Protein 6P4W (pdb70)

Secondary structure (DSSP, 8-state):
-EEEEEEETTEEEESS--TT-EEETTTTEEEEEGGGHHHHHHHHHTTT-EEEEE---PPPP----------HHHHHHHHHHHHHSEEEEE--TTS-HHHHHHHHHHHH-S-EEEEESSHHHHHHHHHHHHHHH----EEEEBTEE---SEEEEEHHHHHHTHHHHTTT-SEEEEESGGGTTSHHHHHHHHH---SEEEEEES----TT-GGGGHHHHT--EEEE--HHHHT-TTTSSEEEEEEEE---HHHHHHHHHHHHHHHHHHHHTT---SSHHHHHHHHHHHTT-HHHHHHHHHHHHHHHHHHT-HHHHHHHHHHHHHTTTS-EEEEESSHHHHHHHHHHHT--EE-TTS-HHHHHHHHHHHHHTS-SEEEEE-TT--S-S----SEEEE---SS--HHHHHHHHHHHHTT-SSEEEEEEEESSSPP----/--S-GGG--EEEETTEEEE----GGGHHHHHHHHHH--SS-BHHHHHHHTTTHHHHS-HHHHHHHHHHHHHT-B-PPPPSS-HHHHHHHHHTT-----HHHHHHHHHHHHHHHTS-HHHHTTTTSGGGPBPSB-----HHHHHHHHHHHHHHHHHTTEEEEEEE-SS-HHHHHHHHHHTT--EEEETTTTEEEEEPTTT-SSSHHHHHHHHHHHHHHHHHSSS-EEEEEEEE-SSS-EEEEEEEES-----------S-S--HHHHHHHHHHHHH--SSEEEESPPPEESSSEEE--SEEEEETTEEEEEEEESS--HHHHHHHHHHHGGG-S-EEEEEESTT-SS---BTTEEEESSS--HHHHHHHHHHHH-/-EEEEEEETTEEEESS--TT-EEETTTTEEEEEGGGHHHHHHHHHTTT-EEEEE---PPPPPP--------HHHHHHHHHHHHHSEEEEE--TTS-HHHHHHHHHHHH-S-EEEEESSHHHHHHHHHHHHHHH----EEEETTEEE--SEEEEEHHHHHHTHHHHTTT-SEEEEETGGGTTSTTHHHHHHH---SEEEEEES----TT-GGGGHHHHT--EEEE--HHHHTSTTTSSSEEEEEEE---HHHHHHHHHHHHHHHHHHHHTT---SSHHHHHHHHHHHTT-HHHHHHHHHHHHHHHHHHT-HHHHHHHHHHHHHTTTS-EEEEESSHHHHHHHHHHHT--EE-TTS-HHHHHHHHHHHHHTS-SEEEEE-TTT--------SEEEE---SS--HHHHHHHHHHHHTT-SS-EEEEEEESSPPP----/---GGG--EEEETTEEEE----GGGHHHHHHHHHH--SS-BHHHHHHHTHHHHHHS-HHHHHHHHHHHHTT-EEPPPPSS-HHHHHHHHHTT-----HHHHHHHHHHHHHHHTS-HHHHTTTTSGGGPBEEE-----HHHHHHHHHHHHHHHHHTTEEEEEEE-SS-HHHHHHHHHHHT--EEEETTTTEEEEEPTTT-SSSHHHHHHHHHHHHHHHTTSSS-EEEEEEEE-SSS-EEEEEEEES-----------S-S--HHHHHHHHHHHHH--S-EEEESPPPEESSSEEE--SEEEEETTEEEEEEE-SS--HHHHHHHHHHHHTT-S-EEEEEEGGG-SS---BTTEEEE-SS--HHHHHHHHHTTT-

B-factor: mean 80.22, std 32.06, range [27.76, 237.99]

Organism: Sulfurisphaera tokodaii (strain DSM 16993 / JCM 10545 / NBRC 100140 / 7) (NCBI:txid273063)

Radius of gyration: 48.93 Å; Cα contacts (8 Å, |Δi|>4): 2880; chains: 4; bounding box: 110×141×113 Å

CATH classification: 3.40.50.300

Foldseek 3Di:
DEKEWEAALQKIWIPDDDPPFCADPVVRTGMFGLQCQLVRVVVCVVVVHHYHYDYAPAAQQDDWDAQDDDADLLVVQLVLCVVQLFEEAADDPPNCPLRSVVVNCVVVSGQEEEEEADPVVQVVSQVVCCVRIVDRAAEADPPGGGHHSYYYYYLVVLLVCQSVCQRHTLEYEYEQCCCQLDDSNVSSLRSHNRNGAYYYHNPLADPVRSSVCRCVRGRYHRYHDALVRCLDCVRAQAHEAEDADAADPVLCVLLVVLVVLLVVVCVVVVADDAAVVSVVVLVVPVVPDVSSVVSVVSVVVSQCCFQLGVRLLVVVVVVCVVCVPWQEEEEEADVVSQVVNCVVVVAAEEELPDDPVVVVVRQVCSVVPVGSYHYYHPHVHQLPPHAATQEYEYRGDLPADSSRSVSVSNNNVPHDSYGYYYYYGYPPDDNNNHD/DLDPPVLQAWDDDDQAIGGDADDVVCLVVLVVLLVVFDAFDALLVSVVVCVVVVVVDPVSVSVLSSVVQVVQFDFDDAFPDPLVVLCVQLCVVPDDDDPVVNVVSQVVSCVVVVGNNVVHNCCVPRRGTGTHDGGPDHSLVSSQASRLSSVLSQQLQFQKKKKADDDVVVVLVVLCVLLQWFWWFFVVRTIIITGHLVVDPDVSVSNSVSVSVSVQVQLVDQWIKMWTWGWDDDPDIDTHIYIDINDNSHDHDPPPPPDRDPPALVVLVVCCVVVDDQKDKAAFDDWDAFPGITHGFGIWIDRVPAIETEHEGRADEPVRVVVVVVVVVRRPHQYAYEYEPVRYDPRDDDPRYHYDHPYDDVVVVVVSVVVPVD/DEKEWEAALQKIWIPDDDPVWDADPVVRTTMFGLQCVLVRVVRCVVVVHHYHYDFAPAAAQDAWDAQADAQVLLVVQLVLCVVQLFEEAADDPPNCPLSSVVVNCVVVSWQEEAEEADPVVQVVNQVVCCVRIVDRAAEADPPGGDHHSYYYYYLVVLLVCQSVCQRHTLEYEYEQCCCQLDDSRVVSLRSHNRSGAYYYYNCLADPVRSSVCRCVRGRYHRYHDALVRCLDCPNALAHEAEAADAADPVLCVLLVVLVVLLVVVCVVVVQDDAAVVSVVVLVVCVVPDVSSVSSVVSVVVSQCCFLLGVRLLVVVVVVCVVCVPWQEEEEEADVVSQVVNCVVVVAAEEEQPDDPVVVCVRLVCSVVPPGSYHYYHCYPNSDPPHAATQEYEYRGDLDADSVRSVVVSNNHVPHDSYGYYYYYGYDPDDRDNHD/DDDVVLQAWDDDDQAIGGDADDVVCLVVLVVLLVVFDAFDFLLVSVVVCPVVVVVDPVSVSVLSSVVQVVQFDFDDADPDDLVVLCVQLCVVPDDDDPVVSVVSQVVSCVVVVHNSVVHNCCVPRRGTGTHGGHPDHSLLSSQASRLVSVLVQQLQFQKKKKADDPCVVVLVVQCVLQQWFWWFFVVRTIIITGHLVPDPPPSVSNSVSVSVSVQVQLVDQWIWMWTWGWDDDPDIDIHIYTDIRDNSHDDDPPPPDDRDPPALVVLVVVCVPPPDQKDKAAFDDWDAQPGTTDTFGIWIDHPPQTETEHEGRADEPVRVVVVVVVVVRVPHQYAYEEEQVRYDDRDDDPRYDYDYPYRPVVVVVVPVVVVVD

Sequence (1617 aa):
GSVYLRYFKGLILSDAYAPGLKWSDELKAYSALAFKYRDVRKYFLEKEIEVEENVIDSLPFPLIKDKIELRDYQAEAVKAWLKEKRGIIVLPTGAGKTQVALKIVSIMKVATLIVVPTIDLITQWKERINKYLDFDPGIIGGGEDSLKGITVITYDSAYTRAEELGNKFPLLIFDEVHHLPSEGYSIMAQLFASPYRLGLTATPERDDGKHELYPILVGPIVYRKSVEELAGKYIAKYKIKKLYVSLTNEEKKRYDGLRKKLKDFLSSRGLKLQNLDDFHRLVKLAAKDKEAREALLAWHESLNIAVNSQSKIEKLREILQEYKNEKIIVFTRDTQMAYRISKTFLIPVVTYKTDKDEREEILQKFRDGEYRVIVASTVFDEGVDVPDATLAIVMGGYGTKRQFLQRLGRILRKKDKEALLIEIVTKGTADYRLSMGLPWELARFSIVKDEVLPHFATNEDLDLANEIISLFKAGKKLGEIDEEIEYLEKIYDHKLVRAFVKLLTRLCEFELDSPIPPIQIRRELFKYGPVLDEKEREDIIQKVSKKLGADIMRFVFSDLDEEKKIIKAPTISAEDLIRWYNLSLLQTLLFKAYKLTVYVSSNWKEIIRRAKWLGLMYFAYDKPLRFEFLGPATLVKLTEKYGRNLAVLLQFIISSQNWKIEAELVLGKKFKRVYKLKLANFKELKELVIDEKRFDSSVEEKFYKDFTNVIKGWKIIREPEPLVVDNRVFFIPDFLVEKGNLKVYVEIVGFWTKEYIKEKLDKLKKVKYPILILLNEELGKEKFNGMNVITYKRKIDISLVYKWLRELENGSVYLRYFKGLILSDAYAPGLKWSDELKAYSALAFKYRDVRKYFLEKEIEVEENVIDSLPFPLIKDKIELRDYQAEAVKAWLKEKRGIIVLPTGAGKTQVALKIVSIMKVATLIVVPTIDLITQWKERINKYLDFDPGIIGGGEDSLKGITVITYDSAYTRAEELGNKFPLLIFDEVHHLPSEGYSIMAQLFASPYRLGLTATPERDDGKHELYPILVGPIVYRKSVEELAGKYIAKKYKIKKLYVSLTNEEKKRYDGLRKKLKDFLSSRGLKLQNLDDFHRLVKLAAKDKEAREALLAWHESLNIAVNSQSKIEKLREILQEYKNEKIIVFTRDTQMAYRISKTFLIPVVTYKTDKDEREEILQKFRDGEYRVIVASTVFDEGVDVPDATLAIVMGGYGTKRQFLQRLGRILRKKDKEALLIEIVTKGTADYRLSGLPWELARFSIVKDEVLPHFATNEDLDLANEIISLFKAGKKLGEIDEEIEYLEKIYDHKLVRAFVKLLTRLCEFELDSPIPPIQIRRELFKYGPVLDEKEREDIIQKVSKKLGADIMRFVFSDLDEEKKIIKAPTISAEDLIRWYNLSLLQTLLFKAYYKLTVYVSSNWKEIIRRAKWLGLMYFAYDKPLRFEFLGPATLVKLTEKYGRNLAVLLQFIISSQNWKIEAELVLGKKFKRVYKLKLANFKELKELVIDEKRFDSSVEEKFYKDFTNVIKGWKIIREPEPLVVDNRVFIPDFLVEKGNLKVYVEIVGFWTKEYIKEKLDKLKKVKYPILILLNEELGKEKFNGMNVITYKRKIDISLVYKWLRELEN

InterPro domains:
  IPR001650 Helicase, C-terminal domain-like [PF00271] (311-413)
  IPR001650 Helicase, C-terminal domain-like [PS51194] (311-439)
  IPR001650 Helicase, C-terminal domain-like [SM00490] (313-414)
  IPR006935 Helicase/UvrB, N-terminal [PF04851] (66-205)
  IPR014001 Helicase superfamily 1/2, ATP-binding domain [PS51192] (77-221)
  IPR014001 Helicase superfamily 1/2, ATP-binding domain [SM00487] (65-229)
  IPR027417 P-loop containing nucleoside triphosphate hydrolase [G3DSA:3.40.50.300] (58-232)
  IPR027417 P-loop containing nucleoside triphosphate hydrolase [G3DSA:3.40.50.300] (233-439)
  IPR027417 P-loop containing nucleoside triphosphate hydrolase [SSF52540] (110-434)
  IPR032438 ERCC3/RAD25/XPB helicase, C-terminal domain [cd18789] (282-424)
  IPR040699 DNA 3'-5' translocase XPB, damage recognition domain [PF18458] (4-54)
  IPR050615 ATP-dependent DNA Helicase [PTHR11274] (53-438)

Structure (mmCIF, N/CA/C/O backbone):
data_6P4W
#
_entry.id   6P4W
#
_cell.length_a   56.415
_cell.length_b   101.369
_cell.length_c   114.476
_cell.angle_alpha   83.090
_cell.angle_beta   81.150
_cell.angle_gamma   90.170
#
_symmetry.space_group_name_H-M   'P 1'
#
loop_
_entity.id
_entity.type
_entity.pdbx_description
1 polymer 'DNA-dependent ATPase XPBII'
2 polymer 'Endonuclease Bax1'
3 non-polymer 'PHOSPHATE ION'
4 non-polymer 'MAGNESIUM ION'
5 non-polymer GLYCEROL
6 non-polymer 'CHLORIDE ION'
7 water water
#
loop_
_atom_site.group_PDB
_atom_site.id
_atom_site.type_symbol
_atom_site.label_atom_id
_atom_site.label_alt_id
_atom_site.label_comp_id
_atom_site.label_asym_id
_atom_site.label_entity_id
_atom_site.label_seq_id
_atom_site.pdbx_PDB_ins_code
_atom_site.Cartn_x
_atom_site.Cartn_y
_atom_site.Cartn_z
_atom_site.occupancy
_atom_site.B_iso_or_equiv
_atom_site.auth_seq_id
_atom_site.auth_comp_id
_atom_site.auth_asym_id
_atom_site.auth_atom_id
_atom_site.pdbx_PDB_model_num
ATOM 1 N N . GLY A 1 1 ? 37.225 -71.435 27.119 1.00 88.42 0 GLY A N 1
ATOM 2 C CA . GLY A 1 1 ? 38.396 -70.999 27.858 1.00 97.58 0 GLY A CA 1
ATOM 3 C C . GLY A 1 1 ? 38.141 -70.844 29.350 1.00 113.29 0 GLY A C 1
ATOM 4 O O . GLY A 1 1 ? 37.004 -70.978 29.816 1.00 110.40 0 GLY A O 1
ATOM 5 N N . SER A 1 2 ? 39.211 -70.577 30.100 1.00 103.79 1 SER A N 1
ATOM 6 C CA . SER A 1 2 ? 39.140 -70.355 31.543 1.00 106.53 1 SER A CA 1
ATOM 7 C C . SER A 1 2 ? 39.527 -68.899 31.809 1.00 122.73 1 SER A C 1
ATOM 8 O O . SER A 1 2 ? 40.670 -68.581 32.143 1.00 136.74 1 SER A O 1
ATOM 10 N N . VAL A 1 3 ? 38.542 -68.009 31.657 1.00 113.20 2 VAL A N 1
ATOM 11 C CA . VAL A 1 3 ? 38.701 -66.603 32.014 1.00 95.65 2 VAL A CA 1
ATOM 12 C C . VAL A 1 3 ? 38.672 -66.437 33.532 1.00 80.74 2 VAL A C 1
ATOM 13 O O . VAL A 1 3 ? 37.767 -66.943 34.212 1.00 78.21 2 VAL A O 1
ATOM 17 N N . TYR A 1 4 ? 39.640 -65.684 34.064 1.00 72.41 3 TYR A N 1
ATOM 18 C CA . TYR A 1 4 ? 39.661 -65.240 35.456 1.00 63.78 3 TYR A CA 1
ATOM 19 C C . TYR A 1 4 ? 39.116 -63.824 35.538 1.00 65.51 3 TYR A C 1
ATOM 20 O O . TYR A 1 4 ? 39.524 -62.952 34.765 1.00 65.30 3 TYR A O 1
ATOM 29 N N . LEU A 1 5 ? 38.228 -63.587 36.496 1.00 64.22 4 LEU A N 1
ATOM 30 C CA . LEU A 1 5 ? 37.534 -62.314 36.660 1.00 59.26 4 LEU A CA 1
ATOM 31 C C . LEU A 1 5 ? 37.686 -61.871 38.104 1.00 53.20 4 LEU A C 1
ATOM 32 O O . LEU A 1 5 ? 37.126 -62.502 38.996 1.00 60.41 4 LEU A O 1
ATOM 37 N N . ARG A 1 6 ? 38.446 -60.825 38.371 1.00 48.32 5 ARG A N 1
ATOM 38 C CA . ARG A 1 6 ? 38.736 -60.532 39.772 1.00 54.85 5 ARG A CA 1
ATOM 39 C C . ARG A 1 6 ? 38.545 -59.046 40.094 1.00 50.67 5 ARG A C 1
ATOM 40 O O . ARG A 1 6 ? 38.754 -58.177 39.244 1.00 53.02 5 ARG A O 1
ATOM 48 N N . TYR A 1 7 ? 38.072 -58.773 41.309 1.00 52.47 6 TYR A N 1
ATOM 49 C CA . TYR A 1 7 ? 37.884 -57.408 41.780 1.00 55.49 6 TYR A CA 1
ATOM 50 C C . TYR A 1 7 ? 39.179 -56.827 42.322 1.00 54.55 6 TYR A C 1
ATOM 51 O O . TYR A 1 7 ? 40.008 -57.536 42.899 1.00 59.79 6 TYR A O 1
ATOM 60 N N . PHE A 1 8 ? 39.363 -55.529 42.103 1.00 54.60 7 PHE A N 1
ATOM 61 C CA . PHE A 1 8 ? 40.583 -54.879 42.560 1.00 55.03 7 PHE A CA 1
ATOM 62 C C . PHE A 1 8 ? 40.341 -53.383 42.713 1.00 57.70 7 PHE A C 1
ATOM 63 O O . PHE A 1 8 ? 40.289 -52.659 41.708 1.00 50.74 7 PHE A O 1
ATOM 71 N N . LYS A 1 9 ? 40.244 -52.920 43.962 1.00 55.84 8 LYS A N 1
ATOM 72 C CA . LYS A 1 9 ? 40.292 -51.492 44.277 1.00 60.31 8 LYS A CA 1
ATOM 73 C C . LYS A 1 9 ? 39.356 -50.692 43.367 1.00 60.98 8 LYS A C 1
ATOM 74 O O . LYS A 1 9 ? 39.759 -49.756 42.664 1.00 59.75 8 LYS A O 1
ATOM 80 N N . GLY A 1 10 ? 38.104 -51.141 43.320 1.00 56.02 9 GLY A N 1
ATOM 81 C CA . GLY A 1 10 ? 37.053 -50.484 42.566 1.00 49.74 9 GLY A CA 1
ATOM 82 C C . GLY A 1 10 ? 37.007 -50.782 41.084 1.00 44.16 9 GLY A C 1
ATOM 83 O O . GLY A 1 10 ? 36.255 -50.114 40.363 1.00 41.47 9 GLY A O 1
ATOM 84 N N . LEU A 1 11 ? 37.778 -51.761 40.609 1.00 46.11 10 LEU A N 1
ATOM 85 C CA . LEU A 1 11 ? 37.796 -52.176 39.216 1.00 41.78 10 LEU A CA 1
ATOM 86 C C . LEU A 1 11 ? 37.482 -53.656 39.152 1.00 49.48 10 LEU A C 1
ATOM 87 O O . LEU A 1 11 ? 37.566 -54.372 40.158 1.00 55.00 10 LEU A O 1
ATOM 92 N N . ILE A 1 12 ? 37.101 -54.093 37.950 1.00 46.30 11 ILE A N 1
ATOM 93 C CA . ILE A 1 12 ? 37.075 -55.501 37.582 1.00 47.15 11 ILE A CA 1
ATOM 94 C C . ILE A 1 12 ? 38.180 -55.757 36.554 1.00 53.96 11 ILE A C 1
ATOM 95 O O . ILE A 1 12 ? 38.407 -54.938 35.650 1.00 60.24 11 ILE A O 1
ATOM 100 N N . LEU A 1 13 ? 38.881 -56.885 36.701 1.00 50.02 12 LEU A N 1
ATOM 101 C CA . LEU A 1 13 ? 39.975 -57.263 35.817 1.00 49.32 12 LEU A CA 1
ATOM 102 C C . LEU A 1 13 ? 39.681 -58.610 35.186 1.00 57.79 12 LEU A C 1
ATOM 103 O O . LEU A 1 13 ? 38.921 -59.413 35.741 1.00 65.04 12 LEU A O 1
ATOM 108 N N . SER A 1 14 ? 40.263 -58.850 34.011 1.00 53.99 13 SER A N 1
ATOM 109 C CA . SER A 1 14 ? 39.915 -60.052 33.273 1.00 54.98 13 SER A CA 1
ATOM 110 C C . SER A 1 14 ? 41.087 -60.559 32.448 1.00 59.02 13 SER A C 1
ATOM 111 O O . SER A 1 14 ? 41.790 -59.778 31.812 1.00 54.48 13 SER A O 1
ATOM 114 N N . ASP A 1 15 ? 41.246 -61.888 32.446 1.00 67.15 14 ASP A N 1
ATOM 115 C CA . ASP A 1 15 ? 42.092 -62.594 31.480 1.00 65.12 14 ASP A CA 1
ATOM 116 C C . ASP A 1 15 ? 41.854 -62.120 30.058 1.00 59.94 14 ASP A C 1
ATOM 117 O O . ASP A 1 15 ? 42.802 -61.928 29.289 1.00 56.98 14 ASP A O 1
ATOM 122 N N . ALA A 1 16 ? 40.578 -62.009 29.675 1.00 54.41 15 ALA A N 1
ATOM 123 C CA . ALA A 1 16 ? 40.116 -61.909 28.302 1.00 56.77 15 ALA A CA 1
ATOM 124 C C . ALA A 1 16 ? 39.313 -60.633 28.091 1.00 58.96 15 ALA A C 1
ATOM 125 O O . ALA A 1 16 ? 38.808 -60.022 29.038 1.00 57.22 15 ALA A O 1
ATOM 127 N N . TYR A 1 17 ? 39.153 -60.264 26.822 1.00 55.00 16 TYR A N 1
ATOM 128 C CA . TYR A 1 17 ? 38.360 -59.098 26.480 1.00 55.43 16 TYR A CA 1
ATOM 129 C C . TYR A 1 17 ? 36.897 -59.467 26.547 1.00 60.26 16 TYR A C 1
ATOM 130 O O . TYR A 1 17 ? 36.492 -60.529 26.065 1.00 72.31 16 TYR A O 1
ATOM 139 N N . ALA A 1 18 ? 36.110 -58.569 27.136 1.00 66.84 17 ALA A N 1
ATOM 140 C CA . ALA A 1 18 ? 34.660 -58.472 27.142 1.00 54.25 17 ALA A CA 1
ATOM 141 C C . ALA A 1 18 ? 34.311 -57.058 26.721 1.00 58.95 17 ALA A C 1
ATOM 142 O O . ALA A 1 18 ? 35.100 -56.139 26.968 1.00 56.47 17 ALA A O 1
ATOM 144 N N . PRO A 1 19 ? 33.153 -56.842 26.094 1.00 63.87 18 PRO A N 1
ATOM 145 C CA . PRO A 1 19 ? 32.796 -55.484 25.666 1.00 60.67 18 PRO A CA 1
ATOM 146 C C . PRO A 1 19 ? 32.654 -54.560 26.867 1.00 61.36 18 PRO A C 1
ATOM 147 O O . PRO A 1 19 ? 31.995 -54.890 27.853 1.00 64.43 18 PRO A O 1
ATOM 151 N N . GLY A 1 20 ? 33.272 -53.394 26.782 1.00 58.80 19 GLY A N 1
ATOM 152 C CA . GLY A 1 20 ? 33.292 -52.470 27.893 1.00 53.70 19 GLY A CA 1
ATOM 153 C C . GLY A 1 20 ? 34.532 -52.576 28.745 1.00 53.85 19 GLY A C 1
ATOM 154 O O . GLY A 1 20 ? 34.774 -51.702 29.582 1.00 53.09 19 GLY A O 1
ATOM 155 N N . LEU A 1 21 ? 35.297 -53.645 28.582 1.00 63.83 20 LEU A N 1
ATOM 156 C CA . LEU A 1 21 ? 36.626 -53.725 29.153 1.00 55.67 20 LEU A CA 1
ATOM 157 C C . LEU A 1 21 ? 37.632 -53.085 28.212 1.00 59.07 20 LEU A C 1
ATOM 158 O O . LEU A 1 21 ? 37.475 -53.094 26.986 1.00 65.01 20 LEU A O 1
ATOM 163 N N . LYS A 1 22 ? 38.685 -52.550 28.800 1.00 61.07 21 LYS A N 1
ATOM 164 C CA . LYS A 1 22 ? 39.795 -51.986 28.054 1.00 58.76 21 LYS A CA 1
ATOM 165 C C . LYS A 1 22 ? 41.104 -52.403 28.704 1.00 59.37 21 LYS A C 1
ATOM 166 O O . LYS A 1 22 ? 41.249 -52.344 29.930 1.00 57.98 21 LYS A O 1
ATOM 172 N N . TRP A 1 23 ? 42.063 -52.775 27.871 1.00 54.82 22 TRP A N 1
ATOM 173 C CA . TRP A 1 23 ? 43.336 -53.271 28.360 1.00 48.90 22 TRP A CA 1
ATOM 174 C C . TRP A 1 23 ? 44.049 -52.199 29.174 1.00 47.09 22 TRP A C 1
ATOM 175 O O . TRP A 1 23 ? 44.152 -51.045 28.746 1.00 44.08 22 TRP A O 1
ATOM 186 N N . SER A 1 24 ? 44.548 -52.612 30.345 1.00 49.48 23 SER A N 1
ATOM 187 C CA . SER A 1 24 ? 45.401 -51.826 31.234 1.00 51.52 23 SER A CA 1
ATOM 188 C C . SER A 1 24 ? 46.870 -52.200 31.053 1.00 65.71 23 SER A C 1
ATOM 189 O O . SER A 1 24 ? 47.271 -53.325 31.324 1.00 72.10 23 SER A O 1
ATOM 192 N N . ASP A 1 25 ? 47.681 -51.234 30.663 1.00 68.06 24 ASP A N 1
ATOM 193 C CA . ASP A 1 25 ? 49.113 -51.507 30.678 1.00 73.45 24 ASP A CA 1
ATOM 194 C C . ASP A 1 25 ? 49.639 -51.552 32.105 1.00 70.31 24 ASP A C 1
ATOM 195 O O . ASP A 1 25 ? 50.437 -52.435 32.440 1.00 72.63 24 ASP A O 1
ATOM 200 N N . GLU A 1 26 ? 49.116 -50.698 32.986 1.00 67.27 25 GLU A N 1
ATOM 201 C CA . GLU A 1 26 ? 49.603 -50.671 34.360 1.00 69.68 25 GLU A CA 1
ATOM 202 C C . GLU A 1 26 ? 49.307 -51.987 35.071 1.00 70.05 25 GLU A C 1
ATOM 203 O O . GLU A 1 26 ? 50.135 -52.484 35.838 1.00 75.35 25 GLU A O 1
ATOM 209 N N . LEU A 1 27 ? 48.168 -52.608 34.760 1.00 72.47 26 LEU A N 1
ATOM 210 C CA . LEU A 1 27 ? 47.703 -53.798 35.456 1.00 55.55 26 LEU A CA 1
ATOM 211 C C . LEU A 1 27 ? 47.896 -55.083 34.668 1.00 53.04 26 LEU A C 1
ATOM 212 O O . LEU A 1 27 ? 47.699 -56.164 35.229 1.00 49.21 26 LEU A O 1
ATOM 217 N N . LYS A 1 28 ? 48.271 -54.998 33.392 1.00 58.79 27 LYS A N 1
ATOM 218 C CA . LYS A 1 28 ? 48.391 -56.162 32.511 1.00 61.78 27 LYS A CA 1
ATOM 219 C C . LYS A 1 28 ? 47.098 -56.987 32.502 1.00 56.12 27 LYS A C 1
ATOM 220 O O . LYS A 1 28 ? 47.111 -58.220 32.560 1.00 60.73 27 LYS A O 1
ATOM 226 N N . ALA A 1 29 ? 45.966 -56.300 32.357 1.00 54.87 28 ALA A N 1
ATOM 227 C CA . ALA A 1 29 ? 44.695 -57.003 32.215 1.00 54.12 28 ALA A CA 1
ATOM 228 C C . ALA A 1 29 ? 43.703 -56.149 31.430 1.00 50.99 28 ALA A C 1
ATOM 229 O O . ALA A 1 29 ? 43.923 -54.956 31.199 1.00 49.47 28 ALA A O 1
ATOM 231 N N . TYR A 1 30 ? 42.629 -56.791 30.971 1.00 49.35 29 TYR A N 1
ATOM 232 C CA . TYR A 1 30 ? 41.482 -56.047 30.479 1.00 55.99 29 TYR A CA 1
ATOM 233 C C . TYR A 1 30 ? 40.697 -55.596 31.699 1.00 60.70 29 TYR A C 1
ATOM 234 O O . TYR A 1 30 ? 40.391 -56.404 32.580 1.00 74.13 29 TYR A O 1
ATOM 243 N N . SER A 1 31 ? 40.403 -54.306 31.783 1.00 55.28 30 SER A N 1
ATOM 244 C CA . SER A 1 31 ? 39.842 -53.783 33.015 1.00 56.00 30 SER A CA 1
ATOM 245 C C . SER A 1 31 ? 38.730 -52.800 32.702 1.00 52.19 30 SER A C 1
ATOM 246 O O . SER A 1 31 ? 38.604 -52.307 31.581 1.00 46.93 30 SER A O 1
ATOM 249 N N . ALA A 1 32 ? 37.952 -52.500 33.739 1.00 53.11 31 ALA A N 1
ATOM 250 C CA . ALA A 1 32 ? 36.964 -51.424 33.776 1.00 48.86 31 ALA A CA 1
ATOM 251 C C . ALA A 1 32 ? 36.581 -51.244 35.238 1.00 45.84 31 ALA A C 1
ATOM 252 O O . ALA A 1 32 ? 37.028 -51.996 36.107 1.00 45.11 31 ALA A O 1
ATOM 254 N N . LEU A 1 33 ? 35.765 -50.235 35.508 1.00 44.74 32 LEU A N 1
ATOM 255 C CA . LEU A 1 33 ? 35.307 -49.994 36.868 1.00 42.59 32 LEU A CA 1
ATOM 256 C C . LEU A 1 33 ? 34.330 -51.087 37.293 1.00 45.42 32 LEU A C 1
ATOM 257 O O . LEU A 1 33 ? 33.539 -51.596 36.486 1.00 52.31 32 LEU A O 1
ATOM 262 N N . ALA A 1 34 ? 34.378 -51.435 38.585 1.00 44.49 33 ALA A N 1
ATOM 263 C CA . ALA A 1 34 ? 33.812 -52.705 39.057 1.00 47.21 33 ALA A CA 1
ATOM 264 C C . ALA A 1 34 ? 32.348 -52.868 38.693 1.00 44.87 33 ALA A C 1
ATOM 265 O O . ALA A 1 34 ? 31.870 -54.003 38.589 1.00 49.83 33 ALA A O 1
ATOM 267 N N . PHE A 1 35 ? 31.646 -51.765 38.448 1.00 47.41 34 PHE A N 1
ATOM 268 C CA . PHE A 1 35 ? 30.227 -51.827 38.150 1.00 45.85 34 PHE A CA 1
ATOM 269 C C . PHE A 1 35 ? 29.964 -52.599 36.863 1.00 46.18 34 PHE A C 1
ATOM 270 O O . PHE A 1 35 ? 28.869 -53.142 36.681 1.00 55.03 34 PHE A O 1
ATOM 278 N N . LYS A 1 36 ? 30.963 -52.727 36.000 1.00 46.48 35 LYS A N 1
ATOM 279 C CA . LYS A 1 36 ? 30.778 -53.540 34.811 1.00 43.86 35 LYS A CA 1
ATOM 280 C C . LYS A 1 36 ? 30.848 -55.033 35.098 1.00 41.28 35 LYS A C 1
ATOM 281 O O . LYS A 1 36 ? 30.619 -55.833 34.186 1.00 42.58 35 LYS A O 1
ATOM 287 N N . TYR A 1 37 ? 31.116 -55.424 36.344 1.00 36.94 36 TYR A N 1
ATOM 288 C CA . TYR A 1 37 ? 31.085 -56.829 36.736 1.00 40.14 36 TYR A CA 1
ATOM 289 C C . TYR A 1 37 ? 29.868 -57.599 36.201 1.00 46.62 36 TYR A C 1
ATOM 290 O O . TYR A 1 37 ? 30.008 -58.526 35.393 1.00 48.48 36 TYR A O 1
ATOM 299 N N . ARG A 1 38 ? 28.660 -57.208 36.610 1.00 54.00 37 ARG A N 1
ATOM 300 C CA . ARG A 1 38 ? 27.479 -57.959 36.196 1.00 52.20 37 ARG A CA 1
ATOM 301 C C . ARG A 1 38 ? 27.452 -58.182 34.698 1.00 52.90 37 ARG A C 1
ATOM 302 O O . ARG A 1 38 ? 27.233 -59.306 34.235 1.00 49.98 37 ARG A O 1
ATOM 310 N N . ASP A 1 39 ? 27.675 -57.116 33.921 1.00 55.32 38 ASP A N 1
ATOM 311 C CA . ASP A 1 39 ? 27.527 -57.233 32.478 1.00 54.16 38 ASP A CA 1
ATOM 312 C C . ASP A 1 39 ? 28.611 -58.091 31.843 1.00 54.74 38 ASP A C 1
ATOM 313 O O . ASP A 1 39 ? 28.307 -58.841 30.911 1.00 61.19 38 ASP A O 1
ATOM 318 N N . VAL A 1 40 ? 29.850 -58.063 32.353 1.00 51.15 39 VAL A N 1
ATOM 319 C CA . VAL A 1 40 ? 30.881 -58.863 31.689 1.00 54.60 39 VAL A CA 1
ATOM 320 C C . VAL A 1 40 ? 30.817 -60.316 32.134 1.00 55.01 39 VAL A C 1
ATOM 321 O O . VAL A 1 40 ? 31.113 -61.219 31.347 1.00 59.09 39 VAL A O 1
ATOM 325 N N . ARG A 1 41 ? 30.489 -60.567 33.392 1.00 52.11 40 ARG A N 1
ATOM 326 C CA . ARG A 1 41 ? 30.166 -61.933 33.787 1.00 60.43 40 ARG A CA 1
ATOM 327 C C . ARG A 1 41 ? 29.078 -62.531 32.891 1.00 54.94 40 ARG A C 1
ATOM 328 O O . ARG A 1 41 ? 29.242 -63.624 32.333 1.00 52.38 40 ARG A O 1
ATOM 336 N N . LYS A 1 42 ? 27.972 -61.800 32.702 1.00 56.58 41 LYS A N 1
ATOM 337 C CA . LYS A 1 42 ? 26.894 -62.312 31.860 1.00 58.87 41 LYS A CA 1
ATOM 338 C C . LYS A 1 42 ? 27.323 -62.450 30.409 1.00 56.61 41 LYS A C 1
ATOM 339 O O . LYS A 1 42 ? 26.913 -63.394 29.732 1.00 63.63 41 LYS A O 1
ATOM 345 N N . TYR A 1 43 ? 28.219 -61.595 29.946 1.00 65.10 42 TYR A N 1
ATOM 346 C CA . TYR A 1 43 ? 28.781 -61.790 28.618 1.00 60.95 42 TYR A CA 1
ATOM 347 C C . TYR A 1 43 ? 29.513 -63.129 28.512 1.00 58.93 42 TYR A C 1
ATOM 348 O O . TYR A 1 43 ? 29.404 -63.827 27.500 1.00 67.22 42 TYR A O 1
ATOM 357 N N . PHE A 1 44 ? 30.251 -63.517 29.545 1.00 54.76 43 PHE A N 1
ATOM 358 C CA . PHE A 1 44 ? 31.053 -64.731 29.435 1.00 61.68 43 PHE A CA 1
ATOM 359 C C . PHE A 1 44 ? 30.201 -65.991 29.564 1.00 69.08 43 PHE A C 1
ATOM 360 O O . PHE A 1 44 ? 30.353 -66.925 28.774 1.00 73.49 43 PHE A O 1
ATOM 368 N N . LEU A 1 45 ? 29.325 -66.046 30.573 1.00 65.78 44 LEU A N 1
ATOM 369 C CA . LEU A 1 45 ? 28.380 -67.155 30.713 1.00 66.01 44 LEU A CA 1
ATOM 370 C C . LEU A 1 45 ? 27.598 -67.413 29.422 1.00 69.55 44 LEU A C 1
ATOM 371 O O . LEU A 1 45 ? 27.511 -68.553 28.949 1.00 67.23 44 LEU A O 1
ATOM 376 N N . GLU A 1 46 ? 26.990 -66.363 28.850 1.00 59.62 45 GLU A N 1
ATOM 377 C CA . GLU A 1 46 ? 26.186 -66.530 27.644 1.00 60.23 45 GLU A CA 1
ATOM 378 C C . GLU A 1 46 ? 27.028 -66.943 26.447 1.00 64.83 45 GLU A C 1
ATOM 379 O O . GLU A 1 46 ? 26.491 -67.206 25.364 1.00 74.90 45 GLU A O 1
ATOM 385 N N . LYS A 1 47 ? 28.339 -67.066 26.590 1.00 67.06 46 LYS A N 1
ATOM 386 C CA . LYS A 1 47 ? 29.155 -67.664 25.554 1.00 78.60 46 LYS A CA 1
ATOM 387 C C . LYS A 1 47 ? 29.855 -68.912 26.087 1.00 77.47 46 LYS A C 1
ATOM 388 O O . LYS A 1 47 ? 30.895 -69.313 25.560 1.00 84.40 46 LYS A O 1
ATOM 394 N N . GLU A 1 48 ? 29.351 -69.509 27.159 1.00 81.16 47 GLU A N 1
ATOM 395 C CA . GLU A 1 48 ? 29.825 -70.803 27.656 1.00 90.34 47 GLU A CA 1
ATOM 396 C C . GLU A 1 48 ? 31.324 -70.817 27.997 1.00 85.61 47 GLU A C 1
ATOM 397 O O . GLU A 1 48 ? 31.943 -71.897 28.050 1.00 90.75 47 GLU A O 1
ATOM 403 N N . ILE A 1 49 ? 31.942 -69.658 28.251 1.00 84.07 48 ILE A N 1
ATOM 404 C CA . ILE A 1 49 ? 33.300 -69.632 28.797 1.00 89.49 48 ILE A CA 1
ATOM 405 C C . ILE A 1 49 ? 33.222 -69.849 30.302 1.00 81.72 48 ILE A C 1
ATOM 406 O O . ILE A 1 49 ? 32.418 -69.214 30.997 1.00 77.75 48 ILE A O 1
ATOM 411 N N . GLU A 1 50 ? 34.029 -70.786 30.800 1.00 77.99 49 GLU A N 1
ATOM 412 C CA . GLU A 1 50 ? 34.086 -71.039 32.231 1.00 89.91 49 GLU A CA 1
ATOM 413 C C . GLU A 1 50 ? 34.615 -69.799 32.943 1.00 91.17 49 GLU A C 1
ATOM 414 O O . GLU A 1 50 ? 35.725 -69.335 32.658 1.00 96.36 49 GLU A O 1
ATOM 416 N N . VAL A 1 51 ? 33.824 -69.279 33.881 1.00 84.74 50 VAL A N 1
ATOM 417 C CA . VAL A 1 51 ? 34.107 -68.024 34.574 1.00 91.33 50 VAL A CA 1
ATOM 418 C C . VAL A 1 51 ? 34.613 -68.394 35.964 1.00 90.88 50 VAL A C 1
ATOM 419 O O . VAL A 1 51 ? 33.824 -68.787 36.837 1.00 89.28 50 VAL A O 1
ATOM 423 N N . GLU A 1 52 ? 35.930 -68.289 36.180 1.00 74.23 51 GLU A N 1
ATOM 424 C CA . GLU A 1 52 ? 36.500 -68.438 37.524 1.00 84.50 51 GLU A CA 1
ATOM 425 C C . GLU A 1 52 ? 36.642 -67.041 38.104 1.00 81.87 51 GLU A C 1
ATOM 426 O O . GLU A 1 52 ? 37.535 -66.290 37.708 1.00 99.77 51 GLU A O 1
ATOM 432 N N . GLU A 1 53 ? 35.781 -66.687 39.060 1.00 89.17 52 GLU A N 1
ATOM 433 C CA . GLU A 1 53 ? 35.700 -65.310 39.529 1.00 76.68 52 GLU A CA 1
ATOM 434 C C . GLU A 1 53 ? 35.786 -65.220 41.042 1.00 73.16 52 GLU A C 1
ATOM 435 O O . GLU A 1 53 ? 35.027 -65.888 41.755 1.00 71.48 52 GLU A O 1
ATOM 441 N N . ASN A 1 54 ? 36.650 -64.324 41.520 1.00 74.25 53 ASN A N 1
ATOM 442 C CA . ASN A 1 54 ? 36.614 -63.872 42.903 1.00 78.31 53 ASN A CA 1
ATOM 443 C C . ASN A 1 54 ? 36.435 -62.347 42.892 1.00 77.93 53 ASN A C 1
ATOM 444 O O . ASN A 1 54 ? 37.409 -61.584 42.920 1.00 66.96 53 ASN A O 1
ATOM 449 N N . VAL A 1 55 ? 35.162 -61.924 42.883 1.00 74.76 54 VAL A N 1
ATOM 450 C CA . VAL A 1 55 ? 34.760 -60.527 42.746 1.00 60.11 54 VAL A CA 1
ATOM 451 C C . VAL A 1 55 ? 34.053 -60.050 44.022 1.00 60.49 54 VAL A C 1
ATOM 452 O O . VAL A 1 55 ? 34.472 -59.066 44.642 1.00 54.36 54 VAL A O 1
ATOM 456 N N . ILE A 1 56 ? 32.979 -60.731 44.426 1.00 55.05 55 ILE A N 1
ATOM 457 C CA . ILE A 1 56 ? 32.101 -60.282 45.507 1.00 56.13 55 ILE A CA 1
ATOM 458 C C . ILE A 1 56 ? 32.462 -61.020 46.802 1.00 59.64 55 ILE A C 1
ATOM 459 O O . ILE A 1 56 ? 32.138 -62.199 46.979 1.00 74.86 55 ILE A O 1
ATOM 464 N N . ASP A 1 57 ? 33.076 -60.313 47.745 1.00 65.26 56 ASP A N 1
ATOM 465 C CA . ASP A 1 57 ? 33.403 -60.869 49.062 1.00 64.11 56 ASP A CA 1
ATOM 466 C C . ASP A 1 57 ? 32.324 -60.438 50.059 1.00 69.36 56 ASP A C 1
ATOM 467 O O . ASP A 1 57 ? 32.531 -59.600 50.954 1.00 68.90 56 ASP A O 1
ATOM 472 N N . SER A 1 58 ? 31.141 -61.029 49.870 1.00 63.22 57 SER A N 1
ATOM 473 C CA . SER A 1 58 ? 29.933 -60.499 50.485 1.00 62.83 57 SER A CA 1
ATOM 474 C C . SER A 1 58 ? 29.885 -60.757 51.986 1.00 61.62 57 SER A C 1
ATOM 475 O O . SER A 1 58 ? 30.176 -61.862 52.467 1.00 82.74 57 SER A O 1
ATOM 478 N N . LEU A 1 59 ? 29.489 -59.720 52.724 1.00 60.37 58 LEU A N 1
ATOM 479 C CA . LEU A 1 59 ? 29.126 -59.826 54.124 1.00 65.63 58 LEU A CA 1
ATOM 480 C C . LEU A 1 59 ? 28.030 -60.867 54.269 1.00 80.28 58 LEU A C 1
ATOM 481 O O . LEU A 1 59 ? 27.284 -61.131 53.315 1.00 86.23 58 LEU A O 1
ATOM 486 N N . PRO A 1 60 ? 27.875 -61.455 55.452 1.00 82.35 59 PRO A N 1
ATOM 487 C CA . PRO A 1 60 ? 26.752 -62.373 55.670 1.00 69.12 59 PRO A CA 1
ATOM 488 C C . PRO A 1 60 ? 25.444 -61.594 55.804 1.00 76.85 59 PRO A C 1
ATOM 489 O O . PRO A 1 60 ? 25.378 -60.552 56.469 1.00 72.16 59 PRO A O 1
ATOM 493 N N . PHE A 1 61 ? 24.410 -62.078 55.125 1.00 67.27 60 PHE A N 1
ATOM 494 C CA . PHE A 1 61 ? 23.085 -61.493 55.318 1.00 69.42 60 PHE A CA 1
ATOM 495 C C . PHE A 1 61 ? 22.600 -61.782 56.734 1.00 66.72 60 PHE A C 1
ATOM 496 O O . PHE A 1 61 ? 22.684 -62.929 57.198 1.00 71.29 60 PHE A O 1
ATOM 504 N N . PRO A 1 62 ? 22.113 -60.782 57.448 1.00 69.83 61 PRO A N 1
ATOM 505 C CA . PRO A 1 62 ? 21.723 -60.981 58.840 1.00 75.80 61 PRO A CA 1
ATOM 506 C C . PRO A 1 62 ? 20.363 -61.659 58.977 1.00 89.15 61 PRO A C 1
ATOM 507 O O . PRO A 1 62 ? 19.636 -61.895 58.014 1.00 87.43 61 PRO A O 1
ATOM 511 N N . LEU A 1 63 ? 20.037 -61.952 60.232 1.00 96.90 62 LEU A N 1
ATOM 512 C CA . LEU A 1 63 ? 18.751 -62.511 60.639 1.00 96.42 62 LEU A CA 1
ATOM 513 C C . LEU A 1 63 ? 17.684 -61.413 60.681 1.00 90.71 62 LEU A C 1
ATOM 514 O O . LEU A 1 63 ? 17.866 -60.400 61.350 1.00 81.40 62 LEU A O 1
ATOM 519 N N . ILE A 1 64 ? 16.586 -61.625 59.962 1.00 83.03 63 ILE A N 1
ATOM 520 C CA . ILE A 1 64 ? 15.499 -60.655 59.883 1.00 86.37 63 ILE A CA 1
ATOM 521 C C . ILE A 1 64 ? 14.140 -61.322 60.090 1.00 97.21 63 ILE A C 1
ATOM 522 O O . ILE A 1 64 ? 13.945 -62.510 59.811 1.00 102.67 63 ILE A O 1
ATOM 527 N N . LYS A 1 65 ? 13.204 -60.526 60.627 1.00 97.65 64 LYS A N 1
ATOM 528 C CA . LYS A 1 65 ? 11.770 -60.804 60.619 1.00 89.91 64 LYS A CA 1
ATOM 529 C C . LYS A 1 65 ? 11.095 -59.791 59.688 1.00 84.80 64 LYS A C 1
ATOM 530 O O . LYS A 1 65 ? 11.270 -58.580 59.853 1.00 73.64 64 LYS A O 1
ATOM 536 N N . ASP A 1 66 ? 10.303 -60.260 58.750 1.00 77.79 65 ASP A N 1
ATOM 537 C CA . ASP A 1 66 ? 9.666 -59.344 57.849 1.00 78.48 65 ASP A CA 1
ATOM 538 C C . ASP A 1 66 ? 8.334 -58.935 58.401 1.00 80.27 65 ASP A C 1
ATOM 539 O O . ASP A 1 66 ? 7.417 -59.722 58.447 1.00 100.17 65 ASP A O 1
ATOM 544 N N . LYS A 1 67 ? 8.214 -57.675 58.774 1.00 76.40 66 LYS A N 1
ATOM 545 C CA . LYS A 1 67 ? 6.992 -57.150 59.342 1.00 82.99 66 LYS A CA 1
ATOM 546 C C . LYS A 1 67 ? 6.297 -56.223 58.373 1.00 86.12 66 LYS A C 1
ATOM 547 O O . LYS A 1 67 ? 5.563 -55.345 58.781 1.00 89.83 66 LYS A O 1
ATOM 553 N N . ILE A 1 68 ? 6.553 -56.399 57.087 1.00 84.18 67 ILE A N 1
ATOM 554 C CA . ILE A 1 68 ? 6.000 -55.522 56.087 1.00 83.96 67 ILE A CA 1
ATOM 555 C C . ILE A 1 68 ? 4.821 -56.026 55.311 1.00 80.90 67 ILE A C 1
ATOM 556 O O . ILE A 1 68 ? 4.870 -57.078 54.730 1.00 87.47 67 ILE A O 1
ATOM 561 N N . GLU A 1 69 ? 3.761 -55.238 55.298 1.00 86.02 68 GLU A N 1
ATOM 562 C CA . GLU A 1 69 ? 2.578 -55.527 54.494 1.00 86.97 68 GLU A CA 1
ATOM 563 C C . GLU A 1 69 ? 2.409 -54.394 53.497 1.00 72.47 68 GLU A C 1
ATOM 564 O O . GLU A 1 69 ? 2.265 -53.240 53.895 1.00 75.68 68 GLU A O 1
ATOM 570 N N . LEU A 1 70 ? 2.425 -54.717 52.214 1.00 65.14 69 LEU A N 1
ATOM 571 C CA . LEU A 1 70 ? 2.489 -53.690 51.191 1.00 68.17 69 LEU A CA 1
ATOM 572 C C . LEU A 1 70 ? 1.111 -53.402 50.632 1.00 66.65 69 LEU A C 1
ATOM 573 O O . LEU A 1 70 ? 0.318 -54.321 50.425 1.00 69.45 69 LEU A O 1
ATOM 578 N N . ARG A 1 71 ? 0.859 -52.132 50.319 1.00 61.77 70 ARG A N 1
ATOM 579 C CA . ARG A 1 71 ? -0.232 -51.845 49.406 1.00 66.03 70 ARG A CA 1
ATOM 580 C C . ARG A 1 71 ? 0.113 -52.424 48.038 1.00 68.60 70 ARG A C 1
ATOM 581 O O . ARG A 1 71 ? 1.232 -52.888 47.781 1.00 70.03 70 ARG A O 1
ATOM 589 N N . ASP A 1 72 ? -0.866 -52.421 47.148 1.00 80.36 71 ASP A N 1
ATOM 590 C CA . ASP A 1 72 ? -0.685 -53.253 45.981 1.00 75.39 71 ASP A CA 1
ATOM 591 C C . ASP A 1 72 ? 0.065 -52.545 44.864 1.00 67.40 71 ASP A C 1
ATOM 592 O O . ASP A 1 72 ? 0.797 -53.218 44.133 1.00 64.66 71 ASP A O 1
ATOM 597 N N . TYR A 1 73 ? -0.004 -51.206 44.784 1.00 72.20 72 TYR A N 1
ATOM 598 C CA . TYR A 1 73 ? 0.927 -50.471 43.925 1.00 61.92 72 TYR A CA 1
ATOM 599 C C . TYR A 1 73 ? 2.353 -50.658 44.422 1.00 63.75 72 TYR A C 1
ATOM 600 O O . TYR A 1 73 ? 3.299 -50.709 43.624 1.00 61.88 72 TYR A O 1
ATOM 609 N N . GLN A 1 74 ? 2.519 -50.807 45.737 1.00 56.95 73 GLN A N 1
ATOM 610 C CA . GLN A 1 74 ? 3.842 -51.058 46.286 1.00 63.03 73 GLN A CA 1
ATOM 611 C C . GLN A 1 74 ? 4.417 -52.375 45.778 1.00 68.71 73 GLN A C 1
ATOM 612 O O . GLN A 1 74 ? 5.609 -52.455 45.454 1.00 64.52 73 GLN A O 1
ATOM 618 N N . ALA A 1 75 ? 3.576 -53.411 45.674 1.00 63.60 74 ALA A N 1
ATOM 619 C CA . ALA A 1 75 ? 4.051 -54.714 45.222 1.00 56.73 74 ALA A CA 1
ATOM 620 C C . ALA A 1 75 ? 4.280 -54.755 43.711 1.00 59.03 74 ALA A C 1
ATOM 621 O O . ALA A 1 75 ? 5.234 -55.401 43.257 1.00 66.55 74 ALA A O 1
ATOM 623 N N . GLU A 1 76 ? 3.446 -54.094 42.897 1.00 58.65 75 GLU A N 1
ATOM 624 C CA . GLU A 1 76 ? 3.780 -54.070 41.475 1.00 71.36 75 GLU A CA 1
ATOM 625 C C . GLU A 1 76 ? 5.148 -53.442 41.245 1.00 71.26 75 GLU A C 1
ATOM 626 O O . GLU A 1 76 ? 5.882 -53.856 40.343 1.00 54.99 75 GLU A O 1
ATOM 632 N N . ALA A 1 77 ? 5.512 -52.456 42.071 1.00 66.46 76 ALA A N 1
ATOM 633 C CA . ALA A 1 77 ? 6.848 -51.868 42.003 1.00 60.27 76 ALA A CA 1
ATOM 634 C C . ALA A 1 77 ? 7.921 -52.913 42.323 1.00 61.97 76 ALA A C 1
ATOM 635 O O . ALA A 1 77 ? 8.933 -53.023 41.616 1.00 52.34 76 ALA A O 1
ATOM 637 N N . VAL A 1 78 ? 7.729 -53.667 43.412 1.00 55.02 77 VAL A N 1
ATOM 638 C CA . VAL A 1 78 ? 8.639 -54.767 43.715 1.00 51.44 77 VAL A CA 1
ATOM 639 C C . VAL A 1 78 ? 8.695 -55.747 42.551 1.00 51.79 77 VAL A C 1
ATOM 640 O O . VAL A 1 78 ? 9.767 -56.266 42.213 1.00 60.84 77 VAL A O 1
ATOM 644 N N . LYS A 1 79 ? 7.544 -56.053 41.949 1.00 53.06 78 LYS A N 1
ATOM 645 C CA . LYS A 1 79 ? 7.541 -57.020 40.852 1.00 61.87 78 LYS A CA 1
ATOM 646 C C . LYS A 1 79 ? 8.277 -56.476 39.634 1.00 56.44 78 LYS A C 1
ATOM 647 O O . LYS A 1 79 ? 8.976 -57.232 38.940 1.00 49.25 78 LYS A O 1
ATOM 653 N N . ALA A 1 80 ? 8.169 -55.162 39.402 1.00 55.83 79 ALA A N 1
ATOM 654 C CA . ALA A 1 80 ? 8.888 -54.521 38.308 1.00 54.23 79 ALA A CA 1
ATOM 655 C C . ALA A 1 80 ? 10.378 -54.639 38.513 1.00 48.51 79 ALA A C 1
ATOM 656 O O . ALA A 1 80 ? 11.072 -55.260 37.701 1.00 49.99 79 ALA A O 1
ATOM 658 N N . TRP A 1 81 ? 10.858 -54.146 39.658 1.00 43.38 80 TRP A N 1
ATOM 659 C CA . TRP A 1 81 ? 12.278 -54.158 39.959 1.00 45.99 80 TRP A CA 1
ATOM 660 C C . TRP A 1 81 ? 12.850 -55.553 39.877 1.00 50.18 80 TRP A C 1
ATOM 661 O O . TRP A 1 81 ? 13.975 -55.738 39.395 1.00 69.85 80 TRP A O 1
ATOM 672 N N . LEU A 1 82 ? 12.092 -56.556 40.320 1.00 52.08 81 LEU A N 1
ATOM 673 C CA . LEU A 1 82 ? 12.681 -57.895 40.440 1.00 58.74 81 LEU A CA 1
ATOM 674 C C . LEU A 1 82 ? 13.028 -58.502 39.082 1.00 55.55 81 LEU A C 1
ATOM 675 O O . LEU A 1 82 ? 13.915 -59.375 39.035 1.00 54.31 81 LEU A O 1
ATOM 680 N N . LYS A 1 83 ? 12.422 -58.014 37.985 1.00 57.32 82 LYS A N 1
ATOM 681 C CA . LYS A 1 83 ? 12.685 -58.629 36.696 1.00 59.22 82 LYS A CA 1
ATOM 682 C C . LYS A 1 83 ? 14.144 -58.455 36.274 1.00 60.25 82 LYS A C 1
ATOM 683 O O . LYS A 1 83 ? 14.787 -59.410 35.865 1.00 67.38 82 LYS A O 1
ATOM 689 N N . GLU A 1 84 ? 14.709 -57.296 36.541 1.00 59.53 83 GLU A N 1
ATOM 690 C CA . GLU A 1 84 ? 16.104 -57.047 36.194 1.00 52.95 83 GLU A CA 1
ATOM 691 C C . GLU A 1 84 ? 17.011 -56.729 37.380 1.00 48.14 83 GLU A C 1
ATOM 692 O O . GLU A 1 84 ? 18.235 -56.809 37.225 1.00 55.32 83 GLU A O 1
ATOM 698 N N . LYS A 1 85 ? 16.469 -56.393 38.551 1.00 45.26 84 LYS A N 1
ATOM 699 C CA . LYS A 1 85 ? 17.270 -56.173 39.760 1.00 46.71 84 LYS A CA 1
ATOM 700 C C . LYS A 1 85 ? 18.356 -55.112 39.553 1.00 51.56 84 LYS A C 1
ATOM 701 O O . LYS A 1 85 ? 19.423 -55.140 40.180 1.00 50.32 84 LYS A O 1
ATOM 707 N N . ARG A 1 86 ? 18.063 -54.158 38.670 1.00 52.93 85 ARG A N 1
ATOM 708 C CA . ARG A 1 86 ? 18.943 -53.035 38.386 1.00 49.73 85 ARG A CA 1
ATOM 709 C C . ARG A 1 86 ? 18.015 -51.947 37.838 1.00 52.52 85 ARG A C 1
ATOM 710 O O . ARG A 1 86 ? 17.639 -51.999 36.663 1.00 73.11 85 ARG A O 1
ATOM 718 N N . GLY A 1 87 ? 17.609 -51.008 38.688 1.00 48.89 86 GLY A N 1
ATOM 719 C CA . GLY A 1 87 ? 16.684 -49.982 38.222 1.00 51.84 86 GLY A CA 1
ATOM 720 C C . GLY A 1 87 ? 16.218 -49.038 39.320 1.00 55.56 86 GLY A C 1
ATOM 721 O O . GLY A 1 87 ? 16.501 -49.228 40.508 1.00 50.50 86 GLY A O 1
ATOM 722 N N . ILE A 1 88 ? 15.468 -48.017 38.896 1.00 53.63 87 ILE A N 1
ATOM 723 C CA . ILE A 1 88 ? 14.955 -46.965 39.773 1.00 50.67 87 ILE A CA 1
ATOM 724 C C . ILE A 1 88 ? 13.447 -47.123 39.912 1.00 57.02 87 ILE A C 1
ATOM 725 O O . ILE A 1 88 ? 12.747 -47.382 38.923 1.00 62.15 87 ILE A O 1
ATOM 730 N N . ILE A 1 89 ? 12.944 -46.902 41.126 1.00 53.23 88 ILE A N 1
ATOM 731 C CA . ILE A 1 89 ? 11.512 -46.868 41.419 1.00 48.51 88 ILE A CA 1
ATOM 732 C C . ILE A 1 89 ? 11.124 -45.433 41.772 1.00 49.64 88 ILE A C 1
ATOM 733 O O . ILE A 1 89 ? 11.533 -44.912 42.817 1.00 47.80 88 ILE A O 1
ATOM 738 N N . VAL A 1 90 ? 10.290 -44.808 40.944 1.00 49.99 89 VAL A N 1
ATOM 739 C CA . VAL A 1 90 ? 9.856 -43.433 41.172 1.00 51.04 89 VAL A CA 1
ATOM 740 C C . VAL A 1 90 ? 8.474 -43.454 41.804 1.00 55.54 89 VAL A C 1
ATOM 741 O O . VAL A 1 90 ? 7.490 -43.821 41.163 1.00 55.88 89 VAL A O 1
ATOM 745 N N . LEU A 1 91 ? 8.399 -43.015 43.054 1.00 59.28 90 LEU A N 1
ATOM 746 C CA . LEU A 1 91 ? 7.151 -42.832 43.765 1.00 55.86 90 LEU A CA 1
ATOM 747 C C . LEU A 1 91 ? 7.199 -41.496 44.487 1.00 65.54 90 LEU A C 1
ATOM 748 O O . LEU A 1 91 ? 8.267 -41.081 44.954 1.00 62.38 90 LEU A O 1
ATOM 753 N N . PRO A 1 92 ? 6.064 -40.802 44.593 1.00 68.65 91 PRO A N 1
ATOM 754 C CA . PRO A 1 92 ? 6.045 -39.500 45.273 1.00 66.14 91 PRO A CA 1
ATOM 755 C C . PRO A 1 92 ? 6.327 -39.618 46.767 1.00 67.66 91 PRO A C 1
ATOM 756 O O . PRO A 1 92 ? 6.237 -40.689 47.383 1.00 58.38 91 PRO A O 1
ATOM 760 N N . THR A 1 93 ? 6.640 -38.463 47.359 1.00 73.49 92 THR A N 1
ATOM 761 C CA . THR A 1 93 ? 6.898 -38.403 48.791 1.00 69.04 92 THR A CA 1
ATOM 762 C C . THR A 1 93 ? 5.695 -38.931 49.555 1.00 65.24 92 THR A C 1
ATOM 763 O O . THR A 1 93 ? 4.556 -38.597 49.237 1.00 79.04 92 THR A O 1
ATOM 767 N N . GLY A 1 94 ? 5.950 -39.801 50.530 1.00 70.73 93 GLY A N 1
ATOM 768 C CA . GLY A 1 94 ? 4.900 -40.359 51.359 1.00 62.13 93 GLY A CA 1
ATOM 769 C C . GLY A 1 94 ? 4.176 -41.564 50.799 1.00 66.55 93 GLY A C 1
ATOM 770 O O . GLY A 1 94 ? 3.361 -42.157 51.515 1.00 83.11 93 GLY A O 1
ATOM 771 N N . ALA A 1 95 ? 4.452 -41.967 49.554 1.00 73.47 94 ALA A N 1
ATOM 772 C CA . ALA A 1 95 ? 3.922 -43.214 49.003 1.00 63.59 94 ALA A CA 1
ATOM 773 C C . ALA A 1 95 ? 4.611 -44.460 49.548 1.00 63.01 94 ALA A C 1
ATOM 774 O O . ALA A 1 95 ? 4.300 -45.551 49.074 1.00 58.94 94 ALA A O 1
ATOM 776 N N . GLY A 1 96 ? 5.528 -44.333 50.508 1.00 63.20 95 GLY A N 1
ATOM 777 C CA . GLY A 1 96 ? 6.190 -45.462 51.127 1.00 73.02 95 GLY A CA 1
ATOM 778 C C . GLY A 1 96 ? 7.301 -46.120 50.324 1.00 76.86 95 GLY A C 1
ATOM 779 O O . GLY A 1 96 ? 7.356 -47.351 50.245 1.00 77.22 95 GLY A O 1
ATOM 780 N N . LYS A 1 97 ? 8.235 -45.333 49.778 1.00 80.12 96 LYS A N 1
ATOM 781 C CA . LYS A 1 97 ? 9.344 -45.935 49.034 1.00 70.61 96 LYS A CA 1
ATOM 782 C C . LYS A 1 97 ? 10.173 -46.838 49.934 1.00 64.37 96 LYS A C 1
ATOM 783 O O . LYS A 1 97 ? 10.456 -47.987 49.574 1.00 51.61 96 LYS A O 1
ATOM 789 N N . THR A 1 98 ? 10.485 -46.358 51.147 1.00 63.82 97 THR A N 1
ATOM 790 C CA . THR A 1 98 ? 11.277 -47.122 52.111 1.00 64.70 97 THR A CA 1
ATOM 791 C C . THR A 1 98 ? 10.754 -48.548 52.276 1.00 63.46 97 THR A C 1
ATOM 792 O O . THR A 1 98 ? 11.529 -49.508 52.310 1.00 67.68 97 THR A O 1
ATOM 796 N N . GLN A 1 99 ? 9.446 -48.719 52.355 1.00 63.71 98 GLN A N 1
ATOM 797 C CA . GLN A 1 99 ? 8.977 -50.069 52.623 1.00 72.10 98 GLN A CA 1
ATOM 798 C C . GLN A 1 99 ? 9.012 -50.950 51.380 1.00 63.08 98 GLN A C 1
ATOM 799 O O . GLN A 1 99 ? 9.136 -52.169 51.502 1.00 61.91 98 GLN A O 1
ATOM 805 N N . VAL A 1 100 ? 8.912 -50.372 50.182 1.00 60.05 99 VAL A N 1
ATOM 806 C CA . VAL A 1 100 ? 9.156 -51.159 48.975 1.00 59.31 99 VAL A CA 1
ATOM 807 C C . VAL A 1 100 ? 10.591 -51.647 48.973 1.00 64.51 99 VAL A C 1
ATOM 808 O O . VAL A 1 100 ? 10.872 -52.812 48.664 1.00 62.61 99 VAL A O 1
ATOM 812 N N . ALA A 1 101 ? 11.513 -50.762 49.364 1.00 65.68 100 ALA A N 1
ATOM 813 C CA . ALA A 1 101 ? 12.937 -51.079 49.411 1.00 56.96 100 ALA A CA 1
ATOM 814 C C . ALA A 1 101 ? 13.213 -52.200 50.403 1.00 55.82 100 ALA A C 1
ATOM 815 O O . ALA A 1 101 ? 13.821 -53.222 50.058 1.00 61.42 100 ALA A O 1
ATOM 817 N N . LEU A 1 102 ? 12.773 -52.018 51.650 1.00 55.92 101 LEU A N 1
ATOM 818 C CA . LEU A 1 102 ? 13.019 -53.026 52.672 1.00 55.83 101 LEU A CA 1
ATOM 819 C C . LEU A 1 102 ? 12.348 -54.358 52.333 1.00 64.08 101 LEU A C 1
ATOM 820 O O . LEU A 1 102 ? 12.874 -55.420 52.687 1.00 75.11 101 LEU A O 1
ATOM 825 N N . LYS A 1 103 ? 11.211 -54.341 51.633 1.00 51.95 102 LYS A N 1
ATOM 826 C CA . LYS A 1 103 ? 10.641 -55.605 51.170 1.00 54.78 102 LYS A CA 1
ATOM 827 C C . LYS A 1 103 ? 11.581 -56.281 50.176 1.00 63.54 102 LYS A C 1
ATOM 828 O O . LYS A 1 103 ? 11.826 -57.495 50.254 1.00 72.37 102 LYS A O 1
ATOM 834 N N . ILE A 1 104 ? 12.123 -55.510 49.227 1.00 66.94 103 ILE A N 1
ATOM 835 C CA . ILE A 1 104 ? 13.110 -56.067 48.305 1.00 58.25 103 ILE A CA 1
ATOM 836 C C . ILE A 1 104 ? 14.268 -56.676 49.087 1.00 53.11 103 ILE A C 1
ATOM 837 O O . ILE A 1 104 ? 14.686 -57.806 48.824 1.00 50.70 103 ILE A O 1
ATOM 842 N N . VAL A 1 105 ? 14.773 -55.950 50.087 1.00 49.18 104 VAL A N 1
ATOM 843 C CA . VAL A 1 105 ? 15.887 -56.447 50.898 1.00 54.86 104 VAL A CA 1
ATOM 844 C C . VAL A 1 105 ? 15.589 -57.840 51.443 1.00 63.20 104 VAL A C 1
ATOM 845 O O . VAL A 1 105 ? 16.434 -58.742 51.392 1.00 73.91 104 VAL A O 1
ATOM 849 N N . SER A 1 106 ? 14.383 -58.027 51.986 1.00 63.00 105 SER A N 1
ATOM 850 C CA . SER A 1 106 ? 14.003 -59.308 52.579 1.00 73.65 105 SER A CA 1
ATOM 851 C C . SER A 1 106 ? 13.797 -60.389 51.518 1.00 64.33 105 SER A C 1
ATOM 852 O O . SER A 1 106 ? 14.065 -61.567 51.774 1.00 74.61 105 SER A O 1
ATOM 855 N N . ILE A 1 107 ? 13.223 -60.042 50.363 1.00 56.53 106 ILE A N 1
ATOM 856 C CA . ILE A 1 107 ? 13.117 -61.032 49.293 1.00 59.98 106 ILE A CA 1
ATOM 857 C C . ILE A 1 107 ? 14.498 -61.485 48.823 1.00 63.00 106 ILE A C 1
ATOM 858 O O . ILE A 1 107 ? 14.752 -62.686 48.664 1.00 60.02 106 ILE A O 1
ATOM 863 N N . MET A 1 108 ? 15.418 -60.533 48.616 1.00 67.71 107 MET A N 1
ATOM 864 C CA . MET A 1 108 ? 16.726 -60.844 48.037 1.00 59.73 107 MET A CA 1
ATOM 865 C C . MET A 1 108 ? 17.598 -61.609 49.019 1.00 68.87 107 MET A C 1
ATOM 866 O O . MET A 1 108 ? 18.315 -62.535 48.624 1.00 78.75 107 MET A O 1
ATOM 871 N N . LYS A 1 109 ? 17.620 -61.187 50.285 1.00 65.55 108 LYS A N 1
ATOM 872 C CA . LYS A 1 109 ? 18.343 -61.908 51.327 1.00 68.67 108 LYS A CA 1
ATOM 873 C C . LYS A 1 109 ? 19.855 -61.867 51.092 1.00 69.23 108 LYS A C 1
ATOM 874 O O . LYS A 1 109 ? 20.578 -62.788 51.473 1.00 68.51 108 LYS A O 1
ATOM 880 N N . VAL A 1 110 ? 20.345 -60.813 50.434 1.00 76.47 109 VAL A N 1
ATOM 881 C CA . VAL A 1 110 ? 21.772 -60.592 50.238 1.00 60.55 109 VAL A CA 1
ATOM 882 C C . VAL A 1 110 ? 22.148 -59.330 50.998 1.00 57.69 109 VAL A C 1
ATOM 883 O O . VAL A 1 110 ? 21.305 -58.474 51.279 1.00 70.58 109 VAL A O 1
ATOM 887 N N . ALA A 1 111 ? 23.434 -59.222 51.328 1.00 61.24 110 ALA A N 1
ATOM 888 C CA . ALA A 1 111 ? 23.925 -58.055 52.053 1.00 65.80 110 ALA A CA 1
ATOM 889 C C . ALA A 1 111 ? 23.590 -56.787 51.282 1.00 66.15 110 ALA A C 1
ATOM 890 O O . ALA A 1 111 ? 23.662 -56.750 50.052 1.00 69.00 110 ALA A O 1
ATOM 892 N N . THR A 1 112 ? 23.209 -55.744 52.013 1.00 62.12 111 THR A N 1
ATOM 893 C CA . THR A 1 112 ? 22.606 -54.574 51.398 1.00 59.89 111 THR A CA 1
ATOM 894 C C . THR A 1 112 ? 23.213 -53.300 51.947 1.00 57.57 111 THR A C 1
ATOM 895 O O . THR A 1 112 ? 23.251 -53.097 53.163 1.00 63.52 111 THR A O 1
ATOM 899 N N . LEU A 1 113 ? 23.652 -52.431 51.050 1.00 52.42 112 LEU A N 1
ATOM 900 C CA . LEU A 1 113 ? 24.144 -51.122 51.425 1.00 53.36 112 LEU A CA 1
ATOM 901 C C . LEU A 1 113 ? 23.159 -50.065 50.931 1.00 60.23 112 LEU A C 1
ATOM 902 O O . LEU A 1 113 ? 22.773 -50.060 49.757 1.00 65.65 112 LEU A O 1
ATOM 907 N N . ILE A 1 114 ? 22.729 -49.205 51.848 1.00 53.93 113 ILE A N 1
ATOM 908 C CA . ILE A 1 114 ? 21.710 -48.200 51.613 1.00 46.54 113 ILE A CA 1
ATOM 909 C C . ILE A 1 114 ? 22.363 -46.835 51.740 1.00 46.43 113 ILE A C 1
ATOM 910 O O . ILE A 1 114 ? 22.834 -46.470 52.820 1.00 50.39 113 ILE A O 1
ATOM 915 N N . VAL A 1 115 ? 22.335 -46.060 50.661 1.00 42.99 114 VAL A N 1
ATOM 916 C CA . VAL A 1 115 ? 23.097 -44.824 50.521 1.00 46.79 114 VAL A CA 1
ATOM 917 C C . VAL A 1 115 ? 22.123 -43.663 50.548 1.00 47.69 114 VAL A C 1
ATOM 918 O O . VAL A 1 115 ? 21.227 -43.580 49.704 1.00 59.27 114 VAL A O 1
ATOM 922 N N . VAL A 1 116 ? 22.309 -42.761 51.505 1.00 50.74 115 VAL A N 1
ATOM 923 C CA . VAL A 1 116 ? 21.374 -41.664 51.762 1.00 47.68 115 VAL A CA 1
ATOM 924 C C . VAL A 1 116 ? 22.140 -40.346 51.775 1.00 57.09 115 VAL A C 1
ATOM 925 O O . VAL A 1 116 ? 23.361 -40.309 51.999 1.00 63.38 115 VAL A O 1
ATOM 929 N N . PRO A 1 117 ? 21.456 -39.232 51.506 1.00 57.75 116 PRO A N 1
ATOM 930 C CA . PRO A 1 117 ? 22.169 -37.965 51.320 1.00 53.18 116 PRO A CA 1
ATOM 931 C C . PRO A 1 117 ? 22.338 -37.091 52.546 1.00 56.93 116 PRO A C 1
ATOM 932 O O . PRO A 1 117 ? 23.119 -36.134 52.473 1.00 67.12 116 PRO A O 1
ATOM 936 N N . THR A 1 118 ? 21.629 -37.342 53.646 1.00 55.45 117 THR A N 1
ATOM 937 C CA . THR A 1 118 ? 21.693 -36.457 54.802 1.00 58.86 117 THR A CA 1
ATOM 938 C C . THR A 1 118 ? 21.653 -37.266 56.086 1.00 67.76 117 THR A C 1
ATOM 939 O O . THR A 1 118 ? 21.135 -38.384 56.114 1.00 75.78 117 THR A O 1
ATOM 943 N N . ILE A 1 119 ? 22.143 -36.647 57.170 1.00 65.93 118 ILE A N 1
ATOM 944 C CA . ILE A 1 119 ? 22.257 -37.323 58.467 1.00 73.87 118 ILE A CA 1
ATOM 945 C C . ILE A 1 119 ? 20.880 -37.682 59.031 1.00 77.72 118 ILE A C 1
ATOM 946 O O . ILE A 1 119 ? 20.739 -38.682 59.752 1.00 63.87 118 ILE A O 1
ATOM 951 N N . ASP A 1 120 ? 19.846 -36.885 58.710 1.00 75.55 119 ASP A N 1
ATOM 952 C CA . ASP A 1 120 ? 18.495 -37.181 59.187 1.00 76.76 119 ASP A CA 1
ATOM 953 C C . ASP A 1 120 ? 17.927 -38.415 58.497 1.00 71.91 119 ASP A C 1
ATOM 954 O O . ASP A 1 120 ? 17.164 -39.177 59.101 1.00 65.81 119 ASP A O 1
ATOM 959 N N . LEU A 1 121 ? 18.275 -38.628 57.233 1.00 65.71 120 LEU A N 1
ATOM 960 C CA . LEU A 1 121 ? 17.834 -39.837 56.564 1.00 65.82 120 LEU A CA 1
ATOM 961 C C . LEU A 1 121 ? 18.600 -41.078 57.028 1.00 68.20 120 LEU A C 1
ATOM 962 O O . LEU A 1 121 ? 18.108 -42.196 56.841 1.00 76.74 120 LEU A O 1
ATOM 967 N N . ILE A 1 122 ? 19.796 -40.935 57.598 1.00 64.82 121 ILE A N 1
ATOM 968 C CA . ILE A 1 122 ? 20.406 -42.087 58.266 1.00 70.02 121 ILE A CA 1
ATOM 969 C C . ILE A 1 122 ? 19.526 -42.543 59.423 1.00 71.25 121 ILE A C 1
ATOM 970 O O . ILE A 1 122 ? 19.043 -43.680 59.447 1.00 68.63 121 ILE A O 1
ATOM 975 N N . THR A 1 123 ? 19.304 -41.655 60.399 1.00 67.04 122 THR A N 1
ATOM 976 C CA . THR A 1 123 ? 18.542 -42.032 61.589 1.00 78.31 122 THR A CA 1
ATOM 977 C C . THR A 1 123 ? 17.137 -42.506 61.224 1.00 66.74 122 THR A C 1
ATOM 978 O O . THR A 1 123 ? 16.615 -43.455 61.825 1.00 60.57 122 THR A O 1
ATOM 982 N N . GLN A 1 124 ? 16.528 -41.886 60.215 1.00 66.78 123 GLN A N 1
ATOM 983 C CA . GLN A 1 124 ? 15.228 -42.347 59.738 1.00 67.78 123 GLN A CA 1
ATOM 984 C C . GLN A 1 124 ? 15.305 -43.772 59.184 1.00 63.30 123 GLN A C 1
ATOM 985 O O . GLN A 1 124 ? 14.531 -44.645 59.584 1.00 64.92 123 GLN A O 1
ATOM 991 N N . TRP A 1 125 ? 16.221 -44.032 58.254 1.00 66.53 124 TRP A N 1
ATOM 992 C CA . TRP A 1 125 ? 16.342 -45.387 57.729 1.00 63.84 124 TRP A CA 1
ATOM 993 C C . TRP A 1 125 ? 16.685 -46.394 58.826 1.00 70.42 124 TRP A C 1
ATOM 994 O O . TRP A 1 125 ? 16.216 -47.539 58.797 1.00 64.01 124 TRP A O 1
ATOM 1005 N N . LYS A 1 126 ? 17.552 -45.998 59.771 1.00 64.11 125 LYS A N 1
ATOM 1006 C CA . LYS A 1 126 ? 17.868 -46.838 60.928 1.00 59.77 125 LYS A CA 1
ATOM 1007 C C . LYS A 1 126 ? 16.607 -47.217 61.686 1.00 71.97 125 LYS A C 1
ATOM 1008 O O . LYS A 1 126 ? 16.458 -48.363 62.131 1.00 74.11 125 LYS A O 1
ATOM 1014 N N . GLU A 1 127 ? 15.701 -46.248 61.873 1.00 68.01 126 GLU A N 1
ATOM 1015 C CA . GLU A 1 127 ? 14.473 -46.508 62.616 1.00 68.45 126 GLU A CA 1
ATOM 1016 C C . GLU A 1 127 ? 13.557 -47.437 61.830 1.00 62.44 126 GLU A C 1
ATOM 1017 O O . GLU A 1 127 ? 13.033 -48.414 62.378 1.00 70.87 126 GLU A O 1
ATOM 1023 N N . ARG A 1 128 ? 13.368 -47.162 60.538 1.00 64.63 127 ARG A N 1
ATOM 1024 C CA . ARG A 1 128 ? 12.469 -47.986 59.740 1.00 67.95 127 ARG A CA 1
ATOM 1025 C C . ARG A 1 128 ? 12.953 -49.431 59.653 1.00 71.31 127 ARG A C 1
ATOM 1026 O O . ARG A 1 128 ? 12.131 -50.355 59.606 1.00 73.48 127 ARG A O 1
ATOM 1034 N N . ILE A 1 129 ? 14.277 -49.654 59.680 1.00 67.02 128 ILE A N 1
ATOM 1035 C CA . ILE A 1 129 ? 14.807 -51.016 59.577 1.00 74.00 128 ILE A CA 1
ATOM 1036 C C . ILE A 1 129 ? 14.574 -51.787 60.864 1.00 79.41 128 ILE A C 1
ATOM 1037 O O . ILE A 1 129 ? 14.281 -52.989 60.840 1.00 84.87 128 ILE A O 1
ATOM 1042 N N . ASN A 1 130 ? 14.733 -51.121 62.008 1.00 73.37 129 ASN A N 1
ATOM 1043 C CA . ASN A 1 130 ? 14.365 -51.735 63.277 1.00 77.30 129 ASN A CA 1
ATOM 1044 C C . ASN A 1 130 ? 12.904 -52.156 63.280 1.00 75.77 129 ASN A C 1
ATOM 1045 O O . ASN A 1 130 ? 12.585 -53.311 63.573 1.00 84.06 129 ASN A O 1
ATOM 1050 N N . LYS A 1 131 ? 12.003 -51.230 62.950 1.00 66.78 130 LYS A N 1
ATOM 1051 C CA . LYS A 1 131 ? 10.576 -51.531 62.957 1.00 72.12 130 LYS A CA 1
ATOM 1052 C C . LYS A 1 131 ? 10.245 -52.659 61.993 1.00 75.54 130 LYS A C 1
ATOM 1053 O O . LYS A 1 131 ? 9.743 -53.714 62.396 1.00 84.02 130 LYS A O 1
ATOM 1059 N N . TYR A 1 132 ? 10.511 -52.451 60.708 1.00 73.30 131 TYR A N 1
ATOM 1060 C CA . TYR A 1 132 ? 9.939 -53.304 59.681 1.00 72.21 131 TYR A CA 1
ATOM 1061 C C . TYR A 1 132 ? 10.802 -54.511 59.353 1.00 81.01 131 TYR A C 1
ATOM 1062 O O . TYR A 1 132 ? 10.324 -55.419 58.664 1.00 88.26 131 TYR A O 1
ATOM 1071 N N . LEU A 1 133 ? 12.045 -54.559 59.834 1.00 81.22 132 LEU A N 1
ATOM 1072 C CA . LEU A 1 133 ? 12.904 -55.719 59.610 1.00 81.37 132 LEU A CA 1
ATOM 1073 C C . LEU A 1 133 ? 13.451 -56.325 60.887 1.00 86.18 132 LEU A C 1
ATOM 1074 O O . LEU A 1 133 ? 14.000 -57.431 60.830 1.00 71.53 132 LEU A O 1
ATOM 1079 N N . ASP A 1 134 ? 13.319 -55.644 62.026 1.00 78.70 133 ASP A N 1
ATOM 1080 C CA . ASP A 1 134 ? 13.800 -56.144 63.305 1.00 81.00 133 ASP A CA 1
ATOM 1081 C C . ASP A 1 134 ? 15.280 -56.477 63.200 1.00 68.60 133 ASP A C 1
ATOM 1082 O O . ASP A 1 134 ? 15.721 -57.586 63.504 1.00 75.32 133 ASP A O 1
ATOM 1087 N N . PHE A 1 135 ? 16.050 -55.494 62.747 1.00 71.69 134 PHE A N 1
ATOM 1088 C CA . PHE A 1 135 ? 17.502 -55.579 62.737 1.00 67.51 134 PHE A CA 1
ATOM 1089 C C . PHE A 1 135 ? 18.060 -54.197 63.011 1.00 57.61 134 PHE A C 1
ATOM 1090 O O . PHE A 1 135 ? 17.637 -53.233 62.373 1.00 64.25 134 PHE A O 1
ATOM 1098 N N . ASP A 1 136 ? 18.995 -54.092 63.961 1.00 57.25 135 ASP A N 1
ATOM 1099 C CA . ASP A 1 136 ? 19.671 -52.807 64.146 1.00 70.82 135 ASP A CA 1
ATOM 1100 C C . ASP A 1 136 ? 20.825 -52.759 63.148 1.00 83.24 135 ASP A C 1
ATOM 1101 O O . ASP A 1 136 ? 21.785 -53.533 63.276 1.00 101.32 135 ASP A O 1
ATOM 1106 N N . PRO A 1 137 ? 20.759 -51.900 62.133 1.00 80.02 136 PRO A N 1
ATOM 1107 C CA . PRO A 1 137 ? 21.711 -51.989 61.020 1.00 75.07 136 PRO A CA 1
ATOM 1108 C C . PRO A 1 137 ? 23.054 -51.347 61.354 1.00 72.64 136 PRO A C 1
ATOM 1109 O O . PRO A 1 137 ? 23.213 -50.643 62.350 1.00 76.01 136 PRO A O 1
ATOM 1113 N N . GLY A 1 138 ? 24.039 -51.637 60.510 1.00 62.97 137 GLY A N 1
ATOM 1114 C CA . GLY A 1 138 ? 25.276 -50.895 60.558 1.00 62.96 137 GLY A CA 1
ATOM 1115 C C . GLY A 1 138 ? 25.082 -49.480 60.052 1.00 61.23 137 GLY A C 1
ATOM 1116 O O . GLY A 1 138 ? 24.290 -49.224 59.149 1.00 66.97 137 GLY A O 1
ATOM 1117 N N . ILE A 1 139 ? 25.817 -48.546 60.650 1.00 56.58 138 ILE A N 1
ATOM 1118 C CA . ILE A 1 139 ? 25.732 -47.140 60.285 1.00 59.66 138 ILE A CA 1
ATOM 1119 C C . ILE A 1 139 ? 27.137 -46.603 60.067 1.00 63.46 138 ILE A C 1
ATOM 1120 O O . ILE A 1 139 ? 27.990 -46.698 60.962 1.00 74.57 138 ILE A O 1
ATOM 1125 N N . ILE A 1 140 ? 27.373 -46.041 58.883 1.00 58.11 139 ILE A N 1
ATOM 1126 C CA . ILE A 1 140 ? 28.594 -45.307 58.540 1.00 65.31 139 ILE A CA 1
ATOM 1127 C C . ILE A 1 140 ? 28.168 -43.887 58.154 1.00 64.99 139 ILE A C 1
ATOM 1128 O O . ILE A 1 140 ? 27.529 -43.681 57.111 1.00 61.03 139 ILE A O 1
ATOM 1133 N N . GLY A 1 141 ? 28.475 -42.918 59.007 1.00 68.61 140 GLY A N 1
ATOM 1134 C CA . GLY A 1 141 ? 28.141 -41.525 58.752 1.00 76.65 140 GLY A CA 1
ATOM 1135 C C . GLY A 1 141 ? 27.705 -40.744 59.977 1.00 89.63 140 GLY A C 1
ATOM 1136 O O . GLY A 1 141 ? 27.112 -41.276 60.920 1.00 77.56 140 GLY A O 1
ATOM 1137 N N . GLY A 1 142 ? 27.966 -39.437 59.951 1.00 88.48 141 GLY A N 1
ATOM 1138 C CA . GLY A 1 142 ? 27.753 -38.591 61.111 1.00 95.73 141 GLY A CA 1
ATOM 1139 C C . GLY A 1 142 ? 28.811 -38.690 62.193 1.00 93.53 141 GLY A C 1
ATOM 1140 O O . GLY A 1 142 ? 28.740 -37.933 63.170 1.00 88.32 141 GLY A O 1
ATOM 1141 N N . GLY A 1 143 ? 29.807 -39.569 62.032 1.00 96.94 142 GLY A N 1
ATOM 1142 C CA . GLY A 1 143 ? 30.794 -39.872 63.051 1.00 92.47 142 GLY A CA 1
ATOM 1143 C C . GLY A 1 143 ? 30.685 -41.273 63.621 1.00 93.77 142 GLY A C 1
ATOM 1144 O O . GLY A 1 143 ? 31.562 -41.678 64.401 1.00 102.30 142 GLY A O 1
ATOM 1145 N N . GLU A 1 144 ? 29.659 -42.034 63.236 1.00 86.38 143 GLU A N 1
ATOM 1146 C CA . GLU A 1 144 ? 29.525 -43.430 63.619 1.00 88.12 143 GLU A CA 1
ATOM 1147 C C . GLU A 1 144 ? 30.119 -44.322 62.524 1.00 86.33 143 GLU A C 1
ATOM 1148 O O . GLU A 1 144 ? 30.135 -43.957 61.342 1.00 71.65 143 GLU A O 1
ATOM 1154 N N . ASP A 1 145 ? 30.716 -45.477 62.947 1.00 82.23 144 ASP A N 1
ATOM 1155 C CA . ASP A 1 145 ? 31.336 -46.437 62.012 1.00 72.99 144 ASP A CA 1
ATOM 1156 C C . ASP A 1 145 ? 31.091 -47.878 62.513 1.00 67.17 144 ASP A C 1
ATOM 1157 O O . ASP A 1 145 ? 31.970 -48.514 63.106 1.00 92.28 144 ASP A O 1
ATOM 1162 N N . SER A 1 146 ? 29.916 -48.425 62.193 1.00 63.32 145 SER A N 1
ATOM 1163 C CA . SER A 1 146 ? 29.628 -49.847 62.340 1.00 64.14 145 SER A CA 1
ATOM 1164 C C . SER A 1 146 ? 29.219 -50.426 60.989 1.00 69.67 145 SER A C 1
ATOM 1165 O O . SER A 1 146 ? 28.515 -49.779 60.205 1.00 80.24 145 SER A O 1
ATOM 1168 N N . LEU A 1 147 ? 29.642 -51.655 60.724 1.00 70.28 146 LEU A N 1
ATOM 1169 C CA . LEU A 1 147 ? 29.494 -52.264 59.407 1.00 65.81 146 LEU A CA 1
ATOM 1170 C C . LEU A 1 147 ? 28.874 -53.640 59.595 1.00 64.69 146 LEU A C 1
ATOM 1171 O O . LEU A 1 147 ? 29.516 -54.541 60.137 1.00 83.81 146 LEU A O 1
ATOM 1176 N N . LYS A 1 148 ? 27.634 -53.809 59.160 1.00 65.70 147 LYS A N 1
ATOM 1177 C CA . LYS A 1 148 ? 26.947 -55.085 59.303 1.00 65.31 147 LYS A CA 1
ATOM 1178 C C . LYS A 1 148 ? 26.368 -55.501 57.958 1.00 60.78 147 LYS A C 1
ATOM 1179 O O . LYS A 1 148 ? 26.492 -54.790 56.958 1.00 59.53 147 LYS A O 1
ATOM 1185 N N . GLY A 1 149 ? 25.746 -56.681 57.936 1.00 63.73 148 GLY A N 1
ATOM 1186 C CA . GLY A 1 149 ? 25.236 -57.226 56.685 1.00 66.08 148 GLY A CA 1
ATOM 1187 C C . GLY A 1 149 ? 24.262 -56.295 55.992 1.00 67.77 148 GLY A C 1
ATOM 1188 O O . GLY A 1 149 ? 24.104 -56.345 54.769 1.00 66.01 148 GLY A O 1
ATOM 1189 N N . ILE A 1 150 ? 23.581 -55.455 56.764 1.00 71.35 149 ILE A N 1
ATOM 1190 C CA . ILE A 1 150 ? 22.785 -54.352 56.249 1.00 62.84 149 ILE A CA 1
ATOM 1191 C C . ILE A 1 150 ? 23.351 -53.091 56.870 1.00 64.85 149 ILE A C 1
ATOM 1192 O O . ILE A 1 150 ? 23.496 -53.015 58.096 1.00 70.05 149 ILE A O 1
ATOM 1197 N N . THR A 1 151 ? 23.727 -52.128 56.028 1.00 63.60 150 THR A N 1
ATOM 1198 C CA . THR A 1 151 ? 24.378 -50.906 56.478 1.00 65.51 150 THR A CA 1
ATOM 1199 C C . THR A 1 151 ? 23.764 -49.689 55.800 1.00 68.60 150 THR A C 1
ATOM 1200 O O . THR A 1 151 ? 23.471 -49.724 54.602 1.00 74.92 150 THR A O 1
ATOM 1204 N N . VAL A 1 152 ? 23.552 -48.620 56.580 1.00 56.74 151 VAL A N 1
ATOM 1205 C CA . VAL A 1 152 ? 23.151 -47.314 56.063 1.00 53.25 151 VAL A CA 1
ATOM 1206 C C . VAL A 1 152 ? 24.379 -46.417 56.079 1.00 49.87 151 VAL A C 1
ATOM 1207 O O . VAL A 1 152 ? 25.118 -46.388 57.067 1.00 61.24 151 VAL A O 1
ATOM 1211 N N . ILE A 1 153 ? 24.605 -45.699 54.989 1.00 42.01 152 ILE A N 1
ATOM 1212 C CA . ILE A 1 153 ? 25.806 -44.907 54.802 1.00 45.28 152 ILE A CA 1
ATOM 1213 C C . ILE A 1 153 ? 25.418 -43.651 54.033 1.00 50.17 152 ILE A C 1
ATOM 1214 O O . ILE A 1 153 ? 24.435 -43.647 53.291 1.00 52.86 152 ILE A O 1
ATOM 1219 N N . THR A 1 154 ? 26.175 -42.571 54.241 1.00 53.40 153 THR A N 1
ATOM 1220 C CA . THR A 1 154 ? 26.027 -41.348 53.458 1.00 56.26 153 THR A CA 1
ATOM 1221 C C . THR A 1 154 ? 26.587 -41.546 52.048 1.00 59.76 153 THR A C 1
ATOM 1222 O O . THR A 1 154 ? 27.412 -42.432 51.815 1.00 61.35 153 THR A O 1
ATOM 1226 N N . TYR A 1 155 ? 26.165 -40.680 51.103 1.00 53.43 154 TYR A N 1
ATOM 1227 C CA . TYR A 1 155 ? 26.853 -40.658 49.809 1.00 55.13 154 TYR A CA 1
ATOM 1228 C C . TYR A 1 155 ? 28.326 -40.335 49.993 1.00 55.65 154 TYR A C 1
ATOM 1229 O O . TYR A 1 155 ? 29.191 -40.958 49.367 1.00 61.38 154 TYR A O 1
ATOM 1238 N N . ASP A 1 156 ? 28.625 -39.386 50.878 1.00 55.56 155 ASP A N 1
ATOM 1239 C CA . ASP A 1 156 ? 29.993 -38.922 51.036 1.00 53.17 155 ASP A CA 1
ATOM 1240 C C . ASP A 1 156 ? 30.903 -40.052 51.459 1.00 54.37 155 ASP A C 1
ATOM 1241 O O . ASP A 1 156 ? 31.979 -40.246 50.878 1.00 67.60 155 ASP A O 1
ATOM 1246 N N . SER A 1 157 ? 30.473 -40.841 52.443 1.00 56.31 156 SER A N 1
ATOM 1247 C CA . SER A 1 157 ? 31.347 -41.897 52.941 1.00 62.93 156 SER A CA 1
ATOM 1248 C C . SER A 1 157 ? 31.338 -43.140 52.053 1.00 60.36 156 SER A C 1
ATOM 1249 O O . SER A 1 157 ? 32.337 -43.861 52.000 1.00 59.01 156 SER A O 1
ATOM 1252 N N . ALA A 1 158 ? 30.252 -43.394 51.329 1.00 56.92 157 ALA A N 1
ATOM 1253 C CA . ALA A 1 158 ? 30.297 -44.407 50.282 1.00 47.22 157 ALA A CA 1
ATOM 1254 C C . ALA A 1 158 ? 31.331 -44.052 49.230 1.00 44.78 157 ALA A C 1
ATOM 1255 O O . ALA A 1 158 ? 32.070 -44.918 48.751 1.00 46.73 157 ALA A O 1
ATOM 1257 N N . TYR A 1 159 ? 31.402 -42.776 48.864 1.00 45.93 158 TYR A N 1
ATOM 1258 C CA . TYR A 1 159 ? 32.412 -42.357 47.907 1.00 47.74 158 TYR A CA 1
ATOM 1259 C C . TYR A 1 159 ? 33.799 -42.500 48.499 1.00 51.87 158 TYR A C 1
ATOM 1260 O O . TYR A 1 159 ? 34.720 -42.980 47.834 1.00 46.56 158 TYR A O 1
ATOM 1269 N N . THR A 1 160 ? 33.949 -42.105 49.765 1.00 52.44 159 THR A N 1
ATOM 1270 C CA . THR A 1 160 ? 35.251 -42.147 50.418 1.00 51.61 159 THR A CA 1
ATOM 1271 C C . THR A 1 160 ? 35.743 -43.575 50.543 1.00 53.70 159 THR A C 1
ATOM 1272 O O . THR A 1 160 ? 36.929 -43.851 50.322 1.00 70.73 159 THR A O 1
ATOM 1276 N N . ARG A 1 161 ? 34.838 -44.501 50.867 1.00 56.36 160 ARG A N 1
ATOM 1277 C CA . ARG A 1 161 ? 35.181 -45.876 51.218 1.00 56.50 160 ARG A CA 1
ATOM 1278 C C . ARG A 1 161 ? 34.817 -46.872 50.128 1.00 51.04 160 ARG A C 1
ATOM 1279 O O . ARG A 1 161 ? 34.715 -48.069 50.409 1.00 47.59 160 ARG A O 1
ATOM 1287 N N . ALA A 1 162 ? 34.666 -46.403 48.887 1.00 51.71 161 ALA A N 1
ATOM 1288 C CA . ALA A 1 162 ? 34.103 -47.232 47.821 1.00 50.92 161 ALA A CA 1
ATOM 1289 C C . ALA A 1 162 ? 34.983 -48.436 47.512 1.00 53.04 161 ALA A C 1
ATOM 1290 O O . ALA A 1 162 ? 34.488 -49.563 47.414 1.00 59.72 161 ALA A O 1
ATOM 1292 N N . GLU A 1 163 ? 36.286 -48.218 47.309 1.00 49.36 162 GLU A N 1
ATOM 1293 C CA . GLU A 1 163 ? 37.169 -49.330 46.981 1.00 45.15 162 GLU A CA 1
ATOM 1294 C C . GLU A 1 163 ? 37.148 -50.396 48.078 1.00 52.18 162 GLU A C 1
ATOM 1295 O O . GLU A 1 163 ? 37.251 -51.597 47.791 1.00 49.90 162 GLU A O 1
ATOM 1301 N N . GLU A 1 164 ? 36.976 -49.984 49.335 1.00 48.16 163 GLU A N 1
ATOM 1302 C CA . GLU A 1 164 ? 36.894 -50.954 50.421 1.00 48.19 163 GLU A CA 1
ATOM 1303 C C . GLU A 1 164 ? 35.555 -51.701 50.402 1.00 49.26 163 GLU A C 1
ATOM 1304 O O . GLU A 1 164 ? 35.510 -52.918 50.621 1.00 54.76 163 GLU A O 1
ATOM 1310 N N . LEU A 1 165 ? 34.455 -51.011 50.119 1.00 55.99 164 LEU A N 1
ATOM 1311 C CA . LEU A 1 165 ? 33.140 -51.634 50.224 1.00 56.01 164 LEU A CA 1
ATOM 1312 C C . LEU A 1 165 ? 32.585 -52.080 48.881 1.00 52.08 164 LEU A C 1
ATOM 1313 O O . LEU A 1 165 ? 31.509 -52.685 48.842 1.00 57.27 164 LEU A O 1
ATOM 1318 N N . GLY A 1 166 ? 33.291 -51.809 47.786 1.00 46.44 165 GLY A N 1
ATOM 1319 C CA . GLY A 1 166 ? 32.702 -52.013 46.475 1.00 51.57 165 GLY A CA 1
ATOM 1320 C C . GLY A 1 166 ? 32.293 -53.447 46.237 1.00 57.68 165 GLY A C 1
ATOM 1321 O O . GLY A 1 166 ? 31.354 -53.714 45.484 1.00 56.96 165 GLY A O 1
ATOM 1322 N N . ASN A 1 167 ? 32.975 -54.390 46.888 1.00 56.12 166 ASN A N 1
ATOM 1323 C CA . ASN A 1 167 ? 32.735 -55.806 46.649 1.00 59.10 166 ASN A CA 1
ATOM 1324 C C . ASN A 1 167 ? 32.021 -56.508 47.810 1.00 60.29 166 ASN A C 1
ATOM 1325 O O . ASN A 1 167 ? 31.826 -57.731 47.757 1.00 55.52 166 ASN A O 1
ATOM 1330 N N . LYS A 1 168 ? 31.573 -55.762 48.828 1.00 55.08 167 LYS A N 1
ATOM 1331 C CA . LYS A 1 168 ? 31.020 -56.370 50.028 1.00 51.81 167 LYS A CA 1
ATOM 1332 C C . LYS A 1 168 ? 29.501 -56.491 50.019 1.00 48.44 167 LYS A C 1
ATOM 1333 O O . LYS A 1 168 ? 28.970 -57.303 50.774 1.00 57.76 167 LYS A O 1
ATOM 1339 N N . PHE A 1 169 ? 28.779 -55.717 49.219 1.00 53.59 168 PHE A N 1
ATOM 1340 C CA . PHE A 1 169 ? 27.324 -55.788 49.247 1.00 46.62 168 PHE A CA 1
ATOM 1341 C C . PHE A 1 169 ? 26.795 -56.084 47.856 1.00 48.91 168 PHE A C 1
ATOM 1342 O O . PHE A 1 169 ? 27.072 -55.319 46.916 1.00 60.26 168 PHE A O 1
ATOM 1350 N N . PRO A 1 170 ? 26.082 -57.192 47.660 1.00 47.21 169 PRO A N 1
ATOM 1351 C CA . PRO A 1 170 ? 25.518 -57.461 46.327 1.00 50.08 169 PRO A CA 1
ATOM 1352 C C . PRO A 1 170 ? 24.371 -56.528 45.940 1.00 56.60 169 PRO A C 1
ATOM 1353 O O . PRO A 1 170 ? 24.187 -56.242 44.749 1.00 51.97 169 PRO A O 1
ATOM 1357 N N . LEU A 1 171 ? 23.590 -56.071 46.916 1.00 58.39 170 LEU A N 1
ATOM 1358 C CA . LEU A 1 171 ? 22.472 -55.163 46.714 1.00 56.34 170 LEU A CA 1
ATOM 1359 C C . LEU A 1 171 ? 22.904 -53.772 47.131 1.00 58.69 170 LEU A C 1
ATOM 1360 O O . LEU A 1 171 ? 23.523 -53.594 48.186 1.00 62.48 170 LEU A O 1
ATOM 1365 N N . LEU A 1 172 ? 22.576 -52.795 46.306 1.00 50.39 171 LEU A N 1
ATOM 1366 C CA . LEU A 1 172 ? 23.009 -51.431 46.520 1.00 48.87 171 LEU A CA 1
ATOM 1367 C C . LEU A 1 172 ? 21.794 -50.552 46.323 1.00 54.00 171 LEU A C 1
ATOM 1368 O O . LEU A 1 172 ? 21.255 -50.494 45.216 1.00 68.47 171 LEU A O 1
ATOM 1373 N N . ILE A 1 173 ? 21.352 -49.887 47.384 1.00 44.86 172 ILE A N 1
ATOM 1374 C CA . ILE A 1 173 ? 20.118 -49.108 47.363 1.00 48.17 172 ILE A CA 1
ATOM 1375 C C . ILE A 1 173 ? 20.462 -47.640 47.554 1.00 52.90 172 ILE A C 1
ATOM 1376 O O . ILE A 1 173 ? 20.900 -47.237 48.638 1.00 56.85 172 ILE A O 1
ATOM 1381 N N . PHE A 1 174 ? 20.184 -46.833 46.533 1.00 51.75 173 PHE A N 1
ATOM 1382 C CA . PHE A 1 174 ? 20.491 -45.406 46.523 1.00 50.53 173 PHE A CA 1
ATOM 1383 C C . PHE A 1 174 ? 19.216 -44.638 46.802 1.00 54.40 173 PHE A C 1
ATOM 1384 O O . PHE A 1 174 ? 18.424 -44.421 45.887 1.00 54.22 173 PHE A O 1
ATOM 1392 N N . ASP A 1 175 ? 19.011 -44.218 48.050 1.00 51.36 174 ASP A N 1
ATOM 1393 C CA . ASP A 1 175 ? 17.918 -43.304 48.330 1.00 51.55 174 ASP A CA 1
ATOM 1394 C C . ASP A 1 175 ? 18.232 -41.944 47.732 1.00 56.96 174 ASP A C 1
ATOM 1395 O O . ASP A 1 175 ? 19.398 -41.545 47.630 1.00 59.43 174 ASP A O 1
ATOM 1400 N N . GLU A 1 176 ? 17.180 -41.224 47.332 1.00 57.47 175 GLU A N 1
ATOM 1401 C CA . GLU A 1 176 ? 17.340 -39.915 46.703 1.00 51.87 175 GLU A CA 1
ATOM 1402 C C . GLU A 1 176 ? 18.286 -40.032 45.527 1.00 49.15 175 GLU A C 1
ATOM 1403 O O . GLU A 1 176 ? 19.301 -39.344 45.453 1.00 53.30 175 GLU A O 1
ATOM 1409 N N . VAL A 1 177 ? 17.965 -40.949 44.615 1.00 48.46 176 VAL A N 1
ATOM 1410 C CA . VAL A 1 177 ? 18.966 -41.398 43.656 1.00 46.73 176 VAL A CA 1
ATOM 1411 C C . VAL A 1 177 ? 19.299 -40.322 42.646 1.00 48.24 176 VAL A C 1
ATOM 1412 O O . VAL A 1 177 ? 20.313 -40.431 41.950 1.00 58.30 176 VAL A O 1
ATOM 1416 N N . HIS A 1 178 ? 18.522 -39.237 42.621 1.00 47.53 177 HIS A N 1
ATOM 1417 C CA . HIS A 1 178 ? 18.842 -38.114 41.748 1.00 51.70 177 HIS A CA 1
ATOM 1418 C C . HIS A 1 178 ? 20.147 -37.446 42.145 1.00 51.64 177 HIS A C 1
ATOM 1419 O O . HIS A 1 178 ? 20.721 -36.702 41.339 1.00 49.04 177 HIS A O 1
ATOM 1426 N N . HIS A 1 179 ? 20.639 -37.715 43.354 1.00 42.22 178 HIS A N 1
ATOM 1427 C CA . HIS A 1 179 ? 21.951 -37.218 43.713 1.00 42.78 178 HIS A CA 1
ATOM 1428 C C . HIS A 1 179 ? 23.040 -37.958 42.973 1.00 43.19 178 HIS A C 1
ATOM 1429 O O . HIS A 1 179 ? 24.129 -37.404 42.789 1.00 55.08 178 HIS A O 1
ATOM 1436 N N . LEU A 1 180 ? 22.773 -39.180 42.524 1.00 43.06 179 LEU A N 1
ATOM 1437 C CA . LEU A 1 180 ? 23.880 -40.031 42.096 1.00 45.72 179 LEU A CA 1
ATOM 1438 C C . LEU A 1 180 ? 24.633 -39.486 40.893 1.00 43.02 179 LEU A C 1
ATOM 1439 O O . LEU A 1 180 ? 25.863 -39.629 40.866 1.00 44.66 179 LEU A O 1
ATOM 1444 N N . PRO A 1 181 ? 24.004 -38.855 39.897 1.00 46.55 180 PRO A N 1
ATOM 1445 C CA . PRO A 1 181 ? 24.793 -38.330 38.779 1.00 49.10 180 PRO A CA 1
ATOM 1446 C C . PRO A 1 181 ? 25.654 -37.123 39.121 1.00 55.02 180 PRO A C 1
ATOM 1447 O O . PRO A 1 181 ? 26.391 -36.652 38.239 1.00 57.25 180 PRO A O 1
ATOM 1451 N N . SER A 1 182 ? 25.619 -36.604 40.352 1.00 46.08 181 SER A N 1
ATOM 1452 C CA . SER A 1 182 ? 26.455 -35.455 40.662 1.00 54.08 181 SER A CA 1
ATOM 1453 C C . SER A 1 182 ? 27.937 -35.846 40.650 1.00 60.32 181 SER A C 1
ATOM 1454 O O . SER A 1 182 ? 28.302 -37.023 40.674 1.00 64.55 181 SER A O 1
ATOM 1457 N N . GLU A 1 183 ? 28.795 -34.820 40.653 1.00 61.60 182 GLU A N 1
ATOM 1458 C CA . GLU A 1 183 ? 30.186 -34.967 40.224 1.00 65.30 182 GLU A CA 1
ATOM 1459 C C . GLU A 1 183 ? 30.919 -36.058 41.009 1.00 63.17 182 GLU A C 1
ATOM 1460 O O . GLU A 1 183 ? 31.520 -36.975 40.415 1.00 71.79 182 GLU A O 1
ATOM 1466 N N . GLY A 1 184 ? 30.941 -35.962 42.341 1.00 55.38 183 GLY A N 1
ATOM 1467 C CA . GLY A 1 184 ? 31.696 -36.959 43.089 1.00 58.93 183 GLY A CA 1
ATOM 1468 C C . GLY A 1 184 ? 31.031 -38.319 43.049 1.00 55.82 183 GLY A C 1
ATOM 1469 O O . GLY A 1 184 ? 31.679 -39.336 42.800 1.00 48.82 183 GLY A O 1
ATOM 1470 N N . TYR A 1 185 ? 29.708 -38.331 43.189 1.00 55.28 184 TYR A N 1
ATOM 1471 C CA . TYR A 1 185 ? 28.957 -39.541 43.459 1.00 44.07 184 TYR A CA 1
ATOM 1472 C C . TYR A 1 185 ? 28.878 -40.458 42.245 1.00 49.93 184 TYR A C 1
ATOM 1473 O O . TYR A 1 185 ? 28.726 -41.672 42.406 1.00 57.36 184 TYR A O 1
ATOM 1482 N N . SER A 1 186 ? 28.945 -39.909 41.026 1.00 44.60 185 SER A N 1
ATOM 1483 C CA . SER A 1 186 ? 28.806 -40.761 39.851 1.00 47.05 185 SER A CA 1
ATOM 1484 C C . SER A 1 186 ? 29.962 -41.746 39.738 1.00 51.21 185 SER A C 1
ATOM 1485 O O . SER A 1 186 ? 29.767 -42.871 39.270 1.00 67.64 185 SER A O 1
ATOM 1488 N N . ILE A 1 187 ? 31.159 -41.376 40.199 1.00 48.88 186 ILE A N 1
ATOM 1489 C CA . ILE A 1 187 ? 32.260 -42.327 40.133 1.00 50.69 186 ILE A CA 1
ATOM 1490 C C . ILE A 1 187 ? 32.197 -43.270 41.320 1.00 47.30 186 ILE A C 1
ATOM 1491 O O . ILE A 1 187 ? 32.695 -44.398 41.243 1.00 51.25 186 ILE A O 1
ATOM 1496 N N . MET A 1 188 ? 31.503 -42.883 42.380 1.00 41.80 187 MET A N 1
ATOM 1497 C CA . MET A 1 188 ? 31.241 -43.823 43.462 1.00 43.86 187 MET A CA 1
ATOM 1498 C C . MET A 1 188 ? 30.383 -44.989 42.979 1.00 43.16 187 MET A C 1
ATOM 1499 O O . MET A 1 188 ? 30.639 -46.150 43.318 1.00 41.02 187 MET A O 1
ATOM 1504 N N . ALA A 1 189 ? 29.331 -44.684 42.216 1.00 51.22 188 ALA A N 1
ATOM 1505 C CA . ALA A 1 189 ? 28.460 -45.711 41.650 1.00 47.43 188 ALA A CA 1
ATOM 1506 C C . ALA A 1 189 ? 29.244 -46.702 40.800 1.00 47.38 188 ALA A C 1
ATOM 1507 O O . ALA A 1 189 ? 28.993 -47.914 40.857 1.00 41.64 188 ALA A O 1
ATOM 1509 N N . GLN A 1 190 ? 30.199 -46.200 39.997 1.00 44.06 189 GLN A N 1
ATOM 1510 C CA . GLN A 1 190 ? 30.990 -47.044 39.107 1.00 47.54 189 GLN A CA 1
ATOM 1511 C C . GLN A 1 190 ? 32.053 -47.860 39.826 1.00 41.87 189 GLN A C 1
ATOM 1512 O O . GLN A 1 190 ? 32.487 -48.879 39.287 1.00 47.83 189 GLN A O 1
ATOM 1518 N N . LEU A 1 191 ? 32.458 -47.464 41.034 1.00 43.16 190 LEU A N 1
ATOM 1519 C CA . LEU A 1 191 ? 33.450 -48.231 41.780 1.00 41.13 190 LEU A CA 1
ATOM 1520 C C . LEU A 1 191 ? 32.865 -49.475 42.455 1.00 43.98 190 LEU A C 1
ATOM 1521 O O . LEU A 1 191 ? 33.600 -50.435 42.679 1.00 52.32 190 LEU A O 1
ATOM 1526 N N . PHE A 1 192 ? 31.571 -49.499 42.775 1.00 44.78 191 PHE A N 1
ATOM 1527 C CA . PHE A 1 192 ? 30.961 -50.687 43.372 1.00 42.45 191 PHE A CA 1
ATOM 1528 C C . PHE A 1 192 ? 30.763 -51.793 42.345 1.00 45.53 191 PHE A C 1
ATOM 1529 O O . PHE A 1 192 ? 30.429 -51.539 41.188 1.00 49.25 191 PHE A O 1
ATOM 1537 N N . ALA A 1 193 ? 30.946 -53.039 42.782 1.00 46.37 192 ALA A N 1
ATOM 1538 C CA . ALA A 1 193 ? 30.734 -54.158 41.879 1.00 46.68 192 ALA A CA 1
ATOM 1539 C C . ALA A 1 193 ? 29.315 -54.654 41.930 1.00 49.05 192 ALA A C 1
ATOM 1540 O O . ALA A 1 193 ? 28.903 -55.404 41.031 1.00 50.36 192 ALA A O 1
ATOM 1542 N N . SER A 1 194 ? 28.555 -54.140 42.892 1.00 45.21 193 SER A N 1
ATOM 1543 C CA . SER A 1 194 ? 27.250 -54.615 43.302 1.00 44.12 193 SER A CA 1
ATOM 1544 C C . SER A 1 194 ? 26.391 -54.908 42.077 1.00 47.47 193 SER A C 1
ATOM 1545 O O . SER A 1 194 ? 26.121 -53.990 41.290 1.00 52.95 193 SER A O 1
ATOM 1548 N N . PRO A 1 195 ? 25.997 -56.162 41.851 1.00 47.93 194 PRO A N 1
ATOM 1549 C CA . PRO A 1 195 ? 25.240 -56.472 40.631 1.00 48.79 194 PRO A CA 1
ATOM 1550 C C . PRO A 1 195 ? 23.796 -56.037 40.688 1.00 52.83 194 PRO A C 1
ATOM 1551 O O . PRO A 1 195 ? 23.198 -55.833 39.618 1.00 49.80 194 PRO A O 1
ATOM 1555 N N . TYR A 1 196 ? 23.256 -55.813 41.891 1.00 50.40 195 TYR A N 1
ATOM 1556 C CA . TYR A 1 196 ? 21.851 -55.489 42.100 1.00 51.05 195 TYR A CA 1
ATOM 1557 C C . TYR A 1 196 ? 21.734 -54.086 42.675 1.00 52.32 195 TYR A C 1
ATOM 1558 O O . TYR A 1 196 ? 22.217 -53.813 43.782 1.00 48.53 195 TYR A O 1
ATOM 1567 N N . ARG A 1 197 ? 21.046 -53.210 41.947 1.00 46.85 196 ARG A N 1
ATOM 1568 C CA . ARG A 1 197 ? 20.933 -51.814 42.327 1.00 47.37 196 ARG A CA 1
ATOM 1569 C C . ARG A 1 197 ? 19.473 -51.363 42.288 1.00 48.23 196 ARG A C 1
ATOM 1570 O O . ARG A 1 197 ? 18.749 -51.653 41.329 1.00 53.88 196 ARG A O 1
ATOM 1578 N N . LEU A 1 198 ? 19.052 -50.657 43.335 1.00 42.68 197 LEU A N 1
ATOM 1579 C CA . LEU A 1 198 ? 17.725 -50.064 43.439 1.00 43.66 197 LEU A CA 1
ATOM 1580 C C . LEU A 1 198 ? 17.861 -48.583 43.760 1.00 44.40 197 LEU A C 1
ATOM 1581 O O . LEU A 1 198 ? 18.414 -48.223 44.801 1.00 43.47 197 LEU A O 1
ATOM 1586 N N . GLY A 1 199 ? 17.364 -47.727 42.877 1.00 37.55 198 GLY A N 1
ATOM 1587 C CA . GLY A 1 199 ? 17.292 -46.297 43.135 1.00 38.68 198 GLY A CA 1
ATOM 1588 C C . GLY A 1 199 ? 15.884 -45.857 43.494 1.00 46.24 198 GLY A C 1
ATOM 1589 O O . GLY A 1 199 ? 14.912 -46.269 42.859 1.00 59.80 198 GLY A O 1
ATOM 1590 N N . LEU A 1 200 ? 15.782 -44.989 44.499 1.00 51.63 199 LEU A N 1
ATOM 1591 C CA . LEU A 1 200 ? 14.514 -44.419 44.947 1.00 47.70 199 LEU A CA 1
ATOM 1592 C C . LEU A 1 200 ? 14.570 -42.898 44.804 1.00 50.16 199 LEU A C 1
ATOM 1593 O O . LEU A 1 200 ? 15.529 -42.270 45.260 1.00 54.13 199 LEU A O 1
ATOM 1598 N N . THR A 1 201 ? 13.548 -42.310 44.173 1.00 49.14 200 THR A N 1
ATOM 1599 C CA . THR A 1 201 ? 13.400 -40.859 44.077 1.00 50.88 200 THR A CA 1
ATOM 1600 C C . THR A 1 201 ? 11.963 -40.509 43.688 1.00 59.88 200 THR A C 1
ATOM 1601 O O . THR A 1 201 ? 11.246 -41.327 43.101 1.00 66.47 200 THR A O 1
ATOM 1605 N N . ALA A 1 202 ? 11.520 -39.311 44.080 1.00 55.63 201 ALA A N 1
ATOM 1606 C CA . ALA A 1 202 ? 10.312 -38.732 43.501 1.00 49.54 201 ALA A CA 1
ATOM 1607 C C . ALA A 1 202 ? 10.629 -37.693 42.447 1.00 54.54 201 ALA A C 1
ATOM 1608 O O . ALA A 1 202 ? 9.710 -37.179 41.805 1.00 62.54 201 ALA A O 1
ATOM 1610 N N . THR A 1 203 ? 11.907 -37.355 42.299 1.00 58.09 202 THR A N 1
ATOM 1611 C CA . THR A 1 203 ? 12.389 -36.279 41.439 1.00 59.50 202 THR A CA 1
ATOM 1612 C C . THR A 1 203 ? 13.509 -36.838 40.577 1.00 60.63 202 THR A C 1
ATOM 1613 O O . THR A 1 203 ? 14.687 -36.530 40.798 1.00 66.50 202 THR A O 1
ATOM 1617 N N . PRO A 1 204 ? 13.186 -37.718 39.627 1.00 56.83 203 PRO A N 1
ATOM 1618 C CA . PRO A 1 204 ? 14.249 -38.341 38.834 1.00 50.96 203 PRO A CA 1
ATOM 1619 C C . PRO A 1 204 ? 14.929 -37.368 37.889 1.00 54.51 203 PRO A C 1
ATOM 1620 O O . PRO A 1 204 ? 16.114 -37.549 37.584 1.00 58.80 203 PRO A O 1
ATOM 1624 N N . GLU A 1 205 ? 14.224 -36.339 37.420 1.00 53.52 204 GLU A N 1
ATOM 1625 C CA . GLU A 1 205 ? 14.807 -35.442 36.439 1.00 57.34 204 GLU A CA 1
ATOM 1626 C C . GLU A 1 205 ? 15.645 -34.378 37.137 1.00 55.03 204 GLU A C 1
ATOM 1627 O O . GLU A 1 205 ? 15.384 -33.993 38.280 1.00 54.76 204 GLU A O 1
ATOM 1633 N N . ARG A 1 206 ? 16.678 -33.923 36.440 1.00 54.03 205 ARG A N 1
ATOM 1634 C CA . ARG A 1 206 ? 17.634 -32.961 36.967 1.00 65.57 205 ARG A CA 1
ATOM 1635 C C . ARG A 1 206 ? 17.713 -31.782 36.011 1.00 68.19 205 ARG A C 1
ATOM 1636 O O . ARG A 1 206 ? 17.427 -31.916 34.818 1.00 69.77 205 ARG A O 1
ATOM 1644 N N . ASP A 1 207 ? 18.047 -30.604 36.542 1.00 61.03 206 ASP A N 1
ATOM 1645 C CA . ASP A 1 207 ? 18.088 -29.444 35.658 1.00 62.71 206 ASP A CA 1
ATOM 1646 C C . ASP A 1 207 ? 19.304 -29.497 34.731 1.00 64.21 206 ASP A C 1
ATOM 1647 O O . ASP A 1 207 ? 19.230 -29.038 33.586 1.00 78.53 206 ASP A O 1
ATOM 1652 N N . ASP A 1 208 ? 20.411 -30.107 35.178 1.00 66.72 207 ASP A N 1
ATOM 1653 C CA . ASP A 1 208 ? 21.564 -30.328 34.306 1.00 60.52 207 ASP A CA 1
ATOM 1654 C C . ASP A 1 208 ? 21.386 -31.504 33.355 1.00 57.68 207 ASP A C 1
ATOM 1655 O O . ASP A 1 208 ? 22.263 -31.745 32.513 1.00 58.23 207 ASP A O 1
ATOM 1660 N N . GLY A 1 209 ? 20.270 -32.220 33.458 1.00 59.31 208 GLY A N 1
ATOM 1661 C CA . GLY A 1 209 ? 19.976 -33.293 32.544 1.00 59.42 208 GLY A CA 1
ATOM 1662 C C . GLY A 1 209 ? 20.826 -34.514 32.741 1.00 57.02 208 GLY A C 1
ATOM 1663 O O . GLY A 1 209 ? 20.880 -35.365 31.854 1.00 49.75 208 GLY A O 1
ATOM 1664 N N . LYS A 1 210 ? 21.480 -34.643 33.888 1.00 61.37 209 LYS A N 1
ATOM 1665 C CA . LYS A 1 210 ? 22.391 -35.754 34.096 1.00 58.44 209 LYS A CA 1
ATOM 1666 C C . LYS A 1 210 ? 21.659 -37.002 34.536 1.00 55.21 209 LYS A C 1
ATOM 1667 O O . LYS A 1 210 ? 22.286 -38.037 34.758 1.00 51.80 209 LYS A O 1
ATOM 1673 N N . HIS A 1 211 ? 20.338 -36.941 34.608 1.00 58.68 210 HIS A N 1
ATOM 1674 C CA . HIS A 1 211 ? 19.557 -38.148 34.773 1.00 53.38 210 HIS A CA 1
ATOM 1675 C C . HIS A 1 211 ? 19.670 -39.058 33.554 1.00 50.73 210 HIS A C 1
ATOM 1676 O O . HIS A 1 211 ? 19.313 -40.239 33.641 1.00 52.05 210 HIS A O 1
ATOM 1683 N N . GLU A 1 212 ? 20.145 -38.529 32.418 1.00 51.54 211 GLU A N 1
ATOM 1684 C CA . GLU A 1 212 ? 20.562 -39.379 31.301 1.00 57.04 211 GLU A CA 1
ATOM 1685 C C . GLU A 1 212 ? 21.596 -40.416 31.713 1.00 47.60 211 GLU A C 1
ATOM 1686 O O . GLU A 1 212 ? 21.865 -41.331 30.941 1.00 54.22 211 GLU A O 1
ATOM 1692 N N . LEU A 1 213 ? 22.232 -40.269 32.865 1.00 45.53 212 LEU A N 1
ATOM 1693 C CA . LEU A 1 213 ? 23.254 -41.228 33.251 1.00 44.19 212 LEU A CA 1
ATOM 1694 C C . LEU A 1 213 ? 22.697 -42.398 34.034 1.00 47.80 212 LEU A C 1
ATOM 1695 O O . LEU A 1 213 ? 23.463 -43.303 34.387 1.00 51.45 212 LEU A O 1
ATOM 1700 N N . TYR A 1 214 ? 21.407 -42.379 34.356 1.00 45.25 213 TYR A N 1
ATOM 1701 C CA . TYR A 1 214 ? 20.869 -43.407 35.239 1.00 46.32 213 TYR A CA 1
ATOM 1702 C C . TYR A 1 214 ? 21.199 -44.814 34.771 1.00 45.34 213 TYR A C 1
ATOM 1703 O O . TYR A 1 214 ? 21.845 -45.545 35.539 1.00 44.87 213 TYR A O 1
ATOM 1712 N N . PRO A 1 215 ? 20.890 -45.226 33.528 1.00 45.61 214 PRO A N 1
ATOM 1713 C CA . PRO A 1 215 ? 21.137 -46.628 33.133 1.00 53.04 214 PRO A CA 1
ATOM 1714 C C . PRO A 1 215 ? 22.548 -47.125 33.421 1.00 51.73 214 PRO A C 1
ATOM 1715 O O . PRO A 1 215 ? 22.723 -48.306 33.748 1.00 55.14 214 PRO A O 1
ATOM 1719 N N . ILE A 1 216 ? 23.550 -46.253 33.303 1.00 41.74 215 ILE A N 1
ATOM 1720 C CA . ILE A 1 216 ? 24.931 -46.616 33.572 1.00 47.49 215 ILE A CA 1
ATOM 1721 C C . ILE A 1 216 ? 25.152 -46.792 35.070 1.00 49.48 215 ILE A C 1
ATOM 1722 O O . ILE A 1 216 ? 25.782 -47.761 35.507 1.00 55.44 215 ILE A O 1
ATOM 1727 N N . LEU A 1 217 ? 24.643 -45.872 35.881 1.00 46.26 216 LEU A N 1
ATOM 1728 C CA . LEU A 1 217 ? 25.028 -45.849 37.285 1.00 45.70 216 LEU A CA 1
ATOM 1729 C C . LEU A 1 217 ? 24.110 -46.674 38.179 1.00 49.95 216 LEU A C 1
ATOM 1730 O O . LEU A 1 217 ? 24.595 -47.302 39.129 1.00 55.56 216 LEU A O 1
ATOM 1735 N N . VAL A 1 218 ? 22.798 -46.707 37.919 1.00 54.14 217 VAL A N 1
ATOM 1736 C CA . VAL A 1 218 ? 21.918 -47.474 38.800 1.00 55.30 217 VAL A CA 1
ATOM 1737 C C . VAL A 1 218 ? 21.043 -48.470 38.067 1.00 55.51 217 VAL A C 1
ATOM 1738 O O . VAL A 1 218 ? 20.654 -49.499 38.630 1.00 62.89 217 VAL A O 1
ATOM 1742 N N . GLY A 1 219 ? 20.700 -48.155 36.830 1.00 53.63 218 GLY A N 1
ATOM 1743 C CA . GLY A 1 219 ? 19.636 -48.839 36.159 1.00 49.91 218 GLY A CA 1
ATOM 1744 C C . GLY A 1 219 ? 18.646 -47.793 35.723 1.00 54.46 218 GLY A C 1
ATOM 1745 O O . GLY A 1 219 ? 18.647 -46.667 36.225 1.00 66.89 218 GLY A O 1
ATOM 1746 N N . PRO A 1 220 ? 17.799 -48.131 34.764 1.00 48.41 219 PRO A N 1
ATOM 1747 C CA . PRO A 1 220 ? 16.795 -47.192 34.278 1.00 50.37 219 PRO A CA 1
ATOM 1748 C C . PRO A 1 220 ? 15.615 -47.158 35.237 1.00 58.57 219 PRO A C 1
ATOM 1749 O O . PRO A 1 220 ? 15.568 -47.895 36.220 1.00 65.14 219 PRO A O 1
ATOM 1753 N N . ILE A 1 221 ? 14.668 -46.268 34.962 1.00 57.87 220 ILE A N 1
ATOM 1754 C CA . ILE A 1 221 ? 13.414 -46.314 35.694 1.00 57.45 220 ILE A CA 1
ATOM 1755 C C . ILE A 1 221 ? 12.654 -47.551 35.255 1.00 58.76 220 ILE A C 1
ATOM 1756 O O . ILE A 1 221 ? 12.549 -47.829 34.054 1.00 61.51 220 ILE A O 1
ATOM 1761 N N . VAL A 1 222 ? 12.100 -48.291 36.210 1.00 51.53 221 VAL A N 1
ATOM 1762 C CA . VAL A 1 222 ? 11.315 -49.482 35.901 1.00 47.91 221 VAL A CA 1
ATOM 1763 C C . VAL A 1 222 ? 9.901 -49.407 36.462 1.00 52.57 221 VAL A C 1
ATOM 1764 O O . VAL A 1 222 ? 9.121 -50.354 36.295 1.00 57.91 221 VAL A O 1
ATOM 1768 N N . TYR A 1 223 ? 9.557 -48.315 37.138 1.00 57.88 222 TYR A N 1
ATOM 1769 C CA . TYR A 1 223 ? 8.238 -48.126 37.719 1.00 55.41 222 TYR A CA 1
ATOM 1770 C C . TYR A 1 223 ? 8.028 -46.681 38.157 1.00 50.48 222 TYR A C 1
ATOM 1771 O O . TYR A 1 223 ? 8.796 -46.160 38.967 1.00 47.78 222 TYR A O 1
ATOM 1780 N N . ARG A 1 224 ? 6.977 -46.028 37.670 1.00 59.34 223 ARG A N 1
ATOM 1781 C CA . ARG A 1 224 ? 6.725 -44.641 38.044 1.00 54.93 223 ARG A CA 1
ATOM 1782 C C . ARG A 1 224 ? 5.229 -44.399 38.168 1.00 55.93 223 ARG A C 1
ATOM 1783 O O . ARG A 1 224 ? 4.471 -44.770 37.267 1.00 64.71 223 ARG A O 1
ATOM 1791 N N . LYS A 1 225 ? 4.812 -43.796 39.293 1.00 60.56 224 LYS A N 1
ATOM 1792 C CA . LYS A 1 225 ? 3.437 -43.350 39.533 1.00 55.50 224 LYS A CA 1
ATOM 1793 C C . LYS A 1 225 ? 3.472 -41.947 40.123 1.00 61.55 224 LYS A C 1
ATOM 1794 O O . LYS A 1 225 ? 4.244 -41.682 41.049 1.00 67.21 224 LYS A O 1
ATOM 1800 N N . SER A 1 226 ? 2.647 -41.052 39.580 1.00 70.67 225 SER A N 1
ATOM 1801 C CA . SER A 1 226 ? 2.447 -39.708 40.105 1.00 74.58 225 SER A CA 1
ATOM 1802 C C . SER A 1 226 ? 1.503 -39.741 41.303 1.00 74.60 225 SER A C 1
ATOM 1803 O O . SER A 1 226 ? 0.811 -40.733 41.562 1.00 64.04 225 SER A O 1
ATOM 1806 N N . VAL A 1 227 ? 1.443 -38.632 42.038 1.00 78.76 226 VAL A N 1
ATOM 1807 C CA . VAL A 1 227 ? 0.448 -38.572 43.104 1.00 78.33 226 VAL A CA 1
ATOM 1808 C C . VAL A 1 227 ? -0.967 -38.551 42.537 1.00 77.44 226 VAL A C 1
ATOM 1809 O O . VAL A 1 227 ? -1.874 -39.172 43.103 1.00 72.87 226 VAL A O 1
ATOM 1813 N N . GLU A 1 228 ? -1.157 -37.876 41.405 1.00 70.36 227 GLU A N 1
ATOM 1814 C CA . GLU A 1 228 ? -2.434 -37.950 40.694 1.00 80.80 227 GLU A CA 1
ATOM 1815 C C . GLU A 1 228 ? -2.839 -39.394 40.381 1.00 71.05 227 GLU A C 1
ATOM 1816 O O . GLU A 1 228 ? -3.989 -39.793 40.611 1.00 76.55 227 GLU A O 1
ATOM 1822 N N . GLU A 1 229 ? -1.925 -40.179 39.803 1.00 69.93 228 GLU A N 1
ATOM 1823 C CA . GLU A 1 229 ? -2.218 -41.588 39.569 1.00 67.04 228 GLU A CA 1
ATOM 1824 C C . GLU A 1 229 ? -2.502 -42.301 40.879 1.00 66.18 228 GLU A C 1
ATOM 1825 O O . GLU A 1 229 ? -3.446 -43.090 40.981 1.00 69.09 228 GLU A O 1
ATOM 1831 N N . LEU A 1 230 ? -1.727 -42.005 41.906 1.00 72.62 229 LEU A N 1
ATOM 1832 C CA . LEU A 1 230 ? -1.902 -42.726 43.157 1.00 81.67 229 LEU A CA 1
ATOM 1833 C C . LEU A 1 230 ? -3.055 -42.190 43.994 1.00 83.91 229 LEU A C 1
ATOM 1834 O O . LEU A 1 230 ? -3.298 -42.711 45.088 1.00 80.14 229 LEU A O 1
ATOM 1839 N N . ALA A 1 231 ? -3.758 -41.162 43.521 1.00 82.69 230 ALA A N 1
ATOM 1840 C CA . ALA A 1 231 ? -4.989 -40.706 44.153 1.00 89.73 230 ALA A CA 1
ATOM 1841 C C . ALA A 1 231 ? -6.225 -41.131 43.366 1.00 100.16 230 ALA A C 1
ATOM 1842 O O . ALA A 1 231 ? -7.288 -40.510 43.501 1.00 102.31 230 ALA A O 1
ATOM 1844 N N . GLY A 1 232 ? -6.101 -42.181 42.547 1.00 106.63 231 GLY A N 1
ATOM 1845 C CA . GLY A 1 232 ? -7.238 -42.689 41.805 1.00 110.30 231 GLY A CA 1
ATOM 1846 C C . GLY A 1 232 ? -8.324 -43.238 42.711 1.00 121.34 231 GLY A C 1
ATOM 1847 O O . GLY A 1 232 ? -8.113 -43.516 43.894 1.00 132.27 231 GLY A O 1
ATOM 1848 N N . LYS A 1 233 ? -9.525 -43.361 42.136 1.00 132.51 232 LYS A N 1
ATOM 1849 C CA . LYS A 1 233 ? -10.637 -43.986 42.851 1.00 121.21 232 LYS A CA 1
ATOM 1850 C C . LYS A 1 233 ? -10.275 -45.382 43.351 1.00 115.22 232 LYS A C 1
ATOM 1851 O O . LYS A 1 233 ? -10.549 -45.727 44.507 1.00 104.17 232 LYS A O 1
ATOM 1854 N N . TYR A 1 234 ? -9.645 -46.195 42.503 1.00 114.39 233 TYR A N 1
ATOM 1855 C CA . TYR A 1 234 ? -9.464 -47.619 42.788 1.00 120.42 233 TYR A CA 1
ATOM 1856 C C . TYR A 1 234 ? -8.146 -47.929 43.487 1.00 133.92 233 TYR A C 1
ATOM 1857 O O . TYR A 1 234 ? -7.995 -49.042 44.011 1.00 151.88 233 TYR A O 1
ATOM 1866 N N . ILE A 1 235 ? -7.219 -46.973 43.531 1.00 146.84 234 ILE A N 1
ATOM 1867 C CA . ILE A 1 235 ? -5.883 -47.172 44.087 1.00 124.05 234 ILE A CA 1
ATOM 1868 C C . ILE A 1 235 ? -5.709 -46.509 45.459 1.00 117.41 234 ILE A C 1
ATOM 1869 O O . ILE A 1 235 ? -5.019 -47.045 46.322 1.00 116.34 234 ILE A O 1
ATOM 1874 N N . ALA A 1 236 ? -6.328 -45.357 45.699 1.00 119.40 235 ALA A N 1
ATOM 1875 C CA . ALA A 1 236 ? -6.178 -44.681 46.973 1.00 110.86 235 ALA A CA 1
ATOM 1876 C C . ALA A 1 236 ? -6.958 -45.426 48.054 1.00 110.61 235 ALA A C 1
ATOM 1877 O O . ALA A 1 236 ? -7.783 -46.289 47.767 1.00 117.20 235 ALA A O 1
ATOM 1879 N N . LYS A 1 237 ? -6.665 -45.109 49.326 1.00 112.97 236 LYS A N 1
ATOM 1880 C CA . LYS A 1 237 ? -7.240 -45.834 50.467 1.00 119.08 236 LYS A CA 1
ATOM 1881 C C . LYS A 1 237 ? -8.278 -45.022 51.239 1.00 124.63 236 LYS A C 1
ATOM 1882 O O . LYS A 1 237 ? -8.619 -45.373 52.373 1.00 128.95 236 LYS A O 1
ATOM 1888 N N . TYR A 1 238 ? -8.806 -43.959 50.637 1.00 120.45 237 TYR A N 1
ATOM 1889 C CA . TYR A 1 238 ? -9.859 -43.146 51.225 1.00 105.44 237 TYR A CA 1
ATOM 1890 C C . TYR A 1 238 ? -10.892 -42.917 50.127 1.00 101.02 237 TYR A C 1
ATOM 1891 O O . TYR A 1 238 ? -10.562 -42.980 48.937 1.00 110.40 237 TYR A O 1
ATOM 1900 N N . LYS A 1 239 ? -12.152 -42.742 50.511 1.00 79.80 238 LYS A N 1
ATOM 1901 C CA . LYS A 1 239 ? -13.174 -42.524 49.503 1.00 75.25 238 LYS A CA 1
ATOM 1902 C C . LYS A 1 239 ? -13.191 -41.040 49.130 1.00 77.15 238 LYS A C 1
ATOM 1903 O O . LYS A 1 239 ? -12.944 -40.164 49.968 1.00 73.93 238 LYS A O 1
ATOM 1909 N N . ILE A 1 240 ? -13.527 -40.752 47.874 1.00 65.59 239 ILE A N 1
ATOM 1910 C CA . ILE A 1 240 ? -13.709 -39.375 47.421 1.00 69.49 239 ILE A CA 1
ATOM 1911 C C . ILE A 1 240 ? -15.150 -39.224 46.984 1.00 69.20 239 ILE A C 1
ATOM 1912 O O . ILE A 1 240 ? -15.616 -39.959 46.103 1.00 80.45 239 ILE A O 1
ATOM 1917 N N . LYS A 1 241 ? -15.848 -38.260 47.574 1.00 56.18 240 LYS A N 1
ATOM 1918 C CA . LYS A 1 241 ? -17.278 -38.119 47.359 1.00 57.78 240 LYS A CA 1
ATOM 1919 C C . LYS A 1 241 ? -17.601 -36.652 47.123 1.00 64.53 240 LYS A C 1
ATOM 1920 O O . LYS A 1 241 ? -17.091 -35.781 47.835 1.00 62.36 240 LYS A O 1
ATOM 1926 N N . LYS A 1 242 ? -18.417 -36.380 46.098 1.00 64.25 241 LYS A N 1
ATOM 1927 C CA . LYS A 1 242 ? -18.921 -35.039 45.819 1.00 57.83 241 LYS A CA 1
ATOM 1928 C C . LYS A 1 242 ? -20.391 -34.968 46.215 1.00 55.05 241 LYS A C 1
ATOM 1929 O O . LYS A 1 242 ? -21.225 -35.704 45.677 1.00 63.32 241 LYS A O 1
ATOM 1935 N N . LEU A 1 243 ? -20.706 -34.068 47.132 1.00 48.96 242 LEU A N 1
ATOM 1936 C CA . LEU A 1 243 ? -22.084 -33.759 47.480 1.00 51.55 242 LEU A CA 1
ATOM 1937 C C . LEU A 1 243 ? -22.451 -32.435 46.826 1.00 56.46 242 LEU A C 1
ATOM 1938 O O . LEU A 1 243 ? -21.723 -31.449 46.972 1.00 51.73 242 LEU A O 1
ATOM 1943 N N . TYR A 1 244 ? -23.595 -32.407 46.146 1.00 59.42 243 TYR A N 1
ATOM 1944 C CA . TYR A 1 244 ? -23.985 -31.281 45.319 1.00 52.65 243 TYR A CA 1
ATOM 1945 C C . TYR A 1 244 ? -25.060 -30.462 46.020 1.00 53.39 243 TYR A C 1
ATOM 1946 O O . TYR A 1 244 ? -25.981 -31.024 46.613 1.00 62.51 243 TYR A O 1
ATOM 1955 N N . VAL A 1 245 ? -24.952 -29.133 45.945 1.00 45.94 244 VAL A N 1
ATOM 1956 C CA . VAL A 1 245 ? -25.933 -28.230 46.535 1.00 51.16 244 VAL A CA 1
ATOM 1957 C C . VAL A 1 245 ? -26.359 -27.203 45.494 1.00 54.88 244 VAL A C 1
ATOM 1958 O O . VAL A 1 245 ? -25.712 -27.029 44.468 1.00 53.85 244 VAL A O 1
ATOM 1962 N N . SER A 1 246 ? -27.456 -26.503 45.767 1.00 52.79 245 SER A N 1
ATOM 1963 C CA . SER A 1 246 ? -27.911 -25.468 44.849 1.00 50.93 245 SER A CA 1
ATOM 1964 C C . SER A 1 246 ? -27.710 -24.082 45.452 1.00 50.59 245 SER A C 1
ATOM 1965 O O . SER A 1 246 ? -27.758 -23.905 46.669 1.00 44.46 245 SER A O 1
ATOM 1968 N N . LEU A 1 247 ? -27.454 -23.094 44.597 1.00 48.22 246 LEU A N 1
ATOM 1969 C CA . LEU A 1 247 ? -27.337 -21.728 45.095 1.00 50.72 246 LEU A CA 1
ATOM 1970 C C . LEU A 1 247 ? -28.638 -21.284 45.759 1.00 53.37 246 LEU A C 1
ATOM 1971 O O . LEU A 1 247 ? -29.738 -21.742 45.425 1.00 60.56 246 LEU A O 1
ATOM 1976 N N . THR A 1 248 ? -28.497 -20.334 46.667 1.00 53.59 247 THR A N 1
ATOM 1977 C CA . THR A 1 248 ? -29.627 -19.562 47.153 1.00 53.66 247 THR A CA 1
ATOM 1978 C C . THR A 1 248 ? -30.387 -18.940 45.989 1.00 58.76 247 THR A C 1
ATOM 1979 O O . THR A 1 248 ? -29.844 -18.753 44.895 1.00 70.12 247 THR A O 1
ATOM 1983 N N . ASN A 1 249 ? -31.669 -18.654 46.213 1.00 59.25 248 ASN A N 1
ATOM 1984 C CA . ASN A 1 249 ? -32.454 -17.971 45.194 1.00 61.37 248 ASN A CA 1
ATOM 1985 C C . ASN A 1 249 ? -31.809 -16.653 44.814 1.00 59.97 248 ASN A C 1
ATOM 1986 O O . ASN A 1 249 ? -31.746 -16.301 43.630 1.00 55.82 248 ASN A O 1
ATOM 1991 N N . GLU A 1 250 ? -31.356 -15.892 45.823 1.00 61.58 249 GLU A N 1
ATOM 1992 C CA . GLU A 1 250 ? -30.695 -14.608 45.578 1.00 63.35 249 GLU A CA 1
ATOM 1993 C C . GLU A 1 250 ? -29.336 -14.810 44.932 1.00 60.33 249 GLU A C 1
ATOM 1994 O O . GLU A 1 250 ? -28.929 -14.040 44.052 1.00 70.40 249 GLU A O 1
ATOM 2000 N N . GLU A 1 251 ? -28.622 -15.847 45.357 1.00 58.24 250 GLU A N 1
ATOM 2001 C CA . GLU A 1 251 ? -27.355 -16.153 44.721 1.00 51.64 250 GLU A CA 1
ATOM 2002 C C . GLU A 1 251 ? -27.576 -16.458 43.247 1.00 51.99 250 GLU A C 1
ATOM 2003 O O . GLU A 1 251 ? -26.918 -15.877 42.380 1.00 53.15 250 GLU A O 1
ATOM 2009 N N . LYS A 1 252 ? -28.569 -17.309 42.941 1.00 54.65 251 LYS A N 1
ATOM 2010 C CA . LYS A 1 252 ? -28.825 -17.666 41.550 1.00 51.03 251 LYS A CA 1
ATOM 2011 C C . LYS A 1 252 ? -29.164 -16.440 40.723 1.00 53.20 251 LYS A C 1
ATOM 2012 O O . LYS A 1 252 ? -28.725 -16.328 39.572 1.00 54.66 251 LYS A O 1
ATOM 2018 N N . LYS A 1 253 ? -29.915 -15.497 41.301 1.00 51.01 252 LYS A N 1
ATOM 2019 C CA . LYS A 1 253 ? -30.217 -14.260 40.587 1.00 50.83 252 LYS A CA 1
ATOM 2020 C C . LYS A 1 253 ? -28.932 -13.547 40.220 1.00 46.52 252 LYS A C 1
ATOM 2021 O O . LYS A 1 253 ? -28.651 -13.327 39.038 1.00 53.76 252 LYS A O 1
ATOM 2027 N N . ARG A 1 254 ? -28.085 -13.289 41.227 1.00 46.41 253 ARG A N 1
ATOM 2028 C CA . ARG A 1 254 ? -26.844 -12.555 41.013 1.00 46.76 253 ARG A CA 1
ATOM 2029 C C . ARG A 1 254 ? -25.919 -13.327 40.088 1.00 48.53 253 ARG A C 1
ATOM 2030 O O . ARG A 1 254 ? -25.483 -12.809 39.052 1.00 57.88 253 ARG A O 1
ATOM 2038 N N . TYR A 1 255 ? -25.694 -14.602 40.401 1.00 49.51 254 TYR A N 1
ATOM 2039 C CA . TYR A 1 255 ? -24.841 -15.443 39.583 1.00 45.17 254 TYR A CA 1
ATOM 2040 C C . TYR A 1 255 ? -25.284 -15.420 38.131 1.00 46.88 254 TYR A C 1
ATOM 2041 O O . TYR A 1 255 ? -24.484 -15.128 37.240 1.00 50.36 254 TYR A O 1
ATOM 2050 N N . ASP A 1 256 ? -26.563 -15.701 37.864 1.00 48.35 255 ASP A N 1
ATOM 2051 C CA . ASP A 1 256 ? -26.991 -15.712 36.466 1.00 51.55 255 ASP A CA 1
ATOM 2052 C C . ASP A 1 256 ? -26.833 -14.330 35.832 1.00 50.11 255 ASP A C 1
ATOM 2053 O O . ASP A 1 256 ? -26.409 -14.226 34.678 1.00 47.24 255 ASP A O 1
ATOM 2058 N N . GLY A 1 257 ? -27.169 -13.262 36.571 1.00 48.83 256 GLY A N 1
ATOM 2059 C CA . GLY A 1 257 ? -27.000 -11.902 36.061 1.00 50.30 256 GLY A CA 1
ATOM 2060 C C . GLY A 1 257 ? -25.569 -11.578 35.667 1.00 47.00 256 GLY A C 1
ATOM 2061 O O . GLY A 1 257 ? -25.317 -10.935 34.641 1.00 43.63 256 GLY A O 1
ATOM 2062 N N . LEU A 1 258 ? -24.617 -11.967 36.515 1.00 47.43 257 LEU A N 1
ATOM 2063 C CA . LEU A 1 258 ? -23.208 -11.811 36.169 1.00 45.61 257 LEU A CA 1
ATOM 2064 C C . LEU A 1 258 ? -22.851 -12.611 34.918 1.00 45.29 257 LEU A C 1
ATOM 2065 O O . LEU A 1 258 ? -22.151 -12.111 34.031 1.00 48.49 257 LEU A O 1
ATOM 2070 N N . ARG A 1 259 ? -23.307 -13.862 34.837 1.00 39.24 258 ARG A N 1
ATOM 2071 C CA . ARG A 1 259 ? -22.956 -14.690 33.693 1.00 42.25 258 ARG A CA 1
ATOM 2072 C C . ARG A 1 259 ? -23.471 -14.077 32.408 1.00 43.90 258 ARG A C 1
ATOM 2073 O O . ARG A 1 259 ? -22.785 -14.102 31.384 1.00 50.42 258 ARG A O 1
ATOM 2081 N N . LYS A 1 260 ? -24.657 -13.472 32.456 1.00 46.81 259 LYS A N 1
ATOM 2082 C CA . LYS A 1 260 ? -25.228 -12.882 31.253 1.00 47.83 259 LYS A CA 1
ATOM 2083 C C . LYS A 1 260 ? -24.430 -11.675 30.828 1.00 42.53 259 LYS A C 1
ATOM 2084 O O . LYS A 1 260 ? -24.130 -11.508 29.648 1.00 46.56 259 LYS A O 1
ATOM 2090 N N . LYS A 1 261 ? -24.100 -10.813 31.786 1.00 52.33 260 LYS A N 1
ATOM 2091 C CA . LYS A 1 261 ? -23.268 -9.651 31.510 1.00 50.12 260 LYS A CA 1
ATOM 2092 C C . LYS A 1 261 ? -21.987 -10.086 30.810 1.00 45.08 260 LYS A C 1
ATOM 2093 O O . LYS A 1 261 ? -21.673 -9.629 29.707 1.00 46.33 260 LYS A O 1
ATOM 2099 N N . LEU A 1 262 ? -21.291 -11.051 31.405 1.00 47.61 261 LEU A N 1
ATOM 2100 C CA . LEU A 1 262 ? -20.048 -11.556 30.834 1.00 46.14 261 LEU A CA 1
ATOM 2101 C C . LEU A 1 262 ? -20.273 -12.132 29.438 1.00 42.44 261 LEU A C 1
ATOM 2102 O O . LEU A 1 262 ? -19.501 -11.872 28.520 1.00 43.55 261 LEU A O 1
ATOM 2107 N N . LYS A 1 263 ? -21.295 -12.958 29.269 1.00 46.96 262 LYS A N 1
ATOM 2108 C CA . LYS A 1 263 ? -21.487 -13.615 27.983 1.00 50.60 262 LYS A CA 1
ATOM 2109 C C . LYS A 1 263 ? -21.815 -12.610 26.885 1.00 50.10 262 LYS A C 1
ATOM 2110 O O . LYS A 1 263 ? -21.250 -12.678 25.783 1.00 62.32 262 LYS A O 1
ATOM 2116 N N . ASP A 1 264 ? -22.676 -11.635 27.198 1.00 49.62 263 ASP A N 1
ATOM 2117 C CA . ASP A 1 264 ? -23.042 -10.582 26.249 1.00 53.63 263 ASP A CA 1
ATOM 2118 C C . ASP A 1 264 ? -21.837 -9.756 25.834 1.00 49.10 263 ASP A C 1
ATOM 2119 O O . ASP A 1 264 ? -21.708 -9.377 24.665 1.00 55.26 263 ASP A O 1
ATOM 2124 N N . PHE A 1 265 ? -20.998 -9.374 26.793 1.00 53.28 264 PHE A N 1
ATOM 2125 C CA . PHE A 1 265 ? -19.769 -8.679 26.440 1.00 48.02 264 PHE A CA 1
ATOM 2126 C C . PHE A 1 265 ? -18.950 -9.491 25.457 1.00 48.05 264 PHE A C 1
ATOM 2127 O O . PHE A 1 265 ? -18.558 -9.003 24.392 1.00 51.32 264 PHE A O 1
ATOM 2135 N N . LEU A 1 266 ? -18.634 -10.724 25.841 1.00 45.06 265 LEU A N 1
ATOM 2136 C CA . LEU A 1 266 ? -17.770 -11.548 25.025 1.00 43.81 265 LEU A CA 1
ATOM 2137 C C . LEU A 1 266 ? -18.335 -11.646 23.626 1.00 49.87 265 LEU A C 1
ATOM 2138 O O . LEU A 1 266 ? -17.606 -11.496 22.638 1.00 49.02 265 LEU A O 1
ATOM 2143 N N . SER A 1 267 ? -19.657 -11.807 23.521 1.00 52.64 266 SER A N 1
ATOM 2144 C CA . SER A 1 267 ? -20.268 -11.905 22.202 1.00 55.87 266 SER A CA 1
ATOM 2145 C C . SER A 1 267 ? -20.203 -10.586 21.448 1.00 50.80 266 SER A C 1
ATOM 2146 O O . SER A 1 267 ? -20.054 -10.587 20.223 1.00 63.25 266 SER A O 1
ATOM 2149 N N . SER A 1 268 ? -20.229 -9.461 22.156 1.00 51.36 267 SER A N 1
ATOM 2150 C CA . SER A 1 268 ? -20.232 -8.149 21.517 1.00 51.64 267 SER A CA 1
ATOM 2151 C C . SER A 1 268 ? -18.880 -7.763 20.946 1.00 50.80 267 SER A C 1
ATOM 2152 O O . SER A 1 268 ? -18.773 -6.723 20.290 1.00 53.06 267 SER A O 1
ATOM 2155 N N . ARG A 1 269 ? -17.858 -8.558 21.195 1.00 48.90 268 ARG A N 1
ATOM 2156 C CA . ARG A 1 269 ? -16.510 -8.235 20.780 1.00 53.29 268 ARG A CA 1
ATOM 2157 C C . ARG A 1 269 ? -15.890 -9.374 20.005 1.00 56.18 268 ARG A C 1
ATOM 2158 O O . ARG A 1 269 ? -14.714 -9.283 19.626 1.00 69.22 268 ARG A O 1
ATOM 2166 N N . GLY A 1 270 ? -16.641 -10.443 19.768 1.00 53.68 269 GLY A N 1
ATOM 2167 C CA . GLY A 1 270 ? -16.074 -11.622 19.156 1.00 50.97 269 GLY A CA 1
ATOM 2168 C C . GLY A 1 270 ? -14.994 -12.258 19.991 1.00 52.41 269 GLY A C 1
ATOM 2169 O O . GLY A 1 270 ? -14.048 -12.824 19.436 1.00 69.80 269 GLY A O 1
ATOM 2170 N N . LEU A 1 271 ? -15.091 -12.161 21.314 1.00 50.07 270 LEU A N 1
ATOM 2171 C CA . LEU A 1 271 ? -14.208 -12.891 22.209 1.00 44.81 270 LEU A CA 1
ATOM 2172 C C . LEU A 1 271 ? -14.896 -14.156 22.715 1.00 47.02 270 LEU A C 1
ATOM 2173 O O . LEU A 1 271 ? -16.117 -14.306 22.661 1.00 54.89 270 LEU A O 1
ATOM 2178 N N . LYS A 1 272 ? -14.084 -15.089 23.179 1.00 42.35 271 LYS A N 1
ATOM 2179 C CA . LYS A 1 272 ? -14.588 -16.239 23.895 1.00 44.63 271 LYS A CA 1
ATOM 2180 C C . LYS A 1 272 ? -13.715 -16.436 25.133 1.00 54.67 271 LYS A C 1
ATOM 2181 O O . LYS A 1 272 ? -12.721 -15.734 25.343 1.00 46.70 271 LYS A O 1
ATOM 2187 N N . LEU A 1 273 ? -14.175 -17.319 26.018 1.00 60.44 272 LEU A N 1
ATOM 2188 C CA . LEU A 1 273 ? -13.554 -17.574 27.313 1.00 57.87 272 LEU A CA 1
ATOM 2189 C C . LEU A 1 273 ? -13.633 -19.074 27.600 1.00 59.69 272 LEU A C 1
ATOM 2190 O O . LEU A 1 273 ? -14.288 -19.514 28.549 1.00 56.90 272 LEU A O 1
ATOM 2195 N N . GLN A 1 274 ? -13.086 -19.874 26.678 1.00 62.14 273 GLN A N 1
ATOM 2196 C CA . GLN A 1 274 ? -13.150 -21.333 26.768 1.00 68.86 273 GLN A CA 1
ATOM 2197 C C . GLN A 1 274 ? -11.877 -21.969 27.325 1.00 65.48 273 GLN A C 1
ATOM 2198 O O . GLN A 1 274 ? -11.951 -23.022 27.962 1.00 79.58 273 GLN A O 1
ATOM 2204 N N . ASN A 1 275 ? -10.714 -21.368 27.119 1.00 61.73 274 ASN A N 1
ATOM 2205 C CA . ASN A 1 275 ? -9.448 -21.970 27.495 1.00 63.39 274 ASN A CA 1
ATOM 2206 C C . ASN A 1 275 ? -8.575 -20.884 28.089 1.00 67.31 274 ASN A C 1
ATOM 2207 O O . ASN A 1 275 ? -8.966 -19.721 28.145 1.00 72.30 274 ASN A O 1
ATOM 2212 N N . LEU A 1 276 ? -7.352 -21.247 28.478 1.00 70.14 275 LEU A N 1
ATOM 2213 C CA . LEU A 1 276 ? -6.579 -20.291 29.246 1.00 62.80 275 LEU A CA 1
ATOM 2214 C C . LEU A 1 276 ? -5.874 -19.285 28.357 1.00 60.32 275 LEU A C 1
ATOM 2215 O O . LEU A 1 276 ? -5.523 -18.203 28.815 1.00 53.16 275 LEU A O 1
ATOM 2220 N N . ASP A 1 277 ? -5.768 -19.558 27.067 1.00 65.64 276 ASP A N 1
ATOM 2221 C CA . ASP A 1 277 ? -5.321 -18.522 26.144 1.00 66.35 276 ASP A CA 1
ATOM 2222 C C . ASP A 1 277 ? -6.394 -17.472 25.966 1.00 58.27 276 ASP A C 1
ATOM 2223 O O . ASP A 1 277 ? -6.087 -16.285 25.828 1.00 61.59 276 ASP A O 1
ATOM 2228 N N . ASP A 1 278 ? -7.658 -17.888 25.964 1.00 56.41 277 ASP A N 1
ATOM 2229 C CA . ASP A 1 278 ? -8.743 -16.916 25.934 1.00 56.38 277 ASP A CA 1
ATOM 2230 C C . ASP A 1 278 ? -8.680 -16.002 27.137 1.00 58.15 277 ASP A C 1
ATOM 2231 O O . ASP A 1 278 ? -8.889 -14.788 27.016 1.00 69.30 277 ASP A O 1
ATOM 2236 N N . PHE A 1 279 ? -8.373 -16.573 28.304 1.00 53.48 278 PHE A N 1
ATOM 2237 C CA . PHE A 1 279 ? -8.257 -15.793 29.527 1.00 51.98 278 PHE A CA 1
ATOM 2238 C C . PHE A 1 279 ? -7.156 -14.732 29.403 1.00 54.43 278 PHE A C 1
ATOM 2239 O O . PHE A 1 279 ? -7.383 -13.547 29.688 1.00 50.72 278 PHE A O 1
ATOM 2247 N N . HIS A 1 280 ? -5.963 -15.136 28.939 1.00 47.89 279 HIS A N 1
ATOM 2248 C CA . HIS A 1 280 ? -4.846 -14.202 28.791 1.00 50.72 279 HIS A CA 1
ATOM 2249 C C . HIS A 1 280 ? -5.232 -13.012 27.923 1.00 48.27 279 HIS A C 1
ATOM 2250 O O . HIS A 1 280 ? -4.813 -11.874 28.188 1.00 42.82 279 HIS A O 1
ATOM 2257 N N . ARG A 1 281 ? -5.975 -13.269 26.840 1.00 56.08 280 ARG A N 1
ATOM 2258 C CA . ARG A 1 281 ? -6.433 -12.195 25.967 1.00 49.16 280 ARG A CA 1
ATOM 2259 C C . ARG A 1 281 ? -7.345 -11.239 26.721 1.00 53.65 280 ARG A C 1
ATOM 2260 O O . ARG A 1 281 ? -7.216 -10.013 26.617 1.00 53.27 280 ARG A O 1
ATOM 2268 N N . LEU A 1 282 ? -8.291 -11.791 27.483 1.00 53.98 281 LEU A N 1
ATOM 2269 C CA . LEU A 1 282 ? -9.218 -10.950 28.222 1.00 50.85 281 LEU A CA 1
ATOM 2270 C C . LEU A 1 282 ? -8.478 -10.137 29.293 1.00 54.12 281 LEU A C 1
ATOM 2271 O O . LEU A 1 282 ? -8.722 -8.930 29.426 1.00 60.87 281 LEU A O 1
ATOM 2276 N N . VAL A 1 283 ? -7.544 -10.763 30.037 1.00 40.92 282 VAL A N 1
ATOM 2277 C CA . VAL A 1 283 ? -6.720 -10.022 31.001 1.00 43.39 282 VAL A CA 1
ATOM 2278 C C . VAL A 1 283 ? -5.911 -8.930 30.302 1.00 49.99 282 VAL A C 1
ATOM 2279 O O . VAL A 1 283 ? -5.777 -7.810 30.810 1.00 53.33 282 VAL A O 1
ATOM 2283 N N . LYS A 1 284 ? -5.278 -9.271 29.175 1.00 51.73 283 LYS A N 1
ATOM 2284 C CA . LYS A 1 284 ? -4.551 -8.276 28.390 1.00 46.49 283 LYS A CA 1
ATOM 2285 C C . LYS A 1 284 ? -5.452 -7.090 28.029 1.00 44.82 283 LYS A C 1
ATOM 2286 O O . LYS A 1 284 ? -5.123 -5.938 28.321 1.00 49.16 283 LYS A O 1
ATOM 2292 N N . LEU A 1 285 ? -6.647 -7.353 27.495 1.00 47.75 284 LEU A N 1
ATOM 2293 C CA . LEU A 1 285 ? -7.511 -6.237 27.124 1.00 48.32 284 LEU A CA 1
ATOM 2294 C C . LEU A 1 285 ? -7.978 -5.469 28.356 1.00 51.52 284 LEU A C 1
ATOM 2295 O O . LEU A 1 285 ? -8.283 -4.272 28.275 1.00 51.09 284 LEU A O 1
ATOM 2300 N N . ALA A 1 286 ? -8.023 -6.131 29.509 1.00 48.64 285 ALA A N 1
ATOM 2301 C CA . ALA A 1 286 ? -8.552 -5.471 30.692 1.00 54.75 285 ALA A CA 1
ATOM 2302 C C . ALA A 1 286 ? -7.617 -4.384 31.222 1.00 52.94 285 ALA A C 1
ATOM 2303 O O . ALA A 1 286 ? -8.048 -3.540 32.013 1.00 49.46 285 ALA A O 1
ATOM 2305 N N . ALA A 1 287 ? -6.352 -4.381 30.804 1.00 56.28 286 ALA A N 1
ATOM 2306 C CA . ALA A 1 287 ? -5.452 -3.343 31.269 1.00 50.69 286 ALA A CA 1
ATOM 2307 C C . ALA A 1 287 ? -5.890 -1.977 30.768 1.00 52.99 286 ALA A C 1
ATOM 2308 O O . ALA A 1 287 ? -5.742 -0.986 31.488 1.00 59.64 286 ALA A O 1
ATOM 2310 N N . LYS A 1 288 ? -6.524 -1.918 29.594 1.00 60.42 287 LYS A N 1
ATOM 2311 C CA . LYS A 1 288 ? -6.872 -0.643 28.986 1.00 62.99 287 LYS A CA 1
ATOM 2312 C C . LYS A 1 288 ? -8.310 -0.484 28.502 1.00 67.69 287 LYS A C 1
ATOM 2313 O O . LYS A 1 288 ? -8.643 0.610 28.039 1.00 83.97 287 LYS A O 1
ATOM 2319 N N . ASP A 1 289 ? -9.164 -1.510 28.569 1.00 61.39 288 ASP A N 1
ATOM 2320 C CA . ASP A 1 289 ? -10.591 -1.369 28.264 1.00 56.61 288 ASP A CA 1
ATOM 2321 C C . ASP A 1 289 ? -11.411 -1.597 29.532 1.00 56.65 288 ASP A C 1
ATOM 2322 O O . ASP A 1 289 ? -11.422 -2.707 30.075 1.00 64.06 288 ASP A O 1
ATOM 2327 N N . LYS A 1 290 ? -12.141 -0.565 29.961 1.00 59.92 289 LYS A N 1
ATOM 2328 C CA . LYS A 1 290 ? -12.934 -0.661 31.184 1.00 56.93 289 LYS A CA 1
ATOM 2329 C C . LYS A 1 290 ? -13.926 -1.818 31.108 1.00 56.59 289 LYS A C 1
ATOM 2330 O O . LYS A 1 290 ? -14.043 -2.607 32.052 1.00 61.60 289 LYS A O 1
ATOM 2336 N N . GLU A 1 291 ? -14.635 -1.953 29.978 1.00 57.18 290 GLU A N 1
ATOM 2337 C CA . GLU A 1 291 ? -15.676 -2.977 29.865 1.00 51.83 290 GLU A CA 1
ATOM 2338 C C . GLU A 1 291 ? -15.086 -4.388 29.926 1.00 52.35 290 GLU A C 1
ATOM 2339 O O . GLU A 1 291 ? -15.723 -5.308 30.456 1.00 57.76 290 GLU A O 1
ATOM 2345 N N . ALA A 1 292 ? -13.874 -4.590 29.388 1.00 55.29 291 ALA A N 1
ATOM 2346 C CA . ALA A 1 292 ? -13.226 -5.890 29.552 1.00 51.65 291 ALA A CA 1
ATOM 2347 C C . ALA A 1 292 ? -12.936 -6.166 31.020 1.00 49.93 291 ALA A C 1
ATOM 2348 O O . ALA A 1 292 ? -13.179 -7.276 31.498 1.00 56.09 291 ALA A O 1
ATOM 2350 N N . ARG A 1 293 ? -12.423 -5.167 31.751 1.00 47.19 292 ARG A N 1
ATOM 2351 C CA . ARG A 1 293 ? -12.223 -5.309 33.189 1.00 50.44 292 ARG A CA 1
ATOM 2352 C C . ARG A 1 293 ? -13.489 -5.747 33.897 1.00 54.37 292 ARG A C 1
ATOM 2353 O O . ARG A 1 293 ? -13.460 -6.663 34.726 1.00 60.34 292 ARG A O 1
ATOM 2361 N N . GLU A 1 294 ? -14.597 -5.055 33.646 1.00 48.25 293 GLU A N 1
ATOM 2362 C CA . GLU A 1 294 ? -15.825 -5.412 34.353 1.00 56.20 293 GLU A CA 1
ATOM 2363 C C . GLU A 1 294 ? -16.276 -6.824 33.997 1.00 51.38 293 GLU A C 1
ATOM 2364 O O . GLU A 1 294 ? -16.859 -7.525 34.843 1.00 48.88 293 GLU A O 1
ATOM 2370 N N . ALA A 1 295 ? -15.989 -7.258 32.767 1.00 39.11 294 ALA A N 1
ATOM 2371 C CA . ALA A 1 295 ? -16.274 -8.626 32.353 1.00 42.81 294 ALA A CA 1
ATOM 2372 C C . ALA A 1 295 ? -15.450 -9.609 33.146 1.00 46.10 294 ALA A C 1
ATOM 2373 O O . ALA A 1 295 ? -15.945 -10.644 33.609 1.00 54.10 294 ALA A O 1
ATOM 2375 N N . LEU A 1 296 ? -14.167 -9.320 33.267 1.00 47.03 295 LEU A N 1
ATOM 2376 C CA . LEU A 1 296 ? -13.311 -10.188 34.035 1.00 45.41 295 LEU A CA 1
ATOM 2377 C C . LEU A 1 296 ? -13.720 -10.137 35.493 1.00 48.57 295 LEU A C 1
ATOM 2378 O O . LEU A 1 296 ? -13.626 -11.146 36.203 1.00 48.74 295 LEU A O 1
ATOM 2383 N N . LEU A 1 297 ? -14.249 -8.992 35.937 1.00 46.21 296 LEU A N 1
ATOM 2384 C CA . LEU A 1 297 ? -14.786 -8.905 37.290 1.00 46.08 296 LEU A CA 1
ATOM 2385 C C . LEU A 1 297 ? -16.011 -9.801 37.456 1.00 47.34 296 LEU A C 1
ATOM 2386 O O . LEU A 1 297 ? -16.145 -10.502 38.468 1.00 43.16 296 LEU A O 1
ATOM 2391 N N . ALA A 1 298 ? -16.934 -9.760 36.483 1.00 44.25 297 ALA A N 1
ATOM 2392 C CA . ALA A 1 298 ? -18.108 -10.640 36.481 1.00 41.71 297 ALA A CA 1
ATOM 2393 C C . ALA A 1 298 ? -17.719 -12.110 36.572 1.00 45.43 297 ALA A C 1
ATOM 2394 O O . ALA A 1 298 ? -18.327 -12.883 37.325 1.00 45.82 297 ALA A O 1
ATOM 2396 N N . TRP A 1 299 ? -16.729 -12.517 35.776 1.00 40.12 298 TRP A N 1
ATOM 2397 C CA . TRP A 1 299 ? -16.197 -13.858 35.874 1.00 39.58 298 TRP A CA 1
ATOM 2398 C C . TRP A 1 299 ? -15.784 -14.168 37.303 1.00 40.84 298 TRP A C 1
ATOM 2399 O O . TRP A 1 299 ? -16.243 -15.151 37.887 1.00 49.97 298 TRP A O 1
ATOM 2410 N N . HIS A 1 300 ? -14.925 -13.339 37.893 1.00 40.47 299 HIS A N 1
ATOM 2411 C CA . HIS A 1 300 ? -14.470 -13.620 39.256 1.00 42.43 299 HIS A CA 1
ATOM 2412 C C . HIS A 1 300 ? -15.632 -13.627 40.238 1.00 45.82 299 HIS A C 1
ATOM 2413 O O . HIS A 1 300 ? -15.738 -14.526 41.077 1.00 53.44 299 HIS A O 1
ATOM 2420 N N . GLU A 1 301 ? -16.513 -12.628 40.158 1.00 46.87 300 GLU A N 1
ATOM 2421 C CA . GLU A 1 301 ? -17.594 -12.535 41.129 1.00 42.86 300 GLU A CA 1
ATOM 2422 C C . GLU A 1 301 ? -18.562 -13.691 40.977 1.00 44.35 300 GLU A C 1
ATOM 2423 O O . GLU A 1 301 ? -19.069 -14.211 41.974 1.00 56.03 300 GLU A O 1
ATOM 2429 N N . SER A 1 302 ? -18.859 -14.107 39.751 1.00 39.50 301 SER A N 1
ATOM 2430 C CA . SER A 1 302 ? -19.754 -15.249 39.648 1.00 45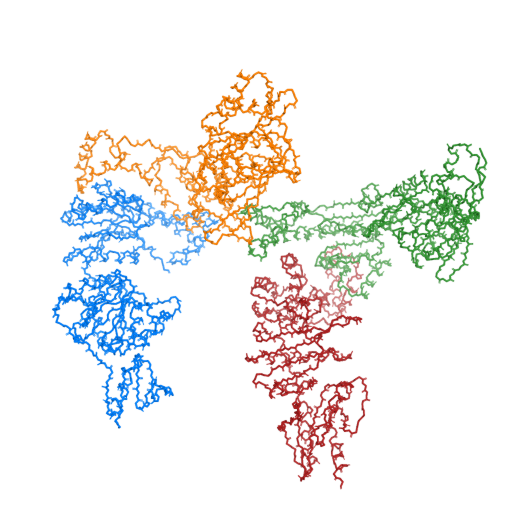.24 301 SER A CA 1
ATOM 2431 C C . SER A 1 302 ? -19.071 -16.505 40.176 1.00 49.30 301 SER A C 1
ATOM 2432 O O . SER A 1 302 ? -19.689 -17.284 40.910 1.00 57.63 301 SER A O 1
ATOM 2435 N N . LEU A 1 303 ? -17.784 -16.700 39.850 1.00 48.35 302 LEU A N 1
ATOM 2436 C CA . LEU A 1 303 ? -17.051 -17.855 40.362 1.00 50.02 302 LEU A CA 1
ATOM 2437 C C . LEU A 1 303 ? -17.077 -17.895 41.884 1.00 51.44 302 LEU A C 1
ATOM 2438 O O . LEU A 1 303 ? -17.262 -18.964 42.490 1.00 48.02 302 LEU A O 1
ATOM 2443 N N . ASN A 1 304 ? -16.882 -16.732 42.508 1.00 50.67 303 ASN A N 1
ATOM 2444 C CA . ASN A 1 304 ? -16.871 -16.607 43.965 1.00 56.78 303 ASN A CA 1
ATOM 2445 C C . ASN A 1 304 ? -18.211 -17.040 44.575 1.00 49.52 303 ASN A C 1
ATOM 2446 O O . ASN A 1 304 ? -18.237 -17.681 45.630 1.00 56.21 303 ASN A O 1
ATOM 2451 N N . ILE A 1 305 ? -19.331 -16.680 43.935 1.00 46.35 304 ILE A N 1
ATOM 2452 C CA . ILE A 1 305 ? -20.658 -17.082 44.412 1.00 48.22 304 ILE A CA 1
ATOM 2453 C C . ILE A 1 305 ? -20.775 -18.597 44.430 1.00 51.83 304 ILE A C 1
ATOM 2454 O O . ILE A 1 305 ? -21.168 -19.196 45.437 1.00 55.26 304 ILE A O 1
ATOM 2459 N N . ALA A 1 306 ? -20.452 -19.236 43.303 1.00 49.52 305 ALA A N 1
ATOM 2460 C CA . ALA A 1 306 ? -20.553 -20.690 43.195 1.00 52.31 305 ALA A CA 1
ATOM 2461 C C . ALA A 1 306 ? -19.680 -21.383 44.218 1.00 57.69 305 ALA A C 1
ATOM 2462 O O . ALA A 1 306 ? -20.053 -22.427 44.767 1.00 69.72 305 ALA A O 1
ATOM 2464 N N . VAL A 1 307 ? -18.492 -20.849 44.450 1.00 57.05 306 VAL A N 1
ATOM 2465 C CA . VAL A 1 307 ? -17.538 -21.539 45.299 1.00 54.87 306 VAL A CA 1
ATOM 2466 C C . VAL A 1 307 ? -17.894 -21.390 46.760 1.00 47.30 306 VAL A C 1
ATOM 2467 O O . VAL A 1 307 ? -17.727 -22.323 47.544 1.00 51.97 306 VAL A O 1
ATOM 2471 N N . ASN A 1 308 ? -18.419 -20.252 47.127 1.00 47.43 307 ASN A N 1
ATOM 2472 C CA . ASN A 1 308 ? -18.590 -19.894 48.531 1.00 61.91 307 ASN A CA 1
ATOM 2473 C C . ASN A 1 308 ? -20.065 -19.722 48.891 1.00 50.04 307 ASN A C 1
ATOM 2474 O O . ASN A 1 308 ? -20.417 -18.859 49.689 1.00 53.04 307 ASN A O 1
ATOM 2479 N N . SER A 1 309 ? -20.932 -20.479 48.226 1.00 49.38 308 SER A N 1
ATOM 2480 C CA . SER A 1 309 ? -22.368 -20.368 48.430 1.00 50.28 308 SER A CA 1
ATOM 2481 C C . SER A 1 309 ? -22.747 -20.724 49.852 1.00 47.73 308 SER A C 1
ATOM 2482 O O . SER A 1 309 ? -22.235 -21.686 50.415 1.00 42.60 308 SER A O 1
ATOM 2485 N N . GLN A 1 310 ? -23.669 -19.937 50.425 1.00 46.16 309 GLN A N 1
ATOM 2486 C CA . GLN A 1 310 ? -24.128 -20.196 51.782 1.00 52.01 309 GLN A CA 1
ATOM 2487 C C . GLN A 1 310 ? -24.730 -21.595 51.889 1.00 52.35 309 GLN A C 1
ATOM 2488 O O . GLN A 1 310 ? -24.687 -22.210 52.957 1.00 55.59 309 GLN A O 1
ATOM 2494 N N . SER A 1 311 ? -25.213 -22.147 50.775 1.00 46.62 310 SER A N 1
ATOM 2495 C CA . SER A 1 311 ? -25.757 -23.490 50.824 1.00 47.15 310 SER A CA 1
ATOM 2496 C C . SER A 1 311 ? -24.710 -24.519 51.190 1.00 49.49 310 SER A C 1
ATOM 2497 O O . SER A 1 311 ? -25.055 -25.591 51.690 1.00 64.42 310 SER A O 1
ATOM 2500 N N . LYS A 1 312 ? -23.440 -24.204 51.007 1.00 47.97 311 LYS A N 1
ATOM 2501 C CA . LYS A 1 312 ? -22.405 -25.144 51.395 1.00 51.71 311 LYS A CA 1
ATOM 2502 C C . LYS A 1 312 ? -22.251 -25.194 52.907 1.00 55.20 311 LYS A C 1
ATOM 2503 O O . LYS A 1 312 ? -21.857 -26.227 53.462 1.00 57.48 311 LYS A O 1
ATOM 2509 N N . ILE A 1 313 ? -22.559 -24.096 53.590 1.00 51.70 312 ILE A N 1
ATOM 2510 C CA . ILE A 1 313 ? -22.541 -24.112 55.048 1.00 50.85 312 ILE A CA 1
ATOM 2511 C C . ILE A 1 313 ? -23.722 -24.906 55.577 1.00 50.59 312 ILE A C 1
ATOM 2512 O O . ILE A 1 313 ? -23.598 -25.696 56.523 1.00 53.08 312 ILE A O 1
ATOM 2517 N N . GLU A 1 314 ? -24.872 -24.754 54.939 1.00 45.43 313 GLU A N 1
ATOM 2518 C CA . GLU A 1 314 ? -26.022 -25.529 55.357 1.00 51.22 313 GLU A CA 1
ATOM 2519 C C . GLU A 1 314 ? -25.764 -27.019 55.173 1.00 52.49 313 GLU A C 1
ATOM 2520 O O . GLU A 1 314 ? -26.030 -27.821 56.078 1.00 50.74 313 GLU A O 1
ATOM 2526 N N . LYS A 1 315 ? -25.163 -27.394 54.038 1.00 52.36 314 LYS A N 1
ATOM 2527 C CA . LYS A 1 315 ? -24.790 -28.784 53.829 1.00 49.10 314 LYS A CA 1
ATOM 2528 C C . LYS A 1 315 ? -23.724 -29.210 54.816 1.00 51.67 314 LYS A C 1
ATOM 2529 O O . LYS A 1 315 ? -23.737 -30.351 55.300 1.00 46.07 314 LYS A O 1
ATOM 2535 N N . LEU A 1 316 ? -22.781 -28.309 55.113 1.00 49.22 315 LEU A N 1
ATOM 2536 C CA . LEU A 1 316 ? -21.726 -28.645 56.059 1.00 50.79 315 LEU A CA 1
ATOM 2537 C C . LEU A 1 316 ? -22.317 -29.000 57.411 1.00 49.85 315 LEU A C 1
ATOM 2538 O O . LEU A 1 316 ? -21.897 -29.971 58.044 1.00 49.68 315 LEU A O 1
ATOM 2543 N N . ARG A 1 317 ? -23.337 -28.256 57.846 1.00 53.46 316 ARG A N 1
ATOM 2544 C CA . ARG A 1 317 ? -23.987 -28.589 59.103 1.00 52.75 316 ARG A CA 1
ATOM 2545 C C . ARG A 1 317 ? -24.527 -30.008 59.078 1.00 47.81 316 ARG A C 1
ATOM 2546 O O . ARG A 1 317 ? -24.338 -30.758 60.031 1.00 54.91 316 ARG A O 1
ATOM 2554 N N . GLU A 1 318 ? -25.207 -30.396 57.998 1.00 45.02 317 GLU A N 1
ATOM 2555 C CA . GLU A 1 318 ? -25.677 -31.781 57.882 1.00 53.20 317 GLU A CA 1
ATOM 2556 C C . GLU A 1 318 ? -24.536 -32.802 58.015 1.00 54.09 317 GLU A C 1
ATOM 2557 O O . GLU A 1 318 ? -24.695 -33.840 58.660 1.00 64.68 317 GLU A O 1
ATOM 2563 N N . ILE A 1 319 ? -23.394 -32.544 57.391 1.00 57.20 318 ILE A N 1
ATOM 2564 C CA . ILE A 1 319 ? -22.286 -33.488 57.455 1.00 54.72 318 ILE A CA 1
ATOM 2565 C C . ILE A 1 319 ? -21.734 -33.567 58.870 1.00 55.61 318 ILE A C 1
ATOM 2566 O O . ILE A 1 319 ? -21.452 -34.654 59.386 1.00 59.76 318 ILE A O 1
ATOM 2571 N N . LEU A 1 320 ? -21.528 -32.419 59.507 1.00 54.52 319 LEU A N 1
ATOM 2572 C CA . LEU A 1 320 ? -20.983 -32.460 60.851 1.00 51.48 319 LEU A CA 1
ATOM 2573 C C . LEU A 1 320 ? -21.940 -33.144 61.797 1.00 58.98 319 LEU A C 1
ATOM 2574 O O . LEU A 1 320 ? -21.497 -33.766 62.764 1.00 74.14 319 LEU A O 1
ATOM 2579 N N . GLN A 1 321 ? -23.227 -33.121 61.481 1.00 53.33 320 GLN A N 1
ATOM 2580 C CA . GLN A 1 321 ? -24.215 -33.857 62.246 1.00 56.99 320 GLN A CA 1
ATOM 2581 C C . GLN A 1 321 ? -24.166 -35.355 61.958 1.00 57.40 320 GLN A C 1
ATOM 2582 O O . GLN A 1 321 ? -24.453 -36.164 62.844 1.00 68.25 320 GLN A O 1
ATOM 2588 N N . GLU A 1 322 ? -23.803 -35.753 60.746 1.00 59.07 321 GLU A N 1
ATOM 2589 C CA . GLU A 1 322 ? -23.730 -37.169 60.425 1.00 61.95 321 GLU A CA 1
ATOM 2590 C C . GLU A 1 322 ? -22.504 -37.826 61.037 1.00 63.78 321 GLU A C 1
ATOM 2591 O O . GLU A 1 322 ? -22.534 -39.026 61.327 1.00 68.97 321 GLU A O 1
ATOM 2597 N N . TYR A 1 323 ? -21.460 -37.053 61.314 1.00 66.60 322 TYR A N 1
ATOM 2598 C CA . TYR A 1 323 ? -20.182 -37.596 61.757 1.00 67.96 322 TYR A CA 1
ATOM 2599 C C . TYR A 1 323 ? -19.785 -36.962 63.084 1.00 72.37 322 TYR A C 1
ATOM 2600 O O . TYR A 1 323 ? -18.696 -36.400 63.216 1.00 82.92 322 TYR A O 1
ATOM 2609 N N . LYS A 1 324 ? -20.714 -36.996 64.045 1.00 76.99 323 LYS A N 1
ATOM 2610 C CA . LYS A 1 324 ? -20.465 -36.475 65.382 1.00 82.19 323 LYS A CA 1
ATOM 2611 C C . LYS A 1 324 ? -19.195 -37.046 66.014 1.00 84.01 323 LYS A C 1
ATOM 2612 O O . LYS A 1 324 ? -18.564 -36.379 66.839 1.00 84.38 323 LYS A O 1
ATOM 2618 N N . ASN A 1 325 ? -18.783 -38.252 65.625 1.00 85.04 324 ASN A N 1
ATOM 2619 C CA . ASN A 1 325 ? -17.752 -38.970 66.362 1.00 88.86 324 ASN A CA 1
ATOM 2620 C C . ASN A 1 325 ? -16.388 -39.000 65.680 1.00 94.00 324 ASN A C 1
ATOM 2621 O O . ASN A 1 325 ? -15.434 -39.510 66.283 1.00 121.42 324 ASN A O 1
ATOM 2626 N N . GLU A 1 326 ? -16.262 -38.484 64.456 1.00 95.00 325 GLU A N 1
ATOM 2627 C CA . GLU A 1 326 ? -15.016 -38.522 63.699 1.00 75.25 325 GLU A CA 1
ATOM 2628 C C . GLU A 1 326 ? -14.248 -37.207 63.868 1.00 70.03 325 GLU A C 1
ATOM 2629 O O . GLU A 1 326 ? -14.766 -36.210 64.381 1.00 71.05 325 GLU A O 1
ATOM 2635 N N . LYS A 1 327 ? -12.993 -37.213 63.425 1.00 66.39 326 LYS A N 1
ATOM 2636 C CA . LYS A 1 327 ? -12.087 -36.084 63.617 1.00 80.32 326 LYS A CA 1
ATOM 2637 C C . LYS A 1 327 ? -11.991 -35.328 62.297 1.00 71.92 326 LYS A C 1
ATOM 2638 O O . LYS A 1 327 ? -11.327 -35.793 61.367 1.00 69.01 326 LYS A O 1
ATOM 2644 N N . ILE A 1 328 ? -12.631 -34.159 62.209 1.00 64.82 327 ILE A N 1
ATOM 2645 C CA . ILE A 1 328 ? -12.909 -33.521 60.922 1.00 67.51 327 ILE A CA 1
ATOM 2646 C C . ILE A 1 328 ? -12.094 -32.249 60.773 1.00 67.67 327 ILE A C 1
ATOM 2647 O O . ILE A 1 328 ? -12.001 -31.447 61.711 1.00 75.06 327 ILE A O 1
ATOM 2652 N N . ILE A 1 329 ? -11.499 -32.072 59.594 1.00 63.58 328 ILE A N 1
ATOM 2653 C CA . ILE A 1 329 ? -10.863 -30.823 59.196 1.00 60.52 328 ILE A CA 1
ATOM 2654 C C . ILE A 1 329 ? -11.548 -30.300 57.931 1.00 61.85 328 ILE A C 1
ATOM 2655 O O . ILE A 1 329 ? -11.764 -31.042 56.969 1.00 67.07 328 ILE A O 1
ATOM 2660 N N . VAL A 1 330 ? -11.939 -29.039 57.961 1.00 56.45 329 VAL A N 1
ATOM 2661 C CA . VAL A 1 330 ? -12.606 -28.393 56.848 1.00 49.93 329 VAL A CA 1
ATOM 2662 C C . VAL A 1 330 ? -11.609 -27.474 56.156 1.00 53.62 329 VAL A C 1
ATOM 2663 O O . VAL A 1 330 ? -10.948 -26.655 56.801 1.00 64.93 329 VAL A O 1
ATOM 2667 N N . PHE A 1 331 ? -11.505 -27.599 54.848 1.00 47.27 330 PHE A N 1
ATOM 2668 C CA . PHE A 1 331 ? -10.601 -26.770 54.080 1.00 52.62 330 PHE A CA 1
ATOM 2669 C C . PHE A 1 331 ? -11.390 -25.755 53.272 1.00 54.93 330 PHE A C 1
ATOM 2670 O O . PHE A 1 331 ? -12.446 -26.073 52.724 1.00 65.07 330 PHE A O 1
ATOM 2678 N N . THR A 1 332 ? -10.871 -24.540 53.185 1.00 54.55 331 THR A N 1
ATOM 2679 C CA . THR A 1 332 ? -11.387 -23.565 52.240 1.00 64.29 331 THR A CA 1
ATOM 2680 C C . THR A 1 332 ? -10.195 -23.020 51.477 1.00 69.84 331 THR A C 1
ATOM 2681 O O . THR A 1 332 ? -9.050 -23.326 51.803 1.00 76.68 331 THR A O 1
ATOM 2685 N N . ARG A 1 333 ? -10.458 -22.265 50.415 1.00 72.56 332 ARG A N 1
ATOM 2686 C CA . ARG A 1 333 ? -9.351 -21.538 49.809 1.00 68.27 332 ARG A CA 1
ATOM 2687 C C . ARG A 1 333 ? -9.300 -20.112 50.346 1.00 75.16 332 ARG A C 1
ATOM 2688 O O . ARG A 1 333 ? -8.252 -19.665 50.820 1.00 84.46 332 ARG A O 1
ATOM 2696 N N . ASP A 1 334 ? -10.433 -19.417 50.335 1.00 77.97 333 ASP A N 1
ATOM 2697 C CA . ASP A 1 334 ? -10.492 -18.058 50.845 1.00 82.88 333 ASP A CA 1
ATOM 2698 C C . ASP A 1 334 ? -10.388 -18.067 52.366 1.00 70.63 333 ASP A C 1
ATOM 2699 O O . ASP A 1 334 ? -10.850 -18.995 53.028 1.00 60.43 333 ASP A O 1
ATOM 2704 N N . THR A 1 335 ? -9.802 -17.008 52.930 1.00 84.70 334 THR A N 1
ATOM 2705 C CA . THR A 1 335 ? -9.787 -16.888 54.387 1.00 72.71 334 THR A CA 1
ATOM 2706 C C . THR A 1 335 ? -11.152 -16.470 54.925 1.00 70.41 334 THR A C 1
ATOM 2707 O O . THR A 1 335 ? -11.543 -16.879 56.024 1.00 69.65 334 THR A O 1
ATOM 2711 N N . GLN A 1 336 ? -11.852 -15.595 54.199 1.00 57.68 335 GLN A N 1
ATOM 2712 C CA . GLN A 1 336 ? -13.134 -15.094 54.673 1.00 55.61 335 GLN A CA 1
ATOM 2713 C C . GLN A 1 336 ? -14.135 -16.225 54.870 1.00 60.99 335 GLN A C 1
ATOM 2714 O O . GLN A 1 336 ? -14.936 -16.192 55.810 1.00 75.08 335 GLN A O 1
ATOM 2720 N N . MET A 1 337 ? -14.116 -17.233 53.995 1.00 63.14 336 MET A N 1
ATOM 2721 C CA . MET A 1 337 ? -15.006 -18.375 54.191 1.00 61.64 336 MET A CA 1
ATOM 2722 C C . MET A 1 337 ? -14.669 -19.117 55.480 1.00 61.59 336 MET A C 1
ATOM 2723 O O . MET A 1 337 ? -15.564 -19.514 56.231 1.00 66.64 336 MET A O 1
ATOM 2728 N N . ALA A 1 338 ? -13.380 -19.281 55.769 1.00 56.16 337 ALA A N 1
ATOM 2729 C CA . ALA A 1 338 ? -12.986 -19.964 56.993 1.00 57.95 337 ALA A CA 1
ATOM 2730 C C . ALA A 1 338 ? -13.533 -19.267 58.232 1.00 55.50 337 ALA A C 1
ATOM 2731 O O . ALA A 1 338 ? -13.858 -19.931 59.224 1.00 60.12 337 ALA A O 1
ATOM 2733 N N . TYR A 1 339 ? -13.637 -17.938 58.197 1.00 54.90 338 TYR A N 1
ATOM 2734 C CA . TYR A 1 339 ? -14.176 -17.205 59.339 1.00 60.29 338 TYR A CA 1
ATOM 2735 C C . TYR A 1 339 ? -15.692 -17.347 59.419 1.00 61.61 338 TYR A C 1
ATOM 2736 O O . TYR A 1 339 ? -16.244 -17.468 60.521 1.00 63.32 338 TYR A O 1
ATOM 2745 N N . ARG A 1 340 ? -16.381 -17.338 58.266 1.00 47.87 339 ARG A N 1
ATOM 2746 C CA . ARG A 1 340 ? -17.810 -17.659 58.250 1.00 51.35 339 ARG A CA 1
ATOM 2747 C C . ARG A 1 340 ? -18.068 -19.004 58.909 1.00 51.05 339 ARG A C 1
ATOM 2748 O O . ARG A 1 340 ? -18.989 -19.144 59.720 1.00 62.17 339 ARG A O 1
ATOM 2756 N N . ILE A 1 341 ? -17.241 -19.996 58.590 1.00 57.10 340 ILE A N 1
ATOM 2757 C CA . ILE A 1 341 ? -17.461 -21.359 59.061 1.00 56.09 340 ILE A CA 1
ATOM 2758 C C . ILE A 1 341 ? -17.150 -21.465 60.550 1.00 62.45 340 ILE A C 1
ATOM 2759 O O . ILE A 1 341 ? -17.837 -22.183 61.289 1.00 63.04 340 ILE A O 1
ATOM 2764 N N . SER A 1 342 ? -16.127 -20.734 61.017 1.00 56.96 341 SER A N 1
ATOM 2765 C CA . SER A 1 342 ? -15.757 -20.760 62.428 1.00 58.07 341 SER A CA 1
ATOM 2766 C C . SER A 1 342 ? -16.768 -20.021 63.297 1.00 64.04 341 SER A C 1
ATOM 2767 O O . SER A 1 342 ? -17.072 -20.453 64.413 1.00 75.71 341 SER A O 1
ATOM 2770 N N . LYS A 1 343 ? -17.291 -18.903 62.802 1.00 57.14 342 LYS A N 1
ATOM 2771 C CA . LYS A 1 343 ? -18.361 -18.210 63.509 1.00 56.65 342 LYS A CA 1
ATOM 2772 C C . LYS A 1 343 ? -19.626 -19.052 63.548 1.00 58.75 342 LYS A C 1
ATOM 2773 O O . LYS A 1 343 ? -20.309 -19.113 64.575 1.00 69.34 342 LYS A O 1
ATOM 2779 N N . THR A 1 344 ? -19.974 -19.689 62.423 1.00 63.10 343 THR A N 1
ATOM 2780 C CA . THR A 1 344 ? -21.244 -20.410 62.333 1.00 58.12 343 THR A CA 1
ATOM 2781 C C . THR A 1 344 ? -21.299 -21.616 63.253 1.00 57.59 343 THR A C 1
ATOM 2782 O O . THR A 1 344 ? -22.377 -21.957 63.750 1.00 68.87 343 THR A O 1
ATOM 2786 N N . PHE A 1 345 ? -20.171 -22.278 63.482 1.00 54.13 344 PHE A N 1
ATOM 2787 C CA . PHE A 1 345 ? -20.146 -23.523 64.237 1.00 59.15 344 PHE A CA 1
ATOM 2788 C C . PHE A 1 345 ? -19.308 -23.450 65.507 1.00 67.53 344 PHE A C 1
ATOM 2789 O O . PHE A 1 345 ? -19.230 -24.446 66.237 1.00 60.45 344 PHE A O 1
ATOM 2797 N N . LEU A 1 346 ? -18.667 -22.314 65.773 1.00 67.60 345 LEU A N 1
ATOM 2798 C CA . LEU A 1 346 ? -17.772 -22.130 66.913 1.00 66.59 345 LEU A CA 1
ATOM 2799 C C . LEU A 1 346 ? -16.683 -23.209 66.929 1.00 66.96 345 LEU A C 1
ATOM 2800 O O . LEU A 1 346 ? -16.529 -23.975 67.886 1.00 69.32 345 LEU A O 1
ATOM 2805 N N . ILE A 1 347 ? -15.916 -23.258 65.841 1.00 69.47 346 ILE A N 1
ATOM 2806 C CA . ILE A 1 347 ? -14.781 -24.181 65.748 1.00 69.44 346 ILE A CA 1
ATOM 2807 C C . ILE A 1 347 ? -13.520 -23.378 65.450 1.00 68.60 346 ILE A C 1
ATOM 2808 O O . ILE A 1 347 ? -13.602 -22.263 64.918 1.00 62.81 346 ILE A O 1
ATOM 2813 N N . PRO A 1 348 ? -12.352 -23.863 65.852 1.00 63.27 347 PRO A N 1
ATOM 2814 C CA . PRO A 1 348 ? -11.115 -23.119 65.602 1.00 73.31 347 PRO A CA 1
ATOM 2815 C C . PRO A 1 348 ? -10.823 -22.967 64.119 1.00 70.55 347 PRO A C 1
ATOM 2816 O O . PRO A 1 348 ? -11.148 -23.833 63.310 1.00 72.35 347 PRO A O 1
ATOM 2820 N N . VAL A 1 349 ? -10.207 -21.845 63.767 1.00 70.65 348 VAL A N 1
ATOM 2821 C CA . VAL A 1 349 ? -9.801 -21.588 62.393 1.00 66.63 348 VAL A CA 1
ATOM 2822 C C . VAL A 1 349 ? -8.294 -21.370 62.323 1.00 71.33 348 VAL A C 1
ATOM 2823 O O . VAL A 1 349 ? -7.686 -20.839 63.260 1.00 87.51 348 VAL A O 1
ATOM 2827 N N . VAL A 1 350 ? -7.691 -21.826 61.225 1.00 70.87 349 VAL A N 1
ATOM 2828 C CA . VAL A 1 350 ? -6.277 -21.618 60.936 1.00 72.16 349 VAL A CA 1
ATOM 2829 C C . VAL A 1 350 ? -6.112 -21.079 59.516 1.00 73.00 349 VAL A C 1
ATOM 2830 O O . VAL A 1 350 ? -6.458 -21.765 58.544 1.00 78.33 349 VAL A O 1
ATOM 2834 N N . THR A 1 351 ? -5.526 -19.890 59.382 1.00 72.15 350 THR A N 1
ATOM 2835 C CA . THR A 1 351 ? -5.159 -19.350 58.074 1.00 79.09 350 THR A CA 1
ATOM 2836 C C . THR A 1 351 ? -3.637 -19.247 57.967 1.00 87.33 350 THR A C 1
ATOM 2837 O O . THR A 1 351 ? -2.893 -19.650 58.862 1.00 82.77 350 THR A O 1
ATOM 2841 N N . TYR A 1 352 ? -3.165 -18.712 56.839 1.00 105.93 351 TYR A N 1
ATOM 2842 C CA . TYR A 1 352 ? -1.728 -18.512 56.675 1.00 101.87 351 TYR A CA 1
ATOM 2843 C C . TYR A 1 352 ? -1.196 -17.418 57.585 1.00 97.05 351 TYR A C 1
ATOM 2844 O O . TYR A 1 352 ? -0.014 -17.441 57.934 1.00 110.19 351 TYR A O 1
ATOM 2853 N N . LYS A 1 353 ? -2.040 -16.482 57.998 1.00 96.08 352 LYS A N 1
ATOM 2854 C CA . LYS A 1 353 ? -1.612 -15.356 58.812 1.00 98.45 352 LYS A CA 1
ATOM 2855 C C . LYS A 1 353 ? -1.829 -15.588 60.304 1.00 102.50 352 LYS A C 1
ATOM 2856 O O . LYS A 1 353 ? -1.722 -14.639 61.084 1.00 118.17 352 LYS A O 1
ATOM 2862 N N . THR A 1 354 ? -2.163 -16.806 60.720 1.00 93.73 353 THR A N 1
ATOM 2863 C CA . THR A 1 354 ? -2.278 -17.053 62.151 1.00 96.18 353 THR A CA 1
ATOM 2864 C C . THR A 1 354 ? -0.895 -17.119 62.761 1.00 98.50 353 THR A C 1
ATOM 2865 O O . THR A 1 354 ? 0.018 -17.720 62.182 1.00 94.81 353 THR A O 1
ATOM 2869 N N . ASP A 1 355 ? -0.743 -16.419 63.884 1.00 105.67 354 ASP A N 1
ATOM 2870 C CA . ASP A 1 355 ? 0.492 -16.452 64.651 1.00 109.01 354 ASP A CA 1
ATOM 2871 C C . ASP A 1 355 ? 0.934 -17.886 64.891 1.00 102.82 354 ASP A C 1
ATOM 2872 O O . ASP A 1 355 ? 0.123 -18.751 65.186 1.00 101.98 354 ASP A O 1
ATOM 2877 N N . LYS A 1 356 ? 2.231 -18.129 64.755 1.00 110.22 355 LYS A N 1
ATOM 2878 C CA . LYS A 1 356 ? 2.725 -19.492 64.866 1.00 112.40 355 LYS A CA 1
ATOM 2879 C C . LYS A 1 356 ? 2.468 -20.073 66.254 1.00 108.18 355 LYS A C 1
ATOM 2880 O O . LYS A 1 356 ? 2.295 -21.291 66.390 1.00 112.75 355 LYS A O 1
ATOM 2886 N N . ASP A 1 357 ? 2.425 -19.231 67.289 1.00 98.41 356 ASP A N 1
ATOM 2887 C CA . ASP A 1 357 ? 2.108 -19.718 68.629 1.00 108.66 356 ASP A CA 1
ATOM 2888 C C . ASP A 1 357 ? 0.705 -20.319 68.671 1.00 103.47 356 ASP A C 1
ATOM 2889 O O . ASP A 1 357 ? 0.515 -21.467 69.094 1.00 99.06 356 ASP A O 1
ATOM 2894 N N . GLU A 1 358 ? -0.299 -19.545 68.244 1.00 113.71 357 GLU A N 1
ATOM 2895 C CA . GLU A 1 358 ? -1.675 -20.035 68.247 1.00 96.83 357 GLU A CA 1
ATOM 2896 C C . GLU A 1 358 ? -1.855 -21.169 67.263 1.00 91.78 357 GLU A C 1
ATOM 2897 O O . GLU A 1 358 ? -2.467 -22.192 67.588 1.00 95.04 357 GLU A O 1
ATOM 2903 N N . ARG A 1 359 ? -1.201 -21.070 66.122 1.00 85.47 358 ARG A N 1
ATOM 2904 C CA . ARG A 1 359 ? -1.351 -22.113 65.146 1.00 94.00 358 ARG A CA 1
ATOM 2905 C C . ARG A 1 359 ? -0.875 -23.399 65.759 1.00 99.59 358 ARG A C 1
ATOM 2906 O O . ARG A 1 359 ? -1.537 -24.406 65.669 1.00 93.90 358 ARG A O 1
ATOM 2914 N N . GLU A 1 360 ? 0.260 -23.376 66.423 1.00 105.91 359 GLU A N 1
ATOM 2915 C CA . GLU A 1 360 ? 0.712 -24.606 67.102 1.00 104.93 359 GLU A CA 1
ATOM 2916 C C . GLU A 1 360 ? -0.277 -25.066 68.175 1.00 97.84 359 GLU A C 1
ATOM 2917 O O . GLU A 1 360 ? -0.497 -26.276 68.355 1.00 83.01 359 GLU A O 1
ATOM 2923 N N . GLU A 1 361 ? -0.879 -24.120 68.905 1.00 88.05 360 GLU A N 1
ATOM 2924 C CA . GLU A 1 361 ? -1.847 -24.479 69.938 1.00 92.01 360 GLU A CA 1
ATOM 2925 C C . GLU A 1 361 ? -3.052 -25.205 69.345 1.00 106.40 360 GLU A C 1
ATOM 2926 O O . GLU A 1 361 ? -3.513 -26.215 69.889 1.00 96.67 360 GLU A O 1
ATOM 2932 N N . ILE A 1 362 ? -3.553 -24.704 68.210 1.00 107.82 361 ILE A N 1
ATOM 2933 C CA . ILE A 1 362 ? -4.787 -25.239 67.636 1.00 84.73 361 ILE A CA 1
ATOM 2934 C C . ILE A 1 362 ? -4.583 -26.670 67.178 1.00 84.67 361 ILE A C 1
ATOM 2935 O O . ILE A 1 362 ? -5.329 -27.575 67.579 1.00 81.36 361 ILE A O 1
ATOM 2940 N N . LEU A 1 363 ? -3.539 -26.912 66.376 1.00 81.72 362 LEU A N 1
ATOM 2941 C CA . LEU A 1 363 ? -3.365 -28.255 65.829 1.00 90.41 362 LEU A CA 1
ATOM 2942 C C . LEU A 1 363 ? -3.067 -29.271 66.912 1.00 101.21 362 LEU A C 1
ATOM 2943 O O . LEU A 1 363 ? -3.490 -30.428 66.807 1.00 106.95 362 LEU A O 1
ATOM 2948 N N . GLN A 1 364 ? -2.359 -28.865 67.960 1.00 102.74 363 GLN A N 1
ATOM 2949 C CA . GLN A 1 364 ? -2.093 -29.802 69.041 1.00 102.83 363 GLN A CA 1
ATOM 2950 C C . GLN A 1 364 ? -3.357 -30.048 69.854 1.00 94.43 363 GLN A C 1
ATOM 2951 O O . GLN A 1 364 ? -3.730 -31.196 70.103 1.00 90.06 363 GLN A O 1
ATOM 2957 N N . LYS A 1 365 ? -4.080 -28.982 70.208 1.00 81.25 364 LYS A N 1
ATOM 2958 C CA . LYS A 1 365 ? -5.365 -29.198 70.863 1.00 98.86 364 LYS A CA 1
ATOM 2959 C C . LYS A 1 365 ? -6.320 -29.985 69.968 1.00 115.96 364 LYS A C 1
ATOM 2960 O O . LYS A 1 365 ? -7.292 -30.573 70.464 1.00 113.51 364 LYS A O 1
ATOM 2964 N N . PHE A 1 366 ? -6.014 -30.064 68.670 1.00 113.73 365 PHE A N 1
ATOM 2965 C CA . PHE A 1 366 ? -6.755 -30.892 67.724 1.00 111.32 365 PHE A CA 1
ATOM 2966 C C . PHE A 1 366 ? -6.314 -32.353 67.790 1.00 103.54 365 PHE A C 1
ATOM 2967 O O . PHE A 1 366 ? -7.154 -33.259 67.862 1.00 98.34 365 PHE A O 1
ATOM 2975 N N . ARG A 1 367 ? -4.997 -32.602 67.750 1.00 104.65 366 ARG A N 1
ATOM 2976 C CA . ARG A 1 367 ? -4.504 -33.975 67.813 1.00 103.01 366 ARG A CA 1
ATOM 2977 C C . ARG A 1 367 ? -4.752 -34.590 69.182 1.00 107.33 366 ARG A C 1
ATOM 2978 O O . ARG A 1 367 ? -4.955 -35.806 69.280 1.00 115.48 366 ARG A O 1
ATOM 2986 N N . ASP A 1 368 ? -4.763 -33.772 70.244 1.00 111.18 367 ASP A N 1
ATOM 2987 C CA . ASP A 1 368 ? -5.048 -34.300 71.575 1.00 109.90 367 ASP A CA 1
ATOM 2988 C C . ASP A 1 368 ? -6.535 -34.558 71.772 1.00 103.38 367 ASP A C 1
ATOM 2989 O O . ASP A 1 368 ? -6.915 -35.447 72.541 1.00 111.33 367 ASP A O 1
ATOM 2994 N N . GLY A 1 369 ? -7.383 -33.858 71.034 1.00 106.56 368 GLY A N 1
ATOM 2995 C CA . GLY A 1 369 ? -8.799 -34.125 71.054 1.00 101.50 368 GLY A CA 1
ATOM 2996 C C . GLY A 1 369 ? -9.627 -33.122 71.826 1.00 97.91 368 GLY A C 1
ATOM 2997 O O . GLY A 1 369 ? -10.817 -33.372 72.051 1.00 104.08 368 GLY A O 1
ATOM 2998 N N . GLU A 1 370 ? -9.042 -32.004 72.256 1.00 93.45 369 GLU A N 1
ATOM 2999 C CA . GLU A 1 370 ? -9.860 -30.965 72.865 1.00 92.74 369 GLU A CA 1
ATOM 3000 C C . GLU A 1 370 ? -10.698 -30.254 71.813 1.00 98.74 369 GLU A C 1
ATOM 3001 O O . GLU A 1 370 ? -11.779 -29.742 72.124 1.00 103.96 369 GLU A O 1
ATOM 3003 N N . TYR A 1 371 ? -10.208 -30.203 70.574 1.00 97.18 370 TYR A N 1
ATOM 3004 C CA . TYR A 1 371 ? -10.930 -29.684 69.420 1.00 85.18 370 TYR A CA 1
ATOM 3005 C C . TYR A 1 371 ? -11.296 -30.860 68.527 1.00 91.00 370 TYR A C 1
ATOM 3006 O O . TYR A 1 371 ? -10.414 -31.456 67.895 1.00 89.07 370 TYR A O 1
ATOM 3015 N N . ARG A 1 372 ? -12.584 -31.198 68.436 1.00 91.01 371 ARG A N 1
ATOM 3016 C CA . ARG A 1 372 ? -12.912 -32.324 67.566 1.00 89.91 371 ARG A CA 1
ATOM 3017 C C . ARG A 1 372 ? -12.965 -31.928 66.091 1.00 92.77 371 ARG A C 1
ATOM 3018 O O . ARG A 1 372 ? -12.873 -32.783 65.213 1.00 82.04 371 ARG A O 1
ATOM 3026 N N . VAL A 1 373 ? -13.042 -30.640 65.789 1.00 82.24 372 VAL A N 1
ATOM 3027 C CA . VAL A 1 373 ? -13.190 -30.158 64.410 1.00 75.20 372 VAL A CA 1
ATOM 3028 C C . VAL A 1 373 ? -12.521 -28.787 64.300 1.00 74.96 372 VAL A C 1
ATOM 3029 O O . VAL A 1 373 ? -12.645 -27.955 65.204 1.00 74.14 372 VAL A O 1
ATOM 3033 N N . ILE A 1 374 ? -11.778 -28.563 63.200 1.00 68.86 373 ILE A N 1
ATOM 3034 C CA . ILE A 1 374 ? -11.231 -27.248 62.871 1.00 73.82 373 ILE A CA 1
ATOM 3035 C C . ILE A 1 374 ? -11.427 -26.957 61.387 1.00 68.86 373 ILE A C 1
ATOM 3036 O O . ILE A 1 374 ? -11.625 -27.859 60.574 1.00 77.05 373 ILE A O 1
ATOM 3041 N N . VAL A 1 375 ? -11.358 -25.675 61.039 1.00 61.92 374 VAL A N 1
ATOM 3042 C CA . VAL A 1 375 ? -11.425 -25.233 59.652 1.00 69.17 374 VAL A CA 1
ATOM 3043 C C . VAL A 1 375 ? -10.121 -24.527 59.310 1.00 71.18 374 VAL A C 1
ATOM 3044 O O . VAL A 1 375 ? -9.518 -23.854 60.149 1.00 89.34 374 VAL A O 1
ATOM 3048 N N . ALA A 1 376 ? -9.686 -24.671 58.065 1.00 78.51 375 ALA A N 1
ATOM 3049 C CA . ALA A 1 376 ? -8.381 -24.148 57.696 1.00 66.59 375 ALA A CA 1
ATOM 3050 C C . ALA A 1 376 ? -8.405 -23.625 56.271 1.00 66.76 375 ALA A C 1
ATOM 3051 O O . ALA A 1 376 ? -9.024 -24.225 55.387 1.00 60.40 375 ALA A O 1
ATOM 3053 N N . SER A 1 377 ? -7.725 -22.507 56.055 1.00 71.95 376 SER A N 1
ATOM 3054 C CA . SER A 1 377 ? -7.588 -22.048 54.690 1.00 74.34 376 SER A CA 1
ATOM 3055 C C . SER A 1 377 ? -6.297 -22.589 54.068 1.00 79.25 376 SER A C 1
ATOM 3056 O O . SER A 1 377 ? -5.359 -23.010 54.757 1.00 89.22 376 SER A O 1
ATOM 3059 N N . THR A 1 378 ? -6.246 -22.533 52.740 1.00 97.27 377 THR A N 1
ATOM 3060 C CA . THR A 1 378 ? -5.148 -23.115 51.978 1.00 110.48 377 THR A CA 1
ATOM 3061 C C . THR A 1 378 ? -4.483 -22.135 51.023 1.00 112.06 377 THR A C 1
ATOM 3062 O O . THR A 1 378 ? -3.340 -22.395 50.622 1.00 122.44 377 THR A O 1
ATOM 3066 N N . VAL A 1 379 ? -5.153 -21.042 50.619 1.00 117.77 378 VAL A N 1
ATOM 3067 C CA . VAL A 1 379 ? -4.447 -19.985 49.899 1.00 119.73 378 VAL A CA 1
ATOM 3068 C C . VAL A 1 379 ? -3.259 -19.572 50.744 1.00 133.71 378 VAL A C 1
ATOM 3069 O O . VAL A 1 379 ? -3.403 -19.261 51.933 1.00 150.24 378 VAL A O 1
ATOM 3071 N N . PHE A 1 380 ? -2.083 -19.549 50.125 1.00 137.08 379 PHE A N 1
ATOM 3072 C CA . PHE A 1 380 ? -0.822 -19.228 50.796 1.00 134.89 379 PHE A CA 1
ATOM 3073 C C . PHE A 1 380 ? -0.521 -20.117 52.015 1.00 141.78 379 PHE A C 1
ATOM 3074 O O . PHE A 1 380 ? 0.322 -19.751 52.844 1.00 153.81 379 PHE A O 1
ATOM 3082 N N . ASP A 1 381 ? -1.163 -21.284 52.175 1.00 138.10 380 ASP A N 1
ATOM 3083 C CA . ASP A 1 381 ? -0.676 -22.274 53.149 1.00 162.21 380 ASP A CA 1
ATOM 3084 C C . ASP A 1 381 ? -0.853 -23.689 52.622 1.00 174.51 380 ASP A C 1
ATOM 3085 O O . ASP A 1 381 ? -1.980 -24.212 52.575 1.00 173.28 380 ASP A O 1
ATOM 3090 N N . GLU A 1 382 ? 0.280 -24.297 52.270 1.00 185.04 381 GLU A N 1
ATOM 3091 C CA . GLU A 1 382 ? 0.437 -25.740 52.193 1.00 187.87 381 GLU A CA 1
ATOM 3092 C C . GLU A 1 382 ? -0.307 -26.451 53.320 1.00 196.71 381 GLU A C 1
ATOM 3093 O O . GLU A 1 382 ? -0.205 -26.069 54.490 1.00 213.59 381 GLU A O 1
ATOM 3099 N N . GLY A 1 383 ? -1.036 -27.506 52.973 1.00 164.85 382 GLY A N 1
ATOM 3100 C CA . GLY A 1 383 ? -1.559 -28.371 54.017 1.00 162.34 382 GLY A CA 1
ATOM 3101 C C . GLY A 1 383 ? -0.460 -29.229 54.618 1.00 192.02 382 GLY A C 1
ATOM 3102 O O . GLY A 1 383 ? -0.493 -30.456 54.495 1.00 189.14 382 GLY A O 1
ATOM 3103 N N . VAL A 1 384 ? 0.524 -28.600 55.264 1.00 204.04 383 VAL A N 1
ATOM 3104 C CA . VAL A 1 384 ? 1.701 -29.296 55.776 1.00 192.61 383 VAL A CA 1
ATOM 3105 C C . VAL A 1 384 ? 1.700 -29.259 57.298 1.00 174.82 383 VAL A C 1
ATOM 3106 O O . VAL A 1 384 ? 1.137 -28.352 57.923 1.00 143.49 383 VAL A O 1
ATOM 3108 N N . ASP A 1 385 ? 2.347 -30.273 57.886 1.00 198.83 384 ASP A N 1
ATOM 3109 C CA . ASP A 1 385 ? 2.541 -30.476 59.323 1.00 172.35 384 ASP A CA 1
ATOM 3110 C C . ASP A 1 385 ? 1.238 -30.754 60.072 1.00 161.56 384 ASP A C 1
ATOM 3111 O O . ASP A 1 385 ? 1.201 -30.667 61.307 1.00 160.95 384 ASP A O 1
ATOM 3116 N N . VAL A 1 386 ? 0.174 -31.122 59.359 1.00 161.18 385 VAL A N 1
ATOM 3117 C CA . VAL A 1 386 ? -1.164 -31.246 59.940 1.00 150.22 385 VAL A CA 1
ATOM 3118 C C . VAL A 1 386 ? -1.310 -32.667 60.481 1.00 144.43 385 VAL A C 1
ATOM 3119 O O . VAL A 1 386 ? -0.725 -33.599 59.907 1.00 130.53 385 VAL A O 1
ATOM 3123 N N . PRO A 1 387 ? -2.061 -32.893 61.560 1.00 130.90 386 PRO A N 1
ATOM 3124 C CA . PRO A 1 387 ? -2.216 -34.246 62.113 1.00 141.38 386 PRO A CA 1
ATOM 3125 C C . PRO A 1 387 ? -3.273 -35.059 61.372 1.00 132.95 386 PRO A C 1
ATOM 3126 O O . PRO A 1 387 ? -3.803 -34.642 60.348 1.00 104.71 386 PRO A O 1
ATOM 3130 N N . ASP A 1 388 ? -3.544 -36.249 61.919 1.00 128.62 387 ASP A N 1
ATOM 3131 C CA . ASP A 1 388 ? -4.508 -37.183 61.346 1.00 127.38 387 ASP A CA 1
ATOM 3132 C C . ASP A 1 388 ? -5.948 -36.732 61.583 1.00 127.18 387 ASP A C 1
ATOM 3133 O O . ASP A 1 388 ? -6.341 -36.404 62.708 1.00 115.51 387 ASP A O 1
ATOM 3135 N N . ALA A 1 389 ? -6.742 -36.742 60.523 1.00 118.17 388 ALA A N 1
ATOM 3136 C CA . ALA A 1 389 ? -8.172 -36.527 60.629 1.00 99.52 388 ALA A CA 1
ATOM 3137 C C . ALA A 1 389 ? -8.864 -37.645 59.870 1.00 85.83 388 ALA A C 1
ATOM 3138 O O . ALA A 1 389 ? -8.351 -38.099 58.846 1.00 77.79 388 ALA A O 1
ATOM 3140 N N . THR A 1 390 ? -10.013 -38.103 60.391 1.00 83.00 389 THR A N 1
ATOM 3141 C CA . THR A 1 390 ? -10.796 -39.171 59.762 1.00 83.30 389 THR A CA 1
ATOM 3142 C C . THR A 1 390 ? -11.548 -38.685 58.524 1.00 91.44 389 THR A C 1
ATOM 3143 O O . THR A 1 390 ? -11.911 -39.492 57.663 1.00 86.07 389 THR A O 1
ATOM 3147 N N . LEU A 1 391 ? -11.791 -37.384 58.419 1.00 93.15 390 LEU A N 1
ATOM 3148 C CA . LEU A 1 391 ? -12.757 -36.845 57.471 1.00 70.06 390 LEU A CA 1
ATOM 3149 C C . LEU A 1 391 ? -12.264 -35.473 57.049 1.00 67.71 390 LEU A C 1
ATOM 3150 O O . LEU A 1 391 ? -12.071 -34.596 57.896 1.00 69.10 390 LEU A O 1
ATOM 3155 N N . ALA A 1 392 ? -12.023 -35.295 55.760 1.00 60.12 391 ALA A N 1
ATOM 3156 C CA . ALA A 1 392 ? -11.710 -33.989 55.208 1.00 62.28 391 ALA A CA 1
ATOM 3157 C C . ALA A 1 392 ? -12.913 -33.486 54.427 1.00 61.64 391 ALA A C 1
ATOM 3158 O O . ALA A 1 392 ? -13.525 -34.242 53.663 1.00 69.32 391 ALA A O 1
ATOM 3160 N N . ILE A 1 393 ? -13.274 -32.229 54.647 1.00 56.61 392 ILE A N 1
ATOM 3161 C CA . ILE A 1 393 ? -14.376 -31.605 53.938 1.00 57.13 392 ILE A CA 1
ATOM 3162 C C . ILE A 1 393 ? -13.813 -30.406 53.215 1.00 60.28 392 ILE A C 1
ATOM 3163 O O . ILE A 1 393 ? -13.424 -29.415 53.849 1.00 74.17 392 ILE A O 1
ATOM 3168 N N . VAL A 1 394 ? -13.743 -30.496 51.893 1.00 56.19 393 VAL A N 1
ATOM 3169 C CA . VAL A 1 394 ? -13.222 -29.418 51.071 1.00 60.08 393 VAL A CA 1
ATOM 3170 C C . VAL A 1 394 ? -14.384 -28.631 50.503 1.00 61.72 393 VAL A C 1
ATOM 3171 O O . VAL A 1 394 ? -15.157 -29.160 49.698 1.00 68.42 393 VAL A O 1
ATOM 3175 N N . MET A 1 395 ? -14.430 -27.341 50.824 1.00 55.06 394 MET A N 1
ATOM 3176 C CA . MET A 1 395 ? -15.525 -26.465 50.429 1.00 65.20 394 MET A CA 1
ATOM 3177 C C . MET A 1 395 ? -15.324 -25.895 49.029 1.00 76.46 394 MET A C 1
ATOM 3178 O O . MET A 1 395 ? -16.144 -26.124 48.137 1.00 79.99 394 MET A O 1
ATOM 3183 N N . GLY A 1 396 ? -14.248 -25.132 48.832 1.00 88.15 395 GLY A N 1
ATOM 3184 C CA . GLY A 1 396 ? -13.968 -24.480 47.574 1.00 94.44 395 GLY A CA 1
ATOM 3185 C C . GLY A 1 396 ? -12.594 -24.831 47.031 1.00 101.72 395 GLY A C 1
ATOM 3186 O O . GLY A 1 396 ? -11.838 -25.608 47.624 1.00 109.29 395 GLY A O 1
ATOM 3187 N N . GLY A 1 397 ? -12.280 -24.222 45.899 1.00 115.90 396 GLY A N 1
ATOM 3188 C CA . GLY A 1 397 ? -11.011 -24.445 45.231 1.00 124.80 396 GLY A CA 1
ATOM 3189 C C . GLY A 1 397 ? -11.145 -24.451 43.720 1.00 131.26 396 GLY A C 1
ATOM 3190 O O . GLY A 1 397 ? -12.187 -24.807 43.159 1.00 111.27 396 GLY A O 1
ATOM 3191 N N . TYR A 1 398 ? -10.081 -24.010 43.043 1.00 141.21 397 TYR A N 1
ATOM 3192 C CA . TYR A 1 398 ? -9.952 -24.160 41.592 1.00 128.72 397 TYR A CA 1
ATOM 3193 C C . TYR A 1 398 ? -9.421 -25.569 41.317 1.00 122.97 397 TYR A C 1
ATOM 3194 O O . TYR A 1 398 ? -8.282 -25.782 40.899 1.00 106.82 397 TYR A O 1
ATOM 3196 N N . GLY A 1 399 ? -10.279 -26.553 41.585 1.00 128.54 398 GLY A N 1
ATOM 3197 C CA . GLY A 1 399 ? -9.815 -27.923 41.562 1.00 140.55 398 GLY A CA 1
ATOM 3198 C C . GLY A 1 399 ? -9.035 -28.240 42.829 1.00 166.54 398 GLY A C 1
ATOM 3199 O O . GLY A 1 399 ? -9.275 -27.680 43.907 1.00 145.60 398 GLY A O 1
ATOM 3200 N N . THR A 1 400 ? -8.096 -29.173 42.693 1.00 181.66 399 THR A N 1
ATOM 3201 C CA . THR A 1 400 ? -7.183 -29.522 43.772 1.00 164.50 399 THR A CA 1
ATOM 3202 C C . THR A 1 400 ? -5.764 -29.372 43.229 1.00 161.46 399 THR A C 1
ATOM 3203 O O . THR A 1 400 ? -5.384 -30.056 42.270 1.00 142.61 399 THR A O 1
ATOM 3207 N N . LYS A 1 401 ? -4.996 -28.457 43.827 1.00 161.83 400 LYS A N 1
ATOM 3208 C CA . LYS A 1 401 ? -3.580 -28.313 43.503 1.00 146.31 400 LYS A CA 1
ATOM 3209 C C . LYS A 1 401 ? -2.836 -29.594 43.870 1.00 153.79 400 LYS A C 1
ATOM 3210 O O . LYS A 1 401 ? -3.158 -30.246 44.868 1.00 143.40 400 LYS A O 1
ATOM 3214 N N . ARG A 1 402 ? -1.846 -29.965 43.044 1.00 151.97 401 ARG A N 1
ATOM 3215 C CA . ARG A 1 402 ? -1.168 -31.248 43.229 1.00 126.20 401 ARG A CA 1
ATOM 3216 C C . ARG A 1 402 ? -0.642 -31.413 44.649 1.00 119.76 401 ARG A C 1
ATOM 3217 O O . ARG A 1 402 ? -0.862 -32.453 45.279 1.00 102.31 401 ARG A O 1
ATOM 3222 N N . GLN A 1 403 ? -0.027 -30.401 45.205 1.00 126.21 402 GLN A N 1
ATOM 3223 C CA . GLN A 1 403 ? 0.451 -30.574 46.549 1.00 127.85 402 GLN A CA 1
ATOM 3224 C C . GLN A 1 403 ? -0.722 -30.827 47.449 1.00 117.16 402 GLN A C 1
ATOM 3225 O O . GLN A 1 403 ? -0.637 -31.606 48.377 1.00 105.07 402 GLN A O 1
ATOM 3231 N N . PHE A 1 404 ? -1.826 -30.149 47.203 1.00 109.09 403 PHE A N 1
ATOM 3232 C CA . PHE A 1 404 ? -2.961 -30.343 48.085 1.00 105.95 403 PHE A CA 1
ATOM 3233 C C . PHE A 1 404 ? -3.394 -31.782 48.112 1.00 97.52 403 PHE A C 1
ATOM 3234 O O . PHE A 1 404 ? -3.610 -32.365 49.162 1.00 78.79 403 PHE A O 1
ATOM 3242 N N . LEU A 1 405 ? -3.424 -32.398 46.941 1.00 109.69 404 LEU A N 1
ATOM 3243 C CA . LEU A 1 405 ? -3.796 -33.787 46.836 1.00 94.97 404 LEU A CA 1
ATOM 3244 C C . LEU A 1 405 ? -2.797 -34.611 47.604 1.00 98.23 404 LEU A C 1
ATOM 3245 O O . LEU A 1 405 ? -3.162 -35.510 48.333 1.00 93.42 404 LEU A O 1
ATOM 3250 N N . GLN A 1 406 ? -1.523 -34.298 47.432 1.00 99.07 405 GLN A N 1
ATOM 3251 C CA . GLN A 1 406 ? -0.472 -34.956 48.137 1.00 100.48 405 GLN A CA 1
ATOM 3252 C C . GLN A 1 406 ? -0.601 -34.715 49.612 1.00 98.76 405 GLN A C 1
ATOM 3253 O O . GLN A 1 406 ? -0.470 -35.624 50.401 1.00 100.65 405 GLN A O 1
ATOM 3259 N N . ARG A 1 407 ? -0.878 -33.483 49.993 1.00 110.79 406 ARG A N 1
ATOM 3260 C CA . ARG A 1 407 ? -0.975 -33.162 51.403 1.00 106.19 406 ARG A CA 1
ATOM 3261 C C . ARG A 1 407 ? -2.114 -33.876 52.075 1.00 110.63 406 ARG A C 1
ATOM 3262 O O . ARG A 1 407 ? -1.986 -34.336 53.190 1.00 100.62 406 ARG A O 1
ATOM 3264 N N . LEU A 1 408 ? -3.242 -33.958 51.390 1.00 111.88 407 LEU A N 1
ATOM 3265 C CA . LEU A 1 408 ? -4.413 -34.634 51.943 1.00 97.09 407 LEU A CA 1
ATOM 3266 C C . LEU A 1 408 ? -4.241 -36.144 51.943 1.00 99.71 407 LEU A C 1
ATOM 3267 O O . LEU A 1 408 ? -4.752 -36.824 52.840 1.00 88.64 407 LEU A O 1
ATOM 3272 N N . GLY A 1 409 ? -3.534 -36.678 50.948 1.00 102.72 408 GLY A N 1
ATOM 3273 C CA . GLY A 1 409 ? -3.150 -38.075 50.995 1.00 114.74 408 GLY A CA 1
ATOM 3274 C C . GLY A 1 409 ? -2.432 -38.438 52.279 1.00 120.97 408 GLY A C 1
ATOM 3275 O O . GLY A 1 409 ? -2.610 -39.535 52.806 1.00 113.65 408 GLY A O 1
ATOM 3276 N N . ARG A 1 410 ? -1.607 -37.522 52.802 1.00 127.53 409 ARG A N 1
ATOM 3277 C CA . ARG A 1 410 ? -0.830 -37.814 54.006 1.00 116.80 409 ARG A CA 1
ATOM 3278 C C . ARG A 1 410 ? -1.662 -37.691 55.284 1.00 122.02 409 ARG A C 1
ATOM 3279 O O . ARG A 1 410 ? -1.455 -38.462 56.231 1.00 120.23 409 ARG A O 1
ATOM 3281 N N . ILE A 1 411 ? -2.625 -36.763 55.314 1.00 118.35 410 ILE A N 1
ATOM 3282 C CA . ILE A 1 411 ? -3.453 -36.530 56.500 1.00 115.87 410 ILE A CA 1
ATOM 3283 C C . ILE A 1 411 ? -4.483 -37.655 56.687 1.00 117.61 410 ILE A C 1
ATOM 3284 O O . ILE A 1 411 ? -4.866 -37.978 57.822 1.00 100.72 410 ILE A O 1
ATOM 3289 N N . LEU A 1 412 ? -4.919 -38.284 55.592 1.00 119.16 411 LEU A N 1
ATOM 3290 C CA . LEU A 1 412 ? -5.901 -39.359 55.633 1.00 118.82 411 LEU A CA 1
ATOM 3291 C C . LEU A 1 412 ? -5.296 -40.754 55.409 1.00 151.60 411 LEU A C 1
ATOM 3292 O O . LEU A 1 412 ? -5.996 -41.751 55.620 1.00 156.68 411 LEU A O 1
ATOM 3297 N N . ARG A 1 413 ? -4.029 -40.846 54.966 1.00 166.51 412 ARG A N 1
ATOM 3298 C CA . ARG A 1 413 ? -3.342 -42.134 54.931 1.00 161.10 412 ARG A CA 1
ATOM 3299 C C . ARG A 1 413 ? -3.190 -42.668 56.352 1.00 170.22 412 ARG A C 1
ATOM 3300 O O . ARG A 1 413 ? -3.365 -43.864 56.610 1.00 173.92 412 ARG A O 1
ATOM 3308 N N . LYS A 1 414 ? -2.862 -41.767 57.277 1.00 179.34 413 LYS A N 1
ATOM 3309 C CA . LYS A 1 414 ? -2.862 -41.969 58.723 1.00 168.21 413 LYS A CA 1
ATOM 3310 C C . LYS A 1 414 ? -4.256 -42.257 59.272 1.00 162.42 413 LYS A C 1
ATOM 3311 O O . LYS A 1 414 ? -4.381 -42.993 60.261 1.00 153.69 413 LYS A O 1
ATOM 3317 N N . LYS A 1 415 ? -5.292 -41.720 58.617 1.00 159.13 414 LYS A N 1
ATOM 3318 C CA . LYS A 1 415 ? -6.576 -41.443 59.252 1.00 151.35 414 LYS A CA 1
ATOM 3319 C C . LYS A 1 415 ? -7.189 -42.647 59.947 1.00 155.08 414 LYS A C 1
ATOM 3320 O O . LYS A 1 415 ? -7.346 -42.646 61.174 1.00 182.31 414 LYS A O 1
ATOM 3322 N N . ASP A 1 416 ? -7.573 -43.671 59.195 1.00 155.91 415 ASP A N 1
ATOM 3323 C CA . ASP A 1 416 ? -8.198 -44.819 59.846 1.00 148.93 415 ASP A CA 1
ATOM 3324 C C . ASP A 1 416 ? -8.356 -45.956 58.846 1.00 162.09 415 ASP A C 1
ATOM 3325 O O . ASP A 1 416 ? -7.777 -45.943 57.755 1.00 144.59 415 ASP A O 1
ATOM 3327 N N . LYS A 1 417 ? -9.134 -46.956 59.271 1.00 176.43 416 LYS A N 1
ATOM 3328 C CA . LYS A 1 417 ? -9.466 -48.146 58.481 1.00 166.50 416 LYS A CA 1
ATOM 3329 C C . LYS A 1 417 ? -9.817 -47.787 57.053 1.00 157.11 416 LYS A C 1
ATOM 3330 O O . LYS A 1 417 ? -9.233 -48.319 56.087 1.00 149.24 416 LYS A O 1
ATOM 3336 N N . GLU A 1 418 ? -10.764 -46.860 56.894 1.00 142.78 417 GLU A N 1
ATOM 3337 C CA . GLU A 1 418 ? -10.927 -46.142 55.649 1.00 121.18 417 GLU A CA 1
ATOM 3338 C C . GLU A 1 418 ? -11.483 -44.788 56.022 1.00 108.54 417 GLU A C 1
ATOM 3339 O O . GLU A 1 418 ? -12.391 -44.705 56.852 1.00 97.39 417 GLU A O 1
ATOM 3345 N N . ALA A 1 419 ? -10.931 -43.743 55.427 1.00 100.66 418 ALA A N 1
ATOM 3346 C CA . ALA A 1 419 ? -11.326 -42.377 55.693 1.00 83.20 418 ALA A CA 1
ATOM 3347 C C . ALA A 1 419 ? -12.030 -41.827 54.464 1.00 86.76 418 ALA A C 1
ATOM 3348 O O . ALA A 1 419 ? -12.197 -42.518 53.456 1.00 87.28 418 ALA A O 1
ATOM 3350 N N . LEU A 1 420 ? -12.504 -40.593 54.575 1.00 73.61 419 LEU A N 1
ATOM 3351 C CA . LEU A 1 420 ? -13.373 -40.042 53.550 1.00 78.40 419 LEU A CA 1
ATOM 3352 C C . LEU A 1 420 ? -13.023 -38.591 53.266 1.00 64.99 419 LEU A C 1
ATOM 3353 O O . LEU A 1 420 ? -12.880 -37.795 54.196 1.00 57.46 419 LEU A O 1
ATOM 3358 N N . LEU A 1 421 ? -12.920 -38.250 51.975 1.00 64.17 420 LEU A N 1
ATOM 3359 C CA . LEU A 1 421 ? -12.787 -36.871 51.510 1.00 63.06 420 LEU A CA 1
ATOM 3360 C C . LEU A 1 421 ? -14.086 -36.449 50.842 1.00 61.37 420 LEU A C 1
ATOM 3361 O O . LEU A 1 421 ? -14.496 -37.061 49.846 1.00 63.82 420 LEU A O 1
ATOM 3366 N N . ILE A 1 422 ? -14.738 -35.419 51.395 1.00 56.45 421 ILE A N 1
ATOM 3367 C CA . ILE A 1 422 ? -15.963 -34.861 50.833 1.00 55.15 421 ILE A CA 1
ATOM 3368 C C . ILE A 1 422 ? -15.664 -33.486 50.275 1.00 58.11 421 ILE A C 1
ATOM 3369 O O . ILE A 1 422 ? -15.062 -32.640 50.953 1.00 62.27 421 ILE A O 1
ATOM 3374 N N . GLU A 1 423 ? -16.075 -33.281 49.030 1.00 58.74 422 GLU A N 1
ATOM 3375 C CA . GLU A 1 423 ? -16.033 -32.014 48.330 1.00 57.81 422 GLU A CA 1
ATOM 3376 C C . GLU A 1 423 ? -17.470 -31.576 48.094 1.00 55.45 422 GLU A C 1
ATOM 3377 O O . GLU A 1 423 ? -18.280 -32.367 47.609 1.00 66.69 422 GLU A O 1
ATOM 3383 N N . ILE A 1 424 ? -17.788 -30.333 48.440 1.00 55.28 423 ILE A N 1
ATOM 3384 C CA . ILE A 1 424 ? -19.127 -29.781 48.287 1.00 52.16 423 ILE A CA 1
ATOM 3385 C C . ILE A 1 424 ? -19.103 -28.852 47.081 1.00 52.94 423 ILE A C 1
ATOM 3386 O O . ILE A 1 424 ? -18.298 -27.915 47.022 1.00 53.76 423 ILE A O 1
ATOM 3391 N N . VAL A 1 425 ? -19.981 -29.101 46.117 1.00 52.35 424 VAL A N 1
ATOM 3392 C CA . VAL A 1 425 ? -19.995 -28.339 44.879 1.00 55.14 424 VAL A CA 1
ATOM 3393 C C . VAL A 1 425 ? -21.413 -27.894 44.590 1.00 52.49 424 VAL A C 1
ATOM 3394 O O . VAL A 1 425 ? -22.379 -28.534 45.007 1.00 58.68 424 VAL A O 1
ATOM 3398 N N . THR A 1 426 ? -21.537 -26.820 43.819 1.00 51.17 425 THR A N 1
ATOM 3399 C CA . THR A 1 426 ? -22.849 -26.289 43.473 1.00 57.06 425 THR A CA 1
ATOM 3400 C C . THR A 1 426 ? -23.281 -26.759 42.100 1.00 55.30 425 THR A C 1
ATOM 3401 O O . THR A 1 426 ? -22.463 -26.943 41.206 1.00 67.09 425 THR A O 1
ATOM 3405 N N . LYS A 1 427 ? -24.595 -26.895 41.935 1.00 62.65 426 LYS A N 1
ATOM 3406 C CA . LYS A 1 427 ? -25.151 -27.697 40.851 1.00 67.67 426 LYS A CA 1
ATOM 3407 C C . LYS A 1 427 ? -25.169 -26.950 39.522 1.00 71.81 426 LYS A C 1
ATOM 3408 O O . LYS A 1 427 ? -24.542 -27.377 38.543 1.00 83.57 426 LYS A O 1
ATOM 3414 N N . GLY A 1 428 ? -25.908 -25.860 39.448 1.00 70.95 427 GLY A N 1
ATOM 3415 C CA . GLY A 1 428 ? -26.125 -25.328 38.115 1.00 81.23 427 GLY A CA 1
ATOM 3416 C C . GLY A 1 428 ? -24.954 -24.594 37.518 1.00 80.72 427 GLY A C 1
ATOM 3417 O O . GLY A 1 428 ? -24.990 -24.216 36.347 1.00 86.13 427 GLY A O 1
ATOM 3418 N N . THR A 1 429 ? -23.934 -24.330 38.306 1.00 77.98 428 THR A N 1
ATOM 3419 C CA . THR A 1 429 ? -22.974 -23.338 37.884 1.00 76.43 428 THR A CA 1
ATOM 3420 C C . THR A 1 429 ? -21.990 -23.943 36.913 1.00 87.38 428 THR A C 1
ATOM 3421 O O . THR A 1 429 ? -21.680 -25.138 36.970 1.00 86.56 428 THR A O 1
ATOM 3425 N N . ALA A 1 430 ? -21.497 -23.092 36.019 1.00 99.00 429 ALA A N 1
ATOM 3426 C CA . ALA A 1 430 ? -20.684 -23.535 34.903 1.00 100.73 429 ALA A CA 1
ATOM 3427 C C . ALA A 1 430 ? -19.348 -24.078 35.380 1.00 104.77 429 ALA A C 1
ATOM 3428 O O . ALA A 1 430 ? -18.849 -23.736 36.461 1.00 91.20 429 ALA A O 1
ATOM 3430 N N . ASP A 1 431 ? -18.759 -24.922 34.537 1.00 104.55 430 ASP A N 1
ATOM 3431 C CA . ASP A 1 431 ? -17.418 -25.412 34.784 1.00 103.13 430 ASP A CA 1
ATOM 3432 C C . ASP A 1 431 ? -16.431 -24.304 34.450 1.00 106.59 430 ASP A C 1
ATOM 3433 O O . ASP A 1 431 ? -16.519 -23.680 33.386 1.00 91.58 430 ASP A O 1
ATOM 3438 N N . TYR A 1 432 ? -15.501 -24.055 35.370 1.00 107.89 431 TYR A N 1
ATOM 3439 C CA . TYR A 1 432 ? -14.567 -22.942 35.287 1.00 90.90 431 TYR A CA 1
ATOM 3440 C C . TYR A 1 432 ? -13.138 -23.408 35.054 1.00 102.04 431 TYR A C 1
ATOM 3441 O O . TYR A 1 432 ? -12.233 -22.573 34.955 1.00 105.48 431 TYR A O 1
ATOM 3450 N N . ARG A 1 433 ? -12.914 -24.717 34.977 1.00 120.69 432 ARG A N 1
ATOM 3451 C CA . ARG A 1 433 ? -11.603 -25.247 34.639 1.00 113.10 432 ARG A CA 1
ATOM 3452 C C . ARG A 1 433 ? -11.294 -24.886 33.188 1.00 116.72 432 ARG A C 1
ATOM 3453 O O . ARG A 1 433 ? -11.935 -25.394 32.260 1.00 121.89 432 ARG A O 1
ATOM 3455 N N . LEU A 1 434 ? -10.343 -23.978 32.993 1.00 108.71 433 LEU A N 1
ATOM 3456 C CA . LEU A 1 434 ? -9.930 -23.545 31.669 1.00 103.81 433 LEU A CA 1
ATOM 3457 C C . LEU A 1 434 ? -8.622 -24.225 31.270 1.00 102.04 433 LEU A C 1
ATOM 3458 O O . LEU A 1 434 ? -7.670 -24.295 32.059 1.00 108.02 433 LEU A O 1
ATOM 3463 N N . SER A 1 435 ? -8.589 -24.751 30.056 1.00 95.66 434 SER A N 1
ATOM 3464 C CA . SER A 1 435 ? -7.391 -25.445 29.591 1.00 103.31 434 SER A CA 1
ATOM 3465 C C . SER A 1 435 ? -6.497 -24.525 28.738 1.00 102.01 434 SER A C 1
ATOM 3466 O O . SER A 1 435 ? -5.364 -24.879 28.362 1.00 92.37 434 SER A O 1
ATOM 3469 N N . MET B 2 1 ? 7.883 4.069 57.521 1.00 112.95 0 MET B N 1
ATOM 3470 C CA . MET B 2 1 ? 8.931 3.208 56.977 1.00 125.12 0 MET B CA 1
ATOM 3471 C C . MET B 2 1 ? 9.173 3.451 55.485 1.00 121.02 0 MET B C 1
ATOM 3472 O O . MET B 2 1 ? 10.236 3.111 54.949 1.00 138.33 0 MET B O 1
ATOM 3477 N N . GLY B 2 2 ? 8.168 4.044 54.824 1.00 127.51 1 GLY B N 1
ATOM 3478 C CA . GLY B 2 2 ? 8.038 4.004 53.383 1.00 82.47 1 GLY B CA 1
ATOM 3479 C C . GLY B 2 2 ? 7.174 2.806 53.044 1.00 74.91 1 GLY B C 1
ATOM 3480 O O . GLY B 2 2 ? 6.028 2.707 53.494 1.00 82.22 1 GLY B O 1
ATOM 3481 N N . LEU B 2 3 ? 7.723 1.861 52.295 1.00 66.99 2 LEU B N 1
ATOM 3482 C CA . LEU B 2 3 ? 7.061 0.603 52.004 1.00 59.91 2 LEU B CA 1
ATOM 3483 C C . LEU B 2 3 ? 7.970 -0.556 52.380 1.00 62.44 2 LEU B C 1
ATOM 3484 O O . LEU B 2 3 ? 9.193 -0.402 52.414 1.00 63.72 2 LEU B O 1
ATOM 3489 N N . PRO B 2 4 ? 7.409 -1.727 52.663 1.00 61.76 3 PRO B N 1
ATOM 3490 C CA . PRO B 2 4 ? 8.243 -2.930 52.768 1.00 61.90 3 PRO B CA 1
ATOM 3491 C C . PRO B 2 4 ? 9.122 -3.118 51.533 1.00 63.57 3 PRO B C 1
ATOM 3492 O O . PRO B 2 4 ? 8.699 -2.878 50.402 1.00 73.36 3 PRO B O 1
ATOM 3496 N N . TRP B 2 5 ? 10.343 -3.600 51.753 1.00 60.38 4 TRP B N 1
ATOM 3497 C CA . TRP B 2 5 ? 11.287 -3.745 50.652 1.00 55.00 4 TRP B CA 1
ATOM 3498 C C . TRP B 2 5 ? 10.800 -4.756 49.620 1.00 68.83 4 TRP B C 1
ATOM 3499 O O . TRP B 2 5 ? 11.141 -4.654 48.431 1.00 65.62 4 TRP B O 1
ATOM 3510 N N . GLU B 2 6 ? 9.992 -5.731 50.052 1.00 63.10 5 GLU B N 1
ATOM 3511 C CA . GLU B 2 6 ? 9.415 -6.688 49.112 1.00 61.84 5 GLU B CA 1
ATOM 3512 C C . GLU B 2 6 ? 8.573 -5.989 48.043 1.00 62.42 5 GLU B C 1
ATOM 3513 O O . GLU B 2 6 ? 8.403 -6.535 46.948 1.00 68.11 5 GLU B O 1
ATOM 3519 N N . LEU B 2 7 ? 8.042 -4.789 48.339 1.00 63.95 6 LEU B N 1
ATOM 3520 C CA . LEU B 2 7 ? 7.219 -4.004 47.421 1.00 56.64 6 LEU B CA 1
ATOM 3521 C C . LEU B 2 7 ? 7.992 -2.897 46.706 1.00 59.27 6 LEU B C 1
ATOM 3522 O O . LEU B 2 7 ? 7.413 -2.189 45.868 1.00 64.77 6 LEU B O 1
ATOM 3527 N N . ALA B 2 8 ? 9.271 -2.718 47.035 1.00 53.21 7 ALA B N 1
ATOM 3528 C CA . ALA B 2 8 ? 10.120 -1.763 46.341 1.00 52.71 7 ALA B CA 1
ATOM 3529 C C . ALA B 2 8 ? 10.168 -2.103 44.869 1.00 58.12 7 ALA B C 1
ATOM 3530 O O . ALA B 2 8 ? 10.226 -3.274 44.493 1.00 67.19 7 ALA B O 1
ATOM 3532 N N . ARG B 2 9 ? 10.184 -1.081 44.028 1.00 58.78 8 ARG B N 1
ATOM 3533 C CA . ARG B 2 9 ? 9.988 -1.306 42.603 1.00 51.09 8 ARG B CA 1
ATOM 3534 C C . ARG B 2 9 ? 10.985 -0.445 41.842 1.00 46.70 8 ARG B C 1
ATOM 3535 O O . ARG B 2 9 ? 10.847 0.776 41.800 1.00 49.21 8 ARG B O 1
ATOM 3543 N N . PHE B 2 10 ? 12.016 -1.062 41.282 1.00 45.67 9 PHE B N 1
ATOM 3544 C CA . PHE B 2 10 ? 13.116 -0.289 40.717 1.00 46.68 9 PHE B CA 1
ATOM 3545 C C . PHE B 2 10 ? 13.917 -1.193 39.809 1.00 48.46 9 PHE B C 1
ATOM 3546 O O . PHE B 2 10 ? 13.826 -2.419 39.897 1.00 56.28 9 PHE B O 1
ATOM 3554 N N . SER B 2 11 ? 14.746 -0.571 38.969 1.00 51.29 10 SER B N 1
ATOM 3555 C CA . SER B 2 11 ? 15.600 -1.313 38.045 1.00 52.85 10 SER B CA 1
ATOM 3556 C C . SER B 2 11 ? 16.991 -0.687 38.009 1.00 52.91 10 SER B C 1
ATOM 3557 O O . SER B 2 11 ? 17.173 0.517 38.223 1.00 47.71 10 SER B O 1
ATOM 3560 N N . ILE B 2 12 ? 17.968 -1.516 37.730 1.00 48.79 11 ILE B N 1
ATOM 3561 C CA . ILE B 2 12 ? 19.322 -1.069 37.714 1.00 48.88 11 ILE B CA 1
ATOM 3562 C C . ILE B 2 12 ? 19.884 -1.056 36.337 1.00 48.92 11 ILE B C 1
ATOM 3563 O O . ILE B 2 12 ? 19.932 -2.058 35.695 1.00 61.86 11 ILE B O 1
ATOM 3568 N N . VAL B 2 13 ? 20.331 0.095 35.895 1.00 49.76 12 VAL B N 1
ATOM 3569 C CA . VAL B 2 13 ? 20.924 0.201 34.601 1.00 50.27 12 VAL B CA 1
ATOM 3570 C C . VAL B 2 13 ? 22.282 0.739 34.866 1.00 54.71 12 VAL B C 1
ATOM 3571 O O . VAL B 2 13 ? 22.388 1.781 35.445 1.00 57.21 12 VAL B O 1
ATOM 3575 N N . LYS B 2 14 ? 23.305 0.020 34.440 1.00 49.20 13 LYS B N 1
ATOM 3576 C CA . LYS B 2 14 ? 24.675 0.415 34.632 1.00 48.50 13 LYS B CA 1
ATOM 3577 C C . LYS B 2 14 ? 24.889 0.657 36.103 1.00 50.16 13 LYS B C 1
ATOM 3578 O O . LYS B 2 14 ? 24.706 -0.237 36.886 1.00 55.41 13 LYS B O 1
ATOM 3584 N N . ASP B 2 15 ? 25.308 1.851 36.473 1.00 55.02 14 ASP B N 1
ATOM 3585 C CA . ASP B 2 15 ? 25.517 2.176 37.869 1.00 53.51 14 ASP B CA 1
ATOM 3586 C C . ASP B 2 15 ? 24.424 2.996 38.492 1.00 58.25 14 ASP B C 1
ATOM 3587 O O . ASP B 2 15 ? 24.590 3.476 39.570 1.00 70.97 14 ASP B O 1
ATOM 3592 N N . GLU B 2 16 ? 23.308 3.157 37.819 1.00 56.32 15 GLU B N 1
ATOM 3593 C CA . GLU B 2 16 ? 22.235 3.990 38.302 1.00 52.74 15 GLU B CA 1
ATOM 3594 C C . GLU B 2 16 ? 21.056 3.124 38.731 1.00 57.95 15 GLU B C 1
ATOM 3595 O O . GLU B 2 16 ? 20.839 2.029 38.209 1.00 66.36 15 GLU B O 1
ATOM 3601 N N . VAL B 2 17 ? 20.326 3.609 39.728 1.00 57.04 16 VAL B N 1
ATOM 3602 C CA . VAL B 2 17 ? 19.095 2.991 40.185 1.00 53.02 16 VAL B CA 1
ATOM 3603 C C . VAL B 2 17 ? 17.941 3.861 39.727 1.00 53.97 16 VAL B C 1
ATOM 3604 O O . VAL B 2 17 ? 17.857 5.038 40.090 1.00 66.72 16 VAL B O 1
ATOM 3608 N N . LEU B 2 18 ? 17.057 3.288 38.918 1.00 52.81 17 LEU B N 1
ATOM 3609 C CA . LEU B 2 18 ? 15.877 3.999 38.445 1.00 50.53 17 LEU B CA 1
ATOM 3610 C C . LEU B 2 18 ? 14.673 3.451 39.185 1.00 52.50 17 LEU B C 1
ATOM 3611 O O . LEU B 2 18 ? 14.405 2.237 39.101 1.00 59.52 17 LEU B O 1
ATOM 3616 N N . PRO B 2 19 ? 13.961 4.273 39.955 1.00 51.26 18 PRO B N 1
ATOM 3617 C CA . PRO B 2 19 ? 12.708 3.813 40.559 1.00 51.07 18 PRO B CA 1
ATOM 3618 C C . PRO B 2 19 ? 11.589 3.753 39.540 1.00 53.29 18 PRO B C 1
ATOM 3619 O O . PRO B 2 19 ? 11.496 4.588 38.637 1.00 57.24 18 PRO B O 1
ATOM 3623 N N . HIS B 2 20 ? 10.724 2.749 39.713 1.00 45.09 19 HIS B N 1
ATOM 3624 C CA . HIS B 2 20 ? 9.511 2.578 38.911 1.00 46.73 19 HIS B CA 1
ATOM 3625 C C . HIS B 2 20 ? 8.380 3.288 39.646 1.00 46.12 19 HIS B C 1
ATOM 3626 O O . HIS B 2 20 ? 7.675 2.706 40.473 1.00 47.71 19 HIS B O 1
ATOM 3633 N N . PHE B 2 21 ? 8.236 4.580 39.361 1.00 50.72 20 PHE B N 1
ATOM 3634 C CA . PHE B 2 21 ? 7.195 5.405 39.927 1.00 45.84 20 PHE B CA 1
ATOM 3635 C C . PHE B 2 21 ? 5.885 5.138 39.215 1.00 53.16 20 PHE B C 1
ATOM 3636 O O . PHE B 2 21 ? 5.858 4.757 38.039 1.00 62.67 20 PHE B O 1
ATOM 3644 N N . ALA B 2 22 ? 4.788 5.417 39.918 1.00 52.07 21 ALA B N 1
ATOM 3645 C CA . ALA B 2 22 ? 3.481 5.395 39.297 1.00 47.43 21 ALA B CA 1
ATOM 3646 C C . ALA B 2 22 ? 3.296 6.662 38.484 1.00 51.20 21 ALA B C 1
ATOM 3647 O O . ALA B 2 22 ? 3.895 7.701 38.773 1.00 48.58 21 ALA B O 1
ATOM 3649 N N . THR B 2 23 ? 2.459 6.566 37.448 1.00 54.17 22 THR B N 1
ATOM 3650 C CA . THR B 2 23 ? 2.232 7.660 36.503 1.00 51.64 22 THR B CA 1
ATOM 3651 C C . THR B 2 23 ? 0.745 7.732 36.254 1.00 51.67 22 THR B C 1
ATOM 3652 O O . THR B 2 23 ? -0.033 7.008 36.877 1.00 55.71 22 THR B O 1
ATOM 3656 N N . ASN B 2 24 ? 0.345 8.580 35.305 1.00 53.71 23 ASN B N 1
ATOM 3657 C CA . ASN B 2 24 ? -1.078 8.698 35.006 1.00 54.41 23 ASN B CA 1
ATOM 3658 C C . ASN B 2 24 ? -1.634 7.392 34.499 1.00 54.70 23 ASN B C 1
ATOM 3659 O O . ASN B 2 24 ? -2.816 7.096 34.711 1.00 58.14 23 ASN B O 1
ATOM 3664 N N . GLU B 2 25 ? -0.783 6.572 33.884 1.00 52.00 24 GLU B N 1
ATOM 3665 C CA . GLU B 2 25 ? -1.225 5.268 33.420 1.00 58.32 24 GLU B CA 1
ATOM 3666 C C . GLU B 2 25 ? -1.796 4.410 34.541 1.00 57.18 24 GLU B C 1
ATOM 3667 O O . GLU B 2 25 ? -2.500 3.439 34.256 1.00 73.51 24 GLU B O 1
ATOM 3673 N N . ASP B 2 26 ? -1.588 4.781 35.795 1.00 53.86 25 ASP B N 1
ATOM 3674 C CA . ASP B 2 26 ? -2.046 3.988 36.919 1.00 50.62 25 ASP B CA 1
ATOM 3675 C C . ASP B 2 26 ? -3.296 4.581 37.568 1.00 56.99 25 ASP B C 1
ATOM 3676 O O . ASP B 2 26 ? -3.694 4.136 38.647 1.00 57.93 25 ASP B O 1
ATOM 3681 N N . LEU B 2 27 ? -3.936 5.563 36.919 1.00 55.91 26 LEU B N 1
ATOM 3682 C CA . LEU B 2 27 ? -5.106 6.214 37.507 1.00 49.52 26 LEU B CA 1
ATOM 3683 C C . LEU B 2 27 ? -6.286 5.269 37.589 1.00 52.96 26 LEU B C 1
ATOM 3684 O O . LEU B 2 27 ? -6.967 5.204 38.618 1.00 65.57 26 LEU B O 1
ATOM 3689 N N . ASP B 2 28 ? -6.560 4.548 36.501 1.00 53.49 27 ASP B N 1
ATOM 3690 C CA . ASP B 2 28 ? -7.595 3.528 36.548 1.00 56.18 27 ASP B CA 1
ATOM 3691 C C . ASP B 2 28 ? -7.385 2.614 37.745 1.00 57.23 27 ASP B C 1
ATOM 3692 O O . ASP B 2 28 ? -8.287 2.443 38.572 1.00 65.71 27 ASP B O 1
ATOM 3697 N N . LEU B 2 29 ? -6.183 2.047 37.878 1.00 63.57 28 LEU B N 1
ATOM 3698 C CA . LEU B 2 29 ? -5.940 1.126 38.981 1.00 53.71 28 LEU B CA 1
ATOM 3699 C C . LEU B 2 29 ? -6.163 1.804 40.313 1.00 48.95 28 LEU B C 1
ATOM 3700 O O . LEU B 2 29 ? -6.770 1.221 41.216 1.00 57.78 28 LEU B O 1
ATOM 3705 N N . ALA B 2 30 ? -5.728 3.054 40.437 1.00 48.35 29 ALA B N 1
ATOM 3706 C CA . ALA B 2 30 ? -5.874 3.763 41.700 1.00 50.28 29 ALA B CA 1
ATOM 3707 C C . ALA B 2 30 ? -7.335 4.025 42.017 1.00 54.22 29 ALA B C 1
ATOM 3708 O O . ALA B 2 30 ? -7.759 3.893 43.170 1.00 58.13 29 ALA B O 1
ATOM 3710 N N . ASN B 2 31 ? -8.136 4.373 41.011 1.00 47.11 30 ASN B N 1
ATOM 3711 C CA . ASN B 2 31 ? -9.546 4.602 41.294 1.00 54.29 30 ASN B CA 1
ATOM 3712 C C . ASN B 2 31 ? -10.250 3.325 41.727 1.00 63.67 30 ASN B C 1
ATOM 3713 O O . ASN B 2 31 ? -11.024 3.341 42.691 1.00 77.37 30 ASN B O 1
ATOM 3718 N N . GLU B 2 32 ? -9.977 2.203 41.041 1.00 63.07 31 GLU B N 1
ATOM 3719 C CA . GLU B 2 32 ? -10.697 0.965 41.330 1.00 62.45 31 GLU B CA 1
ATOM 3720 C C . GLU B 2 32 ? -10.343 0.421 42.706 1.00 60.26 31 GLU B C 1
ATOM 3721 O O . GLU B 2 32 ? -11.180 -0.224 43.354 1.00 61.03 31 GLU B O 1
ATOM 3727 N N . ILE B 2 33 ? -9.146 0.729 43.192 1.00 57.45 32 ILE B N 1
ATOM 3728 C CA . ILE B 2 33 ? -8.785 0.315 44.539 1.00 59.32 32 ILE B CA 1
ATOM 3729 C C . ILE B 2 33 ? -9.321 1.299 45.556 1.00 64.33 32 ILE B C 1
ATOM 3730 O O . ILE B 2 33 ? -9.800 0.899 46.622 1.00 67.14 32 ILE B O 1
ATOM 3735 N N . ILE B 2 34 ? -9.283 2.595 45.237 1.00 66.66 33 ILE B N 1
ATOM 3736 C CA . ILE B 2 34 ? -9.879 3.590 46.132 1.00 64.84 33 ILE B CA 1
ATOM 3737 C C . ILE B 2 34 ? -11.362 3.306 46.356 1.00 62.82 33 ILE B C 1
ATOM 3738 O O . ILE B 2 34 ? -11.858 3.391 47.488 1.00 63.58 33 ILE B O 1
ATOM 3743 N N . SER B 2 35 ? -12.091 2.946 45.294 1.00 64.54 34 SER B N 1
ATOM 3744 C CA . SER B 2 35 ? -13.500 2.609 45.464 1.00 68.07 34 SER B CA 1
ATOM 3745 C C . SER B 2 35 ? -13.702 1.426 46.409 1.00 68.13 34 SER B C 1
ATOM 3746 O O . SER B 2 35 ? -14.752 1.321 47.045 1.00 72.02 34 SER B O 1
ATOM 3749 N N . LEU B 2 36 ? -12.715 0.537 46.536 1.00 76.54 35 LEU B N 1
ATOM 3750 C CA . LEU B 2 36 ? -12.880 -0.618 47.416 1.00 69.53 35 LEU B CA 1
ATOM 3751 C C . LEU B 2 36 ? -12.807 -0.253 48.887 1.00 71.22 35 LEU B C 1
ATOM 3752 O O . LEU B 2 36 ? -13.258 -1.036 49.730 1.00 74.83 35 LEU B O 1
ATOM 3757 N N . PHE B 2 37 ? -12.238 0.892 49.237 1.00 71.93 36 PHE B N 1
ATOM 3758 C CA . PHE B 2 37 ? -12.205 1.253 50.652 1.00 73.86 36 PHE B CA 1
ATOM 3759 C C . PHE B 2 37 ? -13.406 2.132 51.009 1.00 79.38 36 PHE B C 1
ATOM 3760 O O . PHE B 2 37 ? -13.372 3.352 50.888 1.00 87.68 36 PHE B O 1
ATOM 3768 N N . LYS B 2 38 ? -14.389 1.451 51.563 1.00 73.22 37 LYS B N 1
ATOM 3769 C CA . LYS B 2 38 ? -15.616 2.011 52.040 1.00 78.07 37 LYS B CA 1
ATOM 3770 C C . LYS B 2 38 ? -15.775 1.604 53.489 1.00 88.84 37 LYS B C 1
ATOM 3771 O O . LYS B 2 38 ? -15.371 0.536 53.894 1.00 85.60 37 LYS B O 1
ATOM 3777 N N . ALA B 2 39 ? -16.357 2.488 54.272 1.00 100.76 38 ALA B N 1
ATOM 3778 C CA . ALA B 2 39 ? -16.604 2.267 55.681 1.00 79.34 38 ALA B CA 1
ATOM 3779 C C . ALA B 2 39 ? -17.470 1.034 55.866 1.00 67.72 38 ALA B C 1
ATOM 3780 O O . ALA B 2 39 ? -18.310 0.702 55.026 1.00 52.17 38 ALA B O 1
ATOM 3782 N N . GLY B 2 40 ? -17.202 0.317 56.944 1.00 64.27 39 GLY B N 1
ATOM 3783 C CA . GLY B 2 40 ? -17.930 -0.882 57.217 1.00 73.90 39 GLY B CA 1
ATOM 3784 C C . GLY B 2 40 ? -17.592 -1.969 56.227 1.00 74.18 39 GLY B C 1
ATOM 3785 O O . GLY B 2 40 ? -18.500 -2.608 55.688 1.00 87.98 39 GLY B O 1
ATOM 3786 N N . LYS B 2 41 ? -16.301 -2.187 55.970 1.00 86.02 40 LYS B N 1
ATOM 3787 C CA . LYS B 2 41 ? -15.844 -3.269 55.107 1.00 76.54 40 LYS B CA 1
ATOM 3788 C C . LYS B 2 41 ? -14.581 -3.853 55.720 1.00 74.16 40 LYS B C 1
ATOM 3789 O O . LYS B 2 41 ? -13.810 -3.142 56.367 1.00 72.69 40 LYS B O 1
ATOM 3795 N N . LYS B 2 42 ? -14.387 -5.156 55.562 1.00 69.93 41 LYS B N 1
ATOM 3796 C CA . LYS B 2 42 ? -13.255 -5.799 56.217 1.00 72.61 41 LYS B CA 1
ATOM 3797 C C . LYS B 2 42 ? -12.044 -5.854 55.280 1.00 70.12 41 LYS B C 1
ATOM 3798 O O . LYS B 2 42 ? -12.181 -6.012 54.064 1.00 74.81 41 LYS B O 1
ATOM 3804 N N . LEU B 2 43 ? -10.846 -5.728 55.858 1.00 62.00 42 LEU B N 1
ATOM 3805 C CA . LEU B 2 43 ? -9.639 -5.691 55.035 1.00 62.43 42 LEU B CA 1
ATOM 3806 C C . LEU B 2 43 ? -9.465 -6.975 54.239 1.00 63.08 42 LEU B C 1
ATOM 3807 O O . LEU B 2 43 ? -8.920 -6.946 53.129 1.00 70.81 42 LEU B O 1
ATOM 3812 N N . GLY B 2 44 ? -9.931 -8.104 54.788 1.00 68.81 43 GLY B N 1
ATOM 3813 C CA . GLY B 2 44 ? -9.847 -9.391 54.116 1.00 71.00 43 GLY B CA 1
ATOM 3814 C C . GLY B 2 44 ? -10.854 -9.581 53.000 1.00 66.08 43 GLY B C 1
ATOM 3815 O O . GLY B 2 44 ? -10.638 -10.423 52.124 1.00 63.44 43 GLY B O 1
ATOM 3816 N N . GLU B 2 45 ? -11.976 -8.861 53.054 1.00 60.82 44 GLU B N 1
ATOM 3817 C CA . GLU B 2 45 ? -12.856 -8.741 51.897 1.00 67.36 44 GLU B CA 1
ATOM 3818 C C . GLU B 2 45 ? -12.148 -7.994 50.771 1.00 68.19 44 GLU B C 1
ATOM 3819 O O . GLU B 2 45 ? -12.241 -8.369 49.595 1.00 72.18 44 GLU B O 1
ATOM 3825 N N . ILE B 2 46 ? -11.398 -6.952 51.119 1.00 63.83 45 ILE B N 1
ATOM 3826 C CA . ILE B 2 46 ? -10.712 -6.212 50.079 1.00 62.84 45 ILE B CA 1
ATOM 3827 C C . ILE B 2 46 ? -9.573 -7.037 49.497 1.00 66.06 45 ILE B C 1
ATOM 3828 O O . ILE B 2 46 ? -9.282 -6.938 48.299 1.00 72.72 45 ILE B O 1
ATOM 3833 N N . ASP B 2 47 ? -8.938 -7.892 50.305 1.00 58.25 46 ASP B N 1
ATOM 3834 C CA . ASP B 2 47 ? -7.887 -8.736 49.756 1.00 57.48 46 ASP B CA 1
ATOM 3835 C C . ASP B 2 47 ? -8.428 -9.660 48.684 1.00 63.98 46 ASP B C 1
ATOM 3836 O O . ASP B 2 47 ? -7.718 -9.972 47.725 1.00 83.86 46 ASP B O 1
ATOM 3841 N N . GLU B 2 48 ? -9.691 -10.056 48.787 1.00 63.65 47 GLU B N 1
ATOM 3842 C CA . GLU B 2 48 ? -10.257 -10.935 47.778 1.00 64.26 47 GLU B CA 1
ATOM 3843 C C . GLU B 2 48 ? -10.824 -10.159 46.596 1.00 62.24 47 GLU B C 1
ATOM 3844 O O . GLU B 2 48 ? -10.897 -10.691 45.483 1.00 65.84 47 GLU B O 1
ATOM 3850 N N . GLU B 2 49 ? -11.222 -8.913 46.803 1.00 52.85 48 GLU B N 1
ATOM 3851 C CA . GLU B 2 49 ? -11.766 -8.122 45.716 1.00 53.70 48 GLU B CA 1
ATOM 3852 C C . GLU B 2 49 ? -10.723 -7.576 44.749 1.00 58.52 48 GLU B C 1
ATOM 3853 O O . GLU B 2 49 ? -11.110 -7.133 43.665 1.00 76.08 48 GLU B O 1
ATOM 3859 N N . ILE B 2 50 ? -9.430 -7.629 45.079 1.00 58.73 49 ILE B N 1
ATOM 3860 C CA . ILE B 2 50 ? -8.368 -7.033 44.271 1.00 57.20 49 ILE B CA 1
ATOM 3861 C C . ILE B 2 50 ? -7.664 -8.090 43.453 1.00 63.21 49 ILE B C 1
ATOM 3862 O O . ILE B 2 50 ? -6.628 -7.843 42.813 1.00 68.13 49 ILE B O 1
ATOM 3867 N N . GLU B 2 51 ? -8.073 -9.326 43.682 1.00 60.50 50 GLU B N 1
ATOM 3868 C CA . GLU B 2 51 ? -7.370 -10.496 43.174 1.00 61.15 50 GLU B CA 1
ATOM 3869 C C . GLU B 2 51 ? -7.247 -10.529 41.708 1.00 61.97 50 GLU B C 1
ATOM 3870 O O . GLU B 2 51 ? -6.242 -10.905 41.176 1.00 63.17 50 GLU B O 1
ATOM 3876 N N . TYR B 2 52 ? -8.322 -10.200 41.060 1.00 63.34 51 TYR B N 1
ATOM 3877 C CA . TYR B 2 52 ? -8.358 -10.020 39.601 1.00 55.12 51 TYR B CA 1
ATOM 3878 C C . TYR B 2 52 ? -7.530 -8.806 39.176 1.00 51.38 51 TYR B C 1
ATOM 3879 O O . TYR B 2 52 ? -6.967 -8.786 38.073 1.00 51.31 51 TYR B O 1
ATOM 3888 N N . LEU B 2 53 ? -7.445 -7.780 40.024 1.00 51.35 52 LEU B N 1
ATOM 3889 C CA . LEU B 2 53 ? -6.579 -6.648 39.699 1.00 52.49 52 LEU B CA 1
ATOM 3890 C C . LEU B 2 53 ? -5.117 -7.056 39.709 1.00 56.74 52 LEU B C 1
ATOM 3891 O O . LEU B 2 53 ? -4.312 -6.459 38.983 1.00 58.41 52 LEU B O 1
ATOM 3896 N N . GLU B 2 54 ? -4.761 -8.072 40.514 1.00 51.84 53 GLU B N 1
ATOM 3897 C CA . GLU B 2 54 ? -3.397 -8.592 40.526 1.00 55.31 53 GLU B CA 1
ATOM 3898 C C . GLU B 2 54 ? -3.104 -9.452 39.308 1.00 53.79 53 GLU B C 1
ATOM 3899 O O . GLU B 2 54 ? -1.933 -9.752 39.044 1.00 62.10 53 GLU B O 1
ATOM 3905 N N . LYS B 2 55 ? -4.140 -9.851 38.575 1.00 52.62 54 LYS B N 1
ATOM 3906 C CA . LYS B 2 55 ? -3.974 -10.501 37.291 1.00 51.81 54 LYS B CA 1
ATOM 3907 C C . LYS B 2 55 ? -3.812 -9.492 36.169 1.00 49.60 54 LYS B C 1
ATOM 3908 O O . LYS B 2 55 ? -3.053 -9.744 35.228 1.00 53.71 54 LYS B O 1
ATOM 3914 N N . ILE B 2 56 ? -4.470 -8.343 36.264 1.00 44.98 55 ILE B N 1
ATOM 3915 C CA . ILE B 2 56 ? -4.419 -7.356 35.186 1.00 46.40 55 ILE B CA 1
ATOM 3916 C C . ILE B 2 56 ? -3.188 -6.457 35.298 1.00 45.76 55 ILE B C 1
ATOM 3917 O O . ILE B 2 56 ? -2.511 -6.198 34.299 1.00 46.25 55 ILE B O 1
ATOM 3922 N N . TYR B 2 57 ? -2.876 -6.006 36.513 1.00 47.11 56 TYR B N 1
ATOM 3923 C CA . TYR B 2 57 ? -1.922 -4.939 36.788 1.00 43.10 56 TYR B CA 1
ATOM 3924 C C . TYR B 2 57 ? -0.749 -5.473 37.598 1.00 42.24 56 TYR B C 1
ATOM 3925 O O . TYR B 2 57 ? -0.768 -6.616 38.080 1.00 47.00 56 TYR B O 1
ATOM 3934 N N . ASP B 2 58 ? 0.250 -4.602 37.810 1.00 41.59 57 ASP B N 1
ATOM 3935 C CA . ASP B 2 58 ? 1.472 -5.021 38.501 1.00 51.94 57 ASP B CA 1
ATOM 3936 C C . ASP B 2 58 ? 1.180 -5.258 39.968 1.00 51.01 57 ASP B C 1
ATOM 3937 O O . ASP B 2 58 ? 0.780 -4.336 40.689 1.00 57.05 57 ASP B O 1
ATOM 3942 N N . HIS B 2 59 ? 1.421 -6.478 40.433 1.00 52.08 58 HIS B N 1
ATOM 3943 C CA . HIS B 2 59 ? 0.892 -6.756 41.748 1.00 58.77 58 HIS B CA 1
ATOM 3944 C C . HIS B 2 59 ? 1.742 -6.143 42.842 1.00 55.28 58 HIS B C 1
ATOM 3945 O O . HIS B 2 59 ? 1.216 -5.908 43.929 1.00 65.64 58 HIS B O 1
ATOM 3952 N N . LYS B 2 60 ? 2.996 -5.767 42.576 1.00 54.50 59 LYS B N 1
ATOM 3953 C CA . LYS B 2 60 ? 3.685 -4.987 43.600 1.00 48.42 59 LYS B CA 1
ATOM 3954 C C . LYS B 2 60 ? 3.009 -3.636 43.808 1.00 53.31 59 LYS B C 1
ATOM 3955 O O . LYS B 2 60 ? 2.960 -3.129 44.936 1.00 61.07 59 LYS B O 1
ATOM 3961 N N . LEU B 2 61 ? 2.440 -3.059 42.748 1.00 49.32 60 LEU B N 1
ATOM 3962 C CA . LEU B 2 61 ? 1.785 -1.763 42.877 1.00 45.79 60 LEU B CA 1
ATOM 3963 C C . LEU B 2 61 ? 0.404 -1.918 43.494 1.00 49.98 60 LEU B C 1
ATOM 3964 O O . LEU B 2 61 ? -0.018 -1.076 44.295 1.00 54.15 60 LEU B O 1
ATOM 3969 N N . VAL B 2 62 ? -0.304 -2.995 43.140 1.00 51.14 61 VAL B N 1
ATOM 3970 C CA . VAL B 2 62 ? -1.633 -3.230 43.693 1.00 49.43 61 VAL B CA 1
ATOM 3971 C C . VAL B 2 62 ? -1.540 -3.348 45.206 1.00 50.22 61 VAL B C 1
ATOM 3972 O O . VAL B 2 62 ? -2.251 -2.663 45.943 1.00 58.35 61 VAL B O 1
ATOM 3976 N N . ARG B 2 63 ? -0.580 -4.139 45.680 1.00 47.20 62 ARG B N 1
ATOM 3977 C CA . ARG B 2 63 ? -0.368 -4.337 47.111 1.00 51.23 62 ARG B CA 1
ATOM 3978 C C . ARG B 2 63 ? 0.033 -3.041 47.815 1.00 55.58 62 ARG B C 1
ATOM 3979 O O . ARG B 2 63 ? -0.446 -2.750 48.924 1.00 56.36 62 ARG B O 1
ATOM 3987 N N . ALA B 2 64 ? 0.896 -2.240 47.184 1.00 50.64 63 ALA B N 1
ATOM 3988 C CA . ALA B 2 64 ? 1.302 -0.983 47.804 1.00 48.37 63 ALA B CA 1
ATOM 3989 C C . ALA B 2 64 ? 0.117 -0.042 47.969 1.00 52.08 63 ALA B C 1
ATOM 3990 O O . ALA B 2 64 ? -0.091 0.515 49.053 1.00 67.81 63 ALA B O 1
ATOM 3992 N N . PHE B 2 65 ? -0.704 0.107 46.923 1.00 49.92 64 PHE B N 1
ATOM 3993 C CA . PHE B 2 65 ? -1.899 0.932 47.049 1.00 54.59 64 PHE B CA 1
ATOM 3994 C C . PHE B 2 65 ? -2.774 0.457 48.199 1.00 63.52 64 PHE B C 1
ATOM 3995 O O . PHE B 2 65 ? -3.320 1.278 48.947 1.00 72.11 64 PHE B O 1
ATOM 4003 N N . VAL B 2 66 ? -2.940 -0.862 48.366 1.00 60.38 65 VAL B N 1
ATOM 4004 C CA . VAL B 2 66 ? -3.797 -1.287 49.476 1.00 57.39 65 VAL B CA 1
ATOM 4005 C C . VAL B 2 66 ? -3.085 -1.040 50.797 1.00 62.81 65 VAL B C 1
ATOM 4006 O O . VAL B 2 66 ? -3.723 -0.635 51.785 1.00 66.91 65 VAL B O 1
ATOM 4010 N N . LYS B 2 67 ? -1.757 -1.267 50.867 1.00 54.44 66 LYS B N 1
ATOM 4011 C CA . LYS B 2 67 ? -1.154 -1.072 52.168 1.00 50.42 66 LYS B CA 1
ATOM 4012 C C . LYS B 2 67 ? -1.112 0.404 52.546 1.00 55.48 66 LYS B C 1
ATOM 4013 O O . LYS B 2 67 ? -1.291 0.750 53.714 1.00 64.19 66 LYS B O 1
ATOM 4019 N N . LEU B 2 68 ? -1.069 1.282 51.559 1.00 58.43 67 LEU B N 1
ATOM 4020 C CA . LEU B 2 68 ? -1.141 2.716 51.815 1.00 52.55 67 LEU B CA 1
ATOM 4021 C C . LEU B 2 68 ? -2.553 3.144 52.159 1.00 54.11 67 LEU B C 1
ATOM 4022 O O . LEU B 2 68 ? -2.770 3.815 53.165 1.00 58.61 67 LEU B O 1
ATOM 4027 N N . LEU B 2 69 ? -3.531 2.710 51.373 1.00 58.57 68 LEU B N 1
ATOM 4028 C CA . LEU B 2 69 ? -4.913 3.081 51.656 1.00 62.38 68 LEU B CA 1
ATOM 4029 C C . LEU B 2 69 ? -5.373 2.595 53.036 1.00 67.32 68 LEU B C 1
ATOM 4030 O O . LEU B 2 69 ? -6.071 3.334 53.742 1.00 63.59 68 LEU B O 1
ATOM 4035 N N . THR B 2 70 ? -4.968 1.381 53.468 1.00 66.34 69 THR B N 1
ATOM 4036 C CA . THR B 2 70 ? -5.336 0.947 54.825 1.00 73.83 69 THR B CA 1
ATOM 4037 C C . THR B 2 70 ? -4.708 1.866 55.872 1.00 75.81 69 THR B C 1
ATOM 4038 O O . THR B 2 70 ? -5.304 2.133 56.924 1.00 69.57 69 THR B O 1
ATOM 4042 N N . ARG B 2 71 ? -3.503 2.370 55.597 1.00 72.23 70 ARG B N 1
ATOM 4043 C CA . ARG B 2 71 ? -2.812 3.216 56.560 1.00 64.15 70 ARG B CA 1
ATOM 4044 C C . ARG B 2 71 ? -3.561 4.518 56.832 1.00 65.42 70 ARG B C 1
ATOM 4045 O O . ARG B 2 71 ? -3.283 5.180 57.839 1.00 77.21 70 ARG B O 1
ATOM 4053 N N . LEU B 2 72 ? -4.566 4.840 56.016 1.00 64.90 71 LEU B N 1
ATOM 4054 C CA . LEU B 2 72 ? -5.357 6.057 56.117 1.00 68.42 71 LEU B CA 1
ATOM 4055 C C . LEU B 2 72 ? -6.755 5.787 56.665 1.00 75.07 71 LEU B C 1
ATOM 4056 O O . LEU B 2 72 ? -7.637 6.651 56.576 1.00 78.54 71 LEU B O 1
ATOM 4061 N N . CYS B 2 73 ? -6.970 4.613 57.247 1.00 74.55 72 CYS B N 1
ATOM 4062 C CA . CYS B 2 73 ? -8.277 4.238 57.743 1.00 72.54 72 CYS B CA 1
ATOM 4063 C C . CYS B 2 73 ? -8.298 4.271 59.257 1.00 83.97 72 CYS B C 1
ATOM 4064 O O . CYS B 2 73 ? -7.264 4.161 59.937 1.00 78.23 72 CYS B O 1
ATOM 4067 N N . GLU B 2 74 ? -9.510 4.430 59.777 1.00 89.35 73 GLU B N 1
ATOM 4068 C CA . GLU B 2 74 ? -9.719 4.313 61.205 1.00 93.97 73 GLU B CA 1
ATOM 4069 C C . GLU B 2 74 ? -10.453 3.012 61.467 1.00 91.26 73 GLU B C 1
ATOM 4070 O O . GLU B 2 74 ? -11.423 2.669 60.772 1.00 68.34 73 GLU B O 1
ATOM 4076 N N . PHE B 2 75 ? -9.924 2.269 62.433 1.00 90.07 74 PHE B N 1
ATOM 4077 C CA . PHE B 2 75 ? -10.455 0.983 62.854 1.00 99.49 74 PHE B CA 1
ATOM 4078 C C . PHE B 2 75 ? -10.904 1.148 64.290 1.00 98.89 74 PHE B C 1
ATOM 4079 O O . PHE B 2 75 ? -10.792 2.189 64.923 1.00 103.28 74 PHE B O 1
ATOM 4087 N N . GLU B 2 76 ? -11.698 0.171 64.718 1.00 104.88 75 GLU B N 1
ATOM 4088 C CA . GLU B 2 76 ? -12.356 0.181 66.028 1.00 105.88 75 GLU B CA 1
ATOM 4089 C C . GLU B 2 76 ? -11.400 0.006 67.168 1.00 99.96 75 GLU B C 1
ATOM 4090 O O . GLU B 2 76 ? -10.329 -0.541 66.990 1.00 97.34 75 GLU B O 1
ATOM 4096 N N . LEU B 2 77 ? -11.761 0.441 68.363 1.00 95.04 76 LEU B N 1
ATOM 4097 C CA . LEU B 2 77 ? -10.717 0.309 69.351 1.00 92.48 76 LEU B CA 1
ATOM 4098 C C . LEU B 2 77 ? -10.494 -1.140 69.718 1.00 85.38 76 LEU B C 1
ATOM 4099 O O . LEU B 2 77 ? -11.347 -2.009 69.493 1.00 75.19 76 LEU B O 1
ATOM 4104 N N . ASP B 2 78 ? -9.299 -1.414 70.238 1.00 84.28 77 ASP B N 1
ATOM 4105 C CA . ASP B 2 78 ? -8.977 -2.828 70.513 1.00 102.84 77 ASP B CA 1
ATOM 4106 C C . ASP B 2 78 ? -9.972 -3.437 71.513 1.00 109.22 77 ASP B C 1
ATOM 4107 O O . ASP B 2 78 ? -10.672 -2.735 72.251 1.00 113.14 77 ASP B O 1
ATOM 4112 N N . SER B 2 79 ? -10.002 -4.754 71.561 1.00 110.33 78 SER B N 1
ATOM 4113 C CA . SER B 2 79 ? -11.064 -5.270 72.399 1.00 106.91 78 SER B CA 1
ATOM 4114 C C . SER B 2 79 ? -10.635 -5.193 73.858 1.00 115.45 78 SER B C 1
ATOM 4115 O O . SER B 2 79 ? -9.436 -5.252 74.148 1.00 96.77 78 SER B O 1
ATOM 4118 N N . PRO B 2 80 ? -11.593 -4.964 74.786 1.00 117.84 79 PRO B N 1
ATOM 4119 C CA . PRO B 2 80 ? -11.290 -5.052 76.221 1.00 111.25 79 PRO B CA 1
ATOM 4120 C C . PRO B 2 80 ? -10.413 -6.243 76.595 1.00 111.71 79 PRO B C 1
ATOM 4121 O O . PRO B 2 80 ? -9.335 -6.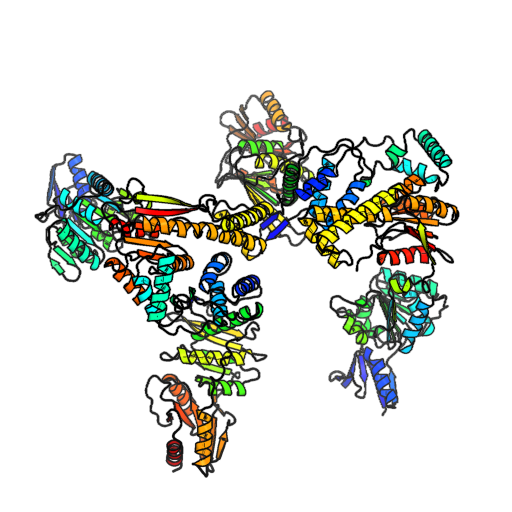076 77.175 1.00 132.32 79 PRO B O 1
ATOM 4125 N N . ILE B 2 81 ? -10.856 -7.447 76.253 1.00 103.58 80 ILE B N 1
ATOM 4126 C CA . ILE B 2 81 ? -10.184 -8.683 76.652 1.00 107.45 80 ILE B CA 1
ATOM 4127 C C . ILE B 2 81 ? -9.426 -9.243 75.445 1.00 102.70 80 ILE B C 1
ATOM 4128 O O . ILE B 2 81 ? -9.978 -9.241 74.333 1.00 102.83 80 ILE B O 1
ATOM 4133 N N . PRO B 2 82 ? -8.166 -9.686 75.593 1.00 105.63 81 PRO B N 1
ATOM 4134 C CA . PRO B 2 82 ? -7.407 -10.257 74.447 1.00 105.39 81 PRO B CA 1
ATOM 4135 C C . PRO B 2 82 ? -8.218 -11.270 73.663 1.00 105.58 81 PRO B C 1
ATOM 4136 O O . PRO B 2 82 ? -8.688 -12.271 74.225 1.00 105.44 81 PRO B O 1
ATOM 4140 N N . PRO B 2 83 ? -8.353 -11.075 72.350 1.00 98.74 82 PRO B N 1
ATOM 4141 C CA . PRO B 2 83 ? -9.329 -11.871 71.609 1.00 86.74 82 PRO B CA 1
ATOM 4142 C C . PRO B 2 83 ? -8.989 -13.344 71.559 1.00 83.63 82 PRO B C 1
ATOM 4143 O O . PRO B 2 83 ? -9.903 -14.158 71.377 1.00 90.19 82 PRO B O 1
ATOM 4147 N N . ILE B 2 84 ? -7.725 -13.739 71.739 1.00 85.94 83 ILE B N 1
ATOM 4148 C CA . ILE B 2 84 ? -7.452 -15.178 71.716 1.00 89.08 83 ILE B CA 1
ATOM 4149 C C . ILE B 2 84 ? -8.096 -15.903 72.897 1.00 98.21 83 ILE B C 1
ATOM 4150 O O . ILE B 2 84 ? -8.485 -17.068 72.766 1.00 91.37 83 ILE B O 1
ATOM 4155 N N . GLN B 2 85 ? -8.303 -15.218 74.035 1.00 96.92 84 GLN B N 1
ATOM 4156 C CA . GLN B 2 85 ? -9.036 -15.845 75.130 1.00 96.46 84 GLN B CA 1
ATOM 4157 C C . GLN B 2 85 ? -10.519 -15.913 74.848 1.00 92.62 84 GLN B C 1
ATOM 4158 O O . GLN B 2 85 ? -11.221 -16.757 75.409 1.00 100.34 84 GLN B O 1
ATOM 4164 N N . ILE B 2 86 ? -11.009 -15.019 73.999 1.00 95.19 85 ILE B N 1
ATOM 4165 C CA . ILE B 2 86 ? -12.390 -15.094 73.543 1.00 90.95 85 ILE B CA 1
ATOM 4166 C C . ILE B 2 86 ? -12.616 -16.347 72.730 1.00 95.63 85 ILE B C 1
ATOM 4167 O O . ILE B 2 86 ? -13.683 -16.963 72.814 1.00 91.75 85 ILE B O 1
ATOM 4172 N N . ARG B 2 87 ? -11.631 -16.758 71.939 1.00 95.58 86 ARG B N 1
ATOM 4173 C CA . ARG B 2 87 ? -11.863 -17.916 71.092 1.00 102.49 86 ARG B CA 1
ATOM 4174 C C . ARG B 2 87 ? -11.520 -19.224 71.780 1.00 99.40 86 ARG B C 1
ATOM 4175 O O . ARG B 2 87 ? -12.219 -20.220 71.559 1.00 111.04 86 ARG B O 1
ATOM 4183 N N . ARG B 2 88 ? -10.502 -19.252 72.649 1.00 105.69 87 ARG B N 1
ATOM 4184 C CA . ARG B 2 88 ? -10.258 -20.488 73.393 1.00 102.61 87 ARG B CA 1
ATOM 4185 C C . ARG B 2 88 ? -11.497 -20.919 74.153 1.00 95.79 87 ARG B C 1
ATOM 4186 O O . ARG B 2 88 ? -11.873 -22.098 74.105 1.00 83.01 87 ARG B O 1
ATOM 4194 N N . GLU B 2 89 ? -12.181 -19.958 74.805 1.00 93.05 88 GLU B N 1
ATOM 4195 C CA . GLU B 2 89 ? -13.283 -20.250 75.711 1.00 103.41 88 GLU B CA 1
ATOM 4196 C C . GLU B 2 89 ? -14.616 -20.286 74.978 1.00 94.53 88 GLU B C 1
ATOM 4197 O O . GLU B 2 89 ? -15.595 -20.822 75.511 1.00 105.18 88 GLU B O 1
ATOM 4203 N N . LEU B 2 90 ? -14.654 -19.828 73.736 1.00 96.20 89 LEU B N 1
ATOM 4204 C CA . LEU B 2 90 ? -15.819 -20.015 72.876 1.00 84.72 89 LEU B CA 1
ATOM 4205 C C . LEU B 2 90 ? -15.757 -21.302 72.066 1.00 78.63 89 LEU B C 1
ATOM 4206 O O . LEU B 2 90 ? -16.786 -21.959 71.877 1.00 77.00 89 LEU B O 1
ATOM 4211 N N . PHE B 2 91 ? -14.571 -21.697 71.618 1.00 69.78 90 PHE B N 1
ATOM 4212 C CA . PHE B 2 91 ? -14.423 -22.855 70.760 1.00 69.82 90 PHE B CA 1
ATOM 4213 C C . PHE B 2 91 ? -14.315 -24.127 71.562 1.00 76.67 90 PHE B C 1
ATOM 4214 O O . PHE B 2 91 ? -14.370 -25.212 70.982 1.00 96.35 90 PHE B O 1
ATOM 4222 N N . LYS B 2 92 ? -14.180 -24.018 72.884 1.00 92.18 91 LYS B N 1
ATOM 4223 C CA . LYS B 2 92 ? -14.198 -25.194 73.740 1.00 90.71 91 LYS B CA 1
ATOM 4224 C C . LYS B 2 92 ? -15.555 -25.872 73.738 1.00 82.32 91 LYS B C 1
ATOM 4225 O O . LYS B 2 92 ? -15.680 -26.984 74.258 1.00 93.38 91 LYS B O 1
ATOM 4227 N N . TYR B 2 93 ? -16.560 -25.253 73.128 1.00 72.66 92 TYR B N 1
ATOM 4228 C CA . TYR B 2 93 ? -17.903 -25.813 73.077 1.00 91.60 92 TYR B CA 1
ATOM 4229 C C . TYR B 2 93 ? -18.133 -26.621 71.809 1.00 98.26 92 TYR B C 1
ATOM 4230 O O . TYR B 2 93 ? -19.243 -26.617 71.260 1.00 92.86 92 TYR B O 1
ATOM 4239 N N . GLY B 2 94 ? -17.077 -27.282 71.321 1.00 100.08 93 GLY B N 1
ATOM 4240 C CA . GLY B 2 94 ? -17.109 -28.098 70.131 1.00 83.12 93 GLY B CA 1
ATOM 4241 C C . GLY B 2 94 ? -17.756 -27.371 68.982 1.00 80.35 93 GLY B C 1
ATOM 4242 O O . GLY B 2 94 ? -17.882 -26.142 68.998 1.00 87.32 93 GLY B O 1
ATOM 4243 N N . PRO B 2 95 ? -18.184 -28.113 67.957 1.00 86.75 94 PRO B N 1
ATOM 4244 C CA . PRO B 2 95 ? -19.047 -27.524 66.918 1.00 76.22 94 PRO B CA 1
ATOM 4245 C C . PRO B 2 95 ? -20.508 -27.528 67.341 1.00 73.94 94 PRO B C 1
ATOM 4246 O O . PRO B 2 95 ? -21.066 -28.561 67.714 1.00 90.22 94 PRO B O 1
ATOM 4250 N N . VAL B 2 96 ? -21.118 -26.357 67.293 1.00 72.22 95 VAL B N 1
ATOM 4251 C CA . VAL B 2 96 ? -22.509 -26.183 67.664 1.00 69.44 95 VAL B CA 1
ATOM 4252 C C . VAL B 2 96 ? -23.326 -26.245 66.389 1.00 73.26 95 VAL B C 1
ATOM 4253 O O . VAL B 2 96 ? -23.105 -25.458 65.462 1.00 89.93 95 VAL B O 1
ATOM 4257 N N . LEU B 2 97 ? -24.268 -27.176 66.326 1.00 70.52 96 LEU B N 1
ATOM 4258 C CA . LEU B 2 97 ? -25.042 -27.347 65.113 1.00 65.21 96 LEU B CA 1
ATOM 4259 C C . LEU B 2 97 ? -26.476 -26.872 65.250 1.00 69.86 96 LEU B C 1
ATOM 4260 O O . LEU B 2 97 ? -27.160 -26.736 64.234 1.00 82.18 96 LEU B O 1
ATOM 4265 N N . ASP B 2 98 ? -26.935 -26.575 66.464 1.00 79.56 97 ASP B N 1
ATOM 4266 C CA . ASP B 2 98 ? -28.260 -26.016 66.708 1.00 82.43 97 ASP B CA 1
ATOM 4267 C C . ASP B 2 98 ? -28.153 -24.498 66.838 1.00 78.44 97 ASP B C 1
ATOM 4268 O O . ASP B 2 98 ? -27.280 -23.994 67.551 1.00 71.56 97 ASP B O 1
ATOM 4273 N N . GLU B 2 99 ? -29.027 -23.773 66.132 1.00 78.13 98 GLU B N 1
ATOM 4274 C CA . GLU B 2 99 ? -28.978 -22.312 66.166 1.00 94.64 98 GLU B CA 1
ATOM 4275 C C . GLU B 2 99 ? -29.290 -21.764 67.559 1.00 95.85 98 GLU B C 1
ATOM 4276 O O . GLU B 2 99 ? -28.658 -20.800 68.005 1.00 98.86 98 GLU B O 1
ATOM 4282 N N . LYS B 2 100 ? -30.265 -22.355 68.257 1.00 94.17 99 LYS B N 1
ATOM 4283 C CA . LYS B 2 100 ? -30.596 -21.873 69.596 1.00 90.27 99 LYS B CA 1
ATOM 4284 C C . LYS B 2 100 ? -29.478 -22.163 70.584 1.00 87.91 99 LYS B C 1
ATOM 4285 O O . LYS B 2 100 ? -29.107 -21.291 71.380 1.00 95.59 99 LYS B O 1
ATOM 4287 N N . GLU B 2 101 ? -28.913 -23.377 70.544 1.00 84.18 100 GLU B N 1
ATOM 4288 C CA . GLU B 2 101 ? -27.821 -23.682 71.459 1.00 87.18 100 GLU B CA 1
ATOM 4289 C C . GLU B 2 101 ? -26.635 -22.763 71.216 1.00 97.26 100 GLU B C 1
ATOM 4290 O O . GLU B 2 101 ? -25.912 -22.418 72.157 1.00 110.68 100 GLU B O 1
ATOM 4296 N N . ARG B 2 102 ? -26.453 -22.306 69.974 1.00 90.33 101 ARG B N 1
ATOM 4297 C CA . ARG B 2 102 ? -25.355 -21.395 69.678 1.00 81.57 101 ARG B CA 1
ATOM 4298 C C . ARG B 2 102 ? -25.528 -20.083 70.427 1.00 82.85 101 ARG B C 1
ATOM 4299 O O . ARG B 2 102 ? -24.636 -19.656 71.170 1.00 79.77 101 ARG B O 1
ATOM 4307 N N . GLU B 2 103 ? -26.687 -19.437 70.253 1.00 91.82 102 GLU B N 1
ATOM 4308 C CA . GLU B 2 103 ? -26.945 -18.162 70.919 1.00 96.78 102 GLU B CA 1
ATOM 4309 C C . GLU B 2 103 ? -26.707 -18.261 72.414 1.00 100.83 102 GLU B C 1
ATOM 4310 O O . GLU B 2 103 ? -26.137 -17.346 73.016 1.00 112.56 102 GLU B O 1
ATOM 4316 N N . ASP B 2 104 ? -27.124 -19.372 73.033 1.00 92.09 103 ASP B N 1
ATOM 4317 C CA . ASP B 2 104 ? -26.913 -19.531 74.471 1.00 83.33 103 ASP B CA 1
ATOM 4318 C C . ASP B 2 104 ? -25.434 -19.704 74.812 1.00 86.41 103 ASP B C 1
ATOM 4319 O O . ASP B 2 104 ? -24.955 -19.108 75.788 1.00 105.02 103 ASP B O 1
ATOM 4324 N N . ILE B 2 105 ? -24.687 -20.500 74.029 1.00 83.72 104 ILE B N 1
ATOM 4325 C CA . ILE B 2 105 ? -23.241 -20.579 74.245 1.00 81.14 104 ILE B CA 1
ATOM 4326 C C . ILE B 2 105 ? -22.634 -19.189 74.191 1.00 85.52 104 ILE B C 1
ATOM 4327 O O . ILE B 2 105 ? -21.793 -18.828 75.021 1.00 84.08 104 ILE B O 1
ATOM 4332 N N . ILE B 2 106 ? -23.080 -18.383 73.226 1.00 85.38 105 ILE B N 1
ATOM 4333 C CA . ILE B 2 106 ? -22.565 -17.028 73.053 1.00 93.21 105 ILE B CA 1
ATOM 4334 C C . ILE B 2 106 ? -22.814 -16.209 74.315 1.00 101.04 105 ILE B C 1
ATOM 4335 O O . ILE B 2 106 ? -21.884 -15.674 74.922 1.00 100.84 105 ILE B O 1
ATOM 4340 N N . GLN B 2 107 ? -24.079 -16.120 74.735 1.00 103.11 106 GLN B N 1
ATOM 4341 C CA . GLN B 2 107 ? -24.412 -15.314 75.906 1.00 97.14 106 GLN B CA 1
ATOM 4342 C C . GLN B 2 107 ? -23.715 -15.853 77.158 1.00 96.15 106 GLN B C 1
ATOM 4343 O O . GLN B 2 107 ? -23.175 -15.062 77.951 1.00 89.97 106 GLN B O 1
ATOM 4346 N N . LYS B 2 108 ? -23.683 -17.186 77.348 1.00 82.99 107 LYS B N 1
ATOM 4347 C CA . LYS B 2 108 ? -22.891 -17.774 78.436 1.00 87.40 107 LYS B CA 1
ATOM 4348 C C . LYS B 2 108 ? -21.442 -17.278 78.423 1.00 91.42 107 LYS B C 1
ATOM 4349 O O . LYS B 2 108 ? -20.891 -16.916 79.471 1.00 107.13 107 LYS B O 1
ATOM 4351 N N . VAL B 2 109 ? -20.790 -17.297 77.252 1.00 86.69 108 VAL B N 1
ATOM 4352 C CA . VAL B 2 109 ? -19.394 -16.864 77.186 1.00 86.72 108 VAL B CA 1
ATOM 4353 C C . VAL B 2 109 ? -19.289 -15.348 77.325 1.00 97.63 108 VAL B C 1
ATOM 4354 O O . VAL B 2 109 ? -18.301 -14.843 77.873 1.00 108.57 108 VAL B O 1
ATOM 4358 N N . SER B 2 110 ? -20.314 -14.595 76.891 1.00 94.93 109 SER B N 1
ATOM 4359 C CA . SER B 2 110 ? -20.281 -13.138 77.043 1.00 98.76 109 SER B CA 1
ATOM 4360 C C . SER B 2 110 ? -20.439 -12.718 78.497 1.00 108.61 109 SER B C 1
ATOM 4361 O O . SER B 2 110 ? -19.868 -11.701 78.910 1.00 107.16 109 SER B O 1
ATOM 4364 N N . LYS B 2 111 ? -21.185 -13.488 79.291 1.00 115.05 110 LYS B N 1
ATOM 4365 C CA . LYS B 2 111 ? -21.304 -13.162 80.705 1.00 99.25 110 LYS B CA 1
ATOM 4366 C C . LYS B 2 111 ? -20.036 -13.533 81.465 1.00 98.25 110 LYS B C 1
ATOM 4367 O O . LYS B 2 111 ? -19.606 -12.791 82.358 1.00 108.06 110 LYS B O 1
ATOM 4369 N N . LYS B 2 112 ? -19.393 -14.648 81.096 1.00 94.84 111 LYS B N 1
ATOM 4370 C CA . LYS B 2 112 ? -18.159 -15.041 81.779 1.00 101.72 111 LYS B CA 1
ATOM 4371 C C . LYS B 2 112 ? -17.045 -14.030 81.545 1.00 114.62 111 LYS B C 1
ATOM 4372 O O . LYS B 2 112 ? -16.290 -13.696 82.467 1.00 123.17 111 LYS B O 1
ATOM 4376 N N . LEU B 2 113 ? -16.933 -13.524 80.321 1.00 114.09 112 LEU B N 1
ATOM 4377 C CA . LEU B 2 113 ? -15.857 -12.609 79.973 1.00 114.19 112 LEU B CA 1
ATOM 4378 C C . LEU B 2 113 ? -16.289 -11.146 79.955 1.00 105.19 112 LEU B C 1
ATOM 4379 O O . LEU B 2 113 ? -15.423 -10.266 79.920 1.00 103.91 112 LEU B O 1
ATOM 4384 N N . GLY B 2 114 ? -17.591 -10.862 79.970 1.00 104.91 113 GLY B N 1
ATOM 4385 C CA . GLY B 2 114 ? -18.062 -9.499 80.160 1.00 114.78 113 GLY B CA 1
ATOM 4386 C C . GLY B 2 114 ? -17.862 -8.592 78.961 1.00 118.29 113 GLY B C 1
ATOM 4387 O O . GLY B 2 114 ? -17.352 -7.477 79.108 1.00 132.16 113 GLY B O 1
ATOM 4388 N N . ALA B 2 115 ? -18.272 -9.045 77.778 1.00 114.11 114 ALA B N 1
ATOM 4389 C CA . ALA B 2 115 ? -18.033 -8.300 76.550 1.00 114.92 114 ALA B CA 1
ATOM 4390 C C . ALA B 2 115 ? -18.995 -8.804 75.485 1.00 104.82 114 ALA B C 1
ATOM 4391 O O . ALA B 2 115 ? -19.706 -9.795 75.681 1.00 110.23 114 ALA B O 1
ATOM 4393 N N . ASP B 2 116 ? -19.007 -8.164 74.332 1.00 103.94 115 ASP B N 1
ATOM 4394 C CA . ASP B 2 116 ? -19.825 -8.685 73.261 1.00 111.36 115 ASP B CA 1
ATOM 4395 C C . ASP B 2 116 ? -18.829 -9.484 72.456 1.00 103.68 115 ASP B C 1
ATOM 4396 O O . ASP B 2 116 ? -18.098 -8.942 71.664 1.00 107.73 115 ASP B O 1
ATOM 4401 N N . ILE B 2 117 ? -18.864 -10.793 72.608 1.00 100.68 116 ILE B N 1
ATOM 4402 C CA . ILE B 2 117 ? -17.893 -11.663 71.988 1.00 100.13 116 ILE B CA 1
ATOM 4403 C C . ILE B 2 117 ? -17.820 -11.658 70.491 1.00 95.57 116 ILE B C 1
ATOM 4404 O O . ILE B 2 117 ? -16.748 -11.694 69.924 1.00 86.60 116 ILE B O 1
ATOM 4409 N N . MET B 2 118 ? -18.962 -11.645 69.849 1.00 99.05 117 MET B N 1
ATOM 4410 C CA . MET B 2 118 ? -18.975 -11.657 68.414 1.00 97.77 117 MET B CA 1
ATOM 4411 C C . MET B 2 118 ? -18.335 -10.412 67.858 1.00 93.69 117 MET B C 1
ATOM 4412 O O . MET B 2 118 ? -17.633 -10.471 66.876 1.00 95.24 117 MET B O 1
ATOM 4417 N N . ARG B 2 119 ? -18.578 -9.274 68.478 1.00 97.57 118 ARG B N 1
ATOM 4418 C CA . ARG B 2 119 ? -17.975 -8.043 67.968 1.00 94.95 118 ARG B CA 1
ATOM 4419 C C . ARG B 2 119 ? -16.450 -8.073 67.970 1.00 87.17 118 ARG B C 1
ATOM 4420 O O . ARG B 2 119 ? -15.820 -7.339 67.192 1.00 90.35 118 ARG B O 1
ATOM 4428 N N . PHE B 2 120 ? -15.841 -8.899 68.821 1.00 72.51 119 PHE B N 1
ATOM 4429 C CA . PHE B 2 120 ? -14.410 -8.813 69.064 1.00 78.54 119 PHE B CA 1
ATOM 4430 C C . PHE B 2 120 ? -13.660 -10.121 68.862 1.00 81.59 119 PHE B C 1
ATOM 4431 O O . PHE B 2 120 ? -12.429 -10.128 68.997 1.00 88.92 119 PHE B O 1
ATOM 4439 N N . VAL B 2 121 ? -14.349 -11.211 68.515 1.00 84.04 120 VAL B N 1
ATOM 4440 C CA . VAL B 2 121 ? -13.713 -12.527 68.514 1.00 76.90 120 VAL B CA 1
ATOM 4441 C C . VAL B 2 121 ? -12.511 -12.582 67.584 1.00 78.30 120 VAL B C 1
ATOM 4442 O O . VAL B 2 121 ? -11.508 -13.235 67.899 1.00 74.56 120 VAL B O 1
ATOM 4446 N N . PHE B 2 122 ? -12.561 -11.881 66.451 1.00 80.72 121 PHE B N 1
ATOM 4447 C CA . PHE B 2 122 ? -11.443 -11.880 65.515 1.00 87.53 121 PHE B CA 1
ATOM 4448 C C . PHE B 2 122 ? -10.856 -10.487 65.347 1.00 90.43 121 PHE B C 1
ATOM 4449 O O . PHE B 2 122 ? -10.259 -10.195 64.309 1.00 104.96 121 PHE B O 1
ATOM 4457 N N . SER B 2 123 ? -11.036 -9.611 66.337 1.00 85.61 122 SER B N 1
ATOM 4458 C CA . SER B 2 123 ? -10.617 -8.224 66.170 1.00 83.72 122 SER B CA 1
ATOM 4459 C C . SER B 2 123 ? -9.098 -8.052 66.103 1.00 75.39 122 SER B C 1
ATOM 4460 O O . SER B 2 123 ? -8.632 -7.043 65.563 1.00 73.45 122 SER B O 1
ATOM 4463 N N . ASP B 2 124 ? -8.313 -9.024 66.580 1.00 66.85 123 ASP B N 1
ATOM 4464 C CA . ASP B 2 124 ? -6.856 -8.905 66.570 1.00 72.04 123 ASP B CA 1
ATOM 4465 C C . ASP B 2 124 ? -6.238 -9.335 65.248 1.00 80.74 123 ASP B C 1
ATOM 4466 O O . ASP B 2 124 ? -5.013 -9.267 65.100 1.00 81.17 123 ASP B O 1
ATOM 4471 N N . LEU B 2 125 ? -7.061 -9.752 64.290 1.00 81.10 124 LEU B N 1
ATOM 4472 C CA . LEU B 2 125 ? -6.620 -10.309 63.023 1.00 69.14 124 LEU B CA 1
ATOM 4473 C C . LEU B 2 125 ? -6.904 -9.321 61.904 1.00 79.51 124 LEU B C 1
ATOM 4474 O O . LEU B 2 125 ? -8.056 -8.914 61.712 1.00 74.15 124 LEU B O 1
ATOM 4479 N N . ASP B 2 126 ? -5.857 -8.989 61.137 1.00 83.73 125 ASP B N 1
ATOM 4480 C CA . ASP B 2 126 ? -5.954 -7.967 60.097 1.00 79.85 125 ASP B CA 1
ATOM 4481 C C . ASP B 2 126 ? -7.127 -8.245 59.170 1.00 78.14 125 ASP B C 1
ATOM 4482 O O . ASP B 2 126 ? -7.937 -7.357 58.890 1.00 66.92 125 ASP B O 1
ATOM 4487 N N . GLU B 2 127 ? -7.251 -9.494 58.714 1.00 71.34 126 GLU B N 1
ATOM 4488 C CA . GLU B 2 127 ? -8.278 -9.830 57.740 1.00 65.92 126 GLU B CA 1
ATOM 4489 C C . GLU B 2 127 ? -9.679 -9.462 58.197 1.00 67.16 126 GLU B C 1
ATOM 4490 O O . GLU B 2 127 ? -10.546 -9.251 57.347 1.00 72.99 126 GLU B O 1
ATOM 4496 N N . GLU B 2 128 ? -9.923 -9.356 59.504 1.00 78.10 127 GLU B N 1
ATOM 4497 C CA . GLU B 2 128 ? -11.274 -9.150 60.013 1.00 77.47 127 GLU B CA 1
ATOM 4498 C C . GLU B 2 128 ? -11.543 -7.745 60.531 1.00 75.85 127 GLU B C 1
ATOM 4499 O O . GLU B 2 128 ? -12.690 -7.451 60.886 1.00 70.46 127 GLU B O 1
ATOM 4505 N N . LYS B 2 129 ? -10.535 -6.866 60.560 1.00 70.34 128 LYS B N 1
ATOM 4506 C CA . LYS B 2 129 ? -10.747 -5.483 60.976 1.00 65.89 128 LYS B CA 1
ATOM 4507 C C . LYS B 2 129 ? -11.689 -4.763 60.017 1.00 69.33 128 LYS B C 1
ATOM 4508 O O . LYS B 2 129 ? -11.472 -4.745 58.803 1.00 70.28 128 LYS B O 1
ATOM 4514 N N . LYS B 2 130 ? -12.744 -4.169 60.573 1.00 75.17 129 LYS B N 1
ATOM 4515 C CA . LYS B 2 130 ? -13.760 -3.463 59.805 1.00 73.32 129 LYS B CA 1
ATOM 4516 C C . LYS B 2 130 ? -13.471 -1.959 59.823 1.00 84.13 129 LYS B C 1
ATOM 4517 O O . LYS B 2 130 ? -13.138 -1.394 60.871 1.00 98.45 129 LYS B O 1
ATOM 4523 N N . ILE B 2 131 ? -13.598 -1.313 58.645 1.00 81.84 130 ILE B N 1
ATOM 4524 C CA . ILE B 2 131 ? -13.312 0.112 58.451 1.00 71.44 130 ILE B CA 1
ATOM 4525 C C . ILE B 2 131 ? -14.474 0.928 58.990 1.00 75.10 130 ILE B C 1
ATOM 4526 O O . ILE B 2 131 ? -15.639 0.555 58.795 1.00 77.00 130 ILE B O 1
ATOM 4531 N N . ILE B 2 132 ? -14.178 2.052 59.662 1.00 77.81 131 ILE B N 1
ATOM 4532 C CA . ILE B 2 132 ? -15.201 2.959 60.194 1.00 79.37 131 ILE B CA 1
ATOM 4533 C C . ILE B 2 132 ? -15.187 4.290 59.481 1.00 76.69 131 ILE B C 1
ATOM 4534 O O . ILE B 2 132 ? -16.230 4.809 59.076 1.00 80.62 131 ILE B O 1
ATOM 4539 N N . LYS B 2 133 ? -14.004 4.870 59.328 1.00 82.24 132 LYS B N 1
ATOM 4540 C CA . LYS B 2 133 ? -13.838 5.992 58.435 1.00 85.31 132 LYS B CA 1
ATOM 4541 C C . LYS B 2 133 ? -12.893 5.571 57.328 1.00 90.07 132 LYS B C 1
ATOM 4542 O O . LYS B 2 133 ? -11.817 5.003 57.582 1.00 67.03 132 LYS B O 1
ATOM 4548 N N . ALA B 2 134 ? -13.325 5.844 56.113 1.00 83.62 133 ALA B N 1
ATOM 4549 C CA . ALA B 2 134 ? -12.615 5.602 54.883 1.00 86.71 133 ALA B CA 1
ATOM 4550 C C . ALA B 2 134 ? -11.680 6.778 54.607 1.00 94.86 133 ALA B C 1
ATOM 4551 O O . ALA B 2 134 ? -11.908 7.897 55.088 1.00 99.00 133 ALA B O 1
ATOM 4553 N N . PRO B 2 135 ? -10.598 6.547 53.879 1.00 91.16 134 PRO B N 1
ATOM 4554 C CA . PRO B 2 135 ? -9.727 7.658 53.498 1.00 86.31 134 PRO B CA 1
ATOM 4555 C C . PRO B 2 135 ? -10.392 8.600 52.502 1.00 84.97 134 PRO B C 1
ATOM 4556 O O . PRO B 2 135 ? -11.359 8.266 51.812 1.00 82.52 134 PRO B O 1
ATOM 4560 N N . THR B 2 136 ? -9.831 9.804 52.446 1.00 82.50 135 THR B N 1
ATOM 4561 C CA . THR B 2 136 ? -10.337 10.898 51.639 1.00 89.06 135 THR B CA 1
ATOM 4562 C C . THR B 2 136 ? -9.562 11.047 50.338 1.00 88.74 135 THR B C 1
ATOM 4563 O O . THR B 2 136 ? -9.998 11.789 49.452 1.00 97.75 135 THR B O 1
ATOM 4567 N N . ILE B 2 137 ? -8.450 10.324 50.208 1.00 90.18 136 ILE B N 1
ATOM 4568 C CA . ILE B 2 137 ? -7.441 10.453 49.160 1.00 71.65 136 ILE B CA 1
ATOM 4569 C C . ILE B 2 137 ? -8.038 10.480 47.759 1.00 70.74 136 ILE B C 1
ATOM 4570 O O . ILE B 2 137 ? -9.052 9.827 47.474 1.00 70.33 136 ILE B O 1
ATOM 4575 N N . SER B 2 138 ? -7.403 11.241 46.876 1.00 76.69 137 SER B N 1
ATOM 4576 C CA . SER B 2 138 ? -7.724 11.238 45.461 1.00 65.86 137 SER B CA 1
ATOM 4577 C C . SER B 2 138 ? -6.809 10.259 44.746 1.00 69.66 137 SER B C 1
ATOM 4578 O O . SER B 2 138 ? -5.748 9.891 45.251 1.00 77.56 137 SER B O 1
ATOM 4581 N N . ALA B 2 139 ? -7.216 9.852 43.548 1.00 63.32 138 ALA B N 1
ATOM 4582 C CA . ALA B 2 139 ? -6.387 8.936 42.777 1.00 60.20 138 ALA B CA 1
ATOM 4583 C C . ALA B 2 139 ? -5.029 9.550 42.473 1.00 59.02 138 ALA B C 1
ATOM 4584 O O . ALA B 2 139 ? -4.002 8.879 42.585 1.00 57.58 138 ALA B O 1
ATOM 4586 N N . GLU B 2 140 ? -5.010 10.819 42.050 1.00 52.06 139 GLU B N 1
ATOM 4587 C CA . GLU B 2 140 ? -3.747 11.525 41.825 1.00 54.03 139 GLU B CA 1
ATOM 4588 C C . GLU B 2 140 ? -2.869 11.509 43.069 1.00 60.54 139 GLU B C 1
ATOM 4589 O O . GLU B 2 140 ? -1.691 11.142 43.004 1.00 74.66 139 GLU B O 1
ATOM 4595 N N . ASP B 2 141 ? -3.437 11.859 44.223 1.00 59.03 140 ASP B N 1
ATOM 4596 C CA . ASP B 2 141 ? -2.641 11.951 45.442 1.00 64.20 140 ASP B CA 1
ATOM 4597 C C . ASP B 2 141 ? -2.058 10.604 45.844 1.00 56.64 140 ASP B C 1
ATOM 4598 O O . ASP B 2 141 ? -0.900 10.536 46.262 1.00 57.84 140 ASP B O 1
ATOM 4603 N N . LEU B 2 142 ? -2.838 9.526 45.739 1.00 52.11 141 LEU B N 1
ATOM 4604 C CA . LEU B 2 142 ? -2.316 8.201 46.071 1.00 52.24 141 LEU B CA 1
ATOM 4605 C C . LEU B 2 142 ? -1.099 7.873 45.221 1.00 57.71 141 LEU B C 1
ATOM 4606 O O . LEU B 2 142 ? -0.103 7.332 45.721 1.00 62.35 141 LEU B O 1
ATOM 4611 N N . ILE B 2 143 ? -1.175 8.166 43.925 1.00 51.00 142 ILE B N 1
ATOM 4612 C CA . ILE B 2 143 ? -0.016 8.009 43.056 1.00 49.41 142 ILE B CA 1
ATOM 4613 C C . ILE B 2 143 ? 1.126 8.877 43.549 1.00 50.96 142 ILE B C 1
ATOM 4614 O O . ILE B 2 143 ? 2.295 8.472 43.509 1.00 57.21 142 ILE B O 1
ATOM 4619 N N . ARG B 2 144 ? 0.807 10.065 43.969 1.00 52.91 143 ARG B N 1
ATOM 4620 C CA . ARG B 2 144 ? 1.803 10.945 44.462 1.00 57.36 143 ARG B CA 1
ATOM 4621 C C . ARG B 2 144 ? 2.431 10.425 45.720 1.00 60.65 143 ARG B C 1
ATOM 4622 O O . ARG B 2 144 ? 3.619 10.466 45.894 1.00 60.10 143 ARG B O 1
ATOM 4630 N N . TRP B 2 145 ? 1.606 9.915 46.605 1.00 60.43 144 TRP B N 1
ATOM 4631 C CA . TRP B 2 145 ? 2.048 9.426 47.903 1.00 54.54 144 TRP B CA 1
ATOM 4632 C C . TRP B 2 145 ? 2.711 8.071 47.787 1.00 52.24 144 TRP B C 1
ATOM 4633 O O . TRP B 2 145 ? 3.645 7.784 48.542 1.00 48.13 144 TRP B O 1
ATOM 4644 N N . TYR B 2 146 ? 2.274 7.252 46.827 1.00 55.37 145 TYR B N 1
ATOM 4645 C CA . TYR B 2 146 ? 3.017 6.043 46.512 1.00 48.53 145 TYR B CA 1
ATOM 4646 C C . TYR B 2 146 ? 4.456 6.394 46.169 1.00 46.89 145 TYR B C 1
ATOM 4647 O O . TYR B 2 146 ? 5.392 5.870 46.779 1.00 42.63 145 TYR B O 1
ATOM 4656 N N . ASN B 2 147 ? 4.648 7.321 45.217 1.00 47.59 146 ASN B N 1
ATOM 4657 C CA . ASN B 2 147 ? 5.983 7.635 44.702 1.00 48.11 146 ASN B CA 1
ATOM 4658 C C . ASN B 2 147 ? 6.897 8.163 45.792 1.00 49.65 146 ASN B C 1
ATOM 4659 O O . ASN B 2 147 ? 8.086 7.834 45.835 1.00 55.93 146 ASN B O 1
ATOM 4664 N N . LEU B 2 148 ? 6.369 8.989 46.678 1.00 50.53 147 LEU B N 1
ATOM 4665 C CA . LEU B 2 148 ? 7.204 9.473 47.762 1.00 50.65 147 LEU B CA 1
ATOM 4666 C C . LEU B 2 148 ? 7.564 8.345 48.712 1.00 47.72 147 LEU B C 1
ATOM 4667 O O . LEU B 2 148 ? 8.670 8.317 49.251 1.00 49.76 147 LEU B O 1
ATOM 4672 N N . SER B 2 149 ? 6.651 7.394 48.906 1.00 49.20 148 SER B N 1
ATOM 4673 C CA . SER B 2 149 ? 6.935 6.260 49.772 1.00 46.75 148 SER B CA 1
ATOM 4674 C C . SER B 2 149 ? 7.942 5.308 49.142 1.00 50.36 148 SER B C 1
ATOM 4675 O O . SER B 2 149 ? 8.763 4.725 49.853 1.00 55.14 148 SER B O 1
ATOM 4678 N N . LEU B 2 150 ? 7.905 5.152 47.809 1.00 52.98 149 LEU B N 1
ATOM 4679 C CA . LEU B 2 150 ? 8.875 4.316 47.109 1.00 47.42 149 LEU B CA 1
ATOM 4680 C C . LEU B 2 150 ? 10.254 4.947 47.160 1.00 53.49 149 LEU B C 1
ATOM 4681 O O . LEU B 2 150 ? 11.259 4.256 47.388 1.00 46.83 149 LEU B O 1
ATOM 4686 N N . LEU B 2 151 ? 10.311 6.262 46.929 1.00 44.67 150 LEU B N 1
ATOM 4687 C CA . LEU B 2 151 ? 11.550 7.008 47.091 1.00 46.33 150 LEU B CA 1
ATOM 4688 C C . LEU B 2 151 ? 12.132 6.840 48.501 1.00 54.22 150 LEU B C 1
ATOM 4689 O O . LEU B 2 151 ? 13.334 6.595 48.663 1.00 55.89 150 LEU B O 1
ATOM 4694 N N . GLN B 2 152 ? 11.303 6.986 49.539 1.00 58.31 151 GLN B N 1
ATOM 4695 C CA . GLN B 2 152 ? 11.802 6.802 50.904 1.00 56.99 151 GLN B CA 1
ATOM 4696 C C . GLN B 2 152 ? 12.336 5.390 51.107 1.00 62.40 151 GLN B C 1
ATOM 4697 O O . GLN B 2 152 ? 13.397 5.204 51.721 1.00 64.70 151 GLN B O 1
ATOM 4703 N N . THR B 2 153 ? 11.601 4.384 50.599 1.00 58.14 152 THR B N 1
ATOM 4704 C CA . THR B 2 153 ? 11.983 2.984 50.739 1.00 50.50 152 THR B CA 1
ATOM 4705 C C . THR B 2 153 ? 13.347 2.734 50.135 1.00 55.24 152 THR B C 1
ATOM 4706 O O . THR B 2 153 ? 14.128 1.938 50.664 1.00 62.32 152 THR B O 1
ATOM 4710 N N . LEU B 2 154 ? 13.667 3.430 49.049 1.00 51.65 153 LEU B N 1
ATOM 4711 C CA . LEU B 2 154 ? 14.962 3.226 48.426 1.00 52.71 153 LEU B CA 1
ATOM 4712 C C . LEU B 2 154 ? 16.061 4.011 49.135 1.00 52.92 153 LEU B C 1
ATOM 4713 O O . LEU B 2 154 ? 17.206 3.552 49.182 1.00 58.59 153 LEU B O 1
ATOM 4718 N N . LEU B 2 155 ? 15.744 5.190 49.677 1.00 50.52 154 LEU B N 1
ATOM 4719 C CA . LEU B 2 155 ? 16.741 5.990 50.382 1.00 62.95 154 LEU B CA 1
ATOM 4720 C C . LEU B 2 155 ? 17.159 5.370 51.712 1.00 70.26 154 LEU B C 1
ATOM 4721 O O . LEU B 2 155 ? 18.228 5.701 52.240 1.00 59.71 154 LEU B O 1
ATOM 4726 N N . PHE B 2 156 ? 16.360 4.451 52.242 1.00 75.45 155 PHE B N 1
ATOM 4727 C CA . PHE B 2 156 ? 16.731 3.728 53.447 1.00 69.40 155 PHE B CA 1
ATOM 4728 C C . PHE B 2 156 ? 17.964 2.847 53.227 1.00 63.42 155 PHE B C 1
ATOM 4729 O O . PHE B 2 156 ? 18.630 2.464 54.192 1.00 79.62 155 PHE B O 1
ATOM 4737 N N . LYS B 2 157 ? 18.306 2.535 51.981 1.00 58.81 156 LYS B N 1
ATOM 4738 C CA . LYS B 2 157 ? 19.515 1.783 51.678 1.00 57.00 156 LYS B CA 1
ATOM 4739 C C . LYS B 2 157 ? 20.667 2.691 51.266 1.00 62.93 156 LYS B C 1
ATOM 4740 O O . LYS B 2 157 ? 21.682 2.200 50.757 1.00 66.20 156 LYS B O 1
ATOM 4746 N N . ALA B 2 158 ? 20.562 3.994 51.523 1.00 61.10 157 ALA B N 1
ATOM 4747 C CA . ALA B 2 158 ? 21.572 4.943 51.066 1.00 58.10 157 ALA B CA 1
ATOM 4748 C C . ALA B 2 158 ? 22.738 5.022 52.042 1.00 64.70 157 ALA B C 1
ATOM 4749 O O . ALA B 2 158 ? 22.553 5.140 53.260 1.00 66.99 157 ALA B O 1
ATOM 4751 N N . TYR B 2 159 ? 23.937 4.896 51.493 1.00 66.20 158 TYR B N 1
ATOM 4752 C CA . TYR B 2 159 ? 25.155 5.214 52.218 1.00 65.56 158 TYR B CA 1
ATOM 4753 C C . TYR B 2 159 ? 25.264 6.718 52.415 1.00 63.22 158 TYR B C 1
ATOM 4754 O O . TYR B 2 159 ? 25.585 7.197 53.511 1.00 68.20 158 TYR B O 1
ATOM 4763 N N . LYS B 2 160 ? 24.960 7.476 51.366 1.00 65.31 159 LYS B N 1
ATOM 4764 C CA . LYS B 2 160 ? 25.096 8.918 51.348 1.00 60.87 159 LYS B CA 1
ATOM 4765 C C . LYS B 2 160 ? 23.967 9.522 50.519 1.00 58.53 159 LYS B C 1
ATOM 4766 O O . LYS B 2 160 ? 23.557 8.961 49.497 1.00 61.68 159 LYS B O 1
ATOM 4772 N N . LEU B 2 161 ? 23.473 10.669 50.981 1.00 50.22 160 LEU B N 1
ATOM 4773 C CA . LEU B 2 161 ? 22.387 11.417 50.356 1.00 48.43 160 LEU B CA 1
ATOM 4774 C C . LEU B 2 161 ? 22.856 12.864 50.159 1.00 52.07 160 LEU B C 1
ATOM 4775 O O . LEU B 2 161 ? 22.784 13.697 51.073 1.00 57.89 160 LEU B O 1
ATOM 4780 N N . THR B 2 162 ? 23.347 13.165 48.966 1.00 54.45 161 THR B N 1
ATOM 4781 C CA . THR B 2 162 ? 23.779 14.521 48.652 1.00 54.82 161 THR B CA 1
ATOM 4782 C C . THR B 2 162 ? 22.588 15.354 48.198 1.00 51.21 161 THR B C 1
ATOM 4783 O O . THR B 2 162 ? 21.951 15.035 47.194 1.00 61.63 161 THR B O 1
ATOM 4787 N N . VAL B 2 163 ? 22.286 16.409 48.942 1.00 49.84 162 VAL B N 1
ATOM 4788 C CA . VAL B 2 163 ? 21.190 17.330 48.666 1.00 47.59 162 VAL B CA 1
ATOM 4789 C C . VAL B 2 163 ? 21.800 18.602 48.113 1.00 50.09 162 VAL B C 1
ATOM 4790 O O . VAL B 2 163 ? 22.679 19.181 48.749 1.00 48.16 162 VAL B O 1
ATOM 4794 N N . TYR B 2 164 ? 21.338 19.054 46.951 1.00 56.92 163 TYR B N 1
ATOM 4795 C CA . TYR B 2 164 ? 21.832 20.312 46.417 1.00 61.42 163 TYR B CA 1
ATOM 4796 C C . TYR B 2 164 ? 20.806 21.414 46.645 1.00 72.94 163 TYR B C 1
ATOM 4797 O O . TYR B 2 164 ? 19.593 21.196 46.538 1.00 73.33 163 TYR B O 1
ATOM 4806 N N . VAL B 2 165 ? 21.341 22.610 46.936 1.00 90.60 164 VAL B N 1
ATOM 4807 C CA . VAL B 2 165 ? 20.624 23.738 47.523 1.00 94.98 164 VAL B CA 1
ATOM 4808 C C . VAL B 2 165 ? 20.105 24.641 46.410 1.00 112.01 164 VAL B C 1
ATOM 4809 O O . VAL B 2 165 ? 20.829 24.966 45.461 1.00 124.47 164 VAL B O 1
ATOM 4813 N N . SER B 2 166 ? 18.817 24.940 46.442 1.00 106.79 165 SER B N 1
ATOM 4814 C CA . SER B 2 166 ? 18.337 26.075 45.654 1.00 112.73 165 SER B CA 1
ATOM 4815 C C . SER B 2 166 ? 18.289 27.330 46.516 1.00 120.90 165 SER B C 1
ATOM 4816 O O . SER B 2 166 ? 19.126 28.234 46.402 1.00 136.87 165 SER B O 1
ATOM 4819 N N . SER B 2 167 ? 17.296 27.377 47.393 1.00 107.83 166 SER B N 1
ATOM 4820 C CA . SER B 2 167 ? 16.832 28.608 48.003 1.00 112.65 166 SER B CA 1
ATOM 4821 C C . SER B 2 167 ? 17.119 28.622 49.491 1.00 99.94 166 SER B C 1
ATOM 4822 O O . SER B 2 167 ? 17.933 29.446 49.978 1.00 95.02 166 SER B O 1
ATOM 4825 N N . ASN B 2 168 ? 16.417 27.739 50.202 1.00 91.75 167 ASN B N 1
ATOM 4826 C CA . ASN B 2 168 ? 16.221 27.690 51.645 1.00 106.12 167 ASN B CA 1
ATOM 4827 C C . ASN B 2 168 ? 17.256 26.810 52.345 1.00 98.99 167 ASN B C 1
ATOM 4828 O O . ASN B 2 168 ? 16.903 25.878 53.080 1.00 86.16 167 ASN B O 1
ATOM 4833 N N . TRP B 2 169 ? 18.548 27.000 52.057 1.00 83.84 168 TRP B N 1
ATOM 4834 C CA . TRP B 2 169 ? 19.524 26.103 52.671 1.00 81.13 168 TRP B CA 1
ATOM 4835 C C . TRP B 2 169 ? 19.521 26.302 54.177 1.00 83.08 168 TRP B C 1
ATOM 4836 O O . TRP B 2 169 ? 19.381 25.340 54.938 1.00 82.18 168 TRP B O 1
ATOM 4847 N N . LYS B 2 170 ? 19.540 27.560 54.611 1.00 86.28 169 LYS B N 1
ATOM 4848 C CA . LYS B 2 170 ? 19.492 27.862 56.029 1.00 87.67 169 LYS B CA 1
ATOM 4849 C C . LYS B 2 170 ? 18.234 27.292 56.681 1.00 80.86 169 LYS B C 1
ATOM 4850 O O . LYS B 2 170 ? 18.213 27.091 57.899 1.00 102.07 169 LYS B O 1
ATOM 4854 N N . GLU B 2 171 ? 17.198 26.995 55.900 1.00 76.39 170 GLU B N 1
ATOM 4855 C CA . GLU B 2 171 ? 16.011 26.355 56.444 1.00 79.64 170 GLU B CA 1
ATOM 4856 C C . GLU B 2 171 ? 16.145 24.839 56.461 1.00 76.24 170 GLU B C 1
ATOM 4857 O O . GLU B 2 171 ? 15.495 24.166 57.269 1.00 72.10 170 GLU B O 1
ATOM 4863 N N . ILE B 2 172 ? 17.014 24.296 55.611 1.00 74.23 171 ILE B N 1
ATOM 4864 C CA . ILE B 2 172 ? 17.230 22.853 55.571 1.00 69.87 171 ILE B CA 1
ATOM 4865 C C . ILE B 2 172 ? 18.002 22.385 56.796 1.00 72.58 171 ILE B C 1
ATOM 4866 O O . ILE B 2 172 ? 17.557 21.486 57.521 1.00 79.59 171 ILE B O 1
ATOM 4871 N N . ILE B 2 173 ? 19.193 22.964 57.017 1.00 66.53 172 ILE B N 1
ATOM 4872 C CA . ILE B 2 173 ? 20.021 22.591 58.162 1.00 72.02 172 ILE B CA 1
ATOM 4873 C C . ILE B 2 173 ? 19.235 22.698 59.457 1.00 78.23 172 ILE B C 1
ATOM 4874 O O . ILE B 2 173 ? 19.342 21.828 60.332 1.00 86.77 172 ILE B O 1
ATOM 4879 N N . ARG B 2 174 ? 18.464 23.781 59.619 1.00 67.00 173 ARG B N 1
ATOM 4880 C CA . ARG B 2 174 ? 17.618 23.901 60.796 1.00 70.16 173 ARG B CA 1
ATOM 4881 C C . ARG B 2 174 ? 16.863 22.608 61.038 1.00 74.45 173 ARG B C 1
ATOM 4882 O O . ARG B 2 174 ? 17.025 21.971 62.084 1.00 87.23 173 ARG B O 1
ATOM 4890 N N . ARG B 2 175 ? 16.062 22.185 60.061 1.00 74.14 174 ARG B N 1
ATOM 4891 C CA . ARG B 2 175 ? 15.359 20.917 60.209 1.00 75.32 174 ARG B CA 1
ATOM 4892 C C . ARG B 2 175 ? 16.339 19.769 60.413 1.00 71.02 174 ARG B C 1
ATOM 4893 O O . ARG B 2 175 ? 16.115 18.901 61.257 1.00 71.21 174 ARG B O 1
ATOM 4901 N N . ALA B 2 176 ? 17.426 19.728 59.638 1.00 64.21 175 ALA B N 1
ATOM 4902 C CA . ALA B 2 176 ? 18.374 18.630 59.803 1.00 68.77 175 ALA B CA 1
ATOM 4903 C C . ALA B 2 176 ? 18.934 18.605 61.221 1.00 71.75 175 ALA B C 1
ATOM 4904 O O . ALA B 2 176 ? 19.108 17.532 61.811 1.00 74.61 175 ALA B O 1
ATOM 4906 N N . LYS B 2 177 ? 19.228 19.779 61.780 1.00 63.98 176 LYS B N 1
ATOM 4907 C CA . LYS B 2 177 ? 19.664 19.857 63.168 1.00 66.36 176 LYS B CA 1
ATOM 4908 C C . LYS B 2 177 ? 18.553 19.454 64.134 1.00 66.73 176 LYS B C 1
ATOM 4909 O O . LYS B 2 177 ? 18.790 18.677 65.068 1.00 78.33 176 LYS B O 1
ATOM 4915 N N . TRP B 2 178 ? 17.342 19.997 63.962 1.00 62.80 177 TRP B N 1
ATOM 4916 C CA . TRP B 2 178 ? 16.237 19.574 64.826 1.00 70.25 177 TRP B CA 1
ATOM 4917 C C . TRP B 2 178 ? 15.945 18.084 64.681 1.00 70.21 177 TRP B C 1
ATOM 4918 O O . TRP B 2 178 ? 15.310 17.498 65.563 1.00 87.08 177 TRP B O 1
ATOM 4929 N N . LEU B 2 179 ? 16.410 17.450 63.608 1.00 65.64 178 LEU B N 1
ATOM 4930 C CA . LEU B 2 179 ? 16.232 16.017 63.435 1.00 71.27 178 LEU B CA 1
ATOM 4931 C C . LEU B 2 179 ? 17.487 15.224 63.767 1.00 73.01 178 LEU B C 1
ATOM 4932 O O . LEU B 2 179 ? 17.450 13.987 63.728 1.00 70.52 178 LEU B O 1
ATOM 4937 N N . GLY B 2 180 ? 18.599 15.907 64.039 1.00 67.16 179 GLY B N 1
ATOM 4938 C CA . GLY B 2 180 ? 19.788 15.244 64.523 1.00 65.21 179 GLY B CA 1
ATOM 4939 C C . GLY B 2 180 ? 20.543 14.521 63.448 1.00 61.29 179 GLY B C 1
ATOM 4940 O O . GLY B 2 180 ? 21.240 13.545 63.730 1.00 63.43 179 GLY B O 1
ATOM 4941 N N . LEU B 2 181 ? 20.424 14.972 62.215 1.00 60.42 180 LEU B N 1
ATOM 4942 C CA . LEU B 2 181 ? 21.022 14.236 61.124 1.00 63.30 180 LEU B CA 1
ATOM 4943 C C . LEU B 2 181 ? 22.528 14.436 61.130 1.00 52.55 180 LEU B C 1
ATOM 4944 O O . LEU B 2 181 ? 23.050 15.383 61.720 1.00 60.26 180 LEU B O 1
ATOM 4949 N N . MET B 2 182 ? 23.216 13.510 60.477 1.00 47.71 181 MET B N 1
ATOM 4950 C CA . MET B 2 182 ? 24.660 13.538 60.287 1.00 51.00 181 MET B CA 1
ATOM 4951 C C . MET B 2 182 ? 24.936 14.035 58.881 1.00 53.59 181 MET B C 1
ATOM 4952 O O . MET B 2 182 ? 24.348 13.535 57.918 1.00 68.71 181 MET B O 1
ATOM 4957 N N . TYR B 2 183 ? 25.821 15.008 58.752 1.00 52.65 182 TYR B N 1
ATOM 4958 C CA . TYR B 2 183 ? 25.974 15.644 57.454 1.00 59.00 182 TYR B CA 1
ATOM 4959 C C . TYR B 2 183 ? 27.315 16.352 57.403 1.00 65.62 182 TYR B C 1
ATOM 4960 O O . TYR B 2 183 ? 27.937 16.631 58.433 1.00 88.47 182 TYR B O 1
ATOM 4969 N N . PHE B 2 184 ? 27.741 16.646 56.179 1.00 56.60 183 PHE B N 1
ATOM 4970 C CA . PHE B 2 184 ? 28.846 17.550 55.913 1.00 50.84 183 PHE B CA 1
ATOM 4971 C C . PHE B 2 184 ? 28.377 18.561 54.882 1.00 54.31 183 PHE B C 1
ATOM 4972 O O . PHE B 2 184 ? 27.800 18.180 53.862 1.00 64.25 183 PHE B O 1
ATOM 4980 N N . ALA B 2 185 ? 28.572 19.841 55.162 1.00 68.96 184 ALA B N 1
ATOM 4981 C CA . ALA B 2 185 ? 28.286 20.857 54.166 1.00 67.76 184 ALA B CA 1
ATOM 4982 C C . ALA B 2 185 ? 29.532 21.145 53.339 1.00 72.70 184 ALA B C 1
ATOM 4983 O O . ALA B 2 185 ? 30.668 21.022 53.815 1.00 70.80 184 ALA B O 1
ATOM 4985 N N . TYR B 2 186 ? 29.297 21.551 52.092 1.00 76.35 185 TYR B N 1
ATOM 4986 C CA . TYR B 2 186 ? 30.343 21.869 51.134 1.00 71.46 185 TYR B CA 1
ATOM 4987 C C . TYR B 2 186 ? 29.900 23.043 50.271 1.00 84.02 185 TYR B C 1
ATOM 4988 O O . TYR B 2 186 ? 28.748 23.487 50.329 1.00 66.98 185 TYR B O 1
ATOM 4997 N N . ASP B 2 187 ? 30.840 23.555 49.462 1.00 88.38 186 ASP B N 1
ATOM 4998 C CA . ASP B 2 187 ? 30.628 24.815 48.763 1.00 97.54 186 ASP B CA 1
ATOM 4999 C C . ASP B 2 187 ? 31.008 24.813 47.290 1.00 109.08 186 ASP B C 1
ATOM 5000 O O . ASP B 2 187 ? 30.649 25.776 46.598 1.00 131.97 186 ASP B O 1
ATOM 5005 N N . LYS B 2 188 ? 31.730 23.790 46.782 1.00 95.72 187 LYS B N 1
ATOM 5006 C CA . LYS B 2 188 ? 32.107 23.847 45.366 1.00 101.69 187 LYS B CA 1
ATOM 5007 C C . LYS B 2 188 ? 30.831 24.077 44.553 1.00 104.24 187 LYS B C 1
ATOM 5008 O O . LYS B 2 188 ? 30.694 25.151 43.957 1.00 124.76 187 LYS B O 1
ATOM 5010 N N . PRO B 2 189 ? 29.856 23.143 44.516 1.00 111.09 188 PRO B N 1
ATOM 5011 C CA . PRO B 2 189 ? 28.454 23.595 44.540 1.00 94.17 188 PRO B CA 1
ATOM 5012 C C . PRO B 2 189 ? 27.885 23.523 45.961 1.00 93.41 188 PRO B C 1
ATOM 5013 O O . PRO B 2 189 ? 28.157 22.556 46.692 1.00 76.48 188 PRO B O 1
ATOM 5017 N N . LEU B 2 190 ? 27.117 24.523 46.395 1.00 83.52 189 LEU B N 1
ATOM 5018 C CA . LEU B 2 190 ? 26.584 24.456 47.751 1.00 77.67 189 LEU B CA 1
ATOM 5019 C C . LEU B 2 190 ? 25.637 23.260 47.881 1.00 73.80 189 LEU B C 1
ATOM 5020 O O . LEU B 2 190 ? 24.617 23.175 47.187 1.00 74.97 189 LEU B O 1
ATOM 5025 N N . ARG B 2 191 ? 25.999 22.329 48.762 1.00 69.13 190 ARG B N 1
ATOM 5026 C CA . ARG B 2 191 ? 25.321 21.052 48.898 1.00 65.57 190 ARG B CA 1
ATOM 5027 C C . ARG B 2 191 ? 25.507 20.519 50.317 1.00 64.88 190 ARG B C 1
ATOM 5028 O O . ARG B 2 191 ? 26.512 20.794 50.974 1.00 63.57 190 ARG B O 1
ATOM 5036 N N . PHE B 2 192 ? 24.573 19.675 50.755 1.00 59.34 191 PHE B N 1
ATOM 5037 C CA . PHE B 2 192 ? 24.701 18.963 52.019 1.00 53.94 191 PHE B CA 1
ATOM 5038 C C . PHE B 2 192 ? 24.824 17.493 51.719 1.00 49.84 191 PHE B C 1
ATOM 5039 O O . PHE B 2 192 ? 24.003 16.943 50.987 1.00 57.86 191 PHE B O 1
ATOM 5047 N N . GLU B 2 193 ? 25.802 16.850 52.319 1.00 43.81 192 GLU B N 1
ATOM 5048 C CA . GLU B 2 193 ? 26.002 15.425 52.097 1.00 52.92 192 GLU B CA 1
ATOM 5049 C C . GLU B 2 193 ? 25.577 14.711 53.371 1.00 51.69 192 GLU B C 1
ATOM 5050 O O . GLU B 2 193 ? 26.377 14.506 54.280 1.00 62.30 192 GLU B O 1
ATOM 5056 N N . PHE B 2 194 ? 24.292 14.367 53.441 1.00 51.64 193 PHE B N 1
ATOM 5057 C CA . PHE B 2 194 ? 23.781 13.603 54.575 1.00 53.05 193 PHE B CA 1
ATOM 5058 C C . PHE B 2 194 ? 24.268 12.170 54.522 1.00 59.94 193 PHE B C 1
ATOM 5059 O O . PHE B 2 194 ? 24.248 11.534 53.466 1.00 64.97 193 PHE B O 1
ATOM 5067 N N . LEU B 2 195 ? 24.713 11.662 55.663 1.00 63.74 194 LEU B N 1
ATOM 5068 C CA . LEU B 2 195 ? 24.997 10.244 55.749 1.00 62.34 194 LEU B CA 1
ATOM 5069 C C . LEU B 2 195 ? 23.678 9.501 55.905 1.00 61.75 194 LEU B C 1
ATOM 5070 O O . LEU B 2 195 ? 22.759 9.975 56.583 1.00 57.54 194 LEU B O 1
ATOM 5075 N N . GLY B 2 196 ? 23.577 8.358 55.226 1.00 55.56 195 GLY B N 1
ATOM 5076 C CA . GLY B 2 196 ? 22.342 7.629 55.105 1.00 60.46 195 GLY B CA 1
ATOM 5077 C C . GLY B 2 196 ? 22.254 6.510 56.110 1.00 67.89 195 GLY B C 1
ATOM 5078 O O . GLY B 2 196 ? 23.228 6.180 56.784 1.00 75.65 195 GLY B O 1
ATOM 5079 N N . PRO B 2 197 ? 21.079 5.893 56.226 1.00 78.08 196 PRO B N 1
ATOM 5080 C CA . PRO B 2 197 ? 20.898 4.833 57.234 1.00 81.01 196 PRO B CA 1
ATOM 5081 C C . PRO B 2 197 ? 21.837 3.625 57.091 1.00 79.91 196 PRO B C 1
ATOM 5082 O O . PRO B 2 197 ? 21.923 2.832 58.034 1.00 79.32 196 PRO B O 1
ATOM 5086 N N . ALA B 2 198 ? 22.555 3.465 55.976 1.00 73.77 197 ALA B N 1
ATOM 5087 C CA . ALA B 2 198 ? 23.540 2.384 55.898 1.00 86.27 197 ALA B CA 1
ATOM 5088 C C . ALA B 2 198 ? 24.787 2.670 56.725 1.00 101.66 197 ALA B C 1
ATOM 5089 O O . ALA B 2 198 ? 25.489 1.728 57.112 1.00 139.90 197 ALA B O 1
ATOM 5091 N N . THR B 2 199 ? 25.090 3.948 56.974 1.00 113.89 198 THR B N 1
ATOM 5092 C CA . THR B 2 199 ? 26.145 4.325 57.913 1.00 105.07 198 THR B CA 1
ATOM 5093 C C . THR B 2 199 ? 25.927 3.668 59.265 1.00 94.92 198 THR B C 1
ATOM 5094 O O . THR B 2 199 ? 26.817 2.999 59.800 1.00 82.04 198 THR B O 1
ATOM 5098 N N . LEU B 2 200 ? 24.752 3.894 59.850 1.00 97.05 199 LEU B N 1
ATOM 5099 C CA . LEU B 2 200 ? 24.427 3.251 61.112 1.00 92.22 199 LEU B CA 1
ATOM 5100 C C . LEU B 2 200 ? 24.260 1.752 60.914 1.00 113.31 199 LEU B C 1
ATOM 5101 O O . LEU B 2 200 ? 23.781 1.275 59.882 1.00 117.82 199 LEU B O 1
ATOM 5106 N N . VAL B 2 201 ? 24.692 1.024 61.934 1.00 142.45 200 VAL B N 1
ATOM 5107 C CA . VAL B 2 201 ? 24.508 -0.414 62.040 1.00 129.10 200 VAL B CA 1
ATOM 5108 C C . VAL B 2 201 ? 23.504 -0.715 63.125 1.00 115.12 200 VAL B C 1
ATOM 5109 O O . VAL B 2 201 ? 23.039 -1.863 63.233 1.00 100.63 200 VAL B O 1
ATOM 5113 N N . LYS B 2 202 ? 23.144 0.303 63.908 1.00 120.96 201 LYS B N 1
ATOM 5114 C CA . LYS B 2 202 ? 22.507 0.138 65.197 1.00 117.59 201 LYS B CA 1
ATOM 5115 C C . LYS B 2 202 ? 21.059 0.605 65.144 1.00 115.39 201 LYS B C 1
ATOM 5116 O O . LYS B 2 202 ? 20.136 -0.220 65.247 1.00 125.57 201 LYS B O 1
ATOM 5122 N N . LEU B 2 203 ? 20.846 1.914 64.980 1.00 109.43 202 LEU B N 1
ATOM 5123 C CA . LEU B 2 203 ? 19.535 2.518 65.105 1.00 113.70 202 LEU B CA 1
ATOM 5124 C C . LEU B 2 203 ? 19.074 3.105 63.782 1.00 123.91 202 LEU B C 1
ATOM 5125 O O . LEU B 2 203 ? 18.388 4.128 63.758 1.00 108.99 202 LEU B O 1
ATOM 5130 N N . THR B 2 204 ? 19.476 2.459 62.678 1.00 118.79 203 THR B N 1
ATOM 5131 C CA . THR B 2 204 ? 19.029 2.832 61.340 1.00 97.47 203 THR B CA 1
ATOM 5132 C C . THR B 2 204 ? 17.537 3.112 61.330 1.00 89.59 203 THR B C 1
ATOM 5133 O O . THR B 2 204 ? 17.083 4.139 60.836 1.00 91.82 203 THR B O 1
ATOM 5137 N N . GLU B 2 205 ? 16.761 2.205 61.905 1.00 83.05 204 GLU B N 1
ATOM 5138 C CA . GLU B 2 205 ? 15.312 2.365 61.954 1.00 107.57 204 GLU B CA 1
ATOM 5139 C C . GLU B 2 205 ? 14.940 3.785 62.310 1.00 98.92 204 GLU B C 1
ATOM 5140 O O . GLU B 2 205 ? 14.401 4.521 61.470 1.00 91.08 204 GLU B O 1
ATOM 5146 N N . LYS B 2 206 ? 15.405 4.258 63.479 1.00 114.23 205 LYS B N 1
ATOM 5147 C CA . LYS B 2 206 ? 14.976 5.556 63.965 1.00 113.32 205 LYS B CA 1
ATOM 5148 C C . LYS B 2 206 ? 15.601 6.687 63.150 1.00 101.00 205 LYS B C 1
ATOM 5149 O O . LYS B 2 206 ? 14.993 7.759 63.009 1.00 87.61 205 LYS B O 1
ATOM 5155 N N . TYR B 2 207 ? 16.795 6.463 62.578 1.00 91.94 206 TYR B N 1
ATOM 5156 C CA . TYR B 2 207 ? 17.430 7.501 61.773 1.00 85.22 206 TYR B CA 1
ATOM 5157 C C . TYR B 2 207 ? 16.654 7.748 60.478 1.00 91.48 206 TYR B C 1
ATOM 5158 O O . TYR B 2 207 ? 16.164 8.860 60.237 1.00 84.63 206 TYR B O 1
ATOM 5167 N N . GLY B 2 208 ? 16.525 6.719 59.635 1.00 91.32 207 GLY B N 1
ATOM 5168 C CA . GLY B 2 208 ? 15.717 6.807 58.429 1.00 93.14 207 GLY B CA 1
ATOM 5169 C C . GLY B 2 208 ? 14.368 7.493 58.598 1.00 85.26 207 GLY B C 1
ATOM 5170 O O . GLY B 2 208 ? 13.982 8.314 57.760 1.00 87.52 207 GLY B O 1
ATOM 5171 N N . ARG B 2 209 ? 13.644 7.192 59.678 1.00 70.98 208 ARG B N 1
ATOM 5172 C CA . ARG B 2 209 ? 12.336 7.812 59.855 1.00 89.49 208 ARG B CA 1
ATOM 5173 C C . ARG B 2 209 ? 12.427 9.318 59.989 1.00 96.89 208 ARG B C 1
ATOM 5174 O O . ARG B 2 209 ? 11.417 9.999 59.794 1.00 98.09 208 ARG B O 1
ATOM 5182 N N . ASN B 2 210 ? 13.601 9.857 60.319 1.00 106.83 209 ASN B N 1
ATOM 5183 C CA . ASN B 2 210 ? 13.719 11.305 60.350 1.00 99.34 209 ASN B CA 1
ATOM 5184 C C . ASN B 2 210 ? 14.301 11.853 59.063 1.00 82.20 209 ASN B C 1
ATOM 5185 O O . ASN B 2 210 ? 13.807 12.858 58.553 1.00 73.92 209 ASN B O 1
ATOM 5190 N N . LEU B 2 211 ? 15.288 11.173 58.480 1.00 73.41 210 LEU B N 1
ATOM 5191 C CA . LEU B 2 211 ? 15.773 11.561 57.162 1.00 68.87 210 LEU B CA 1
ATOM 5192 C C . LEU B 2 211 ? 14.617 11.753 56.205 1.00 87.80 210 LEU B C 1
ATOM 5193 O O . LEU B 2 211 ? 14.605 12.704 55.417 1.00 96.03 210 LEU B O 1
ATOM 5198 N N . ALA B 2 212 ? 13.619 10.859 56.277 1.00 91.71 211 ALA B N 1
ATOM 5199 C CA . ALA B 2 212 ? 12.449 10.942 55.407 1.00 70.36 211 ALA B CA 1
ATOM 5200 C C . ALA B 2 212 ? 11.629 12.202 55.673 1.00 65.24 211 ALA B C 1
ATOM 5201 O O . ALA B 2 212 ? 11.026 12.766 54.747 1.00 80.98 211 ALA B O 1
ATOM 5203 N N . VAL B 2 213 ? 11.596 12.662 56.919 1.00 59.55 212 VAL B N 1
ATOM 5204 C CA . VAL B 2 213 ? 10.873 13.891 57.234 1.00 72.73 212 VAL B CA 1
ATOM 5205 C C . VAL B 2 213 ? 11.573 15.088 56.609 1.00 77.18 212 VAL B C 1
ATOM 5206 O O . VAL B 2 213 ? 10.965 16.148 56.380 1.00 80.78 212 VAL B O 1
ATOM 5210 N N . LEU B 2 214 ? 12.872 14.954 56.362 1.00 75.03 213 LEU B N 1
ATOM 5211 C CA . LEU B 2 214 ? 13.604 16.043 55.754 1.00 65.18 213 LEU B CA 1
ATOM 5212 C C . LEU B 2 214 ? 13.290 16.133 54.262 1.00 70.01 213 LEU B C 1
ATOM 5213 O O . LEU B 2 214 ? 13.159 17.238 53.722 1.00 74.39 213 LEU B O 1
ATOM 5218 N N . LEU B 2 215 ? 13.135 14.985 53.586 1.00 58.60 214 LEU B N 1
ATOM 5219 C CA . LEU B 2 215 ? 12.732 14.985 52.179 1.00 57.67 214 LEU B CA 1
ATOM 5220 C C . LEU B 2 215 ? 11.546 15.892 51.941 1.00 55.13 214 LEU B C 1
ATOM 5221 O O . LEU B 2 215 ? 11.525 16.666 50.982 1.00 59.97 214 LEU B O 1
ATOM 5226 N N . GLN B 2 216 ? 10.532 15.769 52.802 1.00 54.07 215 GLN B N 1
ATOM 5227 C CA . GLN B 2 216 ? 9.293 16.535 52.692 1.00 53.88 215 GLN B CA 1
ATOM 5228 C C . GLN B 2 216 ? 9.569 18.002 52.465 1.00 49.61 215 GLN B C 1
ATOM 5229 O O . GLN B 2 216 ? 8.950 18.635 51.603 1.00 58.28 215 GLN B O 1
ATOM 5235 N N . PHE B 2 217 ? 10.521 18.560 53.211 1.00 56.27 216 PHE B N 1
ATOM 5236 C CA . PHE B 2 217 ? 10.822 19.967 53.022 1.00 62.91 216 PHE B CA 1
ATOM 5237 C C . PHE B 2 217 ? 11.623 20.183 51.748 1.00 61.35 216 PHE B C 1
ATOM 5238 O O . PHE B 2 217 ? 11.334 21.114 50.990 1.00 70.60 216 PHE B O 1
ATOM 5246 N N . ILE B 2 218 ? 12.606 19.324 51.481 1.00 53.60 217 ILE B N 1
ATOM 5247 C CA . ILE B 2 218 ? 13.435 19.500 50.292 1.00 51.22 217 ILE B CA 1
ATOM 5248 C C . ILE B 2 218 ? 12.579 19.613 49.040 1.00 51.92 217 ILE B C 1
ATOM 5249 O O . ILE B 2 218 ? 12.713 20.567 48.265 1.00 59.25 217 ILE B O 1
ATOM 5254 N N . ILE B 2 219 ? 11.672 18.653 48.832 1.00 49.85 218 ILE B N 1
ATOM 5255 C CA . ILE B 2 219 ? 10.940 18.548 47.571 1.00 48.63 218 ILE B CA 1
ATOM 5256 C C . ILE B 2 219 ? 9.791 19.529 47.466 1.00 60.19 218 ILE B C 1
ATOM 5257 O O . ILE B 2 219 ? 9.171 19.634 46.399 1.00 80.61 218 ILE B O 1
ATOM 5262 N N . SER B 2 220 ? 9.490 20.247 48.544 1.00 63.54 219 SER B N 1
ATOM 5263 C CA . SER B 2 220 ? 8.562 21.373 48.528 1.00 70.87 219 SER B CA 1
ATOM 5264 C C . SER B 2 220 ? 9.180 22.621 47.907 1.00 65.90 219 SER B C 1
ATOM 5265 O O . SER B 2 220 ? 8.444 23.538 47.515 1.00 59.27 219 SER B O 1
ATOM 5268 N N . SER B 2 221 ? 10.510 22.718 47.948 1.00 60.42 220 SER B N 1
ATOM 5269 C CA . SER B 2 221 ? 11.278 23.773 47.311 1.00 74.35 220 SER B CA 1
ATOM 5270 C C . SER B 2 221 ? 10.916 23.886 45.833 1.00 81.41 220 SER B C 1
ATOM 5271 O O . SER B 2 221 ? 10.430 22.939 45.203 1.00 77.59 220 SER B O 1
ATOM 5274 N N . GLN B 2 222 ? 11.199 25.062 45.265 1.00 85.12 221 GLN B N 1
ATOM 5275 C CA . GLN B 2 222 ? 10.952 25.249 43.839 1.00 93.16 221 GLN B CA 1
ATOM 5276 C C . GLN B 2 222 ? 11.960 24.472 42.991 1.00 89.89 221 GLN B C 1
ATOM 5277 O O . GLN B 2 222 ? 11.581 23.871 41.975 1.00 79.78 221 GLN B O 1
ATOM 5283 N N . ASN B 2 223 ? 13.232 24.432 43.411 1.00 78.25 222 ASN B N 1
ATOM 5284 C CA . ASN B 2 223 ? 14.293 23.723 42.694 1.00 71.13 222 ASN B CA 1
ATOM 5285 C C . ASN B 2 223 ? 15.055 22.818 43.649 1.00 66.07 222 ASN B C 1
ATOM 5286 O O . ASN B 2 223 ? 15.668 23.302 44.601 1.00 89.67 222 ASN B O 1
ATOM 5291 N N . TRP B 2 224 ? 15.064 21.514 43.382 1.00 55.16 223 TRP B N 1
ATOM 5292 C CA . TRP B 2 224 ? 15.796 20.593 44.242 1.00 49.57 223 TRP B CA 1
ATOM 5293 C C . TRP B 2 224 ? 16.420 19.489 43.412 1.00 49.68 223 TRP B C 1
ATOM 5294 O O . TRP B 2 224 ? 15.931 19.145 42.334 1.00 54.18 223 TRP B O 1
ATOM 5305 N N . LYS B 2 225 ? 17.509 18.941 43.932 1.00 47.52 224 LYS B N 1
ATOM 5306 C CA . LYS B 2 225 ? 18.230 17.855 43.289 1.00 42.92 224 LYS B CA 1
ATOM 5307 C C . LYS B 2 225 ? 18.832 16.992 44.381 1.00 47.53 224 LYS B C 1
ATOM 5308 O O . LYS B 2 225 ? 19.388 17.533 45.340 1.00 49.90 224 LYS B O 1
ATOM 5314 N N . ILE B 2 226 ? 18.693 15.672 44.281 1.00 47.81 225 ILE B N 1
ATOM 5315 C CA . ILE B 2 226 ? 19.331 14.775 45.247 1.00 47.24 225 ILE B CA 1
ATOM 5316 C C . ILE B 2 226 ? 20.057 13.686 44.470 1.00 48.58 225 ILE B C 1
ATOM 5317 O O . ILE B 2 226 ? 19.607 13.258 43.405 1.00 62.86 225 ILE B O 1
ATOM 5322 N N . GLU B 2 227 ? 21.214 13.279 44.967 1.00 45.99 226 GLU B N 1
ATOM 5323 C CA . GLU B 2 227 ? 21.886 12.108 44.424 1.00 53.15 226 GLU B CA 1
ATOM 5324 C C . GLU B 2 227 ? 22.251 11.216 45.593 1.00 50.04 226 GLU B C 1
ATOM 5325 O O . GLU B 2 227 ? 23.066 11.596 46.438 1.00 60.60 226 GLU B O 1
ATOM 5331 N N . ALA B 2 228 ? 21.583 10.078 45.684 1.00 49.25 227 ALA B N 1
ATOM 5332 C CA . ALA B 2 228 ? 21.856 9.109 46.720 1.00 49.71 227 ALA B CA 1
ATOM 5333 C C . ALA B 2 228 ? 22.788 8.039 46.176 1.00 57.01 227 ALA B C 1
ATOM 5334 O O . ALA B 2 228 ? 22.707 7.682 44.994 1.00 57.25 227 ALA B O 1
ATOM 5336 N N . GLU B 2 229 ? 23.712 7.576 47.027 1.00 51.34 228 GLU B N 1
ATOM 5337 C CA . GLU B 2 229 ? 24.499 6.382 46.750 1.00 56.02 228 GLU B CA 1
ATOM 5338 C C . GLU B 2 229 ? 23.908 5.231 47.552 1.00 62.71 228 GLU B C 1
ATOM 5339 O O . GLU B 2 229 ? 23.899 5.263 48.789 1.00 67.15 228 GLU B O 1
ATOM 5345 N N . LEU B 2 230 ? 23.419 4.214 46.847 1.00 63.84 229 LEU B N 1
ATOM 5346 C CA . LEU B 2 230 ? 22.742 3.086 47.465 1.00 61.23 229 LEU B CA 1
ATOM 5347 C C . LEU B 2 230 ? 23.640 1.864 47.414 1.00 61.11 229 LEU B C 1
ATOM 5348 O O . LEU B 2 230 ? 24.419 1.680 46.475 1.00 66.85 229 LEU B O 1
ATOM 5353 N N . VAL B 2 231 ? 23.510 1.017 48.422 1.00 57.39 230 VAL B N 1
ATOM 5354 C CA . VAL B 2 231 ? 24.373 -0.138 48.578 1.00 57.93 230 VAL B CA 1
ATOM 5355 C C . VAL B 2 231 ? 23.492 -1.377 48.568 1.00 60.84 230 VAL B C 1
ATOM 5356 O O . VAL B 2 231 ? 22.555 -1.487 49.371 1.00 71.45 230 VAL B O 1
ATOM 5360 N N . LEU B 2 232 ? 23.784 -2.306 47.667 1.00 53.28 231 LEU B N 1
ATOM 5361 C CA . LEU B 2 232 ? 22.991 -3.518 47.546 1.00 58.07 231 LEU B CA 1
ATOM 5362 C C . LEU B 2 232 ? 23.910 -4.737 47.592 1.00 65.30 231 LEU B C 1
ATOM 5363 O O . LEU B 2 232 ? 25.065 -4.684 47.150 1.00 59.56 231 LEU B O 1
ATOM 5368 N N . GLY B 2 233 ? 23.392 -5.827 48.153 1.00 64.77 232 GLY B N 1
ATOM 5369 C CA . GLY B 2 233 ? 24.096 -7.085 48.333 1.00 77.48 232 GLY B CA 1
ATOM 5370 C C . GLY B 2 233 ? 24.700 -7.213 49.721 1.00 88.52 232 GLY B C 1
ATOM 5371 O O . GLY B 2 233 ? 25.099 -6.224 50.350 1.00 96.15 232 GLY B O 1
ATOM 5372 N N . LYS B 2 234 ? 24.778 -8.456 50.219 1.00 92.01 233 LYS B N 1
ATOM 5373 C CA . LYS B 2 234 ? 25.334 -8.644 51.559 1.00 89.95 233 LYS B CA 1
ATOM 5374 C C . LYS B 2 234 ? 26.845 -8.864 51.519 1.00 89.62 233 LYS B C 1
ATOM 5375 O O . LYS B 2 234 ? 27.593 -8.111 52.148 1.00 97.89 233 LYS B O 1
ATOM 5379 N N . LYS B 2 235 ? 27.318 -9.883 50.803 1.00 82.39 234 LYS B N 1
ATOM 5380 C CA . LYS B 2 235 ? 28.757 -10.091 50.873 1.00 89.38 234 LYS B CA 1
ATOM 5381 C C . LYS B 2 235 ? 29.530 -9.475 49.707 1.00 82.92 234 LYS B C 1
ATOM 5382 O O . LYS B 2 235 ? 30.643 -8.970 49.903 1.00 82.70 234 LYS B O 1
ATOM 5388 N N . PHE B 2 236 ? 28.966 -9.406 48.516 1.00 71.49 235 PHE B N 1
ATOM 5389 C CA . PHE B 2 236 ? 29.567 -8.594 47.463 1.00 67.23 235 PHE B CA 1
ATOM 5390 C C . PHE B 2 236 ? 28.709 -7.347 47.321 1.00 61.20 235 PHE B C 1
ATOM 5391 O O . PHE B 2 236 ? 27.634 -7.387 46.720 1.00 65.76 235 PHE B O 1
ATOM 5399 N N . LYS B 2 237 ? 29.197 -6.241 47.856 1.00 66.75 236 LYS B N 1
ATOM 5400 C CA . LYS B 2 237 ? 28.445 -4.993 47.879 1.00 67.94 236 LYS B CA 1
ATOM 5401 C C . LYS B 2 237 ? 28.881 -4.123 46.712 1.00 65.65 236 LYS B C 1
ATOM 5402 O O . LYS B 2 237 ? 30.081 -3.928 46.499 1.00 75.61 236 LYS B O 1
ATOM 5408 N N . ARG B 2 238 ? 27.918 -3.634 45.936 1.00 67.91 237 ARG B N 1
ATOM 5409 C CA . ARG B 2 238 ? 28.216 -2.613 44.943 1.00 74.53 237 ARG B CA 1
ATOM 5410 C C . ARG B 2 238 ? 27.325 -1.397 45.182 1.00 65.62 237 ARG B C 1
ATOM 5411 O O . ARG B 2 238 ? 26.229 -1.507 45.748 1.00 55.29 237 ARG B O 1
ATOM 5419 N N . VAL B 2 239 ? 27.846 -0.223 44.802 1.00 61.00 238 VAL B N 1
ATOM 5420 C CA . VAL B 2 239 ? 27.189 1.054 45.044 1.00 56.30 238 VAL B CA 1
ATOM 5421 C C . VAL B 2 239 ? 26.519 1.515 43.757 1.00 55.74 238 VAL B C 1
ATOM 5422 O O . VAL B 2 239 ? 27.069 1.337 42.659 1.00 70.27 238 VAL B O 1
ATOM 5426 N N . TYR B 2 240 ? 25.315 2.091 43.883 1.00 55.84 239 TYR B N 1
ATOM 5427 C CA . TYR B 2 240 ? 24.532 2.612 42.759 1.00 54.66 239 TYR B CA 1
ATOM 5428 C C . TYR B 2 240 ? 24.086 4.042 43.058 1.00 55.03 239 TYR B C 1
ATOM 5429 O O . TYR B 2 240 ? 23.829 4.391 44.215 1.00 62.52 239 TYR B O 1
ATOM 5438 N N . LYS B 2 241 ? 24.029 4.871 42.008 1.00 60.56 240 LYS B N 1
ATOM 5439 C CA . LYS B 2 241 ? 23.570 6.253 42.092 1.00 56.70 240 LYS B CA 1
ATOM 5440 C C . LYS B 2 241 ? 22.054 6.302 41.878 1.00 52.25 240 LYS B C 1
ATOM 5441 O O . LYS B 2 241 ? 21.535 5.646 40.973 1.00 46.10 240 LYS B O 1
ATOM 5447 N N . LEU B 2 242 ? 21.346 7.051 42.734 1.00 53.73 241 LEU B N 1
ATOM 5448 C CA . LEU B 2 242 ? 19.950 7.433 42.510 1.00 49.63 241 LEU B CA 1
ATOM 5449 C C . LEU B 2 242 ? 19.936 8.938 42.292 1.00 47.91 241 LEU B C 1
ATOM 5450 O O . LEU B 2 242 ? 20.225 9.697 43.213 1.00 54.48 241 LEU B O 1
ATOM 5455 N N . LYS B 2 243 ? 19.599 9.374 41.086 1.00 43.80 242 LYS B N 1
ATOM 5456 C CA . LYS B 2 243 ? 19.705 10.778 40.709 1.00 45.15 242 LYS B CA 1
ATOM 5457 C C . LYS B 2 243 ? 18.324 11.296 40.366 1.00 40.49 242 LYS B C 1
ATOM 5458 O O . LYS B 2 243 ? 17.662 10.761 39.476 1.00 55.72 242 LYS B O 1
ATOM 5464 N N . LEU B 2 244 ? 17.905 12.344 41.046 1.00 39.33 243 LEU B N 1
ATOM 5465 C CA . LEU B 2 244 ? 16.507 12.717 41.051 1.00 36.70 243 LEU B CA 1
ATOM 5466 C C . LEU B 2 244 ? 16.446 14.210 41.319 1.00 37.87 243 LEU B C 1
ATOM 5467 O O . LEU B 2 244 ? 17.032 14.681 42.302 1.00 40.33 243 LEU B O 1
ATOM 5472 N N . ALA B 2 245 ? 15.780 14.959 40.434 1.00 37.89 244 ALA B N 1
ATOM 5473 C CA . ALA B 2 245 ? 15.726 16.411 40.559 1.00 39.78 244 ALA B CA 1
ATOM 5474 C C . ALA B 2 245 ? 14.470 16.958 39.914 1.00 46.13 244 ALA B C 1
ATOM 5475 O O . ALA B 2 245 ? 14.193 16.673 38.743 1.00 50.40 244 ALA B O 1
ATOM 5477 N N . ASN B 2 246 ? 13.720 17.743 40.697 1.00 53.31 245 ASN B N 1
ATOM 5478 C CA . ASN B 2 246 ? 12.559 18.495 40.214 1.00 50.26 245 ASN B CA 1
ATOM 5479 C C . ASN B 2 246 ? 11.438 17.571 39.757 1.00 47.01 245 ASN B C 1
ATOM 5480 O O . ASN B 2 246 ? 10.755 17.837 38.776 1.00 54.01 245 ASN B O 1
ATOM 5485 N N . PHE B 2 247 ? 11.243 16.480 40.483 1.00 47.75 246 PHE B N 1
ATOM 5486 C CA . PHE B 2 247 ? 10.210 15.502 40.177 1.00 46.50 246 PHE B CA 1
ATOM 5487 C C . PHE B 2 247 ? 8.967 15.933 40.926 1.00 50.17 246 PHE B C 1
ATOM 5488 O O . PHE B 2 247 ? 8.963 15.956 42.157 1.00 55.90 246 PHE B O 1
ATOM 5496 N N . LYS B 2 248 ? 7.927 16.315 40.192 1.00 58.53 247 LYS B N 1
ATOM 5497 C CA . LYS B 2 248 ? 6.809 16.991 40.834 1.00 60.31 247 LYS B CA 1
ATOM 5498 C C . LYS B 2 248 ? 5.756 16.041 41.374 1.00 57.98 247 LYS B C 1
ATOM 5499 O O . LYS B 2 248 ? 4.925 16.467 42.177 1.00 64.60 247 LYS B O 1
ATOM 5505 N N . GLU B 2 249 ? 5.821 14.760 41.024 1.00 60.61 248 GLU B N 1
ATOM 5506 C CA . GLU B 2 249 ? 4.787 13.786 41.372 1.00 62.18 248 GLU B CA 1
ATOM 5507 C C . GLU B 2 249 ? 5.079 13.077 42.689 1.00 62.88 248 GLU B C 1
ATOM 5508 O O . GLU B 2 249 ? 5.148 11.844 42.766 1.00 63.83 248 GLU B O 1
ATOM 5514 N N . LEU B 2 250 ? 5.289 13.891 43.728 1.00 61.30 249 LEU B N 1
ATOM 5515 C CA . LEU B 2 250 ? 5.488 13.426 45.092 1.00 56.48 249 LEU B CA 1
ATOM 5516 C C . LEU B 2 250 ? 4.551 14.189 46.014 1.00 60.36 249 LEU B C 1
ATOM 5517 O O . LEU B 2 250 ? 4.240 15.358 45.771 1.00 73.02 249 LEU B O 1
ATOM 5522 N N . LYS B 2 251 ? 4.142 13.534 47.102 1.00 56.84 250 LYS B N 1
ATOM 5523 C CA . LYS B 2 251 ? 3.248 14.142 48.085 1.00 58.59 250 LYS B CA 1
ATOM 5524 C C . LYS B 2 251 ? 3.290 13.332 49.375 1.00 61.22 250 LYS B C 1
ATOM 5525 O O . LYS B 2 251 ? 3.168 12.107 49.342 1.00 70.87 250 LYS B O 1
ATOM 5531 N N . GLU B 2 252 ? 3.491 14.004 50.509 1.00 69.76 251 GLU B N 1
ATOM 5532 C CA . GLU B 2 252 ? 3.479 13.343 51.801 1.00 74.74 251 GLU B CA 1
ATOM 5533 C C . GLU B 2 252 ? 2.085 13.436 52.413 1.00 78.11 251 GLU B C 1
ATOM 5534 O O . GLU B 2 252 ? 1.401 14.460 52.293 1.00 74.75 251 GLU B O 1
ATOM 5540 N N . LEU B 2 253 ? 1.673 12.356 53.077 1.00 75.44 252 LEU B N 1
ATOM 5541 C CA . LEU B 2 253 ? 0.392 12.310 53.750 1.00 71.08 252 LEU B CA 1
ATOM 5542 C C . LEU B 2 253 ? 0.538 11.838 55.195 1.00 89.04 252 LEU B C 1
ATOM 5543 O O . LEU B 2 253 ? -0.398 12.004 55.986 1.00 89.68 252 LEU B O 1
ATOM 5548 N N . VAL B 2 254 ? 1.712 11.308 55.558 1.00 103.73 253 VAL B N 1
ATOM 5549 C CA . VAL B 2 254 ? 2.120 11.172 56.951 1.00 102.09 253 VAL B CA 1
ATOM 5550 C C . VAL B 2 254 ? 2.181 12.555 57.572 1.00 95.15 253 VAL B C 1
ATOM 5551 O O . VAL B 2 254 ? 2.986 13.391 57.160 1.00 96.08 253 VAL B O 1
ATOM 5555 N N . ILE B 2 255 ? 1.293 12.846 58.519 1.00 99.52 254 ILE B N 1
ATOM 5556 C CA . ILE B 2 255 ? 1.438 14.121 59.205 1.00 106.98 254 ILE B CA 1
ATOM 5557 C C . ILE B 2 255 ? 2.780 14.179 59.924 1.00 111.82 254 ILE B C 1
ATOM 5558 O O . ILE B 2 255 ? 3.627 15.011 59.607 1.00 113.65 254 ILE B O 1
ATOM 5563 N N . ASP B 2 256 ? 3.005 13.235 60.834 1.00 125.09 255 ASP B N 1
ATOM 5564 C CA . ASP B 2 256 ? 4.213 13.143 61.655 1.00 142.10 255 ASP B CA 1
ATOM 5565 C C . ASP B 2 256 ? 4.472 14.473 62.353 1.00 152.16 255 ASP B C 1
ATOM 5566 O O . ASP B 2 256 ? 5.596 14.982 62.359 1.00 148.16 255 ASP B O 1
ATOM 5571 N N . GLU B 2 257 ? 3.408 15.125 62.811 1.00 153.34 256 GLU B N 1
ATOM 5572 C CA . GLU B 2 257 ? 3.671 16.374 63.491 1.00 136.86 256 GLU B CA 1
ATOM 5573 C C . GLU B 2 257 ? 4.342 16.047 64.826 1.00 146.84 256 GLU B C 1
ATOM 5574 O O . GLU B 2 257 ? 4.279 14.914 65.316 1.00 141.31 256 GLU B O 1
ATOM 5576 N N . LYS B 2 258 ? 5.055 17.029 65.375 1.00 153.43 257 LYS B N 1
ATOM 5577 C CA . LYS B 2 258 ? 5.752 16.881 66.656 1.00 158.31 257 LYS B CA 1
ATOM 5578 C C . LYS B 2 258 ? 6.711 15.683 66.666 1.00 145.58 257 LYS B C 1
ATOM 5579 O O . LYS B 2 258 ? 6.595 14.771 67.495 1.00 137.96 257 LYS B O 1
ATOM 5581 N N . ARG B 2 259 ? 7.668 15.686 65.739 1.00 132.56 258 ARG B N 1
ATOM 5582 C CA . ARG B 2 259 ? 8.787 14.756 65.849 1.00 127.09 258 ARG B CA 1
ATOM 5583 C C . ARG B 2 259 ? 10.154 15.420 65.894 1.00 130.07 258 ARG B C 1
ATOM 5584 O O . ARG B 2 259 ? 11.080 14.847 66.473 1.00 139.87 258 ARG B O 1
ATOM 5592 N N . PHE B 2 260 ? 10.307 16.616 65.346 1.00 102.48 259 PHE B N 1
ATOM 5593 C CA . PHE B 2 260 ? 11.608 17.267 65.321 1.00 112.33 259 PHE B CA 1
ATOM 5594 C C . PHE B 2 260 ? 11.625 18.438 66.305 1.00 124.60 259 PHE B C 1
ATOM 5595 O O . PHE B 2 260 ? 11.340 19.580 65.944 1.00 131.36 259 PHE B O 1
ATOM 5603 N N . ASP B 2 261 ? 11.986 18.150 67.554 1.00 139.00 260 ASP B N 1
ATOM 5604 C CA . ASP B 2 261 ? 11.878 19.118 68.645 1.00 148.29 260 ASP B CA 1
ATOM 5605 C C . ASP B 2 261 ? 13.267 19.575 69.122 1.00 120.47 260 ASP B C 1
ATOM 5606 O O . ASP B 2 261 ? 14.093 18.752 69.538 1.00 88.50 260 ASP B O 1
ATOM 5611 N N . SER B 2 262 ? 13.502 20.897 69.058 1.00 111.72 261 SER B N 1
ATOM 5612 C CA . SER B 2 262 ? 14.662 21.615 69.551 1.00 111.33 261 SER B CA 1
ATOM 5613 C C . SER B 2 262 ? 14.670 21.772 71.069 1.00 112.54 261 SER B C 1
ATOM 5614 O O . SER B 2 262 ? 14.898 22.875 71.590 1.00 103.48 261 SER B O 1
ATOM 5617 N N . SER B 2 263 ? 14.371 20.708 71.797 1.00 101.13 262 SER B N 1
ATOM 5618 C CA . SER B 2 263 ? 14.460 20.786 73.252 1.00 104.23 262 SER B CA 1
ATOM 5619 C C . SER B 2 263 ? 15.875 21.170 73.688 1.00 107.57 262 SER B C 1
ATOM 5620 O O . SER B 2 263 ? 16.054 22.061 74.524 1.00 106.78 262 SER B O 1
ATOM 5623 N N . VAL B 2 264 ? 16.894 20.559 73.081 1.00 104.26 263 VAL B N 1
ATOM 5624 C CA . VAL B 2 264 ? 18.236 20.575 73.652 1.00 91.95 263 VAL B CA 1
ATOM 5625 C C . VAL B 2 264 ? 18.957 21.891 73.349 1.00 99.00 263 VAL B C 1
ATOM 5626 O O . VAL B 2 264 ? 19.558 22.494 74.243 1.00 97.71 263 VAL B O 1
ATOM 5630 N N . GLU B 2 265 ? 18.906 22.366 72.094 1.00 98.94 264 GLU B N 1
ATOM 5631 C CA . GLU B 2 265 ? 19.592 23.608 71.714 1.00 95.45 264 GLU B CA 1
ATOM 5632 C C . GLU B 2 265 ? 19.016 24.835 72.403 1.00 100.14 264 GLU B C 1
ATOM 5633 O O . GLU B 2 265 ? 19.737 25.826 72.585 1.00 99.58 264 GLU B O 1
ATOM 5639 N N . GLU B 2 266 ? 17.738 24.784 72.791 1.00 113.53 265 GLU B N 1
ATOM 5640 C CA . GLU B 2 266 ? 17.068 25.943 73.366 1.00 105.37 265 GLU B CA 1
ATOM 5641 C C . GLU B 2 266 ? 17.344 26.024 74.857 1.00 108.95 265 GLU B C 1
ATOM 5642 O O . GLU B 2 266 ? 17.733 27.076 75.383 1.00 102.25 265 GLU B O 1
ATOM 5644 N N . LYS B 2 267 ? 17.264 24.884 75.526 1.00 109.35 266 LYS B N 1
ATOM 5645 C CA . LYS B 2 267 ? 17.524 24.818 76.954 1.00 97.69 266 LYS B CA 1
ATOM 5646 C C . LYS B 2 267 ? 18.944 25.223 77.233 1.00 94.82 266 LYS B C 1
ATOM 5647 O O . LYS B 2 267 ? 19.219 25.930 78.177 1.00 99.73 266 LYS B O 1
ATOM 5653 N N . PHE B 2 268 ? 19.853 24.775 76.391 1.00 100.14 267 PHE B N 1
ATOM 5654 C CA . PHE B 2 268 ? 21.250 25.086 76.569 1.00 90.39 267 PHE B CA 1
ATOM 5655 C C . PHE B 2 268 ? 21.405 26.567 76.481 1.00 103.04 267 PHE B C 1
ATOM 5656 O O . PHE B 2 268 ? 22.201 27.150 77.182 1.00 108.19 267 PHE B O 1
ATOM 5664 N N . TYR B 2 269 ? 20.645 27.196 75.611 1.00 95.42 268 TYR B N 1
ATOM 5665 C CA . TYR B 2 269 ? 20.807 28.645 75.463 1.00 105.08 268 TYR B CA 1
ATOM 5666 C C . TYR B 2 269 ? 20.398 29.382 76.732 1.00 117.74 268 TYR B C 1
ATOM 5667 O O . TYR B 2 269 ? 21.101 30.293 77.188 1.00 113.93 268 TYR B O 1
ATOM 5676 N N . LYS B 2 270 ? 19.232 29.031 77.287 1.00 121.50 269 LYS B N 1
ATOM 5677 C CA . LYS B 2 270 ? 18.791 29.591 78.562 1.00 109.55 269 LYS B CA 1
ATOM 5678 C C . LYS B 2 270 ? 19.853 29.396 79.637 1.00 111.16 269 LYS B C 1
ATOM 5679 O O . LYS B 2 270 ? 20.365 30.365 80.214 1.00 102.51 269 LYS B O 1
ATOM 5681 N N . ASP B 2 271 ? 20.216 28.129 79.883 1.00 104.54 270 ASP B N 1
ATOM 5682 C CA . ASP B 2 271 ? 21.154 27.778 80.944 1.00 89.20 270 ASP B CA 1
ATOM 5683 C C . ASP B 2 271 ? 22.481 28.530 80.801 1.00 97.02 270 ASP B C 1
ATOM 5684 O O . ASP B 2 271 ? 23.016 29.034 81.791 1.00 122.12 270 ASP B O 1
ATOM 5689 N N . PHE B 2 272 ? 23.031 28.621 79.582 1.00 104.77 271 PHE B N 1
ATOM 5690 C CA . PHE B 2 272 ? 24.332 29.276 79.388 1.00 107.76 271 PHE B CA 1
ATOM 5691 C C . PHE B 2 272 ? 24.260 30.788 79.565 1.00 118.00 271 PHE B C 1
ATOM 5692 O O . PHE B 2 272 ? 25.155 31.380 80.179 1.00 133.74 271 PHE B O 1
ATOM 5700 N N . THR B 2 273 ? 23.254 31.439 78.976 1.00 109.19 272 THR B N 1
ATOM 5701 C CA . THR B 2 273 ? 23.131 32.888 79.138 1.00 116.27 272 THR B CA 1
ATOM 5702 C C . THR B 2 273 ? 22.921 33.284 80.599 1.00 127.45 272 THR B C 1
ATOM 5703 O O . THR B 2 273 ? 23.390 34.349 81.027 1.00 118.38 272 THR B O 1
ATOM 5707 N N . ASN B 2 274 ? 22.223 32.443 81.379 1.00 133.72 273 ASN B N 1
ATOM 5708 C CA . ASN B 2 274 ? 21.932 32.748 82.783 1.00 127.23 273 ASN B CA 1
ATOM 5709 C C . ASN B 2 274 ? 23.157 32.520 83.663 1.00 128.57 273 ASN B C 1
ATOM 5710 O O . ASN B 2 274 ? 23.604 33.428 84.377 1.00 145.81 273 ASN B O 1
ATOM 5715 N N . VAL B 2 275 ? 23.708 31.306 83.613 1.00 112.72 274 VAL B N 1
ATOM 5716 C CA . VAL B 2 275 ? 24.752 30.855 84.527 1.00 106.92 274 VAL B CA 1
ATOM 5717 C C . VAL B 2 275 ? 26.147 31.391 84.180 1.00 97.00 274 VAL B C 1
ATOM 5718 O O . VAL B 2 275 ? 27.010 31.474 85.061 1.00 92.35 274 VAL B O 1
ATOM 5722 N N . ILE B 2 276 ? 26.384 31.806 82.939 1.00 102.16 275 ILE B N 1
ATOM 5723 C CA . ILE B 2 276 ? 27.652 32.394 82.512 1.00 111.64 275 ILE B CA 1
ATOM 5724 C C . ILE B 2 276 ? 27.435 33.855 82.145 1.00 120.50 275 ILE B C 1
ATOM 5725 O O . ILE B 2 276 ? 26.587 34.166 81.301 1.00 155.69 275 ILE B O 1
ATOM 5730 N N . LYS B 2 277 ? 28.203 34.755 82.759 1.00 110.60 276 LYS B N 1
ATOM 5731 C CA . LYS B 2 277 ? 28.137 36.150 82.351 1.00 107.73 276 LYS B CA 1
ATOM 5732 C C . LYS B 2 277 ? 29.408 36.635 81.670 1.00 111.78 276 LYS B C 1
ATOM 5733 O O . LYS B 2 277 ? 29.353 37.626 80.928 1.00 97.70 276 LYS B O 1
ATOM 5735 N N . GLY B 2 278 ? 30.529 35.928 81.856 1.00 103.82 277 GLY B N 1
ATOM 5736 C CA . GLY B 2 278 ? 31.799 36.326 81.270 1.00 101.06 277 GLY B CA 1
ATOM 5737 C C . GLY B 2 278 ? 31.875 36.203 79.760 1.00 118.00 277 GLY B C 1
ATOM 5738 O O . GLY B 2 278 ? 32.758 36.809 79.146 1.00 109.12 277 GLY B O 1
ATOM 5739 N N . TRP B 2 279 ? 30.998 35.411 79.150 1.00 129.72 278 TRP B N 1
ATOM 5740 C CA . TRP B 2 279 ? 30.979 35.195 77.711 1.00 107.59 278 TRP B CA 1
ATOM 5741 C C . TRP B 2 279 ? 29.722 35.762 77.056 1.00 120.78 278 TRP B C 1
ATOM 5742 O O . TRP B 2 279 ? 28.646 35.789 77.665 1.00 119.03 278 TRP B O 1
ATOM 5753 N N . LYS B 2 280 ? 29.873 36.198 75.797 1.00 103.34 279 LYS B N 1
ATOM 5754 C CA . LYS B 2 280 ? 28.772 36.635 74.937 1.00 112.83 279 LYS B CA 1
ATOM 5755 C C . LYS B 2 280 ? 28.394 35.4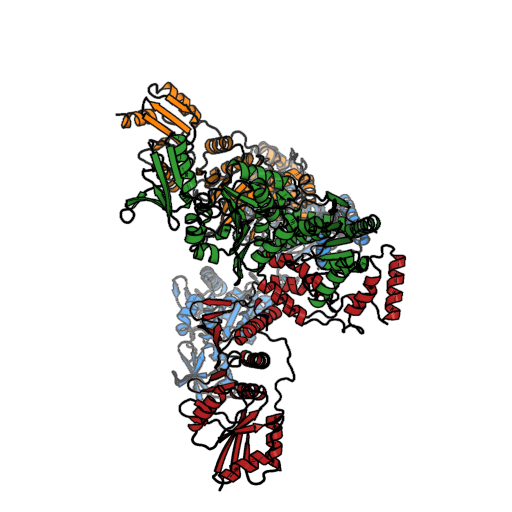86 74.010 1.00 116.32 279 LYS B C 1
ATOM 5756 O O . LYS B 2 280 ? 29.261 34.910 73.346 1.00 102.90 279 LYS B O 1
ATOM 5760 N N . ILE B 2 281 ? 27.111 35.132 73.996 1.00 110.41 280 ILE B N 1
ATOM 5761 C CA . ILE B 2 281 ? 26.613 33.931 73.324 1.00 104.28 280 ILE B CA 1
ATOM 5762 C C . ILE B 2 281 ? 25.809 34.329 72.086 1.00 103.75 280 ILE B C 1
ATOM 5763 O O . ILE B 2 281 ? 24.661 34.795 72.174 1.00 105.87 280 ILE B O 1
ATOM 5768 N N . ILE B 2 282 ? 26.399 34.182 70.912 1.00 107.65 281 ILE B N 1
ATOM 5769 C CA . ILE B 2 282 ? 25.681 34.474 69.679 1.00 110.24 281 ILE B CA 1
ATOM 5770 C C . ILE B 2 282 ? 25.127 33.177 69.090 1.00 95.24 281 ILE B C 1
ATOM 5771 O O . ILE B 2 282 ? 25.863 32.186 68.951 1.00 80.59 281 ILE B O 1
ATOM 5776 N N . ARG B 2 283 ? 23.857 33.184 68.739 1.00 92.22 282 ARG B N 1
ATOM 5777 C CA . ARG B 2 283 ? 23.207 32.019 68.194 1.00 99.09 282 ARG B CA 1
ATOM 5778 C C . ARG B 2 283 ? 23.142 32.058 66.682 1.00 106.00 282 ARG B C 1
ATOM 5779 O O . ARG B 2 283 ? 23.033 33.122 66.104 1.00 111.71 282 ARG B O 1
ATOM 5787 N N . GLU B 2 284 ? 23.230 30.897 66.050 1.00 96.20 283 GLU B N 1
ATOM 5788 C CA . GLU B 2 284 ? 23.164 30.791 64.607 1.00 78.60 283 GLU B CA 1
ATOM 5789 C C . GLU B 2 284 ? 24.138 31.703 63.918 1.00 70.25 283 GLU B C 1
ATOM 5790 O O . GLU B 2 284 ? 23.782 32.449 63.047 1.00 83.99 283 GLU B O 1
ATOM 5796 N N . PRO B 2 285 ? 25.392 31.626 64.301 1.00 76.41 284 PRO B N 1
ATOM 5797 C CA . PRO B 2 285 ? 26.442 32.443 63.705 1.00 86.02 284 PRO B CA 1
ATOM 5798 C C . PRO B 2 285 ? 26.718 32.099 62.253 1.00 90.17 284 PRO B C 1
ATOM 5799 O O . PRO B 2 285 ? 26.416 31.018 61.784 1.00 100.43 284 PRO B O 1
ATOM 5803 N N . GLU B 2 286 ? 27.305 33.040 61.539 1.00 96.45 285 GLU B N 1
ATOM 5804 C CA . GLU B 2 286 ? 27.596 32.841 60.143 1.00 102.23 285 GLU B CA 1
ATOM 5805 C C . GLU B 2 286 ? 28.495 31.668 59.994 1.00 85.72 285 GLU B C 1
ATOM 5806 O O . GLU B 2 286 ? 29.473 31.548 60.683 1.00 80.59 285 GLU B O 1
ATOM 5812 N N . PRO B 2 287 ? 28.151 30.795 59.075 1.00 87.09 286 PRO B N 1
ATOM 5813 C CA . PRO B 2 287 ? 28.971 29.601 58.872 1.00 83.37 286 PRO B CA 1
ATOM 5814 C C . PRO B 2 287 ? 30.332 29.981 58.310 1.00 67.22 286 PRO B C 1
ATOM 5815 O O . PRO B 2 287 ? 30.488 31.000 57.638 1.00 82.38 286 PRO B O 1
ATOM 5819 N N . LEU B 2 288 ? 31.331 29.175 58.651 1.00 61.23 287 LEU B N 1
ATOM 5820 C CA . LEU B 2 288 ? 32.707 29.362 58.227 1.00 69.37 287 LEU B CA 1
ATOM 5821 C C . LEU B 2 288 ? 33.023 28.405 57.093 1.00 79.47 287 LEU B C 1
ATOM 5822 O O . LEU B 2 288 ? 32.493 27.294 57.037 1.00 84.94 287 LEU B O 1
ATOM 5827 N N . VAL B 2 289 ? 33.902 28.831 56.194 1.00 89.22 288 VAL B N 1
ATOM 5828 C CA . VAL B 2 289 ? 34.235 28.063 54.995 1.00 84.87 288 VAL B CA 1
ATOM 5829 C C . VAL B 2 289 ? 35.754 27.940 54.944 1.00 78.42 288 VAL B C 1
ATOM 5830 O O . VAL B 2 289 ? 36.453 28.954 54.816 1.00 93.67 288 VAL B O 1
ATOM 5834 N N . VAL B 2 290 ? 36.274 26.718 55.097 1.00 82.52 289 VAL B N 1
ATOM 5835 C CA . VAL B 2 290 ? 37.720 26.466 55.107 1.00 92.06 289 VAL B CA 1
ATOM 5836 C C . VAL B 2 290 ? 38.040 25.518 53.949 1.00 101.64 289 VAL B C 1
ATOM 5837 O O . VAL B 2 290 ? 37.748 24.315 54.016 1.00 105.33 289 VAL B O 1
ATOM 5839 N N . ASP B 2 291 ? 38.644 26.062 52.884 1.00 110.23 290 ASP B N 1
ATOM 5840 C CA . ASP B 2 291 ? 39.026 25.311 51.678 1.00 113.22 290 ASP B CA 1
ATOM 5841 C C . ASP B 2 291 ? 37.846 24.504 51.133 1.00 115.33 290 ASP B C 1
ATOM 5842 O O . ASP B 2 291 ? 37.952 23.307 50.861 1.00 100.81 290 ASP B O 1
ATOM 5844 N N . ASN B 2 292 ? 36.697 25.182 51.018 1.00 109.16 291 ASN B N 1
ATOM 5845 C CA . ASN B 2 292 ? 35.470 24.639 50.410 1.00 120.94 291 ASN B CA 1
ATOM 5846 C C . ASN B 2 292 ? 34.899 23.451 51.191 1.00 122.55 291 ASN B C 1
ATOM 5847 O O . ASN B 2 292 ? 34.481 22.442 50.616 1.00 128.92 291 ASN B O 1
ATOM 5852 N N . ARG B 2 293 ? 34.877 23.588 52.517 1.00 123.19 292 ARG B N 1
ATOM 5853 C CA . ARG B 2 293 ? 34.054 22.785 53.414 1.00 85.95 292 ARG B CA 1
ATOM 5854 C C . ARG B 2 293 ? 33.352 23.754 54.345 1.00 79.63 292 ARG B C 1
ATOM 5855 O O . ARG B 2 293 ? 34.014 24.538 55.033 1.00 93.20 292 ARG B O 1
ATOM 5863 N N . VAL B 2 294 ? 32.028 23.697 54.389 1.00 67.67 293 VAL B N 1
ATOM 5864 C CA . VAL B 2 294 ? 31.262 24.626 55.215 1.00 82.42 293 VAL B CA 1
ATOM 5865 C C . VAL B 2 294 ? 31.033 24.039 56.608 1.00 88.43 293 VAL B C 1
ATOM 5866 O O . VAL B 2 294 ? 30.682 22.860 56.760 1.00 99.98 293 VAL B O 1
ATOM 5870 N N A PHE B 2 295 ? 31.235 24.862 57.630 0.39 87.51 294 PHE B N 1
ATOM 5871 N N B PHE B 2 295 ? 31.254 24.867 57.630 0.61 90.33 294 PHE B N 1
ATOM 5872 C CA A PHE B 2 295 ? 31.047 24.447 59.013 0.39 84.95 294 PHE B CA 1
ATOM 5873 C CA B PHE B 2 295 ? 31.062 24.496 59.029 0.61 90.85 294 PHE B CA 1
ATOM 5874 C C A PHE B 2 295 ? 30.002 25.352 59.642 0.39 81.53 294 PHE B C 1
ATOM 5875 C C B PHE B 2 295 ? 29.971 25.379 59.608 0.61 84.57 294 PHE B C 1
ATOM 5876 O O A PHE B 2 295 ? 30.207 26.564 59.751 0.39 79.55 294 PHE B O 1
ATOM 5877 O O B PHE B 2 295 ? 30.126 26.601 59.676 0.61 81.27 294 PHE B O 1
ATOM 5892 N N . ILE B 2 296 ? 28.880 24.762 60.033 1.00 75.35 295 ILE B N 1
ATOM 5893 C CA . ILE B 2 296 ? 27.712 25.510 60.448 1.00 71.21 295 ILE B CA 1
ATOM 5894 C C . ILE B 2 296 ? 27.545 25.297 61.935 1.00 81.39 295 ILE B C 1
ATOM 5895 O O . ILE B 2 296 ? 26.900 24.329 62.351 1.00 82.70 295 ILE B O 1
ATOM 5900 N N . PRO B 2 297 ? 28.112 26.156 62.761 1.00 87.44 296 PRO B N 1
ATOM 5901 C CA . PRO B 2 297 ? 28.055 25.942 64.205 1.00 71.99 296 PRO B CA 1
ATOM 5902 C C . PRO B 2 297 ? 26.675 26.296 64.720 1.00 72.57 296 PRO B C 1
ATOM 5903 O O . PRO B 2 297 ? 25.867 26.924 64.030 1.00 86.43 296 PRO B O 1
ATOM 5907 N N . ASP B 2 298 ? 26.408 25.866 65.946 1.00 64.92 297 ASP B N 1
ATOM 5908 C CA . ASP B 2 298 ? 25.143 26.197 66.581 1.00 65.73 297 ASP B CA 1
ATOM 5909 C C . ASP B 2 298 ? 25.216 27.469 67.410 1.00 70.79 297 ASP B C 1
ATOM 5910 O O . ASP B 2 298 ? 24.220 28.199 67.499 1.00 67.89 297 ASP B O 1
ATOM 5915 N N . PHE B 2 299 ? 26.374 27.752 68.004 1.00 82.59 298 PHE B N 1
ATOM 5916 C CA . PHE B 2 299 ? 26.583 28.915 68.854 1.00 75.16 298 PHE B CA 1
ATOM 5917 C C . PHE B 2 299 ? 28.016 29.407 68.704 1.00 79.54 298 PHE B C 1
ATOM 5918 O O . PHE B 2 299 ? 28.935 28.617 68.450 1.00 83.53 298 PHE B O 1
ATOM 5926 N N . LEU B 2 300 ? 28.186 30.723 68.786 1.00 85.54 299 LEU B N 1
ATOM 5927 C CA . LEU B 2 300 ? 29.492 31.340 68.968 1.00 96.22 299 LEU B CA 1
ATOM 5928 C C . LEU B 2 300 ? 29.521 32.024 70.323 1.00 101.68 299 LEU B C 1
ATOM 5929 O O . LEU B 2 300 ? 28.668 32.875 70.607 1.00 110.19 299 LEU B O 1
ATOM 5934 N N . VAL B 2 301 ? 30.507 31.690 71.146 1.00 97.66 300 VAL B N 1
ATOM 5935 C CA . VAL B 2 301 ? 30.670 32.349 72.431 1.00 95.94 300 VAL B CA 1
ATOM 5936 C C . VAL B 2 301 ? 32.054 32.979 72.463 1.00 108.24 300 VAL B C 1
ATOM 5937 O O . VAL B 2 301 ? 33.024 32.394 71.966 1.00 87.99 300 VAL B O 1
ATOM 5941 N N . GLU B 2 302 ? 32.128 34.197 73.007 1.00 118.24 301 GLU B N 1
ATOM 5942 C CA . GLU B 2 302 ? 33.354 34.985 73.051 1.00 119.42 301 GLU B CA 1
ATOM 5943 C C . GLU B 2 302 ? 33.480 35.692 74.397 1.00 117.67 301 GLU B C 1
ATOM 5944 O O . GLU B 2 302 ? 32.491 36.189 74.947 1.00 94.24 301 GLU B O 1
ATOM 5950 N N . LYS B 2 303 ? 34.695 35.692 74.945 1.00 115.46 302 LYS B N 1
ATOM 5951 C CA . LYS B 2 303 ? 35.059 36.538 76.081 1.00 117.79 302 LYS B CA 1
ATOM 5952 C C . LYS B 2 303 ? 36.248 37.381 75.634 1.00 126.97 302 LYS B C 1
ATOM 5953 O O . LYS B 2 303 ? 37.378 36.882 75.562 1.00 122.06 302 LYS B O 1
ATOM 5955 N N . GLY B 2 304 ? 35.990 38.652 75.334 1.00 128.59 303 GLY B N 1
ATOM 5956 C CA . GLY B 2 304 ? 37.031 39.530 74.849 1.00 112.26 303 GLY B CA 1
ATOM 5957 C C . GLY B 2 304 ? 37.677 39.060 73.563 1.00 119.65 303 GLY B C 1
ATOM 5958 O O . GLY B 2 304 ? 37.056 39.118 72.490 1.00 109.46 303 GLY B O 1
ATOM 5959 N N . ASN B 2 305 ? 38.918 38.573 73.659 1.00 131.22 304 ASN B N 1
ATOM 5960 C CA . ASN B 2 305 ? 39.686 38.184 72.485 1.00 126.73 304 ASN B CA 1
ATOM 5961 C C . ASN B 2 305 ? 39.710 36.679 72.236 1.00 136.76 304 ASN B C 1
ATOM 5962 O O . ASN B 2 305 ? 40.202 36.256 71.184 1.00 154.83 304 ASN B O 1
ATOM 5964 N N . LEU B 2 306 ? 39.124 35.876 73.128 1.00 128.92 305 LEU B N 1
ATOM 5965 C CA . LEU B 2 306 ? 38.888 34.457 72.885 1.00 119.39 305 LEU B CA 1
ATOM 5966 C C . LEU B 2 306 ? 37.569 34.238 72.144 1.00 128.01 305 LEU B C 1
ATOM 5967 O O . LEU B 2 306 ? 36.540 34.818 72.504 1.00 131.57 305 LEU B O 1
ATOM 5969 N N . LYS B 2 307 ? 37.600 33.380 71.119 1.00 127.07 306 LYS B N 1
ATOM 5970 C CA . LYS B 2 307 ? 36.429 33.054 70.303 1.00 110.79 306 LYS B CA 1
ATOM 5971 C C . LYS B 2 307 ? 36.347 31.539 70.178 1.00 110.27 306 LYS B C 1
ATOM 5972 O O . LYS B 2 307 ? 37.294 30.907 69.696 1.00 113.76 306 LYS B O 1
ATOM 5975 N N . VAL B 2 308 ? 35.227 30.951 70.616 1.00 100.73 307 VAL B N 1
ATOM 5976 C CA . VAL B 2 308 ? 35.015 29.515 70.451 1.00 100.72 307 VAL B CA 1
ATOM 5977 C C . VAL B 2 308 ? 33.591 29.252 69.958 1.00 100.81 307 VAL B C 1
ATOM 5978 O O . VAL B 2 308 ? 32.642 29.976 70.287 1.00 91.30 307 VAL B O 1
ATOM 5982 N N . TYR B 2 309 ? 33.453 28.187 69.168 1.00 89.50 308 TYR B N 1
ATOM 5983 C CA . TYR B 2 309 ? 32.212 27.817 68.504 1.00 90.41 308 TYR B CA 1
ATOM 5984 C C . TYR B 2 309 ? 31.690 26.518 69.097 1.00 82.81 308 TYR B C 1
ATOM 5985 O O . TYR B 2 309 ? 32.468 25.607 69.400 1.00 74.09 308 TYR B O 1
ATOM 5994 N N . VAL B 2 310 ? 30.368 26.414 69.213 1.00 74.52 309 VAL B N 1
ATOM 5995 C CA . VAL B 2 310 ? 29.726 25.238 69.784 1.00 71.16 309 VAL B CA 1
ATOM 5996 C C . VAL B 2 310 ? 28.875 24.586 68.705 1.00 67.69 309 VAL B C 1
ATOM 5997 O O . VAL B 2 310 ? 28.025 25.243 68.099 1.00 68.37 309 VAL B O 1
ATOM 6001 N N . GLU B 2 311 ? 29.080 23.294 68.486 1.00 60.09 310 GLU B N 1
ATOM 6002 C CA . GLU B 2 311 ? 28.138 22.514 67.697 1.00 67.00 310 GLU B CA 1
ATOM 6003 C C . GLU B 2 311 ? 27.586 21.372 68.542 1.00 59.33 310 GLU B C 1
ATOM 6004 O O . GLU B 2 311 ? 28.334 20.706 69.271 1.00 55.44 310 GLU B O 1
ATOM 6010 N N . ILE B 2 312 ? 26.266 21.210 68.500 1.00 58.80 311 ILE B N 1
ATOM 6011 C CA . ILE B 2 312 ? 25.579 20.059 69.075 1.00 62.14 311 ILE B CA 1
ATOM 6012 C C . ILE B 2 312 ? 25.351 19.031 67.982 1.00 68.49 311 ILE B C 1
ATOM 6013 O O . ILE B 2 312 ? 25.016 19.388 66.845 1.00 81.59 311 ILE B O 1
ATOM 6018 N N . VAL B 2 313 ? 25.505 17.750 68.311 1.00 66.46 312 VAL B N 1
ATOM 6019 C CA . VAL B 2 313 ? 25.353 16.690 67.319 1.00 67.16 312 VAL B CA 1
ATOM 6020 C C . VAL B 2 313 ? 24.346 15.666 67.845 1.00 71.78 312 VAL B C 1
ATOM 6021 O O . VAL B 2 313 ? 24.466 15.194 68.981 1.00 74.93 312 VAL B O 1
ATOM 6025 N N . GLY B 2 314 ? 23.334 15.354 67.026 1.00 77.99 313 GLY B N 1
ATOM 6026 C CA . GLY B 2 314 ? 22.293 14.417 67.413 1.00 73.39 313 GLY B CA 1
ATOM 6027 C C . GLY B 2 314 ? 22.641 12.947 67.266 1.00 71.80 313 GLY B C 1
ATOM 6028 O O . GLY B 2 314 ? 22.825 12.261 68.272 1.00 78.61 313 GLY B O 1
ATOM 6029 N N . PHE B 2 315 ? 22.781 12.448 66.046 1.00 70.12 314 PHE B N 1
ATOM 6030 C CA . PHE B 2 315 ? 23.251 11.089 65.867 1.00 66.34 314 PHE B CA 1
ATOM 6031 C C . PHE B 2 315 ? 24.739 11.118 65.612 1.00 63.87 314 PHE B C 1
ATOM 6032 O O . PHE B 2 315 ? 25.303 12.151 65.249 1.00 71.03 314 PHE B O 1
ATOM 6040 N N . TRP B 2 316 ? 25.381 9.978 65.837 1.00 61.78 315 TRP B N 1
ATOM 6041 C CA . TRP B 2 316 ? 26.806 9.911 65.556 1.00 77.70 315 TRP B CA 1
ATOM 6042 C C . TRP B 2 316 ? 27.276 8.467 65.532 1.00 76.78 315 TRP B C 1
ATOM 6043 O O . TRP B 2 316 ? 26.590 7.546 65.982 1.00 76.92 315 TRP B O 1
ATOM 6054 N N . THR B 2 317 ? 28.463 8.299 64.964 1.00 71.26 316 THR B N 1
ATOM 6055 C CA . THR B 2 317 ? 29.184 7.044 64.921 1.00 81.95 316 THR B CA 1
ATOM 6056 C C . THR B 2 317 ? 30.631 7.352 65.280 1.00 91.17 316 THR B C 1
ATOM 6057 O O . THR B 2 317 ? 31.086 8.492 65.161 1.00 87.19 316 THR B O 1
ATOM 6061 N N . LYS B 2 318 ? 31.351 6.333 65.753 1.00 91.90 317 LYS B N 1
ATOM 6062 C CA . LYS B 2 318 ? 32.793 6.478 65.917 1.00 94.49 317 LYS B CA 1
ATOM 6063 C C . LYS B 2 318 ? 33.425 7.092 64.662 1.00 99.43 317 LYS B C 1
ATOM 6064 O O . LYS B 2 318 ? 34.224 8.036 64.750 1.00 73.79 317 LYS B O 1
ATOM 6066 N N . GLU B 2 319 ? 33.081 6.577 63.475 1.00 102.26 318 GLU B N 1
ATOM 6067 C CA . GLU B 2 319 ? 33.746 7.092 62.279 1.00 101.18 318 GLU B CA 1
ATOM 6068 C C . GLU B 2 319 ? 33.274 8.507 61.921 1.00 92.94 318 GLU B C 1
ATOM 6069 O O . GLU B 2 319 ? 34.059 9.295 61.373 1.00 71.45 318 GLU B O 1
ATOM 6075 N N . TYR B 2 320 ? 32.037 8.877 62.295 1.00 82.18 319 TYR B N 1
ATOM 6076 C CA . TYR B 2 320 ? 31.527 10.212 61.982 1.00 78.16 319 TYR B CA 1
ATOM 6077 C C . TYR B 2 320 ? 32.236 11.285 62.797 1.00 85.23 319 TYR B C 1
ATOM 6078 O O . TYR B 2 320 ? 32.732 12.276 62.249 1.00 76.48 319 TYR B O 1
ATOM 6087 N N . ILE B 2 321 ? 32.290 11.113 64.112 1.00 82.62 320 ILE B N 1
ATOM 6088 C CA . ILE B 2 321 ? 32.877 12.162 64.928 1.00 82.17 320 ILE B CA 1
ATOM 6089 C C . ILE B 2 321 ? 34.363 12.278 64.653 1.00 82.69 320 ILE B C 1
ATOM 6090 O O . ILE B 2 321 ? 34.916 13.384 64.627 1.00 72.85 320 ILE B O 1
ATOM 6095 N N . LYS B 2 322 ? 35.030 11.143 64.443 1.00 85.59 321 LYS B N 1
ATOM 6096 C CA . LYS B 2 322 ? 36.416 11.164 63.997 1.00 87.17 321 LYS B CA 1
ATOM 6097 C C . LYS B 2 322 ? 36.564 11.991 62.720 1.00 99.81 321 LYS B C 1
ATOM 6098 O O . LYS B 2 322 ? 37.434 12.866 62.629 1.00 96.26 321 LYS B O 1
ATOM 6100 N N . GLU B 2 323 ? 35.685 11.759 61.736 1.00 97.49 322 GLU B N 1
ATOM 6101 C CA . GLU B 2 323 ? 35.742 12.548 60.505 1.00 91.92 322 GLU B CA 1
ATOM 6102 C C . GLU B 2 323 ? 35.402 14.012 60.766 1.00 84.09 322 GLU B C 1
ATOM 6103 O O . GLU B 2 323 ? 36.091 14.913 60.267 1.00 71.09 322 GLU B O 1
ATOM 6105 N N . LYS B 2 324 ? 34.351 14.274 61.555 1.00 74.67 323 LYS B N 1
ATOM 6106 C CA . LYS B 2 324 ? 33.973 15.661 61.817 1.00 82.50 323 LYS B CA 1
ATOM 6107 C C . LYS B 2 324 ? 35.115 16.422 62.476 1.00 90.88 323 LYS B C 1
ATOM 6108 O O . LYS B 2 324 ? 35.461 17.527 62.043 1.00 84.63 323 LYS B O 1
ATOM 6114 N N . LEU B 2 325 ? 35.748 15.819 63.490 1.00 98.17 324 LEU B N 1
ATOM 6115 C CA . LEU B 2 325 ? 36.795 16.512 64.235 1.00 87.91 324 LEU B CA 1
ATOM 6116 C C . LEU B 2 325 ? 38.065 16.639 63.410 1.00 99.76 324 LEU B C 1
ATOM 6117 O O . LEU B 2 325 ? 38.735 17.680 63.456 1.00 99.96 324 LEU B O 1
ATOM 6122 N N . ASP B 2 326 ? 38.433 15.576 62.684 1.00 89.89 325 ASP B N 1
ATOM 6123 C CA . ASP B 2 326 ? 39.544 15.659 61.741 1.00 93.23 325 ASP B CA 1
ATOM 6124 C C . ASP B 2 326 ? 39.392 16.872 60.826 1.00 91.30 325 ASP B C 1
ATOM 6125 O O . ASP B 2 326 ? 40.326 17.663 60.659 1.00 84.77 325 ASP B O 1
ATOM 6127 N N . LYS B 2 327 ? 38.200 17.049 60.246 1.00 88.05 326 LYS B N 1
ATOM 6128 C CA . LYS B 2 327 ? 37.954 18.203 59.385 1.00 92.95 326 LYS B CA 1
ATOM 6129 C C . LYS B 2 327 ? 37.916 19.500 60.179 1.00 88.72 326 LYS B C 1
ATOM 6130 O O . LYS B 2 327 ? 38.092 20.578 59.600 1.00 77.94 326 LYS B O 1
ATOM 6132 N N . LEU B 2 328 ? 37.655 19.417 61.485 1.00 93.87 327 LEU B N 1
ATOM 6133 C CA . LEU B 2 328 ? 37.619 20.593 62.341 1.00 101.15 327 LEU B CA 1
ATOM 6134 C C . LEU B 2 328 ? 39.008 21.007 62.816 1.00 108.81 327 LEU B C 1
ATOM 6135 O O . LEU B 2 328 ? 39.174 22.138 63.286 1.00 100.05 327 LEU B O 1
ATOM 6140 N N . LYS B 2 329 ? 40.004 20.115 62.756 1.00 101.15 328 LYS B N 1
ATOM 6141 C CA . LYS B 2 329 ? 41.365 20.555 63.052 1.00 96.19 328 LYS B CA 1
ATOM 6142 C C . LYS B 2 329 ? 41.795 21.685 62.125 1.00 107.35 328 LYS B C 1
ATOM 6143 O O . LYS B 2 329 ? 42.621 22.520 62.506 1.00 141.27 328 LYS B O 1
ATOM 6145 N N . LYS B 2 330 ? 41.227 21.747 60.922 1.00 111.04 329 LYS B N 1
ATOM 6146 C CA . LYS B 2 330 ? 41.566 22.769 59.942 1.00 117.63 329 LYS B CA 1
ATOM 6147 C C . LYS B 2 330 ? 40.649 24.006 59.975 1.00 113.28 329 LYS B C 1
ATOM 6148 O O . LYS B 2 330 ? 40.645 24.771 59.000 1.00 100.90 329 LYS B O 1
ATOM 6150 N N . VAL B 2 331 ? 39.900 24.249 61.063 1.00 113.66 330 VAL B N 1
ATOM 6151 C CA . VAL B 2 331 ? 39.017 25.428 61.106 1.00 122.15 330 VAL B CA 1
ATOM 6152 C C . VAL B 2 331 ? 39.685 26.618 61.796 1.00 127.28 330 VAL B C 1
ATOM 6153 O O . VAL B 2 331 ? 39.179 27.746 61.695 1.00 118.16 330 VAL B O 1
ATOM 6157 N N . LYS B 2 332 ? 40.799 26.406 62.504 1.00 129.47 331 LYS B N 1
ATOM 6158 C CA . LYS B 2 332 ? 41.609 27.490 63.065 1.00 131.21 331 LYS B CA 1
ATOM 6159 C C . LYS B 2 332 ? 40.943 28.174 64.253 1.00 122.15 331 LYS B C 1
ATOM 6160 O O . LYS B 2 332 ? 41.295 29.313 64.571 1.00 112.56 331 LYS B O 1
ATOM 6166 N N . TYR B 2 333 ? 40.018 27.512 64.959 1.00 117.09 332 TYR B N 1
ATOM 6167 C CA . TYR B 2 333 ? 39.486 28.044 66.216 1.00 116.18 332 TYR B CA 1
ATOM 6168 C C . TYR B 2 333 ? 39.425 26.937 67.265 1.00 116.99 332 TYR B C 1
ATOM 6169 O O . TYR B 2 333 ? 39.684 25.767 66.951 1.00 127.38 332 TYR B O 1
ATOM 6178 N N . PRO B 2 334 ? 39.094 27.263 68.517 1.00 108.57 333 PRO B N 1
ATOM 6179 C CA . PRO B 2 334 ? 38.675 26.222 69.464 1.00 105.37 333 PRO B CA 1
ATOM 6180 C C . PRO B 2 334 ? 37.196 25.941 69.231 1.00 103.90 333 PRO B C 1
ATOM 6181 O O . PRO B 2 334 ? 36.402 26.872 69.082 1.00 104.32 333 PRO B O 1
ATOM 6185 N N . ILE B 2 335 ? 36.833 24.661 69.137 1.00 84.87 334 ILE B N 1
ATOM 6186 C CA . ILE B 2 335 ? 35.442 24.287 68.910 1.00 88.15 334 ILE B CA 1
ATOM 6187 C C . ILE B 2 335 ? 35.065 23.209 69.905 1.00 78.89 334 ILE B C 1
ATOM 6188 O O . ILE B 2 335 ? 35.819 22.248 70.105 1.00 85.74 334 ILE B O 1
ATOM 6193 N N . LEU B 2 336 ? 33.894 23.377 70.517 1.00 68.63 335 LEU B N 1
ATOM 6194 C CA . LEU B 2 336 ? 33.355 22.475 71.520 1.00 67.94 335 LEU B CA 1
ATOM 6195 C C . LEU B 2 336 ? 32.200 21.696 70.914 1.00 66.77 335 LEU B C 1
ATOM 6196 O O . LEU B 2 336 ? 31.248 22.289 70.397 1.00 73.54 335 LEU B O 1
ATOM 6201 N N . ILE B 2 337 ? 32.273 20.377 71.001 1.00 61.39 336 ILE B N 1
ATOM 6202 C CA . ILE B 2 337 ? 31.243 19.490 70.486 1.00 61.52 336 ILE B CA 1
ATOM 6203 C C . ILE B 2 337 ? 30.470 18.933 71.666 1.00 60.74 336 ILE B C 1
ATOM 6204 O O . ILE B 2 337 ? 31.051 18.615 72.706 1.00 70.05 336 ILE B O 1
ATOM 6209 N N . LEU B 2 338 ? 29.164 18.803 71.501 1.00 57.37 337 LEU B N 1
ATOM 6210 C CA . LEU B 2 338 ? 28.298 18.248 72.527 1.00 55.34 337 LEU B CA 1
ATOM 6211 C C . LEU B 2 338 ? 27.619 17.043 71.909 1.00 59.76 337 LEU B C 1
ATOM 6212 O O . LEU B 2 338 ? 26.859 17.197 70.948 1.00 75.91 337 LEU B O 1
ATOM 6217 N N . LEU B 2 339 ? 27.924 15.843 72.403 1.00 63.83 338 LEU B N 1
ATOM 6218 C CA . LEU B 2 339 ? 27.365 14.632 71.814 1.00 66.33 338 LEU B CA 1
ATOM 6219 C C . LEU B 2 339 ? 26.287 14.045 72.701 1.00 74.41 338 LEU B C 1
ATOM 6220 O O . LEU B 2 339 ? 26.358 14.136 73.929 1.00 81.60 338 LEU B O 1
ATOM 6225 N N . ASN B 2 340 ? 25.348 13.345 72.071 1.00 78.60 339 ASN B N 1
ATOM 6226 C CA . ASN B 2 340 ? 24.304 12.628 72.791 1.00 87.59 339 ASN B CA 1
ATOM 6227 C C . ASN B 2 340 ? 24.743 11.175 72.928 1.00 99.62 339 ASN B C 1
ATOM 6228 O O . ASN B 2 340 ? 24.968 10.496 71.920 1.00 96.14 339 ASN B O 1
ATOM 6233 N N . GLU B 2 341 ? 24.891 10.713 74.179 1.00 100.20 340 GLU B N 1
ATOM 6234 C CA . GLU B 2 341 ? 25.395 9.367 74.440 1.00 103.32 340 GLU B CA 1
ATOM 6235 C C . GLU B 2 341 ? 24.384 8.305 74.029 1.00 104.06 340 GLU B C 1
ATOM 6236 O O . GLU B 2 341 ? 24.772 7.204 73.617 1.00 105.30 340 GLU B O 1
ATOM 6242 N N . GLU B 2 342 ? 23.087 8.635 74.092 1.00 106.67 341 GLU B N 1
ATOM 6243 C CA . GLU B 2 342 ? 22.046 7.668 73.752 1.00 117.00 341 GLU B CA 1
ATOM 6244 C C . GLU B 2 342 ? 22.059 7.321 72.267 1.00 118.06 341 GLU B C 1
ATOM 6245 O O . GLU B 2 342 ? 21.747 6.181 71.897 1.00 139.17 341 GLU B O 1
ATOM 6251 N N . LEU B 2 343 ? 22.437 8.273 71.408 1.00 115.72 342 LEU B N 1
ATOM 6252 C CA . LEU B 2 343 ? 22.402 8.086 69.962 1.00 98.56 342 LEU B CA 1
ATOM 6253 C C . LEU B 2 343 ? 23.754 7.605 69.446 1.00 109.86 342 LEU B C 1
ATOM 6254 O O . LEU B 2 343 ? 24.159 7.932 68.319 1.00 95.87 342 LEU B O 1
ATOM 6259 N N . GLY B 2 344 ? 24.454 6.828 70.279 1.00 112.57 343 GLY B N 1
ATOM 6260 C CA . GLY B 2 344 ? 25.722 6.231 69.902 1.00 121.72 343 GLY B CA 1
ATOM 6261 C C . GLY B 2 344 ? 25.942 4.872 70.551 1.00 137.07 343 GLY B C 1
ATOM 6262 O O . GLY B 2 344 ? 25.302 4.496 71.539 1.00 134.06 343 GLY B O 1
ATOM 6263 N N . LYS B 2 345 ? 26.885 4.152 69.964 1.00 156.11 344 LYS B N 1
ATOM 6264 C CA . LYS B 2 345 ? 27.212 2.791 70.319 1.00 158.52 344 LYS B CA 1
ATOM 6265 C C . LYS B 2 345 ? 28.457 2.670 71.197 1.00 161.66 344 LYS B C 1
ATOM 6266 O O . LYS B 2 345 ? 28.683 1.590 71.768 1.00 147.39 344 LYS B O 1
ATOM 6269 N N . GLU B 2 346 ? 29.269 3.729 71.324 1.00 156.44 345 GLU B N 1
ATOM 6270 C CA . GLU B 2 346 ? 30.629 3.589 71.823 1.00 150.47 345 GLU B CA 1
ATOM 6271 C C . GLU B 2 346 ? 31.025 4.506 72.977 1.00 142.40 345 GLU B C 1
ATOM 6272 O O . GLU B 2 346 ? 32.146 4.355 73.474 1.00 139.21 345 GLU B O 1
ATOM 6278 N N . LYS B 2 347 ? 30.166 5.428 73.431 1.00 139.34 346 LYS B N 1
ATOM 6279 C CA . LYS B 2 347 ? 30.498 6.266 74.590 1.00 134.62 346 LYS B CA 1
ATOM 6280 C C . LYS B 2 347 ? 31.840 6.989 74.430 1.00 135.32 346 LYS B C 1
ATOM 6281 O O . LYS B 2 347 ? 32.850 6.574 75.006 1.00 150.44 346 LYS B O 1
ATOM 6283 N N . PHE B 2 348 ? 31.849 8.092 73.684 1.00 128.72 347 PHE B N 1
ATOM 6284 C CA . PHE B 2 348 ? 33.061 8.711 73.154 1.00 124.23 347 PHE B CA 1
ATOM 6285 C C . PHE B 2 348 ? 33.752 9.611 74.177 1.00 122.76 347 PHE B C 1
ATOM 6286 O O . PHE B 2 348 ? 33.134 10.102 75.125 1.00 132.43 347 PHE B O 1
ATOM 6294 N N . ASN B 2 349 ? 35.063 9.797 73.991 1.00 122.90 348 ASN B N 1
ATOM 6295 C CA . ASN B 2 349 ? 35.862 10.691 74.831 1.00 121.39 348 ASN B CA 1
ATOM 6296 C C . ASN B 2 349 ? 36.898 11.401 73.964 1.00 103.17 348 ASN B C 1
ATOM 6297 O O . ASN B 2 349 ? 37.661 10.753 73.240 1.00 88.02 348 ASN B O 1
ATOM 6302 N N . GLY B 2 350 ? 36.908 12.733 74.013 1.00 104.12 349 GLY B N 1
ATOM 6303 C CA . GLY B 2 350 ? 37.842 13.505 73.219 1.00 105.26 349 GLY B CA 1
ATOM 6304 C C . GLY B 2 350 ? 38.269 14.763 73.943 1.00 112.78 349 GLY B C 1
ATOM 6305 O O . GLY B 2 350 ? 37.689 15.158 74.959 1.00 98.49 349 GLY B O 1
ATOM 6306 N N . MET B 2 351 ? 39.308 15.396 73.393 1.00 114.73 350 MET B N 1
ATOM 6307 C CA . MET B 2 351 ? 39.896 16.588 74.001 1.00 122.04 350 MET B CA 1
ATOM 6308 C C . MET B 2 351 ? 39.017 17.838 73.859 1.00 117.72 350 MET B C 1
ATOM 6309 O O . MET B 2 351 ? 39.264 18.835 74.551 1.00 118.49 350 MET B O 1
ATOM 6311 N N . ASN B 2 352 ? 37.985 17.802 73.004 1.00 112.33 351 ASN B N 1
ATOM 6312 C CA . ASN B 2 352 ? 37.148 18.968 72.742 1.00 97.68 351 ASN B CA 1
ATOM 6313 C C . ASN B 2 352 ? 35.675 18.574 72.741 1.00 93.18 351 ASN B C 1
ATOM 6314 O O . ASN B 2 352 ? 34.847 19.310 72.191 1.00 85.79 351 ASN B O 1
ATOM 6316 N N . VAL B 2 353 ? 35.323 17.460 73.389 1.00 75.46 352 VAL B N 1
ATOM 6317 C CA . VAL B 2 353 ? 33.990 16.873 73.312 1.00 74.17 352 VAL B CA 1
ATOM 6318 C C . VAL B 2 353 ? 33.422 16.630 74.703 1.00 68.93 352 VAL B C 1
ATOM 6319 O O . VAL B 2 353 ? 34.081 16.009 75.543 1.00 84.70 352 VAL B O 1
ATOM 6323 N N . ILE B 2 354 ? 32.173 17.067 74.910 1.00 63.46 353 ILE B N 1
ATOM 6324 C CA . ILE B 2 354 ? 31.399 16.875 76.139 1.00 58.93 353 ILE B CA 1
ATOM 6325 C C . ILE B 2 354 ? 30.130 16.100 75.800 1.00 59.47 353 ILE B C 1
ATOM 6326 O O . ILE B 2 354 ? 29.311 16.575 75.005 1.00 65.10 353 ILE B O 1
ATOM 6331 N N . THR B 2 355 ? 29.975 14.903 76.369 1.00 63.82 354 THR B N 1
ATOM 6332 C CA . THR B 2 355 ? 28.743 14.136 76.205 1.00 67.04 354 THR B CA 1
ATOM 6333 C C . THR B 2 355 ? 27.635 14.666 77.116 1.00 69.86 354 THR B C 1
ATOM 6334 O O . THR B 2 355 ? 27.892 15.204 78.197 1.00 83.38 354 THR B O 1
ATOM 6338 N N . TYR B 2 356 ? 26.388 14.484 76.684 1.00 73.31 355 TYR B N 1
ATOM 6339 C CA . TYR B 2 356 ? 25.221 14.896 77.460 1.00 79.15 355 TYR B CA 1
ATOM 6340 C C . TYR B 2 356 ? 24.185 13.788 77.349 1.00 88.22 355 TYR B C 1
ATOM 6341 O O . TYR B 2 356 ? 24.173 13.047 76.366 1.00 91.04 355 TYR B O 1
ATOM 6350 N N . LYS B 2 357 ? 23.350 13.635 78.386 1.00 102.26 356 LYS B N 1
ATOM 6351 C CA . LYS B 2 357 ? 22.330 12.577 78.369 1.00 93.85 356 LYS B CA 1
ATOM 6352 C C . LYS B 2 357 ? 20.986 13.062 77.835 1.00 102.56 356 LYS B C 1
ATOM 6353 O O . LYS B 2 357 ? 20.592 12.711 76.719 1.00 114.22 356 LYS B O 1
ATOM 6355 N N . ARG B 2 358 ? 20.304 13.917 78.575 1.00 82.00 357 ARG B N 1
ATOM 6356 C CA . ARG B 2 358 ? 19.006 14.374 78.094 1.00 86.85 357 ARG B CA 1
ATOM 6357 C C . ARG B 2 358 ? 18.961 15.868 77.903 1.00 85.11 357 ARG B C 1
ATOM 6358 O O . ARG B 2 358 ? 18.201 16.367 77.069 1.00 86.20 357 ARG B O 1
ATOM 6360 N N . LYS B 2 359 ? 19.766 16.586 78.656 1.00 86.39 358 LYS B N 1
ATOM 6361 C CA . LYS B 2 359 ? 19.994 18.000 78.468 1.00 90.48 358 LYS B CA 1
ATOM 6362 C C . LYS B 2 359 ? 21.502 18.195 78.530 1.00 88.99 358 LYS B C 1
ATOM 6363 O O . LYS B 2 359 ? 22.261 17.260 78.820 1.00 85.13 358 LYS B O 1
ATOM 6365 N N . ILE B 2 360 ? 21.946 19.382 78.233 1.00 72.70 359 ILE B N 1
ATOM 6366 C CA . ILE B 2 360 ? 23.361 19.663 78.400 1.00 77.14 359 ILE B CA 1
ATOM 6367 C C . ILE B 2 360 ? 23.583 20.131 79.829 1.00 91.51 359 ILE B C 1
ATOM 6368 O O . ILE B 2 360 ? 22.829 20.957 80.368 1.00 97.72 359 ILE B O 1
ATOM 6373 N N . ASP B 2 361 ? 24.641 19.604 80.439 1.00 80.31 360 ASP B N 1
ATOM 6374 C CA . ASP B 2 361 ? 24.983 19.893 81.825 1.00 74.97 360 ASP B CA 1
ATOM 6375 C C . ASP B 2 361 ? 25.879 21.125 81.824 1.00 75.96 360 ASP B C 1
ATOM 6376 O O . ASP B 2 361 ? 27.097 21.037 81.691 1.00 70.72 360 ASP B O 1
ATOM 6381 N N . ILE B 2 362 ? 25.254 22.293 81.984 1.00 77.78 361 ILE B N 1
ATOM 6382 C CA . ILE B 2 362 ? 25.946 23.569 81.829 1.00 71.42 361 ILE B CA 1
ATOM 6383 C C . ILE B 2 362 ? 27.154 23.671 82.754 1.00 71.28 361 ILE B C 1
ATOM 6384 O O . ILE B 2 362 ? 28.107 24.395 82.454 1.00 69.15 361 ILE B O 1
ATOM 6389 N N . SER B 2 363 ? 27.127 22.965 83.893 1.00 75.10 362 SER B N 1
ATOM 6390 C CA . SER B 2 363 ? 28.308 22.793 84.742 1.00 82.13 362 SER B CA 1
ATOM 6391 C C . SER B 2 363 ? 29.548 22.524 83.906 1.00 82.89 362 SER B C 1
ATOM 6392 O O . SER B 2 363 ? 30.582 23.192 84.056 1.00 78.94 362 SER B O 1
ATOM 6395 N N . LEU B 2 364 ? 29.459 21.530 83.017 1.00 82.00 363 LEU B N 1
ATOM 6396 C CA . LEU B 2 364 ? 30.619 21.071 82.267 1.00 74.53 363 LEU B CA 1
ATOM 6397 C C . LEU B 2 364 ? 31.073 22.067 81.214 1.00 69.05 363 LEU B C 1
ATOM 6398 O O . LEU B 2 364 ? 32.264 22.087 80.883 1.00 62.72 363 LEU B O 1
ATOM 6403 N N . VAL B 2 365 ? 30.148 22.831 80.615 1.00 68.12 364 VAL B N 1
ATOM 6404 C CA . VAL B 2 365 ? 30.553 23.846 79.645 1.00 66.69 364 VAL B CA 1
ATOM 6405 C C . VAL B 2 365 ? 31.298 24.964 80.363 1.00 73.03 364 VAL B C 1
ATOM 6406 O O . VAL B 2 365 ? 32.390 25.373 79.947 1.00 70.86 364 VAL B O 1
ATOM 6408 N N . TYR B 2 366 ? 30.736 25.453 81.477 1.00 73.22 365 TYR B N 1
ATOM 6409 C CA . TYR B 2 366 ? 31.462 26.426 82.285 1.00 79.22 365 TYR B CA 1
ATOM 6410 C C . TYR B 2 366 ? 32.838 25.901 82.657 1.00 77.40 365 TYR B C 1
ATOM 6411 O O . TYR B 2 366 ? 33.852 26.555 82.391 1.00 76.21 365 TYR B O 1
ATOM 6420 N N . LYS B 2 367 ? 32.894 24.703 83.240 1.00 81.04 366 LYS B N 1
ATOM 6421 C CA . LYS B 2 367 ? 34.176 24.083 83.553 1.00 80.50 366 LYS B CA 1
ATOM 6422 C C . LYS B 2 367 ? 35.099 24.102 82.334 1.00 83.90 366 LYS B C 1
ATOM 6423 O O . LYS B 2 367 ? 36.241 24.558 82.415 1.00 87.55 366 LYS B O 1
ATOM 6429 N N . TRP B 2 368 ? 34.586 23.707 81.168 1.00 82.57 367 TRP B N 1
ATOM 6430 C CA . TRP B 2 368 ? 35.440 23.549 79.995 1.00 86.83 367 TRP B CA 1
ATOM 6431 C C . TRP B 2 368 ? 36.048 24.877 79.567 1.00 93.29 367 TRP B C 1
ATOM 6432 O O . TRP B 2 368 ? 37.204 24.931 79.130 1.00 80.16 367 TRP B O 1
ATOM 6443 N N . LEU B 2 369 ? 35.274 25.961 79.658 1.00 89.92 368 LEU B N 1
ATOM 6444 C CA . LEU B 2 369 ? 35.737 27.238 79.126 1.00 96.05 368 LEU B CA 1
ATOM 6445 C C . LEU B 2 369 ? 36.907 27.773 79.935 1.00 102.23 368 LEU B C 1
ATOM 6446 O O . LEU B 2 369 ? 37.915 28.217 79.372 1.00 112.02 368 LEU B O 1
ATOM 6451 N N . ARG B 2 370 ? 36.809 27.720 81.253 1.00 96.73 369 ARG B N 1
ATOM 6452 C CA . ARG B 2 370 ? 37.895 28.261 82.043 1.00 96.68 369 ARG B CA 1
ATOM 6453 C C . ARG B 2 370 ? 39.119 27.347 82.032 1.00 94.48 369 ARG B C 1
ATOM 6454 O O . ARG B 2 370 ? 40.239 27.847 82.154 1.00 116.85 369 ARG B O 1
ATOM 6462 N N . GLU B 2 371 ? 38.953 26.030 81.842 1.00 90.14 370 GLU B N 1
ATOM 6463 C CA . GLU B 2 371 ? 40.107 25.126 81.902 1.00 101.45 370 GLU B CA 1
ATOM 6464 C C . GLU B 2 371 ? 41.032 25.280 80.703 1.00 104.86 370 GLU B C 1
ATOM 6465 O O . GLU B 2 371 ? 42.018 24.549 80.563 1.00 102.15 370 GLU B O 1
ATOM 6471 N N . LEU B 2 372 ? 40.703 26.202 79.821 1.00 99.44 371 LEU B N 1
ATOM 6472 C CA . LEU B 2 372 ? 41.636 26.631 78.799 1.00 106.75 371 LEU B CA 1
ATOM 6473 C C . LEU B 2 372 ? 41.709 28.144 78.660 1.00 119.22 371 LEU B C 1
ATOM 6474 O O . LEU B 2 372 ? 42.555 28.633 77.902 1.00 124.05 371 LEU B O 1
ATOM 6479 N N . GLU B 2 373 ? 40.864 28.898 79.375 1.00 128.39 372 GLU B N 1
ATOM 6480 C CA . GLU B 2 373 ? 40.999 30.352 79.414 1.00 123.36 372 GLU B CA 1
ATOM 6481 C C . GLU B 2 373 ? 42.296 30.758 80.101 1.00 146.31 372 GLU B C 1
ATOM 6482 O O . GLU B 2 373 ? 43.016 31.638 79.612 1.00 160.55 372 GLU B O 1
ATOM 6488 N N . ASN B 2 374 ? 42.603 30.126 81.233 1.00 138.20 373 ASN B N 1
ATOM 6489 C CA . ASN B 2 374 ? 43.868 30.303 81.944 1.00 147.00 373 ASN B CA 1
ATOM 6490 C C . ASN B 2 374 ? 44.132 31.760 82.347 1.00 166.99 373 ASN B C 1
ATOM 6491 O O . ASN B 2 374 ? 43.786 32.193 83.452 1.00 174.66 373 ASN B O 1
ATOM 6497 N N . GLY C 1 1 ? 65.197 70.116 29.770 1.00 77.21 0 GLY C N 1
ATOM 6498 C CA . GLY C 1 1 ? 66.304 69.553 29.007 1.00 96.55 0 GLY C CA 1
ATOM 6499 C C . GLY C 1 1 ? 66.035 69.360 27.514 1.00 112.85 0 GLY C C 1
ATOM 6500 O O . GLY C 1 1 ? 64.902 69.524 27.048 1.00 96.56 0 GLY C O 1
ATOM 6501 N N . SER C 1 2 ? 67.079 69.012 26.759 1.00 105.32 1 SER C N 1
ATOM 6502 C CA . SER C 1 2 ? 66.979 68.777 25.317 1.00 110.71 1 SER C CA 1
ATOM 6503 C C . SER C 1 2 ? 67.306 67.307 25.052 1.00 125.07 1 SER C C 1
ATOM 6504 O O . SER C 1 2 ? 68.442 66.950 24.726 1.00 133.83 1 SER C O 1
ATOM 6506 N N . VAL C 1 3 ? 66.286 66.457 25.187 1.00 123.28 2 VAL C N 1
ATOM 6507 C CA . VAL C 1 3 ? 66.421 65.044 24.859 1.00 93.45 2 VAL C CA 1
ATOM 6508 C C . VAL C 1 3 ? 66.498 64.859 23.353 1.00 76.94 2 VAL C C 1
ATOM 6509 O O . VAL C 1 3 ? 65.670 65.387 22.607 1.00 79.04 2 VAL C O 1
ATOM 6513 N N . TYR C 1 4 ? 67.476 64.079 22.905 1.00 72.40 3 TYR C N 1
ATOM 6514 C CA . TYR C 1 4 ? 67.548 63.624 21.523 1.00 72.41 3 TYR C CA 1
ATOM 6515 C C . TYR C 1 4 ? 66.995 62.213 21.449 1.00 68.42 3 TYR C C 1
ATOM 6516 O O . TYR C 1 4 ? 67.355 61.359 22.265 1.00 60.90 3 TYR C O 1
ATOM 6525 N N . LEU C 1 5 ? 66.141 61.976 20.453 1.00 63.30 4 LEU C N 1
ATOM 6526 C CA . LEU C 1 5 ? 65.418 60.720 20.264 1.00 59.40 4 LEU C CA 1
ATOM 6527 C C . LEU C 1 5 ? 65.645 60.283 18.826 1.00 54.67 4 LEU C C 1
ATOM 6528 O O . LEU C 1 5 ? 65.186 60.954 17.904 1.00 58.09 4 LEU C O 1
ATOM 6533 N N . ARG C 1 6 ? 66.360 59.186 18.620 1.00 50.41 5 ARG C N 1
ATOM 6534 C CA . ARG C 1 6 ? 66.836 58.842 17.289 1.00 49.73 5 ARG C CA 1
ATOM 6535 C C . ARG C 1 6 ? 66.510 57.389 16.945 1.00 50.26 5 ARG C C 1
ATOM 6536 O O . ARG C 1 6 ? 66.650 56.499 17.790 1.00 51.11 5 ARG C O 1
ATOM 6544 N N . TYR C 1 7 ? 66.074 57.151 15.698 1.00 53.41 6 TYR C N 1
ATOM 6545 C CA . TYR C 1 7 ? 65.818 55.801 15.195 1.00 53.39 6 TYR C CA 1
ATOM 6546 C C . TYR C 1 7 ? 67.094 55.185 14.640 1.00 52.02 6 TYR C C 1
ATOM 6547 O O . TYR C 1 7 ? 67.859 55.853 13.947 1.00 58.26 6 TYR C O 1
ATOM 6556 N N . PHE C 1 8 ? 67.284 53.887 14.881 1.00 59.54 7 PHE C N 1
ATOM 6557 C CA . PHE C 1 8 ? 68.497 53.221 14.413 1.00 57.17 7 PHE C CA 1
ATOM 6558 C C . PHE C 1 8 ? 68.263 51.722 14.252 1.00 60.86 7 PHE C C 1
ATOM 6559 O O . PHE C 1 8 ? 68.244 50.987 15.249 1.00 52.56 7 PHE C O 1
ATOM 6567 N N . LYS C 1 9 ? 68.163 51.276 12.995 1.00 60.64 8 LYS C N 1
ATOM 6568 C CA . LYS C 1 9 ? 68.204 49.859 12.624 1.00 62.64 8 LYS C CA 1
ATOM 6569 C C . LYS C 1 9 ? 67.262 49.033 13.488 1.00 57.61 8 LYS C C 1
ATOM 6570 O O . LYS C 1 9 ? 67.635 47.989 14.031 1.00 55.22 8 LYS C O 1
ATOM 6576 N N . GLY C 1 10 ? 66.025 49.518 13.597 1.00 56.01 9 GLY C N 1
ATOM 6577 C CA . GLY C 1 10 ? 64.984 48.882 14.373 1.00 50.28 9 GLY C CA 1
ATOM 6578 C C . GLY C 1 10 ? 64.995 49.187 15.857 1.00 47.27 9 GLY C C 1
ATOM 6579 O O . GLY C 1 10 ? 64.260 48.535 16.607 1.00 48.80 9 GLY C O 1
ATOM 6580 N N . LEU C 1 11 ? 65.772 50.173 16.311 1.00 51.05 10 LEU C N 1
ATOM 6581 C CA . LEU C 1 11 ? 65.825 50.535 17.724 1.00 45.58 10 LEU C CA 1
ATOM 6582 C C . LEU C 1 11 ? 65.454 51.995 17.888 1.00 53.72 10 LEU C C 1
ATOM 6583 O O . LEU C 1 11 ? 65.520 52.789 16.941 1.00 58.74 10 LEU C O 1
ATOM 6588 N N . ILE C 1 12 ? 65.101 52.352 19.116 1.00 47.17 11 ILE C N 1
ATOM 6589 C CA . ILE C 1 12 ? 64.977 53.748 19.509 1.00 46.77 11 ILE C CA 1
ATOM 6590 C C . ILE C 1 12 ? 66.137 54.089 20.453 1.00 52.09 11 ILE C C 1
ATOM 6591 O O . ILE C 1 12 ? 66.546 53.267 21.290 1.00 50.80 11 ILE C O 1
ATOM 6596 N N . LEU C 1 13 ? 66.740 55.265 20.248 1.00 51.97 12 LEU C N 1
ATOM 6597 C CA . LEU C 1 13 ? 67.885 55.698 21.041 1.00 54.53 12 LEU C CA 1
ATOM 6598 C C . LEU C 1 13 ? 67.595 57.051 21.692 1.00 61.33 12 LEU C C 1
ATOM 6599 O O . LEU C 1 13 ? 66.882 57.892 21.129 1.00 67.08 12 LEU C O 1
ATOM 6604 N N . SER C 1 14 ? 68.184 57.287 22.866 1.00 60.10 13 SER C N 1
ATOM 6605 C CA . SER C 1 14 ? 67.832 58.485 23.620 1.00 55.10 13 SER C CA 1
ATOM 6606 C C . SER C 1 14 ? 69.003 58.991 24.455 1.00 51.49 13 SER C C 1
ATOM 6607 O O . SER C 1 14 ? 69.728 58.206 25.066 1.00 51.11 13 SER C O 1
ATOM 6610 N N . ASP C 1 15 ? 69.149 60.320 24.490 1.00 60.78 14 ASP C N 1
ATOM 6611 C CA . ASP C 1 15 ? 69.987 60.978 25.491 1.00 61.96 14 ASP C CA 1
ATOM 6612 C C . ASP C 1 15 ? 69.719 60.440 26.884 1.00 56.47 14 ASP C C 1
ATOM 6613 O O . ASP C 1 15 ? 70.654 60.156 27.642 1.00 55.59 14 ASP C O 1
ATOM 6618 N N . ALA C 1 16 ? 68.438 60.338 27.245 1.00 45.39 15 ALA C N 1
ATOM 6619 C CA . ALA C 1 16 ? 67.982 60.226 28.618 1.00 49.69 15 ALA C CA 1
ATOM 6620 C C . ALA C 1 16 ? 67.169 58.958 28.839 1.00 54.98 15 ALA C C 1
ATOM 6621 O O . ALA C 1 16 ? 66.646 58.343 27.901 1.00 67.31 15 ALA C O 1
ATOM 6623 N N . TYR C 1 17 ? 67.010 58.603 30.104 1.00 59.92 16 TYR C N 1
ATOM 6624 C CA . TYR C 1 17 ? 66.211 57.437 30.396 1.00 58.07 16 TYR C CA 1
ATOM 6625 C C . TYR C 1 17 ? 64.737 57.803 30.337 1.00 60.50 16 TYR C C 1
ATOM 6626 O O . TYR C 1 17 ? 64.331 58.896 30.744 1.00 63.23 16 TYR C O 1
ATOM 6635 N N . ALA C 1 18 ? 63.958 56.897 29.764 1.00 60.32 17 ALA C N 1
ATOM 6636 C CA . ALA C 1 18 ? 62.512 56.798 29.811 1.00 53.89 17 ALA C CA 1
ATOM 6637 C C . ALA C 1 18 ? 62.166 55.382 30.243 1.00 54.76 17 ALA C C 1
ATOM 6638 O O . ALA C 1 18 ? 62.944 54.461 29.988 1.00 56.36 17 ALA C O 1
ATOM 6640 N N . PRO C 1 19 ? 61.017 55.170 30.888 1.00 62.34 18 PRO C N 1
ATOM 6641 C CA . PRO C 1 19 ? 60.656 53.806 31.301 1.00 54.37 18 PRO C CA 1
ATOM 6642 C C . PRO C 1 19 ? 60.553 52.895 30.087 1.00 54.25 18 PRO C C 1
ATOM 6643 O O . PRO C 1 19 ? 60.018 53.278 29.048 1.00 58.54 18 PRO C O 1
ATOM 6647 N N . GLY C 1 20 ? 61.147 51.719 30.190 1.00 57.02 19 GLY C N 1
ATOM 6648 C CA . GLY C 1 20 ? 61.192 50.796 29.075 1.00 56.14 19 GLY C CA 1
ATOM 6649 C C . GLY C 1 20 ? 62.448 50.916 28.253 1.00 56.54 19 GLY C C 1
ATOM 6650 O O . GLY C 1 20 ? 62.740 50.030 27.442 1.00 53.96 19 GLY C O 1
ATOM 6651 N N . LEU C 1 21 ? 63.182 52.002 28.434 1.00 63.11 20 LEU C N 1
ATOM 6652 C CA . LEU C 1 21 ? 64.513 52.122 27.891 1.00 56.63 20 LEU C CA 1
ATOM 6653 C C . LEU C 1 21 ? 65.491 51.482 28.860 1.00 58.79 20 LEU C C 1
ATOM 6654 O O . LEU C 1 21 ? 65.262 51.440 30.072 1.00 57.09 20 LEU C O 1
ATOM 6659 N N . LYS C 1 22 ? 66.561 50.966 28.280 1.00 56.05 21 LYS C N 1
ATOM 6660 C CA . LYS C 1 22 ? 67.653 50.324 28.969 1.00 54.45 21 LYS C CA 1
ATOM 6661 C C . LYS C 1 22 ? 68.937 50.809 28.323 1.00 59.91 21 LYS C C 1
ATOM 6662 O O . LYS C 1 22 ? 68.999 50.946 27.128 1.00 55.65 21 LYS C O 1
ATOM 6668 N N . TRP C 1 23 ? 69.971 51.046 29.107 1.00 54.13 22 TRP C N 1
ATOM 6669 C CA . TRP C 1 23 ? 71.229 51.531 28.579 1.00 54.15 22 TRP C CA 1
ATOM 6670 C C . TRP C 1 23 ? 71.942 50.507 27.756 1.00 48.55 22 TRP C C 1
ATOM 6671 O O . TRP C 1 23 ? 71.983 49.364 28.119 1.00 48.81 22 TRP C O 1
ATOM 6682 N N . SER C 1 24 ? 72.523 50.934 26.646 1.00 49.05 23 SER C N 1
ATOM 6683 C CA . SER C 1 24 ? 73.276 50.051 25.789 1.00 52.55 23 SER C CA 1
ATOM 6684 C C . SER C 1 24 ? 74.711 50.457 25.790 1.00 64.63 23 SER C C 1
ATOM 6685 O O . SER C 1 24 ? 75.027 51.551 25.404 1.00 65.53 23 SER C O 1
ATOM 6688 N N . ASP C 1 25 ? 75.591 49.588 26.246 1.00 69.96 24 ASP C N 1
ATOM 6689 C CA . ASP C 1 25 ? 76.998 49.902 26.209 1.00 73.86 24 ASP C CA 1
ATOM 6690 C C . ASP C 1 25 ? 77.518 49.942 24.804 1.00 65.62 24 ASP C C 1
ATOM 6691 O O . ASP C 1 25 ? 78.284 50.794 24.453 1.00 64.21 24 ASP C O 1
ATOM 6696 N N . GLU C 1 26 ? 77.091 49.016 23.974 1.00 65.79 25 GLU C N 1
ATOM 6697 C CA . GLU C 1 26 ? 77.634 49.010 22.616 1.00 67.83 25 GLU C CA 1
ATOM 6698 C C . GLU C 1 26 ? 77.335 50.309 21.868 1.00 70.16 25 GLU C C 1
ATOM 6699 O O . GLU C 1 26 ? 78.190 50.844 21.177 1.00 81.84 25 GLU C O 1
ATOM 6705 N N . LEU C 1 27 ? 76.174 50.890 22.121 1.00 62.80 26 LEU C N 1
ATOM 6706 C CA . LEU C 1 27 ? 75.716 52.095 21.429 1.00 54.54 26 LEU C CA 1
ATOM 6707 C C . LEU C 1 27 ? 75.832 53.347 22.283 1.00 60.35 26 LEU C C 1
ATOM 6708 O O . LEU C 1 27 ? 75.648 54.448 21.758 1.00 68.89 26 LEU C O 1
ATOM 6713 N N . LYS C 1 28 ? 76.145 53.216 23.574 1.00 63.89 27 LYS C N 1
ATOM 6714 C CA . LYS C 1 28 ? 76.287 54.356 24.496 1.00 66.82 27 LYS C CA 1
ATOM 6715 C C . LYS C 1 28 ? 75.058 55.272 24.466 1.00 57.64 27 LYS C C 1
ATOM 6716 O O . LYS C 1 28 ? 75.154 56.499 24.359 1.00 56.26 27 LYS C O 1
ATOM 6722 N N . ALA C 1 29 ? 73.888 54.658 24.593 1.00 56.01 28 ALA C N 1
ATOM 6723 C CA . ALA C 1 29 ? 72.647 55.397 24.704 1.00 54.70 28 ALA C CA 1
ATOM 6724 C C . ALA C 1 29 ? 71.640 54.539 25.453 1.00 48.34 28 ALA C C 1
ATOM 6725 O O . ALA C 1 29 ? 71.847 53.342 25.659 1.00 46.27 28 ALA C O 1
ATOM 6727 N N . TYR C 1 30 ? 70.565 55.175 25.899 1.00 46.04 29 TYR C N 1
ATOM 6728 C CA . TYR C 1 30 ? 69.421 54.431 26.394 1.00 50.06 29 TYR C CA 1
ATOM 6729 C C . TYR C 1 30 ? 68.640 53.953 25.184 1.00 56.71 29 TYR C C 1
ATOM 6730 O O . TYR C 1 30 ? 68.406 54.725 24.247 1.00 65.47 29 TYR C O 1
ATOM 6739 N N . SER C 1 31 ? 68.305 52.670 25.154 1.00 53.89 30 SER C N 1
ATOM 6740 C CA . SER C 1 31 ? 67.755 52.120 23.931 1.00 52.33 30 SER C CA 1
ATOM 6741 C C . SER C 1 31 ? 66.607 51.179 24.240 1.00 47.64 30 SER C C 1
ATOM 6742 O O . SER C 1 31 ? 66.392 50.768 25.386 1.00 49.41 30 SER C O 1
ATOM 6745 N N . ALA C 1 32 ? 65.878 50.846 23.175 1.00 44.18 31 ALA C N 1
ATOM 6746 C CA . ALA C 1 32 ? 64.878 49.785 23.126 1.00 44.81 31 ALA C CA 1
ATOM 6747 C C . ALA C 1 32 ? 64.531 49.567 21.662 1.00 46.66 31 ALA C C 1
ATOM 6748 O O . ALA C 1 32 ? 64.989 50.297 20.771 1.00 47.16 31 ALA C O 1
ATOM 6750 N N . LEU C 1 33 ? 63.706 48.557 21.419 1.00 45.98 32 LEU C N 1
ATOM 6751 C CA . LEU C 1 33 ? 63.231 48.298 20.072 1.00 44.68 32 LEU C CA 1
ATOM 6752 C C . LEU C 1 33 ? 62.282 49.412 19.653 1.00 47.72 32 LEU C C 1
ATOM 6753 O O . LEU C 1 33 ? 61.548 49.970 20.476 1.00 56.23 32 LEU C O 1
ATOM 6758 N N . ALA C 1 34 ? 62.310 49.755 18.359 1.00 44.60 33 ALA C N 1
ATOM 6759 C CA . ALA C 1 34 ? 61.704 51.018 17.916 1.00 48.60 33 ALA C CA 1
ATOM 6760 C C . ALA C 1 34 ? 60.229 51.137 18.284 1.00 45.16 33 ALA C C 1
ATOM 6761 O O . ALA C 1 34 ? 59.701 52.254 18.344 1.00 48.47 33 ALA C O 1
ATOM 6763 N N . PHE C 1 35 ? 59.558 50.019 18.548 1.00 46.81 34 PHE C N 1
ATOM 6764 C CA . PHE C 1 35 ? 58.129 50.067 18.826 1.00 48.26 34 PHE C CA 1
ATOM 6765 C C . PHE C 1 35 ? 57.828 50.854 20.090 1.00 50.45 34 PHE C C 1
ATOM 6766 O O . PHE C 1 35 ? 56.710 51.370 20.239 1.00 64.29 34 PHE C O 1
ATOM 6774 N N . LYS C 1 36 ? 58.814 51.006 20.975 1.00 50.93 35 LYS C N 1
ATOM 6775 C CA . LYS C 1 36 ? 58.636 51.837 22.157 1.00 45.59 35 LYS C CA 1
ATOM 6776 C C . LYS C 1 36 ? 58.707 53.329 21.849 1.00 42.10 35 LYS C C 1
ATOM 6777 O O . LYS C 1 36 ? 58.524 54.139 22.757 1.00 46.80 35 LYS C O 1
ATOM 6783 N N . TYR C 1 37 ? 58.952 53.713 20.596 1.00 39.77 36 TYR C N 1
ATOM 6784 C CA . TYR C 1 37 ? 58.941 55.120 20.212 1.00 44.09 36 TYR C CA 1
ATOM 6785 C C . TYR C 1 37 ? 57.744 55.913 20.764 1.00 50.37 36 TYR C C 1
ATOM 6786 O O . TYR C 1 37 ? 57.911 56.855 21.551 1.00 53.39 36 TYR C O 1
ATOM 6795 N N . ARG C 1 38 ? 56.527 55.540 20.363 1.00 52.48 37 ARG C N 1
ATOM 6796 C CA . ARG C 1 38 ? 55.352 56.298 20.778 1.00 51.16 37 ARG C CA 1
ATOM 6797 C C . ARG C 1 38 ? 55.318 56.510 22.280 1.00 52.67 37 ARG C C 1
ATOM 6798 O O . ARG C 1 38 ? 55.078 57.624 22.750 1.00 52.21 37 ARG C O 1
ATOM 6806 N N . ASP C 1 39 ? 55.528 55.436 23.051 1.00 56.36 38 ASP C N 1
ATOM 6807 C CA . ASP C 1 39 ? 55.389 55.544 24.495 1.00 51.64 38 ASP C CA 1
ATOM 6808 C C . ASP C 1 39 ? 56.502 56.376 25.093 1.00 50.10 38 ASP C C 1
ATOM 6809 O O . ASP C 1 39 ? 56.269 57.112 26.056 1.00 50.43 38 ASP C O 1
ATOM 6814 N N . VAL C 1 40 ? 57.677 56.365 24.473 1.00 50.30 39 VAL C N 1
ATOM 6815 C CA . VAL C 1 40 ? 58.807 57.096 25.028 1.00 50.65 39 VAL C CA 1
ATOM 6816 C C . VAL C 1 40 ? 58.657 58.571 24.745 1.00 50.72 39 VAL C C 1
ATOM 6817 O O . VAL C 1 40 ? 58.839 59.401 25.639 1.00 51.94 39 VAL C O 1
ATOM 6821 N N . ARG C 1 41 ? 58.240 58.912 23.526 1.00 48.83 40 ARG C N 1
ATOM 6822 C CA . ARG C 1 41 ? 57.865 60.287 23.185 1.00 56.71 40 ARG C CA 1
ATOM 6823 C C . ARG C 1 41 ? 56.766 60.824 24.111 1.00 58.35 40 ARG C C 1
ATOM 6824 O O . ARG C 1 41 ? 56.832 61.977 24.548 1.00 56.84 40 ARG C O 1
ATOM 6832 N N . LYS C 1 42 ? 55.752 60.041 24.387 1.00 60.01 41 LYS C N 1
ATOM 6833 C CA . LYS C 1 42 ? 54.705 60.501 25.245 1.00 56.19 41 LYS C CA 1
ATOM 6834 C C . LYS C 1 42 ? 55.304 60.767 26.588 1.00 56.36 41 LYS C C 1
ATOM 6835 O O . LYS C 1 42 ? 54.996 61.734 27.217 1.00 66.91 41 LYS C O 1
ATOM 6841 N N . TYR C 1 43 ? 56.173 59.895 27.043 1.00 66.72 42 TYR C N 1
ATOM 6842 C CA . TYR C 1 43 ? 56.808 60.115 28.341 1.00 64.87 42 TYR C CA 1
ATOM 6843 C C . TYR C 1 43 ? 57.477 61.477 28.416 1.00 60.81 42 TYR C C 1
ATOM 6844 O O . TYR C 1 43 ? 57.274 62.219 29.381 1.00 63.21 42 TYR C O 1
ATOM 6853 N N . PHE C 1 44 ? 58.177 61.876 27.363 1.00 51.19 43 PHE C N 1
ATOM 6854 C CA . PHE C 1 44 ? 58.948 63.112 27.490 1.00 61.11 43 PHE C CA 1
ATOM 6855 C C . PHE C 1 44 ? 58.081 64.359 27.350 1.00 66.77 43 PHE C C 1
ATOM 6856 O O . PHE C 1 44 ? 58.220 65.305 28.131 1.00 71.84 43 PHE C O 1
ATOM 6864 N N . LEU C 1 45 ? 57.217 64.393 26.328 1.00 62.06 44 LEU C N 1
ATOM 6865 C CA . LEU C 1 45 ? 56.251 65.479 26.183 1.00 62.65 44 LEU C CA 1
ATOM 6866 C C . LEU C 1 45 ? 55.460 65.709 27.468 1.00 65.93 44 LEU C C 1
ATOM 6867 O O . LEU C 1 45 ? 55.325 66.850 27.931 1.00 74.44 44 LEU C O 1
ATOM 6872 N N . GLU C 1 46 ? 54.886 64.639 28.034 1.00 55.74 45 GLU C N 1
ATOM 6873 C CA . GLU C 1 46 ? 54.049 64.807 29.216 1.00 62.23 45 GLU C CA 1
ATOM 6874 C C . GLU C 1 46 ? 54.843 65.250 30.451 1.00 61.50 45 GLU C C 1
ATOM 6875 O O . GLU C 1 46 ? 54.240 65.466 31.505 1.00 69.87 45 GLU C O 1
ATOM 6881 N N . LYS C 1 47 ? 56.162 65.391 30.363 1.00 64.25 46 LYS C N 1
ATOM 6882 C CA . LYS C 1 47 ? 56.911 66.069 31.416 1.00 73.72 46 LYS C CA 1
ATOM 6883 C C . LYS C 1 47 ? 57.634 67.299 30.881 1.00 73.06 46 LYS C C 1
ATOM 6884 O O . LYS C 1 47 ? 58.621 67.745 31.463 1.00 82.91 46 LYS C O 1
ATOM 6890 N N . GLU C 1 48 ? 57.144 67.842 29.769 1.00 71.04 47 GLU C N 1
ATOM 6891 C CA . GLU C 1 48 ? 57.582 69.124 29.213 1.00 83.33 47 GLU C CA 1
ATOM 6892 C C . GLU C 1 48 ? 59.090 69.187 28.947 1.00 86.91 47 GLU C C 1
ATOM 6893 O O . GLU C 1 48 ? 59.667 70.279 28.931 1.00 95.44 47 GLU C O 1
ATOM 6899 N N . ILE C 1 49 ? 59.754 68.050 28.750 1.00 80.90 48 ILE C N 1
ATOM 6900 C CA . ILE C 1 49 ? 61.122 68.072 28.237 1.00 83.40 48 ILE C CA 1
ATOM 6901 C C . ILE C 1 49 ? 61.075 68.219 26.719 1.00 79.93 48 ILE C C 1
ATOM 6902 O O . ILE C 1 49 ? 60.344 67.481 26.038 1.00 79.34 48 ILE C O 1
ATOM 6907 N N . GLU C 1 50 ? 61.849 69.173 26.182 1.00 80.85 49 GLU C N 1
ATOM 6908 C CA . GLU C 1 50 ? 61.917 69.377 24.736 1.00 81.89 49 GLU C CA 1
ATOM 6909 C C . GLU C 1 50 ? 62.475 68.136 24.059 1.00 81.41 49 GLU C C 1
ATOM 6910 O O . GLU C 1 50 ? 63.582 67.695 24.388 1.00 85.34 49 GLU C O 1
ATOM 6912 N N . VAL C 1 51 ? 61.713 67.578 23.117 1.00 79.22 50 VAL C N 1
ATOM 6913 C CA . VAL C 1 51 ? 62.063 66.328 22.441 1.00 88.27 50 VAL C CA 1
ATOM 6914 C C . VAL C 1 51 ? 62.530 66.684 21.033 1.00 90.20 50 VAL C C 1
ATOM 6915 O O . VAL C 1 51 ? 61.718 67.029 20.164 1.00 89.94 50 VAL C O 1
ATOM 6919 N N . GLU C 1 52 ? 63.839 66.599 20.805 1.00 77.63 51 GLU C N 1
ATOM 6920 C CA . GLU C 1 52 ? 64.419 66.714 19.471 1.00 82.12 51 GLU C CA 1
ATOM 6921 C C . GLU C 1 52 ? 64.523 65.309 18.895 1.00 79.18 51 GLU C C 1
ATOM 6922 O O . GLU C 1 52 ? 65.349 64.504 19.337 1.00 85.59 51 GLU C O 1
ATOM 6928 N N . GLU C 1 53 ? 63.684 64.998 17.922 1.00 79.79 52 GLU C N 1
ATOM 6929 C CA . GLU C 1 53 ? 63.603 63.629 17.455 1.00 76.47 52 GLU C CA 1
ATOM 6930 C C . GLU C 1 53 ? 63.786 63.576 15.955 1.00 67.45 52 GLU C C 1
ATOM 6931 O O . GLU C 1 53 ? 63.159 64.346 15.220 1.00 74.67 52 GLU C O 1
ATOM 6937 N N . ASN C 1 54 ? 64.629 62.653 15.509 1.00 69.34 53 ASN C N 1
ATOM 6938 C CA . ASN C 1 54 ? 64.640 62.240 14.116 1.00 84.88 53 ASN C CA 1
ATOM 6939 C C . ASN C 1 54 ? 64.397 60.730 14.119 1.00 69.39 53 ASN C C 1
ATOM 6940 O O . ASN C 1 54 ? 65.341 59.927 14.128 1.00 60.91 53 ASN C O 1
ATOM 6945 N N . VAL C 1 55 ? 63.112 60.352 14.101 1.00 67.17 54 VAL C N 1
ATOM 6946 C CA . VAL C 1 55 ? 62.747 58.945 14.210 1.00 60.06 54 VAL C CA 1
ATOM 6947 C C . VAL C 1 55 ? 62.076 58.458 12.926 1.00 62.93 54 VAL C C 1
ATOM 6948 O O . VAL C 1 55 ? 62.583 57.549 12.264 1.00 61.20 54 VAL C O 1
ATOM 6952 N N . ILE C 1 56 ? 60.955 59.058 12.541 1.00 52.26 55 ILE C N 1
ATOM 6953 C CA . ILE C 1 56 ? 60.138 58.539 11.445 1.00 58.53 55 ILE C CA 1
ATOM 6954 C C . ILE C 1 56 ? 60.423 59.334 10.170 1.00 57.05 55 ILE C C 1
ATOM 6955 O O . ILE C 1 56 ? 60.062 60.509 10.045 1.00 67.39 55 ILE C O 1
ATOM 6960 N N . ASP C 1 57 ? 61.045 58.677 9.206 1.00 56.20 56 ASP C N 1
ATOM 6961 C CA . ASP C 1 57 ? 61.330 59.267 7.906 1.00 59.25 56 ASP C CA 1
ATOM 6962 C C . ASP C 1 57 ? 60.232 58.836 6.931 1.00 63.36 56 ASP C C 1
ATOM 6963 O O . ASP C 1 57 ? 60.420 57.997 6.051 1.00 67.83 56 ASP C O 1
ATOM 6968 N N . SER C 1 58 ? 59.039 59.396 7.130 1.00 65.59 57 SER C N 1
ATOM 6969 C CA . SER C 1 58 ? 57.855 58.815 6.502 1.00 65.77 57 SER C CA 1
ATOM 6970 C C . SER C 1 58 ? 57.784 59.068 4.994 1.00 60.65 57 SER C C 1
ATOM 6971 O O . SER C 1 58 ? 58.036 60.178 4.510 1.00 72.95 57 SER C O 1
ATOM 6974 N N . LEU C 1 59 ? 57.419 58.016 4.252 1.00 54.44 58 LEU C N 1
ATOM 6975 C CA . LEU C 1 59 ? 57.052 58.154 2.853 1.00 61.87 58 LEU C CA 1
ATOM 6976 C C . LEU C 1 59 ? 55.913 59.157 2.694 1.00 73.50 58 LEU C C 1
ATOM 6977 O O . LEU C 1 59 ? 55.130 59.382 3.628 1.00 77.81 58 LEU C O 1
ATOM 6982 N N . PRO C 1 60 ? 55.771 59.740 1.501 1.00 70.77 59 PRO C N 1
ATOM 6983 C CA . PRO C 1 60 ? 54.659 60.669 1.266 1.00 71.28 59 PRO C CA 1
ATOM 6984 C C . PRO C 1 60 ? 53.338 59.925 1.123 1.00 70.66 59 PRO C C 1
ATOM 6985 O O . PRO C 1 60 ? 53.245 58.926 0.403 1.00 70.78 59 PRO C O 1
ATOM 6989 N N . PHE C 1 61 ? 52.307 60.426 1.801 1.00 64.26 60 PHE C N 1
ATOM 6990 C CA . PHE C 1 61 ? 50.965 59.867 1.615 1.00 72.33 60 PHE C CA 1
ATOM 6991 C C . PHE C 1 61 ? 50.480 60.156 0.194 1.00 65.89 60 PHE C C 1
ATOM 6992 O O . PHE C 1 61 ? 50.567 61.305 -0.271 1.00 76.38 60 PHE C O 1
ATOM 7000 N N . PRO C 1 62 ? 49.992 59.157 -0.526 1.00 67.94 61 PRO C N 1
ATOM 7001 C CA . PRO C 1 62 ? 49.590 59.352 -1.921 1.00 72.22 61 PRO C CA 1
ATOM 7002 C C . PRO C 1 62 ? 48.221 60.018 -2.046 1.00 76.91 61 PRO C C 1
ATOM 7003 O O . PRO C 1 62 ? 47.516 60.272 -1.075 1.00 70.25 61 PRO C O 1
ATOM 7007 N N . LEU C 1 63 ? 47.877 60.339 -3.288 1.00 80.45 62 LEU C N 1
ATOM 7008 C CA . LEU C 1 63 ? 46.560 60.851 -3.618 1.00 88.16 62 LEU C CA 1
ATOM 7009 C C . LEU C 1 63 ? 45.571 59.702 -3.707 1.00 85.87 62 LEU C C 1
ATOM 7010 O O . LEU C 1 63 ? 45.791 58.749 -4.464 1.00 77.90 62 LEU C O 1
ATOM 7015 N N . ILE C 1 64 ? 44.476 59.799 -2.950 1.00 85.64 63 ILE C N 1
ATOM 7016 C CA . ILE C 1 64 ? 43.454 58.758 -2.910 1.00 86.84 63 ILE C CA 1
ATOM 7017 C C . ILE C 1 64 ? 42.084 59.400 -3.066 1.00 94.85 63 ILE C C 1
ATOM 7018 O O . ILE C 1 64 ? 41.852 60.536 -2.640 1.00 102.00 63 ILE C O 1
ATOM 7023 N N . LYS C 1 65 ? 41.167 58.649 -3.662 1.00 88.62 64 LYS C N 1
ATOM 7024 C CA . LYS C 1 65 ? 39.753 58.976 -3.689 1.00 85.75 64 LYS C CA 1
ATOM 7025 C C . LYS C 1 65 ? 39.035 57.989 -2.779 1.00 86.04 64 LYS C C 1
ATOM 7026 O O . LYS C 1 65 ? 39.200 56.776 -2.938 1.00 86.17 64 LYS C O 1
ATOM 7030 N N . ASP C 1 66 ? 38.259 58.500 -1.819 1.00 84.62 65 ASP C N 1
ATOM 7031 C CA . ASP C 1 66 ? 37.589 57.663 -0.812 1.00 78.48 65 ASP C CA 1
ATOM 7032 C C . ASP C 1 66 ? 36.220 57.223 -1.336 1.00 75.14 65 ASP C C 1
ATOM 7033 O O . ASP C 1 66 ? 35.224 57.939 -1.186 1.00 76.34 65 ASP C O 1
ATOM 7038 N N . LYS C 1 67 ? 36.156 56.010 -1.901 1.00 64.41 66 LYS C N 1
ATOM 7039 C CA . LYS C 1 67 ? 34.923 55.449 -2.444 1.00 74.71 66 LYS C CA 1
ATOM 7040 C C . LYS C 1 67 ? 34.233 54.492 -1.461 1.00 81.92 66 LYS C C 1
ATOM 7041 O O . LYS C 1 67 ? 33.554 53.547 -1.883 1.00 104.37 66 LYS C O 1
ATOM 7047 N N . ILE C 1 68 ? 34.360 54.746 -0.157 1.00 76.16 67 ILE C N 1
ATOM 7048 C CA . ILE C 1 68 ? 33.942 53.818 0.895 1.00 81.04 67 ILE C CA 1
ATOM 7049 C C . ILE C 1 68 ? 32.780 54.430 1.676 1.00 89.60 67 ILE C C 1
ATOM 7050 O O . ILE C 1 68 ? 32.890 55.553 2.187 1.00 96.22 67 ILE C O 1
ATOM 7055 N N . GLU C 1 69 ? 31.665 53.700 1.767 1.00 94.33 68 GLU C N 1
ATOM 7056 C CA . GLU C 1 69 ? 30.575 54.005 2.689 1.00 81.28 68 GLU C CA 1
ATOM 7057 C C . GLU C 1 69 ? 30.335 52.762 3.540 1.00 69.37 68 GLU C C 1
ATOM 7058 O O . GLU C 1 69 ? 30.141 51.674 2.992 1.00 69.91 68 GLU C O 1
ATOM 7064 N N . LEU C 1 70 ? 30.385 52.915 4.863 1.00 62.64 69 LEU C N 1
ATOM 7065 C CA . LEU C 1 70 ? 30.391 51.799 5.802 1.00 66.65 69 LEU C CA 1
ATOM 7066 C C . LEU C 1 70 ? 28.993 51.550 6.374 1.00 68.03 69 LEU C C 1
ATOM 7067 O O . LEU C 1 70 ? 28.252 52.505 6.629 1.00 75.25 69 LEU C O 1
ATOM 7072 N N . ARG C 1 71 ? 28.805 50.310 6.773 1.00 69.58 70 ARG C N 1
ATOM 7073 C CA . ARG C 1 71 ? 27.671 49.912 7.567 1.00 72.09 70 ARG C CA 1
ATOM 7074 C C . ARG C 1 71 ? 27.915 50.586 8.941 1.00 71.21 70 ARG C C 1
ATOM 7075 O O . ARG C 1 71 ? 29.014 50.968 9.321 1.00 80.65 70 ARG C O 1
ATOM 7083 N N . ASP C 1 72 ? 26.917 50.707 9.769 1.00 75.35 71 ASP C N 1
ATOM 7084 C CA . ASP C 1 72 ? 27.198 51.559 10.911 1.00 72.64 71 ASP C CA 1
ATOM 7085 C C . ASP C 1 72 ? 27.958 50.860 12.029 1.00 65.61 71 ASP C C 1
ATOM 7086 O O . ASP C 1 72 ? 28.626 51.549 12.798 1.00 59.54 71 ASP C O 1
ATOM 7091 N N . TYR C 1 73 ? 27.901 49.524 12.118 1.00 69.48 72 TYR C N 1
ATOM 7092 C CA . TYR C 1 73 ? 28.811 48.810 13.015 1.00 62.22 72 TYR C CA 1
ATOM 7093 C C . TYR C 1 73 ? 30.256 48.935 12.547 1.00 62.82 72 TYR C C 1
ATOM 7094 O O . TYR C 1 73 ? 31.182 48.963 13.370 1.00 74.72 72 TYR C O 1
ATOM 7103 N N . GLN C 1 74 ? 30.464 49.019 11.237 1.00 55.13 73 GLN C N 1
ATOM 7104 C CA . GLN C 1 74 ? 31.800 49.270 10.718 1.00 60.86 73 GLN C CA 1
ATOM 7105 C C . GLN C 1 74 ? 32.325 50.615 11.206 1.00 69.28 73 GLN C C 1
ATOM 7106 O O . GLN C 1 74 ? 33.507 50.747 11.547 1.00 61.40 73 GLN C O 1
ATOM 7112 N N . ALA C 1 75 ? 31.456 51.627 11.256 1.00 69.30 74 ALA C N 1
ATOM 7113 C CA . ALA C 1 75 ? 31.900 52.945 11.693 1.00 60.55 74 ALA C CA 1
ATOM 7114 C C . ALA C 1 75 ? 32.115 52.987 13.204 1.00 55.33 74 ALA C C 1
ATOM 7115 O O . ALA C 1 75 ? 33.026 53.676 13.675 1.00 64.37 74 ALA C O 1
ATOM 7117 N N . GLU C 1 76 ? 31.292 52.266 13.987 1.00 54.22 75 GLU C N 1
ATOM 7118 C CA . GLU C 1 76 ? 31.577 52.163 15.417 1.00 62.71 75 GLU C CA 1
ATOM 7119 C C . GLU C 1 76 ? 32.981 51.628 15.627 1.00 63.02 75 GLU C C 1
ATOM 7120 O O . GLU C 1 76 ? 33.677 52.045 16.557 1.00 57.68 75 GLU C O 1
ATOM 7126 N N . ALA C 1 77 ? 33.411 50.700 14.761 1.00 57.39 76 ALA C N 1
ATOM 7127 C CA . ALA C 1 77 ? 34.759 50.145 14.850 1.00 49.20 76 ALA C CA 1
ATOM 7128 C C . ALA C 1 77 ? 35.820 51.207 14.610 1.00 51.95 76 ALA C C 1
ATOM 7129 O O . ALA C 1 77 ? 36.775 51.343 15.383 1.00 57.96 76 ALA C O 1
ATOM 7131 N N . VAL C 1 78 ? 35.666 51.971 13.533 1.00 52.94 77 VAL C N 1
ATOM 7132 C CA . VAL C 1 78 ? 36.607 53.043 13.242 1.00 48.55 77 VAL C CA 1
ATOM 7133 C C . VAL C 1 78 ? 36.713 53.985 14.426 1.00 53.88 77 VAL C C 1
ATOM 7134 O O . VAL C 1 78 ? 37.814 54.271 14.904 1.00 61.09 77 VAL C O 1
ATOM 7138 N N . LYS C 1 79 ? 35.568 54.380 14.996 1.00 62.32 78 LYS C N 1
ATOM 7139 C CA . LYS C 1 79 ? 35.580 55.347 16.092 1.00 65.58 78 LYS C CA 1
ATOM 7140 C C . LYS C 1 79 ? 36.257 54.777 17.332 1.00 58.93 78 LYS C C 1
ATOM 7141 O O . LYS C 1 79 ? 36.927 55.519 18.064 1.00 53.66 78 LYS C O 1
ATOM 7147 N N . ALA C 1 80 ? 36.117 53.465 17.560 1.00 59.38 79 ALA C N 1
ATOM 7148 C CA . ALA C 1 80 ? 36.816 52.806 18.657 1.00 56.20 79 ALA C CA 1
ATOM 7149 C C . ALA C 1 80 ? 38.312 52.879 18.445 1.00 49.90 79 ALA C C 1
ATOM 7150 O O . ALA C 1 80 ? 39.048 53.402 19.286 1.00 53.89 79 ALA C O 1
ATOM 7152 N N . TRP C 1 81 ? 38.772 52.394 17.293 1.00 46.38 80 TRP C N 1
ATOM 7153 C CA . TRP C 1 81 ? 40.193 52.405 16.992 1.00 54.44 80 TRP C CA 1
ATOM 7154 C C . TRP C 1 81 ? 40.766 53.810 17.070 1.00 54.59 80 TRP C C 1
ATOM 7155 O O . TRP C 1 81 ? 41.889 53.998 17.548 1.00 67.53 80 TRP C O 1
ATOM 7166 N N . LEU C 1 82 ? 40.004 54.816 16.631 1.00 48.90 81 LEU C N 1
ATOM 7167 C CA . LEU C 1 82 ? 40.572 56.159 16.508 1.00 54.39 81 LEU C CA 1
ATOM 7168 C C . LEU C 1 82 ? 40.932 56.797 17.847 1.00 51.35 81 LEU C C 1
ATOM 7169 O O . LEU C 1 82 ? 41.750 57.720 17.864 1.00 50.30 81 LEU C O 1
ATOM 7174 N N . LYS C 1 83 ? 40.363 56.314 18.961 1.00 54.03 82 LYS C N 1
ATOM 7175 C CA . LYS C 1 83 ? 40.612 56.930 20.264 1.00 56.29 82 LYS C CA 1
ATOM 7176 C C . LYS C 1 83 ? 42.070 56.766 20.682 1.00 51.17 82 LYS C C 1
ATOM 7177 O O . LYS C 1 83 ? 42.698 57.711 21.154 1.00 46.61 82 LYS C O 1
ATOM 7183 N N . GLU C 1 84 ? 42.649 55.596 20.469 1.00 53.31 83 GLU C N 1
ATOM 7184 C CA . GLU C 1 84 ? 44.048 55.426 20.802 1.00 48.52 83 GLU C CA 1
ATOM 7185 C C . GLU C 1 84 ? 44.898 55.120 19.602 1.00 44.42 83 GLU C C 1
ATOM 7186 O O . GLU C 1 84 ? 46.123 55.175 19.714 1.00 50.17 83 GLU C O 1
ATOM 7192 N N . LYS C 1 85 ? 44.316 54.671 18.518 1.00 51.07 84 LYS C N 1
ATOM 7193 C CA . LYS C 1 85 ? 45.089 54.394 17.330 1.00 49.07 84 LYS C CA 1
ATOM 7194 C C . LYS C 1 85 ? 46.148 53.332 17.487 1.00 50.63 84 LYS C C 1
ATOM 7195 O O . LYS C 1 85 ? 47.146 53.356 16.831 1.00 47.33 84 LYS C O 1
ATOM 7201 N N . ARG C 1 86 ? 45.914 52.401 18.380 1.00 53.32 85 ARG C N 1
ATOM 7202 C CA . ARG C 1 86 ? 46.808 51.305 18.607 1.00 48.13 85 ARG C CA 1
ATOM 7203 C C . ARG C 1 86 ? 45.909 50.220 19.112 1.00 50.73 85 ARG C C 1
ATOM 7204 O O . ARG C 1 86 ? 45.649 50.170 20.285 1.00 68.14 85 ARG C O 1
ATOM 7212 N N . GLY C 1 87 ? 45.354 49.405 18.242 1.00 52.51 86 GLY C N 1
ATOM 7213 C CA . GLY C 1 87 ? 44.474 48.351 18.691 1.00 50.27 86 GLY C CA 1
ATOM 7214 C C . GLY C 1 87 ? 44.038 47.360 17.659 1.00 59.02 86 GLY C C 1
ATOM 7215 O O . GLY C 1 87 ? 44.267 47.525 16.498 1.00 56.88 86 GLY C O 1
ATOM 7216 N N . ILE C 1 88 ? 43.374 46.321 18.108 1.00 56.04 87 ILE C N 1
ATOM 7217 C CA . ILE C 1 88 ? 42.830 45.301 17.218 1.00 53.05 87 ILE C CA 1
ATOM 7218 C C . ILE C 1 88 ? 41.322 45.464 17.052 1.00 54.70 87 ILE C C 1
ATOM 7219 O O . ILE C 1 88 ? 40.594 45.680 18.029 1.00 57.22 87 ILE C O 1
ATOM 7224 N N . ILE C 1 89 ? 40.847 45.274 15.820 1.00 45.51 88 ILE C N 1
ATOM 7225 C CA . ILE C 1 89 ? 39.423 45.249 15.511 1.00 45.01 88 ILE C CA 1
ATOM 7226 C C . ILE C 1 89 ? 39.041 43.808 15.156 1.00 52.60 88 ILE C C 1
ATOM 7227 O O . ILE C 1 89 ? 39.500 43.264 14.143 1.00 57.23 88 ILE C O 1
ATOM 7232 N N . VAL C 1 90 ? 38.207 43.171 15.978 1.00 49.72 89 VAL C N 1
ATOM 7233 C CA . VAL C 1 90 ? 37.803 41.788 15.745 1.00 51.19 89 VAL C CA 1
ATOM 7234 C C . VAL C 1 90 ? 36.400 41.771 15.157 1.00 52.40 89 VAL C C 1
ATOM 7235 O O . VAL C 1 90 ? 35.419 42.082 15.843 1.00 53.76 89 VAL C O 1
ATOM 7239 N N . LEU C 1 91 ? 36.300 41.335 13.910 1.00 54.09 90 LEU C N 1
ATOM 7240 C CA . LEU C 1 91 ? 35.039 41.128 13.222 1.00 55.19 90 LEU C CA 1
ATOM 7241 C C . LEU C 1 91 ? 35.080 39.796 12.491 1.00 64.09 90 LEU C C 1
ATOM 7242 O O . LEU C 1 91 ? 36.139 39.388 11.998 1.00 76.54 90 LEU C O 1
ATOM 7247 N N . PRO C 1 92 ? 33.948 39.107 12.393 1.00 66.71 91 PRO C N 1
ATOM 7248 C CA . PRO C 1 92 ? 33.927 37.823 11.692 1.00 70.63 91 PRO C CA 1
ATOM 7249 C C . PRO C 1 92 ? 34.211 37.979 10.203 1.00 74.86 91 PRO C C 1
ATOM 7250 O O . PRO C 1 92 ? 34.102 39.065 9.625 1.00 60.07 91 PRO C O 1
ATOM 7254 N N . THR C 1 93 ? 34.561 36.852 9.576 1.00 76.32 92 THR C N 1
ATOM 7255 C CA . THR C 1 93 ? 34.850 36.853 8.147 1.00 72.54 92 THR C CA 1
ATOM 7256 C C . THR C 1 93 ? 33.635 37.346 7.382 1.00 60.93 92 THR C C 1
ATOM 7257 O O . THR C 1 93 ? 32.513 36.939 7.670 1.00 74.34 92 THR C O 1
ATOM 7261 N N . GLY C 1 94 ? 33.848 38.247 6.430 1.00 58.30 93 GLY C N 1
ATOM 7262 C CA . GLY C 1 94 ? 32.750 38.766 5.640 1.00 55.41 93 GLY C CA 1
ATOM 7263 C C . GLY C 1 94 ? 31.995 39.931 6.243 1.00 59.32 93 GLY C C 1
ATOM 7264 O O . GLY C 1 94 ? 31.117 40.491 5.580 1.00 69.74 93 GLY C O 1
ATOM 7265 N N . ALA C 1 95 ? 32.302 40.320 7.471 1.00 66.45 94 ALA C N 1
ATOM 7266 C CA . ALA C 1 95 ? 31.780 41.561 8.020 1.00 57.85 94 ALA C CA 1
ATOM 7267 C C . ALA C 1 95 ? 32.472 42.804 7.462 1.00 58.98 94 ALA C C 1
ATOM 7268 O O . ALA C 1 95 ? 32.214 43.902 7.958 1.00 56.73 94 ALA C O 1
ATOM 7270 N N . GLY C 1 96 ? 33.374 42.664 6.488 1.00 63.02 95 GLY C N 1
ATOM 7271 C CA . GLY C 1 96 ? 34.018 43.800 5.858 1.00 69.41 95 GLY C CA 1
ATOM 7272 C C . GLY C 1 96 ? 35.116 44.488 6.646 1.00 78.06 95 GLY C C 1
ATOM 7273 O O . GLY C 1 96 ? 35.113 45.719 6.759 1.00 77.21 95 GLY C O 1
ATOM 7274 N N . LYS C 1 97 ? 36.067 43.711 7.185 1.00 81.48 96 LYS C N 1
ATOM 7275 C CA . LYS C 1 97 ? 37.187 44.305 7.919 1.00 68.09 96 LYS C CA 1
ATOM 7276 C C . LYS C 1 97 ? 38.051 45.168 7.016 1.00 68.82 96 LYS C C 1
ATOM 7277 O O . LYS C 1 97 ? 38.525 46.232 7.439 1.00 53.41 96 LYS C O 1
ATOM 7283 N N . THR C 1 98 ? 38.307 44.695 5.789 1.00 71.41 97 THR C N 1
ATOM 7284 C CA . THR C 1 98 ? 39.093 45.454 4.816 1.00 65.11 97 THR C CA 1
ATOM 7285 C C . THR C 1 98 ? 38.566 46.879 4.641 1.00 63.19 97 THR C C 1
ATOM 7286 O O . THR C 1 98 ? 39.343 47.840 4.614 1.00 64.38 97 THR C O 1
ATOM 7290 N N . GLN C 1 99 ? 37.249 47.050 4.570 1.00 58.18 98 GLN C N 1
ATOM 7291 C CA . GLN C 1 99 ? 36.742 48.391 4.315 1.00 60.50 98 GLN C CA 1
ATOM 7292 C C . GLN C 1 99 ? 36.851 49.258 5.561 1.00 56.39 98 GLN C C 1
ATOM 7293 O O . GLN C 1 99 ? 36.990 50.482 5.448 1.00 54.70 98 GLN C O 1
ATOM 7299 N N . VAL C 1 100 ? 36.809 48.648 6.754 1.00 59.41 99 VAL C N 1
ATOM 7300 C CA . VAL C 1 100 ? 37.115 49.393 7.975 1.00 56.35 99 VAL C CA 1
ATOM 7301 C C . VAL C 1 100 ? 38.553 49.879 7.949 1.00 61.48 99 VAL C C 1
ATOM 7302 O O . VAL C 1 100 ? 38.839 51.043 8.262 1.00 59.68 99 VAL C O 1
ATOM 7306 N N . ALA C 1 101 ? 39.475 49.002 7.544 1.00 56.36 100 ALA C N 1
ATOM 7307 C CA . ALA C 1 101 ? 40.894 49.341 7.498 1.00 50.67 100 ALA C CA 1
ATOM 7308 C C . ALA C 1 101 ? 41.149 50.487 6.531 1.00 51.58 100 ALA C C 1
ATOM 7309 O O . ALA C 1 101 ? 41.779 51.492 6.883 1.00 51.25 100 ALA C O 1
ATOM 7311 N N . LEU C 1 102 ? 40.688 50.325 5.285 1.00 57.00 101 LEU C N 1
ATOM 7312 C CA . LEU C 1 102 ? 40.901 51.336 4.256 1.00 52.14 101 LEU C CA 1
ATOM 7313 C C . LEU C 1 102 ? 40.207 52.651 4.594 1.00 56.09 101 LEU C C 1
ATOM 7314 O O . LEU C 1 102 ? 40.669 53.720 4.182 1.00 58.90 101 LEU C O 1
ATOM 7319 N N . LYS C 1 103 ? 39.092 52.609 5.320 1.00 48.68 102 LYS C N 1
ATOM 7320 C CA . LYS C 1 103 ? 38.522 53.865 5.780 1.00 52.44 102 LYS C CA 1
ATOM 7321 C C . LYS C 1 103 ? 39.485 54.556 6.740 1.00 62.55 102 LYS C C 1
ATOM 7322 O O . LYS C 1 103 ? 39.804 55.745 6.576 1.00 64.41 102 LYS C O 1
ATOM 7328 N N . ILE C 1 104 ? 40.024 53.798 7.705 1.00 64.77 103 ILE C N 1
ATOM 7329 C CA . ILE C 1 104 ? 40.992 54.357 8.649 1.00 56.46 103 ILE C CA 1
ATOM 7330 C C . ILE C 1 104 ? 42.155 55.000 7.906 1.00 60.10 103 ILE C C 1
ATOM 7331 O O . ILE C 1 104 ? 42.557 56.129 8.213 1.00 51.22 103 ILE C O 1
ATOM 7336 N N . VAL C 1 105 ? 42.692 54.291 6.900 1.00 54.59 104 VAL C N 1
ATOM 7337 C CA . VAL C 1 105 ? 43.801 54.777 6.073 1.00 52.71 104 VAL C CA 1
ATOM 7338 C C . VAL C 1 105 ? 43.517 56.155 5.519 1.00 58.55 104 VAL C C 1
ATOM 7339 O O . VAL C 1 105 ? 44.380 57.040 5.544 1.00 69.78 104 VAL C O 1
ATOM 7343 N N . SER C 1 106 ? 42.319 56.326 4.945 1.00 62.59 105 SER C N 1
ATOM 7344 C CA . SER C 1 106 ? 41.938 57.593 4.334 1.00 71.37 105 SER C CA 1
ATOM 7345 C C . SER C 1 106 ? 41.725 58.648 5.399 1.00 64.14 105 SER C C 1
ATOM 7346 O O . SER C 1 106 ? 42.108 59.803 5.215 1.00 76.34 105 SER C O 1
ATOM 7349 N N . ILE C 1 107 ? 41.106 58.281 6.518 1.00 58.39 106 ILE C N 1
ATOM 7350 C CA . ILE C 1 107 ? 40.977 59.243 7.606 1.00 66.42 106 ILE C CA 1
ATOM 7351 C C . ILE C 1 107 ? 42.354 59.694 8.091 1.00 66.04 106 ILE C C 1
ATOM 7352 O O . ILE C 1 107 ? 42.599 60.891 8.267 1.00 67.24 106 ILE C O 1
ATOM 7357 N N . MET C 1 108 ? 43.287 58.751 8.262 1.00 65.21 107 MET C N 1
ATOM 7358 C CA . MET C 1 108 ? 44.577 59.062 8.881 1.00 68.14 107 MET C CA 1
ATOM 7359 C C . MET C 1 108 ? 45.453 59.913 7.967 1.00 74.43 107 MET C C 1
ATOM 7360 O O . MET C 1 108 ? 46.150 60.824 8.434 1.00 75.04 107 MET C O 1
ATOM 7365 N N . LYS C 1 109 ? 45.504 59.570 6.680 1.00 71.91 108 LYS C N 1
ATOM 7366 C CA . LYS C 1 109 ? 46.240 60.334 5.681 1.00 73.26 108 LYS C CA 1
ATOM 7367 C C . LYS C 1 109 ? 47.754 60.266 5.907 1.00 63.53 108 LYS C C 1
ATOM 7368 O O . LYS C 1 109 ? 48.499 61.158 5.503 1.00 67.94 108 LYS C O 1
ATOM 7374 N N . VAL C 1 110 ? 48.225 59.188 6.528 1.00 66.88 109 VAL C N 1
ATOM 7375 C CA . VAL C 1 110 ? 49.650 58.947 6.693 1.00 55.53 109 VAL C CA 1
ATOM 7376 C C . VAL C 1 110 ? 50.016 57.687 5.918 1.00 57.59 109 VAL C C 1
ATOM 7377 O O . VAL C 1 110 ? 49.177 56.823 5.648 1.00 65.86 109 VAL C O 1
ATOM 7381 N N . ALA C 1 111 ? 51.298 57.594 5.568 1.00 53.81 110 ALA C N 1
ATOM 7382 C CA . ALA C 1 111 ? 51.802 56.448 4.828 1.00 59.73 110 ALA C CA 1
ATOM 7383 C C . ALA C 1 111 ? 51.493 55.169 5.596 1.00 67.46 110 ALA C C 1
ATOM 7384 O O . ALA C 1 111 ? 51.574 55.140 6.825 1.00 69.19 110 ALA C O 1
ATOM 7386 N N . THR C 1 112 ? 51.121 54.111 4.868 1.00 66.23 111 THR C N 1
ATOM 7387 C CA . THR C 1 112 ? 50.546 52.918 5.487 1.00 63.04 111 THR C CA 1
ATOM 7388 C C . THR C 1 112 ? 51.150 51.641 4.930 1.00 57.49 111 THR C C 1
ATOM 7389 O O . THR C 1 112 ? 51.150 51.443 3.714 1.00 61.36 111 THR C O 1
ATOM 7393 N N . LEU C 1 113 ? 51.600 50.753 5.820 1.00 52.32 112 LEU C N 1
ATOM 7394 C CA . LEU C 1 113 ? 52.087 49.424 5.454 1.00 54.50 112 LEU C CA 1
ATOM 7395 C C . LEU C 1 113 ? 51.104 48.352 5.949 1.00 61.37 112 LEU C C 1
ATOM 7396 O O . LEU C 1 113 ? 50.760 48.311 7.137 1.00 67.27 112 LEU C O 1
ATOM 7401 N N . ILE C 1 114 ? 50.657 47.487 5.029 1.00 58.01 113 ILE C N 1
ATOM 7402 C CA . ILE C 1 114 ? 49.621 46.479 5.268 1.00 49.08 113 ILE C CA 1
ATOM 7403 C C . ILE C 1 114 ? 50.273 45.105 5.184 1.00 45.73 113 ILE C C 1
ATOM 7404 O O . ILE C 1 114 ? 50.743 44.701 4.116 1.00 51.72 113 ILE C O 1
ATOM 7409 N N . VAL C 1 115 ? 50.251 44.360 6.281 1.00 41.09 114 VAL C N 1
ATOM 7410 C CA . VAL C 1 115 ? 51.044 43.148 6.423 1.00 42.91 114 VAL C CA 1
ATOM 7411 C C . VAL C 1 115 ? 50.087 41.974 6.403 1.00 45.86 114 VAL C C 1
ATOM 7412 O O . VAL C 1 115 ? 49.207 41.869 7.261 1.00 61.98 114 VAL C O 1
ATOM 7416 N N . VAL C 1 116 ? 50.256 41.081 5.435 1.00 47.29 115 VAL C N 1
ATOM 7417 C CA . VAL C 1 116 ? 49.295 39.999 5.221 1.00 50.91 115 VAL C CA 1
ATOM 7418 C C . VAL C 1 116 ? 50.052 38.677 5.196 1.00 61.39 115 VAL C C 1
ATOM 7419 O O . VAL C 1 116 ? 51.264 38.636 4.923 1.00 60.51 115 VAL C O 1
ATOM 7423 N N . PRO C 1 117 ? 49.370 37.563 5.483 1.00 64.38 116 PRO C N 1
ATOM 7424 C CA . PRO C 1 117 ? 50.083 36.290 5.631 1.00 58.23 116 PRO C CA 1
ATOM 7425 C C . PRO C 1 117 ? 50.261 35.470 4.373 1.00 59.07 116 PRO C C 1
ATOM 7426 O O . PRO C 1 117 ? 51.047 34.513 4.425 1.00 66.83 116 PRO C O 1
ATOM 7430 N N . THR C 1 118 ? 49.555 35.760 3.273 1.00 53.57 117 THR C N 1
ATOM 7431 C CA . THR C 1 118 ? 49.633 34.895 2.097 1.00 62.55 117 THR C CA 1
ATOM 7432 C C . THR C 1 118 ? 49.599 35.698 0.808 1.00 71.56 117 THR C C 1
ATOM 7433 O O . THR C 1 118 ? 49.063 36.808 0.755 1.00 74.64 117 THR C O 1
ATOM 7437 N N . ILE C 1 119 ? 50.116 35.072 -0.256 1.00 73.98 118 ILE C N 1
ATOM 7438 C CA . ILE C 1 119 ? 50.228 35.748 -1.545 1.00 75.61 118 ILE C CA 1
ATOM 7439 C C . ILE C 1 119 ? 48.849 36.064 -2.107 1.00 76.20 118 ILE C C 1
ATOM 7440 O O . ILE C 1 119 ? 48.669 37.081 -2.788 1.00 70.24 118 ILE C O 1
ATOM 7445 N N . ASP C 1 120 ? 47.845 35.237 -1.794 1.00 77.11 119 ASP C N 1
ATOM 7446 C CA . ASP C 1 120 ? 46.495 35.499 -2.286 1.00 80.97 119 ASP C CA 1
ATOM 7447 C C . ASP C 1 120 ? 45.890 36.714 -1.604 1.00 71.28 119 ASP C C 1
ATOM 7448 O O . ASP C 1 120 ? 45.096 37.441 -2.214 1.00 58.51 119 ASP C O 1
ATOM 7453 N N . LEU C 1 121 ? 46.246 36.936 -0.339 1.00 71.64 120 LEU C N 1
ATOM 7454 C CA . LEU C 1 121 ? 45.794 38.115 0.379 1.00 67.21 120 LEU C CA 1
ATOM 7455 C C . LEU C 1 121 ? 46.521 39.387 -0.063 1.00 68.25 120 LEU C C 1
ATOM 7456 O O . LEU C 1 121 ? 45.976 40.487 0.095 1.00 68.83 120 LEU C O 1
ATOM 7461 N N . ILE C 1 122 ? 47.721 39.279 -0.626 1.00 64.41 121 ILE C N 1
ATOM 7462 C CA . ILE C 1 122 ? 48.295 40.445 -1.285 1.00 70.29 121 ILE C CA 1
ATOM 7463 C C . ILE C 1 122 ? 47.385 40.880 -2.419 1.00 75.35 121 ILE C C 1
ATOM 7464 O O . ILE C 1 122 ? 46.889 42.012 -2.442 1.00 62.80 121 ILE C O 1
ATOM 7469 N N . THR C 1 123 ? 47.154 39.970 -3.377 1.00 76.56 122 THR C N 1
ATOM 7470 C CA . THR C 1 123 ? 46.363 40.296 -4.560 1.00 77.96 122 THR C CA 1
ATOM 7471 C C . THR C 1 123 ? 44.960 40.759 -4.180 1.00 72.70 122 THR C C 1
ATOM 7472 O O . THR C 1 123 ? 44.413 41.680 -4.801 1.00 70.93 122 THR C O 1
ATOM 7476 N N . GLN C 1 124 ? 44.366 40.153 -3.151 1.00 65.37 123 GLN C N 1
ATOM 7477 C CA . GLN C 1 124 ? 43.063 40.626 -2.699 1.00 67.25 123 GLN C CA 1
ATOM 7478 C C . GLN C 1 124 ? 43.153 42.062 -2.186 1.00 67.10 123 GLN C C 1
ATOM 7479 O O . GLN C 1 124 ? 42.435 42.943 -2.670 1.00 74.87 123 GLN C O 1
ATOM 7485 N N . TRP C 1 125 ? 44.055 42.334 -1.234 1.00 70.07 124 TRP C N 1
ATOM 7486 C CA . TRP C 1 125 ? 44.234 43.712 -0.786 1.00 64.22 124 TRP C CA 1
ATOM 7487 C C . TRP C 1 125 ? 44.603 44.612 -1.954 1.00 69.46 124 TRP C C 1
ATOM 7488 O O . TRP C 1 125 ? 44.089 45.728 -2.068 1.00 69.50 124 TRP C O 1
ATOM 7499 N N . LYS C 1 126 ? 45.445 44.105 -2.864 1.00 63.77 125 LYS C N 1
ATOM 7500 C CA . LYS C 1 126 ? 45.821 44.814 -4.090 1.00 66.12 125 LYS C CA 1
ATOM 7501 C C . LYS C 1 126 ? 44.602 45.322 -4.848 1.00 67.69 125 LYS C C 1
ATOM 7502 O O . LYS C 1 126 ? 44.557 46.480 -5.281 1.00 68.65 125 LYS C O 1
ATOM 7508 N N . GLU C 1 127 ? 43.610 44.459 -5.038 1.00 67.27 126 GLU C N 1
ATOM 7509 C CA . GLU C 1 127 ? 42.441 44.853 -5.811 1.00 73.77 126 GLU C CA 1
ATOM 7510 C C . GLU C 1 127 ? 41.544 45.809 -5.027 1.00 72.25 126 GLU C C 1
ATOM 7511 O O . GLU C 1 127 ? 41.066 46.811 -5.577 1.00 74.62 126 GLU C O 1
ATOM 7517 N N . ARG C 1 128 ? 41.270 45.501 -3.751 1.00 64.32 127 ARG C N 1
ATOM 7518 C CA . ARG C 1 128 ? 40.337 46.332 -2.992 1.00 65.39 127 ARG C CA 1
ATOM 7519 C C . ARG C 1 128 ? 40.851 47.754 -2.817 1.00 66.42 127 ARG C C 1
ATOM 7520 O O . ARG C 1 128 ? 40.047 48.694 -2.752 1.00 73.28 127 ARG C O 1
ATOM 7528 N N . ILE C 1 129 ? 42.170 47.947 -2.797 1.00 64.17 128 ILE C N 1
ATOM 7529 C CA . ILE C 1 129 ? 42.697 49.304 -2.689 1.00 68.81 128 ILE C CA 1
ATOM 7530 C C . ILE C 1 129 ? 42.477 50.063 -3.988 1.00 71.01 128 ILE C C 1
ATOM 7531 O O . ILE C 1 129 ? 42.158 51.262 -3.987 1.00 68.63 128 ILE C O 1
ATOM 7536 N N . ASN C 1 130 ? 42.642 49.377 -5.117 1.00 74.54 129 ASN C N 1
ATOM 7537 C CA . ASN C 1 130 ? 42.285 49.961 -6.406 1.00 72.95 129 ASN C CA 1
ATOM 7538 C C . ASN C 1 130 ? 40.816 50.362 -6.437 1.00 66.72 129 ASN C C 1
ATOM 7539 O O . ASN C 1 130 ? 40.496 51.514 -6.745 1.00 67.81 129 ASN C O 1
ATOM 7544 N N . LYS C 1 131 ? 39.910 49.442 -6.082 1.00 64.70 130 LYS C N 1
ATOM 7545 C CA . LYS C 1 131 ? 38.478 49.729 -6.085 1.00 71.27 130 LYS C CA 1
ATOM 7546 C C . LYS C 1 131 ? 38.129 50.876 -5.138 1.00 75.71 130 LYS C C 1
ATOM 7547 O O . LYS C 1 131 ? 37.670 51.944 -5.576 1.00 75.59 130 LYS C O 1
ATOM 7553 N N . TYR C 1 132 ? 38.405 50.705 -3.841 1.00 75.74 131 TYR C N 1
ATOM 7554 C CA . TYR C 1 132 ? 37.839 51.565 -2.815 1.00 74.66 131 TYR C CA 1
ATOM 7555 C C . TYR C 1 132 ? 38.685 52.783 -2.521 1.00 78.63 131 TYR C C 1
ATOM 7556 O O . TYR C 1 132 ? 38.218 53.679 -1.829 1.00 90.91 131 TYR C O 1
ATOM 7565 N N . LEU C 1 133 ? 39.901 52.846 -3.018 1.00 76.69 132 LEU C N 1
ATOM 7566 C CA . LEU C 1 133 ? 40.723 54.024 -2.820 1.00 76.80 132 LEU C CA 1
ATOM 7567 C C . LEU C 1 133 ? 41.311 54.658 -4.085 1.00 86.51 132 LEU C C 1
ATOM 7568 O O . LEU C 1 133 ? 41.902 55.713 -3.981 1.00 69.46 132 LEU C O 1
ATOM 7573 N N . ASP C 1 134 ? 41.190 54.058 -5.261 1.00 82.63 133 ASP C N 1
ATOM 7574 C CA . ASP C 1 134 ? 41.906 54.539 -6.451 1.00 83.94 133 ASP C CA 1
ATOM 7575 C C . ASP C 1 134 ? 43.376 54.711 -6.193 1.00 75.15 133 ASP C C 1
ATOM 7576 O O . ASP C 1 134 ? 43.956 55.774 -6.497 1.00 72.18 133 ASP C O 1
ATOM 7581 N N . PHE C 1 135 ? 44.007 53.672 -5.741 1.00 74.15 134 PHE C N 1
ATOM 7582 C CA . PHE C 1 135 ? 45.441 53.772 -5.741 1.00 68.67 134 PHE C CA 1
ATOM 7583 C C . PHE C 1 135 ? 45.986 52.398 -6.031 1.00 63.54 134 PHE C C 1
ATOM 7584 O O . PHE C 1 135 ? 45.502 51.428 -5.458 1.00 68.55 134 PHE C O 1
ATOM 7592 N N . ASP C 1 136 ? 46.911 52.293 -6.981 1.00 71.09 135 ASP C N 1
ATOM 7593 C CA . ASP C 1 136 ? 47.584 51.016 -7.173 1.00 80.14 135 ASP C CA 1
ATOM 7594 C C . ASP C 1 136 ? 48.744 50.972 -6.185 1.00 86.23 135 ASP C C 1
ATOM 7595 O O . ASP C 1 136 ? 49.699 51.756 -6.333 1.00 98.27 135 ASP C O 1
ATOM 7600 N N . PRO C 1 137 ? 48.695 50.125 -5.158 1.00 85.45 136 PRO C N 1
ATOM 7601 C CA . PRO C 1 137 ? 49.659 50.224 -4.058 1.00 75.39 136 PRO C CA 1
ATOM 7602 C C . PRO C 1 137 ? 50.999 49.576 -4.391 1.00 70.22 136 PRO C C 1
ATOM 7603 O O . PRO C 1 137 ? 51.171 48.895 -5.399 1.00 74.33 136 PRO C O 1
ATOM 7607 N N . GLY C 1 138 ? 51.973 49.845 -3.531 1.00 63.42 137 GLY C N 1
ATOM 7608 C CA . GLY C 1 138 ? 53.209 49.099 -3.575 1.00 67.77 137 GLY C CA 1
ATOM 7609 C C . GLY C 1 138 ? 52.995 47.664 -3.140 1.00 65.43 137 GLY C C 1
ATOM 7610 O O . GLY C 1 138 ? 52.083 47.346 -2.374 1.00 70.06 137 GLY C O 1
ATOM 7611 N N . ILE C 1 139 ? 53.785 46.766 -3.722 1.00 58.38 138 ILE C N 1
ATOM 7612 C CA . ILE C 1 139 ? 53.705 45.352 -3.392 1.00 66.31 138 ILE C CA 1
ATOM 7613 C C . ILE C 1 139 ? 55.100 44.832 -3.146 1.00 69.71 138 ILE C C 1
ATOM 7614 O O . ILE C 1 139 ? 55.972 44.949 -4.014 1.00 71.97 138 ILE C O 1
ATOM 7619 N N . ILE C 1 140 ? 55.306 44.270 -1.964 1.00 62.09 139 ILE C N 1
ATOM 7620 C CA . ILE C 1 140 ? 56.528 43.577 -1.597 1.00 62.37 139 ILE C CA 1
ATOM 7621 C C . ILE C 1 140 ? 56.121 42.164 -1.191 1.00 70.68 139 ILE C C 1
ATOM 7622 O O . ILE C 1 140 ? 55.602 41.959 -0.086 1.00 81.54 139 ILE C O 1
ATOM 7627 N N . GLY C 1 141 ? 56.386 41.186 -2.043 1.00 74.24 140 GLY C N 1
ATOM 7628 C CA . GLY C 1 141 ? 56.008 39.809 -1.768 1.00 77.93 140 GLY C CA 1
ATOM 7629 C C . GLY C 1 141 ? 55.550 39.043 -2.999 1.00 89.73 140 GLY C C 1
ATOM 7630 O O . GLY C 1 141 ? 55.038 39.607 -3.969 1.00 81.87 140 GLY C O 1
ATOM 7631 N N . GLY C 1 142 ? 55.739 37.723 -2.965 1.00 84.00 141 GLY C N 1
ATOM 7632 C CA . GLY C 1 142 ? 55.520 36.903 -4.137 1.00 79.29 141 GLY C CA 1
ATOM 7633 C C . GLY C 1 142 ? 56.620 36.987 -5.177 1.00 86.46 141 GLY C C 1
ATOM 7634 O O . GLY C 1 142 ? 56.556 36.259 -6.178 1.00 87.48 141 GLY C O 1
ATOM 7635 N N . GLY C 1 143 ? 57.634 37.841 -4.964 1.00 89.98 142 GLY C N 1
ATOM 7636 C CA . GLY C 1 143 ? 58.668 38.120 -5.940 1.00 86.39 142 GLY C CA 1
ATOM 7637 C C . GLY C 1 143 ? 58.606 39.514 -6.533 1.00 88.79 142 GLY C C 1
ATOM 7638 O O . GLY C 1 143 ? 59.483 39.868 -7.336 1.00 101.70 142 GLY C O 1
ATOM 7639 N N . GLU C 1 144 ? 57.595 40.306 -6.190 1.00 82.54 143 GLU C N 1
ATOM 7640 C CA . GLU C 1 144 ? 57.513 41.692 -6.622 1.00 85.41 143 GLU C CA 1
ATOM 7641 C C . GLU C 1 144 ? 58.063 42.613 -5.529 1.00 84.97 143 GLU C C 1
ATOM 7642 O O . GLU C 1 144 ? 57.979 42.302 -4.334 1.00 67.99 143 GLU C O 1
ATOM 7648 N N . ASP C 1 145 ? 58.704 43.752 -5.965 1.00 81.45 144 ASP C N 1
ATOM 7649 C CA . ASP C 1 145 ? 59.292 44.746 -5.044 1.00 81.00 144 ASP C CA 1
ATOM 7650 C C . ASP C 1 145 ? 59.069 46.168 -5.604 1.00 78.17 144 ASP C C 1
ATOM 7651 O O . ASP C 1 145 ? 59.951 46.781 -6.210 1.00 86.47 144 ASP C O 1
ATOM 7656 N N . SER C 1 146 ? 57.890 46.726 -5.335 1.00 82.40 145 SER C N 1
ATOM 7657 C CA . SER C 1 146 ? 57.630 48.151 -5.486 1.00 76.87 145 SER C CA 1
ATOM 7658 C C . SER C 1 146 ? 57.176 48.681 -4.134 1.00 71.97 145 SER C C 1
ATOM 7659 O O . SER C 1 146 ? 56.453 47.998 -3.402 1.00 77.76 145 SER C O 1
ATOM 7662 N N . LEU C 1 147 ? 57.618 49.887 -3.791 1.00 77.35 146 LEU C N 1
ATOM 7663 C CA . LEU C 1 147 ? 57.423 50.441 -2.455 1.00 67.65 146 LEU C CA 1
ATOM 7664 C C . LEU C 1 147 ? 56.913 51.868 -2.588 1.00 65.71 146 LEU C C 1
ATOM 7665 O O . LEU C 1 147 ? 57.659 52.759 -3.007 1.00 83.27 146 LEU C O 1
ATOM 7670 N N . LYS C 1 148 ? 55.649 52.086 -2.233 1.00 57.99 147 LYS C N 1
ATOM 7671 C CA . LYS C 1 148 ? 55.016 53.393 -2.328 1.00 63.04 147 LYS C CA 1
ATOM 7672 C C . LYS C 1 148 ? 54.323 53.731 -1.007 1.00 61.56 147 LYS C C 1
ATOM 7673 O O . LYS C 1 148 ? 54.332 52.947 -0.062 1.00 59.37 147 LYS C O 1
ATOM 7679 N N . GLY C 1 149 ? 53.712 54.923 -0.954 1.00 66.40 148 GLY C N 1
ATOM 7680 C CA . GLY C 1 149 ? 53.140 55.424 0.289 1.00 64.46 148 GLY C CA 1
ATOM 7681 C C . GLY C 1 149 ? 52.132 54.490 0.923 1.00 68.12 148 GLY C C 1
ATOM 7682 O O . GLY C 1 149 ? 51.926 54.518 2.141 1.00 76.77 148 GLY C O 1
ATOM 7683 N N . ILE C 1 150 ? 51.467 53.673 0.119 1.00 74.22 149 ILE C N 1
ATOM 7684 C CA . ILE C 1 150 ? 50.648 52.585 0.630 1.00 65.66 149 ILE C CA 1
ATOM 7685 C C . ILE C 1 150 ? 51.199 51.308 0.026 1.00 66.04 149 ILE C C 1
ATOM 7686 O O . ILE C 1 150 ? 51.270 51.176 -1.202 1.00 71.17 149 ILE C O 1
ATOM 7691 N N . THR C 1 151 ? 51.608 50.378 0.879 1.00 60.66 150 THR C N 1
ATOM 7692 C CA . THR C 1 151 ? 52.252 49.166 0.407 1.00 63.39 150 THR C CA 1
ATOM 7693 C C . THR C 1 151 ? 51.674 47.956 1.115 1.00 66.32 150 THR C C 1
ATOM 7694 O O . THR C 1 151 ? 51.408 47.989 2.320 1.00 68.13 150 THR C O 1
ATOM 7698 N N . VAL C 1 152 ? 51.469 46.897 0.342 1.00 59.61 151 VAL C N 1
ATOM 7699 C CA . VAL C 1 152 ? 51.076 45.600 0.864 1.00 58.32 151 VAL C CA 1
ATOM 7700 C C . VAL C 1 152 ? 52.315 44.716 0.881 1.00 55.92 151 VAL C C 1
ATOM 7701 O O . VAL C 1 152 ? 53.119 44.740 -0.060 1.00 62.66 151 VAL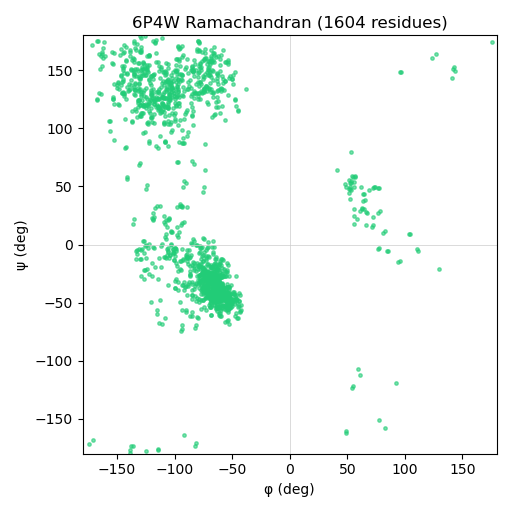 C O 1
ATOM 7705 N N . ILE C 1 153 ? 52.509 43.992 1.977 1.00 48.45 152 ILE C N 1
ATOM 7706 C CA . ILE C 1 153 ? 53.716 43.211 2.180 1.00 47.38 152 ILE C CA 1
ATOM 7707 C C . ILE C 1 153 ? 53.352 41.933 2.927 1.00 50.32 152 ILE C C 1
ATOM 7708 O O . ILE C 1 153 ? 52.401 41.908 3.712 1.00 56.51 152 ILE C O 1
ATOM 7713 N N . THR C 1 154 ? 54.114 40.862 2.686 1.00 54.18 153 THR C N 1
ATOM 7714 C CA . THR C 1 154 ? 53.955 39.644 3.481 1.00 59.41 153 THR C CA 1
ATOM 7715 C C . THR C 1 154 ? 54.527 39.853 4.889 1.00 57.67 153 THR C C 1
ATOM 7716 O O . THR C 1 154 ? 55.344 40.747 5.124 1.00 59.07 153 THR C O 1
ATOM 7720 N N . TYR C 1 155 ? 54.105 38.998 5.834 1.00 53.95 154 TYR C N 1
ATOM 7721 C CA . TYR C 1 155 ? 54.783 38.985 7.129 1.00 56.68 154 TYR C CA 1
ATOM 7722 C C . TYR C 1 155 ? 56.265 38.680 6.961 1.00 54.22 154 TYR C C 1
ATOM 7723 O O . TYR C 1 155 ? 57.121 39.356 7.551 1.00 61.11 154 TYR C O 1
ATOM 7732 N N . ASP C 1 156 ? 56.587 37.708 6.106 1.00 52.30 155 ASP C N 1
ATOM 7733 C CA . ASP C 1 156 ? 57.967 37.283 5.945 1.00 51.13 155 ASP C CA 1
ATOM 7734 C C . ASP C 1 156 ? 58.831 38.439 5.472 1.00 52.99 155 ASP C C 1
ATOM 7735 O O . ASP C 1 156 ? 59.940 38.648 5.979 1.00 64.47 155 ASP C O 1
ATOM 7740 N N . SER C 1 157 ? 58.337 39.212 4.496 1.00 57.71 156 SER C N 1
ATOM 7741 C CA . SER C 1 157 ? 59.166 40.274 3.923 1.00 64.42 156 SER C CA 1
ATOM 7742 C C . SER C 1 157 ? 59.205 41.511 4.805 1.00 65.80 156 SER C C 1
ATOM 7743 O O . SER C 1 157 ? 60.230 42.205 4.840 1.00 75.03 156 SER C O 1
ATOM 7746 N N . ALA C 1 158 ? 58.130 41.775 5.550 1.00 61.57 157 ALA C N 1
ATOM 7747 C CA . ALA C 1 158 ? 58.203 42.785 6.596 1.00 52.67 157 ALA C CA 1
ATOM 7748 C C . ALA C 1 158 ? 59.247 42.404 7.636 1.00 50.48 157 ALA C C 1
ATOM 7749 O O . ALA C 1 158 ? 60.062 43.240 8.041 1.00 50.35 157 ALA C O 1
ATOM 7751 N N . TYR C 1 159 ? 59.302 41.121 8.013 1.00 45.53 158 TYR C N 1
ATOM 7752 C CA . TYR C 1 159 ? 60.306 40.709 8.986 1.00 48.37 158 TYR C CA 1
ATOM 7753 C C . TYR C 1 159 ? 61.701 40.872 8.422 1.00 55.60 158 TYR C C 1
ATOM 7754 O O . TYR C 1 159 ? 62.585 41.408 9.092 1.00 62.09 158 TYR C O 1
ATOM 7763 N N . THR C 1 160 ? 61.901 40.472 7.171 1.00 56.68 159 THR C N 1
ATOM 7764 C CA . THR C 1 160 ? 63.221 40.540 6.557 1.00 55.27 159 THR C CA 1
ATOM 7765 C C . THR C 1 160 ? 63.689 41.981 6.398 1.00 56.99 159 THR C C 1
ATOM 7766 O O . THR C 1 160 ? 64.876 42.282 6.576 1.00 73.49 159 THR C O 1
ATOM 7770 N N . ARG C 1 161 ? 62.775 42.882 6.057 1.00 56.14 160 ARG C N 1
ATOM 7771 C CA . ARG C 1 161 ? 63.099 44.257 5.709 1.00 51.35 160 ARG C CA 1
ATOM 7772 C C . ARG C 1 161 ? 62.730 45.217 6.829 1.00 54.94 160 ARG C C 1
ATOM 7773 O O . ARG C 1 161 ? 62.563 46.413 6.590 1.00 56.12 160 ARG C O 1
ATOM 7781 N N . ALA C 1 162 ? 62.611 44.709 8.054 1.00 53.31 161 ALA C N 1
ATOM 7782 C CA . ALA C 1 162 ? 62.077 45.506 9.153 1.00 55.15 161 ALA C CA 1
ATOM 7783 C C . ALA C 1 162 ? 62.966 46.707 9.471 1.00 54.63 161 ALA C C 1
ATOM 7784 O O . ALA C 1 162 ? 62.476 47.831 9.622 1.00 55.75 161 ALA C O 1
ATOM 7786 N N . GLU C 1 163 ? 64.271 46.485 9.635 1.00 50.80 162 GLU C N 1
ATOM 7787 C CA . GLU C 1 163 ? 65.136 47.601 9.985 1.00 47.98 162 GLU C CA 1
ATOM 7788 C C . GLU C 1 163 ? 65.082 48.689 8.924 1.00 50.80 162 GLU C C 1
ATOM 7789 O O . GLU C 1 163 ? 65.104 49.880 9.254 1.00 47.49 162 GLU C O 1
ATOM 7795 N N . GLU C 1 164 ? 64.924 48.295 7.659 1.00 48.25 163 GLU C N 1
ATOM 7796 C CA . GLU C 1 164 ? 64.849 49.246 6.555 1.00 47.52 163 GLU C CA 1
ATOM 7797 C C . GLU C 1 164 ? 63.525 50.003 6.547 1.00 46.40 163 GLU C C 1
ATOM 7798 O O . GLU C 1 164 ? 63.507 51.215 6.311 1.00 60.41 163 GLU C O 1
ATOM 7804 N N . LEU C 1 165 ? 62.413 49.326 6.827 1.00 49.78 164 LEU C N 1
ATOM 7805 C CA . LEU C 1 165 ? 61.086 49.920 6.691 1.00 51.09 164 LEU C CA 1
ATOM 7806 C C . LEU C 1 165 ? 60.508 50.388 8.013 1.00 55.08 164 LEU C C 1
ATOM 7807 O O . LEU C 1 165 ? 59.389 50.913 8.034 1.00 62.47 164 LEU C O 1
ATOM 7812 N N . GLY C 1 166 ? 61.221 50.158 9.118 1.00 52.32 165 GLY C N 1
ATOM 7813 C CA . GLY C 1 166 ? 60.632 50.353 10.432 1.00 54.06 165 GLY C CA 1
ATOM 7814 C C . GLY C 1 166 ? 60.219 51.780 10.698 1.00 56.44 165 GLY C C 1
ATOM 7815 O O . GLY C 1 166 ? 59.236 52.027 11.400 1.00 65.81 165 GLY C O 1
ATOM 7816 N N . ASN C 1 167 ? 60.926 52.735 10.105 1.00 55.10 166 ASN C N 1
ATOM 7817 C CA . ASN C 1 167 ? 60.694 54.146 10.363 1.00 54.88 166 ASN C CA 1
ATOM 7818 C C . ASN C 1 167 ? 60.023 54.855 9.192 1.00 60.75 166 ASN C C 1
ATOM 7819 O O . ASN C 1 167 ? 59.963 56.088 9.188 1.00 56.85 166 ASN C O 1
ATOM 7824 N N . LYS C 1 168 ? 59.566 54.117 8.174 1.00 57.51 167 LYS C N 1
ATOM 7825 C CA . LYS C 1 168 ? 59.022 54.743 6.978 1.00 48.60 167 LYS C CA 1
ATOM 7826 C C . LYS C 1 168 ? 57.492 54.859 6.962 1.00 53.76 167 LYS C C 1
ATOM 7827 O O . LYS C 1 168 ? 56.984 55.730 6.261 1.00 55.75 167 LYS C O 1
ATOM 7833 N N . PHE C 1 169 ? 56.737 54.055 7.714 1.00 58.66 168 PHE C N 1
ATOM 7834 C CA . PHE C 1 169 ? 55.275 54.163 7.703 1.00 51.46 168 PHE C CA 1
ATOM 7835 C C . PHE C 1 169 ? 54.749 54.398 9.108 1.00 50.94 168 PHE C C 1
ATOM 7836 O O . PHE C 1 169 ? 54.959 53.549 9.989 1.00 61.66 168 PHE C O 1
ATOM 7844 N N . PRO C 1 170 ? 54.064 55.516 9.371 1.00 53.43 169 PRO C N 1
ATOM 7845 C CA . PRO C 1 170 ? 53.506 55.732 10.718 1.00 46.49 169 PRO C CA 1
ATOM 7846 C C . PRO C 1 170 ? 52.332 54.824 11.053 1.00 48.59 169 PRO C C 1
ATOM 7847 O O . PRO C 1 170 ? 52.096 54.546 12.235 1.00 50.26 169 PRO C O 1
ATOM 7851 N N . LEU C 1 171 ? 51.545 54.418 10.063 1.00 50.73 170 LEU C N 1
ATOM 7852 C CA . LEU C 1 171 ? 50.422 53.514 10.270 1.00 53.22 170 LEU C CA 1
ATOM 7853 C C . LEU C 1 171 ? 50.821 52.121 9.815 1.00 52.99 170 LEU C C 1
ATOM 7854 O O . LEU C 1 171 ? 51.424 51.953 8.752 1.00 56.38 170 LEU C O 1
ATOM 7859 N N . LEU C 1 172 ? 50.502 51.137 10.635 1.00 52.51 171 LEU C N 1
ATOM 7860 C CA . LEU C 1 172 ? 50.936 49.770 10.413 1.00 54.46 171 LEU C CA 1
ATOM 7861 C C . LEU C 1 172 ? 49.731 48.874 10.632 1.00 66.94 171 LEU C C 1
ATOM 7862 O O . LEU C 1 172 ? 49.179 48.838 11.738 1.00 66.34 171 LEU C O 1
ATOM 7867 N N . ILE C 1 173 ? 49.315 48.177 9.575 1.00 68.20 172 ILE C N 1
ATOM 7868 C CA . ILE C 1 173 ? 48.097 47.375 9.571 1.00 56.12 172 ILE C CA 1
ATOM 7869 C C . ILE C 1 173 ? 48.472 45.909 9.421 1.00 52.05 172 ILE C C 1
ATOM 7870 O O . ILE C 1 173 ? 49.035 45.503 8.395 1.00 50.25 172 ILE C O 1
ATOM 7875 N N . PHE C 1 174 ? 48.125 45.125 10.441 1.00 51.29 173 PHE C N 1
ATOM 7876 C CA . PHE C 1 174 ? 48.376 43.694 10.510 1.00 48.93 173 PHE C CA 1
ATOM 7877 C C . PHE C 1 174 ? 47.070 42.970 10.207 1.00 48.33 173 PHE C C 1
ATOM 7878 O O . PHE C 1 174 ? 46.233 42.799 11.096 1.00 52.11 173 PHE C O 1
ATOM 7886 N N . ASP C 1 175 ? 46.878 42.554 8.959 1.00 45.19 174 ASP C N 1
ATOM 7887 C CA . ASP C 1 175 ? 45.786 41.641 8.672 1.00 47.05 174 ASP C CA 1
ATOM 7888 C C . ASP C 1 175 ? 46.133 40.282 9.263 1.00 49.72 174 ASP C C 1
ATOM 7889 O O . ASP C 1 175 ? 47.309 39.942 9.418 1.00 62.72 174 ASP C O 1
ATOM 7894 N N . GLU C 1 176 ? 45.107 39.522 9.652 1.00 48.83 175 GLU C N 1
ATOM 7895 C CA . GLU C 1 176 ? 45.299 38.198 10.262 1.00 47.16 175 GLU C CA 1
ATOM 7896 C C . GLU C 1 176 ? 46.255 38.293 11.434 1.00 45.47 175 GLU C C 1
ATOM 7897 O O . GLU C 1 176 ? 47.257 37.588 11.515 1.00 50.78 175 GLU C O 1
ATOM 7903 N N . VAL C 1 177 ? 45.937 39.204 12.352 1.00 50.76 176 VAL C N 1
ATOM 7904 C CA . VAL C 1 177 ? 46.927 39.630 13.325 1.00 47.21 176 VAL C CA 1
ATOM 7905 C C . VAL C 1 177 ? 47.212 38.543 14.343 1.00 51.44 176 VAL C C 1
ATOM 7906 O O . VAL C 1 177 ? 48.205 38.640 15.077 1.00 63.47 176 VAL C O 1
ATOM 7910 N N . HIS C 1 178 ? 46.415 37.469 14.352 1.00 50.02 177 HIS C N 1
ATOM 7911 C CA . HIS C 1 178 ? 46.719 36.331 15.218 1.00 58.17 177 HIS C CA 1
ATOM 7912 C C . HIS C 1 178 ? 48.033 35.666 14.826 1.00 62.52 177 HIS C C 1
ATOM 7913 O O . HIS C 1 178 ? 48.617 34.925 15.636 1.00 50.34 177 HIS C O 1
ATOM 7920 N N . HIS C 1 179 ? 48.522 35.947 13.614 1.00 51.28 178 HIS C N 1
ATOM 7921 C CA . HIS C 1 179 ? 49.852 35.502 13.242 1.00 49.62 178 HIS C CA 1
ATOM 7922 C C . HIS C 1 179 ? 50.926 36.299 13.956 1.00 45.91 178 HIS C C 1
ATOM 7923 O O . HIS C 1 179 ? 52.040 35.800 14.116 1.00 52.23 178 HIS C O 1
ATOM 7930 N N . LEU C 1 180 ? 50.617 37.513 14.399 1.00 43.47 179 LEU C N 1
ATOM 7931 C CA . LEU C 1 180 ? 51.686 38.407 14.819 1.00 45.17 179 LEU C CA 1
ATOM 7932 C C . LEU C 1 180 ? 52.455 37.904 16.030 1.00 45.51 179 LEU C C 1
ATOM 7933 O O . LEU C 1 180 ? 53.667 38.155 16.089 1.00 53.16 179 LEU C O 1
ATOM 7938 N N . PRO C 1 181 ? 51.859 37.227 17.017 1.00 48.90 180 PRO C N 1
ATOM 7939 C CA . PRO C 1 181 ? 52.675 36.746 18.155 1.00 48.31 180 PRO C CA 1
ATOM 7940 C C . PRO C 1 181 ? 53.624 35.575 17.845 1.00 52.03 180 PRO C C 1
ATOM 7941 O O . PRO C 1 181 ? 54.455 35.250 18.710 1.00 55.73 180 PRO C O 1
ATOM 7945 N N . SER C 1 182 ? 53.593 35.068 16.635 1.00 47.31 181 SER C N 1
ATOM 7946 C CA . SER C 1 182 ? 54.397 33.925 16.263 1.00 55.08 181 SER C CA 1
ATOM 7947 C C . SER C 1 182 ? 55.858 34.246 16.382 1.00 64.12 181 SER C C 1
ATOM 7948 O O . SER C 1 182 ? 56.240 35.386 16.384 1.00 78.02 181 SER C O 1
ATOM 7951 N N . GLU C 1 183 ? 56.697 33.230 16.438 1.00 67.96 182 GLU C N 1
ATOM 7952 C CA . GLU C 1 183 ? 58.089 33.456 16.755 1.00 70.11 182 GLU C CA 1
ATOM 7953 C C . GLU C 1 183 ? 58.856 34.405 15.911 1.00 72.98 182 GLU C C 1
ATOM 7954 O O . GLU C 1 183 ? 59.588 35.232 16.441 1.00 80.70 182 GLU C O 1
ATOM 7960 N N . GLY C 1 184 ? 58.751 34.272 14.617 1.00 52.21 183 GLY C N 1
ATOM 7961 C CA . GLY C 1 184 ? 59.463 35.177 13.767 1.00 61.66 183 GLY C CA 1
ATOM 7962 C C . GLY C 1 184 ? 58.927 36.567 13.769 1.00 56.04 183 GLY C C 1
ATOM 7963 O O . GLY C 1 184 ? 59.631 37.527 13.870 1.00 52.24 183 GLY C O 1
ATOM 7964 N N . TYR C 1 185 ? 57.618 36.631 13.749 1.00 58.62 184 TYR C N 1
ATOM 7965 C CA . TYR C 1 185 ? 56.903 37.877 13.492 1.00 53.60 184 TYR C CA 1
ATOM 7966 C C . TYR C 1 185 ? 56.828 38.793 14.712 1.00 52.54 184 TYR C C 1
ATOM 7967 O O . TYR C 1 185 ? 56.694 40.016 14.562 1.00 50.65 184 TYR C O 1
ATOM 7976 N N . SER C 1 186 ? 56.867 38.231 15.921 1.00 46.85 185 SER C N 1
ATOM 7977 C CA . SER C 1 186 ? 56.718 39.074 17.104 1.00 56.39 185 SER C CA 1
ATOM 7978 C C . SER C 1 186 ? 57.877 40.048 17.237 1.00 56.98 185 SER C C 1
ATOM 7979 O O . SER C 1 186 ? 57.698 41.145 17.762 1.00 72.31 185 SER C O 1
ATOM 7982 N N . ILE C 1 187 ? 59.064 39.692 16.759 1.00 52.97 186 ILE C N 1
ATOM 7983 C CA . ILE C 1 187 ? 60.133 40.674 16.829 1.00 51.78 186 ILE C CA 1
ATOM 7984 C C . ILE C 1 187 ? 60.083 41.598 15.627 1.00 48.03 186 ILE C C 1
ATOM 7985 O O . ILE C 1 187 ? 60.651 42.695 15.669 1.00 49.55 186 ILE C O 1
ATOM 7990 N N . MET C 1 188 ? 59.388 41.212 14.564 1.00 46.36 187 MET C N 1
ATOM 7991 C CA . MET C 1 188 ? 59.154 42.171 13.491 1.00 46.43 187 MET C CA 1
ATOM 7992 C C . MET C 1 188 ? 58.329 43.344 13.995 1.00 44.19 187 MET C C 1
ATOM 7993 O O . MET C 1 188 ? 58.686 44.504 13.774 1.00 51.98 187 MET C O 1
ATOM 7998 N N . ALA C 1 189 ? 57.251 43.051 14.721 1.00 46.29 188 ALA C N 1
ATOM 7999 C CA . ALA C 1 189 ? 56.386 44.088 15.279 1.00 48.04 188 ALA C CA 1
ATOM 8000 C C . ALA C 1 189 ? 57.165 45.071 16.141 1.00 50.94 188 ALA C C 1
ATOM 8001 O O . ALA C 1 189 ? 56.942 46.288 16.064 1.00 47.13 188 ALA C O 1
ATOM 8003 N N . GLN C 1 190 ? 58.085 44.563 16.973 1.00 49.41 189 GLN C N 1
ATOM 8004 C CA . GLN C 1 190 ? 58.855 45.432 17.855 1.00 50.96 189 GLN C CA 1
ATOM 8005 C C . GLN C 1 190 ? 59.938 46.211 17.118 1.00 51.40 189 GLN C C 1
ATOM 8006 O O . GLN C 1 190 ? 60.437 47.213 17.642 1.00 47.90 189 GLN C O 1
ATOM 8012 N N . LEU C 1 191 ? 60.341 45.765 15.935 1.00 46.16 190 LEU C N 1
ATOM 8013 C CA . LEU C 1 191 ? 61.339 46.523 15.207 1.00 43.64 190 LEU C CA 1
ATOM 8014 C C . LEU C 1 191 ? 60.736 47.740 14.512 1.00 47.41 190 LEU C C 1
ATOM 8015 O O . LEU C 1 191 ? 61.458 48.713 14.286 1.00 52.99 190 LEU C O 1
ATOM 8020 N N . PHE C 1 192 ? 59.442 47.730 14.167 1.00 48.88 191 PHE C N 1
ATOM 8021 C CA . PHE C 1 192 ? 58.859 48.928 13.570 1.00 46.82 191 PHE C CA 1
ATOM 8022 C C . PHE C 1 192 ? 58.619 50.025 14.605 1.00 50.47 191 PHE C C 1
ATOM 8023 O O . PHE C 1 192 ? 58.177 49.768 15.728 1.00 51.66 191 PHE C O 1
ATOM 8031 N N . ALA C 1 193 ? 58.843 51.271 14.185 1.00 45.63 192 ALA C N 1
ATOM 8032 C CA . ALA C 1 193 ? 58.607 52.410 15.058 1.00 50.98 192 ALA C CA 1
ATOM 8033 C C . ALA C 1 193 ? 57.186 52.919 14.955 1.00 55.41 192 ALA C C 1
ATOM 8034 O O . ALA C 1 193 ? 56.776 53.733 15.791 1.00 58.49 192 ALA C O 1
ATOM 8036 N N . SER C 1 194 ? 56.427 52.389 14.002 1.00 52.92 193 SER C N 1
ATOM 8037 C CA . SER C 1 194 ? 55.133 52.857 13.551 1.00 50.16 193 SER C CA 1
ATOM 8038 C C . SER C 1 194 ? 54.274 53.195 14.752 1.00 47.86 193 SER C C 1
ATOM 8039 O O . SER C 1 194 ? 53.960 52.297 15.542 1.00 60.04 193 SER C O 1
ATOM 8042 N N . PRO C 1 195 ? 53.910 54.461 14.954 1.00 46.82 194 PRO C N 1
ATOM 8043 C CA . PRO C 1 195 ? 53.173 54.823 16.170 1.00 46.81 194 PRO C CA 1
ATOM 8044 C C . PRO C 1 195 ? 51.717 54.449 16.134 1.00 47.64 194 PRO C C 1
ATOM 8045 O O . PRO C 1 195 ? 51.086 54.436 17.198 1.00 50.22 194 PRO C O 1
ATOM 8049 N N . TYR C 1 196 ? 51.166 54.168 14.951 1.00 43.91 195 TYR C N 1
ATOM 8050 C CA . TYR C 1 196 ? 49.752 53.855 14.771 1.00 48.62 195 TYR C CA 1
ATOM 8051 C C . TYR C 1 196 ? 49.633 52.444 14.227 1.00 53.59 195 TYR C C 1
ATOM 8052 O O . TYR C 1 196 ? 50.155 52.149 13.145 1.00 57.46 195 TYR C O 1
ATOM 8061 N N . ARG C 1 197 ? 48.931 51.584 14.967 1.00 52.01 196 ARG C N 1
ATOM 8062 C CA . ARG C 1 197 ? 48.819 50.171 14.637 1.00 52.62 196 ARG C CA 1
ATOM 8063 C C . ARG C 1 197 ? 47.357 49.725 14.685 1.00 55.23 196 ARG C C 1
ATOM 8064 O O . ARG C 1 197 ? 46.635 50.038 15.634 1.00 54.56 196 ARG C O 1
ATOM 8072 N N . LEU C 1 198 ? 46.935 48.997 13.651 1.00 48.62 197 LEU C N 1
ATOM 8073 C CA . LEU C 1 198 ? 45.613 48.387 13.539 1.00 43.73 197 LEU C CA 1
ATOM 8074 C C . LEU C 1 198 ? 45.789 46.907 13.226 1.00 46.24 197 LEU C C 1
ATOM 8075 O O . LEU C 1 198 ? 46.374 46.559 12.205 1.00 47.50 197 LEU C O 1
ATOM 8080 N N . GLY C 1 199 ? 45.303 46.040 14.102 1.00 51.20 198 GLY C N 1
ATOM 8081 C CA . GLY C 1 199 ? 45.235 44.609 13.827 1.00 51.71 198 GLY C CA 1
ATOM 8082 C C . GLY C 1 199 ? 43.824 44.161 13.484 1.00 49.69 198 GLY C C 1
ATOM 8083 O O . GLY C 1 199 ? 42.852 44.577 14.127 1.00 53.90 198 GLY C O 1
ATOM 8084 N N . LEU C 1 200 ? 43.722 43.283 12.482 1.00 48.11 199 LEU C N 1
ATOM 8085 C CA . LEU C 1 200 ? 42.454 42.725 12.018 1.00 50.53 199 LEU C CA 1
ATOM 8086 C C . LEU C 1 200 ? 42.459 41.207 12.171 1.00 47.48 199 LEU C C 1
ATOM 8087 O O . LEU C 1 200 ? 43.389 40.539 11.714 1.00 46.91 199 LEU C O 1
ATOM 8092 N N . THR C 1 201 ? 41.423 40.663 12.800 1.00 44.60 200 THR C N 1
ATOM 8093 C CA . THR C 1 201 ? 41.295 39.216 12.893 1.00 46.86 200 THR C CA 1
ATOM 8094 C C . THR C 1 201 ? 39.877 38.845 13.307 1.00 54.23 200 THR C C 1
ATOM 8095 O O . THR C 1 201 ? 39.203 39.590 14.028 1.00 55.69 200 THR C O 1
ATOM 8099 N N . ALA C 1 202 ? 39.444 37.670 12.869 1.00 56.73 201 ALA C N 1
ATOM 8100 C CA . ALA C 1 202 ? 38.251 37.060 13.429 1.00 50.93 201 ALA C CA 1
ATOM 8101 C C . ALA C 1 202 ? 38.596 36.014 14.475 1.00 55.38 201 ALA C C 1
ATOM 8102 O O . ALA C 1 202 ? 37.693 35.467 15.116 1.00 66.23 201 ALA C O 1
ATOM 8104 N N . THR C 1 203 ? 39.882 35.723 14.640 1.00 57.84 202 THR C N 1
ATOM 8105 C CA . THR C 1 203 ? 40.375 34.632 15.478 1.00 58.03 202 THR C CA 1
ATOM 8106 C C . THR C 1 203 ? 41.466 35.166 16.395 1.00 55.06 202 THR C C 1
ATOM 8107 O O . THR C 1 203 ? 42.644 34.851 16.217 1.00 66.77 202 THR C O 1
ATOM 8111 N N . PRO C 1 204 ? 41.117 36.017 17.363 1.00 55.71 203 PRO C N 1
ATOM 8112 C CA . PRO C 1 204 ? 42.173 36.647 18.170 1.00 48.86 203 PRO C CA 1
ATOM 8113 C C . PRO C 1 204 ? 42.875 35.674 19.094 1.00 50.28 203 PRO C C 1
ATOM 8114 O O . PRO C 1 204 ? 44.073 35.839 19.356 1.00 55.71 203 PRO C O 1
ATOM 8118 N N . GLU C 1 205 ? 42.189 34.642 19.562 1.00 52.37 204 GLU C N 1
ATOM 8119 C CA . GLU C 1 205 ? 42.808 33.764 20.529 1.00 52.71 204 GLU C CA 1
ATOM 8120 C C . GLU C 1 205 ? 43.646 32.715 19.818 1.00 52.94 204 GLU C C 1
ATOM 8121 O O . GLU C 1 205 ? 43.390 32.350 18.667 1.00 50.40 204 GLU C O 1
ATOM 8127 N N . ARG C 1 206 ? 44.703 32.297 20.497 1.00 48.46 205 ARG C N 1
ATOM 8128 C CA . ARG C 1 206 ? 45.646 31.313 20.000 1.00 53.57 205 ARG C CA 1
ATOM 8129 C C . ARG C 1 206 ? 45.734 30.224 21.045 1.00 60.72 205 ARG C C 1
ATOM 8130 O O . ARG C 1 206 ? 45.650 30.499 22.248 1.00 65.58 205 ARG C O 1
ATOM 8138 N N . ASP C 1 207 ? 45.921 28.993 20.587 1.00 64.05 206 ASP C N 1
ATOM 8139 C CA . ASP C 1 207 ? 45.943 27.897 21.533 1.00 61.50 206 ASP C CA 1
ATOM 8140 C C . ASP C 1 207 ? 47.244 27.872 22.332 1.00 62.02 206 ASP C C 1
ATOM 8141 O O . ASP C 1 207 ? 47.262 27.416 23.477 1.00 68.32 206 ASP C O 1
ATOM 8146 N N . ASP C 1 208 ? 48.319 28.432 21.791 1.00 65.38 207 ASP C N 1
ATOM 8147 C CA . ASP C 1 208 ? 49.526 28.604 22.603 1.00 64.57 207 ASP C CA 1
ATOM 8148 C C . ASP C 1 208 ? 49.425 29.788 23.557 1.00 64.87 207 ASP C C 1
ATOM 8149 O O . ASP C 1 208 ? 50.365 30.042 24.324 1.00 62.48 207 ASP C O 1
ATOM 8154 N N . GLY C 1 209 ? 48.313 30.510 23.529 1.00 71.66 208 GLY C N 1
ATOM 8155 C CA . GLY C 1 209 ? 48.053 31.582 24.459 1.00 69.78 208 GLY C CA 1
ATOM 8156 C C . GLY C 1 209 ? 48.877 32.828 24.254 1.00 66.01 208 GLY C C 1
ATOM 8157 O O . GLY C 1 209 ? 48.884 33.698 25.126 1.00 58.54 208 GLY C O 1
ATOM 8158 N N . LYS C 1 210 ? 49.520 32.977 23.100 1.00 66.93 209 LYS C N 1
ATOM 8159 C CA . LYS C 1 210 ? 50.389 34.116 22.863 1.00 61.59 209 LYS C CA 1
ATOM 8160 C C . LYS C 1 210 ? 49.623 35.339 22.390 1.00 58.59 209 LYS C C 1
ATOM 8161 O O . LYS C 1 210 ? 50.234 36.369 22.094 1.00 51.46 209 LYS C O 1
ATOM 8167 N N . HIS C 1 211 ? 48.295 35.262 22.340 1.00 65.37 210 HIS C N 1
ATOM 8168 C CA . HIS C 1 211 ? 47.495 36.461 22.144 1.00 53.52 210 HIS C CA 1
ATOM 8169 C C . HIS C 1 211 ? 47.592 37.406 23.332 1.00 48.81 210 HIS C C 1
ATOM 8170 O O . HIS C 1 211 ? 47.300 38.596 23.177 1.00 49.31 210 HIS C O 1
ATOM 8177 N N . GLU C 1 212 ? 48.043 36.904 24.499 1.00 47.52 211 GLU C N 1
ATOM 8178 C CA . GLU C 1 212 ? 48.424 37.762 25.619 1.00 48.88 211 GLU C CA 1
ATOM 8179 C C . GLU C 1 212 ? 49.451 38.809 25.213 1.00 46.03 211 GLU C C 1
ATOM 8180 O O . GLU C 1 212 ? 49.637 39.801 25.921 1.00 61.66 211 GLU C O 1
ATOM 8186 N N . LEU C 1 213 ? 50.118 38.623 24.094 1.00 45.73 212 LEU C N 1
ATOM 8187 C CA . LEU C 1 213 ? 51.141 39.563 23.697 1.00 43.64 212 LEU C CA 1
ATOM 8188 C C . LEU C 1 213 ? 50.579 40.726 22.901 1.00 47.02 212 LEU C C 1
ATOM 8189 O O . LEU C 1 213 ? 51.328 41.644 22.558 1.00 53.61 212 LEU C O 1
ATOM 8194 N N . TYR C 1 214 ? 49.294 40.701 22.581 1.00 43.98 213 TYR C N 1
ATOM 8195 C CA . TYR C 1 214 ? 48.751 41.715 21.684 1.00 46.59 213 TYR C CA 1
ATOM 8196 C C . TYR C 1 214 ? 49.072 43.131 22.135 1.00 47.04 213 TYR C C 1
ATOM 8197 O O . TYR C 1 214 ? 49.675 43.876 21.344 1.00 42.90 213 TYR C O 1
ATOM 8206 N N . PRO C 1 215 ? 48.770 43.549 23.377 1.00 47.16 214 PRO C N 1
ATOM 8207 C CA . PRO C 1 215 ? 49.035 44.947 23.750 1.00 50.33 214 PRO C CA 1
ATOM 8208 C C . PRO C 1 215 ? 50.468 45.404 23.471 1.00 49.90 214 PRO C C 1
ATOM 8209 O O . PRO C 1 215 ? 50.672 46.525 22.985 1.00 58.47 214 PRO C O 1
ATOM 8213 N N . ILE C 1 216 ? 51.453 44.523 23.667 1.00 45.11 215 ILE C N 1
ATOM 8214 C CA . ILE C 1 216 ? 52.852 44.870 23.425 1.00 44.93 215 ILE C CA 1
ATOM 8215 C C . ILE C 1 216 ? 53.115 45.030 21.936 1.00 42.83 215 ILE C C 1
ATOM 8216 O O . ILE C 1 216 ? 53.855 45.926 21.527 1.00 51.98 215 ILE C O 1
ATOM 8221 N N . LEU C 1 217 ? 52.576 44.130 21.107 1.00 42.99 216 LEU C N 1
ATOM 8222 C CA . LEU C 1 217 ? 52.989 44.064 19.707 1.00 43.44 216 LEU C CA 1
ATOM 8223 C C . LEU C 1 217 ? 52.120 44.914 18.778 1.00 45.17 216 LEU C C 1
ATOM 8224 O O . LEU C 1 217 ? 52.645 45.549 17.863 1.00 49.38 216 LEU C O 1
ATOM 8229 N N . VAL C 1 218 ? 50.807 44.971 18.973 1.00 47.89 217 VAL C N 1
ATOM 8230 C CA . VAL C 1 218 ? 50.010 45.801 18.078 1.00 48.94 217 VAL C CA 1
ATOM 8231 C C . VAL C 1 218 ? 49.112 46.732 18.874 1.00 47.17 217 VAL C C 1
ATOM 8232 O O . VAL C 1 218 ? 48.764 47.817 18.403 1.00 56.72 217 VAL C O 1
ATOM 8236 N N . GLY C 1 219 ? 48.741 46.329 20.082 1.00 45.34 218 GLY C N 1
ATOM 8237 C CA . GLY C 1 219 ? 47.678 46.996 20.786 1.00 51.54 218 GLY C CA 1
ATOM 8238 C C . GLY C 1 219 ? 46.624 46.010 21.242 1.00 54.21 218 GLY C C 1
ATOM 8239 O O . GLY C 1 219 ? 46.606 44.852 20.802 1.00 58.25 218 GLY C O 1
ATOM 8240 N N . PRO C 1 220 ? 45.763 46.418 22.176 1.00 50.44 219 PRO C N 1
ATOM 8241 C CA . PRO C 1 220 ? 44.716 45.519 22.662 1.00 50.41 219 PRO C CA 1
ATOM 8242 C C . PRO C 1 220 ? 43.533 45.459 21.705 1.00 52.91 219 PRO C C 1
ATOM 8243 O O . PRO C 1 220 ? 43.456 46.171 20.699 1.00 51.10 219 PRO C O 1
ATOM 8247 N N . ILE C 1 221 ? 42.594 44.574 22.038 1.00 48.14 220 ILE C N 1
ATOM 8248 C CA . ILE C 1 221 ? 41.323 44.581 21.337 1.00 53.03 220 ILE C CA 1
ATOM 8249 C C . ILE C 1 221 ? 40.592 45.853 21.732 1.00 54.04 220 ILE C C 1
ATOM 8250 O O . ILE C 1 221 ? 40.511 46.197 22.917 1.00 57.60 220 ILE C O 1
ATOM 8255 N N . VAL C 1 222 ? 40.038 46.554 20.746 1.00 52.41 221 VAL C N 1
ATOM 8256 C CA . VAL C 1 222 ? 39.273 47.769 20.994 1.00 51.08 221 VAL C CA 1
ATOM 8257 C C . VAL C 1 222 ? 37.863 47.683 20.441 1.00 53.64 221 VAL C C 1
ATOM 8258 O O . VAL C 1 222 ? 37.081 48.621 20.616 1.00 59.23 221 VAL C O 1
ATOM 8262 N N . TYR C 1 223 ? 37.521 46.585 19.768 1.00 52.82 222 TYR C N 1
ATOM 8263 C CA . TYR C 1 223 ? 36.211 46.396 19.158 1.00 53.72 222 TYR C CA 1
ATOM 8264 C C . TYR C 1 223 ? 36.004 44.935 18.738 1.00 52.32 222 TYR C C 1
ATOM 8265 O O . TYR C 1 223 ? 36.800 44.391 17.966 1.00 50.25 222 TYR C O 1
ATOM 8274 N N . ARG C 1 224 ? 34.929 44.292 19.201 1.00 62.67 223 ARG C N 1
ATOM 8275 C CA . ARG C 1 224 ? 34.668 42.890 18.875 1.00 54.46 223 ARG C CA 1
ATOM 8276 C C . ARG C 1 224 ? 33.170 42.653 18.701 1.00 62.31 223 ARG C C 1
ATOM 8277 O O . ARG C 1 224 ? 32.377 43.035 19.573 1.00 65.17 223 ARG C O 1
ATOM 8285 N N . LYS C 1 225 ? 32.781 42.012 17.582 1.00 66.69 224 LYS C N 1
ATOM 8286 C CA . LYS C 1 225 ? 31.392 41.625 17.313 1.00 64.06 224 LYS C CA 1
ATOM 8287 C C . LYS C 1 225 ? 31.342 40.198 16.778 1.00 64.34 224 LYS C C 1
ATOM 8288 O O . LYS C 1 225 ? 32.160 39.824 15.939 1.00 84.68 224 LYS C O 1
ATOM 8294 N N . SER C 1 226 ? 30.402 39.396 17.286 1.00 69.27 225 SER C N 1
ATOM 8295 C CA . SER C 1 226 ? 30.129 38.028 16.840 1.00 75.71 225 SER C CA 1
ATOM 8296 C C . SER C 1 226 ? 29.300 38.020 15.551 1.00 78.23 225 SER C C 1
ATOM 8297 O O . SER C 1 226 ? 28.712 39.034 15.159 1.00 68.42 225 SER C O 1
ATOM 8300 N N . VAL C 1 227 ? 29.226 36.852 14.884 1.00 76.94 226 VAL C N 1
ATOM 8301 C CA . VAL C 1 227 ? 28.263 36.753 13.779 1.00 74.79 226 VAL C CA 1
ATOM 8302 C C . VAL C 1 227 ? 26.840 36.832 14.316 1.00 79.01 226 VAL C C 1
ATOM 8303 O O . VAL C 1 227 ? 25.982 37.490 13.720 1.00 80.50 226 VAL C O 1
ATOM 8307 N N . GLU C 1 228 ? 26.594 36.230 15.485 1.00 71.53 227 GLU C N 1
ATOM 8308 C CA . GLU C 1 228 ? 25.303 36.355 16.165 1.00 79.74 227 GLU C CA 1
ATOM 8309 C C . GLU C 1 228 ? 24.928 37.818 16.423 1.00 78.95 227 GLU C C 1
ATOM 8310 O O . GLU C 1 228 ? 23.830 38.257 16.056 1.00 83.22 227 GLU C O 1
ATOM 8316 N N . GLU C 1 229 ? 25.833 38.594 17.037 1.00 76.99 228 GLU C N 1
ATOM 8317 C CA . GLU C 1 229 ? 25.572 40.018 17.248 1.00 77.99 228 GLU C CA 1
ATOM 8318 C C . GLU C 1 229 ? 25.316 40.719 15.922 1.00 73.19 228 GLU C C 1
ATOM 8319 O O . GLU C 1 229 ? 24.411 41.553 15.807 1.00 76.89 228 GLU C O 1
ATOM 8325 N N . LEU C 1 230 ? 26.090 40.381 14.902 1.00 71.56 229 LEU C N 1
ATOM 8326 C CA . LEU C 1 230 ? 25.942 41.049 13.619 1.00 79.08 229 LEU C CA 1
ATOM 8327 C C . LEU C 1 230 ? 24.798 40.484 12.789 1.00 81.23 229 LEU C C 1
ATOM 8328 O O . LEU C 1 230 ? 24.567 40.962 11.672 1.00 77.91 229 LEU C O 1
ATOM 8333 N N . ALA C 1 231 ? 24.086 39.477 13.293 1.00 81.52 230 ALA C N 1
ATOM 8334 C CA . ALA C 1 231 ? 22.873 38.995 12.651 1.00 85.58 230 ALA C CA 1
ATOM 8335 C C . ALA C 1 231 ? 21.621 39.435 13.396 1.00 97.94 230 ALA C C 1
ATOM 8336 O O . ALA C 1 231 ? 20.564 38.814 13.242 1.00 121.30 230 ALA C O 1
ATOM 8338 N N . GLY C 1 232 ? 21.727 40.496 14.198 1.00 103.33 231 GLY C N 1
ATOM 8339 C CA . GLY C 1 232 ? 20.582 41.009 14.932 1.00 112.01 231 GLY C CA 1
ATOM 8340 C C . GLY C 1 232 ? 19.495 41.578 14.035 1.00 125.99 231 GLY C C 1
ATOM 8341 O O . GLY C 1 232 ? 19.685 41.842 12.847 1.00 133.87 231 GLY C O 1
ATOM 8342 N N . LYS C 1 233 ? 18.319 41.751 14.646 1.00 133.53 232 LYS C N 1
ATOM 8343 C CA . LYS C 1 233 ? 17.189 42.410 13.996 1.00 126.02 232 LYS C CA 1
ATOM 8344 C C . LYS C 1 233 ? 17.592 43.777 13.447 1.00 123.64 232 LYS C C 1
ATOM 8345 O O . LYS C 1 233 ? 17.292 44.112 12.291 1.00 132.11 232 LYS C O 1
ATOM 8351 N N . TYR C 1 234 ? 18.287 44.577 14.265 1.00 122.69 233 TYR C N 1
ATOM 8352 C CA . TYR C 1 234 ? 18.550 45.979 13.969 1.00 123.85 233 TYR C CA 1
ATOM 8353 C C . TYR C 1 234 ? 19.890 46.196 13.283 1.00 120.47 233 TYR C C 1
ATOM 8354 O O . TYR C 1 234 ? 20.104 47.262 12.693 1.00 137.50 233 TYR C O 1
ATOM 8363 N N . ILE C 1 235 ? 20.762 45.194 13.292 1.00 124.10 234 ILE C N 1
ATOM 8364 C CA . ILE C 1 235 ? 22.113 45.346 12.789 1.00 108.97 234 ILE C CA 1
ATOM 8365 C C . ILE C 1 235 ? 22.252 44.788 11.379 1.00 103.00 234 ILE C C 1
ATOM 8366 O O . ILE C 1 235 ? 22.938 45.381 10.546 1.00 103.06 234 ILE C O 1
ATOM 8371 N N . ALA C 1 236 ? 21.575 43.678 11.075 1.00 115.88 235 ALA C N 1
ATOM 8372 C CA . ALA C 1 236 ? 21.668 43.095 9.743 1.00 109.08 235 ALA C CA 1
ATOM 8373 C C . ALA C 1 236 ? 20.825 43.901 8.755 1.00 114.44 235 ALA C C 1
ATOM 8374 O O . ALA C 1 236 ? 19.888 44.617 9.127 1.00 110.31 235 ALA C O 1
ATOM 8376 N N . LYS C 1 237 ? 21.173 43.775 7.477 1.00 138.10 236 LYS C N 1
ATOM 8377 C CA A LYS C 1 237 ? 20.608 44.473 6.334 0.57 131.34 236 LYS C CA 1
ATOM 8378 C CA B LYS C 1 237 ? 20.451 44.544 6.466 0.43 130.77 236 LYS C CA 1
ATOM 8379 C C . LYS C 1 237 ? 19.551 43.643 5.615 1.00 131.70 236 LYS C C 1
ATOM 8380 O O . LYS C 1 237 ? 19.154 43.991 4.499 1.00 155.25 236 LYS C O 1
ATOM 8391 N N . TYR C 1 238 ? 19.150 42.518 6.190 1.00 104.86 237 TYR C N 1
ATOM 8392 C CA . TYR C 1 238 ? 18.148 41.626 5.640 1.00 97.10 237 TYR C CA 1
ATOM 8393 C C . TYR C 1 238 ? 17.162 41.320 6.760 1.00 96.00 237 TYR C C 1
ATOM 8394 O O . TYR C 1 238 ? 17.551 41.219 7.932 1.00 94.03 237 TYR C O 1
ATOM 8403 N N . LYS C 1 239 ? 15.882 41.173 6.410 1.00 79.46 238 LYS C N 1
ATOM 8404 C CA . LYS C 1 239 ? 14.876 40.944 7.441 1.00 73.81 238 LYS C CA 1
ATOM 8405 C C . LYS C 1 239 ? 14.814 39.464 7.781 1.00 64.87 238 LYS C C 1
ATOM 8406 O O . LYS C 1 239 ? 15.112 38.603 6.943 1.00 69.60 238 LYS C O 1
ATOM 8412 N N . ILE C 1 240 ? 14.437 39.160 9.022 1.00 57.95 239 ILE C N 1
ATOM 8413 C CA . ILE C 1 240 ? 14.239 37.773 9.439 1.00 66.88 239 ILE C CA 1
ATOM 8414 C C . ILE C 1 240 ? 12.802 37.581 9.884 1.00 70.08 239 ILE C C 1
ATOM 8415 O O . ILE C 1 240 ? 12.332 38.275 10.803 1.00 84.11 239 ILE C O 1
ATOM 8420 N N . LYS C 1 241 ? 12.126 36.601 9.290 1.00 60.42 240 LYS C N 1
ATOM 8421 C CA . LYS C 1 241 ? 10.702 36.419 9.506 1.00 59.19 240 LYS C CA 1
ATOM 8422 C C . LYS C 1 241 ? 10.386 34.950 9.748 1.00 59.34 240 LYS C C 1
ATOM 8423 O O . LYS C 1 241 ? 10.852 34.084 9.007 1.00 65.23 240 LYS C O 1
ATOM 8429 N N . LYS C 1 242 ? 9.595 34.676 10.780 1.00 58.88 241 LYS C N 1
ATOM 8430 C CA . LYS C 1 242 ? 9.113 33.333 11.056 1.00 54.91 241 LYS C CA 1
ATOM 8431 C C . LYS C 1 242 ? 7.643 33.253 10.668 1.00 54.64 241 LYS C C 1
ATOM 8432 O O . LYS C 1 242 ? 6.825 34.028 11.174 1.00 65.19 241 LYS C O 1
ATOM 8438 N N . LEU C 1 243 ? 7.308 32.328 9.775 1.00 46.37 242 LEU C N 1
ATOM 8439 C CA . LEU C 1 243 ? 5.919 32.018 9.461 1.00 51.12 242 LEU C CA 1
ATOM 8440 C C . LEU C 1 243 ? 5.555 30.696 10.126 1.00 51.91 242 LEU C C 1
ATOM 8441 O O . LEU C 1 243 ? 6.304 29.724 10.003 1.00 53.59 242 LEU C O 1
ATOM 8446 N N . TYR C 1 244 ? 4.417 30.657 10.828 1.00 52.75 243 TYR C N 1
ATOM 8447 C CA . TYR C 1 244 ? 4.018 29.496 11.621 1.00 49.04 243 TYR C CA 1
ATOM 8448 C C . TYR C 1 244 ? 2.903 28.737 10.931 1.00 47.65 243 TYR C C 1
ATOM 8449 O O . TYR C 1 244 ? 1.989 29.335 10.359 1.00 53.61 243 TYR C O 1
ATOM 8458 N N . VAL C 1 245 ? 2.991 27.411 10.996 1.00 44.61 244 VAL C N 1
ATOM 8459 C CA . VAL C 1 245 ? 2.001 26.511 10.426 1.00 43.81 244 VAL C CA 1
ATOM 8460 C C . VAL C 1 245 ? 1.594 25.498 11.486 1.00 47.11 244 VAL C C 1
ATOM 8461 O O . VAL C 1 245 ? 2.234 25.357 12.521 1.00 45.18 244 VAL C O 1
ATOM 8465 N N . SER C 1 246 ? 0.516 24.784 11.206 1.00 51.05 245 SER C N 1
ATOM 8466 C CA . SER C 1 246 ? -0.006 23.783 12.117 1.00 49.45 245 SER C CA 1
ATOM 8467 C C . SER C 1 246 ? 0.261 22.391 11.551 1.00 49.73 245 SER C C 1
ATOM 8468 O O . SER C 1 246 ? 0.234 22.198 10.335 1.00 45.86 245 SER C O 1
ATOM 8471 N N . LEU C 1 247 ? 0.512 21.411 12.427 1.00 49.30 246 LEU C N 1
ATOM 8472 C CA . LEU C 1 247 ? 0.654 20.035 11.947 1.00 49.53 246 LEU C CA 1
ATOM 8473 C C . LEU C 1 247 ? -0.645 19.583 11.275 1.00 47.15 246 LEU C C 1
ATOM 8474 O O . LEU C 1 247 ? -1.747 19.991 11.669 1.00 54.46 246 LEU C O 1
ATOM 8479 N N . THR C 1 248 ? -0.526 18.699 10.282 1.00 47.21 247 THR C N 1
ATOM 8480 C CA . THR C 1 248 ? -1.708 18.041 9.740 1.00 47.28 247 THR C CA 1
ATOM 8481 C C . THR C 1 248 ? -2.399 17.246 10.848 1.00 46.43 247 THR C C 1
ATOM 8482 O O . THR C 1 248 ? -1.806 16.973 11.898 1.00 53.65 247 THR C O 1
ATOM 8486 N N . ASN C 1 249 ? -3.680 16.927 10.653 1.00 46.40 248 ASN C N 1
ATOM 8487 C CA . ASN C 1 249 ? -4.424 16.207 11.685 1.00 56.00 248 ASN C CA 1
ATOM 8488 C C . ASN C 1 249 ? -3.735 14.913 12.069 1.00 59.01 248 ASN C C 1
ATOM 8489 O O . ASN C 1 249 ? -3.489 14.660 13.253 1.00 62.26 248 ASN C O 1
ATOM 8494 N N . GLU C 1 250 ? -3.342 14.118 11.072 1.00 62.30 249 GLU C N 1
ATOM 8495 C CA . GLU C 1 250 ? -2.689 12.843 11.356 1.00 59.77 249 GLU C CA 1
ATOM 8496 C C . GLU C 1 250 ? -1.325 13.053 11.985 1.00 61.70 249 GLU C C 1
ATOM 8497 O O . GLU C 1 250 ? -0.925 12.302 12.885 1.00 72.66 249 GLU C O 1
ATOM 8503 N N . GLU C 1 251 ? -0.606 14.079 11.534 1.00 55.52 250 GLU C N 1
ATOM 8504 C CA . GLU C 1 251 ? 0.682 14.396 12.135 1.00 50.76 250 GLU C CA 1
ATOM 8505 C C . GLU C 1 251 ? 0.519 14.738 13.612 1.00 52.15 250 GLU C C 1
ATOM 8506 O O . GLU C 1 251 ? 1.262 14.230 14.459 1.00 44.41 250 GLU C O 1
ATOM 8512 N N . LYS C 1 252 ? -0.475 15.579 13.941 1.00 53.00 251 LYS C N 1
ATOM 8513 C CA . LYS C 1 252 ? -0.701 15.945 15.334 1.00 46.48 251 LYS C CA 1
ATOM 8514 C C . LYS C 1 252 ? -1.029 14.724 16.180 1.00 50.74 251 LYS C C 1
ATOM 8515 O O . LYS C 1 252 ? -0.570 14.616 17.316 1.00 53.68 251 LYS C O 1
ATOM 8521 N N . LYS C 1 253 ? -1.811 13.785 15.640 1.00 51.53 252 LYS C N 1
ATOM 8522 C CA . LYS C 1 253 ? -2.131 12.578 16.405 1.00 54.01 252 LYS C CA 1
ATOM 8523 C C . LYS C 1 253 ? -0.850 11.832 16.758 1.00 54.90 252 LYS C C 1
ATOM 8524 O O . LYS C 1 253 ? -0.586 11.541 17.935 1.00 63.60 252 LYS C O 1
ATOM 8530 N N . ARG C 1 254 ? -0.015 11.539 15.753 1.00 50.80 253 ARG C N 1
ATOM 8531 C CA . ARG C 1 254 ? 1.205 10.796 16.020 1.00 50.55 253 ARG C CA 1
ATOM 8532 C C . ARG C 1 254 ? 2.151 11.596 16.902 1.00 52.30 253 ARG C C 1
ATOM 8533 O O . ARG C 1 254 ? 2.682 11.080 17.892 1.00 58.44 253 ARG C O 1
ATOM 8541 N N . TYR C 1 255 ? 2.385 12.861 16.549 1.00 47.05 254 TYR C N 1
ATOM 8542 C CA . TYR C 1 255 ? 3.237 13.712 17.362 1.00 40.16 254 TYR C CA 1
ATOM 8543 C C . TYR C 1 255 ? 2.775 13.702 18.813 1.00 44.22 254 TYR C C 1
ATOM 8544 O O . TYR C 1 255 ? 3.584 13.560 19.734 1.00 46.71 254 TYR C O 1
ATOM 8553 N N . ASP C 1 256 ? 1.478 13.904 19.051 1.00 40.37 255 ASP C N 1
ATOM 8554 C CA . ASP C 1 256 ? 1.034 13.911 20.435 1.00 45.47 255 ASP C CA 1
ATOM 8555 C C . ASP C 1 256 ? 1.233 12.545 21.086 1.00 45.95 255 ASP C C 1
ATOM 8556 O O . ASP C 1 256 ? 1.701 12.462 22.229 1.00 46.29 255 ASP C O 1
ATOM 8561 N N . GLY C 1 257 ? 0.909 11.468 20.366 1.00 42.09 256 GLY C N 1
ATOM 8562 C CA . GLY C 1 257 ? 1.088 10.131 20.915 1.00 45.71 256 GLY C CA 1
ATOM 8563 C C . GLY C 1 257 ? 2.516 9.854 21.338 1.00 47.37 256 GLY C C 1
ATOM 8564 O O . GLY C 1 257 ? 2.763 9.281 22.402 1.00 45.34 256 GLY C O 1
ATOM 8565 N N . LEU C 1 258 ? 3.477 10.247 20.496 1.00 47.87 257 LEU C N 1
ATOM 8566 C CA . LEU C 1 258 ? 4.892 10.076 20.822 1.00 51.97 257 LEU C CA 1
ATOM 8567 C C . LEU C 1 258 ? 5.291 10.864 22.069 1.00 52.36 257 LEU C C 1
ATOM 8568 O O . LEU C 1 258 ? 6.009 10.351 22.941 1.00 53.52 257 LEU C O 1
ATOM 8573 N N . ARG C 1 259 ? 4.867 12.125 22.152 1.00 45.24 258 ARG C N 1
ATOM 8574 C CA . ARG C 1 259 ? 5.228 12.957 23.285 1.00 41.56 258 ARG C CA 1
ATOM 8575 C C . ARG C 1 259 ? 4.715 12.341 24.577 1.00 43.78 258 ARG C C 1
ATOM 8576 O O . ARG C 1 259 ? 5.380 12.408 25.615 1.00 48.34 258 ARG C O 1
ATOM 8584 N N . LYS C 1 260 ? 3.537 11.716 24.533 1.00 48.38 259 LYS C N 1
ATOM 8585 C CA . LYS C 1 260 ? 2.995 11.113 25.748 1.00 49.30 259 LYS C CA 1
ATOM 8586 C C . LYS C 1 260 ? 3.770 9.870 26.135 1.00 46.21 259 LYS C C 1
ATOM 8587 O O . LYS C 1 260 ? 4.088 9.682 27.311 1.00 47.92 259 LYS C O 1
ATOM 8593 N N . LYS C 1 261 ? 4.076 9.014 25.156 1.00 49.41 260 LYS C N 1
ATOM 8594 C CA . LYS C 1 261 ? 4.927 7.856 25.402 1.00 46.92 260 LYS C CA 1
ATOM 8595 C C . LYS C 1 261 ? 6.229 8.297 26.068 1.00 45.29 260 LYS C C 1
ATOM 8596 O O . LYS C 1 261 ? 6.619 7.771 27.124 1.00 43.02 260 LYS C O 1
ATOM 8602 N N . LEU C 1 262 ? 6.877 9.317 25.497 1.00 41.45 261 LEU C N 1
ATOM 8603 C CA . LEU C 1 262 ? 8.104 9.858 26.076 1.00 41.36 261 LEU C CA 1
ATOM 8604 C C . LEU C 1 262 ? 7.866 10.432 27.475 1.00 46.71 261 LEU C C 1
ATOM 8605 O O . LEU C 1 262 ? 8.617 10.158 28.417 1.00 46.88 261 LEU C O 1
ATOM 8610 N N . LYS C 1 263 ? 6.839 11.261 27.619 1.00 48.84 262 LYS C N 1
ATOM 8611 C CA . LYS C 1 263 ? 6.613 11.903 28.898 1.00 44.58 262 LYS C CA 1
ATOM 8612 C C . LYS C 1 263 ? 6.311 10.866 29.974 1.00 48.38 262 LYS C C 1
ATOM 8613 O O . LYS C 1 263 ? 6.877 10.935 31.073 1.00 55.93 262 LYS C O 1
ATOM 8619 N N . ASP C 1 264 ? 5.499 9.842 29.646 1.00 45.04 263 ASP C N 1
ATOM 8620 C CA . ASP C 1 264 ? 5.182 8.781 30.611 1.00 47.58 263 ASP C CA 1
ATOM 8621 C C . ASP C 1 264 ? 6.421 7.996 31.035 1.00 44.44 263 ASP C C 1
ATOM 8622 O O . ASP C 1 264 ? 6.639 7.758 32.229 1.00 44.49 263 ASP C O 1
ATOM 8627 N N . PHE C 1 265 ? 7.239 7.571 30.076 1.00 47.30 264 PHE C N 1
ATOM 8628 C CA . PHE C 1 265 ? 8.483 6.904 30.432 1.00 44.29 264 PHE C CA 1
ATOM 8629 C C . PHE C 1 265 ? 9.305 7.745 31.399 1.00 47.51 264 PHE C C 1
ATOM 8630 O O . PHE C 1 265 ? 9.734 7.268 32.455 1.00 55.34 264 PHE C O 1
ATOM 8638 N N . LEU C 1 266 ? 9.575 8.996 31.029 1.00 43.72 265 LEU C N 1
ATOM 8639 C CA . LEU C 1 266 ? 10.448 9.815 31.848 1.00 43.24 265 LEU C CA 1
ATOM 8640 C C . LEU C 1 266 ? 9.940 9.894 33.283 1.00 49.06 265 LEU C C 1
ATOM 8641 O O . LEU C 1 266 ? 10.697 9.635 34.223 1.00 51.75 265 LEU C O 1
ATOM 8646 N N . SER C 1 267 ? 8.645 10.158 33.486 1.00 53.46 266 SER C N 1
ATOM 8647 C CA . SER C 1 267 ? 8.201 10.220 34.880 1.00 51.84 266 SER C CA 1
ATOM 8648 C C . SER C 1 267 ? 8.159 8.839 35.511 1.00 47.14 266 SER C C 1
ATOM 8649 O O . SER C 1 267 ? 8.227 8.718 36.733 1.00 53.06 266 SER C O 1
ATOM 8652 N N . SER C 1 268 ? 8.051 7.786 34.720 1.00 44.27 267 SER C N 1
ATOM 8653 C CA . SER C 1 268 ? 8.000 6.479 35.354 1.00 48.34 267 SER C CA 1
ATOM 8654 C C . SER C 1 268 ? 9.357 6.051 35.908 1.00 51.61 267 SER C C 1
ATOM 8655 O O . SER C 1 268 ? 9.448 4.996 36.548 1.00 55.79 267 SER C O 1
ATOM 8658 N N . ARG C 1 269 ? 10.404 6.842 35.671 1.00 47.03 268 ARG C N 1
ATOM 8659 C CA . ARG C 1 269 ? 11.752 6.533 36.109 1.00 52.40 268 ARG C CA 1
ATOM 8660 C C . ARG C 1 269 ? 12.347 7.685 36.900 1.00 55.91 268 ARG C C 1
ATOM 8661 O O . ARG C 1 269 ? 13.513 7.609 37.313 1.00 67.71 268 ARG C O 1
ATOM 8669 N N . GLY C 1 270 ? 11.580 8.743 37.128 1.00 55.98 269 GLY C N 1
ATOM 8670 C CA . GLY C 1 270 ? 12.135 9.927 37.741 1.00 49.54 269 GLY C CA 1
ATOM 8671 C C . GLY C 1 270 ? 13.208 10.547 36.886 1.00 54.89 269 GLY C C 1
ATOM 8672 O O . GLY C 1 270 ? 14.147 11.166 37.412 1.00 70.45 269 GLY C O 1
ATOM 8673 N N . LEU C 1 271 ? 13.094 10.407 35.570 1.00 46.44 270 LEU C N 1
ATOM 8674 C CA . LEU C 1 271 ? 13.986 11.106 34.666 1.00 46.97 270 LEU C CA 1
ATOM 8675 C C . LEU C 1 271 ? 13.322 12.379 34.182 1.00 46.25 270 LEU C C 1
ATOM 8676 O O . LEU C 1 271 ? 12.097 12.526 34.201 1.00 46.28 270 LEU C O 1
ATOM 8681 N N . LYS C 1 272 ? 14.150 13.307 33.742 1.00 39.13 271 LYS C N 1
ATOM 8682 C CA . LYS C 1 272 ? 13.636 14.466 33.056 1.00 43.06 271 LYS C CA 1
ATOM 8683 C C . LYS C 1 272 ? 14.485 14.684 31.810 1.00 48.70 271 LYS C C 1
ATOM 8684 O O . LYS C 1 272 ? 15.515 14.023 31.596 1.00 41.48 271 LYS C O 1
ATOM 8690 N N . LEU C 1 273 ? 13.970 15.553 30.941 1.00 49.93 272 LEU C N 1
ATOM 8691 C CA . LEU C 1 273 ? 14.542 15.810 29.622 1.00 50.28 272 LEU C CA 1
ATOM 8692 C C . LEU C 1 273 ? 14.447 17.310 29.297 1.00 50.40 272 LEU C C 1
ATOM 8693 O O . LEU C 1 273 ? 13.748 17.747 28.379 1.00 47.13 272 LEU C O 1
ATOM 8698 N N . GLN C 1 274 ? 15.039 18.129 30.162 1.00 53.59 273 GLN C N 1
ATOM 8699 C CA . GLN C 1 274 ? 14.965 19.580 30.031 1.00 55.63 273 GLN C CA 1
ATOM 8700 C C . GLN C 1 274 ? 16.196 20.208 29.397 1.00 54.45 273 GLN C C 1
ATOM 8701 O O . GLN C 1 274 ? 16.079 21.244 28.729 1.00 68.03 273 GLN C O 1
ATOM 8707 N N . ASN C 1 275 ? 17.365 19.622 29.603 1.00 54.13 274 ASN C N 1
ATOM 8708 C CA . ASN C 1 275 ? 18.628 20.240 29.240 1.00 57.88 274 ASN C CA 1
ATOM 8709 C C . ASN C 1 275 ? 19.535 19.178 28.645 1.00 58.41 274 ASN C C 1
ATOM 8710 O O . ASN C 1 275 ? 19.151 18.013 28.491 1.00 61.33 274 ASN C O 1
ATOM 8715 N N . LEU C 1 276 ? 20.759 19.564 28.325 1.00 58.08 275 LEU C N 1
ATOM 8716 C CA . LEU C 1 276 ? 21.570 18.610 27.596 1.00 58.24 275 LEU C CA 1
ATOM 8717 C C . LEU C 1 276 ? 22.270 17.609 28.512 1.00 52.01 275 LEU C C 1
ATOM 8718 O O . LEU C 1 276 ? 22.669 16.540 28.050 1.00 51.40 275 LEU C O 1
ATOM 8723 N N . ASP C 1 277 ? 22.337 17.876 29.811 1.00 49.99 276 ASP C N 1
ATOM 8724 C CA . ASP C 1 277 ? 22.782 16.840 30.732 1.00 55.77 276 ASP C CA 1
ATOM 8725 C C . ASP C 1 277 ? 21.725 15.770 30.870 1.00 49.87 276 ASP C C 1
ATOM 8726 O O . ASP C 1 277 ? 22.042 14.587 31.001 1.00 57.21 276 ASP C O 1
ATOM 8731 N N . ASP C 1 278 ? 20.459 16.174 30.856 1.00 52.25 277 ASP C N 1
ATOM 8732 C CA . ASP C 1 278 ? 19.390 15.195 30.881 1.00 52.73 277 ASP C CA 1
ATOM 8733 C C . ASP C 1 278 ? 19.487 14.281 29.684 1.00 53.66 277 ASP C C 1
ATOM 8734 O O . ASP C 1 278 ? 19.333 13.059 29.810 1.00 58.45 277 ASP C O 1
ATOM 8739 N N . PHE C 1 279 ? 19.766 14.866 28.517 1.00 48.57 278 PHE C N 1
ATOM 8740 C CA . PHE C 1 279 ? 19.902 14.106 27.283 1.00 45.89 278 PHE C CA 1
ATOM 8741 C C . PHE C 1 279 ? 21.040 13.088 27.387 1.00 50.42 278 PHE C C 1
ATOM 8742 O O . PHE C 1 279 ? 20.850 11.902 27.086 1.00 44.98 278 PHE C O 1
ATOM 8750 N N . HIS C 1 280 ? 22.223 13.529 27.863 1.00 40.24 279 HIS C N 1
ATOM 8751 C CA . HIS C 1 280 ? 23.339 12.608 28.048 1.00 45.41 279 HIS C CA 1
ATOM 8752 C C . HIS C 1 280 ? 22.905 11.410 28.886 1.00 45.64 279 HIS C C 1
ATOM 8753 O O . HIS C 1 280 ? 23.178 10.256 28.528 1.00 50.44 279 HIS C O 1
ATOM 8760 N N . ARG C 1 281 ? 22.176 11.658 29.976 1.00 51.66 280 ARG C N 1
ATOM 8761 C CA . ARG C 1 281 ? 21.750 10.568 30.841 1.00 49.72 280 ARG C CA 1
ATOM 8762 C C . ARG C 1 281 ? 20.881 9.582 30.080 1.00 55.35 280 ARG C C 1
ATOM 8763 O O . ARG C 1 281 ? 21.048 8.362 30.207 1.00 53.50 280 ARG C O 1
ATOM 8771 N N . LEU C 1 282 ? 19.937 10.105 29.282 1.00 56.81 281 LEU C N 1
ATOM 8772 C CA . LEU C 1 282 ? 18.985 9.266 28.560 1.00 49.24 281 LEU C CA 1
ATOM 8773 C C . LEU C 1 282 ? 19.677 8.418 27.480 1.00 49.97 281 LEU C C 1
ATOM 8774 O O . LEU C 1 282 ? 19.372 7.231 27.327 1.00 48.07 281 LEU C O 1
ATOM 8779 N N . VAL C 1 283 ? 20.621 9.007 26.735 1.00 43.29 282 VAL C N 1
ATOM 8780 C CA . VAL C 1 283 ? 21.439 8.255 25.782 1.00 41.08 282 VAL C CA 1
ATOM 8781 C C . VAL C 1 283 ? 22.205 7.146 26.491 1.00 48.48 282 VAL C C 1
ATOM 8782 O O . VAL C 1 283 ? 22.286 6.016 26.004 1.00 51.85 282 VAL C O 1
ATOM 8786 N N . LYS C 1 284 ? 22.861 7.492 27.610 1.00 55.87 283 LYS C N 1
ATOM 8787 C CA . LYS C 1 284 ? 23.621 6.538 28.423 1.00 45.74 283 LYS C CA 1
ATOM 8788 C C . LYS C 1 284 ? 22.760 5.356 28.844 1.00 43.58 283 LYS C C 1
ATOM 8789 O O . LYS C 1 284 ? 23.198 4.206 28.793 1.00 49.02 283 LYS C O 1
ATOM 8795 N N . LEU C 1 285 ? 21.547 5.618 29.322 1.00 46.55 284 LEU C N 1
ATOM 8796 C CA . LEU C 1 285 ? 20.687 4.509 29.718 1.00 46.52 284 LEU C CA 1
ATOM 8797 C C . LEU C 1 285 ? 20.202 3.729 28.493 1.00 50.60 284 LEU C C 1
ATOM 8798 O O . LEU C 1 285 ? 19.870 2.535 28.586 1.00 49.72 284 LEU C O 1
ATOM 8803 N N . ALA C 1 286 ? 20.144 4.384 27.335 1.00 47.82 285 ALA C N 1
ATOM 8804 C CA . ALA C 1 286 ? 19.595 3.712 26.167 1.00 48.49 285 ALA C CA 1
ATOM 8805 C C . ALA C 1 286 ? 20.538 2.647 25.636 1.00 53.19 285 ALA C C 1
ATOM 8806 O O . ALA C 1 286 ? 20.105 1.781 24.880 1.00 50.84 285 ALA C O 1
ATOM 8808 N N . ALA C 1 287 ? 21.812 2.681 26.030 1.00 54.12 286 ALA C N 1
ATOM 8809 C CA . ALA C 1 287 ? 22.746 1.661 25.585 1.00 48.21 286 ALA C CA 1
ATOM 8810 C C . ALA C 1 287 ? 22.359 0.294 26.116 1.00 57.53 286 ALA C C 1
ATOM 8811 O O . ALA C 1 287 ? 22.611 -0.720 25.448 1.00 65.17 286 ALA C O 1
ATOM 8813 N N . LYS C 1 288 ? 21.709 0.243 27.288 1.00 57.90 287 LYS C N 1
ATOM 8814 C CA . LYS C 1 288 ? 21.398 -1.030 27.914 1.00 59.24 287 LYS C CA 1
ATOM 8815 C C . LYS C 1 288 ? 19.962 -1.177 28.413 1.00 60.59 287 LYS C C 1
ATOM 8816 O O . LYS C 1 288 ? 19.627 -2.261 28.896 1.00 63.62 287 LYS C O 1
ATOM 8822 N N . ASP C 1 289 ? 19.113 -0.139 28.338 1.00 62.01 288 ASP C N 1
ATOM 8823 C CA . ASP C 1 289 ? 17.682 -0.259 28.651 1.00 57.41 288 ASP C CA 1
ATOM 8824 C C . ASP C 1 289 ? 16.853 -0.029 27.383 1.00 58.53 288 ASP C C 1
ATOM 8825 O O . ASP C 1 289 ? 16.874 1.071 26.808 1.00 65.22 288 ASP C O 1
ATOM 8830 N N . LYS C 1 290 ? 16.096 -1.050 26.974 1.00 54.71 289 LYS C N 1
ATOM 8831 C CA . LYS C 1 290 ? 15.312 -0.958 25.742 1.00 52.11 289 LYS C CA 1
ATOM 8832 C C . LYS C 1 290 ? 14.345 0.215 25.789 1.00 55.00 289 LYS C C 1
ATOM 8833 O O . LYS C 1 290 ? 14.255 0.997 24.833 1.00 58.96 289 LYS C O 1
ATOM 8839 N N . GLU C 1 291 ? 13.606 0.358 26.900 1.00 61.58 290 GLU C N 1
ATOM 8840 C CA . GLU C 1 291 ? 12.584 1.392 26.968 1.00 54.97 290 GLU C CA 1
ATOM 8841 C C . GLU C 1 291 ? 13.172 2.785 26.952 1.00 51.64 290 GLU C C 1
ATOM 8842 O O . GLU C 1 291 ? 12.548 3.712 26.429 1.00 52.46 290 GLU C O 1
ATOM 8848 N N . ALA C 1 292 ? 14.372 2.963 27.489 1.00 51.14 291 ALA C N 1
ATOM 8849 C CA . ALA C 1 292 ? 15.020 4.256 27.305 1.00 50.69 291 ALA C CA 1
ATOM 8850 C C . ALA C 1 292 ? 15.289 4.499 25.823 1.00 46.04 291 ALA C C 1
ATOM 8851 O O . ALA C 1 292 ? 15.020 5.588 25.321 1.00 50.32 291 ALA C O 1
ATOM 8853 N N . ARG C 1 293 ? 15.784 3.482 25.091 1.00 45.69 292 ARG C N 1
ATOM 8854 C CA . ARG C 1 293 ? 15.931 3.620 23.634 1.00 48.14 292 ARG C CA 1
ATOM 8855 C C . ARG C 1 293 ? 14.632 4.048 22.975 1.00 49.27 292 ARG C C 1
ATOM 8856 O O . ARG C 1 293 ? 14.607 4.989 22.177 1.00 47.64 292 ARG C O 1
ATOM 8864 N N . GLU C 1 294 ? 13.544 3.337 23.270 1.00 49.81 293 GLU C N 1
ATOM 8865 C CA . GLU C 1 294 ? 12.276 3.645 22.628 1.00 51.57 293 GLU C CA 1
ATOM 8866 C C . GLU C 1 294 ? 11.824 5.066 22.963 1.00 51.42 293 GLU C C 1
ATOM 8867 O O . GLU C 1 294 ? 11.234 5.750 22.115 1.00 51.74 293 GLU C O 1
ATOM 8873 N N . ALA C 1 295 ? 12.133 5.535 24.176 1.00 38.72 294 ALA C N 1
ATOM 8874 C CA . ALA C 1 295 ? 11.829 6.906 24.575 1.00 41.71 294 ALA C CA 1
ATOM 8875 C C . ALA C 1 295 ? 12.635 7.910 23.769 1.00 44.43 294 ALA C C 1
ATOM 8876 O O . ALA C 1 295 ? 12.114 8.932 23.302 1.00 47.04 294 ALA C O 1
ATOM 8878 N N . LEU C 1 296 ? 13.926 7.650 23.644 1.00 45.31 295 LEU C N 1
ATOM 8879 C CA . LEU C 1 296 ? 14.793 8.511 22.877 1.00 43.89 295 LEU C CA 1
ATOM 8880 C C . LEU C 1 296 ? 14.418 8.450 21.400 1.00 45.27 295 LEU C C 1
ATOM 8881 O O . LEU C 1 296 ? 14.504 9.457 20.677 1.00 41.29 295 LEU C O 1
ATOM 8886 N N . LEU C 1 297 ? 13.938 7.293 20.946 1.00 44.36 296 LEU C N 1
ATOM 8887 C CA . LEU C 1 297 ? 13.427 7.210 19.589 1.00 42.06 296 LEU C CA 1
ATOM 8888 C C . LEU C 1 297 ? 12.177 8.065 19.429 1.00 41.50 296 LEU C C 1
ATOM 8889 O O . LEU C 1 297 ? 12.062 8.812 18.459 1.00 45.81 296 LEU C O 1
ATOM 8894 N N . ALA C 1 298 ? 11.231 7.971 20.372 1.00 39.42 297 ALA C N 1
ATOM 8895 C CA . ALA C 1 298 ? 10.040 8.818 20.337 1.00 35.58 297 ALA C CA 1
ATOM 8896 C C . ALA C 1 298 ? 10.403 10.294 20.269 1.00 38.97 297 ALA C C 1
ATOM 8897 O O . ALA C 1 298 ? 9.811 11.057 19.493 1.00 41.49 297 ALA C O 1
ATOM 8899 N N . TRP C 1 299 ? 11.374 10.722 21.080 1.00 35.04 298 TRP C N 1
ATOM 8900 C CA . TRP C 1 299 ? 11.876 12.081 20.967 1.00 37.70 298 TRP C CA 1
ATOM 8901 C C . TRP C 1 299 ? 12.300 12.391 19.534 1.00 41.54 298 TRP C C 1
ATOM 8902 O O . TRP C 1 299 ? 11.833 13.362 18.931 1.00 47.93 298 TRP C O 1
ATOM 8913 N N . HIS C 1 300 ? 13.187 11.570 18.967 1.00 40.79 299 HIS C N 1
ATOM 8914 C CA . HIS C 1 300 ? 13.642 11.828 17.601 1.00 44.45 299 HIS C CA 1
ATOM 8915 C C . HIS C 1 300 ? 12.483 11.818 16.617 1.00 45.53 299 HIS C C 1
ATOM 8916 O O . HIS C 1 300 ? 12.398 12.684 15.743 1.00 62.05 299 HIS C O 1
ATOM 8923 N N . GLU C 1 301 ? 11.586 10.841 16.735 1.00 47.65 300 GLU C N 1
ATOM 8924 C CA . GLU C 1 301 ? 10.496 10.733 15.778 1.00 43.83 300 GLU C CA 1
ATOM 8925 C C . GLU C 1 301 ? 9.531 11.893 15.914 1.00 43.58 300 GLU C C 1
ATOM 8926 O O . GLU C 1 301 ? 9.082 12.442 14.902 1.00 60.44 300 GLU C O 1
ATOM 8932 N N . SER C 1 302 ? 9.216 12.316 17.136 1.00 41.36 301 SER C N 1
ATOM 8933 C CA . SER C 1 302 ? 8.322 13.462 17.224 1.00 41.66 301 SER C CA 1
ATOM 8934 C C . SER C 1 302 ? 9.000 14.720 16.688 1.00 46.11 301 SER C C 1
ATOM 8935 O O . SER C 1 302 ? 8.387 15.471 15.929 1.00 50.97 301 SER C O 1
ATOM 8938 N N . LEU C 1 303 ? 10.286 14.930 16.996 1.00 42.85 302 LEU C N 1
ATOM 8939 C CA . LEU C 1 303 ? 10.989 16.102 16.474 1.00 46.28 302 LEU C CA 1
ATOM 8940 C C . LEU C 1 303 ? 10.937 16.154 14.949 1.00 48.66 302 LEU C C 1
ATOM 8941 O O . LEU C 1 303 ? 10.681 17.203 14.350 1.00 46.08 302 LEU C O 1
ATOM 8946 N N . ASN C 1 304 ? 11.172 15.018 14.312 1.00 54.87 303 ASN C N 1
ATOM 8947 C CA . ASN C 1 304 ? 11.155 14.924 12.860 1.00 58.26 303 ASN C CA 1
ATOM 8948 C C . ASN C 1 304 ? 9.779 15.334 12.293 1.00 52.71 303 ASN C C 1
ATOM 8949 O O . ASN C 1 304 ? 9.698 16.059 11.296 1.00 48.51 303 ASN C O 1
ATOM 8954 N N . ILE C 1 305 ? 8.683 14.922 12.943 1.00 45.30 304 ILE C N 1
ATOM 8955 C CA . ILE C 1 305 ? 7.348 15.306 12.479 1.00 41.90 304 ILE C CA 1
ATOM 8956 C C . ILE C 1 305 ? 7.199 16.817 12.482 1.00 45.56 304 ILE C C 1
ATOM 8957 O O . ILE C 1 305 ? 6.773 17.413 11.490 1.00 55.53 304 ILE C O 1
ATOM 8962 N N . ALA C 1 306 ? 7.534 17.458 13.610 1.00 45.72 305 ALA C N 1
ATOM 8963 C CA . ALA C 1 306 ? 7.448 18.913 13.732 1.00 47.55 305 ALA C CA 1
ATOM 8964 C C . ALA C 1 306 ? 8.332 19.626 12.713 1.00 52.95 305 ALA C C 1
ATOM 8965 O O . ALA C 1 306 ? 7.933 20.647 12.132 1.00 60.37 305 ALA C O 1
ATOM 8967 N N . VAL C 1 307 ? 9.538 19.104 12.480 1.00 55.88 306 VAL C N 1
ATOM 8968 C CA . VAL C 1 307 ? 10.492 19.815 11.644 1.00 51.60 306 VAL C CA 1
ATOM 8969 C C . VAL C 1 307 ? 10.105 19.706 10.187 1.00 50.98 306 VAL C C 1
ATOM 8970 O O . VAL C 1 307 ? 10.342 20.633 9.402 1.00 58.26 306 VAL C O 1
ATOM 8974 N N . ASN C 1 308 ? 9.520 18.573 9.788 1.00 50.81 307 ASN C N 1
ATOM 8975 C CA . ASN C 1 308 ? 9.324 18.247 8.377 1.00 57.01 307 ASN C CA 1
ATOM 8976 C C . ASN C 1 308 ? 7.850 18.103 8.026 1.00 50.39 307 ASN C C 1
ATOM 8977 O O . ASN C 1 308 ? 7.491 17.438 7.057 1.00 56.75 307 ASN C O 1
ATOM 8982 N N . SER C 1 309 ? 7.006 18.789 8.769 1.00 50.15 308 SER C N 1
ATOM 8983 C CA . SER C 1 309 ? 5.578 18.657 8.585 1.00 45.89 308 SER C CA 1
ATOM 8984 C C . SER C 1 309 ? 5.171 19.036 7.176 1.00 48.06 308 SER C C 1
ATOM 8985 O O . SER C 1 309 ? 5.527 20.107 6.687 1.00 47.78 308 SER C O 1
ATOM 8988 N N . GLN C 1 310 ? 4.314 18.202 6.571 1.00 53.14 309 GLN C N 1
ATOM 8989 C CA . GLN C 1 310 ? 3.855 18.489 5.221 1.00 55.00 309 GLN C CA 1
ATOM 8990 C C . GLN C 1 310 ? 3.259 19.882 5.147 1.00 52.79 309 GLN C C 1
ATOM 8991 O O . GLN C 1 310 ? 3.315 20.520 4.094 1.00 51.71 309 GLN C O 1
ATOM 8997 N N . SER C 1 311 ? 2.793 20.411 6.274 1.00 47.53 310 SER C N 1
ATOM 8998 C CA . SER C 1 311 ? 2.231 21.750 6.276 1.00 46.40 310 SER C CA 1
ATOM 8999 C C . SER C 1 311 ? 3.259 22.808 5.922 1.00 47.20 310 SER C C 1
ATOM 9000 O O . SER C 1 311 ? 2.884 23.921 5.541 1.00 51.89 310 SER C O 1
ATOM 9003 N N . LYS C 1 312 ? 4.543 22.491 6.050 1.00 47.13 311 LYS C N 1
ATOM 9004 C CA . LYS C 1 312 ? 5.562 23.439 5.641 1.00 48.63 311 LYS C CA 1
ATOM 9005 C C . LYS C 1 312 ? 5.687 23.479 4.136 1.00 48.51 311 LYS C C 1
ATOM 9006 O O . LYS C 1 312 ? 6.004 24.526 3.573 1.00 57.80 311 LYS C O 1
ATOM 9012 N N . ILE C 1 313 ? 5.426 22.365 3.464 1.00 50.51 312 ILE C N 1
ATOM 9013 C CA . ILE C 1 313 ? 5.484 22.395 2.009 1.00 51.49 312 ILE C CA 1
ATOM 9014 C C . ILE C 1 313 ? 4.308 23.181 1.459 1.00 48.03 312 ILE C C 1
ATOM 9015 O O . ILE C 1 313 ? 4.466 23.993 0.544 1.00 50.10 312 ILE C O 1
ATOM 9020 N N . GLU C 1 314 ? 3.130 23.007 2.044 1.00 45.51 313 GLU C N 1
ATOM 9021 C CA . GLU C 1 314 ? 1.986 23.784 1.590 1.00 51.57 313 GLU C CA 1
ATOM 9022 C C . GLU C 1 314 ? 2.182 25.279 1.837 1.00 50.22 313 GLU C C 1
ATOM 9023 O O . GLU C 1 314 ? 1.829 26.101 0.984 1.00 53.94 313 GLU C O 1
ATOM 9029 N N . LYS C 1 315 ? 2.773 25.656 2.975 1.00 46.62 314 LYS C N 1
ATOM 9030 C CA . LYS C 1 315 ? 3.111 27.060 3.179 1.00 45.50 314 LYS C CA 1
ATOM 9031 C C . LYS C 1 315 ? 4.171 27.512 2.195 1.00 45.68 314 LYS C C 1
ATOM 9032 O O . LYS C 1 315 ? 4.156 28.663 1.744 1.00 44.26 314 LYS C O 1
ATOM 9038 N N . LEU C 1 316 ? 5.126 26.629 1.881 1.00 43.92 315 LEU C N 1
ATOM 9039 C CA . LEU C 1 316 ? 6.190 27.001 0.963 1.00 43.97 315 LEU C CA 1
ATOM 9040 C C . LEU C 1 316 ? 5.624 27.395 -0.396 1.00 51.37 315 LEU C C 1
ATOM 9041 O O . LEU C 1 316 ? 6.062 28.386 -0.994 1.00 53.17 315 LEU C O 1
ATOM 9046 N N . ARG C 1 317 ? 4.614 26.663 -0.878 1.00 53.08 316 ARG C N 1
ATOM 9047 C CA . ARG C 1 317 ? 3.979 27.019 -2.139 1.00 46.27 316 ARG C CA 1
ATOM 9048 C C . ARG C 1 317 ? 3.432 28.428 -2.093 1.00 50.44 316 ARG C C 1
ATOM 9049 O O . ARG C 1 317 ? 3.617 29.207 -3.035 1.00 49.39 316 ARG C O 1
ATOM 9057 N N . GLU C 1 318 ? 2.731 28.765 -1.004 1.00 48.02 317 GLU C N 1
ATOM 9058 C CA . GLU C 1 318 ? 2.244 30.129 -0.831 1.00 47.35 317 GLU C CA 1
ATOM 9059 C C . GLU C 1 318 ? 3.382 31.150 -0.957 1.00 45.84 317 GLU C C 1
ATOM 9060 O O . GLU C 1 318 ? 3.217 32.196 -1.581 1.00 58.49 317 GLU C O 1
ATOM 9066 N N . ILE C 1 319 ? 4.547 30.864 -0.380 1.00 44.59 318 ILE C N 1
ATOM 9067 C CA . ILE C 1 319 ? 5.665 31.801 -0.454 1.00 50.36 318 ILE C CA 1
ATOM 9068 C C . ILE C 1 319 ? 6.198 31.898 -1.882 1.00 52.05 318 ILE C C 1
ATOM 9069 O O . ILE C 1 319 ? 6.433 32.993 -2.401 1.00 52.71 318 ILE C O 1
ATOM 9074 N N . LEU C 1 320 ? 6.411 30.757 -2.537 1.00 54.77 319 LEU C N 1
ATOM 9075 C CA . LEU C 1 320 ? 6.954 30.814 -3.883 1.00 51.01 319 LEU C CA 1
ATOM 9076 C C . LEU C 1 320 ? 6.005 31.520 -4.822 1.00 56.30 319 LEU C C 1
ATOM 9077 O O . LEU C 1 320 ? 6.445 32.035 -5.853 1.00 56.75 319 LEU C O 1
ATOM 9082 N N . GLN C 1 321 ? 4.712 31.534 -4.491 1.00 49.65 320 GLN C N 1
ATOM 9083 C CA . GLN C 1 321 ? 3.726 32.284 -5.253 1.00 48.37 320 GLN C CA 1
ATOM 9084 C C . GLN C 1 321 ? 3.761 33.781 -4.950 1.00 49.63 320 GLN C C 1
ATOM 9085 O O . GLN C 1 321 ? 3.517 34.593 -5.848 1.00 62.99 320 GLN C O 1
ATOM 9091 N N . GLU C 1 322 ? 4.093 34.172 -3.721 1.00 53.09 321 GLU C N 1
ATOM 9092 C CA . GLU C 1 322 ? 4.186 35.587 -3.372 1.00 62.92 321 GLU C CA 1
ATOM 9093 C C . GLU C 1 322 ? 5.442 36.249 -3.927 1.00 63.94 321 GLU C C 1
ATOM 9094 O O . GLU C 1 322 ? 5.463 37.474 -4.095 1.00 72.44 321 GLU C O 1
ATOM 9100 N N . TYR C 1 323 ? 6.485 35.471 -4.204 1.00 65.72 322 TYR C N 1
ATOM 9101 C CA . TYR C 1 323 ? 7.779 35.967 -4.661 1.00 66.76 322 TYR C CA 1
ATOM 9102 C C . TYR C 1 323 ? 8.153 35.288 -5.971 1.00 73.73 322 TYR C C 1
ATOM 9103 O O . TYR C 1 323 ? 9.258 34.776 -6.156 1.00 71.02 322 TYR C O 1
ATOM 9112 N N . LYS C 1 324 ? 7.185 35.265 -6.890 1.00 78.46 323 LYS C N 1
ATOM 9113 C CA . LYS C 1 324 ? 7.394 34.714 -8.218 1.00 75.25 323 LYS C CA 1
ATOM 9114 C C . LYS C 1 324 ? 8.586 35.337 -8.938 1.00 77.91 323 LYS C C 1
ATOM 9115 O O . LYS C 1 324 ? 9.111 34.727 -9.873 1.00 78.55 323 LYS C O 1
ATOM 9121 N N . ASN C 1 325 ? 9.015 36.538 -8.563 1.00 86.31 324 ASN C N 1
ATOM 9122 C CA . ASN C 1 325 ? 10.012 37.226 -9.365 1.00 86.42 324 ASN C CA 1
ATOM 9123 C C . ASN C 1 325 ? 11.412 37.234 -8.757 1.00 87.84 324 ASN C C 1
ATOM 9124 O O . ASN C 1 325 ? 12.343 37.693 -9.427 1.00 105.43 324 ASN C O 1
ATOM 9129 N N . GLU C 1 326 ? 11.596 36.746 -7.526 1.00 89.92 325 GLU C N 1
ATOM 9130 C CA . GLU C 1 326 ? 12.873 36.831 -6.827 1.00 80.36 325 GLU C CA 1
ATOM 9131 C C . GLU C 1 326 ? 13.683 35.541 -6.969 1.00 68.00 325 GLU C C 1
ATOM 9132 O O . GLU C 1 326 ? 13.194 34.519 -7.450 1.00 69.36 325 GLU C O 1
ATOM 9138 N N . LYS C 1 327 ? 14.943 35.594 -6.516 1.00 72.30 326 LYS C N 1
ATOM 9139 C CA . LYS C 1 327 ? 15.899 34.490 -6.661 1.00 75.49 326 LYS C CA 1
ATOM 9140 C C . LYS C 1 327 ? 15.955 33.726 -5.335 1.00 71.87 326 LYS C C 1
ATOM 9141 O O . LYS C 1 327 ? 16.523 34.220 -4.360 1.00 84.23 326 LYS C O 1
ATOM 9144 N N . ILE C 1 328 ? 15.356 32.533 -5.287 1.00 57.23 327 ILE C N 1
ATOM 9145 C CA . ILE C 1 328 ? 15.051 31.864 -4.023 1.00 57.84 327 ILE C CA 1
ATOM 9146 C C . ILE C 1 328 ? 15.883 30.599 -3.864 1.00 59.27 327 ILE C C 1
ATOM 9147 O O . ILE C 1 328 ? 15.955 29.775 -4.781 1.00 66.56 327 ILE C O 1
ATOM 9152 N N . ILE C 1 329 ? 16.469 30.422 -2.679 1.00 53.59 328 ILE C N 1
ATOM 9153 C CA . ILE C 1 329 ? 17.083 29.163 -2.274 1.00 55.52 328 ILE C CA 1
ATOM 9154 C C . ILE C 1 329 ? 16.393 28.663 -1.008 1.00 54.23 328 ILE C C 1
ATOM 9155 O O . ILE C 1 329 ? 16.253 29.403 -0.029 1.00 67.42 328 ILE C O 1
ATOM 9160 N N . VAL C 1 330 ? 15.959 27.408 -1.036 1.00 54.56 329 VAL C N 1
ATOM 9161 C CA . VAL C 1 330 ? 15.291 26.767 0.081 1.00 49.97 329 VAL C CA 1
ATOM 9162 C C . VAL C 1 330 ? 16.282 25.823 0.738 1.00 59.30 329 VAL C C 1
ATOM 9163 O O . VAL C 1 330 ? 16.921 25.012 0.057 1.00 63.40 329 VAL C O 1
ATOM 9167 N N . PHE C 1 331 ? 16.413 25.927 2.054 1.00 49.10 330 PHE C N 1
ATOM 9168 C CA . PHE C 1 331 ? 17.313 25.095 2.831 1.00 49.34 330 PHE C CA 1
ATOM 9169 C C . PHE C 1 331 ? 16.532 24.078 3.656 1.00 52.31 330 PHE C C 1
ATOM 9170 O O . PHE C 1 331 ? 15.512 24.411 4.263 1.00 65.90 330 PHE C O 1
ATOM 9178 N N . THR C 1 332 ? 17.034 22.851 3.731 1.00 52.16 331 THR C N 1
ATOM 9179 C CA . THR C 1 332 ? 16.480 21.866 4.651 1.00 62.01 331 THR C CA 1
ATOM 9180 C C . THR C 1 332 ? 17.626 21.269 5.454 1.00 66.63 331 THR C C 1
ATOM 9181 O O . THR C 1 332 ? 18.791 21.460 5.122 1.00 70.99 331 THR C O 1
ATOM 9185 N N . ARG C 1 333 ? 17.320 20.572 6.543 1.00 66.70 332 ARG C N 1
ATOM 9186 C CA . ARG C 1 333 ? 18.418 19.877 7.203 1.00 66.03 332 ARG C CA 1
ATOM 9187 C C . ARG C 1 333 ? 18.557 18.475 6.626 1.00 67.02 332 ARG C C 1
ATOM 9188 O O . ARG C 1 333 ? 19.607 18.117 6.096 1.00 69.43 332 ARG C O 1
ATOM 9196 N N . ASP C 1 334 ? 17.488 17.696 6.676 1.00 76.05 333 ASP C N 1
ATOM 9197 C CA . ASP C 1 334 ? 17.490 16.338 6.146 1.00 82.48 333 ASP C CA 1
ATOM 9198 C C . ASP C 1 334 ? 17.545 16.327 4.611 1.00 71.43 333 ASP C C 1
ATOM 9199 O O . ASP C 1 334 ? 17.067 17.249 3.945 1.00 60.58 333 ASP C O 1
ATOM 9204 N N . THR C 1 335 ? 18.118 15.256 4.042 1.00 75.34 334 THR C N 1
ATOM 9205 C CA . THR C 1 335 ? 18.121 15.129 2.581 1.00 70.30 334 THR C CA 1
ATOM 9206 C C . THR C 1 335 ? 16.742 14.764 2.041 1.00 65.81 334 THR C C 1
ATOM 9207 O O . THR C 1 335 ? 16.336 15.263 0.984 1.00 64.30 334 THR C O 1
ATOM 9211 N N . GLN C 1 336 ? 16.028 13.864 2.728 1.00 50.16 335 GLN C N 1
ATOM 9212 C CA . GLN C 1 336 ? 14.730 13.404 2.239 1.00 52.53 335 GLN C CA 1
ATOM 9213 C C . GLN C 1 336 ? 13.742 14.559 2.086 1.00 58.71 335 GLN C C 1
ATOM 9214 O O . GLN C 1 336 ? 12.951 14.587 1.135 1.00 74.24 335 GLN C O 1
ATOM 9220 N N . MET C 1 337 ? 13.776 15.532 2.992 1.00 58.68 336 MET C N 1
ATOM 9221 C CA . MET C 1 337 ? 12.908 16.690 2.818 1.00 61.54 336 MET C CA 1
ATOM 9222 C C . MET C 1 337 ? 13.230 17.417 1.524 1.00 60.24 336 MET C C 1
ATOM 9223 O O . MET C 1 337 ? 12.327 17.837 0.796 1.00 63.80 336 MET C O 1
ATOM 9228 N N . ALA C 1 338 ? 14.521 17.564 1.222 1.00 56.53 337 ALA C N 1
ATOM 9229 C CA . ALA C 1 338 ? 14.948 18.250 0.012 1.00 51.82 337 ALA C CA 1
ATOM 9230 C C . ALA C 1 338 ? 14.435 17.569 -1.250 1.00 55.64 337 ALA C C 1
ATOM 9231 O O . ALA C 1 338 ? 14.190 18.240 -2.255 1.00 59.47 337 ALA C O 1
ATOM 9233 N N . TYR C 1 339 ? 14.309 16.240 -1.242 1.00 52.95 338 TYR C N 1
ATOM 9234 C CA . TYR C 1 339 ? 13.771 15.551 -2.409 1.00 51.57 338 TYR C CA 1
ATOM 9235 C C . TYR C 1 339 ? 12.259 15.720 -2.502 1.00 56.12 338 TYR C C 1
ATOM 9236 O O . TYR C 1 339 ? 11.730 15.918 -3.605 1.00 52.30 338 TYR C O 1
ATOM 9245 N N . ARG C 1 340 ? 11.556 15.674 -1.352 1.00 51.77 339 ARG C N 1
ATOM 9246 C CA . ARG C 1 340 ? 10.130 16.006 -1.339 1.00 48.20 339 ARG C CA 1
ATOM 9247 C C . ARG C 1 340 ? 9.870 17.364 -1.974 1.00 48.45 339 ARG C C 1
ATOM 9248 O O . ARG C 1 340 ? 8.930 17.514 -2.762 1.00 51.20 339 ARG C O 1
ATOM 9256 N N . ILE C 1 341 ? 10.691 18.365 -1.640 1.00 49.08 340 ILE C N 1
ATOM 9257 C CA . ILE C 1 341 ? 10.469 19.722 -2.127 1.00 51.36 340 ILE C CA 1
ATOM 9258 C C . ILE C 1 341 ? 10.809 19.822 -3.609 1.00 62.79 340 ILE C C 1
ATOM 9259 O O . ILE C 1 341 ? 10.145 20.541 -4.376 1.00 58.92 340 ILE C O 1
ATOM 9264 N N . SER C 1 342 ? 11.836 19.088 -4.036 1.00 60.25 341 SER C N 1
ATOM 9265 C CA . SER C 1 342 ? 12.219 19.083 -5.440 1.00 58.20 341 SER C CA 1
ATOM 9266 C C . SER C 1 342 ? 11.163 18.380 -6.287 1.00 59.50 341 SER C C 1
ATOM 9267 O O . SER C 1 342 ? 10.816 18.853 -7.376 1.00 56.68 341 SER C O 1
ATOM 9270 N N . LYS C 1 343 ? 10.612 17.269 -5.782 1.00 54.23 342 LYS C N 1
ATOM 9271 C CA . LYS C 1 343 ? 9.514 16.593 -6.465 1.00 50.79 342 LYS C CA 1
ATOM 9272 C C . LYS C 1 343 ? 8.249 17.444 -6.468 1.00 53.68 342 LYS C C 1
ATOM 9273 O O . LYS C 1 343 ? 7.555 17.525 -7.490 1.00 62.43 342 LYS C O 1
ATOM 9279 N N . THR C 1 344 ? 7.916 18.072 -5.330 1.00 53.77 343 THR C N 1
ATOM 9280 C CA . THR C 1 344 ? 6.653 18.805 -5.242 1.00 51.86 343 THR C CA 1
ATOM 9281 C C . THR C 1 344 ? 6.625 19.983 -6.208 1.00 53.15 343 THR C C 1
ATOM 9282 O O . THR C 1 344 ? 5.591 20.257 -6.815 1.00 58.82 343 THR C O 1
ATOM 9286 N N . PHE C 1 345 ? 7.758 20.633 -6.434 1.00 53.17 344 PHE C N 1
ATOM 9287 C CA . PHE C 1 345 ? 7.779 21.846 -7.230 1.00 56.08 344 PHE C CA 1
ATOM 9288 C C . PHE C 1 345 ? 8.607 21.742 -8.496 1.00 63.97 344 PHE C C 1
ATOM 9289 O O . PHE C 1 345 ? 8.622 22.699 -9.276 1.00 61.85 344 PHE C O 1
ATOM 9297 N N . LEU C 1 346 ? 9.275 20.616 -8.728 1.00 64.16 345 LEU C N 1
ATOM 9298 C CA . LEU C 1 346 ? 10.166 20.436 -9.872 1.00 60.57 345 LEU C CA 1
ATOM 9299 C C . LEU C 1 346 ? 11.254 21.513 -9.896 1.00 59.91 345 LEU C C 1
ATOM 9300 O O . LEU C 1 346 ? 11.403 22.285 -10.847 1.00 66.76 345 LEU C O 1
ATOM 9305 N N . ILE C 1 347 ? 12.025 21.557 -8.820 1.00 62.27 346 ILE C N 1
ATOM 9306 C CA . ILE C 1 347 ? 13.159 22.480 -8.759 1.00 59.26 346 ILE C CA 1
ATOM 9307 C C . ILE C 1 347 ? 14.421 21.684 -8.445 1.00 60.97 346 ILE C C 1
ATOM 9308 O O . ILE C 1 347 ? 14.348 20.625 -7.806 1.00 56.26 346 ILE C O 1
ATOM 9313 N N . PRO C 1 348 ? 15.586 22.140 -8.888 1.00 63.09 347 PRO C N 1
ATOM 9314 C CA . PRO C 1 348 ? 16.823 21.389 -8.645 1.00 63.33 347 PRO C CA 1
ATOM 9315 C C . PRO C 1 348 ? 17.123 21.259 -7.165 1.00 57.76 347 PRO C C 1
ATOM 9316 O O . PRO C 1 348 ? 16.874 22.173 -6.380 1.00 62.05 347 PRO C O 1
ATOM 9320 N N . VAL C 1 349 ? 17.708 20.129 -6.796 1.00 54.12 348 VAL C N 1
ATOM 9321 C CA . VAL C 1 349 ? 18.106 19.880 -5.418 1.00 55.65 348 VAL C CA 1
ATOM 9322 C C . VAL C 1 349 ? 19.611 19.643 -5.340 1.00 57.37 348 VAL C C 1
ATOM 9323 O O . VAL C 1 349 ? 20.215 19.037 -6.235 1.00 71.31 348 VAL C O 1
ATOM 9327 N N . VAL C 1 350 ? 20.211 20.111 -4.252 1.00 54.73 349 VAL C N 1
ATOM 9328 C CA . VAL C 1 350 ? 21.626 19.931 -3.973 1.00 58.67 349 VAL C CA 1
ATOM 9329 C C . VAL C 1 350 ? 21.771 19.326 -2.592 1.00 64.80 349 VAL C C 1
ATOM 9330 O O . VAL C 1 350 ? 21.376 19.951 -1.605 1.00 79.46 349 VAL C O 1
ATOM 9334 N N . THR C 1 351 ? 22.376 18.149 -2.509 1.00 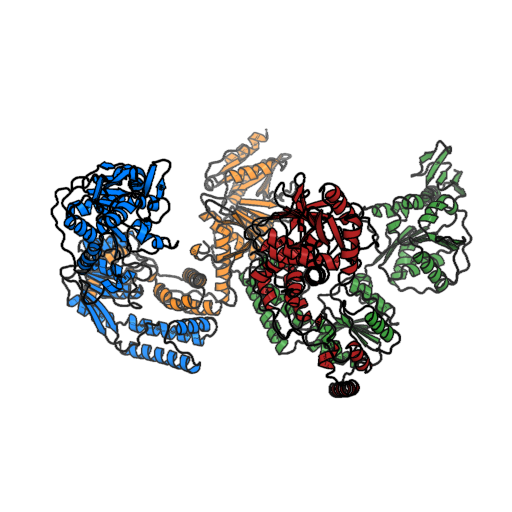65.43 350 THR C N 1
ATOM 9335 C CA . THR C 1 351 ? 22.745 17.568 -1.225 1.00 72.62 350 THR C CA 1
ATOM 9336 C C . THR C 1 351 ? 24.272 17.484 -1.129 1.00 79.60 350 THR C C 1
ATOM 9337 O O . THR C 1 351 ? 25.006 18.013 -1.971 1.00 70.04 350 THR C O 1
ATOM 9341 N N . TYR C 1 352 ? 24.750 16.891 -0.029 1.00 98.33 351 TYR C N 1
ATOM 9342 C CA . TYR C 1 352 ? 26.186 16.688 0.151 1.00 88.34 351 TYR C CA 1
ATOM 9343 C C . TYR C 1 352 ? 26.711 15.628 -0.812 1.00 92.00 351 TYR C C 1
ATOM 9344 O O . TYR C 1 352 ? 27.889 15.644 -1.190 1.00 97.89 351 TYR C O 1
ATOM 9353 N N . LYS C 1 353 ? 25.840 14.730 -1.249 1.00 82.56 352 LYS C N 1
ATOM 9354 C CA . LYS C 1 353 ? 26.234 13.612 -2.077 1.00 84.87 352 LYS C CA 1
ATOM 9355 C C . LYS C 1 353 ? 26.000 13.861 -3.559 1.00 95.19 352 LYS C C 1
ATOM 9356 O O . LYS C 1 353 ? 26.142 12.925 -4.352 1.00 141.09 352 LYS C O 1
ATOM 9362 N N . THR C 1 354 ? 25.633 15.081 -3.966 1.00 76.52 353 THR C N 1
ATOM 9363 C CA . THR C 1 354 ? 25.504 15.324 -5.399 1.00 88.50 353 THR C CA 1
ATOM 9364 C C . THR C 1 354 ? 26.894 15.492 -5.996 1.00 97.88 353 THR C C 1
ATOM 9365 O O . THR C 1 354 ? 27.748 16.193 -5.437 1.00 115.10 353 THR C O 1
ATOM 9369 N N . ASP C 1 355 ? 27.118 14.787 -7.102 1.00 96.91 354 ASP C N 1
ATOM 9370 C CA . ASP C 1 355 ? 28.392 14.802 -7.794 1.00 94.98 354 ASP C CA 1
ATOM 9371 C C . ASP C 1 355 ? 28.871 16.228 -8.044 1.00 87.28 354 ASP C C 1
ATOM 9372 O O . ASP C 1 355 ? 28.080 17.126 -8.314 1.00 88.49 354 ASP C O 1
ATOM 9377 N N . LYS C 1 356 ? 30.184 16.426 -7.920 1.00 89.13 355 LYS C N 1
ATOM 9378 C CA . LYS C 1 356 ? 30.790 17.749 -8.077 1.00 92.81 355 LYS C CA 1
ATOM 9379 C C . LYS C 1 356 ? 30.364 18.409 -9.383 1.00 92.04 355 LYS C C 1
ATOM 9380 O O . LYS C 1 356 ? 30.010 19.600 -9.395 1.00 83.53 355 LYS C O 1
ATOM 9386 N N . ASP C 1 357 ? 30.357 17.652 -10.492 1.00 93.72 356 ASP C N 1
ATOM 9387 C CA . ASP C 1 357 ? 30.025 18.237 -11.792 1.00 96.45 356 ASP C CA 1
ATOM 9388 C C . ASP C 1 357 ? 28.618 18.838 -11.792 1.00 83.92 356 ASP C C 1
ATOM 9389 O O . ASP C 1 357 ? 28.435 20.024 -12.100 1.00 69.80 356 ASP C O 1
ATOM 9394 N N . GLU C 1 358 ? 27.616 18.033 -11.423 1.00 79.69 357 GLU C N 1
ATOM 9395 C CA . GLU C 1 358 ? 26.236 18.507 -11.381 1.00 71.52 357 GLU C CA 1
ATOM 9396 C C . GLU C 1 358 ? 26.067 19.619 -10.356 1.00 75.96 357 GLU C C 1
ATOM 9397 O O . GLU C 1 358 ? 25.433 20.641 -10.638 1.00 82.20 357 GLU C O 1
ATOM 9403 N N . ARG C 1 359 ? 26.622 19.438 -9.156 1.00 75.89 358 ARG C N 1
ATOM 9404 C CA . ARG C 1 359 ? 26.614 20.511 -8.168 1.00 79.17 358 ARG C CA 1
ATOM 9405 C C . ARG C 1 359 ? 27.025 21.837 -8.813 1.00 82.84 358 ARG C C 1
ATOM 9406 O O . ARG C 1 359 ? 26.314 22.841 -8.703 1.00 76.59 358 ARG C O 1
ATOM 9414 N N . GLU C 1 360 ? 28.146 21.842 -9.542 1.00 87.29 359 GLU C N 1
ATOM 9415 C CA . GLU C 1 360 ? 28.576 23.070 -10.209 1.00 86.62 359 GLU C CA 1
ATOM 9416 C C . GLU C 1 360 ? 27.576 23.508 -11.267 1.00 81.28 359 GLU C C 1
ATOM 9417 O O . GLU C 1 360 ? 27.350 24.708 -11.454 1.00 74.80 359 GLU C O 1
ATOM 9423 N N . GLU C 1 361 ? 26.979 22.551 -11.977 1.00 76.78 360 GLU C N 1
ATOM 9424 C CA . GLU C 1 361 ? 25.991 22.884 -13.001 1.00 84.44 360 GLU C CA 1
ATOM 9425 C C . GLU C 1 361 ? 24.793 23.602 -12.381 1.00 89.78 360 GLU C C 1
ATOM 9426 O O . GLU C 1 361 ? 24.321 24.620 -12.904 1.00 86.96 360 GLU C O 1
ATOM 9432 N N . ILE C 1 362 ? 24.299 23.095 -11.249 1.00 87.39 361 ILE C N 1
ATOM 9433 C CA . ILE C 1 362 ? 23.084 23.647 -10.667 1.00 74.03 361 ILE C CA 1
ATOM 9434 C C . ILE C 1 362 ? 23.334 25.069 -10.204 1.00 76.65 361 ILE C C 1
ATOM 9435 O O . ILE C 1 362 ? 22.613 25.997 -10.585 1.00 77.68 361 ILE C O 1
ATOM 9440 N N . LEU C 1 363 ? 24.389 25.272 -9.413 1.00 74.55 362 LEU C N 1
ATOM 9441 C CA . LEU C 1 363 ? 24.654 26.606 -8.897 1.00 77.34 362 LEU C CA 1
ATOM 9442 C C . LEU C 1 363 ? 24.972 27.573 -10.021 1.00 90.19 362 LEU C C 1
ATOM 9443 O O . LEU C 1 363 ? 24.625 28.758 -9.942 1.00 88.82 362 LEU C O 1
ATOM 9448 N N . GLN C 1 364 ? 25.589 27.079 -11.095 1.00 94.96 363 GLN C N 1
ATOM 9449 C CA . GLN C 1 364 ? 25.909 27.962 -12.205 1.00 99.40 363 GLN C CA 1
ATOM 9450 C C . GLN C 1 364 ? 24.633 28.399 -12.913 1.00 89.60 363 GLN C C 1
ATOM 9451 O O . GLN C 1 364 ? 24.308 29.592 -12.951 1.00 78.79 363 GLN C O 1
ATOM 9457 N N . LYS C 1 365 ? 23.813 27.441 -13.331 1.00 74.51 364 LYS C N 1
ATOM 9458 C CA . LYS C 1 365 ? 22.561 27.818 -13.958 1.00 80.12 364 LYS C CA 1
ATOM 9459 C C . LYS C 1 365 ? 21.628 28.542 -12.999 1.00 88.33 364 LYS C C 1
ATOM 9460 O O . LYS C 1 365 ? 20.670 29.183 -13.445 1.00 85.26 364 LYS C O 1
ATOM 9466 N N . PHE C 1 366 ? 21.927 28.520 -11.705 1.00 80.89 365 PHE C N 1
ATOM 9467 C CA . PHE C 1 366 ? 21.179 29.326 -10.752 1.00 82.24 365 PHE C CA 1
ATOM 9468 C C . PHE C 1 366 ? 21.631 30.783 -10.793 1.00 90.77 365 PHE C C 1
ATOM 9469 O O . PHE C 1 366 ? 20.800 31.695 -10.904 1.00 97.62 365 PHE C O 1
ATOM 9477 N N . ARG C 1 367 ? 22.949 31.022 -10.733 1.00 94.27 366 ARG C N 1
ATOM 9478 C CA . ARG C 1 367 ? 23.447 32.401 -10.722 1.00 92.23 366 ARG C CA 1
ATOM 9479 C C . ARG C 1 367 ? 23.214 33.104 -12.057 1.00 93.87 366 ARG C C 1
ATOM 9480 O O . ARG C 1 367 ? 22.988 34.320 -12.065 1.00 101.58 366 ARG C O 1
ATOM 9488 N N . ASP C 1 368 ? 23.270 32.382 -13.186 1.00 95.98 367 ASP C N 1
ATOM 9489 C CA . ASP C 1 368 ? 22.941 33.037 -14.434 1.00 100.96 367 ASP C CA 1
ATOM 9490 C C . ASP C 1 368 ? 21.429 33.133 -14.616 1.00 103.09 367 ASP C C 1
ATOM 9491 O O . ASP C 1 368 ? 20.941 33.979 -15.378 1.00 131.09 367 ASP C O 1
ATOM 9496 N N . GLY C 1 369 ? 20.668 32.331 -13.884 1.00 94.93 368 GLY C N 1
ATOM 9497 C CA . GLY C 1 369 ? 19.247 32.558 -13.769 1.00 94.55 368 GLY C CA 1
ATOM 9498 C C . GLY C 1 369 ? 18.344 31.658 -14.570 1.00 87.69 368 GLY C C 1
ATOM 9499 O O . GLY C 1 369 ? 17.144 31.941 -14.638 1.00 91.15 368 GLY C O 1
ATOM 9500 N N . GLU C 1 370 ? 18.865 30.603 -15.193 1.00 75.70 369 GLU C N 1
ATOM 9501 C CA . GLU C 1 370 ? 17.938 29.678 -15.819 1.00 78.65 369 GLU C CA 1
ATOM 9502 C C . GLU C 1 370 ? 17.193 28.876 -14.768 1.00 80.27 369 GLU C C 1
ATOM 9503 O O . GLU C 1 370 ? 16.095 28.379 -15.050 1.00 86.07 369 GLU C O 1
ATOM 9509 N N . TYR C 1 371 ? 17.758 28.747 -13.568 1.00 76.81 370 TYR C N 1
ATOM 9510 C CA . TYR C 1 371 ? 17.063 28.172 -12.418 1.00 74.85 370 TYR C CA 1
ATOM 9511 C C . TYR C 1 371 ? 16.694 29.321 -11.487 1.00 76.52 370 TYR C C 1
ATOM 9512 O O . TYR C 1 371 ? 17.573 29.933 -10.868 1.00 72.21 370 TYR C O 1
ATOM 9521 N N . ARG C 1 372 ? 15.399 29.612 -11.368 1.00 71.18 371 ARG C N 1
ATOM 9522 C CA . ARG C 1 372 ? 14.997 30.728 -10.517 1.00 63.97 371 ARG C CA 1
ATOM 9523 C C . ARG C 1 372 ? 15.002 30.362 -9.038 1.00 68.53 371 ARG C C 1
ATOM 9524 O O . ARG C 1 372 ? 15.051 31.258 -8.186 1.00 67.66 371 ARG C O 1
ATOM 9532 N N . VAL C 1 373 ? 14.968 29.067 -8.732 1.00 70.94 372 VAL C N 1
ATOM 9533 C CA . VAL C 1 373 ? 14.777 28.532 -7.389 1.00 57.48 372 VAL C CA 1
ATOM 9534 C C . VAL C 1 373 ? 15.455 27.176 -7.321 1.00 61.15 372 VAL C C 1
ATOM 9535 O O . VAL C 1 373 ? 15.337 26.368 -8.246 1.00 72.84 372 VAL C O 1
ATOM 9539 N N . ILE C 1 374 ? 16.148 26.915 -6.211 1.00 64.84 373 ILE C N 1
ATOM 9540 C CA . ILE C 1 374 ? 16.648 25.582 -5.892 1.00 67.93 373 ILE C CA 1
ATOM 9541 C C . ILE C 1 374 ? 16.443 25.302 -4.407 1.00 64.17 373 ILE C C 1
ATOM 9542 O O . ILE C 1 374 ? 16.223 26.206 -3.602 1.00 76.56 373 ILE C O 1
ATOM 9547 N N . VAL C 1 375 ? 16.511 24.020 -4.056 1.00 57.84 374 VAL C N 1
ATOM 9548 C CA . VAL C 1 375 ? 16.467 23.576 -2.670 1.00 55.86 374 VAL C CA 1
ATOM 9549 C C . VAL C 1 375 ? 17.787 22.884 -2.361 1.00 58.46 374 VAL C C 1
ATOM 9550 O O . VAL C 1 375 ? 18.397 22.267 -3.238 1.00 66.02 374 VAL C O 1
ATOM 9554 N N . ALA C 1 376 ? 18.243 23.017 -1.113 1.00 62.48 375 ALA C N 1
ATOM 9555 C CA . ALA C 1 376 ? 19.538 22.499 -0.694 1.00 57.49 375 ALA C CA 1
ATOM 9556 C C . ALA C 1 376 ? 19.472 22.026 0.747 1.00 62.58 375 ALA C C 1
ATOM 9557 O O . ALA C 1 376 ? 18.861 22.686 1.590 1.00 61.53 375 ALA C O 1
ATOM 9559 N N . SER C 1 377 ? 20.116 20.898 1.033 1.00 74.81 376 SER C N 1
ATOM 9560 C CA . SER C 1 377 ? 20.226 20.458 2.418 1.00 73.71 376 SER C CA 1
ATOM 9561 C C . SER C 1 377 ? 21.533 20.937 3.064 1.00 84.46 376 SER C C 1
ATOM 9562 O O . SER C 1 377 ? 22.427 21.490 2.422 1.00 83.84 376 SER C O 1
ATOM 9565 N N . THR C 1 378 ? 21.605 20.738 4.381 1.00 88.35 377 THR C N 1
ATOM 9566 C CA . THR C 1 378 ? 22.690 21.221 5.233 1.00 92.41 377 THR C CA 1
ATOM 9567 C C . THR C 1 378 ? 23.367 20.101 6.017 1.00 86.72 377 THR C C 1
ATOM 9568 O O . THR C 1 378 ? 24.531 20.266 6.407 1.00 100.35 377 THR C O 1
ATOM 9572 N N . VAL C 1 379 ? 22.691 18.958 6.203 1.00 97.16 378 VAL C N 1
ATOM 9573 C CA . VAL C 1 379 ? 23.190 17.773 6.908 1.00 115.00 378 VAL C CA 1
ATOM 9574 C C . VAL C 1 379 ? 24.572 17.324 6.431 1.00 125.43 378 VAL C C 1
ATOM 9575 O O . VAL C 1 379 ? 24.903 17.411 5.248 1.00 126.93 378 VAL C O 1
ATOM 9579 N N . PHE C 1 380 ? 25.403 16.871 7.375 1.00 131.84 379 PHE C N 1
ATOM 9580 C CA . PHE C 1 380 ? 26.755 16.363 7.090 1.00 120.31 379 PHE C CA 1
ATOM 9581 C C . PHE C 1 380 ? 27.580 17.401 6.335 1.00 128.99 379 PHE C C 1
ATOM 9582 O O . PHE C 1 380 ? 28.167 17.120 5.283 1.00 107.03 379 PHE C O 1
ATOM 9590 N N . ASP C 1 381 ? 27.578 18.625 6.878 1.00 130.73 380 ASP C N 1
ATOM 9591 C CA . ASP C 1 381 ? 28.520 19.677 6.505 1.00 137.42 380 ASP C CA 1
ATOM 9592 C C . ASP C 1 381 ? 28.370 20.042 5.025 1.00 130.21 380 ASP C C 1
ATOM 9593 O O . ASP C 1 381 ? 29.347 20.104 4.269 1.00 138.81 380 ASP C O 1
ATOM 9598 N N . GLU C 1 382 ? 27.122 20.276 4.606 1.00 84.62 381 GLU C N 1
ATOM 9599 C CA . GLU C 1 382 ? 26.902 20.670 3.216 1.00 116.96 381 GLU C CA 1
ATOM 9600 C C . GLU C 1 382 ? 27.339 22.112 3.008 1.00 118.58 381 GLU C C 1
ATOM 9601 O O . GLU C 1 382 ? 26.525 23.043 3.115 1.00 96.27 381 GLU C O 1
ATOM 9607 N N . GLY C 1 383 ? 28.636 22.279 2.718 1.00 147.40 382 GLY C N 1
ATOM 9608 C CA . GLY C 1 383 ? 29.273 23.558 2.471 1.00 130.78 382 GLY C CA 1
ATOM 9609 C C . GLY C 1 383 ? 28.469 24.413 1.518 1.00 144.94 382 GLY C C 1
ATOM 9610 O O . GLY C 1 383 ? 28.207 24.014 0.379 1.00 162.73 382 GLY C O 1
ATOM 9611 N N . VAL C 1 384 ? 28.043 25.580 1.985 1.00 158.00 383 VAL C N 1
ATOM 9612 C CA . VAL C 1 384 ? 27.158 26.446 1.215 1.00 145.36 383 VAL C CA 1
ATOM 9613 C C . VAL C 1 384 ? 28.055 27.474 0.516 1.00 157.28 383 VAL C C 1
ATOM 9614 O O . VAL C 1 384 ? 28.346 28.563 1.017 1.00 172.76 383 VAL C O 1
ATOM 9618 N N . ASP C 1 385 ? 28.530 27.096 -0.677 1.00 168.97 384 ASP C N 1
ATOM 9619 C CA . ASP C 1 385 ? 29.333 27.948 -1.553 1.00 155.31 384 ASP C CA 1
ATOM 9620 C C . ASP C 1 385 ? 28.471 28.669 -2.587 1.00 145.46 384 ASP C C 1
ATOM 9621 O O . ASP C 1 385 ? 28.911 28.930 -3.719 1.00 125.77 384 ASP C O 1
ATOM 9626 N N . VAL C 1 386 ? 27.249 29.004 -2.187 1.00 152.51 385 VAL C N 1
ATOM 9627 C CA . VAL C 1 386 ? 26.119 29.439 -3.000 1.00 121.43 385 VAL C CA 1
ATOM 9628 C C . VAL C 1 386 ? 26.267 30.893 -3.440 1.00 111.81 385 VAL C C 1
ATOM 9629 O O . VAL C 1 386 ? 26.949 31.680 -2.770 1.00 118.74 385 VAL C O 1
ATOM 9633 N N . PRO C 1 387 ? 25.712 31.267 -4.605 1.00 105.53 386 PRO C N 1
ATOM 9634 C CA . PRO C 1 387 ? 25.724 32.677 -5.033 1.00 122.43 386 PRO C CA 1
ATOM 9635 C C . PRO C 1 387 ? 24.620 33.512 -4.399 1.00 125.92 386 PRO C C 1
ATOM 9636 O O . PRO C 1 387 ? 23.927 33.052 -3.483 1.00 110.21 386 PRO C O 1
ATOM 9640 N N . ASP C 1 388 ? 24.462 34.747 -4.883 1.00 118.68 387 ASP C N 1
ATOM 9641 C CA . ASP C 1 388 ? 23.505 35.687 -4.309 1.00 114.27 387 ASP C CA 1
ATOM 9642 C C . ASP C 1 388 ? 22.058 35.253 -4.559 1.00 110.12 387 ASP C C 1
ATOM 9643 O O . ASP C 1 388 ? 21.678 34.915 -5.688 1.00 114.68 387 ASP C O 1
ATOM 9645 N N . ALA C 1 389 ? 21.252 35.253 -3.492 1.00 92.82 388 ALA C N 1
ATOM 9646 C CA . ALA C 1 389 ? 19.819 35.012 -3.583 1.00 91.98 388 ALA C CA 1
ATOM 9647 C C . ALA C 1 389 ? 19.076 36.105 -2.835 1.00 78.57 388 ALA C C 1
ATOM 9648 O O . ALA C 1 389 ? 19.511 36.527 -1.766 1.00 81.69 388 ALA C O 1
ATOM 9650 N N . THR C 1 390 ? 17.929 36.529 -3.373 1.00 73.01 389 THR C N 1
ATOM 9651 C CA . THR C 1 390 ? 17.140 37.581 -2.738 1.00 73.98 389 THR C CA 1
ATOM 9652 C C . THR C 1 390 ? 16.416 37.083 -1.497 1.00 77.00 389 THR C C 1
ATOM 9653 O O . THR C 1 390 ? 16.051 37.884 -0.633 1.00 84.38 389 THR C O 1
ATOM 9657 N N . LEU C 1 391 ? 16.195 35.779 -1.403 1.00 76.21 390 LEU C N 1
ATOM 9658 C CA . LEU C 1 391 ? 15.242 35.191 -0.474 1.00 61.54 390 LEU C CA 1
ATOM 9659 C C . LEU C 1 391 ? 15.772 33.817 -0.103 1.00 64.04 390 LEU C C 1
ATOM 9660 O O . LEU C 1 391 ? 16.063 33.013 -0.997 1.00 71.00 390 LEU C O 1
ATOM 9665 N N . ALA C 1 392 ? 16.001 33.589 1.189 1.00 58.84 391 ALA C N 1
ATOM 9666 C CA . ALA C 1 392 ? 16.284 32.263 1.720 1.00 50.61 391 ALA C CA 1
ATOM 9667 C C . ALA C 1 392 ? 15.068 31.795 2.501 1.00 59.63 391 ALA C C 1
ATOM 9668 O O . ALA C 1 392 ? 14.493 32.564 3.285 1.00 67.96 391 ALA C O 1
ATOM 9670 N N . ILE C 1 393 ? 14.659 30.550 2.268 1.00 61.37 392 ILE C N 1
ATOM 9671 C CA . ILE C 1 393 ? 13.543 29.936 2.981 1.00 56.11 392 ILE C CA 1
ATOM 9672 C C . ILE C 1 393 ? 14.107 28.718 3.694 1.00 54.04 392 ILE C C 1
ATOM 9673 O O . ILE C 1 393 ? 14.507 27.743 3.052 1.00 67.12 392 ILE C O 1
ATOM 9678 N N . VAL C 1 394 ? 14.189 28.801 5.018 1.00 55.88 393 VAL C N 1
ATOM 9679 C CA . VAL C 1 394 ? 14.716 27.737 5.863 1.00 60.84 393 VAL C CA 1
ATOM 9680 C C . VAL C 1 394 ? 13.554 26.922 6.395 1.00 58.94 393 VAL C C 1
ATOM 9681 O O . VAL C 1 394 ? 12.687 27.465 7.087 1.00 66.85 393 VAL C O 1
ATOM 9685 N N . MET C 1 395 ? 13.551 25.619 6.116 1.00 52.10 394 MET C N 1
ATOM 9686 C CA . MET C 1 395 ? 12.438 24.769 6.532 1.00 62.17 394 MET C CA 1
ATOM 9687 C C . MET C 1 395 ? 12.621 24.235 7.953 1.00 74.34 394 MET C C 1
ATOM 9688 O O . MET C 1 395 ? 11.796 24.493 8.837 1.00 84.13 394 MET C O 1
ATOM 9693 N N . GLY C 1 396 ? 13.679 23.461 8.184 1.00 85.42 395 GLY C N 1
ATOM 9694 C CA . GLY C 1 396 ? 13.895 22.840 9.473 1.00 97.30 395 GLY C CA 1
ATOM 9695 C C . GLY C 1 396 ? 15.259 23.144 10.062 1.00 109.22 395 GLY C C 1
ATOM 9696 O O . GLY C 1 396 ? 16.092 23.827 9.463 1.00 119.95 395 GLY C O 1
ATOM 9697 N N . GLY C 1 397 ? 15.463 22.589 11.248 1.00 120.14 396 GLY C N 1
ATOM 9698 C CA . GLY C 1 397 ? 16.690 22.726 11.993 1.00 127.09 396 GLY C CA 1
ATOM 9699 C C . GLY C 1 397 ? 16.386 22.887 13.468 1.00 142.91 396 GLY C C 1
ATOM 9700 O O . GLY C 1 397 ? 15.390 23.523 13.840 1.00 124.83 396 GLY C O 1
ATOM 9701 N N . TYR C 1 398 ? 17.235 22.300 14.314 1.00 159.18 397 TYR C N 1
ATOM 9702 C CA . TYR C 1 398 ? 17.212 22.554 15.756 1.00 156.55 397 TYR C CA 1
ATOM 9703 C C . TYR C 1 398 ? 18.043 23.807 16.032 1.00 156.08 397 TYR C C 1
ATOM 9704 O O . TYR C 1 398 ? 19.146 23.771 16.583 1.00 133.04 397 TYR C O 1
ATOM 9706 N N . GLY C 1 399 ? 17.472 24.937 15.630 1.00 166.14 398 GLY C N 1
ATOM 9707 C CA . GLY C 1 399 ? 18.178 26.201 15.600 1.00 162.30 398 GLY C CA 1
ATOM 9708 C C . GLY C 1 399 ? 19.029 26.396 14.352 1.00 155.88 398 GLY C C 1
ATOM 9709 O O . GLY C 1 399 ? 18.809 25.790 13.291 1.00 142.02 398 GLY C O 1
ATOM 9710 N N . THR C 1 400 ? 20.021 27.278 14.488 1.00 158.34 399 THR C N 1
ATOM 9711 C CA . THR C 1 400 ? 20.933 27.619 13.399 1.00 165.61 399 THR C CA 1
ATOM 9712 C C . THR C 1 400 ? 22.380 27.484 13.870 1.00 168.28 399 THR C C 1
ATOM 9713 O O . THR C 1 400 ? 22.781 28.131 14.843 1.00 159.42 399 THR C O 1
ATOM 9717 N N . LYS C 1 401 ? 23.149 26.629 13.193 1.00 164.98 400 LYS C N 1
ATOM 9718 C CA . LYS C 1 401 ? 24.586 26.558 13.433 1.00 140.12 400 LYS C CA 1
ATOM 9719 C C . LYS C 1 401 ? 25.247 27.885 13.067 1.00 140.83 400 LYS C C 1
ATOM 9720 O O . LYS C 1 401 ? 24.873 28.533 12.084 1.00 115.75 400 LYS C O 1
ATOM 9724 N N . ARG C 1 402 ? 26.227 28.294 13.883 1.00 136.52 401 ARG C N 1
ATOM 9725 C CA . ARG C 1 402 ? 26.888 29.582 13.683 1.00 115.31 401 ARG C CA 1
ATOM 9726 C C . ARG C 1 402 ? 27.432 29.702 12.269 1.00 118.90 401 ARG C C 1
ATOM 9727 O O . ARG C 1 402 ? 27.325 30.761 11.641 1.00 114.31 401 ARG C O 1
ATOM 9729 N N . GLN C 1 403 ? 28.017 28.618 11.747 1.00 132.92 402 GLN C N 1
ATOM 9730 C CA . GLN C 1 403 ? 28.538 28.654 10.384 1.00 132.68 402 GLN C CA 1
ATOM 9731 C C . GLN C 1 403 ? 27.414 28.834 9.373 1.00 135.98 402 GLN C C 1
ATOM 9732 O O . GLN C 1 403 ? 27.638 29.405 8.300 1.00 122.25 402 GLN C O 1
ATOM 9735 N N . PHE C 1 404 ? 26.196 28.396 9.706 1.00 136.05 403 PHE C N 1
ATOM 9736 C CA . PHE C 1 404 ? 25.073 28.596 8.794 1.00 110.22 403 PHE C CA 1
ATOM 9737 C C . PHE C 1 404 ? 24.602 30.042 8.798 1.00 96.92 403 PHE C C 1
ATOM 9738 O O . PHE C 1 404 ? 24.495 30.673 7.742 1.00 83.92 403 PHE C O 1
ATOM 9746 N N . LEU C 1 405 ? 24.300 30.573 9.983 1.00 99.07 404 LEU C N 1
ATOM 9747 C CA . LEU C 1 405 ? 23.967 31.985 10.130 1.00 91.76 404 LEU C CA 1
ATOM 9748 C C . LEU C 1 405 ? 25.050 32.887 9.541 1.00 94.05 404 LEU C C 1
ATOM 9749 O O . LEU C 1 405 ? 24.756 33.954 8.986 1.00 76.10 404 LEU C O 1
ATOM 9754 N N . GLN C 1 406 ? 26.316 32.495 9.686 1.00 98.82 405 GLN C N 1
ATOM 9755 C CA . GLN C 1 406 ? 27.392 33.252 9.059 1.00 103.39 405 GLN C CA 1
ATOM 9756 C C . GLN C 1 406 ? 27.352 33.098 7.545 1.00 94.14 405 GLN C C 1
ATOM 9757 O O . GLN C 1 406 ? 27.425 34.087 6.806 1.00 75.17 405 GLN C O 1
ATOM 9763 N N . ARG C 1 407 ? 27.272 31.855 7.065 1.00 94.98 406 ARG C N 1
ATOM 9764 C CA . ARG C 1 407 ? 27.323 31.622 5.628 1.00 104.18 406 ARG C CA 1
ATOM 9765 C C . ARG C 1 407 ? 26.061 32.112 4.949 1.00 105.33 406 ARG C C 1
ATOM 9766 O O . ARG C 1 407 ? 26.093 32.470 3.768 1.00 107.03 406 ARG C O 1
ATOM 9768 N N . LEU C 1 408 ? 24.951 32.153 5.682 1.00 104.84 407 LEU C N 1
ATOM 9769 C CA . LEU C 1 408 ? 23.711 32.681 5.131 1.00 96.35 407 LEU C CA 1
ATOM 9770 C C . LEU C 1 408 ? 23.719 34.206 5.096 1.00 96.30 407 LEU C C 1
ATOM 9771 O O . LEU C 1 408 ? 23.161 34.805 4.169 1.00 95.26 407 LEU C O 1
ATOM 9776 N N . GLY C 1 409 ? 24.364 34.847 6.070 1.00 97.79 408 GLY C N 1
ATOM 9777 C CA . GLY C 1 409 ? 24.580 36.282 5.977 1.00 107.72 408 GLY C CA 1
ATOM 9778 C C . GLY C 1 409 ? 25.278 36.684 4.692 1.00 106.91 408 GLY C C 1
ATOM 9779 O O . GLY C 1 409 ? 24.988 37.735 4.119 1.00 104.01 408 GLY C O 1
ATOM 9780 N N . ARG C 1 410 ? 26.211 35.855 4.223 1.00 107.87 409 ARG C N 1
ATOM 9781 C CA . ARG C 1 410 ? 26.990 36.199 3.040 1.00 112.44 409 ARG C CA 1
ATOM 9782 C C . ARG C 1 410 ? 26.195 35.970 1.759 1.00 120.24 409 ARG C C 1
ATOM 9783 O O . ARG C 1 410 ? 26.389 36.705 0.779 1.00 114.73 409 ARG C O 1
ATOM 9791 N N . ILE C 1 411 ? 25.269 34.999 1.763 1.00 113.68 410 ILE C N 1
ATOM 9792 C CA . ILE C 1 411 ? 24.483 34.716 0.565 1.00 103.65 410 ILE C CA 1
ATOM 9793 C C . ILE C 1 411 ? 23.507 35.848 0.291 1.00 100.78 410 ILE C C 1
ATOM 9794 O O . ILE C 1 411 ? 23.195 36.141 -0.871 1.00 91.07 410 ILE C O 1
ATOM 9799 N N . LEU C 1 412 ? 23.030 36.518 1.338 1.00 103.22 411 LEU C N 1
ATOM 9800 C CA . LEU C 1 412 ? 22.087 37.620 1.196 1.00 105.10 411 LEU C CA 1
ATOM 9801 C C . LEU C 1 412 ? 22.677 39.005 1.467 1.00 139.77 411 LEU C C 1
ATOM 9802 O O . LEU C 1 412 ? 21.991 40.002 1.198 1.00 143.18 411 LEU C O 1
ATOM 9807 N N . ARG C 1 413 ? 23.895 39.110 2.035 1.00 155.84 412 ARG C N 1
ATOM 9808 C CA . ARG C 1 413 ? 24.533 40.426 2.151 1.00 169.26 412 ARG C CA 1
ATOM 9809 C C . ARG C 1 413 ? 24.810 40.986 0.769 1.00 185.46 412 ARG C C 1
ATOM 9810 O O . ARG C 1 413 ? 24.631 42.185 0.521 1.00 215.63 412 ARG C O 1
ATOM 9818 N N . LYS C 1 414 ? 25.204 40.080 -0.144 1.00 197.50 413 LYS C N 1
ATOM 9819 C CA . LYS C 1 414 ? 25.157 40.210 -1.602 1.00 176.19 413 LYS C CA 1
ATOM 9820 C C . LYS C 1 414 ? 23.806 40.553 -2.177 1.00 162.20 413 LYS C C 1
ATOM 9821 O O . LYS C 1 414 ? 23.787 41.275 -3.172 1.00 141.82 413 LYS C O 1
ATOM 9827 N N . LYS C 1 415 ? 22.701 40.084 -1.589 1.00 156.32 414 LYS C N 1
ATOM 9828 C CA . LYS C 1 415 ? 21.452 39.960 -2.337 1.00 148.62 414 LYS C CA 1
ATOM 9829 C C . LYS C 1 415 ? 21.005 41.270 -2.975 1.00 152.67 414 LYS C C 1
ATOM 9830 O O . LYS C 1 415 ? 20.962 41.390 -4.205 1.00 189.77 414 LYS C O 1
ATOM 9832 N N . ASP C 1 416 ? 20.649 42.252 -2.154 1.00 155.52 415 ASP C N 1
ATOM 9833 C CA . ASP C 1 416 ? 20.409 43.626 -2.600 1.00 166.39 415 ASP C CA 1
ATOM 9834 C C . ASP C 1 416 ? 20.171 44.476 -1.355 1.00 157.09 415 ASP C C 1
ATOM 9835 O O . ASP C 1 416 ? 20.358 44.013 -0.221 1.00 123.38 415 ASP C O 1
ATOM 9840 N N . LYS C 1 417 ? 19.761 45.735 -1.582 1.00 157.27 416 LYS C N 1
ATOM 9841 C CA . LYS C 1 417 ? 19.484 46.654 -0.478 1.00 166.19 416 LYS C CA 1
ATOM 9842 C C . LYS C 1 417 ? 18.635 46.013 0.615 1.00 164.29 416 LYS C C 1
ATOM 9843 O O . LYS C 1 417 ? 18.970 46.134 1.801 1.00 187.66 416 LYS C O 1
ATOM 9849 N N . GLU C 1 418 ? 17.584 45.272 0.260 1.00 143.45 417 GLU C N 1
ATOM 9850 C CA . GLU C 1 418 ? 17.006 44.393 1.270 1.00 119.20 417 GLU C CA 1
ATOM 9851 C C . GLU C 1 418 ? 16.481 43.093 0.682 1.00 109.00 417 GLU C C 1
ATOM 9852 O O . GLU C 1 418 ? 15.748 43.066 -0.319 1.00 88.38 417 GLU C O 1
ATOM 9858 N N . ALA C 1 419 ? 16.903 42.025 1.349 1.00 100.30 418 ALA C N 1
ATOM 9859 C CA . ALA C 1 419 ? 16.610 40.629 1.125 1.00 82.28 418 ALA C CA 1
ATOM 9860 C C . ALA C 1 419 ? 15.856 40.113 2.343 1.00 83.56 418 ALA C C 1
ATOM 9861 O O . ALA C 1 419 ? 15.649 40.831 3.323 1.00 112.50 418 ALA C O 1
ATOM 9863 N N . LEU C 1 420 ? 15.430 38.860 2.280 1.00 71.92 419 LEU C N 1
ATOM 9864 C CA . LEU C 1 420 ? 14.543 38.322 3.297 1.00 71.53 419 LEU C CA 1
ATOM 9865 C C . LEU C 1 420 ? 14.924 36.888 3.623 1.00 61.09 419 LEU C C 1
ATOM 9866 O O . LEU C 1 420 ? 15.085 36.069 2.716 1.00 62.13 419 LEU C O 1
ATOM 9871 N N . LEU C 1 421 ? 15.032 36.571 4.913 1.00 53.08 420 LEU C N 1
ATOM 9872 C CA . LEU C 1 421 ? 15.194 35.193 5.375 1.00 50.81 420 LEU C CA 1
ATOM 9873 C C . LEU C 1 421 ? 13.906 34.765 6.076 1.00 53.25 420 LEU C C 1
ATOM 9874 O O . LEU C 1 421 ? 13.554 35.330 7.119 1.00 60.32 420 LEU C O 1
ATOM 9879 N N . ILE C 1 422 ? 13.222 33.754 5.526 1.00 49.09 421 ILE C N 1
ATOM 9880 C CA . ILE C 1 422 ? 11.984 33.238 6.109 1.00 50.36 421 ILE C CA 1
ATOM 9881 C C . ILE C 1 422 ? 12.255 31.859 6.686 1.00 55.40 421 ILE C C 1
ATOM 9882 O O . ILE C 1 422 ? 12.869 31.009 6.033 1.00 70.72 421 ILE C O 1
ATOM 9887 N N . GLU C 1 423 ? 11.825 31.656 7.924 1.00 50.33 422 GLU C N 1
ATOM 9888 C CA . GLU C 1 423 ? 11.881 30.369 8.593 1.00 49.61 422 GLU C CA 1
ATOM 9889 C C . GLU C 1 423 ? 10.449 29.900 8.830 1.00 45.84 422 GLU C C 1
ATOM 9890 O O . GLU C 1 423 ? 9.601 30.679 9.277 1.00 47.48 422 GLU C O 1
ATOM 9896 N N . ILE C 1 424 ? 10.163 28.651 8.493 1.00 45.11 423 ILE C N 1
ATOM 9897 C CA . ILE C 1 424 ? 8.831 28.098 8.657 1.00 44.93 423 ILE C CA 1
ATOM 9898 C C . ILE C 1 424 ? 8.875 27.181 9.863 1.00 51.31 423 ILE C C 1
ATOM 9899 O O . ILE C 1 424 ? 9.681 26.244 9.916 1.00 52.85 423 ILE C O 1
ATOM 9904 N N . VAL C 1 425 ? 8.003 27.435 10.826 1.00 46.45 424 VAL C N 1
ATOM 9905 C CA . VAL C 1 425 ? 8.005 26.683 12.065 1.00 54.30 424 VAL C CA 1
ATOM 9906 C C . VAL C 1 425 ? 6.587 26.228 12.355 1.00 55.00 424 VAL C C 1
ATOM 9907 O O . VAL C 1 425 ? 5.622 26.804 11.857 1.00 59.41 424 VAL C O 1
ATOM 9911 N N . THR C 1 426 ? 6.469 25.158 13.136 1.00 49.70 425 THR C N 1
ATOM 9912 C CA . THR C 1 426 ? 5.165 24.613 13.474 1.00 52.41 425 THR C CA 1
ATOM 9913 C C . THR C 1 426 ? 4.746 25.073 14.851 1.00 54.47 425 THR C C 1
ATOM 9914 O O . THR C 1 426 ? 5.576 25.241 15.741 1.00 64.15 425 THR C O 1
ATOM 9918 N N . LYS C 1 427 ? 3.429 25.187 15.030 1.00 53.94 426 LYS C N 1
ATOM 9919 C CA . LYS C 1 427 ? 2.864 25.995 16.096 1.00 58.65 426 LYS C CA 1
ATOM 9920 C C . LYS C 1 427 ? 2.881 25.274 17.441 1.00 69.13 426 LYS C C 1
ATOM 9921 O O . LYS C 1 427 ? 3.549 25.706 18.392 1.00 75.51 426 LYS C O 1
ATOM 9927 N N . GLY C 1 428 ? 2.158 24.169 17.544 1.00 71.83 427 GLY C N 1
ATOM 9928 C CA . GLY C 1 428 ? 1.930 23.633 18.878 1.00 77.09 427 GLY C CA 1
ATOM 9929 C C . GLY C 1 428 ? 3.120 22.932 19.483 1.00 74.36 427 GLY C C 1
ATOM 9930 O O . GLY C 1 428 ? 3.102 22.598 20.672 1.00 73.55 427 GLY C O 1
ATOM 9931 N N . THR C 1 429 ? 4.157 22.716 18.704 1.00 78.59 428 THR C N 1
ATOM 9932 C CA . THR C 1 429 ? 5.141 21.729 19.076 1.00 74.46 428 THR C CA 1
ATOM 9933 C C . THR C 1 429 ? 6.088 22.278 20.125 1.00 90.76 428 THR C C 1
ATOM 9934 O O . THR C 1 429 ? 6.383 23.480 20.167 1.00 99.26 428 THR C O 1
ATOM 9938 N N . ALA C 1 430 ? 6.563 21.374 20.979 1.00 96.84 429 ALA C N 1
ATOM 9939 C CA . ALA C 1 430 ? 7.352 21.772 22.132 1.00 102.45 429 ALA C CA 1
ATOM 9940 C C . ALA C 1 430 ? 8.673 22.366 21.675 1.00 103.53 429 ALA C C 1
ATOM 9941 O O . ALA C 1 430 ? 9.163 22.103 20.569 1.00 89.64 429 ALA C O 1
ATOM 9943 N N . ASP C 1 431 ? 9.252 23.177 22.551 1.00 106.99 430 ASP C N 1
ATOM 9944 C CA . ASP C 1 431 ? 10.574 23.708 22.294 1.00 106.56 430 ASP C CA 1
ATOM 9945 C C . ASP C 1 431 ? 11.603 22.617 22.546 1.00 109.00 430 ASP C C 1
ATOM 9946 O O . ASP C 1 431 ? 11.587 21.960 23.593 1.00 113.08 430 ASP C O 1
ATOM 9951 N N . TYR C 1 432 ? 12.502 22.435 21.584 1.00 98.93 431 TYR C N 1
ATOM 9952 C CA . TYR C 1 432 ? 13.459 21.344 21.596 1.00 91.13 431 TYR C CA 1
ATOM 9953 C C . TYR C 1 432 ? 14.879 21.835 21.808 1.00 94.36 431 TYR C C 1
ATOM 9954 O O . TYR C 1 432 ? 15.808 21.024 21.846 1.00 101.96 431 TYR C O 1
ATOM 9963 N N . ARG C 1 433 ? 15.071 23.139 21.963 1.00 112.55 432 ARG C N 1
ATOM 9964 C CA . ARG C 1 433 ? 16.386 23.666 22.294 1.00 109.84 432 ARG C CA 1
ATOM 9965 C C . ARG C 1 433 ? 16.768 23.180 23.691 1.00 108.22 432 ARG C C 1
ATOM 9966 O O . ARG C 1 433 ? 16.144 23.562 24.688 1.00 106.03 432 ARG C O 1
ATOM 9968 N N . LEU C 1 434 ? 17.766 22.306 23.766 1.00 94.13 433 LEU C N 1
ATOM 9969 C CA . LEU C 1 434 ? 18.237 21.782 25.039 1.00 94.16 433 LEU C CA 1
ATOM 9970 C C . LEU C 1 434 ? 19.503 22.508 25.473 1.00 100.71 433 LEU C C 1
ATOM 9971 O O . LEU C 1 434 ? 20.456 22.630 24.697 1.00 102.38 433 LEU C O 1
ATOM 9976 N N . SER C 1 435 ? 19.516 22.965 26.720 1.00 96.25 434 SER C N 1
ATOM 9977 C CA . SER C 1 435 ? 20.653 23.705 27.255 1.00 102.46 434 SER C CA 1
ATOM 9978 C C . SER C 1 435 ? 21.600 22.810 28.072 1.00 102.18 434 SER C C 1
ATOM 9979 O O . SER C 1 435 ? 22.692 23.236 28.491 1.00 94.60 434 SER C O 1
ATOM 9982 N N . GLY D 2 2 ? 35.029 -6.898 3.565 1.00 85.16 1 GLY D N 1
ATOM 9983 C CA . GLY D 2 2 ? 35.961 -5.779 3.590 1.00 65.98 1 GLY D CA 1
ATOM 9984 C C . GLY D 2 2 ? 35.224 -4.485 3.854 1.00 65.56 1 GLY D C 1
ATOM 9985 O O . GLY D 2 2 ? 34.117 -4.287 3.345 1.00 80.58 1 GLY D O 1
ATOM 9986 N N . LEU D 2 3 ? 35.824 -3.583 4.626 1.00 64.37 2 LEU D N 1
ATOM 9987 C CA . LEU D 2 3 ? 35.173 -2.307 4.884 1.00 60.19 2 LEU D CA 1
ATOM 9988 C C . LEU D 2 3 ? 36.072 -1.147 4.486 1.00 60.63 2 LEU D C 1
ATOM 9989 O O . LEU D 2 3 ? 37.298 -1.286 4.462 1.00 59.91 2 LEU D O 1
ATOM 9994 N N . PRO D 2 4 ? 35.492 0.007 4.161 1.00 61.82 3 PRO D N 1
ATOM 9995 C CA . PRO D 2 4 ? 36.305 1.217 4.003 1.00 56.72 3 PRO D CA 1
ATOM 9996 C C . PRO D 2 4 ? 37.171 1.419 5.232 1.00 61.33 3 PRO D C 1
ATOM 9997 O O . PRO D 2 4 ? 36.764 1.105 6.349 1.00 72.56 3 PRO D O 1
ATOM 10001 N N . TRP D 2 5 ? 38.383 1.930 5.021 1.00 58.83 4 TRP D N 1
ATOM 10002 C CA . TRP D 2 5 ? 39.306 2.085 6.135 1.00 52.49 4 TRP D CA 1
ATOM 10003 C C . TRP D 2 5 ? 38.804 3.087 7.182 1.00 54.66 4 TRP D C 1
ATOM 10004 O O . TRP D 2 5 ? 39.187 2.995 8.354 1.00 56.39 4 TRP D O 1
ATOM 10015 N N . GLU D 2 6 ? 37.933 4.022 6.794 1.00 53.65 5 GLU D N 1
ATOM 10016 C CA . GLU D 2 6 ? 37.320 4.955 7.736 1.00 59.36 5 GLU D CA 1
ATOM 10017 C C . GLU D 2 6 ? 36.515 4.241 8.819 1.00 60.26 5 GLU D C 1
ATOM 10018 O O . GLU D 2 6 ? 36.385 4.782 9.924 1.00 65.06 5 GLU D O 1
ATOM 10024 N N . LEU D 2 7 ? 35.973 3.047 8.526 1.00 61.67 6 LEU D N 1
ATOM 10025 C CA . LEU D 2 7 ? 35.228 2.222 9.472 1.00 53.13 6 LEU D CA 1
ATOM 10026 C C . LEU D 2 7 ? 36.085 1.184 10.181 1.00 50.82 6 LEU D C 1
ATOM 10027 O O . LEU D 2 7 ? 35.576 0.470 11.053 1.00 57.03 6 LEU D O 1
ATOM 10032 N N . ALA D 2 8 ? 37.359 1.075 9.827 1.00 43.47 7 ALA D N 1
ATOM 10033 C CA . ALA D 2 8 ? 38.250 0.159 10.508 1.00 48.82 7 ALA D CA 1
ATOM 10034 C C . ALA D 2 8 ? 38.302 0.476 11.994 1.00 55.58 7 ALA D C 1
ATOM 10035 O O . ALA D 2 8 ? 38.424 1.633 12.399 1.00 52.58 7 ALA D O 1
ATOM 10037 N N . ARG D 2 9 ? 38.310 -0.562 12.813 1.00 51.92 8 ARG D N 1
ATOM 10038 C CA . ARG D 2 9 ? 38.120 -0.369 14.241 1.00 50.10 8 ARG D CA 1
ATOM 10039 C C . ARG D 2 9 ? 39.128 -1.253 14.968 1.00 50.69 8 ARG D C 1
ATOM 10040 O O . ARG D 2 9 ? 38.985 -2.476 14.992 1.00 58.80 8 ARG D O 1
ATOM 10048 N N . PHE D 2 10 ? 40.169 -0.649 15.518 1.00 46.91 9 PHE D N 1
ATOM 10049 C CA . PHE D 2 10 ? 41.259 -1.416 16.101 1.00 50.84 9 PHE D CA 1
ATOM 10050 C C . PHE D 2 10 ? 42.060 -0.492 16.999 1.00 54.42 9 PHE D C 1
ATOM 10051 O O . PHE D 2 10 ? 41.946 0.732 16.919 1.00 76.99 9 PHE D O 1
ATOM 10059 N N . SER D 2 11 ? 42.904 -1.095 17.831 1.00 55.80 10 SER D N 1
ATOM 10060 C CA . SER D 2 11 ? 43.773 -0.351 18.731 1.00 61.45 10 SER D CA 1
ATOM 10061 C C . SER D 2 11 ? 45.159 -0.977 18.715 1.00 61.18 10 SER D C 1
ATOM 10062 O O . SER D 2 11 ? 45.349 -2.135 18.330 1.00 52.09 10 SER D O 1
ATOM 10065 N N . ILE D 2 12 ? 46.125 -0.187 19.113 1.00 54.75 11 ILE D N 1
ATOM 10066 C CA . ILE D 2 12 ? 47.472 -0.635 19.124 1.00 52.91 11 ILE D CA 1
ATOM 10067 C C . ILE D 2 12 ? 48.014 -0.644 20.512 1.00 57.28 11 ILE D C 1
ATOM 10068 O O . ILE D 2 12 ? 48.006 0.356 21.180 1.00 71.66 11 ILE D O 1
ATOM 10073 N N . VAL D 2 13 ? 48.489 -1.791 20.945 1.00 64.73 12 VAL D N 1
ATOM 10074 C CA . VAL D 2 13 ? 49.107 -1.893 22.234 1.00 58.05 12 VAL D CA 1
ATOM 10075 C C . VAL D 2 13 ? 50.463 -2.422 21.914 1.00 61.56 12 VAL D C 1
ATOM 10076 O O . VAL D 2 13 ? 50.566 -3.466 21.323 1.00 60.17 12 VAL D O 1
ATOM 10080 N N . LYS D 2 14 ? 51.485 -1.677 22.289 1.00 56.08 13 LYS D N 1
ATOM 10081 C CA . LYS D 2 14 ? 52.855 -2.039 22.036 1.00 56.79 13 LYS D CA 1
ATOM 10082 C C . LYS D 2 14 ? 53.023 -2.298 20.569 1.00 54.25 13 LYS D C 1
ATOM 10083 O O . LYS D 2 14 ? 52.754 -1.446 19.770 1.00 56.11 13 LYS D O 1
ATOM 10089 N N . ASP D 2 15 ? 53.494 -3.478 20.227 1.00 58.15 14 ASP D N 1
ATOM 10090 C CA . ASP D 2 15 ? 53.696 -3.849 18.847 1.00 64.77 14 ASP D CA 1
ATOM 10091 C C . ASP D 2 15 ? 52.573 -4.647 18.267 1.00 67.56 14 ASP D C 1
ATOM 10092 O O . ASP D 2 15 ? 52.691 -5.116 17.164 1.00 68.60 14 ASP D O 1
ATOM 10097 N N . GLU D 2 16 ? 51.487 -4.807 19.000 1.00 63.13 15 GLU D N 1
ATOM 10098 C CA . GLU D 2 16 ? 50.403 -5.642 18.539 1.00 54.80 15 GLU D CA 1
ATOM 10099 C C . GLU D 2 16 ? 49.218 -4.780 18.120 1.00 57.72 15 GLU D C 1
ATOM 10100 O O . GLU D 2 16 ? 48.977 -3.696 18.661 1.00 56.16 15 GLU D O 1
ATOM 10106 N N . VAL D 2 17 ? 48.502 -5.266 17.118 1.00 59.28 16 VAL D N 1
ATOM 10107 C CA . VAL D 2 17 ? 47.270 -4.665 16.650 1.00 53.04 16 VAL D CA 1
ATOM 10108 C C . VAL D 2 17 ? 46.130 -5.566 17.106 1.00 62.17 16 VAL D C 1
ATOM 10109 O O . VAL D 2 17 ? 46.086 -6.756 16.766 1.00 77.01 16 VAL D O 1
ATOM 10113 N N . LEU D 2 18 ? 45.245 -5.011 17.923 1.00 60.60 17 LEU D N 1
ATOM 10114 C CA . LEU D 2 18 ? 44.073 -5.711 18.401 1.00 53.56 17 LEU D CA 1
ATOM 10115 C C . LEU D 2 18 ? 42.868 -5.156 17.669 1.00 55.73 17 LEU D C 1
ATOM 10116 O O . LEU D 2 18 ? 42.592 -3.949 17.775 1.00 61.94 17 LEU D O 1
ATOM 10121 N N . PRO D 2 19 ? 42.161 -5.966 16.889 1.00 55.53 18 PRO D N 1
ATOM 10122 C CA . PRO D 2 19 ? 40.897 -5.505 16.305 1.00 56.88 18 PRO D CA 1
ATOM 10123 C C . PRO D 2 19 ? 39.801 -5.443 17.355 1.00 52.73 18 PRO D C 1
ATOM 10124 O O . PRO D 2 19 ? 39.809 -6.198 18.327 1.00 54.40 18 PRO D O 1
ATOM 10128 N N . HIS D 2 20 ? 38.902 -4.466 17.183 1.00 51.85 19 HIS D N 1
ATOM 10129 C CA . HIS D 2 20 ? 37.695 -4.302 18.001 1.00 47.54 19 HIS D CA 1
ATOM 10130 C C . HIS D 2 20 ? 36.554 -5.031 17.296 1.00 45.76 19 HIS D C 1
ATOM 10131 O O . HIS D 2 20 ? 35.833 -4.468 16.464 1.00 48.21 19 HIS D O 1
ATOM 10138 N N . PHE D 2 21 ? 36.427 -6.321 17.597 1.00 47.67 20 PHE D N 1
ATOM 10139 C CA . PHE D 2 21 ? 35.383 -7.155 17.044 1.00 44.22 20 PHE D CA 1
ATOM 10140 C C . PHE D 2 21 ? 34.074 -6.895 17.760 1.00 49.39 20 PHE D C 1
ATOM 10141 O O . PHE D 2 21 ? 34.036 -6.489 18.926 1.00 53.85 20 PHE D O 1
ATOM 10149 N N . ALA D 2 22 ? 32.991 -7.191 17.059 1.00 53.07 21 ALA D N 1
ATOM 10150 C CA . ALA D 2 22 ? 31.683 -7.159 17.665 1.00 52.43 21 ALA D CA 1
ATOM 10151 C C . ALA D 2 22 ? 31.473 -8.427 18.485 1.00 52.21 21 ALA D C 1
ATOM 10152 O O . ALA D 2 22 ? 32.111 -9.453 18.257 1.00 51.07 21 ALA D O 1
ATOM 10154 N N . THR D 2 23 ? 30.613 -8.330 19.496 1.00 55.91 22 THR D N 1
ATOM 10155 C CA . THR D 2 23 ? 30.384 -9.436 20.422 1.00 54.72 22 THR D CA 1
ATOM 10156 C C . THR D 2 23 ? 28.888 -9.509 20.661 1.00 52.13 22 THR D C 1
ATOM 10157 O O . THR D 2 23 ? 28.121 -8.759 20.054 1.00 57.16 22 THR D O 1
ATOM 10161 N N . ASN D 2 24 ? 28.475 -10.378 21.590 1.00 49.46 23 ASN D N 1
ATOM 10162 C CA . ASN D 2 24 ? 27.052 -10.494 21.913 1.00 53.15 23 ASN D CA 1
ATOM 10163 C C . ASN D 2 24 ? 26.494 -9.193 22.465 1.00 55.28 23 ASN D C 1
ATOM 10164 O O . ASN D 2 24 ? 25.289 -8.937 22.364 1.00 53.25 23 ASN D O 1
ATOM 10169 N N . GLU D 2 25 ? 27.348 -8.372 23.073 1.00 56.01 24 GLU D N 1
ATOM 10170 C CA . GLU D 2 25 ? 26.921 -7.067 23.555 1.00 60.50 24 GLU D CA 1
ATOM 10171 C C . GLU D 2 25 ? 26.372 -6.179 22.445 1.00 58.14 24 GLU D C 1
ATOM 10172 O O . GLU D 2 25 ? 25.726 -5.169 22.749 1.00 70.75 24 GLU D O 1
ATOM 10178 N N . ASP D 2 26 ? 26.571 -6.550 21.181 1.00 54.46 25 ASP D N 1
ATOM 10179 C CA . ASP D 2 26 ? 26.128 -5.774 20.034 1.00 50.64 25 ASP D CA 1
ATOM 10180 C C . ASP D 2 26 ? 24.871 -6.362 19.396 1.00 49.38 25 ASP D C 1
ATOM 10181 O O . ASP D 2 26 ? 24.468 -5.918 18.319 1.00 53.29 25 ASP D O 1
ATOM 10186 N N . LEU D 2 27 ? 24.224 -7.334 20.054 1.00 51.15 26 LEU D N 1
ATOM 10187 C CA . LEU D 2 27 ? 23.031 -7.959 19.483 1.00 52.26 26 LEU D CA 1
ATOM 10188 C C . LEU D 2 27 ? 21.857 -6.996 19.424 1.00 54.82 26 LEU D C 1
ATOM 10189 O O . LEU D 2 27 ? 21.153 -6.942 18.409 1.00 63.72 26 LEU D O 1
ATOM 10194 N N . ASP D 2 28 ? 21.602 -6.255 20.506 1.00 50.11 27 ASP D N 1
ATOM 10195 C CA . ASP D 2 28 ? 20.558 -5.244 20.432 1.00 54.23 27 ASP D CA 1
ATOM 10196 C C . ASP D 2 28 ? 20.773 -4.365 19.213 1.00 59.13 27 ASP D C 1
ATOM 10197 O O . ASP D 2 28 ? 19.896 -4.262 18.350 1.00 71.84 27 ASP D O 1
ATOM 10202 N N . LEU D 2 29 ? 21.973 -3.785 19.081 1.00 56.21 28 LEU D N 1
ATOM 10203 C CA . LEU D 2 29 ? 22.205 -2.871 17.971 1.00 49.84 28 LEU D CA 1
ATOM 10204 C C . LEU D 2 29 ? 21.997 -3.562 16.634 1.00 52.73 28 LEU D C 1
ATOM 10205 O O . LEU D 2 29 ? 21.376 -2.997 15.724 1.00 59.92 28 LEU D O 1
ATOM 10210 N N . ALA D 2 30 ? 22.460 -4.804 16.509 1.00 50.92 29 ALA D N 1
ATOM 10211 C CA . ALA D 2 30 ? 22.323 -5.501 15.235 1.00 54.25 29 ALA D CA 1
ATOM 10212 C C . ALA D 2 30 ? 20.855 -5.790 14.914 1.00 58.77 29 ALA D C 1
ATOM 10213 O O . ALA D 2 30 ? 20.432 -5.653 13.760 1.00 67.56 29 ALA D O 1
ATOM 10215 N N . ASN D 2 31 ? 20.056 -6.173 15.916 1.00 50.74 30 ASN D N 1
ATOM 10216 C CA . ASN D 2 31 ? 18.636 -6.386 15.658 1.00 53.92 30 ASN D CA 1
ATOM 10217 C C . ASN D 2 31 ? 17.943 -5.080 15.296 1.00 66.42 30 ASN D C 1
ATOM 10218 O O . ASN D 2 31 ? 17.087 -5.068 14.404 1.00 73.85 30 ASN D O 1
ATOM 10223 N N . GLU D 2 32 ? 18.303 -3.967 15.973 1.00 64.09 31 GLU D N 1
ATOM 10224 C CA . GLU D 2 32 ? 17.650 -2.675 15.727 1.00 63.56 31 GLU D CA 1
ATOM 10225 C C . GLU D 2 32 ? 17.914 -2.196 14.306 1.00 59.35 31 GLU D C 1
ATOM 10226 O O . GLU D 2 32 ? 17.052 -1.554 13.682 1.00 58.75 31 GLU D O 1
ATOM 10232 N N . ILE D 2 33 ? 19.074 -2.543 13.759 1.00 53.66 32 ILE D N 1
ATOM 10233 C CA . ILE D 2 33 ? 19.393 -2.124 12.410 1.00 51.63 32 ILE D CA 1
ATOM 10234 C C . ILE D 2 33 ? 18.826 -3.080 11.387 1.00 57.27 32 ILE D C 1
ATOM 10235 O O . ILE D 2 33 ? 18.332 -2.644 10.344 1.00 59.08 32 ILE D O 1
ATOM 10240 N N . ILE D 2 34 ? 18.871 -4.381 11.677 1.00 55.91 33 ILE D N 1
ATOM 10241 C CA . ILE D 2 34 ? 18.253 -5.356 10.783 1.00 54.15 33 ILE D CA 1
ATOM 10242 C C . ILE D 2 34 ? 16.775 -5.044 10.602 1.00 56.09 33 ILE D C 1
ATOM 10243 O O . ILE D 2 34 ? 16.249 -5.111 9.483 1.00 56.33 33 ILE D O 1
ATOM 10248 N N . SER D 2 35 ? 16.088 -4.644 11.682 1.00 58.30 34 SER D N 1
ATOM 10249 C CA . SER D 2 35 ? 14.689 -4.238 11.547 1.00 65.36 34 SER D CA 1
ATOM 10250 C C . SER D 2 35 ? 14.481 -3.075 10.572 1.00 61.36 34 SER D C 1
ATOM 10251 O O . SER D 2 35 ? 13.431 -2.995 9.933 1.00 59.16 34 SER D O 1
ATOM 10254 N N . LEU D 2 36 ? 15.474 -2.199 10.401 1.00 66.61 35 LEU D N 1
ATOM 10255 C CA . LEU D 2 36 ? 15.310 -1.057 9.499 1.00 62.80 35 LEU D CA 1
ATOM 10256 C C . LEU D 2 36 ? 15.394 -1.439 8.032 1.00 67.89 35 LEU D C 1
ATOM 10257 O O . LEU D 2 36 ? 14.926 -0.677 7.183 1.00 61.66 35 LEU D O 1
ATOM 10262 N N . PHE D 2 37 ? 15.996 -2.578 7.698 1.00 70.47 36 PHE D N 1
ATOM 10263 C CA . PHE D 2 37 ? 16.045 -2.986 6.297 1.00 66.27 36 PHE D CA 1
ATOM 10264 C C . PHE D 2 37 ? 14.852 -3.896 6.029 1.00 68.43 36 PHE D C 1
ATOM 10265 O O . PHE D 2 37 ? 14.932 -5.118 6.162 1.00 76.84 36 PHE D O 1
ATOM 10273 N N . LYS D 2 38 ? 13.719 -3.282 5.679 1.00 73.67 37 LYS D N 1
ATOM 10274 C CA . LYS D 2 38 ? 12.560 -3.972 5.132 1.00 78.86 37 LYS D CA 1
ATOM 10275 C C . LYS D 2 38 ? 12.355 -3.576 3.675 1.00 80.09 37 LYS D C 1
ATOM 10276 O O . LYS D 2 38 ? 12.705 -2.467 3.260 1.00 78.89 37 LYS D O 1
ATOM 10282 N N . ALA D 2 39 ? 11.739 -4.476 2.902 1.00 81.86 38 ALA D N 1
ATOM 10283 C CA . ALA D 2 39 ? 11.539 -4.187 1.484 1.00 79.70 38 ALA D CA 1
ATOM 10284 C C . ALA D 2 39 ? 10.644 -2.972 1.313 1.00 67.62 38 ALA D C 1
ATOM 10285 O O . ALA D 2 39 ? 9.728 -2.725 2.105 1.00 56.41 38 ALA D O 1
ATOM 10287 N N . GLY D 2 40 ? 10.919 -2.223 0.254 1.00 59.32 39 GLY D N 1
ATOM 10288 C CA . GLY D 2 40 ? 10.174 -1.028 -0.050 1.00 71.91 39 GLY D CA 1
ATOM 10289 C C . GLY D 2 40 ? 10.480 0.119 0.888 1.00 72.56 39 GLY D C 1
ATOM 10290 O O . GLY D 2 40 ? 9.574 0.783 1.402 1.00 104.32 39 GLY D O 1
ATOM 10291 N N . LYS D 2 41 ? 11.766 0.373 1.102 1.00 77.18 40 LYS D N 1
ATOM 10292 C CA . LYS D 2 41 ? 12.211 1.475 1.938 1.00 71.83 40 LYS D CA 1
ATOM 10293 C C . LYS D 2 41 ? 13.440 2.085 1.293 1.00 70.11 40 LYS D C 1
ATOM 10294 O O . LYS D 2 41 ? 14.194 1.396 0.606 1.00 71.87 40 LYS D O 1
ATOM 10300 N N . LYS D 2 42 ? 13.616 3.386 1.453 1.00 61.65 41 LYS D N 1
ATOM 10301 C CA . LYS D 2 42 ? 14.728 4.026 0.766 1.00 67.10 41 LYS D CA 1
ATOM 10302 C C . LYS D 2 42 ? 15.950 4.093 1.682 1.00 67.83 41 LYS D C 1
ATOM 10303 O O . LYS D 2 42 ? 15.834 4.247 2.904 1.00 67.83 41 LYS D O 1
ATOM 10309 N N . LEU D 2 43 ? 17.134 3.973 1.071 1.00 60.44 42 LEU D N 1
ATOM 10310 C CA . LEU D 2 43 ? 18.368 3.929 1.846 1.00 55.28 42 LEU D CA 1
ATOM 10311 C C . LEU D 2 43 ? 18.574 5.206 2.644 1.00 57.71 42 LEU D C 1
ATOM 10312 O O . LEU D 2 43 ? 19.130 5.166 3.747 1.00 70.09 42 LEU D O 1
ATOM 10317 N N . GLY D 2 44 ? 18.105 6.338 2.119 1.00 58.66 43 GLY D N 1
ATOM 10318 C CA . GLY D 2 44 ? 18.206 7.597 2.831 1.00 64.44 43 GLY D CA 1
ATOM 10319 C C . GLY D 2 44 ? 17.204 7.766 3.952 1.00 62.48 43 GLY D C 1
ATOM 10320 O O . GLY D 2 44 ? 17.443 8.565 4.863 1.00 62.78 43 GLY D O 1
ATOM 10321 N N . GLU D 2 45 ? 16.066 7.067 3.884 1.00 55.88 44 GLU D N 1
ATOM 10322 C CA . GLU D 2 45 ? 15.198 6.977 5.047 1.00 57.54 44 GLU D CA 1
ATOM 10323 C C . GLU D 2 45 ? 15.931 6.265 6.166 1.00 60.39 44 GLU D C 1
ATOM 10324 O O . GLU D 2 45 ? 15.862 6.662 7.337 1.00 63.79 44 GLU D O 1
ATOM 10330 N N . ILE D 2 46 ? 16.694 5.238 5.812 1.00 61.54 45 ILE D N 1
ATOM 10331 C CA . ILE D 2 46 ? 17.399 4.507 6.841 1.00 58.48 45 ILE D CA 1
ATOM 10332 C C . ILE D 2 46 ? 18.538 5.333 7.415 1.00 59.05 45 ILE D C 1
ATOM 10333 O O . ILE D 2 46 ? 18.816 5.249 8.618 1.00 63.09 45 ILE D O 1
ATOM 10338 N N . ASP D 2 47 ? 19.184 6.179 6.604 1.00 54.06 46 ASP D N 1
ATOM 10339 C CA . ASP D 2 47 ? 20.257 7.006 7.152 1.00 57.18 46 ASP D CA 1
ATOM 10340 C C . ASP D 2 47 ? 19.743 7.971 8.201 1.00 58.11 46 ASP D C 1
ATOM 10341 O O . ASP D 2 47 ? 20.479 8.324 9.130 1.00 70.72 46 ASP D O 1
ATOM 10346 N N . GLU D 2 48 ? 18.491 8.395 8.095 1.00 55.27 47 GLU D N 1
ATOM 10347 C CA . GLU D 2 48 ? 17.958 9.263 9.132 1.00 60.85 47 GLU D CA 1
ATOM 10348 C C . GLU D 2 48 ? 17.374 8.474 10.295 1.00 58.43 47 GLU D C 1
ATOM 10349 O O . GLU D 2 48 ? 17.374 8.966 11.426 1.00 67.16 47 GLU D O 1
ATOM 10355 N N . GLU D 2 49 ? 16.925 7.244 10.054 1.00 51.38 48 GLU D N 1
ATOM 10356 C CA . GLU D 2 49 ? 16.363 6.430 11.118 1.00 53.91 48 GLU D CA 1
ATOM 10357 C C . GLU D 2 49 ? 17.417 5.916 12.085 1.00 57.46 48 GLU D C 1
ATOM 10358 O O . GLU D 2 49 ? 17.052 5.365 13.130 1.00 60.24 48 GLU D O 1
ATOM 10364 N N . ILE D 2 50 ? 18.698 6.077 11.761 1.00 52.73 49 ILE D N 1
ATOM 10365 C CA . ILE D 2 50 ? 19.787 5.594 12.591 1.00 52.96 49 ILE D CA 1
ATOM 10366 C C . ILE D 2 50 ? 20.457 6.714 13.374 1.00 62.56 49 ILE D C 1
ATOM 10367 O O . ILE D 2 50 ? 21.416 6.445 14.109 1.00 62.89 49 ILE D O 1
ATOM 10372 N N . GLU D 2 51 ? 19.998 7.966 13.247 1.00 68.68 50 GLU D N 1
ATOM 10373 C CA . GLU D 2 51 ? 20.744 9.075 13.845 1.00 70.40 50 GLU D CA 1
ATOM 10374 C C . GLU D 2 51 ? 20.789 8.938 15.356 1.00 67.39 50 GLU D C 1
ATOM 10375 O O . GLU D 2 51 ? 21.789 9.291 15.992 1.00 67.33 50 GLU D O 1
ATOM 10381 N N . TYR D 2 52 ? 19.708 8.437 15.955 1.00 58.72 51 TYR D N 1
ATOM 10382 C CA . TYR D 2 52 ? 19.740 8.215 17.391 1.00 52.03 51 TYR D CA 1
ATOM 10383 C C . TYR D 2 52 ? 20.603 7.014 17.737 1.00 52.65 51 TYR D C 1
ATOM 10384 O O . TYR D 2 52 ? 21.217 6.981 18.809 1.00 58.77 51 TYR D O 1
ATOM 10393 N N . LEU D 2 53 ? 20.694 6.032 16.844 1.00 53.62 52 LEU D N 1
ATOM 10394 C CA . LEU D 2 53 ? 21.556 4.906 17.166 1.00 51.65 52 LEU D CA 1
ATOM 10395 C C . LEU D 2 53 ? 23.013 5.321 17.180 1.00 51.26 52 LEU D C 1
ATOM 10396 O O . LEU D 2 53 ? 23.786 4.776 17.971 1.00 58.15 52 LEU D O 1
ATOM 10401 N N . GLU D 2 54 ? 23.392 6.331 16.383 1.00 48.02 53 GLU D N 1
ATOM 10402 C CA . GLU D 2 54 ? 24.773 6.809 16.422 1.00 54.40 53 GLU D CA 1
ATOM 10403 C C . GLU D 2 54 ? 25.061 7.648 17.657 1.00 54.41 53 GLU D C 1
ATOM 10404 O O . GLU D 2 54 ? 26.235 7.872 17.983 1.00 64.67 53 GLU D O 1
ATOM 10410 N N . LYS D 2 55 ? 24.023 8.078 18.364 1.00 48.38 54 LYS D N 1
ATOM 10411 C CA . LYS D 2 55 ? 24.211 8.734 19.639 1.00 47.21 54 LYS D CA 1
ATOM 10412 C C . LYS D 2 55 ? 24.342 7.722 20.767 1.00 46.03 54 LYS D C 1
ATOM 10413 O O . LYS D 2 55 ? 25.062 7.985 21.736 1.00 48.37 54 LYS D O 1
ATOM 10419 N N . ILE D 2 56 ? 23.667 6.570 20.650 1.00 43.63 55 ILE D N 1
ATOM 10420 C CA . ILE D 2 56 ? 23.670 5.555 21.705 1.00 45.23 55 ILE D CA 1
ATOM 10421 C C . ILE D 2 56 ? 24.915 4.693 21.605 1.00 47.22 55 ILE D C 1
ATOM 10422 O O . ILE D 2 56 ? 25.549 4.366 22.614 1.00 56.01 55 ILE D O 1
ATOM 10427 N N . TYR D 2 57 ? 25.259 4.290 20.385 1.00 42.98 56 TYR D N 1
ATOM 10428 C CA . TYR D 2 57 ? 26.211 3.224 20.111 1.00 40.66 56 TYR D CA 1
ATOM 10429 C C . TYR D 2 57 ? 27.415 3.742 19.329 1.00 41.62 56 TYR D C 1
ATOM 10430 O O . TYR D 2 57 ? 27.464 4.909 18.927 1.00 45.97 56 TYR D O 1
ATOM 10439 N N . ASP D 2 58 ? 28.405 2.861 19.112 1.00 42.10 57 ASP D N 1
ATOM 10440 C CA . ASP D 2 58 ? 29.643 3.288 18.451 1.00 45.01 57 ASP D CA 1
ATOM 10441 C C . ASP D 2 58 ? 29.372 3.535 16.981 1.00 46.05 57 ASP D C 1
ATOM 10442 O O . ASP D 2 58 ? 28.899 2.637 16.274 1.00 48.86 57 ASP D O 1
ATOM 10447 N N . HIS D 2 59 ? 29.653 4.751 16.510 1.00 52.62 58 HIS D N 1
ATOM 10448 C CA . HIS D 2 59 ? 29.109 5.046 15.196 1.00 59.38 58 HIS D CA 1
ATOM 10449 C C . HIS D 2 59 ? 29.933 4.448 14.066 1.00 54.00 58 HIS D C 1
ATOM 10450 O O . HIS D 2 59 ? 29.390 4.287 12.973 1.00 67.51 58 HIS D O 1
ATOM 10457 N N . LYS D 2 60 ? 31.190 4.054 14.281 1.00 55.66 59 LYS D N 1
ATOM 10458 C CA . LYS D 2 60 ? 31.793 3.263 13.214 1.00 53.40 59 LYS D CA 1
ATOM 10459 C C . LYS D 2 60 ? 31.131 1.898 13.095 1.00 58.29 59 LYS D C 1
ATOM 10460 O O . LYS D 2 60 ? 31.074 1.326 12.001 1.00 66.75 59 LYS D O 1
ATOM 10466 N N . LEU D 2 61 ? 30.600 1.368 14.185 1.00 49.90 60 LEU D N 1
ATOM 10467 C CA . LEU D 2 61 ? 29.955 0.075 14.067 1.00 47.27 60 LEU D CA 1
ATOM 10468 C C . LEU D 2 61 ? 28.585 0.209 13.425 1.00 52.00 60 LEU D C 1
ATOM 10469 O O . LEU D 2 61 ? 28.227 -0.605 12.575 1.00 55.34 60 LEU D O 1
ATOM 10474 N N . VAL D 2 62 ? 27.841 1.267 13.771 1.00 56.60 61 VAL D N 1
ATOM 10475 C CA . VAL D 2 62 ? 26.506 1.482 13.206 1.00 55.27 61 VAL D CA 1
ATOM 10476 C C . VAL D 2 62 ? 26.607 1.597 11.697 1.00 53.39 61 VAL D C 1
ATOM 10477 O O . VAL D 2 62 ? 25.913 0.898 10.952 1.00 49.12 61 VAL D O 1
ATOM 10481 N N . ARG D 2 63 ? 27.558 2.401 11.239 1.00 47.24 62 ARG D N 1
ATOM 10482 C CA . ARG D 2 63 ? 27.781 2.605 9.815 1.00 56.11 62 ARG D CA 1
ATOM 10483 C C . ARG D 2 63 ? 28.191 1.311 9.103 1.00 62.59 62 ARG D C 1
ATOM 10484 O O . ARG D 2 63 ? 27.767 1.062 7.961 1.00 65.77 62 ARG D O 1
ATOM 10492 N N . ALA D 2 64 ? 29.030 0.485 9.744 1.00 53.99 63 ALA D N 1
ATOM 10493 C CA . ALA D 2 64 ? 29.439 -0.780 9.131 1.00 51.72 63 ALA D CA 1
ATOM 10494 C C . ALA D 2 64 ? 28.266 -1.746 8.983 1.00 56.60 63 ALA D C 1
ATOM 10495 O O . ALA D 2 64 ? 28.152 -2.435 7.964 1.00 65.44 63 ALA D O 1
ATOM 10497 N N . PHE D 2 65 ? 27.420 -1.872 10.024 1.00 53.33 64 PHE D N 1
ATOM 10498 C CA . PHE D 2 65 ? 26.221 -2.702 9.896 1.00 52.81 64 PHE D CA 1
ATOM 10499 C C . PHE D 2 65 ? 25.353 -2.206 8.743 1.00 60.09 64 PHE D C 1
ATOM 10500 O O . PHE D 2 65 ? 24.777 -3.006 7.993 1.00 61.45 64 PHE D O 1
ATOM 10508 N N . VAL D 2 66 ? 25.257 -0.883 8.584 1.00 49.67 65 VAL D N 1
ATOM 10509 C CA . VAL D 2 66 ? 24.455 -0.319 7.508 1.00 46.47 65 VAL D CA 1
ATOM 10510 C C . VAL D 2 66 ? 25.083 -0.653 6.162 1.00 50.74 65 VAL D C 1
ATOM 10511 O O . VAL D 2 66 ? 24.407 -1.166 5.261 1.00 54.61 65 VAL D O 1
ATOM 10515 N N . LYS D 2 67 ? 26.398 -0.475 6.031 1.00 50.16 66 LYS D N 1
ATOM 10516 C CA . LYS D 2 67 ? 26.981 -0.731 4.719 1.00 52.82 66 LYS D CA 1
ATOM 10517 C C . LYS D 2 67 ? 26.996 -2.229 4.387 1.00 54.94 66 LYS D C 1
ATOM 10518 O O . LYS D 2 67 ? 26.879 -2.607 3.213 1.00 59.23 66 LYS D O 1
ATOM 10524 N N . LEU D 2 68 ? 27.037 -3.098 5.401 1.00 57.82 67 LEU D N 1
ATOM 10525 C CA . LEU D 2 68 ? 26.967 -4.526 5.133 1.00 50.88 67 LEU D CA 1
ATOM 10526 C C . LEU D 2 68 ? 25.548 -4.931 4.776 1.00 52.39 67 LEU D C 1
ATOM 10527 O O . LEU D 2 68 ? 25.323 -5.617 3.775 1.00 53.45 67 LEU D O 1
ATOM 10532 N N . LEU D 2 69 ? 24.572 -4.486 5.566 1.00 56.91 68 LEU D N 1
ATOM 10533 C CA . LEU D 2 69 ? 23.179 -4.820 5.278 1.00 62.85 68 LEU D CA 1
ATOM 10534 C C . LEU D 2 69 ? 22.727 -4.295 3.907 1.00 61.66 68 LEU D C 1
ATOM 10535 O O . LEU D 2 69 ? 21.974 -4.983 3.204 1.00 52.62 68 LEU D O 1
ATOM 10540 N N . THR D 2 70 ? 23.170 -3.093 3.490 1.00 53.51 69 THR D N 1
ATOM 10541 C CA . THR D 2 70 ? 22.784 -2.639 2.153 1.00 60.64 69 THR D CA 1
ATOM 10542 C C . THR D 2 70 ? 23.364 -3.571 1.095 1.00 68.48 69 THR D C 1
ATOM 10543 O O . THR D 2 70 ? 22.711 -3.857 0.083 1.00 74.52 69 THR D O 1
ATOM 10547 N N . ARG D 2 71 ? 24.582 -4.081 1.331 1.00 68.52 70 ARG D N 1
ATOM 10548 C CA . ARG D 2 71 ? 25.284 -4.936 0.373 1.00 62.84 70 ARG D CA 1
ATOM 10549 C C . ARG D 2 71 ? 24.571 -6.262 0.121 1.00 57.84 70 ARG D C 1
ATOM 10550 O O . ARG D 2 71 ? 24.948 -6.981 -0.810 1.00 61.53 70 ARG D O 1
ATOM 10558 N N . LEU D 2 72 ? 23.558 -6.596 0.921 1.00 55.00 71 LEU D N 1
ATOM 10559 C CA . LEU D 2 72 ? 22.761 -7.808 0.780 1.00 62.26 71 LEU D CA 1
ATOM 10560 C C . LEU D 2 72 ? 21.341 -7.534 0.290 1.00 68.60 71 LEU D C 1
ATOM 10561 O O . LEU D 2 72 ? 20.492 -8.427 0.380 1.00 81.74 71 LEU D O 1
ATOM 10566 N N . CYS D 2 73 ? 21.123 -6.380 -0.302 1.00 69.01 72 CYS D N 1
ATOM 10567 C CA . CYS D 2 73 ? 19.811 -6.001 -0.773 1.00 74.32 72 CYS D CA 1
ATOM 10568 C C . CYS D 2 73 ? 19.715 -5.943 -2.277 1.00 73.57 72 CYS D C 1
ATOM 10569 O O . CYS D 2 73 ? 20.697 -5.721 -2.957 1.00 74.58 72 CYS D O 1
ATOM 10572 N N . GLU D 2 74 ? 18.527 -6.198 -2.798 1.00 76.91 73 GLU D N 1
ATOM 10573 C CA . GLU D 2 74 ? 18.304 -6.045 -4.220 1.00 83.41 73 GLU D CA 1
ATOM 10574 C C . GLU D 2 74 ? 17.506 -4.771 -4.438 1.00 75.17 73 GLU D C 1
ATOM 10575 O O . GLU D 2 74 ? 16.609 -4.439 -3.656 1.00 67.61 73 GLU D O 1
ATOM 10581 N N . PHE D 2 75 ? 17.899 -4.025 -5.452 1.00 68.70 74 PHE D N 1
ATOM 10582 C CA . PHE D 2 75 ? 17.277 -2.770 -5.819 1.00 82.34 74 PHE D CA 1
ATOM 10583 C C . PHE D 2 75 ? 16.680 -2.889 -7.212 1.00 86.59 74 PHE D C 1
ATOM 10584 O O . PHE D 2 75 ? 16.883 -3.885 -7.914 1.00 95.43 74 PHE D O 1
ATOM 10592 N N . GLU D 2 76 ? 15.954 -1.854 -7.621 1.00 90.28 75 GLU D N 1
ATOM 10593 C CA . GLU D 2 76 ? 15.375 -1.899 -8.950 1.00 92.61 75 GLU D CA 1
ATOM 10594 C C . GLU D 2 76 ? 16.481 -1.724 -9.984 1.00 90.76 75 GLU D C 1
ATOM 10595 O O . GLU D 2 76 ? 17.576 -1.223 -9.686 1.00 76.59 75 GLU D O 1
ATOM 10601 N N . LEU D 2 77 ? 16.224 -2.229 -11.184 1.00 82.58 76 LEU D N 1
ATOM 10602 C CA . LEU D 2 77 ? 17.250 -2.141 -12.203 1.00 84.75 76 LEU D CA 1
ATOM 10603 C C . LEU D 2 77 ? 17.411 -0.685 -12.613 1.00 74.08 76 LEU D C 1
ATOM 10604 O O . LEU D 2 77 ? 16.510 0.141 -12.429 1.00 63.02 76 LEU D O 1
ATOM 10609 N N . ASP D 2 78 ? 18.595 -0.364 -13.122 1.00 71.40 77 ASP D N 1
ATOM 10610 C CA . ASP D 2 78 ? 18.914 1.022 -13.418 1.00 78.46 77 ASP D CA 1
ATOM 10611 C C . ASP D 2 78 ? 17.908 1.620 -14.413 1.00 82.49 77 ASP D C 1
ATOM 10612 O O . ASP D 2 78 ? 17.092 0.926 -15.030 1.00 92.05 77 ASP D O 1
ATOM 10617 N N . SER D 2 79 ? 17.955 2.945 -14.535 1.00 81.04 78 SER D N 1
ATOM 10618 C CA . SER D 2 79 ? 16.947 3.607 -15.338 1.00 78.00 78 SER D CA 1
ATOM 10619 C C . SER D 2 79 ? 17.307 3.488 -16.815 1.00 95.53 78 SER D C 1
ATOM 10620 O O . SER D 2 79 ? 18.494 3.500 -17.162 1.00 93.19 78 SER D O 1
ATOM 10623 N N . PRO D 2 80 ? 16.286 3.328 -17.701 1.00 95.80 79 PRO D N 1
ATOM 10624 C CA . PRO D 2 80 ? 16.520 3.395 -19.151 1.00 86.16 79 PRO D CA 1
ATOM 10625 C C . PRO D 2 80 ? 17.437 4.538 -19.556 1.00 86.14 79 PRO D C 1
ATOM 10626 O O . PRO D 2 80 ? 18.481 4.327 -20.186 1.00 97.90 79 PRO D O 1
ATOM 10630 N N . ILE D 2 81 ? 17.042 5.751 -19.186 1.00 81.30 80 ILE D N 1
ATOM 10631 C CA . ILE D 2 81 ? 17.727 6.983 -19.572 1.00 81.52 80 ILE D CA 1
ATOM 10632 C C . ILE D 2 81 ? 18.486 7.555 -18.372 1.00 88.28 80 ILE D C 1
ATOM 10633 O O . ILE D 2 81 ? 17.940 7.569 -17.254 1.00 88.17 80 ILE D O 1
ATOM 10638 N N . PRO D 2 82 ? 19.739 8.003 -18.545 1.00 85.55 81 PRO D N 1
ATOM 10639 C CA . PRO D 2 82 ? 20.512 8.596 -17.425 1.00 78.79 81 PRO D CA 1
ATOM 10640 C C . PRO D 2 82 ? 19.693 9.617 -16.660 1.00 85.66 81 PRO D C 1
ATOM 10641 O O . PRO D 2 82 ? 19.205 10.597 -17.248 1.00 90.26 81 PRO D O 1
ATOM 10645 N N . PRO D 2 83 ? 19.554 9.450 -15.340 1.00 81.61 82 PRO D N 1
ATOM 10646 C CA . PRO D 2 83 ? 18.581 10.262 -14.604 1.00 66.78 82 PRO D CA 1
ATOM 10647 C C . PRO D 2 83 ? 18.931 11.740 -14.576 1.00 58.90 82 PRO D C 1
ATOM 10648 O O . PRO D 2 83 ? 18.019 12.564 -14.443 1.00 64.85 82 PRO D O 1
ATOM 10652 N N . ILE D 2 84 ? 20.202 12.113 -14.744 1.00 64.65 83 ILE D N 1
ATOM 10653 C CA . ILE D 2 84 ? 20.506 13.536 -14.789 1.00 66.89 83 ILE D CA 1
ATOM 10654 C C . ILE D 2 84 ? 19.857 14.194 -15.997 1.00 74.63 83 ILE D C 1
ATOM 10655 O O . ILE D 2 84 ? 19.502 15.377 -15.951 1.00 70.08 83 ILE D O 1
ATOM 10660 N N . GLN D 2 85 ? 19.622 13.437 -17.066 1.00 65.74 84 GLN D N 1
ATOM 10661 C CA . GLN D 2 85 ? 18.878 14.017 -18.175 1.00 72.76 84 GLN D CA 1
ATOM 10662 C C . GLN D 2 85 ? 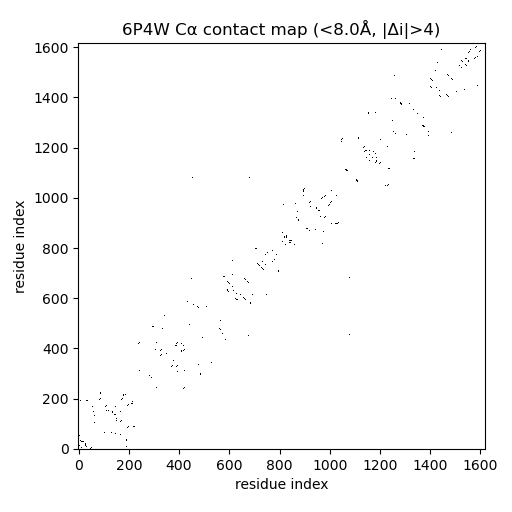17.402 14.137 -17.842 1.00 68.69 84 GLN D C 1
ATOM 10663 O O . GLN D 2 85 ? 16.721 15.023 -18.382 1.00 79.28 84 GLN D O 1
ATOM 10669 N N . ILE D 2 86 ? 16.890 13.248 -16.974 1.00 67.11 85 ILE D N 1
ATOM 10670 C CA . ILE D 2 86 ? 15.501 13.352 -16.532 1.00 64.74 85 ILE D CA 1
ATOM 10671 C C . ILE D 2 86 ? 15.301 14.626 -15.740 1.00 71.65 85 ILE D C 1
ATOM 10672 O O . ILE D 2 86 ? 14.261 15.287 -15.836 1.00 71.91 85 ILE D O 1
ATOM 10677 N N . ARG D 2 87 ? 16.296 15.005 -14.963 1.00 74.01 86 ARG D N 1
ATOM 10678 C CA . ARG D 2 87 ? 16.068 16.169 -14.139 1.00 76.60 86 ARG D CA 1
ATOM 10679 C C . ARG D 2 87 ? 16.405 17.452 -14.874 1.00 67.48 86 ARG D C 1
ATOM 10680 O O . ARG D 2 87 ? 15.728 18.461 -14.669 1.00 80.16 86 ARG D O 1
ATOM 10688 N N . ARG D 2 88 ? 17.391 17.431 -15.767 1.00 66.84 87 ARG D N 1
ATOM 10689 C CA . ARG D 2 88 ? 17.627 18.617 -16.578 1.00 74.80 87 ARG D CA 1
ATOM 10690 C C . ARG D 2 88 ? 16.362 19.049 -17.298 1.00 76.81 87 ARG D C 1
ATOM 10691 O O . ARG D 2 88 ? 16.052 20.248 -17.340 1.00 73.32 87 ARG D O 1
ATOM 10699 N N . GLU D 2 89 ? 15.595 18.082 -17.823 1.00 69.61 88 GLU D N 1
ATOM 10700 C CA . GLU D 2 89 ? 14.430 18.388 -18.644 1.00 78.62 88 GLU D CA 1
ATOM 10701 C C . GLU D 2 89 ? 13.168 18.564 -17.826 1.00 77.25 88 GLU D C 1
ATOM 10702 O O . GLU D 2 89 ? 12.204 19.176 -18.302 1.00 85.35 88 GLU D O 1
ATOM 10708 N N . LEU D 2 90 ? 13.181 18.113 -16.592 1.00 74.96 89 LEU D N 1
ATOM 10709 C CA . LEU D 2 90 ? 12.044 18.327 -15.727 1.00 64.95 89 LEU D CA 1
ATOM 10710 C C . LEU D 2 90 ? 12.144 19.641 -14.970 1.00 60.29 89 LEU D C 1
ATOM 10711 O O . LEU D 2 90 ? 11.129 20.322 -14.788 1.00 63.00 89 LEU D O 1
ATOM 10716 N N . PHE D 2 91 ? 13.351 20.043 -14.576 1.00 57.68 90 PHE D N 1
ATOM 10717 C CA . PHE D 2 91 ? 13.515 21.215 -13.735 1.00 60.91 90 PHE D CA 1
ATOM 10718 C C . PHE D 2 91 ? 13.607 22.491 -14.544 1.00 70.49 90 PHE D C 1
ATOM 10719 O O . PHE D 2 91 ? 13.522 23.582 -13.972 1.00 79.10 90 PHE D O 1
ATOM 10727 N N . LYS D 2 92 ? 13.751 22.366 -15.861 1.00 73.32 91 LYS D N 1
ATOM 10728 C CA . LYS D 2 92 ? 13.696 23.494 -16.773 1.00 79.01 91 LYS D CA 1
ATOM 10729 C C . LYS D 2 92 ? 12.309 24.106 -16.815 1.00 72.47 91 LYS D C 1
ATOM 10730 O O . LYS D 2 92 ? 12.121 25.127 -17.482 1.00 72.39 91 LYS D O 1
ATOM 10734 N N . TYR D 2 93 ? 11.324 23.494 -16.158 1.00 67.67 92 TYR D N 1
ATOM 10735 C CA . TYR D 2 93 ? 9.987 24.073 -16.096 1.00 78.07 92 TYR D CA 1
ATOM 10736 C C . TYR D 2 93 ? 9.787 24.895 -14.823 1.00 79.98 92 TYR D C 1
ATOM 10737 O O . TYR D 2 93 ? 8.685 24.936 -14.273 1.00 78.42 92 TYR D O 1
ATOM 10746 N N . GLY D 2 94 ? 10.861 25.542 -14.353 1.00 96.57 93 GLY D N 1
ATOM 10747 C CA . GLY D 2 94 ? 10.860 26.375 -13.175 1.00 73.74 93 GLY D CA 1
ATOM 10748 C C . GLY D 2 94 ? 10.217 25.674 -12.010 1.00 74.70 93 GLY D C 1
ATOM 10749 O O . GLY D 2 94 ? 10.117 24.443 -11.988 1.00 79.79 93 GLY D O 1
ATOM 10750 N N . PRO D 2 95 ? 9.795 26.438 -11.000 1.00 77.05 94 PRO D N 1
ATOM 10751 C CA . PRO D 2 95 ? 8.912 25.883 -9.963 1.00 67.35 94 PRO D CA 1
ATOM 10752 C C . PRO D 2 95 ? 7.469 25.979 -10.430 1.00 66.66 94 PRO D C 1
ATOM 10753 O O . PRO D 2 95 ? 6.989 27.058 -10.777 1.00 69.61 94 PRO D O 1
ATOM 10757 N N . VAL D 2 96 ? 6.793 24.841 -10.496 1.00 72.72 95 VAL D N 1
ATOM 10758 C CA . VAL D 2 96 ? 5.391 24.794 -10.894 1.00 69.13 95 VAL D CA 1
ATOM 10759 C C . VAL D 2 96 ? 4.575 24.693 -9.624 1.00 64.12 95 VAL D C 1
ATOM 10760 O O . VAL D 2 96 ? 4.839 23.839 -8.771 1.00 62.78 95 VAL D O 1
ATOM 10764 N N . LEU D 2 97 ? 3.636 25.613 -9.460 1.00 63.14 96 LEU D N 1
ATOM 10765 C CA . LEU D 2 97 ? 2.904 25.701 -8.215 1.00 62.64 96 LEU D CA 1
ATOM 10766 C C . LEU D 2 97 ? 1.482 25.205 -8.337 1.00 64.90 96 LEU D C 1
ATOM 10767 O O . LEU D 2 97 ? 0.809 25.069 -7.314 1.00 78.23 96 LEU D O 1
ATOM 10772 N N . ASP D 2 98 ? 1.012 24.929 -9.552 1.00 73.24 97 ASP D N 1
ATOM 10773 C CA . ASP D 2 98 ? -0.310 24.364 -9.776 1.00 73.95 97 ASP D CA 1
ATOM 10774 C C . ASP D 2 98 ? -0.174 22.852 -9.912 1.00 68.99 97 ASP D C 1
ATOM 10775 O O . ASP D 2 98 ? 0.604 22.373 -10.739 1.00 60.96 97 ASP D O 1
ATOM 10780 N N . GLU D 2 99 ? -0.944 22.101 -9.120 1.00 66.64 98 GLU D N 1
ATOM 10781 C CA . GLU D 2 99 ? -0.816 20.644 -9.187 1.00 87.44 98 GLU D CA 1
ATOM 10782 C C . GLU D 2 99 ? -1.253 20.115 -10.551 1.00 83.29 98 GLU D C 1
ATOM 10783 O O . GLU D 2 99 ? -0.642 19.180 -11.086 1.00 83.34 98 GLU D O 1
ATOM 10789 N N . LYS D 2 100 ? -2.302 20.694 -11.138 1.00 85.05 99 LYS D N 1
ATOM 10790 C CA . LYS D 2 100 ? -2.717 20.217 -12.451 1.00 84.30 99 LYS D CA 1
ATOM 10791 C C . LYS D 2 100 ? -1.656 20.526 -13.495 1.00 79.03 99 LYS D C 1
ATOM 10792 O O . LYS D 2 100 ? -1.354 19.685 -14.348 1.00 83.66 99 LYS D O 1
ATOM 10794 N N . GLU D 2 101 ? -1.081 21.730 -13.456 1.00 75.12 100 GLU D N 1
ATOM 10795 C CA . GLU D 2 101 ? -0.031 22.048 -14.418 1.00 81.87 100 GLU D CA 1
ATOM 10796 C C . GLU D 2 101 ? 1.189 21.156 -14.235 1.00 80.75 100 GLU D C 1
ATOM 10797 O O . GLU D 2 101 ? 1.853 20.792 -15.211 1.00 76.57 100 GLU D O 1
ATOM 10803 N N . ARG D 2 102 ? 1.456 20.746 -12.998 1.00 68.06 101 ARG D N 1
ATOM 10804 C CA . ARG D 2 102 ? 2.568 19.855 -12.728 1.00 59.69 101 ARG D CA 1
ATOM 10805 C C . ARG D 2 102 ? 2.361 18.518 -13.422 1.00 67.94 101 ARG D C 1
ATOM 10806 O O . ARG D 2 102 ? 3.236 18.055 -14.156 1.00 62.92 101 ARG D O 1
ATOM 10814 N N . GLU D 2 103 ? 1.208 17.876 -13.195 1.00 68.85 102 GLU D N 1
ATOM 10815 C CA . GLU D 2 103 ? 0.935 16.596 -13.856 1.00 72.91 102 GLU D CA 1
ATOM 10816 C C . GLU D 2 103 ? 1.113 16.696 -15.362 1.00 69.66 102 GLU D C 1
ATOM 10817 O O . GLU D 2 103 ? 1.634 15.765 -15.983 1.00 78.01 102 GLU D O 1
ATOM 10823 N N . ASP D 2 104 ? 0.710 17.830 -15.963 1.00 66.48 103 ASP D N 1
ATOM 10824 C CA . ASP D 2 104 ? 0.883 18.022 -17.403 1.00 66.87 103 ASP D CA 1
ATOM 10825 C C . ASP D 2 104 ? 2.354 18.092 -17.781 1.00 69.04 103 ASP D C 1
ATOM 10826 O O . ASP D 2 104 ? 2.780 17.431 -18.740 1.00 74.22 103 ASP D O 1
ATOM 10831 N N . ILE D 2 105 ? 3.150 18.866 -17.024 1.00 74.06 104 ILE D N 1
ATOM 10832 C CA . ILE D 2 105 ? 4.597 18.919 -17.255 1.00 63.52 104 ILE D CA 1
ATOM 10833 C C . ILE D 2 105 ? 5.200 17.529 -17.192 1.00 67.30 104 ILE D C 1
ATOM 10834 O O . ILE D 2 105 ? 6.055 17.171 -18.007 1.00 66.73 104 ILE D O 1
ATOM 10839 N N . ILE D 2 106 ? 4.784 16.734 -16.205 1.00 57.02 105 ILE D N 1
ATOM 10840 C CA . ILE D 2 106 ? 5.346 15.398 -16.013 1.00 61.15 105 ILE D CA 1
ATOM 10841 C C . ILE D 2 106 ? 5.088 14.533 -17.238 1.00 66.63 105 ILE D C 1
ATOM 10842 O O . ILE D 2 106 ? 6.016 13.950 -17.807 1.00 63.09 105 ILE D O 1
ATOM 10847 N N . GLN D 2 107 ? 3.818 14.409 -17.642 1.00 79.69 106 GLN D N 1
ATOM 10848 C CA . GLN D 2 107 ? 3.494 13.536 -18.772 1.00 83.96 106 GLN D CA 1
ATOM 10849 C C . GLN D 2 107 ? 4.138 14.029 -20.077 1.00 83.59 106 GLN D C 1
ATOM 10850 O O . GLN D 2 107 ? 4.677 13.220 -20.851 1.00 65.58 106 GLN D O 1
ATOM 10853 N N . LYS D 2 108 ? 4.141 15.352 -20.311 1.00 70.91 107 LYS D N 1
ATOM 10854 C CA . LYS D 2 108 ? 4.892 15.915 -21.439 1.00 64.32 107 LYS D CA 1
ATOM 10855 C C . LYS D 2 108 ? 6.332 15.402 -21.470 1.00 67.24 107 LYS D C 1
ATOM 10856 O O . LYS D 2 108 ? 6.809 14.904 -22.497 1.00 78.69 107 LYS D O 1
ATOM 10858 N N . VAL D 2 109 ? 7.030 15.483 -20.337 1.00 72.58 108 VAL D N 1
ATOM 10859 C CA . VAL D 2 109 ? 8.425 15.058 -20.311 1.00 67.28 108 VAL D CA 1
ATOM 10860 C C . VAL D 2 109 ? 8.543 13.541 -20.385 1.00 73.55 108 VAL D C 1
ATOM 10861 O O . VAL D 2 109 ? 9.507 13.020 -20.957 1.00 73.38 108 VAL D O 1
ATOM 10865 N N . SER D 2 110 ? 7.562 12.794 -19.870 1.00 74.09 109 SER D N 1
ATOM 10866 C CA . SER D 2 110 ? 7.711 11.339 -19.921 1.00 83.93 109 SER D CA 1
ATOM 10867 C C . SER D 2 110 ? 7.536 10.782 -21.330 1.00 99.82 109 SER D C 1
ATOM 10868 O O . SER D 2 110 ? 8.138 9.751 -21.656 1.00 94.99 109 SER D O 1
ATOM 10871 N N . LYS D 2 111 ? 6.718 11.425 -22.171 1.00 95.88 110 LYS D N 1
ATOM 10872 C CA . LYS D 2 111 ? 6.623 10.976 -23.555 1.00 82.53 110 LYS D CA 1
ATOM 10873 C C . LYS D 2 111 ? 7.811 11.460 -24.378 1.00 77.94 110 LYS D C 1
ATOM 10874 O O . LYS D 2 111 ? 8.270 10.753 -25.285 1.00 93.82 110 LYS D O 1
ATOM 10880 N N . LYS D 2 112 ? 8.352 12.628 -24.063 1.00 75.45 111 LYS D N 1
ATOM 10881 C CA . LYS D 2 112 ? 9.582 13.035 -24.731 1.00 77.41 111 LYS D CA 1
ATOM 10882 C C . LYS D 2 112 ? 10.730 12.079 -24.406 1.00 84.55 111 LYS D C 1
ATOM 10883 O O . LYS D 2 112 ? 11.512 11.707 -25.287 1.00 91.31 111 LYS D O 1
ATOM 10889 N N . LEU D 2 113 ? 10.825 11.627 -23.157 1.00 88.69 112 LEU D N 1
ATOM 10890 C CA . LEU D 2 113 ? 11.940 10.764 -22.785 1.00 85.35 112 LEU D CA 1
ATOM 10891 C C . LEU D 2 113 ? 11.589 9.283 -22.774 1.00 87.61 112 LEU D C 1
ATOM 10892 O O . LEU D 2 113 ? 12.502 8.450 -22.793 1.00 86.99 112 LEU D O 1
ATOM 10897 N N . GLY D 2 114 ? 10.302 8.940 -22.771 1.00 81.03 113 GLY D N 1
ATOM 10898 C CA . GLY D 2 114 ? 9.865 7.566 -22.952 1.00 92.00 113 GLY D CA 1
ATOM 10899 C C . GLY D 2 114 ? 10.098 6.690 -21.742 1.00 100.28 113 GLY D C 1
ATOM 10900 O O . GLY D 2 114 ? 10.657 5.596 -21.856 1.00 107.42 113 GLY D O 1
ATOM 10901 N N . ALA D 2 115 ? 9.681 7.171 -20.574 1.00 111.70 114 ALA D N 1
ATOM 10902 C CA . ALA D 2 115 ? 9.908 6.472 -19.316 1.00 95.10 114 ALA D CA 1
ATOM 10903 C C . ALA D 2 115 ? 8.955 7.042 -18.275 1.00 89.70 114 ALA D C 1
ATOM 10904 O O . ALA D 2 115 ? 8.299 8.059 -18.504 1.00 91.45 114 ALA D O 1
ATOM 10906 N N . ASP D 2 116 ? 8.876 6.365 -17.129 1.00 99.60 115 ASP D N 1
ATOM 10907 C CA . ASP D 2 116 ? 8.200 6.931 -15.959 1.00 91.31 115 ASP D CA 1
ATOM 10908 C C . ASP D 2 116 ? 9.210 7.815 -15.236 1.00 81.72 115 ASP D C 1
ATOM 10909 O O . ASP D 2 116 ? 10.120 7.338 -14.550 1.00 62.27 115 ASP D O 1
ATOM 10914 N N . ILE D 2 117 ? 9.045 9.119 -15.445 1.00 81.82 116 ILE D N 1
ATOM 10915 C CA . ILE D 2 117 ? 10.003 10.127 -15.006 1.00 79.49 116 ILE D CA 1
ATOM 10916 C C . ILE D 2 117 ? 10.199 10.079 -13.503 1.00 80.25 116 ILE D C 1
ATOM 10917 O O . ILE D 2 117 ? 11.333 10.092 -13.006 1.00 77.55 116 ILE D O 1
ATOM 10922 N N . MET D 2 118 ? 9.100 10.019 -12.754 1.00 74.51 117 MET D N 1
ATOM 10923 C CA . MET D 2 118 ? 9.221 10.147 -11.312 1.00 67.24 117 MET D CA 1
ATOM 10924 C C . MET D 2 118 ? 9.672 8.863 -10.644 1.00 64.90 117 MET D C 1
ATOM 10925 O O . MET D 2 118 ? 10.185 8.918 -9.518 1.00 68.61 117 MET D O 1
ATOM 10930 N N . ARG D 2 119 ? 9.485 7.718 -11.301 1.00 67.26 118 ARG D N 1
ATOM 10931 C CA . ARG D 2 119 ? 10.059 6.481 -10.799 1.00 64.11 118 ARG D CA 1
ATOM 10932 C C . ARG D 2 119 ? 11.574 6.502 -10.874 1.00 65.44 118 ARG D C 1
ATOM 10933 O O . ARG D 2 119 ? 12.231 5.841 -10.062 1.00 82.59 118 ARG D O 1
ATOM 10941 N N . PHE D 2 120 ? 12.143 7.311 -11.777 1.00 60.14 119 PHE D N 1
ATOM 10942 C CA . PHE D 2 120 ? 13.569 7.261 -12.081 1.00 68.40 119 PHE D CA 1
ATOM 10943 C C . PHE D 2 120 ? 14.294 8.596 -11.916 1.00 63.54 119 PHE D C 1
ATOM 10944 O O . PHE D 2 120 ? 15.510 8.649 -12.142 1.00 58.06 119 PHE D O 1
ATOM 10952 N N . VAL D 2 121 ? 13.598 9.669 -11.538 1.00 64.66 120 VAL D N 1
ATOM 10953 C CA . VAL D 2 121 ? 14.226 10.987 -11.558 1.00 62.80 120 VAL D CA 1
ATOM 10954 C C . VAL D 2 121 ? 15.437 11.040 -10.641 1.00 67.92 120 VAL D C 1
ATOM 10955 O O . VAL D 2 121 ? 16.404 11.761 -10.925 1.00 65.98 120 VAL D O 1
ATOM 10959 N N . PHE D 2 122 ? 15.411 10.297 -9.525 1.00 68.69 121 PHE D N 1
ATOM 10960 C CA . PHE D 2 122 ? 16.517 10.289 -8.570 1.00 68.10 121 PHE D CA 1
ATOM 10961 C C . PHE D 2 122 ? 17.138 8.903 -8.410 1.00 67.76 121 PHE D C 1
ATOM 10962 O O . PHE D 2 122 ? 17.798 8.642 -7.400 1.00 69.70 121 PHE D O 1
ATOM 10970 N N . SER D 2 123 ? 16.973 8.017 -9.399 1.00 70.12 122 SER D N 1
ATOM 10971 C CA . SER D 2 123 ? 17.386 6.618 -9.246 1.00 68.14 122 SER D CA 1
ATOM 10972 C C . SER D 2 123 ? 18.899 6.438 -9.152 1.00 57.80 122 SER D C 1
ATOM 10973 O O . SER D 2 123 ? 19.354 5.391 -8.671 1.00 55.09 122 SER D O 1
ATOM 10976 N N . ASP D 2 124 ? 19.679 7.420 -9.604 1.00 46.99 123 ASP D N 1
ATOM 10977 C CA . ASP D 2 124 ? 21.135 7.358 -9.573 1.00 59.88 123 ASP D CA 1
ATOM 10978 C C . ASP D 2 124 ? 21.706 7.817 -8.243 1.00 67.14 123 ASP D C 1
ATOM 10979 O O . ASP D 2 124 ? 22.929 7.852 -8.079 1.00 67.51 123 ASP D O 1
ATOM 10984 N N . LEU D 2 125 ? 20.850 8.182 -7.302 1.00 70.01 124 LEU D N 1
ATOM 10985 C CA . LEU D 2 125 ? 21.272 8.699 -6.017 1.00 67.64 124 LEU D CA 1
ATOM 10986 C C . LEU D 2 125 ? 21.013 7.630 -4.964 1.00 82.30 124 LEU D C 1
ATOM 10987 O O . LEU D 2 125 ? 19.900 7.098 -4.875 1.00 72.79 124 LEU D O 1
ATOM 10992 N N . ASP D 2 126 ? 22.061 7.293 -4.205 1.00 84.42 125 ASP D N 1
ATOM 10993 C CA . ASP D 2 126 ? 21.983 6.215 -3.220 1.00 76.99 125 ASP D CA 1
ATOM 10994 C C . ASP D 2 126 ? 20.830 6.431 -2.237 1.00 72.20 125 ASP D C 1
ATOM 10995 O O . ASP D 2 126 ? 20.039 5.515 -1.978 1.00 61.82 125 ASP D O 1
ATOM 11000 N N . GLU D 2 127 ? 20.723 7.639 -1.665 1.00 69.25 126 GLU D N 1
ATOM 11001 C CA . GLU D 2 127 ? 19.682 7.878 -0.667 1.00 67.19 126 GLU D CA 1
ATOM 11002 C C . GLU D 2 127 ? 18.276 7.645 -1.209 1.00 65.88 126 GLU D C 1
ATOM 11003 O O . GLU D 2 127 ? 17.337 7.516 -0.420 1.00 65.89 126 GLU D O 1
ATOM 11009 N N . GLU D 2 128 ? 18.090 7.613 -2.523 1.00 69.70 127 GLU D N 1
ATOM 11010 C CA . GLU D 2 128 ? 16.753 7.442 -3.078 1.00 67.14 127 GLU D CA 1
ATOM 11011 C C . GLU D 2 128 ? 16.498 6.045 -3.650 1.00 69.27 127 GLU D C 1
ATOM 11012 O O . GLU D 2 128 ? 15.380 5.791 -4.116 1.00 59.77 127 GLU D O 1
ATOM 11018 N N . LYS D 2 129 ? 17.500 5.147 -3.647 1.00 61.78 128 LYS D N 1
ATOM 11019 C CA . LYS D 2 129 ? 17.293 3.757 -4.061 1.00 55.24 128 LYS D CA 1
ATOM 11020 C C . LYS D 2 129 ? 16.376 3.022 -3.090 1.00 57.30 128 LYS D C 1
ATOM 11021 O O . LYS D 2 129 ? 16.617 3.000 -1.880 1.00 67.13 128 LYS D O 1
ATOM 11027 N N . LYS D 2 130 ? 15.320 2.414 -3.634 1.00 63.89 129 LYS D N 1
ATOM 11028 C CA . LYS D 2 130 ? 14.313 1.710 -2.857 1.00 64.61 129 LYS D CA 1
ATOM 11029 C C . LYS D 2 130 ? 14.614 0.216 -2.864 1.00 71.00 129 LYS D C 1
ATOM 11030 O O . LYS D 2 130 ? 14.934 -0.362 -3.908 1.00 76.25 129 LYS D O 1
ATOM 11036 N N . ILE D 2 131 ? 14.505 -0.400 -1.687 1.00 70.13 130 ILE D N 1
ATOM 11037 C CA . ILE D 2 131 ? 14.806 -1.814 -1.507 1.00 66.30 130 ILE D CA 1
ATOM 11038 C C . ILE D 2 131 ? 13.650 -2.614 -2.061 1.00 71.09 130 ILE D C 1
ATOM 11039 O O . ILE D 2 131 ? 12.483 -2.255 -1.839 1.00 71.97 130 ILE D O 1
ATOM 11044 N N . ILE D 2 132 ? 13.931 -3.703 -2.777 1.00 59.10 131 ILE D N 1
ATOM 11045 C CA . ILE D 2 132 ? 12.869 -4.595 -3.236 1.00 75.25 131 ILE D CA 1
ATOM 11046 C C . ILE D 2 132 ? 12.955 -5.974 -2.589 1.00 67.34 131 ILE D C 1
ATOM 11047 O O . ILE D 2 132 ? 11.921 -6.588 -2.344 1.00 59.61 131 ILE D O 1
ATOM 11052 N N . LYS D 2 133 ? 14.151 -6.407 -2.249 1.00 75.36 132 LYS D N 1
ATOM 11053 C CA . LYS D 2 133 ? 14.318 -7.631 -1.504 1.00 78.39 132 LYS D CA 1
ATOM 11054 C C . LYS D 2 133 ? 15.201 -7.303 -0.317 1.00 77.98 132 LYS D C 1
ATOM 11055 O O . LYS D 2 133 ? 16.295 -6.823 -0.503 1.00 66.28 132 LYS D O 1
ATOM 11061 N N . ALA D 2 134 ? 14.731 -7.581 0.891 1.00 69.47 133 ALA D N 1
ATOM 11062 C CA . ALA D 2 134 ? 15.482 -7.336 2.103 1.00 70.50 133 ALA D CA 1
ATOM 11063 C C . ALA D 2 134 ? 16.394 -8.520 2.379 1.00 74.35 133 ALA D C 1
ATOM 11064 O O . ALA D 2 134 ? 16.122 -9.638 1.926 1.00 86.30 133 ALA D O 1
ATOM 11066 N N . PRO D 2 135 ? 17.512 -8.322 3.060 1.00 74.45 134 PRO D N 1
ATOM 11067 C CA . PRO D 2 135 ? 18.325 -9.475 3.449 1.00 78.09 134 PRO D CA 1
ATOM 11068 C C . PRO D 2 135 ? 17.623 -10.319 4.502 1.00 74.65 134 PRO D C 1
ATOM 11069 O O . PRO D 2 135 ? 16.747 -9.860 5.234 1.00 74.55 134 PRO D O 1
ATOM 11073 N N . THR D 2 136 ? 18.027 -11.584 4.580 1.00 76.02 135 THR D N 1
ATOM 11074 C CA . THR D 2 136 ? 17.422 -12.511 5.530 1.00 87.03 135 THR D CA 1
ATOM 11075 C C . THR D 2 136 ? 18.299 -12.751 6.747 1.00 83.35 135 THR D C 1
ATOM 11076 O O . THR D 2 136 ? 17.918 -13.524 7.629 1.00 87.04 135 THR D O 1
ATOM 11080 N N . ILE D 2 137 ? 19.463 -12.109 6.789 1.00 81.19 136 ILE D N 1
ATOM 11081 C CA . ILE D 2 137 ? 20.549 -12.277 7.750 1.00 68.78 136 ILE D CA 1
ATOM 11082 C C . ILE D 2 137 ? 20.090 -12.289 9.210 1.00 62.50 136 ILE D C 1
ATOM 11083 O O . ILE D 2 137 ? 19.138 -11.602 9.594 1.00 63.37 136 ILE D O 1
ATOM 11088 N N . SER D 2 138 ? 20.800 -13.043 10.038 1.00 75.25 137 SER D N 1
ATOM 11089 C CA . SER D 2 138 ? 20.582 -13.104 11.474 1.00 63.97 137 SER D CA 1
ATOM 11090 C C . SER D 2 138 ? 21.413 -12.050 12.198 1.00 63.59 137 SER D C 1
ATOM 11091 O O . SER D 2 138 ? 22.400 -11.534 11.678 1.00 64.21 137 SER D O 1
ATOM 11094 N N . ALA D 2 139 ? 20.999 -11.722 13.420 1.00 65.25 138 ALA D N 1
ATOM 11095 C CA . ALA D 2 139 ? 21.779 -10.755 14.182 1.00 61.98 138 ALA D CA 1
ATOM 11096 C C . ALA D 2 139 ? 23.170 -11.300 14.454 1.00 63.04 138 ALA D C 1
ATOM 11097 O O . ALA D 2 139 ? 24.174 -10.626 14.183 1.00 59.16 138 ALA D O 1
ATOM 11099 N N . GLU D 2 140 ? 23.241 -12.556 14.925 1.00 52.45 139 GLU D N 1
ATOM 11100 C CA . GLU D 2 140 ? 24.520 -13.237 15.135 1.00 58.04 139 GLU D CA 1
ATOM 11101 C C . GLU D 2 140 ? 25.358 -13.237 13.864 1.00 60.55 139 GLU D C 1
ATOM 11102 O O . GLU D 2 140 ? 26.543 -12.881 13.881 1.00 58.71 139 GLU D O 1
ATOM 11108 N N . ASP D 2 141 ? 24.749 -13.617 12.748 1.00 60.26 140 ASP D N 1
ATOM 11109 C CA . ASP D 2 141 ? 25.503 -13.739 11.510 1.00 65.27 140 ASP D CA 1
ATOM 11110 C C . ASP D 2 141 ? 26.047 -12.395 11.057 1.00 57.68 140 ASP D C 1
ATOM 11111 O O . ASP D 2 141 ? 27.177 -12.311 10.563 1.00 55.14 140 ASP D O 1
ATOM 11116 N N . LEU D 2 142 ? 25.255 -11.336 11.194 1.00 55.83 141 LEU D N 1
ATOM 11117 C CA . LEU D 2 142 ? 25.763 -10.017 10.849 1.00 54.62 141 LEU D CA 1
ATOM 11118 C C . LEU D 2 142 ? 26.994 -9.684 11.681 1.00 58.76 141 LEU D C 1
ATOM 11119 O O . LEU D 2 142 ? 28.010 -9.228 11.140 1.00 57.52 141 LEU D O 1
ATOM 11124 N N . ILE D 2 143 ? 26.949 -9.961 12.990 1.00 55.65 142 ILE D N 1
ATOM 11125 C CA . ILE D 2 143 ? 28.131 -9.736 13.822 1.00 47.69 142 ILE D CA 1
ATOM 11126 C C . ILE D 2 143 ? 29.292 -10.581 13.328 1.00 48.27 142 ILE D C 1
ATOM 11127 O O . ILE D 2 143 ? 30.419 -10.091 13.206 1.00 58.34 142 ILE D O 1
ATOM 11132 N N . ARG D 2 144 ? 29.046 -11.856 13.009 1.00 47.02 143 ARG D N 1
ATOM 11133 C CA . ARG D 2 144 ? 30.176 -12.650 12.536 1.00 54.41 143 ARG D CA 1
ATOM 11134 C C . ARG D 2 144 ? 30.695 -12.141 11.198 1.00 56.63 143 ARG D C 1
ATOM 11135 O O . ARG D 2 144 ? 31.908 -12.178 10.955 1.00 58.75 143 ARG D O 1
ATOM 11143 N N . TRP D 2 145 ? 29.807 -11.658 10.321 1.00 51.87 144 TRP D N 1
ATOM 11144 C CA . TRP D 2 145 ? 30.257 -11.176 9.018 1.00 54.30 144 TRP D CA 1
ATOM 11145 C C . TRP D 2 145 ? 30.911 -9.808 9.129 1.00 50.73 144 TRP D C 1
ATOM 11146 O O . TRP D 2 145 ? 31.826 -9.489 8.359 1.00 45.59 144 TRP D O 1
ATOM 11157 N N . TYR D 2 146 ? 30.468 -8.997 10.090 1.00 62.23 145 TYR D N 1
ATOM 11158 C CA . TYR D 2 146 ? 31.202 -7.782 10.410 1.00 53.50 145 TYR D CA 1
ATOM 11159 C C . TYR D 2 146 ? 32.641 -8.122 10.786 1.00 53.72 145 TYR D C 1
ATOM 11160 O O . TYR D 2 146 ? 33.593 -7.588 10.198 1.00 49.31 145 TYR D O 1
ATOM 11169 N N . ASN D 2 147 ? 32.817 -9.041 11.749 1.00 46.42 146 ASN D N 1
ATOM 11170 C CA . ASN D 2 147 ? 34.151 -9.340 12.252 1.00 47.41 146 ASN D CA 1
ATOM 11171 C C . ASN D 2 147 ? 35.038 -9.871 11.146 1.00 49.70 146 ASN D C 1
ATOM 11172 O O . ASN D 2 147 ? 36.220 -9.525 11.061 1.00 48.50 146 ASN D O 1
ATOM 11177 N N . LEU D 2 148 ? 34.486 -10.704 10.275 1.00 48.06 147 LEU D N 1
ATOM 11178 C CA . LEU D 2 148 ? 35.302 -11.180 9.178 1.00 47.00 147 LEU D CA 1
ATOM 11179 C C . LEU D 2 148 ? 35.656 -10.041 8.239 1.00 47.17 147 LEU D C 1
ATOM 11180 O O . LEU D 2 148 ? 36.757 -10.013 7.684 1.00 56.45 147 LEU D O 1
ATOM 11185 N N . SER D 2 149 ? 34.755 -9.077 8.082 1.00 47.97 148 SER D N 1
ATOM 11186 C CA . SER D 2 149 ? 35.028 -7.962 7.192 1.00 47.08 148 SER D CA 1
ATOM 11187 C C . SER D 2 149 ? 36.088 -7.027 7.767 1.00 49.82 148 SER D C 1
ATOM 11188 O O . SER D 2 149 ? 36.923 -6.506 7.023 1.00 49.82 148 SER D O 1
ATOM 11191 N N . LEU D 2 150 ? 36.100 -6.837 9.096 1.00 56.56 149 LEU D N 1
ATOM 11192 C CA . LEU D 2 150 ? 37.101 -5.984 9.735 1.00 51.09 149 LEU D CA 1
ATOM 11193 C C . LEU D 2 150 ? 38.473 -6.614 9.656 1.00 57.73 149 LEU D C 1
ATOM 11194 O O . LEU D 2 150 ? 39.473 -5.929 9.396 1.00 54.29 149 LEU D O 1
ATOM 11199 N N . LEU D 2 151 ? 38.527 -7.923 9.904 1.00 50.33 150 LEU D N 1
ATOM 11200 C CA . LEU D 2 151 ? 39.743 -8.689 9.711 1.00 48.34 150 LEU D CA 1
ATOM 11201 C C . LEU D 2 151 ? 40.285 -8.511 8.299 1.00 51.07 150 LEU D C 1
ATOM 11202 O O . LEU D 2 151 ? 41.472 -8.234 8.109 1.00 56.83 150 LEU D O 1
ATOM 11207 N N . GLN D 2 152 ? 39.420 -8.650 7.295 1.00 49.73 151 GLN D N 1
ATOM 11208 C CA . GLN D 2 152 ? 39.838 -8.434 5.911 1.00 55.43 151 GLN D CA 1
ATOM 11209 C C . GLN D 2 152 ? 40.341 -7.005 5.710 1.00 59.40 151 GLN D C 1
ATOM 11210 O O . GLN D 2 152 ? 41.376 -6.784 5.067 1.00 74.97 151 GLN D O 1
ATOM 11216 N N . THR D 2 153 ? 39.623 -6.025 6.270 1.00 59.86 152 THR D N 1
ATOM 11217 C CA . THR D 2 153 ? 40.004 -4.629 6.129 1.00 55.30 152 THR D CA 1
ATOM 11218 C C . THR D 2 153 ? 41.398 -4.396 6.686 1.00 60.92 152 THR D C 1
ATOM 11219 O O . THR D 2 153 ? 42.187 -3.646 6.106 1.00 66.04 152 THR D O 1
ATOM 11223 N N . LEU D 2 154 ? 41.744 -5.088 7.773 1.00 61.89 153 LEU D N 1
ATOM 11224 C CA . LEU D 2 154 ? 43.063 -4.906 8.363 1.00 59.11 153 LEU D CA 1
ATOM 11225 C C . LEU D 2 154 ? 44.123 -5.717 7.627 1.00 64.21 153 LEU D C 1
ATOM 11226 O O . LEU D 2 154 ? 45.264 -5.261 7.487 1.00 75.50 153 LEU D O 1
ATOM 11231 N N . LEU D 2 155 ? 43.766 -6.894 7.110 1.00 65.75 154 LEU D N 1
ATOM 11232 C CA . LEU D 2 155 ? 44.750 -7.695 6.394 1.00 73.92 154 LEU D CA 1
ATOM 11233 C C . LEU D 2 155 ? 45.171 -7.065 5.080 1.00 83.23 154 LEU D C 1
ATOM 11234 O O . LEU D 2 155 ? 46.208 -7.442 4.536 1.00 93.45 154 LEU D O 1
ATOM 11239 N N . PHE D 2 156 ? 44.395 -6.118 4.562 1.00 89.28 155 PHE D N 1
ATOM 11240 C CA . PHE D 2 156 ? 44.821 -5.386 3.382 1.00 79.49 155 PHE D CA 1
ATOM 11241 C C . PHE D 2 156 ? 46.077 -4.564 3.649 1.00 70.66 155 PHE D C 1
ATOM 11242 O O . PHE D 2 156 ? 46.821 -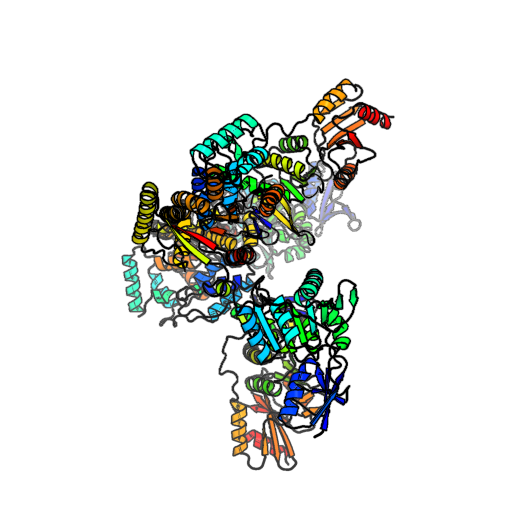4.262 2.712 1.00 70.67 155 PHE D O 1
ATOM 11250 N N . LYS D 2 157 ? 46.364 -4.242 4.908 1.00 67.28 156 LYS D N 1
ATOM 11251 C CA . LYS D 2 157 ? 47.566 -3.496 5.250 1.00 68.05 156 LYS D CA 1
ATOM 11252 C C . LYS D 2 157 ? 48.707 -4.407 5.643 1.00 66.39 156 LYS D C 1
ATOM 11253 O O . LYS D 2 157 ? 49.679 -3.944 6.239 1.00 74.61 156 LYS D O 1
ATOM 11259 N N . ALA D 2 158 ? 48.626 -5.685 5.317 1.00 68.90 157 ALA D N 1
ATOM 11260 C CA . ALA D 2 158 ? 49.642 -6.627 5.756 1.00 70.68 157 ALA D CA 1
ATOM 11261 C C . ALA D 2 158 ? 50.822 -6.657 4.796 1.00 73.53 157 ALA D C 1
ATOM 11262 O O . ALA D 2 158 ? 50.643 -6.798 3.581 1.00 69.43 157 ALA D O 1
ATOM 11264 N N . TYR D 2 159 ? 52.027 -6.478 5.345 1.00 66.63 158 TYR D N 1
ATOM 11265 C CA A TYR D 2 159 ? 53.228 -6.839 4.602 0.52 72.28 158 TYR D CA 1
ATOM 11266 C CA B TYR D 2 159 ? 53.230 -6.836 4.598 0.48 73.60 158 TYR D CA 1
ATOM 11267 C C . TYR D 2 159 ? 53.239 -8.335 4.330 1.00 71.80 158 TYR D C 1
ATOM 11268 O O . TYR D 2 159 ? 53.388 -8.776 3.187 1.00 76.48 158 TYR D O 1
ATOM 11285 N N . LYS D 2 160 ? 53.028 -9.129 5.371 1.00 71.92 159 LYS D N 1
ATOM 11286 C CA . LYS D 2 160 ? 53.107 -10.572 5.269 1.00 65.38 159 LYS D CA 1
ATOM 11287 C C . LYS D 2 160 ? 52.061 -11.211 6.171 1.00 62.07 159 LYS D C 1
ATOM 11288 O O . LYS D 2 160 ? 51.706 -10.676 7.224 1.00 64.96 159 LYS D O 1
ATOM 11294 N N . LEU D 2 161 ? 51.560 -12.352 5.715 1.00 69.78 160 LEU D N 1
ATOM 11295 C CA . LEU D 2 161 ? 50.528 -13.130 6.385 1.00 67.41 160 LEU D CA 1
ATOM 11296 C C . LEU D 2 161 ? 51.032 -14.569 6.565 1.00 69.03 160 LEU D C 1
ATOM 11297 O O . LEU D 2 161 ? 50.959 -15.392 5.643 1.00 63.36 160 LEU D O 1
ATOM 11302 N N . THR D 2 162 ? 51.569 -14.865 7.749 1.00 71.86 161 THR D N 1
ATOM 11303 C CA . THR D 2 162 ? 52.006 -16.217 8.078 1.00 71.34 161 THR D CA 1
ATOM 11304 C C . THR D 2 162 ? 50.803 -17.023 8.569 1.00 68.36 161 THR D C 1
ATOM 11305 O O . THR D 2 162 ? 50.247 -16.741 9.635 1.00 80.18 161 THR D O 1
ATOM 11309 N N . VAL D 2 163 ? 50.427 -18.037 7.809 1.00 64.86 162 VAL D N 1
ATOM 11310 C CA . VAL D 2 163 ? 49.318 -18.932 8.124 1.00 60.23 162 VAL D CA 1
ATOM 11311 C C . VAL D 2 163 ? 49.914 -20.231 8.619 1.00 61.95 162 VAL D C 1
ATOM 11312 O O . VAL D 2 163 ? 50.720 -20.829 7.909 1.00 69.31 162 VAL D O 1
ATOM 11316 N N . TYR D 2 164 ? 49.503 -20.702 9.798 1.00 64.94 163 TYR D N 1
ATOM 11317 C CA . TYR D 2 164 ? 50.006 -21.982 10.274 1.00 69.91 163 TYR D CA 1
ATOM 11318 C C . TYR D 2 164 ? 48.971 -23.081 10.108 1.00 89.80 163 TYR D C 1
ATOM 11319 O O . TYR D 2 164 ? 47.762 -22.861 10.265 1.00 83.58 163 TYR D O 1
ATOM 11328 N N . VAL D 2 165 ? 49.495 -24.279 9.816 1.00 109.01 164 VAL D N 1
ATOM 11329 C CA . VAL D 2 165 ? 48.756 -25.402 9.251 1.00 109.11 164 VAL D CA 1
ATOM 11330 C C . VAL D 2 165 ? 48.257 -26.305 10.373 1.00 121.84 164 VAL D C 1
ATOM 11331 O O . VAL D 2 165 ? 48.999 -26.643 11.296 1.00 110.66 164 VAL D O 1
ATOM 11335 N N . SER D 2 166 ? 46.978 -26.613 10.355 1.00 111.92 165 SER D N 1
ATOM 11336 C CA . SER D 2 166 ? 46.505 -27.728 11.173 1.00 118.93 165 SER D CA 1
ATOM 11337 C C . SER D 2 166 ? 46.473 -29.016 10.356 1.00 136.40 165 SER D C 1
ATOM 11338 O O . SER D 2 166 ? 47.307 -29.916 10.512 1.00 139.81 165 SER D O 1
ATOM 11341 N N . SER D 2 167 ? 45.495 -29.063 9.461 1.00 133.55 166 SER D N 1
ATOM 11342 C CA . SER D 2 167 ? 44.972 -30.232 8.768 1.00 129.94 166 SER D CA 1
ATOM 11343 C C . SER D 2 167 ? 45.128 -30.065 7.276 1.00 117.84 166 SER D C 1
ATOM 11344 O O . SER D 2 167 ? 45.639 -30.963 6.586 1.00 119.46 166 SER D O 1
ATOM 11347 N N . ASN D 2 168 ? 44.688 -28.886 6.788 1.00 109.72 167 ASN D N 1
ATOM 11348 C CA . ASN D 2 168 ? 44.353 -28.604 5.404 1.00 128.25 167 ASN D CA 1
ATOM 11349 C C . ASN D 2 168 ? 45.539 -28.109 4.585 1.00 131.07 167 ASN D C 1
ATOM 11350 O O . ASN D 2 168 ? 45.335 -27.317 3.652 1.00 129.16 167 ASN D O 1
ATOM 11355 N N . TRP D 2 169 ? 46.772 -28.543 4.871 1.00 120.07 168 TRP D N 1
ATOM 11356 C CA . TRP D 2 169 ? 47.899 -27.841 4.255 1.00 115.62 168 TRP D CA 1
ATOM 11357 C C . TRP D 2 169 ? 47.947 -28.061 2.748 1.00 109.26 168 TRP D C 1
ATOM 11358 O O . TRP D 2 169 ? 48.009 -27.095 1.985 1.00 121.25 168 TRP D O 1
ATOM 11369 N N . LYS D 2 170 ? 47.883 -29.311 2.291 1.00 120.45 169 LYS D N 1
ATOM 11370 C CA . LYS D 2 170 ? 47.913 -29.528 0.847 1.00 121.83 169 LYS D CA 1
ATOM 11371 C C . LYS D 2 170 ? 46.682 -28.968 0.138 1.00 129.88 169 LYS D C 1
ATOM 11372 O O . LYS D 2 170 ? 46.766 -28.654 -1.053 1.00 161.86 169 LYS D O 1
ATOM 11375 N N . GLU D 2 171 ? 45.560 -28.781 0.834 1.00 120.98 170 GLU D N 1
ATOM 11376 C CA . GLU D 2 171 ? 44.403 -28.184 0.176 1.00 116.41 170 GLU D CA 1
ATOM 11377 C C . GLU D 2 171 ? 44.423 -26.664 0.224 1.00 111.01 170 GLU D C 1
ATOM 11378 O O . GLU D 2 171 ? 43.761 -26.019 -0.599 1.00 102.83 170 GLU D O 1
ATOM 11384 N N . ILE D 2 172 ? 45.205 -26.083 1.134 1.00 103.53 171 ILE D N 1
ATOM 11385 C CA . ILE D 2 172 ? 45.396 -24.632 1.152 1.00 111.39 171 ILE D CA 1
ATOM 11386 C C . ILE D 2 172 ? 46.193 -24.194 -0.067 1.00 108.92 171 ILE D C 1
ATOM 11387 O O . ILE D 2 172 ? 45.776 -23.291 -0.807 1.00 103.36 171 ILE D O 1
ATOM 11392 N N . ILE D 2 173 ? 47.370 -24.812 -0.272 1.00 104.40 172 ILE D N 1
ATOM 11393 C CA . ILE D 2 173 ? 48.216 -24.486 -1.419 1.00 104.39 172 ILE D CA 1
ATOM 11394 C C . ILE D 2 173 ? 47.394 -24.534 -2.700 1.00 108.17 172 ILE D C 1
ATOM 11395 O O . ILE D 2 173 ? 47.513 -23.658 -3.568 1.00 101.83 172 ILE D O 1
ATOM 11400 N N . ARG D 2 174 ? 46.536 -25.552 -2.829 1.00 93.81 173 ARG D N 1
ATOM 11401 C CA . ARG D 2 174 ? 45.630 -25.634 -3.963 1.00 103.26 173 ARG D CA 1
ATOM 11402 C C . ARG D 2 174 ? 44.932 -24.300 -4.196 1.00 108.65 173 ARG D C 1
ATOM 11403 O O . ARG D 2 174 ? 45.132 -23.654 -5.228 1.00 122.82 173 ARG D O 1
ATOM 11411 N N . ARG D 2 175 ? 44.157 -23.843 -3.212 1.00 106.31 174 ARG D N 1
ATOM 11412 C CA . ARG D 2 175 ? 43.452 -22.577 -3.373 1.00 102.28 174 ARG D CA 1
ATOM 11413 C C . ARG D 2 175 ? 44.421 -21.429 -3.610 1.00 109.03 174 ARG D C 1
ATOM 11414 O O . ARG D 2 175 ? 44.216 -20.616 -4.515 1.00 106.53 174 ARG D O 1
ATOM 11422 N N . ALA D 2 176 ? 45.505 -21.368 -2.839 1.00 102.50 175 ALA D N 1
ATOM 11423 C CA . ALA D 2 176 ? 46.450 -20.275 -3.024 1.00 109.15 175 ALA D CA 1
ATOM 11424 C C . ALA D 2 176 ? 46.987 -20.252 -4.448 1.00 112.91 175 ALA D C 1
ATOM 11425 O O . ALA D 2 176 ? 47.095 -19.182 -5.061 1.00 101.56 175 ALA D O 1
ATOM 11427 N N . LYS D 2 177 ? 47.302 -21.426 -5.002 1.00 114.15 176 LYS D N 1
ATOM 11428 C CA . LYS D 2 177 ? 47.746 -21.490 -6.394 1.00 111.89 176 LYS D CA 1
ATOM 11429 C C . LYS D 2 177 ? 46.626 -21.098 -7.352 1.00 105.76 176 LYS D C 1
ATOM 11430 O O . LYS D 2 177 ? 46.832 -20.283 -8.260 1.00 111.04 176 LYS D O 1
ATOM 11436 N N . TRP D 2 178 ? 45.431 -21.670 -7.175 1.00 103.77 177 TRP D N 1
ATOM 11437 C CA . TRP D 2 178 ? 44.308 -21.313 -8.035 1.00 106.44 177 TRP D CA 1
ATOM 11438 C C . TRP D 2 178 ? 43.954 -19.837 -7.921 1.00 99.52 177 TRP D C 1
ATOM 11439 O O . TRP D 2 178 ? 43.260 -19.305 -8.795 1.00 98.85 177 TRP D O 1
ATOM 11450 N N . LEU D 2 179 ? 44.427 -19.156 -6.876 1.00 103.48 178 LEU D N 1
ATOM 11451 C CA . LEU D 2 179 ? 44.242 -17.720 -6.738 1.00 118.42 178 LEU D CA 1
ATOM 11452 C C . LEU D 2 179 ? 45.491 -16.930 -7.117 1.00 120.46 178 LEU D C 1
ATOM 11453 O O . LEU D 2 179 ? 45.431 -15.695 -7.197 1.00 112.62 178 LEU D O 1
ATOM 11458 N N . GLY D 2 180 ? 46.607 -17.609 -7.374 1.00 113.40 179 GLY D N 1
ATOM 11459 C CA . GLY D 2 180 ? 47.797 -16.935 -7.844 1.00 107.52 179 GLY D CA 1
ATOM 11460 C C . GLY D 2 180 ? 48.545 -16.230 -6.745 1.00 95.52 179 GLY D C 1
ATOM 11461 O O . GLY D 2 180 ? 49.193 -15.213 -6.997 1.00 98.22 179 GLY D O 1
ATOM 11462 N N . LEU D 2 181 ? 48.456 -16.730 -5.521 1.00 91.62 180 LEU D N 1
ATOM 11463 C CA . LEU D 2 181 ? 49.010 -16.007 -4.393 1.00 96.49 180 LEU D CA 1
ATOM 11464 C C . LEU D 2 181 ? 50.526 -16.103 -4.387 1.00 80.64 180 LEU D C 1
ATOM 11465 O O . LEU D 2 181 ? 51.127 -16.991 -4.993 1.00 96.02 180 LEU D O 1
ATOM 11470 N N . MET D 2 182 ? 51.135 -15.150 -3.700 1.00 78.82 181 MET D N 1
ATOM 11471 C CA . MET D 2 182 ? 52.569 -15.109 -3.500 1.00 75.13 181 MET D CA 1
ATOM 11472 C C . MET D 2 182 ? 52.855 -15.631 -2.106 1.00 77.08 181 MET D C 1
ATOM 11473 O O . MET D 2 182 ? 52.254 -15.173 -1.129 1.00 91.38 181 MET D O 1
ATOM 11478 N N . TYR D 2 183 ? 53.748 -16.604 -2.016 1.00 71.26 182 TYR D N 1
ATOM 11479 C CA . TYR D 2 183 ? 53.966 -17.233 -0.728 1.00 81.14 182 TYR D CA 1
ATOM 11480 C C . TYR D 2 183 ? 55.289 -17.971 -0.764 1.00 85.09 182 TYR D C 1
ATOM 11481 O O . TYR D 2 183 ? 55.793 -18.343 -1.830 1.00 88.85 182 TYR D O 1
ATOM 11490 N N . PHE D 2 184 ? 55.795 -18.234 0.436 1.00 83.34 183 PHE D N 1
ATOM 11491 C CA . PHE D 2 184 ? 56.917 -19.121 0.678 1.00 78.96 183 PHE D CA 1
ATOM 11492 C C . PHE D 2 184 ? 56.483 -20.097 1.753 1.00 87.25 183 PHE D C 1
ATOM 11493 O O . PHE D 2 184 ? 55.995 -19.682 2.808 1.00 105.09 183 PHE D O 1
ATOM 11501 N N . ALA D 2 185 ? 56.638 -21.383 1.485 1.00 107.15 184 ALA D N 1
ATOM 11502 C CA . ALA D 2 185 ? 56.352 -22.391 2.485 1.00 92.65 184 ALA D CA 1
ATOM 11503 C C . ALA D 2 185 ? 57.598 -22.691 3.301 1.00 86.72 184 ALA D C 1
ATOM 11504 O O . ALA D 2 185 ? 58.727 -22.503 2.841 1.00 90.82 184 ALA D O 1
ATOM 11506 N N . TYR D 2 186 ? 57.378 -23.132 4.535 1.00 85.59 185 TYR D N 1
ATOM 11507 C CA . TYR D 2 186 ? 58.447 -23.528 5.438 1.00 97.14 185 TYR D CA 1
ATOM 11508 C C . TYR D 2 186 ? 57.974 -24.739 6.234 1.00 104.78 185 TYR D C 1
ATOM 11509 O O . TYR D 2 186 ? 56.807 -25.129 6.180 1.00 104.62 185 TYR D O 1
ATOM 11518 N N . ASP D 2 187 ? 58.902 -25.357 6.955 1.00 102.92 186 ASP D N 1
ATOM 11519 C CA . ASP D 2 187 ? 58.659 -26.648 7.580 1.00 112.05 186 ASP D CA 1
ATOM 11520 C C . ASP D 2 187 ? 59.098 -26.691 9.026 1.00 118.55 186 ASP D C 1
ATOM 11521 O O . ASP D 2 187 ? 58.829 -27.697 9.699 1.00 117.10 186 ASP D O 1
ATOM 11523 N N . LYS D 2 188 ? 59.790 -25.646 9.515 1.00 113.13 187 LYS D N 1
ATOM 11524 C CA . LYS D 2 188 ? 60.308 -25.605 10.872 1.00 124.16 187 LYS D CA 1
ATOM 11525 C C . LYS D 2 188 ? 59.139 -25.910 11.814 1.00 128.19 187 LYS D C 1
ATOM 11526 O O . LYS D 2 188 ? 59.129 -26.980 12.442 1.00 143.74 187 LYS D O 1
ATOM 11532 N N . PRO D 2 189 ? 58.119 -25.019 11.940 1.00 133.31 188 PRO D N 1
ATOM 11533 C CA . PRO D 2 189 ? 56.730 -25.505 11.980 1.00 110.81 188 PRO D CA 1
ATOM 11534 C C . PRO D 2 189 ? 56.064 -25.375 10.610 1.00 101.94 188 PRO D C 1
ATOM 11535 O O . PRO D 2 189 ? 56.272 -24.369 9.919 1.00 90.44 188 PRO D O 1
ATOM 11539 N N . LEU D 2 190 ? 55.273 -26.355 10.182 1.00 87.48 189 LEU D N 1
ATOM 11540 C CA . LEU D 2 190 ? 54.677 -26.238 8.857 1.00 94.38 189 LEU D CA 1
ATOM 11541 C C . LEU D 2 190 ? 53.757 -25.021 8.803 1.00 94.91 189 LEU D C 1
ATOM 11542 O O . LEU D 2 190 ? 52.783 -24.920 9.559 1.00 104.13 189 LEU D O 1
ATOM 11547 N N . ARG D 2 191 ? 54.105 -24.083 7.923 1.00 87.81 190 ARG D N 1
ATOM 11548 C CA . ARG D 2 191 ? 53.477 -22.779 7.831 1.00 80.57 190 ARG D CA 1
ATOM 11549 C C . ARG D 2 191 ? 53.650 -22.260 6.409 1.00 84.00 190 ARG D C 1
ATOM 11550 O O . ARG D 2 191 ? 54.562 -22.673 5.689 1.00 98.61 190 ARG D O 1
ATOM 11558 N N . PHE D 2 192 ? 52.760 -21.351 6.004 1.00 78.69 191 PHE D N 1
ATOM 11559 C CA . PHE D 2 192 ? 52.872 -20.621 4.744 1.00 72.11 191 PHE D CA 1
ATOM 11560 C C . PHE D 2 192 ? 52.975 -19.139 5.045 1.00 68.33 191 PHE D C 1
ATOM 11561 O O . PHE D 2 192 ? 52.208 -18.615 5.857 1.00 75.04 191 PHE D O 1
ATOM 11569 N N . GLU D 2 193 ? 53.912 -18.467 4.395 1.00 80.35 192 GLU D N 1
ATOM 11570 C CA . GLU D 2 193 ? 54.093 -17.032 4.583 1.00 82.63 192 GLU D CA 1
ATOM 11571 C C . GLU D 2 193 ? 53.618 -16.311 3.327 1.00 77.92 192 GLU D C 1
ATOM 11572 O O . GLU D 2 193 ? 54.397 -16.045 2.414 1.00 78.42 192 GLU D O 1
ATOM 11578 N N . PHE D 2 194 ? 52.324 -15.992 3.294 1.00 67.53 193 PHE D N 1
ATOM 11579 C CA . PHE D 2 194 ? 51.764 -15.230 2.185 1.00 71.37 193 PHE D CA 1
ATOM 11580 C C . PHE D 2 194 ? 52.268 -13.798 2.242 1.00 76.23 193 PHE D C 1
ATOM 11581 O O . PHE D 2 194 ? 52.306 -13.189 3.313 1.00 98.35 193 PHE D O 1
ATOM 11589 N N . LEU D 2 195 ? 52.700 -13.271 1.104 1.00 76.86 194 LEU D N 1
ATOM 11590 C CA . LEU D 2 195 ? 53.003 -11.855 1.049 1.00 76.27 194 LEU D CA 1
ATOM 11591 C C . LEU D 2 195 ? 51.711 -11.076 0.855 1.00 75.28 194 LEU D C 1
ATOM 11592 O O . LEU D 2 195 ? 50.860 -11.459 0.044 1.00 66.90 194 LEU D O 1
ATOM 11597 N N . GLY D 2 196 ? 51.595 -9.957 1.577 1.00 67.69 195 GLY D N 1
ATOM 11598 C CA . GLY D 2 196 ? 50.357 -9.224 1.697 1.00 70.77 195 GLY D CA 1
ATOM 11599 C C . GLY D 2 196 ? 50.257 -8.082 0.712 1.00 79.12 195 GLY D C 1
ATOM 11600 O O . GLY D 2 196 ? 51.232 -7.730 0.052 1.00 97.10 195 GLY D O 1
ATOM 11601 N N . PRO D 2 197 ? 49.072 -7.478 0.589 1.00 86.50 196 PRO D N 1
ATOM 11602 C CA . PRO D 2 197 ? 48.883 -6.414 -0.414 1.00 90.74 196 PRO D CA 1
ATOM 11603 C C . PRO D 2 197 ? 49.783 -5.186 -0.255 1.00 95.83 196 PRO D C 1
ATOM 11604 O O . PRO D 2 197 ? 49.857 -4.391 -1.200 1.00 104.33 196 PRO D O 1
ATOM 11608 N N . ALA D 2 198 ? 50.464 -4.995 0.880 1.00 91.75 197 ALA D N 1
ATOM 11609 C CA . ALA D 2 198 ? 51.437 -3.906 0.969 1.00 100.33 197 ALA D CA 1
ATOM 11610 C C . ALA D 2 198 ? 52.726 -4.216 0.221 1.00 109.11 197 ALA D C 1
ATOM 11611 O O . ALA D 2 198 ? 53.463 -3.282 -0.114 1.00 126.87 197 ALA D O 1
ATOM 11613 N N . THR D 2 199 ? 53.044 -5.501 0.012 1.00 120.38 198 THR D N 1
ATOM 11614 C CA . THR D 2 199 ? 54.117 -5.880 -0.907 1.00 110.81 198 THR D CA 1
ATOM 11615 C C . THR D 2 199 ? 53.892 -5.245 -2.272 1.00 105.85 198 THR D C 1
ATOM 11616 O O . THR D 2 199 ? 54.764 -4.553 -2.807 1.00 115.95 198 THR D O 1
ATOM 11620 N N . LEU D 2 200 ? 52.725 -5.498 -2.860 1.00 103.97 199 LEU D N 1
ATOM 11621 C CA . LEU D 2 200 ? 52.391 -4.882 -4.131 1.00 107.37 199 LEU D CA 1
ATOM 11622 C C . LEU D 2 200 ? 52.233 -3.383 -3.934 1.00 135.54 199 LEU D C 1
ATOM 11623 O O . LEU D 2 200 ? 51.734 -2.922 -2.902 1.00 153.98 199 LEU D O 1
ATOM 11628 N N . VAL D 2 201 ? 52.696 -2.623 -4.921 1.00 163.90 200 VAL D N 1
ATOM 11629 C CA . VAL D 2 201 ? 52.478 -1.182 -4.975 1.00 151.51 200 VAL D CA 1
ATOM 11630 C C . VAL D 2 201 ? 51.578 -0.779 -6.139 1.00 150.76 200 VAL D C 1
ATOM 11631 O O . VAL D 2 201 ? 51.063 0.347 -6.145 1.00 137.32 200 VAL D O 1
ATOM 11635 N N . LYS D 2 202 ? 51.294 -1.690 -7.072 1.00 153.37 201 LYS D N 1
ATOM 11636 C CA . LYS D 2 202 ? 50.607 -1.363 -8.311 1.00 139.96 201 LYS D CA 1
ATOM 11637 C C . LYS D 2 202 ? 49.182 -1.900 -8.328 1.00 140.69 201 LYS D C 1
ATOM 11638 O O . LYS D 2 202 ? 48.223 -1.119 -8.346 1.00 141.74 201 LYS D O 1
ATOM 11640 N N . LEU D 2 203 ? 49.007 -3.222 -8.276 1.00 118.68 202 LEU D N 1
ATOM 11641 C CA . LEU D 2 203 ? 47.694 -3.837 -8.449 1.00 130.44 202 LEU D CA 1
ATOM 11642 C C . LEU D 2 203 ? 47.201 -4.488 -7.159 1.00 158.58 202 LEU D C 1
ATOM 11643 O O . LEU D 2 203 ? 46.510 -5.513 -7.197 1.00 172.30 202 LEU D O 1
ATOM 11648 N N . THR D 2 204 ? 47.564 -3.889 -6.017 1.00 169.71 203 THR D N 1
ATOM 11649 C CA . THR D 2 204 ? 47.131 -4.342 -4.696 1.00 136.84 203 THR D CA 1
ATOM 11650 C C . THR D 2 204 ? 45.642 -4.669 -4.626 1.00 119.68 203 THR D C 1
ATOM 11651 O O . THR D 2 204 ? 45.256 -5.769 -4.217 1.00 101.39 203 THR D O 1
ATOM 11655 N N . GLU D 2 205 ? 44.797 -3.717 -5.031 1.00 124.13 204 GLU D N 1
ATOM 11656 C CA . GLU D 2 205 ? 43.348 -3.877 -4.927 1.00 138.14 204 GLU D CA 1
ATOM 11657 C C . GLU D 2 205 ? 42.892 -5.248 -5.417 1.00 129.96 204 GLU D C 1
ATOM 11658 O O . GLU D 2 205 ? 42.092 -5.923 -4.758 1.00 127.64 204 GLU D O 1
ATOM 11664 N N . LYS D 2 206 ? 43.386 -5.675 -6.581 1.00 121.47 205 LYS D N 1
ATOM 11665 C CA . LYS D 2 206 ? 42.945 -6.951 -7.132 1.00 134.30 205 LYS D CA 1
ATOM 11666 C C . LYS D 2 206 ? 43.528 -8.126 -6.357 1.00 138.47 205 LYS D C 1
ATOM 11667 O O . LYS D 2 206 ? 42.887 -9.182 -6.258 1.00 132.67 205 LYS D O 1
ATOM 11669 N N . TYR D 2 207 ? 44.729 -7.952 -5.794 1.00 129.76 206 TYR D N 1
ATOM 11670 C CA . TYR D 2 207 ? 45.378 -9.016 -5.028 1.00 125.30 206 TYR D CA 1
ATOM 11671 C C . TYR D 2 207 ? 44.631 -9.285 -3.725 1.00 130.10 206 TYR D C 1
ATOM 11672 O O . TYR D 2 207 ? 44.141 -10.399 -3.498 1.00 116.71 206 TYR D O 1
ATOM 11681 N N . GLY D 2 208 ? 44.534 -8.271 -2.857 1.00 124.23 207 GLY D N 1
ATOM 11682 C CA . GLY D 2 208 ? 43.763 -8.341 -1.625 1.00 120.37 207 GLY D CA 1
ATOM 11683 C C . GLY D 2 208 ? 42.397 -8.974 -1.793 1.00 110.61 207 GLY D C 1
ATOM 11684 O O . GLY D 2 208 ? 41.960 -9.785 -0.968 1.00 92.54 207 GLY D O 1
ATOM 11685 N N . ARG D 2 209 ? 41.727 -8.619 -2.889 1.00 108.02 208 ARG D N 1
ATOM 11686 C CA . ARG D 2 209 ? 40.393 -9.135 -3.147 1.00 120.30 208 ARG D CA 1
ATOM 11687 C C . ARG D 2 209 ? 40.378 -10.655 -3.295 1.00 116.89 208 ARG D C 1
ATOM 11688 O O . ARG D 2 209 ? 39.329 -11.269 -3.069 1.00 106.85 208 ARG D O 1
ATOM 11690 N N . ASN D 2 210 ? 41.516 -11.283 -3.621 1.00 105.31 209 ASN D N 1
ATOM 11691 C CA . ASN D 2 210 ? 41.607 -12.744 -3.667 1.00 120.07 209 ASN D CA 1
ATOM 11692 C C . ASN D 2 210 ? 42.239 -13.344 -2.416 1.00 114.65 209 ASN D C 1
ATOM 11693 O O . ASN D 2 210 ? 41.820 -14.411 -1.966 1.00 93.76 209 ASN D O 1
ATOM 11698 N N . LEU D 2 211 ? 43.242 -12.680 -1.845 1.00 109.59 210 LEU D N 1
ATOM 11699 C CA . LEU D 2 211 ? 43.772 -13.087 -0.550 1.00 92.29 210 LEU D CA 1
ATOM 11700 C C . LEU D 2 211 ? 42.666 -13.298 0.471 1.00 104.53 210 LEU D C 1
ATOM 11701 O O . LEU D 2 211 ? 42.723 -14.238 1.270 1.00 114.72 210 LEU D O 1
ATOM 11706 N N . ALA D 2 212 ? 41.657 -12.416 0.471 1.00 104.08 211 ALA D N 1
ATOM 11707 C CA . ALA D 2 212 ? 40.540 -12.540 1.405 1.00 81.00 211 ALA D CA 1
ATOM 11708 C C . ALA D 2 212 ? 39.742 -13.819 1.161 1.00 77.90 211 ALA D C 1
ATOM 11709 O O . ALA D 2 212 ? 39.191 -14.404 2.100 1.00 86.78 211 ALA D O 1
ATOM 11711 N N . VAL D 2 213 ? 39.682 -14.276 -0.084 1.00 76.17 212 VAL D N 1
ATOM 11712 C CA . VAL D 2 213 ? 38.965 -15.505 -0.391 1.00 84.37 212 VAL D CA 1
ATOM 11713 C C . VAL D 2 213 ? 39.641 -16.711 0.230 1.00 88.65 212 VAL D C 1
ATOM 11714 O O . VAL D 2 213 ? 38.996 -17.733 0.502 1.00 106.65 212 VAL D O 1
ATOM 11718 N N . LEU D 2 214 ? 40.947 -16.627 0.449 1.00 85.70 213 LEU D N 1
ATOM 11719 C CA . LEU D 2 214 ? 41.650 -17.754 1.032 1.00 82.02 213 LEU D CA 1
ATOM 11720 C C . LEU D 2 214 ? 41.340 -17.869 2.518 1.00 95.00 213 LEU D C 1
ATOM 11721 O O . LEU D 2 214 ? 41.200 -18.983 3.045 1.00 86.75 213 LEU D O 1
ATOM 11726 N N . LEU D 2 215 ? 41.217 -16.718 3.198 1.00 81.15 214 LEU D N 1
ATOM 11727 C CA . LEU D 2 215 ? 40.828 -16.682 4.604 1.00 69.68 214 LEU D CA 1
ATOM 11728 C C . LEU D 2 215 ? 39.642 -17.575 4.859 1.00 69.81 214 LEU D C 1
ATOM 11729 O O . LEU D 2 215 ? 39.622 -18.350 5.817 1.00 78.46 214 LEU D O 1
ATOM 11734 N N . GLN D 2 216 ? 38.633 -17.457 4.007 1.00 73.14 215 GLN D N 1
ATOM 11735 C CA . GLN D 2 216 ? 37.410 -18.220 4.174 1.00 71.60 215 GLN D CA 1
ATOM 11736 C C . GLN D 2 216 ? 37.717 -19.693 4.414 1.00 74.89 215 GLN D C 1
ATOM 11737 O O . GLN D 2 216 ? 37.126 -20.321 5.300 1.00 73.12 215 GLN D O 1
ATOM 11743 N N . PHE D 2 217 ? 38.682 -20.255 3.667 1.00 76.68 216 PHE D N 1
ATOM 11744 C CA . PHE D 2 217 ? 39.030 -21.660 3.865 1.00 76.38 216 PHE D CA 1
ATOM 11745 C C . PHE D 2 217 ? 39.874 -21.879 5.114 1.00 76.95 216 PHE D C 1
ATOM 11746 O O . PHE D 2 217 ? 39.727 -22.909 5.779 1.00 94.52 216 PHE D O 1
ATOM 11754 N N . ILE D 2 218 ? 40.825 -20.989 5.396 1.00 81.14 217 ILE D N 1
ATOM 11755 C CA . ILE D 2 218 ? 41.662 -21.164 6.583 1.00 69.08 217 ILE D CA 1
ATOM 11756 C C . ILE D 2 218 ? 40.801 -21.314 7.825 1.00 66.99 217 ILE D C 1
ATOM 11757 O O . ILE D 2 218 ? 40.959 -22.267 8.599 1.00 69.46 217 ILE D O 1
ATOM 11762 N N . ILE D 2 219 ? 39.881 -20.362 8.036 1.00 60.03 218 ILE D N 1
ATOM 11763 C CA . ILE D 2 219 ? 39.106 -20.283 9.272 1.00 57.24 218 ILE D CA 1
ATOM 11764 C C . ILE D 2 219 ? 37.980 -21.298 9.288 1.00 61.74 218 ILE D C 1
ATOM 11765 O O . ILE D 2 219 ? 37.322 -21.485 10.317 1.00 71.74 218 ILE D O 1
ATOM 11770 N N . SER D 2 220 ? 37.771 -21.985 8.179 1.00 71.50 219 SER D N 1
ATOM 11771 C CA . SER D 2 220 ? 36.890 -23.132 8.104 1.00 77.62 219 SER D CA 1
ATOM 11772 C C . SER D 2 220 ? 37.479 -24.325 8.839 1.00 76.67 219 SER D C 1
ATOM 11773 O O . SER D 2 220 ? 36.726 -25.181 9.332 1.00 79.70 219 SER D O 1
ATOM 11776 N N . SER D 2 221 ? 38.810 -24.418 8.858 1.00 67.44 220 SER D N 1
ATOM 11777 C CA . SER D 2 221 ? 39.516 -25.462 9.568 1.00 76.14 220 SER D CA 1
ATOM 11778 C C . SER D 2 221 ? 39.059 -25.512 11.026 1.00 82.74 220 SER D C 1
ATOM 11779 O O . SER D 2 221 ? 38.539 -24.539 11.586 1.00 90.63 220 SER D O 1
ATOM 11782 N N . GLN D 2 222 ? 39.258 -26.672 11.648 1.00 91.41 221 GLN D N 1
ATOM 11783 C CA . GLN D 2 222 ? 38.982 -26.789 13.074 1.00 94.00 221 GLN D CA 1
ATOM 11784 C C . GLN D 2 222 ? 40.048 -26.063 13.888 1.00 92.71 221 GLN D C 1
ATOM 11785 O O . GLN D 2 222 ? 39.738 -25.447 14.916 1.00 84.36 221 GLN D O 1
ATOM 11791 N N . ASN D 2 223 ? 41.299 -26.078 13.410 1.00 89.08 222 ASN D N 1
ATOM 11792 C CA . ASN D 2 223 ? 42.424 -25.421 14.073 1.00 75.61 222 ASN D CA 1
ATOM 11793 C C . ASN D 2 223 ? 43.148 -24.516 13.089 1.00 70.96 222 ASN D C 1
ATOM 11794 O O . ASN D 2 223 ? 43.642 -24.980 12.062 1.00 91.12 222 ASN D O 1
ATOM 11799 N N . TRP D 2 224 ? 43.201 -23.225 13.388 1.00 62.28 223 TRP D N 1
ATOM 11800 C CA . TRP D 2 224 ? 43.911 -22.297 12.521 1.00 58.48 223 TRP D CA 1
ATOM 11801 C C . TRP D 2 224 ? 44.563 -21.209 13.357 1.00 54.34 223 TRP D C 1
ATOM 11802 O O . TRP D 2 224 ? 44.095 -20.887 14.445 1.00 54.26 223 TRP D O 1
ATOM 11813 N N . LYS D 2 225 ? 45.638 -20.637 12.820 1.00 53.93 224 LYS D N 1
ATOM 11814 C CA . LYS D 2 225 ? 46.385 -19.570 13.471 1.00 50.92 224 LYS D CA 1
ATOM 11815 C C . LYS D 2 225 ? 46.953 -18.610 12.432 1.00 51.82 224 LYS D C 1
ATOM 11816 O O . LYS D 2 225 ? 47.442 -19.043 11.385 1.00 58.48 224 LYS D O 1
ATOM 11822 N N . ILE D 2 226 ? 46.868 -17.320 12.688 1.00 60.02 225 ILE D N 1
ATOM 11823 C CA . ILE D 2 226 ? 47.367 -16.328 11.756 1.00 58.52 225 ILE D CA 1
ATOM 11824 C C . ILE D 2 226 ? 48.237 -15.275 12.410 1.00 57.79 225 ILE D C 1
ATOM 11825 O O . ILE D 2 226 ? 47.891 -14.791 13.440 1.00 60.57 225 ILE D O 1
ATOM 11830 N N . GLU D 2 227 ? 49.397 -14.967 11.854 1.00 59.52 226 GLU D N 1
ATOM 11831 C CA . GLU D 2 227 ? 50.187 -13.870 12.370 1.00 64.00 226 GLU D CA 1
ATOM 11832 C C . GLU D 2 227 ? 50.431 -12.978 11.194 1.00 60.65 226 GLU D C 1
ATOM 11833 O O . GLU D 2 227 ? 51.051 -13.375 10.251 1.00 68.21 226 GLU D O 1
ATOM 11839 N N . ALA D 2 228 ? 50.002 -11.742 11.278 1.00 58.55 227 ALA D N 1
ATOM 11840 C CA . ALA D 2 228 ? 50.153 -10.833 10.178 1.00 60.60 227 ALA D CA 1
ATOM 11841 C C . ALA D 2 228 ? 50.991 -9.677 10.581 1.00 60.25 227 ALA D C 1
ATOM 11842 O O . ALA D 2 228 ? 50.930 -9.247 11.705 1.00 62.50 227 ALA D O 1
ATOM 11844 N N . GLU D 2 229 ? 51.826 -9.207 9.677 1.00 56.97 228 GLU D N 1
ATOM 11845 C CA . GLU D 2 229 ? 52.632 -8.034 9.986 1.00 63.73 228 GLU D CA 1
ATOM 11846 C C . GLU D 2 229 ? 52.024 -6.869 9.217 1.00 66.86 228 GLU D C 1
ATOM 11847 O O . GLU D 2 229 ? 51.976 -6.890 7.978 1.00 69.23 228 GLU D O 1
ATOM 11853 N N . LEU D 2 230 ? 51.546 -5.860 9.935 1.00 58.89 229 LEU D N 1
ATOM 11854 C CA . LEU D 2 230 ? 50.904 -4.739 9.268 1.00 62.80 229 LEU D CA 1
ATOM 11855 C C . LEU D 2 230 ? 51.814 -3.527 9.353 1.00 60.29 229 LEU D C 1
ATOM 11856 O O . LEU D 2 230 ? 52.563 -3.371 10.318 1.00 55.33 229 LEU D O 1
ATOM 11861 N N . VAL D 2 231 ? 51.737 -2.666 8.339 1.00 61.56 230 VAL D N 1
ATOM 11862 C CA . VAL D 2 231 ? 52.575 -1.475 8.236 1.00 63.25 230 VAL D CA 1
ATOM 11863 C C . VAL D 2 231 ? 51.659 -0.260 8.264 1.00 61.61 230 VAL D C 1
ATOM 11864 O O . VAL D 2 231 ? 50.714 -0.159 7.467 1.00 63.79 230 VAL D O 1
ATOM 11868 N N . LEU D 2 232 ? 51.935 0.656 9.182 1.00 54.28 231 LEU D N 1
ATOM 11869 C CA . LEU D 2 232 ? 51.133 1.855 9.338 1.00 58.80 231 LEU D CA 1
ATOM 11870 C C . LEU D 2 232 ? 52.042 3.076 9.270 1.00 70.31 231 LEU D C 1
ATOM 11871 O O . LEU D 2 232 ? 53.220 3.015 9.639 1.00 75.97 231 LEU D O 1
ATOM 11876 N N . GLY D 2 233 ? 51.503 4.165 8.735 1.00 72.47 232 GLY D N 1
ATOM 11877 C CA . GLY D 2 233 ? 52.222 5.418 8.593 1.00 71.90 232 GLY D CA 1
ATOM 11878 C C . GLY D 2 233 ? 52.839 5.578 7.218 1.00 76.04 232 GLY D C 1
ATOM 11879 O O . GLY D 2 233 ? 53.224 4.606 6.564 1.00 89.53 232 GLY D O 1
ATOM 11880 N N . LYS D 2 234 ? 52.926 6.827 6.759 1.00 78.15 233 LYS D N 1
ATOM 11881 C CA . LYS D 2 234 ? 53.482 7.093 5.433 1.00 83.38 233 LYS D CA 1
ATOM 11882 C C . LYS D 2 234 ? 54.985 7.396 5.466 1.00 81.76 233 LYS D C 1
ATOM 11883 O O . LYS D 2 234 ? 55.775 6.721 4.796 1.00 91.87 233 LYS D O 1
ATOM 11889 N N . LYS D 2 235 ? 55.406 8.399 6.228 1.00 79.58 234 LYS D N 1
ATOM 11890 C CA . LYS D 2 235 ? 56.830 8.721 6.150 1.00 80.99 234 LYS D CA 1
ATOM 11891 C C . LYS D 2 235 ? 57.654 7.995 7.205 1.00 73.63 234 LYS D C 1
ATOM 11892 O O . LYS D 2 235 ? 58.806 7.620 6.953 1.00 83.42 234 LYS D O 1
ATOM 11898 N N . PHE D 2 236 ? 57.094 7.794 8.382 1.00 68.49 235 PHE D N 1
ATOM 11899 C CA . PHE D 2 236 ? 57.699 6.941 9.391 1.00 69.69 235 PHE D CA 1
ATOM 11900 C C . PHE D 2 236 ? 56.821 5.700 9.481 1.00 62.32 235 PHE D C 1
ATOM 11901 O O . PHE D 2 236 ? 55.730 5.745 10.045 1.00 64.31 235 PHE D O 1
ATOM 11909 N N . LYS D 2 237 ? 57.284 4.601 8.913 1.00 61.51 236 LYS D N 1
ATOM 11910 C CA . LYS D 2 237 ? 56.515 3.367 8.882 1.00 60.38 236 LYS D CA 1
ATOM 11911 C C . LYS D 2 237 ? 57.010 2.484 10.010 1.00 63.51 236 LYS D C 1
ATOM 11912 O O . LYS D 2 237 ? 58.222 2.275 10.143 1.00 73.79 236 LYS D O 1
ATOM 11918 N N . ARG D 2 238 ? 56.081 1.998 10.840 1.00 63.08 237 ARG D N 1
ATOM 11919 C CA . ARG D 2 238 ? 56.387 0.954 11.811 1.00 68.92 237 ARG D CA 1
ATOM 11920 C C . ARG D 2 238 ? 55.452 -0.231 11.587 1.00 64.64 237 ARG D C 1
ATOM 11921 O O . ARG D 2 238 ? 54.306 -0.076 11.149 1.00 59.48 237 ARG D O 1
ATOM 11929 N N . VAL D 2 239 ? 55.958 -1.417 11.884 1.00 66.41 238 VAL D N 1
ATOM 11930 C CA . VAL D 2 239 ? 55.248 -2.662 11.639 1.00 61.82 238 VAL D CA 1
ATOM 11931 C C . VAL D 2 239 ? 54.678 -3.186 12.944 1.00 55.24 238 VAL D C 1
ATOM 11932 O O . VAL D 2 239 ? 55.350 -3.159 13.986 1.00 70.55 238 VAL D O 1
ATOM 11936 N N . TYR D 2 240 ? 53.453 -3.717 12.873 1.00 54.26 239 TYR D N 1
ATOM 11937 C CA . TYR D 2 240 ? 52.725 -4.258 14.018 1.00 56.61 239 TYR D CA 1
ATOM 11938 C C . TYR D 2 240 ? 52.263 -5.675 13.701 1.00 60.22 239 TYR D C 1
ATOM 11939 O O . TYR D 2 240 ? 51.962 -6.003 12.547 1.00 73.15 239 TYR D O 1
ATOM 11948 N N . LYS D 2 241 ? 52.253 -6.520 14.736 1.00 60.02 240 LYS D N 1
ATOM 11949 C CA . LYS D 2 241 ? 51.800 -7.907 14.651 1.00 57.16 240 LYS D CA 1
ATOM 11950 C C . LYS D 2 241 ? 50.298 -7.973 14.912 1.00 61.85 240 LYS D C 1
ATOM 11951 O O . LYS D 2 241 ? 49.812 -7.363 15.867 1.00 53.73 240 LYS D O 1
ATOM 11955 N N . LEU D 2 242 ? 49.570 -8.717 14.063 1.00 66.87 241 LEU D N 1
ATOM 11956 C CA . LEU D 2 242 ? 48.173 -9.095 14.295 1.00 60.54 241 LEU D CA 1
ATOM 11957 C C . LEU D 2 242 ? 48.136 -10.601 14.529 1.00 57.98 241 LEU D C 1
ATOM 11958 O O . LEU D 2 242 ? 48.389 -11.379 13.606 1.00 63.17 241 LEU D O 1
ATOM 11963 N N . LYS D 2 243 ? 47.783 -11.011 15.742 1.00 53.73 242 LYS D N 1
ATOM 11964 C CA . LYS D 2 243 ? 47.827 -12.410 16.153 1.00 55.76 242 LYS D CA 1
ATOM 11965 C C . LYS D 2 243 ? 46.407 -12.855 16.461 1.00 53.69 242 LYS D C 1
ATOM 11966 O O . LYS D 2 243 ? 45.715 -12.235 17.278 1.00 64.58 242 LYS D O 1
ATOM 11972 N N . LEU D 2 244 ? 45.997 -13.934 15.806 1.00 54.30 243 LEU D N 1
ATOM 11973 C CA . LEU D 2 244 ? 44.612 -14.349 15.672 1.00 49.49 243 LEU D CA 1
ATOM 11974 C C . LEU D 2 244 ? 44.616 -15.858 15.493 1.00 51.88 243 LEU D C 1
ATOM 11975 O O . LEU D 2 244 ? 45.255 -16.349 14.564 1.00 62.24 243 LEU D O 1
ATOM 11980 N N . ALA D 2 245 ? 43.951 -16.602 16.372 1.00 51.43 244 ALA D N 1
ATOM 11981 C CA . ALA D 2 245 ? 43.953 -18.060 16.284 1.00 47.63 244 ALA D CA 1
ATOM 11982 C C . ALA D 2 245 ? 42.699 -18.623 16.920 1.00 53.65 244 ALA D C 1
ATOM 11983 O O . ALA D 2 245 ? 42.405 -18.342 18.089 1.00 59.04 244 ALA D O 1
ATOM 11985 N N . ASN D 2 246 ? 41.971 -19.426 16.140 1.00 55.13 245 ASN D N 1
ATOM 11986 C CA . ASN D 2 246 ? 40.828 -20.192 16.629 1.00 60.93 245 ASN D CA 1
ATOM 11987 C C . ASN D 2 246 ? 39.707 -19.279 17.118 1.00 53.13 245 ASN D C 1
ATOM 11988 O O . ASN D 2 246 ? 39.005 -19.586 18.078 1.00 63.36 245 ASN D O 1
ATOM 11993 N N . PHE D 2 247 ? 39.509 -18.170 16.421 1.00 57.88 246 PHE D N 1
ATOM 11994 C CA . PHE D 2 247 ? 38.466 -17.208 16.745 1.00 56.93 246 PHE D CA 1
ATOM 11995 C C . PHE D 2 247 ? 37.224 -17.650 15.984 1.00 60.45 246 PHE D C 1
ATOM 11996 O O . PHE D 2 247 ? 37.261 -17.751 14.755 1.00 59.62 246 PHE D O 1
ATOM 12004 N N . LYS D 2 248 ? 36.163 -18.031 16.709 1.00 59.82 247 LYS D N 1
ATOM 12005 C CA . LYS D 2 248 ? 35.041 -18.695 16.043 1.00 62.81 247 LYS D CA 1
ATOM 12006 C C . LYS D 2 248 ? 33.970 -17.734 15.537 1.00 58.34 247 LYS D C 1
ATOM 12007 O O . LYS D 2 248 ? 33.150 -18.121 14.699 1.00 62.21 247 LYS D O 1
ATOM 12013 N N . GLU D 2 249 ? 34.026 -16.470 15.919 1.00 61.33 248 GLU D N 1
ATOM 12014 C CA . GLU D 2 249 ? 32.958 -15.542 15.569 1.00 59.89 248 GLU D CA 1
ATOM 12015 C C . GLU D 2 249 ? 33.216 -14.844 14.241 1.00 60.15 248 GLU D C 1
ATOM 12016 O O . GLU D 2 249 ? 33.122 -13.619 14.125 1.00 54.56 248 GLU D O 1
ATOM 12022 N N . LEU D 2 250 ? 33.484 -15.657 13.214 1.00 53.27 249 LEU D N 1
ATOM 12023 C CA . LEU D 2 250 ? 33.716 -15.178 11.861 1.00 57.72 249 LEU D CA 1
ATOM 12024 C C . LEU D 2 250 ? 32.793 -15.922 10.915 1.00 64.27 249 LEU D C 1
ATOM 12025 O O . LEU D 2 250 ? 32.439 -17.075 11.168 1.00 73.32 249 LEU D O 1
ATOM 12030 N N . LYS D 2 251 ? 32.427 -15.267 9.808 1.00 60.03 250 LYS D N 1
ATOM 12031 C CA . LYS D 2 251 ? 31.483 -15.841 8.851 1.00 57.79 250 LYS D CA 1
ATOM 12032 C C . LYS D 2 251 ? 31.532 -15.060 7.555 1.00 56.24 250 LYS D C 1
ATOM 12033 O O . LYS D 2 251 ? 31.496 -13.830 7.581 1.00 56.84 250 LYS D O 1
ATOM 12039 N N . GLU D 2 252 ? 31.658 -15.748 6.424 1.00 65.51 251 GLU D N 1
ATOM 12040 C CA . GLU D 2 252 ? 31.585 -15.094 5.126 1.00 72.89 251 GLU D CA 1
ATOM 12041 C C . GLU D 2 252 ? 30.185 -15.226 4.546 1.00 76.65 251 GLU D C 1
ATOM 12042 O O . GLU D 2 252 ? 29.552 -16.281 4.663 1.00 84.02 251 GLU D O 1
ATOM 12048 N N . LEU D 2 253 ? 29.723 -14.154 3.887 1.00 79.51 252 LEU D N 1
ATOM 12049 C CA . LEU D 2 253 ? 28.464 -14.176 3.159 1.00 83.27 252 LEU D CA 1
ATOM 12050 C C . LEU D 2 253 ? 28.547 -13.651 1.715 1.00 97.89 252 LEU D C 1
ATOM 12051 O O . LEU D 2 253 ? 27.579 -13.849 0.973 1.00 94.18 252 LEU D O 1
ATOM 12056 N N . VAL D 2 254 ? 29.641 -12.994 1.290 1.00 104.73 253 VAL D N 1
ATOM 12057 C CA . VAL D 2 254 ? 29.924 -12.889 -0.146 1.00 101.86 253 VAL D CA 1
ATOM 12058 C C . VAL D 2 254 ? 30.200 -14.306 -0.639 1.00 115.11 253 VAL D C 1
ATOM 12059 O O . VAL D 2 254 ? 31.137 -14.966 -0.189 1.00 120.72 253 VAL D O 1
ATOM 12063 N N . ILE D 2 255 ? 29.312 -14.839 -1.475 1.00 134.57 254 ILE D N 1
ATOM 12064 C CA . ILE D 2 255 ? 29.544 -16.182 -2.016 1.00 134.71 254 ILE D CA 1
ATOM 12065 C C . ILE D 2 255 ? 30.868 -16.258 -2.753 1.00 148.37 254 ILE D C 1
ATOM 12066 O O . ILE D 2 255 ? 31.601 -17.233 -2.596 1.00 150.47 254 ILE D O 1
ATOM 12071 N N . ASP D 2 256 ? 31.092 -15.233 -3.555 1.00 140.36 255 ASP D N 1
ATOM 12072 C CA . ASP D 2 256 ? 32.297 -15.083 -4.328 1.00 158.66 255 ASP D CA 1
ATOM 12073 C C . ASP D 2 256 ? 32.609 -16.306 -5.138 1.00 168.91 255 ASP D C 1
ATOM 12074 O O . ASP D 2 256 ? 33.741 -16.780 -5.158 1.00 180.99 255 ASP D O 1
ATOM 12079 N N . GLU D 2 257 ? 31.603 -16.858 -5.787 1.00 174.01 256 GLU D N 1
ATOM 12080 C CA . GLU D 2 257 ? 31.913 -18.015 -6.597 1.00 174.88 256 GLU D CA 1
ATOM 12081 C C . GLU D 2 257 ? 32.455 -17.624 -7.965 1.00 188.88 256 GLU D C 1
ATOM 12082 O O . GLU D 2 257 ? 32.208 -16.524 -8.468 1.00 204.07 256 GLU D O 1
ATOM 12088 N N . LYS D 2 258 ? 33.166 -18.582 -8.578 1.00 188.78 257 LYS D N 1
ATOM 12089 C CA . LYS D 2 258 ? 33.860 -18.449 -9.870 1.00 174.80 257 LYS D CA 1
ATOM 12090 C C . LYS D 2 258 ? 34.863 -17.286 -9.837 1.00 171.67 257 LYS D C 1
ATOM 12091 O O . LYS D 2 258 ? 34.798 -16.347 -10.632 1.00 152.57 257 LYS D O 1
ATOM 12093 N N . ARG D 2 259 ? 35.819 -17.349 -8.886 1.00 165.31 258 ARG D N 1
ATOM 12094 C CA . ARG D 2 259 ? 36.985 -16.481 -8.972 1.00 157.73 258 ARG D CA 1
ATOM 12095 C C . ARG D 2 259 ? 38.328 -17.211 -8.895 1.00 163.02 258 ARG D C 1
ATOM 12096 O O . ARG D 2 259 ? 39.331 -16.690 -9.406 1.00 154.08 258 ARG D O 1
ATOM 12104 N N . PHE D 2 260 ? 38.381 -18.421 -8.336 1.00 155.92 259 PHE D N 1
ATOM 12105 C CA . PHE D 2 260 ? 39.648 -19.174 -8.232 1.00 174.29 259 PHE D CA 1
ATOM 12106 C C . PHE D 2 260 ? 39.638 -20.303 -9.267 1.00 176.28 259 PHE D C 1
ATOM 12107 O O . PHE D 2 260 ? 39.355 -21.459 -8.960 1.00 155.79 259 PHE D O 1
ATOM 12115 N N . ASP D 2 261 ? 40.040 -19.965 -10.494 1.00 194.68 260 ASP D N 1
ATOM 12116 C CA . ASP D 2 261 ? 39.905 -20.842 -11.658 1.00 188.60 260 ASP D CA 1
ATOM 12117 C C . ASP D 2 261 ? 41.271 -21.340 -12.139 1.00 178.17 260 ASP D C 1
ATOM 12118 O O . ASP D 2 261 ? 42.131 -20.537 -12.522 1.00 158.40 260 ASP D O 1
ATOM 12123 N N . SER D 2 262 ? 41.451 -22.666 -12.140 1.00 163.19 261 SER D N 1
ATOM 12124 C CA . SER D 2 262 ? 42.600 -23.329 -12.724 1.00 167.04 261 SER D CA 1
ATOM 12125 C C . SER D 2 262 ? 42.523 -23.331 -14.255 1.00 185.11 261 SER D C 1
ATOM 12126 O O . SER D 2 262 ? 42.698 -24.352 -14.904 1.00 211.11 261 SER D O 1
ATOM 12129 N N . SER D 2 263 ? 42.258 -22.176 -14.843 1.00 184.06 262 SER D N 1
ATOM 12130 C CA . SER D 2 263 ? 42.239 -22.017 -16.294 1.00 179.41 262 SER D CA 1
ATOM 12131 C C . SER D 2 263 ? 43.509 -22.550 -16.915 1.00 186.45 262 SER D C 1
ATOM 12132 O O . SER D 2 263 ? 43.458 -23.417 -17.805 1.00 181.07 262 SER D O 1
ATOM 12135 N N . VAL D 2 264 ? 44.657 -22.062 -16.442 1.00 190.00 263 VAL D N 1
ATOM 12136 C CA . VAL D 2 264 ? 45.934 -22.174 -17.130 1.00 178.54 263 VAL D CA 1
ATOM 12137 C C . VAL D 2 264 ? 46.698 -23.452 -16.767 1.00 185.00 263 VAL D C 1
ATOM 12138 O O . VAL D 2 264 ? 47.286 -24.097 -17.643 1.00 203.50 263 VAL D O 1
ATOM 12142 N N . GLU D 2 265 ? 46.741 -23.810 -15.475 1.00 190.06 264 GLU D N 1
ATOM 12143 C CA . GLU D 2 265 ? 47.473 -24.990 -15.026 1.00 180.65 264 GLU D CA 1
ATOM 12144 C C . GLU D 2 265 ? 46.910 -26.274 -15.617 1.00 191.54 264 GLU D C 1
ATOM 12145 O O . GLU D 2 265 ? 47.608 -27.293 -15.636 1.00 179.94 264 GLU D O 1
ATOM 12147 N N . GLU D 2 266 ? 45.658 -26.250 -16.074 1.00 207.88 265 GLU D N 1
ATOM 12148 C CA . GLU D 2 266 ? 45.018 -27.406 -16.684 1.00 193.82 265 GLU D CA 1
ATOM 12149 C C . GLU D 2 266 ? 45.356 -27.496 -18.170 1.00 205.41 265 GLU D C 1
ATOM 12150 O O . GLU D 2 266 ? 45.701 -28.570 -18.669 1.00 175.08 265 GLU D O 1
ATOM 12152 N N . LYS D 2 267 ? 45.247 -26.375 -18.887 1.00 220.01 266 LYS D N 1
ATOM 12153 C CA . LYS D 2 267 ? 45.564 -26.354 -20.314 1.00 211.35 266 LYS D CA 1
ATOM 12154 C C . LYS D 2 267 ? 47.033 -26.688 -20.564 1.00 223.49 266 LYS D C 1
ATOM 12155 O O . LYS D 2 267 ? 47.375 -27.315 -21.575 1.00 224.58 266 LYS D O 1
ATOM 12161 N N . PHE D 2 268 ? 47.917 -26.272 -19.651 1.00 207.27 267 PHE D N 1
ATOM 12162 C CA . PHE D 2 268 ? 49.323 -26.664 -19.721 1.00 199.77 267 PHE D CA 1
ATOM 12163 C C . PHE D 2 268 ? 49.498 -28.175 -19.623 1.00 212.80 267 PHE D C 1
ATOM 12164 O O . PHE D 2 268 ? 50.352 -28.751 -20.307 1.00 237.99 267 PHE D O 1
ATOM 12172 N N . TYR D 2 269 ? 48.717 -28.835 -18.766 1.00 202.60 268 TYR D N 1
ATOM 12173 C CA . TYR D 2 269 ? 48.832 -30.284 -18.652 1.00 185.55 268 TYR D CA 1
ATOM 12174 C C . TYR D 2 269 ? 48.433 -30.940 -19.962 1.00 202.18 268 TYR D C 1
ATOM 12175 O O . TYR D 2 269 ? 49.132 -31.824 -20.470 1.00 208.39 268 TYR D O 1
ATOM 12177 N N . LYS D 2 270 ? 47.301 -30.507 -20.522 1.00 208.54 269 LYS D N 1
ATOM 12178 C CA . LYS D 2 270 ? 46.843 -30.965 -21.831 1.00 191.35 269 LYS D CA 1
ATOM 12179 C C . LYS D 2 270 ? 47.897 -30.750 -22.916 1.00 193.08 269 LYS D C 1
ATOM 12180 O O . LYS D 2 270 ? 48.210 -31.667 -23.681 1.00 200.28 269 LYS D O 1
ATOM 12182 N N . ASP D 2 271 ? 48.379 -29.512 -23.069 1.00 198.14 270 ASP D N 1
ATOM 12183 C CA . ASP D 2 271 ? 49.308 -29.216 -24.161 1.00 185.37 270 ASP D CA 1
ATOM 12184 C C . ASP D 2 271 ? 50.561 -30.096 -24.092 1.00 187.23 270 ASP D C 1
ATOM 12185 O O . ASP D 2 271 ? 50.949 -30.714 -25.092 1.00 218.83 270 ASP D O 1
ATOM 12190 N N . PHE D 2 272 ? 51.179 -30.206 -22.906 1.00 180.24 271 PHE D N 1
ATOM 12191 C CA . PHE D 2 272 ? 52.406 -31.002 -22.759 1.00 176.10 271 PHE D CA 1
ATOM 12192 C C . PHE D 2 272 ? 52.110 -32.500 -22.877 1.00 191.08 271 PHE D C 1
ATOM 12193 O O . PHE D 2 272 ? 52.881 -33.229 -23.510 1.00 207.62 271 PHE D O 1
ATOM 12201 N N . THR D 2 273 ? 50.994 -32.982 -22.310 1.00 195.86 272 THR D N 1
ATOM 12202 C CA . THR D 2 273 ? 50.676 -34.409 -22.455 1.00 195.76 272 THR D CA 1
ATOM 12203 C C . THR D 2 273 ? 50.563 -34.809 -23.929 1.00 217.50 272 THR D C 1
ATOM 12204 O O . THR D 2 273 ? 50.953 -35.930 -24.295 1.00 218.11 272 THR D O 1
ATOM 12208 N N . ASN D 2 274 ? 50.015 -33.930 -24.781 1.00 221.70 273 ASN D N 1
ATOM 12209 C CA . ASN D 2 274 ? 49.827 -34.252 -26.193 1.00 201.36 273 ASN D CA 1
ATOM 12210 C C . ASN D 2 274 ? 51.084 -33.979 -27.022 1.00 199.98 273 ASN D C 1
ATOM 12211 O O . ASN D 2 274 ? 51.635 -34.888 -27.650 1.00 203.71 273 ASN D O 1
ATOM 12216 N N . VAL D 2 275 ? 51.566 -32.732 -27.014 1.00 206.00 274 VAL D N 1
ATOM 12217 C CA . VAL D 2 275 ? 52.600 -32.317 -27.963 1.00 198.30 274 VAL D CA 1
ATOM 12218 C C . VAL D 2 275 ? 53.995 -32.794 -27.568 1.00 185.76 274 VAL D C 1
ATOM 12219 O O . VAL D 2 275 ? 54.905 -32.781 -28.406 1.00 171.19 274 VAL D O 1
ATOM 12223 N N . ILE D 2 276 ? 54.208 -33.19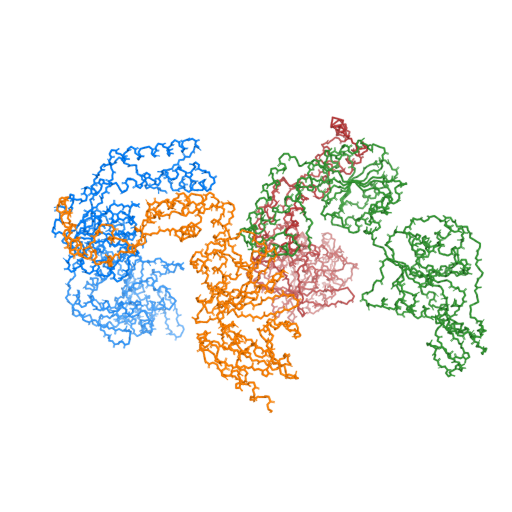9 -26.321 1.00 196.33 275 ILE D N 1
ATOM 12224 C CA . ILE D 2 276 ? 55.462 -33.824 -25.922 1.00 196.96 275 ILE D CA 1
ATOM 12225 C C . ILE D 2 276 ? 55.169 -35.290 -25.665 1.00 198.69 275 ILE D C 1
ATOM 12226 O O . ILE D 2 276 ? 54.368 -35.636 -24.786 1.00 201.04 275 ILE D O 1
ATOM 12231 N N . LYS D 2 277 ? 55.830 -36.142 -26.429 1.00 189.42 276 LYS D N 1
ATOM 12232 C CA . LYS D 2 277 ? 55.782 -37.583 -26.274 1.00 192.61 276 LYS D CA 1
ATOM 12233 C C . LYS D 2 277 ? 57.184 -38.038 -25.899 1.00 193.75 276 LYS D C 1
ATOM 12234 O O . LYS D 2 277 ? 58.132 -37.809 -26.657 1.00 198.03 276 LYS D O 1
ATOM 12240 N N . GLY D 2 278 ? 57.333 -38.632 -24.722 1.00 169.31 277 GLY D N 1
ATOM 12241 C CA . GLY D 2 278 ? 58.656 -39.083 -24.334 1.00 162.75 277 GLY D CA 1
ATOM 12242 C C . GLY D 2 278 ? 59.090 -38.647 -22.956 1.00 167.19 277 GLY D C 1
ATOM 12243 O O . GLY D 2 278 ? 59.988 -39.249 -22.358 1.00 170.57 277 GLY D O 1
ATOM 12244 N N . TRP D 2 279 ? 58.467 -37.591 -22.448 1.00 172.94 278 TRP D N 1
ATOM 12245 C CA . TRP D 2 279 ? 58.711 -37.120 -21.097 1.00 176.36 278 TRP D CA 1
ATOM 12246 C C . TRP D 2 279 ? 57.481 -37.495 -20.286 1.00 170.45 278 TRP D C 1
ATOM 12247 O O . TRP D 2 279 ? 56.354 -37.393 -20.783 1.00 162.78 278 TRP D O 1
ATOM 12258 N N . LYS D 2 280 ? 57.683 -37.920 -19.041 1.00 173.73 279 LYS D N 1
ATOM 12259 C CA . LYS D 2 280 ? 56.573 -38.216 -18.147 1.00 163.59 279 LYS D CA 1
ATOM 12260 C C . LYS D 2 280 ? 56.424 -37.098 -17.128 1.00 170.06 279 LYS D C 1
ATOM 12261 O O . LYS D 2 280 ? 57.378 -36.769 -16.413 1.00 155.50 279 LYS D O 1
ATOM 12267 N N . ILE D 2 281 ? 55.218 -36.535 -17.070 1.00 186.17 280 ILE D N 1
ATOM 12268 C CA . ILE D 2 281 ? 54.898 -35.336 -16.303 1.00 169.06 280 ILE D CA 1
ATOM 12269 C C . ILE D 2 281 ? 54.032 -35.767 -15.123 1.00 157.35 280 ILE D C 1
ATOM 12270 O O . ILE D 2 281 ? 52.840 -36.070 -15.285 1.00 122.84 280 ILE D O 1
ATOM 12272 N N . ILE D 2 282 ? 54.624 -35.790 -13.930 1.00 154.83 281 ILE D N 1
ATOM 12273 C CA . ILE D 2 282 ? 53.908 -36.144 -12.710 1.00 154.08 281 ILE D CA 1
ATOM 12274 C C . ILE D 2 282 ? 53.373 -34.863 -12.080 1.00 172.39 281 ILE D C 1
ATOM 12275 O O . ILE D 2 282 ? 54.105 -33.875 -11.934 1.00 192.57 281 ILE D O 1
ATOM 12277 N N . ARG D 2 283 ? 52.091 -34.877 -11.709 1.00 174.00 282 ARG D N 1
ATOM 12278 C CA . ARG D 2 283 ? 51.400 -33.713 -11.164 1.00 164.18 282 ARG D CA 1
ATOM 12279 C C . ARG D 2 283 ? 51.361 -33.761 -9.639 1.00 153.47 282 ARG D C 1
ATOM 12280 O O . ARG D 2 283 ? 51.311 -34.839 -9.037 1.00 152.37 282 ARG D O 1
ATOM 12282 N N . GLU D 2 284 ? 51.346 -32.572 -9.025 1.00 152.32 283 GLU D N 1
ATOM 12283 C CA . GLU D 2 284 ? 51.463 -32.367 -7.586 1.00 138.72 283 GLU D CA 1
ATOM 12284 C C . GLU D 2 284 ? 52.508 -33.296 -6.948 1.00 141.08 283 GLU D C 1
ATOM 12285 O O . GLU D 2 284 ? 52.156 -34.141 -6.104 1.00 130.56 283 GLU D O 1
ATOM 12287 N N . PRO D 2 285 ? 53.787 -33.159 -7.307 1.00 140.07 284 PRO D N 1
ATOM 12288 C CA . PRO D 2 285 ? 54.819 -34.026 -6.729 1.00 141.53 284 PRO D CA 1
ATOM 12289 C C . PRO D 2 285 ? 55.048 -33.757 -5.251 1.00 141.46 284 PRO D C 1
ATOM 12290 O O . PRO D 2 285 ? 54.752 -32.682 -4.721 1.00 155.28 284 PRO D O 1
ATOM 12294 N N . GLU D 2 286 ? 55.613 -34.765 -4.591 1.00 129.54 285 GLU D N 1
ATOM 12295 C CA . GLU D 2 286 ? 56.000 -34.651 -3.198 1.00 140.17 285 GLU D CA 1
ATOM 12296 C C . GLU D 2 286 ? 56.999 -33.502 -3.049 1.00 137.62 285 GLU D C 1
ATOM 12297 O O . GLU D 2 286 ? 58.075 -33.540 -3.668 1.00 118.37 285 GLU D O 1
ATOM 12303 N N . PRO D 2 287 ? 56.680 -32.469 -2.264 1.00 137.76 286 PRO D N 1
ATOM 12304 C CA . PRO D 2 287 ? 57.561 -31.294 -2.163 1.00 132.06 286 PRO D CA 1
ATOM 12305 C C . PRO D 2 287 ? 58.902 -31.587 -1.506 1.00 103.07 286 PRO D C 1
ATOM 12306 O O . PRO D 2 287 ? 59.001 -32.401 -0.586 1.00 109.79 286 PRO D O 1
ATOM 12310 N N . LEU D 2 288 ? 59.923 -30.835 -1.926 1.00 104.60 287 LEU D N 1
ATOM 12311 C CA . LEU D 2 288 ? 61.292 -30.993 -1.444 1.00 116.25 287 LEU D CA 1
ATOM 12312 C C . LEU D 2 288 ? 61.602 -29.950 -0.365 1.00 115.34 287 LEU D C 1
ATOM 12313 O O . LEU D 2 288 ? 61.057 -28.843 -0.373 1.00 122.22 287 LEU D O 1
ATOM 12315 N N . VAL D 2 289 ? 62.475 -30.322 0.576 1.00 112.71 288 VAL D N 1
ATOM 12316 C CA . VAL D 2 289 ? 62.768 -29.527 1.775 1.00 120.72 288 VAL D CA 1
ATOM 12317 C C . VAL D 2 289 ? 64.280 -29.343 1.865 1.00 122.07 288 VAL D C 1
ATOM 12318 O O . VAL D 2 289 ? 65.011 -30.315 2.090 1.00 130.76 288 VAL D O 1
ATOM 12322 N N . VAL D 2 290 ? 64.751 -28.105 1.710 1.00 129.64 289 VAL D N 1
ATOM 12323 C CA . VAL D 2 290 ? 66.181 -27.787 1.704 1.00 128.30 289 VAL D CA 1
ATOM 12324 C C . VAL D 2 290 ? 66.473 -26.853 2.872 1.00 136.56 289 VAL D C 1
ATOM 12325 O O . VAL D 2 290 ? 66.192 -25.649 2.793 1.00 133.13 289 VAL D O 1
ATOM 12327 N N . ASP D 2 291 ? 67.087 -27.391 3.929 1.00 131.70 290 ASP D N 1
ATOM 12328 C CA . ASP D 2 291 ? 67.413 -26.639 5.151 1.00 142.32 290 ASP D CA 1
ATOM 12329 C C . ASP D 2 291 ? 66.188 -25.912 5.723 1.00 152.36 290 ASP D C 1
ATOM 12330 O O . ASP D 2 291 ? 66.239 -24.727 6.065 1.00 149.68 290 ASP D O 1
ATOM 12332 N N . ASN D 2 292 ? 65.072 -26.647 5.824 1.00 155.94 291 ASN D N 1
ATOM 12333 C CA . ASN D 2 292 ? 63.829 -26.167 6.449 1.00 146.98 291 ASN D CA 1
ATOM 12334 C C . ASN D 2 292 ? 63.219 -24.996 5.674 1.00 143.62 291 ASN D C 1
ATOM 12335 O O . ASN D 2 292 ? 62.772 -24.001 6.252 1.00 138.10 291 ASN D O 1
ATOM 12340 N N . ARG D 2 293 ? 63.211 -25.131 4.347 1.00 141.72 292 ARG D N 1
ATOM 12341 C CA . ARG D 2 293 ? 62.428 -24.313 3.427 1.00 113.70 292 ARG D CA 1
ATOM 12342 C C . ARG D 2 293 ? 61.730 -25.269 2.471 1.00 104.38 292 ARG D C 1
ATOM 12343 O O . ARG D 2 293 ? 62.389 -26.085 1.821 1.00 119.97 292 ARG D O 1
ATOM 12348 N N . VAL D 2 294 ? 60.420 -25.184 2.387 1.00 92.72 293 VAL D N 1
ATOM 12349 C CA . VAL D 2 294 ? 59.651 -26.102 1.555 1.00 100.82 293 VAL D CA 1
ATOM 12350 C C . VAL D 2 294 ? 59.430 -25.523 0.166 1.00 104.19 293 VAL D C 1
ATOM 12351 O O . VAL D 2 294 ? 59.087 -24.342 -0.003 1.00 101.05 293 VAL D O 1
ATOM 12355 N N . PHE D 2 295 ? 59.622 -26.389 -0.830 1.00 101.89 294 PHE D N 1
ATOM 12356 C CA . PHE D 2 295 ? 59.421 -26.098 -2.244 1.00 117.22 294 PHE D CA 1
ATOM 12357 C C . PHE D 2 295 ? 58.327 -27.021 -2.767 1.00 104.78 294 PHE D C 1
ATOM 12358 O O . PHE D 2 295 ? 58.529 -28.233 -2.851 1.00 103.78 294 PHE D O 1
ATOM 12366 N N . ILE D 2 296 ? 57.178 -26.459 -3.120 1.00 111.15 295 ILE D N 1
ATOM 12367 C CA . ILE D 2 296 ? 56.064 -27.294 -3.560 1.00 112.85 295 ILE D CA 1
ATOM 12368 C C . ILE D 2 296 ? 55.795 -27.056 -5.034 1.00 121.90 295 ILE D C 1
ATOM 12369 O O . ILE D 2 296 ? 55.002 -26.172 -5.386 1.00 117.48 295 ILE D O 1
ATOM 12374 N N . PRO D 2 297 ? 56.375 -27.862 -5.910 1.00 135.87 296 PRO D N 1
ATOM 12375 C CA . PRO D 2 297 ? 56.242 -27.636 -7.346 1.00 138.09 296 PRO D CA 1
ATOM 12376 C C . PRO D 2 297 ? 54.844 -28.021 -7.799 1.00 133.22 296 PRO D C 1
ATOM 12377 O O . PRO D 2 297 ? 54.058 -28.609 -7.052 1.00 132.92 296 PRO D O 1
ATOM 12381 N N . ASP D 2 298 ? 54.531 -27.626 -9.033 1.00 132.00 297 ASP D N 1
ATOM 12382 C CA . ASP D 2 298 ? 53.268 -28.010 -9.643 1.00 125.29 297 ASP D CA 1
ATOM 12383 C C . ASP D 2 298 ? 53.369 -29.277 -10.486 1.00 137.75 297 ASP D C 1
ATOM 12384 O O . ASP D 2 298 ? 52.429 -30.079 -10.478 1.00 139.22 297 ASP D O 1
ATOM 12389 N N . PHE D 2 299 ? 54.492 -29.511 -11.171 1.00 144.05 298 PHE D N 1
ATOM 12390 C CA . PHE D 2 299 ? 54.667 -30.709 -11.993 1.00 152.84 298 PHE D CA 1
ATOM 12391 C C . PHE D 2 299 ? 56.130 -31.150 -11.960 1.00 162.55 298 PHE D C 1
ATOM 12392 O O . PHE D 2 299 ? 57.040 -30.316 -11.910 1.00 162.97 298 PHE D O 1
ATOM 12400 N N . LEU D 2 300 ? 56.345 -32.467 -11.992 1.00 166.48 299 LEU D N 1
ATOM 12401 C CA . LEU D 2 300 ? 57.662 -33.067 -12.183 1.00 159.06 299 LEU D CA 1
ATOM 12402 C C . LEU D 2 300 ? 57.704 -33.718 -13.557 1.00 171.26 299 LEU D C 1
ATOM 12403 O O . LEU D 2 300 ? 56.821 -34.513 -13.892 1.00 174.07 299 LEU D O 1
ATOM 12405 N N . VAL D 2 301 ? 58.713 -33.375 -14.356 1.00 193.13 300 VAL D N 1
ATOM 12406 C CA . VAL D 2 301 ? 58.905 -33.989 -15.665 1.00 181.74 300 VAL D CA 1
ATOM 12407 C C . VAL D 2 301 ? 60.273 -34.659 -15.700 1.00 188.57 300 VAL D C 1
ATOM 12408 O O . VAL D 2 301 ? 61.265 -34.112 -15.202 1.00 150.54 300 VAL D O 1
ATOM 12412 N N . GLU D 2 302 ? 60.315 -35.864 -16.270 1.00 185.32 301 GLU D N 1
ATOM 12413 C CA . GLU D 2 302 ? 61.538 -36.652 -16.354 1.00 184.47 301 GLU D CA 1
ATOM 12414 C C . GLU D 2 302 ? 61.610 -37.369 -17.697 1.00 184.96 301 GLU D C 1
ATOM 12415 O O . GLU D 2 302 ? 60.614 -37.930 -18.164 1.00 163.53 301 GLU D O 1
ATOM 12421 N N . LYS D 2 303 ? 62.791 -37.333 -18.316 1.00 185.43 302 LYS D N 1
ATOM 12422 C CA . LYS D 2 303 ? 63.142 -38.184 -19.458 1.00 164.08 302 LYS D CA 1
ATOM 12423 C C . LYS D 2 303 ? 64.407 -38.945 -19.074 1.00 161.93 302 LYS D C 1
ATOM 12424 O O . LYS D 2 303 ? 65.506 -38.380 -19.078 1.00 153.81 302 LYS D O 1
ATOM 12426 N N . GLY D 2 304 ? 64.249 -40.228 -18.764 1.00 157.84 303 GLY D N 1
ATOM 12427 C CA . GLY D 2 304 ? 65.347 -41.040 -18.276 1.00 160.52 303 GLY D CA 1
ATOM 12428 C C . GLY D 2 304 ? 65.909 -40.504 -16.979 1.00 176.13 303 GLY D C 1
ATOM 12429 O O . GLY D 2 304 ? 65.215 -40.526 -15.966 1.00 171.27 303 GLY D O 1
ATOM 12430 N N . ASN D 2 305 ? 67.145 -40.000 -16.974 1.00 182.55 304 ASN D N 1
ATOM 12431 C CA . ASN D 2 305 ? 67.697 -39.518 -15.720 1.00 184.12 304 ASN D CA 1
ATOM 12432 C C . ASN D 2 305 ? 67.785 -38.002 -15.632 1.00 183.67 304 ASN D C 1
ATOM 12433 O O . ASN D 2 305 ? 68.317 -37.475 -14.647 1.00 175.34 304 ASN D O 1
ATOM 12438 N N . LEU D 2 306 ? 67.282 -37.284 -16.625 1.00 173.68 305 LEU D N 1
ATOM 12439 C CA . LEU D 2 306 ? 67.069 -35.858 -16.437 1.00 166.61 305 LEU D CA 1
ATOM 12440 C C . LEU D 2 306 ? 65.779 -35.671 -15.641 1.00 190.96 305 LEU D C 1
ATOM 12441 O O . LEU D 2 306 ? 64.741 -36.268 -15.967 1.00 185.71 305 LEU D O 1
ATOM 12443 N N . LYS D 2 307 ? 65.863 -34.861 -14.577 1.00 208.17 306 LYS D N 1
ATOM 12444 C CA . LYS D 2 307 ? 64.757 -34.607 -13.654 1.00 180.92 306 LYS D CA 1
ATOM 12445 C C . LYS D 2 307 ? 64.647 -33.099 -13.448 1.00 167.25 306 LYS D C 1
ATOM 12446 O O . LYS D 2 307 ? 65.580 -32.462 -12.940 1.00 149.60 306 LYS D O 1
ATOM 12448 N N . VAL D 2 308 ? 63.491 -32.576 -13.851 1.00 162.76 307 VAL D N 1
ATOM 12449 C CA . VAL D 2 308 ? 63.146 -31.173 -13.715 1.00 165.65 307 VAL D CA 1
ATOM 12450 C C . VAL D 2 308 ? 61.703 -30.983 -13.214 1.00 183.32 307 VAL D C 1
ATOM 12451 O O . VAL D 2 308 ? 60.815 -31.787 -13.500 1.00 216.13 307 VAL D O 1
ATOM 12455 N N . TYR D 2 309 ? 61.497 -29.885 -12.490 1.00 181.66 308 TYR D N 1
ATOM 12456 C CA . TYR D 2 309 ? 60.252 -29.484 -11.859 1.00 144.01 308 TYR D CA 1
ATOM 12457 C C . TYR D 2 309 ? 59.823 -28.153 -12.461 1.00 131.75 308 TYR D C 1
ATOM 12458 O O . TYR D 2 309 ? 60.664 -27.365 -12.909 1.00 126.70 308 TYR D O 1
ATOM 12467 N N . VAL D 2 310 ? 58.519 -27.958 -12.597 1.00 118.20 309 VAL D N 1
ATOM 12468 C CA . VAL D 2 310 ? 57.970 -26.702 -13.085 1.00 123.04 309 VAL D CA 1
ATOM 12469 C C . VAL D 2 310 ? 56.970 -26.175 -12.060 1.00 128.73 309 VAL D C 1
ATOM 12470 O O . VAL D 2 310 ? 56.184 -26.947 -11.501 1.00 134.56 309 VAL D O 1
ATOM 12474 N N . GLU D 2 311 ? 57.051 -24.881 -11.757 1.00 129.89 310 GLU D N 1
ATOM 12475 C CA . GLU D 2 311 ? 56.021 -24.197 -10.982 1.00 127.21 310 GLU D CA 1
ATOM 12476 C C . GLU D 2 311 ? 55.446 -23.057 -11.815 1.00 111.58 310 GLU D C 1
ATOM 12477 O O . GLU D 2 311 ? 56.198 -22.257 -12.383 1.00 91.93 310 GLU D O 1
ATOM 12483 N N . ILE D 2 312 ? 54.113 -22.976 -11.884 1.00 114.36 311 ILE D N 1
ATOM 12484 C CA . ILE D 2 312 ? 53.450 -21.844 -12.527 1.00 122.90 311 ILE D CA 1
ATOM 12485 C C . ILE D 2 312 ? 53.131 -20.810 -11.453 1.00 114.84 311 ILE D C 1
ATOM 12486 O O . ILE D 2 312 ? 52.786 -21.162 -10.317 1.00 118.77 311 ILE D O 1
ATOM 12491 N N . VAL D 2 313 ? 53.279 -19.529 -11.795 1.00 113.15 312 VAL D N 1
ATOM 12492 C CA . VAL D 2 313 ? 53.221 -18.443 -10.820 1.00 110.95 312 VAL D CA 1
ATOM 12493 C C . VAL D 2 313 ? 52.169 -17.417 -11.236 1.00 109.97 312 VAL D C 1
ATOM 12494 O O . VAL D 2 313 ? 52.184 -16.931 -12.373 1.00 123.18 312 VAL D O 1
ATOM 12498 N N . GLY D 2 314 ? 51.244 -17.104 -10.318 1.00 106.05 313 GLY D N 1
ATOM 12499 C CA . GLY D 2 314 ? 50.203 -16.141 -10.617 1.00 103.48 313 GLY D CA 1
ATOM 12500 C C . GLY D 2 314 ? 50.590 -14.682 -10.462 1.00 108.47 313 GLY D C 1
ATOM 12501 O O . GLY D 2 314 ? 50.849 -14.035 -11.478 1.00 108.11 313 GLY D O 1
ATOM 12502 N N . PHE D 2 315 ? 50.769 -14.177 -9.239 1.00 107.39 314 PHE D N 1
ATOM 12503 C CA . PHE D 2 315 ? 51.237 -12.810 -9.043 1.00 103.04 314 PHE D CA 1
ATOM 12504 C C . PHE D 2 315 ? 52.735 -12.806 -8.785 1.00 113.81 314 PHE D C 1
ATOM 12505 O O . PHE D 2 315 ? 53.312 -13.809 -8.354 1.00 129.21 314 PHE D O 1
ATOM 12513 N N . TRP D 2 316 ? 53.358 -11.646 -9.011 1.00 107.35 315 TRP D N 1
ATOM 12514 C CA . TRP D 2 316 ? 54.789 -11.529 -8.755 1.00 110.88 315 TRP D CA 1
ATOM 12515 C C . TRP D 2 316 ? 55.228 -10.068 -8.681 1.00 99.60 315 TRP D C 1
ATOM 12516 O O . TRP D 2 316 ? 54.540 -9.160 -9.144 1.00 81.62 315 TRP D O 1
ATOM 12527 N N . THR D 2 317 ? 56.408 -9.876 -8.092 1.00 95.61 316 THR D N 1
ATOM 12528 C CA . THR D 2 317 ? 57.106 -8.605 -8.000 1.00 107.02 316 THR D CA 1
ATOM 12529 C C . THR D 2 317 ? 58.561 -8.852 -8.348 1.00 120.99 316 THR D C 1
ATOM 12530 O O . THR D 2 317 ? 59.042 -9.985 -8.315 1.00 104.24 316 THR D O 1
ATOM 12534 N N . LYS D 2 318 ? 59.248 -7.774 -8.720 1.00 127.97 317 LYS D N 1
ATOM 12535 C CA . LYS D 2 318 ? 60.693 -7.847 -8.925 1.00 126.34 317 LYS D CA 1
ATOM 12536 C C . LYS D 2 318 ? 61.381 -8.567 -7.763 1.00 130.43 317 LYS D C 1
ATOM 12537 O O . LYS D 2 318 ? 62.136 -9.529 -7.970 1.00 111.85 317 LYS D O 1
ATOM 12539 N N . GLU D 2 319 ? 61.094 -8.136 -6.524 1.00 129.92 318 GLU D N 1
ATOM 12540 C CA . GLU D 2 319 ? 61.751 -8.718 -5.365 1.00 121.64 318 GLU D CA 1
ATOM 12541 C C . GLU D 2 319 ? 61.219 -10.102 -5.006 1.00 113.36 318 GLU D C 1
ATOM 12542 O O . GLU D 2 319 ? 61.932 -10.889 -4.380 1.00 111.19 318 GLU D O 1
ATOM 12545 N N . TYR D 2 320 ? 60.001 -10.439 -5.413 1.00 106.29 319 TYR D N 1
ATOM 12546 C CA . TYR D 2 320 ? 59.454 -11.760 -5.076 1.00 100.16 319 TYR D CA 1
ATOM 12547 C C . TYR D 2 320 ? 60.182 -12.869 -5.820 1.00 108.16 319 TYR D C 1
ATOM 12548 O O . TYR D 2 320 ? 60.696 -13.801 -5.202 1.00 104.26 319 TYR D O 1
ATOM 12557 N N . ILE D 2 321 ? 60.268 -12.774 -7.145 1.00 104.28 320 ILE D N 1
ATOM 12558 C CA . ILE D 2 321 ? 60.935 -13.846 -7.879 1.00 114.11 320 ILE D CA 1
ATOM 12559 C C . ILE D 2 321 ? 62.434 -13.818 -7.645 1.00 116.50 320 ILE D C 1
ATOM 12560 O O . ILE D 2 321 ? 63.094 -14.869 -7.654 1.00 96.38 320 ILE D O 1
ATOM 12565 N N . LYS D 2 322 ? 63.009 -12.628 -7.474 1.00 115.49 321 LYS D N 1
ATOM 12566 C CA . LYS D 2 322 ? 64.401 -12.576 -7.049 1.00 119.22 321 LYS D CA 1
ATOM 12567 C C . LYS D 2 322 ? 64.599 -13.432 -5.797 1.00 118.18 321 LYS D C 1
ATOM 12568 O O . LYS D 2 322 ? 65.518 -14.258 -5.736 1.00 111.00 321 LYS D O 1
ATOM 12570 N N . GLU D 2 323 ? 63.711 -13.278 -4.801 1.00 118.34 322 GLU D N 1
ATOM 12571 C CA . GLU D 2 323 ? 63.770 -14.118 -3.603 1.00 105.00 322 GLU D CA 1
ATOM 12572 C C . GLU D 2 323 ? 63.432 -15.570 -3.927 1.00 102.06 322 GLU D C 1
ATOM 12573 O O . GLU D 2 323 ? 64.103 -16.493 -3.445 1.00 98.89 322 GLU D O 1
ATOM 12575 N N . LYS D 2 324 ? 62.396 -15.790 -4.739 1.00 97.29 323 LYS D N 1
ATOM 12576 C CA . LYS D 2 324 ? 62.001 -17.151 -5.092 1.00 109.93 323 LYS D CA 1
ATOM 12577 C C . LYS D 2 324 ? 63.150 -17.891 -5.755 1.00 121.15 323 LYS D C 1
ATOM 12578 O O . LYS D 2 324 ? 63.461 -19.030 -5.393 1.00 124.14 323 LYS D O 1
ATOM 12584 N N . LEU D 2 325 ? 63.809 -17.240 -6.720 1.00 127.59 324 LEU D N 1
ATOM 12585 C CA . LEU D 2 325 ? 64.881 -17.889 -7.469 1.00 117.26 324 LEU D CA 1
ATOM 12586 C C . LEU D 2 325 ? 66.146 -18.015 -6.629 1.00 121.72 324 LEU D C 1
ATOM 12587 O O . LEU D 2 325 ? 66.827 -19.046 -6.680 1.00 126.05 324 LEU D O 1
ATOM 12592 N N . ASP D 2 326 ? 66.489 -16.965 -5.873 1.00 118.93 325 ASP D N 1
ATOM 12593 C CA . ASP D 2 326 ? 67.596 -17.048 -4.923 1.00 122.03 325 ASP D CA 1
ATOM 12594 C C . ASP D 2 326 ? 67.469 -18.289 -4.049 1.00 132.50 325 ASP D C 1
ATOM 12595 O O . ASP D 2 326 ? 68.429 -19.050 -3.882 1.00 148.09 325 ASP D O 1
ATOM 12597 N N . LYS D 2 327 ? 66.277 -18.513 -3.490 1.00 129.20 326 LYS D N 1
ATOM 12598 C CA . LYS D 2 327 ? 66.047 -19.708 -2.690 1.00 132.38 326 LYS D CA 1
ATOM 12599 C C . LYS D 2 327 ? 66.030 -20.970 -3.544 1.00 129.11 326 LYS D C 1
ATOM 12600 O O . LYS D 2 327 ? 66.289 -22.060 -3.023 1.00 116.59 326 LYS D O 1
ATOM 12602 N N . LEU D 2 328 ? 65.744 -20.846 -4.844 1.00 130.35 327 LEU D N 1
ATOM 12603 C CA . LEU D 2 328 ? 65.713 -21.997 -5.738 1.00 141.24 327 LEU D CA 1
ATOM 12604 C C . LEU D 2 328 ? 67.090 -22.386 -6.266 1.00 147.73 327 LEU D C 1
ATOM 12605 O O . LEU D 2 328 ? 67.275 -23.535 -6.692 1.00 123.99 327 LEU D O 1
ATOM 12610 N N . LYS D 2 329 ? 68.052 -21.458 -6.270 1.00 136.31 328 LYS D N 1
ATOM 12611 C CA . LYS D 2 329 ? 69.425 -21.837 -6.588 1.00 141.72 328 LYS D CA 1
ATOM 12612 C C . LYS D 2 329 ? 69.932 -22.902 -5.621 1.00 140.70 328 LYS D C 1
ATOM 12613 O O . LYS D 2 329 ? 70.797 -23.708 -5.982 1.00 160.92 328 LYS D O 1
ATOM 12615 N N . LYS D 2 330 ? 69.383 -22.934 -4.402 1.00 141.42 329 LYS D N 1
ATOM 12616 C CA . LYS D 2 330 ? 69.758 -23.888 -3.368 1.00 137.85 329 LYS D CA 1
ATOM 12617 C C . LYS D 2 330 ? 68.896 -25.154 -3.376 1.00 138.46 329 LYS D C 1
ATOM 12618 O O . LYS D 2 330 ? 68.844 -25.864 -2.365 1.00 125.26 329 LYS D O 1
ATOM 12620 N N . VAL D 2 331 ? 68.215 -25.451 -4.488 1.00 138.73 330 VAL D N 1
ATOM 12621 C CA . VAL D 2 331 ? 67.434 -26.681 -4.588 1.00 143.55 330 VAL D CA 1
ATOM 12622 C C . VAL D 2 331 ? 68.229 -27.808 -5.234 1.00 149.43 330 VAL D C 1
ATOM 12623 O O . VAL D 2 331 ? 67.912 -28.989 -5.013 1.00 140.06 330 VAL D O 1
ATOM 12627 N N . LYS D 2 332 ? 69.264 -27.481 -6.006 1.00 159.50 331 LYS D N 1
ATOM 12628 C CA . LYS D 2 332 ? 70.166 -28.479 -6.582 1.00 158.02 331 LYS D CA 1
ATOM 12629 C C . LYS D 2 332 ? 69.427 -29.380 -7.568 1.00 159.98 331 LYS D C 1
ATOM 12630 O O . LYS D 2 332 ? 69.746 -30.560 -7.719 1.00 156.99 331 LYS D O 1
ATOM 12634 N N . TYR D 2 333 ? 68.415 -28.820 -8.217 1.00 150.67 332 TYR D N 1
ATOM 12635 C CA . TYR D 2 333 ? 67.746 -29.392 -9.375 1.00 150.13 332 TYR D CA 1
ATOM 12636 C C . TYR D 2 333 ? 67.681 -28.320 -10.445 1.00 153.59 332 TYR D C 1
ATOM 12637 O O . TYR D 2 333 ? 67.915 -27.139 -10.176 1.00 155.52 332 TYR D O 1
ATOM 12646 N N . PRO D 2 334 ? 67.356 -28.693 -11.668 1.00 143.64 333 PRO D N 1
ATOM 12647 C CA . PRO D 2 334 ? 66.893 -27.691 -12.632 1.00 151.03 333 PRO D CA 1
ATOM 12648 C C . PRO D 2 334 ? 65.404 -27.487 -12.377 1.00 160.75 333 PRO D C 1
ATOM 12649 O O . PRO D 2 334 ? 64.707 -28.487 -12.169 1.00 170.16 333 PRO D O 1
ATOM 12653 N N . ILE D 2 335 ? 64.913 -26.247 -12.246 1.00 158.72 334 ILE D N 1
ATOM 12654 C CA . ILE D 2 335 ? 63.477 -25.997 -12.083 1.00 140.17 334 ILE D CA 1
ATOM 12655 C C . ILE D 2 335 ? 63.057 -24.790 -12.915 1.00 125.03 334 ILE D C 1
ATOM 12656 O O . ILE D 2 335 ? 63.702 -23.731 -12.849 1.00 120.28 334 ILE D O 1
ATOM 12661 N N . LEU D 2 336 ? 61.937 -24.925 -13.645 1.00 106.43 335 LEU D N 1
ATOM 12662 C CA . LEU D 2 336 ? 61.445 -23.922 -14.596 1.00 111.11 335 LEU D CA 1
ATOM 12663 C C . LEU D 2 336 ? 60.246 -23.160 -14.044 1.00 119.55 335 LEU D C 1
ATOM 12664 O O . LEU D 2 336 ? 59.271 -23.775 -13.613 1.00 132.02 335 LEU D O 1
ATOM 12669 N N . ILE D 2 337 ? 60.307 -21.834 -14.082 1.00 117.29 336 ILE D N 1
ATOM 12670 C CA . ILE D 2 337 ? 59.216 -20.991 -13.607 1.00 112.07 336 ILE D CA 1
ATOM 12671 C C . ILE D 2 337 ? 58.491 -20.398 -14.813 1.00 112.60 336 ILE D C 1
ATOM 12672 O O . ILE D 2 337 ? 59.114 -20.056 -15.829 1.00 118.34 336 ILE D O 1
ATOM 12677 N N . LEU D 2 338 ? 57.162 -20.291 -14.709 1.00 106.59 337 LEU D N 1
ATOM 12678 C CA . LEU D 2 338 ? 56.302 -19.762 -15.769 1.00 121.32 337 LEU D CA 1
ATOM 12679 C C . LEU D 2 338 ? 55.535 -18.577 -15.204 1.00 122.60 337 LEU D C 1
ATOM 12680 O O . LEU D 2 338 ? 54.716 -18.741 -14.294 1.00 148.95 337 LEU D O 1
ATOM 12685 N N . LEU D 2 339 ? 55.799 -17.392 -15.739 1.00 142.32 338 LEU D N 1
ATOM 12686 C CA . LEU D 2 339 ? 55.238 -16.154 -15.228 1.00 134.72 338 LEU D CA 1
ATOM 12687 C C . LEU D 2 339 ? 54.150 -15.608 -16.130 1.00 137.10 338 LEU D C 1
ATOM 12688 O O . LEU D 2 339 ? 54.113 -15.874 -17.333 1.00 138.50 338 LEU D O 1
ATOM 12693 N N . ASN D 2 340 ? 53.276 -14.829 -15.518 1.00 155.85 339 ASN D N 1
ATOM 12694 C CA . ASN D 2 340 ? 52.268 -14.058 -16.222 1.00 159.37 339 ASN D CA 1
ATOM 12695 C C . ASN D 2 340 ? 52.774 -12.618 -16.328 1.00 160.07 339 ASN D C 1
ATOM 12696 O O . ASN D 2 340 ? 53.080 -11.989 -15.309 1.00 146.81 339 ASN D O 1
ATOM 12701 N N . GLU D 2 341 ? 52.903 -12.115 -17.560 1.00 152.54 340 GLU D N 1
ATOM 12702 C CA . GLU D 2 341 ? 53.466 -10.780 -17.767 1.00 151.18 340 GLU D CA 1
ATOM 12703 C C . GLU D 2 341 ? 52.524 -9.666 -17.294 1.00 162.13 340 GLU D C 1
ATOM 12704 O O . GLU D 2 341 ? 52.989 -8.579 -16.928 1.00 167.05 340 GLU D O 1
ATOM 12706 N N . GLU D 2 342 ? 51.209 -9.912 -17.292 1.00 168.54 341 GLU D N 1
ATOM 12707 C CA . GLU D 2 342 ? 50.241 -8.892 -16.886 1.00 158.68 341 GLU D CA 1
ATOM 12708 C C . GLU D 2 342 ? 50.341 -8.552 -15.399 1.00 164.46 341 GLU D C 1
ATOM 12709 O O . GLU D 2 342 ? 50.027 -7.421 -15.002 1.00 163.38 341 GLU D O 1
ATOM 12711 N N . LEU D 2 343 ? 50.770 -9.507 -14.573 1.00 165.95 342 LEU D N 1
ATOM 12712 C CA . LEU D 2 343 ? 50.716 -9.411 -13.112 1.00 151.63 342 LEU D CA 1
ATOM 12713 C C . LEU D 2 343 ? 52.032 -8.914 -12.495 1.00 151.62 342 LEU D C 1
ATOM 12714 O O . LEU D 2 343 ? 52.421 -9.321 -11.388 1.00 115.18 342 LEU D O 1
ATOM 12719 N N . GLY D 2 344 ? 52.735 -8.008 -13.193 1.00 165.72 343 GLY D N 1
ATOM 12720 C CA . GLY D 2 344 ? 53.935 -7.396 -12.663 1.00 160.47 343 GLY D CA 1
ATOM 12721 C C . GLY D 2 344 ? 54.068 -5.950 -13.106 1.00 164.75 343 GLY D C 1
ATOM 12722 O O . GLY D 2 344 ? 53.395 -5.491 -14.032 1.00 158.42 343 GLY D O 1
ATOM 12723 N N . LYS D 2 345 ? 54.965 -5.236 -12.409 1.00 167.87 344 LYS D N 1
ATOM 12724 C CA . LYS D 2 345 ? 55.200 -3.807 -12.609 1.00 169.54 344 LYS D CA 1
ATOM 12725 C C . LYS D 2 345 ? 56.403 -3.517 -13.507 1.00 169.43 344 LYS D C 1
ATOM 12726 O O . LYS D 2 345 ? 56.526 -2.393 -14.006 1.00 148.71 344 LYS D O 1
ATOM 12728 N N . GLU D 2 346 ? 57.306 -4.484 -13.689 1.00 169.98 345 GLU D N 1
ATOM 12729 C CA . GLU D 2 346 ? 58.551 -4.300 -14.442 1.00 166.32 345 GLU D CA 1
ATOM 12730 C C . GLU D 2 346 ? 58.760 -5.533 -15.321 1.00 169.28 345 GLU D C 1
ATOM 12731 O O . GLU D 2 346 ? 58.997 -6.625 -14.796 1.00 182.82 345 GLU D O 1
ATOM 12733 N N . LYS D 2 347 ? 58.712 -5.362 -16.647 1.00 172.49 346 LYS D N 1
ATOM 12734 C CA . LYS D 2 347 ? 58.882 -6.455 -17.614 1.00 159.57 346 LYS D CA 1
ATOM 12735 C C . LYS D 2 347 ? 60.188 -7.230 -17.446 1.00 161.95 346 LYS D C 1
ATOM 12736 O O . LYS D 2 347 ? 61.270 -6.702 -17.715 1.00 178.46 346 LYS D O 1
ATOM 12738 N N . PHE D 2 348 ? 60.097 -8.459 -16.940 1.00 151.56 347 PHE D N 1
ATOM 12739 C CA . PHE D 2 348 ? 61.244 -9.246 -16.505 1.00 157.38 347 PHE D CA 1
ATOM 12740 C C . PHE D 2 348 ? 61.754 -10.211 -17.580 1.00 159.64 347 PHE D C 1
ATOM 12741 O O . PHE D 2 348 ? 61.004 -10.663 -18.450 1.00 165.64 347 PHE D O 1
ATOM 12749 N N . ASN D 2 349 ? 63.050 -10.530 -17.486 1.00 146.46 348 ASN D N 1
ATOM 12750 C CA . ASN D 2 349 ? 63.753 -11.488 -18.338 1.00 148.85 348 ASN D CA 1
ATOM 12751 C C . ASN D 2 349 ? 64.779 -12.230 -17.487 1.00 140.08 348 ASN D C 1
ATOM 12752 O O . ASN D 2 349 ? 65.566 -11.592 -16.783 1.00 146.65 348 ASN D O 1
ATOM 12757 N N . GLY D 2 350 ? 64.765 -13.572 -17.524 1.00 135.23 349 GLY D N 1
ATOM 12758 C CA . GLY D 2 350 ? 65.715 -14.344 -16.749 1.00 128.59 349 GLY D CA 1
ATOM 12759 C C . GLY D 2 350 ? 66.167 -15.604 -17.463 1.00 142.94 349 GLY D C 1
ATOM 12760 O O . GLY D 2 350 ? 65.562 -16.045 -18.445 1.00 136.70 349 GLY D O 1
ATOM 12761 N N . MET D 2 351 ? 67.257 -16.183 -16.930 1.00 147.95 350 MET D N 1
ATOM 12762 C CA . MET D 2 351 ? 67.923 -17.371 -17.467 1.00 140.30 350 MET D CA 1
ATOM 12763 C C . MET D 2 351 ? 67.124 -18.642 -17.229 1.00 139.51 350 MET D C 1
ATOM 12764 O O . MET D 2 351 ? 67.458 -19.690 -17.794 1.00 114.17 350 MET D O 1
ATOM 12766 N N . ASN D 2 352 ? 66.089 -18.572 -16.387 1.00 150.87 351 ASN D N 1
ATOM 12767 C CA . ASN D 2 352 ? 65.322 -19.750 -16.008 1.00 144.20 351 ASN D CA 1
ATOM 12768 C C . ASN D 2 352 ? 63.816 -19.490 -16.023 1.00 135.41 351 ASN D C 1
ATOM 12769 O O . ASN D 2 352 ? 63.060 -20.302 -15.472 1.00 122.20 351 ASN D O 1
ATOM 12774 N N . VAL D 2 353 ? 63.338 -18.431 -16.682 1.00 131.88 352 VAL D N 1
ATOM 12775 C CA . VAL D 2 353 ? 61.918 -18.100 -16.666 1.00 133.61 352 VAL D CA 1
ATOM 12776 C C . VAL D 2 353 ? 61.424 -17.847 -18.086 1.00 133.87 352 VAL D C 1
ATOM 12777 O O . VAL D 2 353 ? 62.099 -17.188 -18.904 1.00 142.75 352 VAL D O 1
ATOM 12781 N N . ILE D 2 354 ? 60.224 -18.359 -18.366 1.00 128.44 353 ILE D N 1
ATOM 12782 C CA . ILE D 2 354 ? 59.519 -18.218 -19.639 1.00 132.61 353 ILE D CA 1
ATOM 12783 C C . ILE D 2 354 ? 58.288 -17.368 -19.346 1.00 128.18 353 ILE D C 1
ATOM 12784 O O . ILE D 2 354 ? 57.423 -17.772 -18.564 1.00 131.08 353 ILE D O 1
ATOM 12789 N N . THR D 2 355 ? 58.215 -16.194 -19.957 1.00 130.92 354 THR D N 1
ATOM 12790 C CA . THR D 2 355 ? 57.049 -15.353 -19.756 1.00 132.29 354 THR D CA 1
ATOM 12791 C C . THR D 2 355 ? 55.857 -15.999 -20.446 1.00 138.78 354 THR D C 1
ATOM 12792 O O . THR D 2 355 ? 56.011 -16.750 -21.412 1.00 174.56 354 THR D O 1
ATOM 12796 N N . TYR D 2 356 ? 54.658 -15.721 -19.936 1.00 137.41 355 TYR D N 1
ATOM 12797 C CA . TYR D 2 356 ? 53.473 -16.340 -20.510 1.00 151.54 355 TYR D CA 1
ATOM 12798 C C . TYR D 2 356 ? 52.352 -15.322 -20.686 1.00 169.99 355 TYR D C 1
ATOM 12799 O O . TYR D 2 356 ? 52.196 -14.384 -19.898 1.00 160.96 355 TYR D O 1
ATOM 12801 N N . LYS D 2 357 ? 51.566 -15.543 -21.740 1.00 169.77 356 LYS D N 1
ATOM 12802 C CA . LYS D 2 357 ? 50.402 -14.748 -22.098 1.00 150.71 356 LYS D CA 1
ATOM 12803 C C . LYS D 2 357 ? 49.184 -15.390 -21.433 1.00 158.22 356 LYS D C 1
ATOM 12804 O O . LYS D 2 357 ? 49.336 -16.177 -20.496 1.00 186.05 356 LYS D O 1
ATOM 12806 N N . ARG D 2 358 ? 47.973 -15.043 -21.883 1.00 170.00 357 ARG D N 1
ATOM 12807 C CA . ARG D 2 358 ? 46.754 -15.628 -21.322 1.00 159.58 357 ARG D CA 1
ATOM 12808 C C . ARG D 2 358 ? 46.845 -17.147 -21.191 1.00 167.43 357 ARG D C 1
ATOM 12809 O O . ARG D 2 358 ? 46.165 -17.743 -20.344 1.00 159.85 357 ARG D O 1
ATOM 12811 N N . LYS D 2 359 ? 47.654 -17.790 -22.032 1.00 168.94 358 LYS D N 1
ATOM 12812 C CA . LYS D 2 359 ? 47.973 -19.200 -21.887 1.00 167.78 358 LYS D CA 1
ATOM 12813 C C . LYS D 2 359 ? 49.468 -19.391 -22.090 1.00 168.91 358 LYS D C 1
ATOM 12814 O O . LYS D 2 359 ? 50.202 -18.455 -22.430 1.00 145.34 358 LYS D O 1
ATOM 12820 N N . ILE D 2 360 ? 49.909 -20.619 -21.879 1.00 169.17 359 ILE D N 1
ATOM 12821 C CA . ILE D 2 360 ? 51.295 -21.011 -22.096 1.00 163.84 359 ILE D CA 1
ATOM 12822 C C . ILE D 2 360 ? 51.503 -21.462 -23.539 1.00 177.26 359 ILE D C 1
ATOM 12823 O O . ILE D 2 360 ? 50.630 -22.093 -24.152 1.00 181.46 359 ILE D O 1
ATOM 12828 N N . ASP D 2 361 ? 52.638 -21.061 -24.113 1.00 163.02 360 ASP D N 1
ATOM 12829 C CA . ASP D 2 361 ? 53.042 -21.481 -25.456 1.00 157.44 360 ASP D CA 1
ATOM 12830 C C . ASP D 2 361 ? 53.923 -22.714 -25.296 1.00 157.00 360 ASP D C 1
ATOM 12831 O O . ASP D 2 361 ? 55.138 -22.616 -25.127 1.00 156.99 360 ASP D O 1
ATOM 12836 N N . ILE D 2 362 ? 53.295 -23.894 -25.341 1.00 151.73 361 ILE D N 1
ATOM 12837 C CA . ILE D 2 362 ? 53.987 -25.142 -25.010 1.00 165.36 361 ILE D CA 1
ATOM 12838 C C . ILE D 2 362 ? 55.179 -25.403 -25.934 1.00 177.07 361 ILE D C 1
ATOM 12839 O O . ILE D 2 362 ? 56.133 -26.094 -25.545 1.00 152.36 361 ILE D O 1
ATOM 12844 N N . SER D 2 363 ? 55.136 -24.891 -27.171 1.00 163.61 362 SER D N 1
ATOM 12845 C CA . SER D 2 363 ? 56.318 -24.869 -28.035 1.00 169.21 362 SER D CA 1
ATOM 12846 C C . SER D 2 363 ? 57.560 -24.432 -27.266 1.00 175.01 362 SER D C 1
ATOM 12847 O O . SER D 2 363 ? 58.617 -25.070 -27.343 1.00 196.81 362 SER D O 1
ATOM 12849 N N . LEU D 2 364 ? 57.443 -23.324 -26.524 1.00 180.65 363 LEU D N 1
ATOM 12850 C CA . LEU D 2 364 ? 58.590 -22.729 -25.844 1.00 160.76 363 LEU D CA 1
ATOM 12851 C C . LEU D 2 364 ? 59.087 -23.592 -24.684 1.00 162.16 363 LEU D C 1
ATOM 12852 O O . LEU D 2 364 ? 60.289 -23.591 -24.387 1.00 149.22 363 LEU D O 1
ATOM 12854 N N . VAL D 2 365 ? 58.185 -24.319 -24.014 1.00 171.99 364 VAL D N 1
ATOM 12855 C CA . VAL D 2 365 ? 58.596 -25.237 -22.951 1.00 160.54 364 VAL D CA 1
ATOM 12856 C C . VAL D 2 365 ? 59.364 -26.415 -23.542 1.00 170.15 364 VAL D C 1
ATOM 12857 O O . VAL D 2 365 ? 60.445 -26.779 -23.062 1.00 160.87 364 VAL D O 1
ATOM 12859 N N . TYR D 2 366 ? 58.801 -27.035 -24.584 1.00 161.77 365 TYR D N 1
ATOM 12860 C CA . TYR D 2 366 ? 59.525 -28.034 -25.362 1.00 177.08 365 TYR D CA 1
ATOM 12861 C C . TYR D 2 366 ? 60.861 -27.478 -25.818 1.00 179.22 365 TYR D C 1
ATOM 12862 O O . TYR D 2 366 ? 61.905 -28.126 -25.671 1.00 178.29 365 TYR D O 1
ATOM 12864 N N . LYS D 2 367 ? 60.830 -26.273 -26.394 1.00 189.06 366 LYS D N 1
ATOM 12865 C CA . LYS D 2 367 ? 62.052 -25.599 -26.804 1.00 176.63 366 LYS D CA 1
ATOM 12866 C C . LYS D 2 367 ? 63.059 -25.587 -25.664 1.00 186.20 366 LYS D C 1
ATOM 12867 O O . LYS D 2 367 ? 64.219 -25.967 -25.845 1.00 188.11 366 LYS D O 1
ATOM 12873 N N . TRP D 2 368 ? 62.602 -25.233 -24.459 1.00 174.46 367 TRP D N 1
ATOM 12874 C CA . TRP D 2 368 ? 63.511 -24.912 -23.360 1.00 173.96 367 TRP D CA 1
ATOM 12875 C C . TRP D 2 368 ? 64.278 -26.120 -22.817 1.00 174.03 367 TRP D C 1
ATOM 12876 O O . TRP D 2 368 ? 65.488 -26.027 -22.583 1.00 156.44 367 TRP D O 1
ATOM 12887 N N . LEU D 2 369 ? 63.604 -27.250 -22.560 1.00 178.90 368 LEU D N 1
ATOM 12888 C CA . LEU D 2 369 ? 64.296 -28.310 -21.823 1.00 162.65 368 LEU D CA 1
ATOM 12889 C C . LEU D 2 369 ? 65.260 -29.119 -22.689 1.00 170.49 368 LEU D C 1
ATOM 12890 O O . LEU D 2 369 ? 66.268 -29.607 -22.172 1.00 184.21 368 LEU D O 1
ATOM 12895 N N . ARG D 2 370 ? 64.994 -29.285 -23.990 1.00 173.79 369 ARG D N 1
ATOM 12896 C CA . ARG D 2 370 ? 65.988 -29.970 -24.816 1.00 153.93 369 ARG D CA 1
ATOM 12897 C C . ARG D 2 370 ? 67.190 -29.073 -25.106 1.00 149.79 369 ARG D C 1
ATOM 12898 O O . ARG D 2 370 ? 68.296 -29.580 -25.307 1.00 162.48 369 ARG D O 1
ATOM 12906 N N . GLU D 2 371 ? 67.014 -27.747 -25.108 1.00 168.83 370 GLU D N 1
ATOM 12907 C CA . GLU D 2 371 ? 68.161 -26.834 -25.154 1.00 164.27 370 GLU D CA 1
ATOM 12908 C C . GLU D 2 371 ? 69.002 -26.906 -23.886 1.00 157.12 370 GLU D C 1
ATOM 12909 O O . GLU D 2 371 ? 69.984 -26.172 -23.739 1.00 136.63 370 GLU D O 1
ATOM 12915 N N . LEU D 2 372 ? 68.629 -27.791 -22.971 1.00 154.39 371 LEU D N 1
ATOM 12916 C CA . LEU D 2 372 ? 69.451 -28.119 -21.825 1.00 158.74 371 LEU D CA 1
ATOM 12917 C C . LEU D 2 372 ? 69.643 -29.620 -21.657 1.00 172.58 371 LEU D C 1
ATOM 12918 O O . LEU D 2 372 ? 70.384 -30.026 -20.755 1.00 173.90 371 LEU D O 1
ATOM 12920 N N . GLU D 2 373 ? 68.982 -30.452 -22.473 1.00 170.71 372 GLU D N 1
ATOM 12921 C CA . GLU D 2 373 ? 69.288 -31.883 -22.511 1.00 160.37 372 GLU D CA 1
ATOM 12922 C C . GLU D 2 373 ? 70.658 -32.135 -23.132 1.00 178.67 372 GLU D C 1
ATOM 12923 O O . GLU D 2 373 ? 71.448 -32.935 -22.616 1.00 196.80 372 GLU D O 1
ATOM 12925 N N . ASN D 2 374 ? 70.943 -31.473 -24.253 1.00 179.95 373 ASN D N 1
ATOM 12926 C CA . ASN D 2 374 ? 72.252 -31.505 -24.905 1.00 163.24 373 ASN D CA 1
ATOM 12927 C C . ASN D 2 374 ? 72.704 -32.924 -25.271 1.00 172.67 373 ASN D C 1
ATOM 12928 O O . ASN D 2 374 ? 72.480 -33.418 -26.379 1.00 158.78 373 ASN D O 1
#

GO terms:
  GO:0016887 ATP hydrolysis activity (F, EXP)
  GO:0043138 3'-5' DNA helicase activity (F, EXP)

Nearest PDB structures (foldseek):
  6p4w-assembly1_A  TM=1.000E+00  e=1.540E-88  Sulfurisphaera tokodaii str. 7
  6p4o-assembly3_E  TM=5.403E-01  e=1.426E-76  Sulfurisphaera tokodaii str. 7
  5tnu-assembly2_B  TM=6.778E-01  e=2.219E-61  Sulfurisphaera tokodaii str. 7
  2fwr-assembly1_A  TM=5.351E-01  e=1.523E-49  Archaeoglobus fulgidus
  2fz4-assembly1_A  TM=9.234E-01  e=8.194E-22  Archaeoglobus fulgidus DSM 4304

Solvent-accessible surface area: 77926 Å² total; per-residue (Å²): 85,75,5,85,0,93,27,68,138,0,44,0,7,3,92,38,122,0,71,39,9,162,107,21,103,163,58,153,15,65,18,14,46,0,34,62,15,51,76,2,89,122,43,6,88,119,114,172,44,68,36,89,60,105,4,46,87,53,36,110,50,23,147,34,135,66,123,14,170,39,71,115,15,4,43,93,0,9,152,18,2,44,169,104,60,65,0,0,0,5,0,18,102,58,1,14,27,18,35,0,0,0,39,0,0,11,74,28,130,36,1,0,0,0,0,0,38,64,86,109,38,4,60,66,3,57,115,77,0,61,131,45,0,76,32,86,2,0,6,5,12,65,84,89,101,32,62,88,6,0,0,0,0,15,2,90,28,0,96,100,46,0,75,86,0,0,21,45,0,14,0,0,0,0,10,47,0,34,62,0,2,32,143,31,50,19,62,0,0,37,14,0,0,2,16,65,10,0,0,0,0,41,80,2,87,49,163,82,25,63,58,130,54,6,77,98,3,1,0,63,72,48,26,117,69,42,19,87,94,13,19,21,92,205,87,23,84,13,96,67,111,109,66,108,13,64,27,54,121,133,32,115,148,128,8,60,41,16,76,138,100,8,146,71,25,16,86,66,129,67,22,115,20,134,46,84,110,20,14,107,137,1,19,150,57,0,31,147,56,100,86,0,6,56,1,0,49,2,22,25,59,0,46,61,30,6,21,14,0,72,21,6,0,78,48,0,68,101,7,0,98,127,70,119,130,66,52,0,2,0,6,3,89,15,14,21,2,0,5,95,0,0,62,35,0,1,1,3,9,7,0,79,97,20,93,161,120,21,49,121,46,5,16,86,45,0,127,99,40,69,10,71,1,2,0,11,4,36,28,161,21,98,10,25,131,19,3,31,1,25,2,0,0,7,2,13,28,103,53,59,126,94,94,24,28,59,13,1,9,53,11,5,68,124,19,38,194,94,2,18,8,6,39,0,29,14,128,77,25,38,127,32,82,43,124,142,5,3,29,97,133,15,5,31,54,35,75,11,99,64,1,1,2,4,42,4,1,16,85,68,30,45,69,3,0,78,26,0,37,64,30,9,125,58,50,32,37,23,1,62,2,64,34,65,6,68,13,1,43,100,21,37,68,87,73,3,0,87,0,0,18,98,0,0,28,104,55,17,104,66,88,154,123,17,108,50,67,18,42,75,0,12,96,79,1,5,61,96,24,15,8,35,82,136,63,93,56,101,98,21,28,88,55,4,23,87,114,47,61,23,70,0,43,141,25,2,7,28,67,20,75,4,14,58,106,1,83,128,29,26,135,17,45,8,82,35,0,8,57,4,0,0,0,3,0,0,21,6,1,6,58,84,0,116,51,3,7,3,54,42,53,63,36,64,77,62,11,6,53,53,0,31,91,8,11,8,0,11,33,4,44,55,80,69,49,40,1,22,0,30,0,2,45,36,14,134,124,54,36,66,83,0,9,94,15,6,23,25,2,3,75,52,5,27,82,15,130,76,6,100,1,39,0,32,1,31,30,50,122,178,197,138,160,76,20,66,1,65,6,20,52,17,123,63,19,83,34,48,70,149,33,74,92,81,66,103,45,58,26,34,48,112,4,60,53,54,4,70,115,97,10,104,60,25,114,20,72,123,90,14,144,33,45,81,29,98,85,113,12,19,10,9,12,3,20,0,60,24,86,109,46,31,3,20,3,13,14,7,17,20,6,28,50,142,7,0,56,43,11,44,70,22,13,90,60,14,176,95,57,22,4,0,0,0,21,78,110,56,18,63,115,79,51,135,38,112,27,17,18,47,11,50,80,43,12,76,25,70,67,3,110,105,33,4,135,104,80,96,185,89,81,9,77,0,86,24,58,141,0,45,0,10,4,88,33,119,0,74,39,11,157,106,23,98,170,59,145,15,66,17,15,44,0,19,65,14,57,92,2,90,124,47,5,90,114,121,169,39,68,32,109,63,103,5,44,81,53,27,107,53,24,164,34,90,65,117,14,170,35,70,118,10,8,42,92,0,8,146,18,1,45,159,112,54,35,0,0,0,5,0,16,95,41,1,15,25,18,30,0,0,0,35,0,0,7,73,28,132,37,1,0,0,0,0,0,38,66,84,110,40,6,71,64,3,56,118,91,0,60,128,40,0,83,37,76,1,0,5,5,12,63,83,83,100,34,69,83,6,0,0,0,0,15,3,90,26,0,95,105,46,0,74,96,1,0,23,46,0,14,0,0,0,0,11,46,0,34,61,0,3,25,136,29,47,20,72,0,0,37,16,0,0,0,13,66,0,0,0,1,0,40,77,3,83,46,162,80,28,67,57,131,51,3,72,91,2,0,0,61,71,46,24,117,65,42,25,101,88,11,19,6,162,204,81,18,81,10,101,64,111,111,65,118,14,65,27,48,133,144,34,117,164,129,10,62,42,18,73,104,82,8,128,20,16,17,25,18,31,7,11,58,24,131,44,80,109,18,16,110,40,2,20,62,0,0,17,108,20,98,77,0,6,66,0,0,50,2,23,23,61,1,24,60,31,6,12,15,0,59,21,6,0,84,54,0,46,106,7,0,89,127,69,122,129,64,37,0,0,0,3,1,60,5,10,28,2,0,4,91,0,0,56,31,0,1,1,3,8,13,2,82,95,14,102,153,121,21,54,82,37,8,18,87,38,1,151,86,45,113,16,68,1,0,0,9,2,41,26,107,144,18,49,33,108,17,24,38,1,36,2,0,0,12,2,15,27,84,56,73,128,53,90,30,34,61,22,3,5,148,4,2,64,116,19,78,154,93,3,17,14,6,37,0,33,15,130,78,27,37,125,27,78,49,120,41,14,42,91,133,18,4,30,54,38,73,74,173,77,57,2,80,23,81,32,3,73,113,120,30,43,66,2,0,74,27,0,36,74,29,7,148,59,49,42,43,24,0,62,1,54,37,66,7,52,14,1,32,97,19,36,67,87,69,3,0,92,0,0,19,89,0,0,30,114,58,17,90,50,79,154,123,19,101,30,67,18,42,72,0,12,98,41,0,6,82,91,27,21,9,36,74,111,64,89,57,119,98,21,26,65,63,2,10,154,140,38,60,22,85,0,36,139,25,2,7,27,73,17,79,8,16,59,109,1,88,127,33,22,145,25,43,9,76,34,0,10,66,6,0,0,0,1,0,0,22,9,1,4,88,71,0,120,48,2,7,4,54,39,54,60,29,84,63,83,10,12,96,61,1,42,86,10,10,8,0,13,39,2,30,33,128,75,54,28,3,29,2,32,0,3,39,34,17,140,60,102,28,140,47,0,11,37,14,5,22,22,1,3,69,44,8,24,75,12,139,76,6,105,1,48,0,40,1,32,35,50,171,172,190,152,158,70,19,36,0,116,18,48,71,56,116,74,17,86,30,48,81,144,29,118,80,108,60,94,54,57,54,30,55,84,10,47,45,36,10,94,108,89,24,178,70,52,178,58,57,70,60,18,150,25,45,88,46,107,78,69,18,18,10,2,15,25,17,6,90,35,77,159,50,26,16,38,7,7,40,11,23,25,11,30,63,102,7,3,61,44,19,40,71,40,18,89,67,27,145,112,75,4,11,0,8,7,41,63,80,58,24,86,61,117,81,140,36,110,43,17,33,88,17,80,92,88,17,96,22,64,12,10,23,95,52,18,182,127,74,61,150